Protein 6OJM (pdb70)

Secondary structure (DSSP, 8-state):
----EEEE--SSEEEEEETTEEEEEE--GGGTT-B-HHHHHHHHHHHHHHHH-TT--EEEEEE----TTT---EEE--B-TT-----HHHHHHHHHHSSSEEEEEESSEEETHHHHHHHHSSEEEEETTT-EEE--GGGTT----STTTTTTHHHH-HHHHHHHHHH--EEEHHHHHHHTS-SEEE-GGGHHHHHHHHHHHHHTS-HHHHHHHHHHHHHHHHHHHHHHHHHHHHHHHHHTSHHHHHHHHHHHTTS-----SS----/----EEEE--SSEEEEEETTEEEEEE--GGGTT-B-HHHHHHHHHHHHHHHH-TT--EEEEEE----TTT---EEE--B-GGGEETTEEE-TTS-EE-THHHHHHHHHHSSSEEEEEESSEEETHHHHHHHHSSEEEEETTT-EEE--GGGTT----STTTTTTHHHH-HHHHHHHHHH--EEEHHHHHHHTS-SEEE-GGGHHHHHHHHHHHHHTS-HHHHHHHHHHHHHHHHHHHHHHHHHHHHHHHHHTSHHHHHHHHHHHHTS-----SS----/----EEEEE-SSEEEEEETTEEEEEE--GGGTT-B-HHHHHHHHHHHHHHHH-TT--EEEEEE----TTT---EEE--B-TT-----HHHHHHHHHHSSSEEEEEESSEEETHHHHHHHHSSEEEEETTT-EEE--GGGTT----STTTHHHHHHH-HHHHHHHHHH--EEEHHHHHHHTS-SEEE-GGGHHHHHHHHHHHHHTS-HHHHHHHHHHHHHHHHHHHHHHHHHHHHHHHHHTSHHHHHHHHHHHTTS-----SS----/----EE----SSEEEEEETTEEEEEE--GGGTTPBPHHHHHHHHHHHHHHHH-TT--EEEEEE----TTT---EEE--B-TT--HHHHHHHHHHSSSEEEEEESSEEETHHHHHHHHSSEEEEETTT-EEE--GGGTT----STTTTTTHHHH-HHHHHHHHHH---EEHHHHHHHTS-SEEE-GGGHHHHHHHHHHHHHTS-HHHHHHHHHHHHHHHHHHHHHHHHHHHHHHHHHTSHHHHHHHHHHHTTS-----SS----/----EE----SSEEEEEETTEEEEEE--GGGTT-B-HHHHHHHHHHHHHHHH-TT--EEEEEE----TTT---EEE--B-------HHHHHHHHHHSSSEEEEEESSEEETHHHHHHHHSSEEEEETTT-EEE--GGGTT----STTTTTTHHHH-HHHHHHHHHH--EEEHHHHHHHTS-SEEE-GGGHHHHHHHHHHHHHTS-HHHHHHHHHHHHHHHHHHHHHHHHHHHHHHHHHTSHHHHHHHHHHHTTS-----SS----/----EE----SSEEEEEETTEEEEEE--GGGTT-B-HHHHHHHHHHHHHHHH-TT--EEEEEE----TTT---EEE--B-GGGEETTEEE-TTS-EE-THHHHHHHHHHSSSEEEEEESSEEETHHHHHHHHSSEEEEETTT-EEE--GGGTT----STTTTTTHHHH-HHHHHHHHHH--EEEHHHHHHHTS-SEEE-GGGHHHHHHHHHHHHHTS-HHHHHHHHHHHHHHHHHHHHHHHHHHHHHHHHHTSHHHHHHHHHHHTTS-----SS----

InterPro domains:
  IPR001753 Enoyl-CoA hydratase/isomerase-like domain [PF00378] (19-273)
  IPR010198 1,4-Dihydroxy-2-naphthoyl-CoA synthase, MenB [MF_01934] (4-277)
  IPR010198 1,4-Dihydroxy-2-naphthoyl-CoA synthase, MenB [TIGR01929] (10-272)
  IPR014748 Enoyl-CoA hydratase, C-terminal [G3DSA:1.10.12.10] (216-266)
  IPR029045 ClpP/crotonase-like domain superfamily [SSF52096] (4-272)

Foldseek 3Di:
DFPWAFDDDADQWTWTDGQQEIEIAGEPQLVQREDELSRLQVLVVRLVVLLPDVSHAEYEYAYDDHHPPPRAHHRYAYHPVVHVRRDVVVSLVSQQQRLHQYEYQTEAEQEAVSLLSLQSGNAYEYAQVHYKYWYCQVVVVHDDPPSSQPVSCVFQNNVVSCVRHPVGDIDGLVRCVVSGSHVYHDHSVCRVVVVVVVRVVVVPDDSLVSSLVSLVVVPVPVPPVSVVSNVVSVVVVVCPDPLVVQVVVCVVVVHDGDSDPPPPDD/DFPWDFDDDADFWTWTDGQQEIEIEGEPQLVQSEDALSNLLVLVVRLVVLLPDVSHAEYEYAYDDHRPPPRAHHRYAYHDVVQADPPGGQDPVGDVRHDVVVSLVSQLQRLHAYEYQTLAEQEANSQLSLQSGPAYEYAQVHYKYWYCQVVVVHDDPPSSQPVSCVFQNNVVSCVRHPVRDIDGLVRCVVSGSHVYHDHSVCRVVVVVVVRVVVVVDDSLVSSLVSLVVVPVPVPPVSVVSNVVSVVVVVCPDVLVVQVVVCVVVVHDGDSDPPPPDD/DFPWAFDDDADQWTWTDGQQEIEIAGEPQQVQREDELSNQQVLVVRLVVLLPDVSHAEYEQAYDDHHPPPRAHHRYAYHPVVHVRHDVVSSLVSQQQRLHAYEYQTLAEQEARSLLSLQSGNAYEYAQVHHKYWYCQVVVVHDDPPSSQPVSCVFQNNVVSCVRHPPGDIDGLVRCVVSGSHVYHDHSVCRVVVVVVVRVVVVPDDSLVSSLVSLVVVPVPVPPVSVCSNVVSVVVVVCPDVLVVQVVVCVVVVHDGDNDPPPPDD/DFPWDFPDDADQWTWTDGQQEIEIEGRPQQVQSEDEPSNLVVLQVRLVVLLPDVSHAEYEYAYDDHRPPPRAHHRYAYHDVVHNVVVSLVSQQQRLHAYEYQTLAEQEANSQLSLQSGPAYEYAQPHYKYWYCQVVVVHDDPPSSQVVSCVFQNNVVSCVRHVVRDIDGLVRCVVSGSHVYHDHSVCRVVVVVVVSVVVVPDDSLVSSLVSLVVVPVPVDPVSVVSNVVSVVVVVCPDVLVVQVVVCVVVVHDGDSDPPPPDD/DFPWDFPDDADQWGWTDGQQEIEIAGEPQLVQREDELSRLLVLVVRLVVLLPDVSHAEYEYAYDDHHPPPRAHHRYAYHPVVVRRDVVSSLVSQQQRLHQYEYQTLAEQEARSLLSLQSGNAYEYAQVHHKYWYCQVVVVHDDPPSSQPVSCVFQNNVVSCVRHPVGDIDGLVRCVVSGSHVYHDHNVCRVVVVVVVSVVVVPDDSLVSSLVSLVVVPVPVPPVSVVSNVVSVVVVVCPDVLVVQVVVCVVVVHDGDNDPPPPDD/DFPWDFPDDADQWTWTDGQQEIEIEGRPQQVQSEDALSNLVVLLVRLVVLLPDVSHAEYEYAYDDHRPPPGAHHRYAYHDVVQADPPGGQDPVGDVGRDVVSSLVSQQQRLHAYEYQTLAEQEANSQLSLQSGPAYEYAQPHYKYWYCQVVVVHDDPPSSQVVSCVFQNNVVSCVRHVVRDIDGLVRCVVSGSHVYHDHSVCRVVVVVVVSVVVVPDDSLVSSLVSLVVVPVPVPVVSVVSNVVSVVVVVCPDPQVVQVVVCVVVVHDGDNDPPPPDD

Radius of gyration: 46.88 Å; Cα contacts (8 Å, |Δi|>4): 3625; chains: 6; bounding box: 115×105×143 Å

CATH classification: 3.90.226.10 (+1 more: 1.10.12.10)

Structure (mmCIF, N/CA/C/O backbone):
data_6OJM
#
_entry.id   6OJM
#
_cell.length_a   138.490
_cell.length_b   138.490
_cell.length_c   141.430
_cell.angle_alpha   90.000
_cell.angle_beta   90.000
_cell.angle_gamma   120.000
#
_symmetry.space_group_name_H-M   'P 3 2 1'
#
loop_
_entity.id
_entity.type
_entity.pdbx_description
1 polymer '1,4-dihydroxy-2-naphthoyl-CoA synthase'
2 water water
#
loop_
_atom_site.group_PDB
_atom_site.id
_atom_site.type_symbol
_atom_site.label_atom_id
_atom_site.label_alt_id
_atom_site.label_comp_id
_atom_site.label_asym_id
_atom_site.label_entity_id
_atom_site.label_seq_id
_atom_site.pdbx_PDB_ins_code
_atom_site.Cartn_x
_atom_site.Cartn_y
_atom_site.Cartn_z
_atom_site.occupancy
_atom_site.B_iso_or_equiv
_atom_site.auth_seq_id
_atom_site.auth_comp_id
_atom_site.auth_asym_id
_atom_site.auth_atom_id
_atom_site.pdbx_PDB_model_num
ATOM 1 N N . MET A 1 9 ? -36.985 27.376 31.351 1.00 49.95 1 MET A N 1
ATOM 2 C CA . MET A 1 9 ? -37.068 28.562 30.507 1.00 48.76 1 MET A CA 1
ATOM 3 C C . MET A 1 9 ? -37.082 28.189 29.031 1.00 44.40 1 MET A C 1
ATOM 4 O O . MET A 1 9 ? -36.596 27.128 28.632 1.00 45.22 1 MET A O 1
ATOM 6 N N . ILE A 1 10 ? -37.651 29.076 28.218 1.00 38.59 2 ILE A N 1
ATOM 7 C CA . ILE A 1 10 ? -37.716 28.846 26.781 1.00 31.40 2 ILE A CA 1
ATOM 8 C C . ILE A 1 10 ? -36.331 29.050 26.184 1.00 27.89 2 ILE A C 1
ATOM 9 O O . ILE A 1 10 ? -35.702 30.097 26.378 1.00 29.16 2 ILE A O 1
ATOM 14 N N . GLU A 1 11 ? -35.854 28.056 25.437 1.00 25.52 3 GLU A N 1
ATOM 15 C CA . GLU A 1 11 ? -34.494 28.087 24.900 1.00 26.15 3 GLU A CA 1
ATOM 16 C C . GLU A 1 11 ? -34.488 28.745 23.521 1.00 26.61 3 GLU A C 1
ATOM 17 O O . GLU A 1 11 ? -34.305 28.105 22.487 1.00 26.31 3 GLU A O 1
ATOM 23 N N . TRP A 1 12 ? -34.690 30.062 23.521 1.00 20.99 4 TRP A N 1
ATOM 24 C CA . TRP A 1 12 ? -34.689 30.808 22.268 1.00 20.54 4 TRP A CA 1
ATOM 25 C C . TRP A 1 12 ? -33.295 30.843 21.645 1.00 18.60 4 TRP A C 1
ATOM 26 O O . TRP A 1 12 ? -32.284 30.980 22.341 1.00 21.85 4 TRP A O 1
ATOM 37 N N . LYS A 1 13 ? -33.260 30.749 20.318 1.00 18.85 5 LYS A N 1
ATOM 38 C CA . LYS A 1 13 ? -32.044 30.897 19.523 1.00 19.42 5 LYS A CA 1
ATOM 39 C C . LYS A 1 13 ? -32.209 32.103 18.607 1.00 18.67 5 LYS A C 1
ATOM 40 O O . LYS A 1 13 ? -33.160 32.161 17.816 1.00 21.09 5 LYS A O 1
ATOM 46 N N . THR A 1 14 ? -31.275 33.051 18.684 1.00 20.20 6 THR A N 1
ATOM 47 C CA . THR A 1 14 ? -31.362 34.214 17.810 1.00 21.04 6 THR A CA 1
ATOM 48 C C . THR A 1 14 ? -31.252 33.787 16.349 1.00 21.90 6 THR A C 1
ATOM 49 O O . THR A 1 14 ? -30.326 33.064 15.972 1.00 23.82 6 THR A O 1
ATOM 53 N N . ALA A 1 15 ? -32.216 34.220 15.533 1.00 19.89 7 ALA A N 1
ATOM 54 C CA . ALA A 1 15 ? -32.233 33.843 14.121 1.00 20.04 7 ALA A CA 1
ATOM 55 C C . ALA A 1 15 ? -31.480 34.833 13.241 1.00 20.85 7 ALA A C 1
ATOM 56 O O . ALA A 1 15 ? -30.748 34.425 12.326 1.00 22.56 7 ALA A O 1
ATOM 58 N N . LYS A 1 16 ? -31.648 36.128 13.496 1.00 18.74 8 LYS A N 1
ATOM 59 C CA A LYS A 1 16 ? -30.934 37.164 12.767 0.50 21.73 8 LYS A CA 1
ATOM 60 C CA B LYS A 1 16 ? -30.926 37.161 12.769 0.50 21.75 8 LYS A CA 1
ATOM 61 C C . LYS A 1 16 ? -30.851 38.383 13.667 1.00 20.78 8 LYS A C 1
ATOM 62 O O . LYS A 1 16 ? -31.730 38.601 14.501 1.00 21.41 8 LYS A O 1
ATOM 73 N N . GLU A 1 17 ? -29.776 39.160 13.502 1.00 20.26 9 GLU A N 1
ATOM 74 C CA . GLU A 1 17 ? -29.588 40.397 14.245 1.00 23.86 9 GLU A CA 1
ATOM 75 C C . GLU A 1 17 ? -30.175 41.558 13.459 1.00 24.87 9 GLU A C 1
ATOM 76 O O . GLU A 1 17 ? -29.951 41.685 12.250 1.00 25.83 9 GLU A O 1
ATOM 82 N N . TYR A 1 18 ? -30.896 42.423 14.162 1.00 20.65 10 TYR A N 1
ATOM 83 C CA . TYR A 1 18 ? -31.534 43.589 13.567 1.00 21.17 10 TYR A CA 1
ATOM 84 C C . TYR A 1 18 ? -31.296 44.812 14.441 1.00 23.60 10 TYR A C 1
ATOM 85 O O . TYR A 1 18 ? -30.896 44.705 15.605 1.00 22.45 10 TYR A O 1
ATOM 94 N N . GLU A 1 19 ? -31.545 45.991 13.867 1.00 19.49 11 GLU A N 1
ATOM 95 C CA A GLU A 1 19 ? -31.349 47.232 14.610 0.43 19.40 11 GLU A CA 1
ATOM 96 C CA B GLU A 1 19 ? -31.341 47.213 14.635 0.57 19.39 11 GLU A CA 1
ATOM 97 C C . GLU A 1 19 ? -32.543 47.546 15.507 1.00 19.98 11 GLU A C 1
ATOM 98 O O . GLU A 1 19 ? -32.372 47.916 16.679 1.00 22.10 11 GLU A O 1
ATOM 109 N N . ASP A 1 20 ? -33.764 47.414 14.970 1.00 17.38 12 ASP A N 1
ATOM 110 C CA . ASP A 1 20 ? -34.961 47.892 15.651 1.00 16.98 12 ASP A CA 1
ATOM 111 C C . ASP A 1 20 ? -35.846 46.798 16.221 1.00 17.74 12 ASP A C 1
ATOM 112 O O . ASP A 1 20 ? -36.837 47.119 16.892 1.00 19.23 12 ASP A O 1
ATOM 117 N N . ILE A 1 21 ? -35.567 45.534 15.921 1.00 17.46 13 ILE A N 1
ATOM 118 C CA . ILE A 1 21 ? -36.385 44.416 16.365 1.00 14.60 13 ILE A CA 1
ATOM 119 C C . ILE A 1 21 ? -35.463 43.291 16.807 1.00 16.56 13 ILE A C 1
ATOM 120 O O . ILE A 1 21 ? -34.252 43.321 16.589 1.00 16.91 13 ILE A O 1
ATOM 125 N N . THR A 1 22 ? -36.067 42.283 17.435 1.00 17.30 14 THR A N 1
ATOM 126 C CA . THR A 1 22 ? -35.402 41.025 17.743 1.00 14.31 14 THR A CA 1
ATOM 127 C C . THR A 1 22 ? -36.131 39.906 17.020 1.00 13.11 14 THR A C 1
ATOM 128 O O . THR A 1 22 ? -37.336 39.997 16.763 1.00 14.78 14 THR A O 1
ATOM 132 N N . TYR A 1 23 ? -35.394 38.831 16.735 1.00 18.58 15 TYR A N 1
ATOM 133 C CA . TYR A 1 23 ? -35.939 37.711 15.969 1.00 17.15 15 TYR A CA 1
ATOM 134 C C . TYR A 1 23 ? -35.275 36.434 16.467 1.00 17.25 15 TYR A C 1
ATOM 135 O O . TYR A 1 23 ? -34.058 36.273 16.323 1.00 16.59 15 TYR A O 1
ATOM 144 N N . LYS A 1 24 ? -36.065 35.540 17.066 1.00 15.16 16 LYS A N 1
ATOM 145 C CA . LYS A 1 24 ? -35.557 34.326 17.699 1.00 17.21 16 LYS A CA 1
ATOM 146 C C . LYS A 1 24 ? -36.478 33.170 17.357 1.00 15.72 16 LYS A C 1
ATOM 147 O O . LYS A 1 24 ? -37.627 33.374 16.974 1.00 14.50 16 LYS A O 1
ATOM 153 N N . LYS A 1 25 ? -35.963 31.942 17.503 1.00 16.25 17 LYS A N 1
ATOM 154 C CA . LYS A 1 25 ? -36.748 30.745 17.200 1.00 14.36 17 LYS A CA 1
ATOM 155 C C . LYS A 1 25 ? -36.557 29.701 18.290 1.00 16.60 17 LYS A C 1
ATOM 156 O O . LYS A 1 25 ? -35.485 29.597 18.892 1.00 17.27 17 LYS A O 1
ATOM 162 N N . CYS A 1 26 ? -37.602 28.905 18.526 1.00 16.34 18 CYS A N 1
ATOM 163 C CA . CYS A 1 26 ? -37.508 27.795 19.473 1.00 15.93 18 CYS A CA 1
ATOM 164 C C . CYS A 1 26 ? -38.615 26.802 19.164 1.00 17.12 18 CYS A C 1
ATOM 165 O O . CYS A 1 26 ? -39.790 27.154 19.267 1.00 17.09 18 CYS A O 1
ATOM 168 N N . ASN A 1 27 ? -38.239 25.577 18.808 1.00 17.33 19 ASN A N 1
ATOM 169 C CA . ASN A 1 27 ? -39.168 24.452 18.759 1.00 17.07 19 ASN A CA 1
ATOM 170 C C . ASN A 1 27 ? -40.432 24.783 17.974 1.00 16.44 19 ASN A C 1
ATOM 171 O O . ASN A 1 27 ? -41.551 24.557 18.438 1.00 17.85 19 ASN A O 1
ATOM 176 N N . GLY A 1 28 ? -40.248 25.321 16.767 1.00 15.25 20 GLY A N 1
ATOM 177 C CA . GLY A 1 28 ? -41.363 25.573 15.865 1.00 14.50 20 GLY A CA 1
ATOM 178 C C . GLY A 1 28 ? -41.976 26.944 15.978 1.00 13.47 20 GLY A C 1
ATOM 179 O O . GLY A 1 28 ? -42.855 27.285 15.171 1.00 12.97 20 GLY A O 1
ATOM 180 N N . VAL A 1 29 ? -41.555 27.735 16.959 1.00 13.80 21 VAL A N 1
ATOM 181 C CA . VAL A 1 29 ? -42.094 29.063 17.227 1.00 12.92 21 VAL A CA 1
ATOM 182 C C . VAL A 1 29 ? -41.043 30.086 16.833 1.00 15.32 21 VAL A C 1
ATOM 183 O O . VAL A 1 29 ? -39.883 29.964 17.230 1.00 14.78 21 VAL A O 1
ATOM 187 N N . ALA A 1 30 ? -41.440 31.089 16.048 1.00 11.59 22 ALA A N 1
ATOM 188 C CA . ALA A 1 30 ? -40.600 32.255 15.812 1.00 14.61 22 ALA A CA 1
ATOM 189 C C . ALA A 1 30 ? -41.164 33.411 16.617 1.00 12.36 22 ALA A C 1
ATOM 190 O O . ALA A 1 30 ? -42.381 33.547 16.747 1.00 16.21 22 ALA A O 1
ATOM 192 N N . ARG A 1 31 ? -40.284 34.221 17.197 1.00 12.15 23 ARG A N 1
ATOM 193 C CA . ARG A 1 31 ? -40.729 35.420 17.896 1.00 13.81 23 ARG A CA 1
ATOM 194 C C . ARG A 1 31 ? -40.061 36.630 17.266 1.00 13.94 23 ARG A C 1
ATOM 195 O O . ARG A 1 31 ? -38.830 36.683 17.168 1.00 15.30 23 ARG A O 1
ATOM 203 N N . ILE A 1 32 ? -40.884 37.583 16.824 1.00 13.18 24 ILE A N 1
ATOM 204 C CA . ILE A 1 32 ? -40.438 38.866 16.282 1.00 12.73 24 ILE A CA 1
ATOM 205 C C . ILE A 1 32 ? -40.908 39.922 17.255 1.00 14.18 24 ILE A C 1
ATOM 206 O O . ILE A 1 32 ? -42.104 39.973 17.559 1.00 15.52 24 ILE A O 1
ATOM 211 N N . ALA A 1 33 ? -39.998 40.764 17.741 1.00 12.93 25 ALA A N 1
ATOM 212 C CA . ALA A 1 33 ? -40.439 41.744 18.731 1.00 14.42 25 ALA A CA 1
ATOM 213 C C . ALA A 1 33 ? -39.865 43.130 18.459 1.00 14.92 25 ALA A C 1
ATOM 214 O O . ALA A 1 33 ? -38.677 43.275 18.161 1.00 15.55 25 ALA A O 1
ATOM 216 N N . PHE A 1 34 ? -40.714 44.150 18.581 1.00 14.27 26 PHE A N 1
ATOM 217 C CA . PHE A 1 34 ? -40.215 45.522 18.542 1.00 15.24 26 PHE A CA 1
ATOM 218 C C . PHE A 1 34 ? -39.221 45.744 19.667 1.00 17.65 26 PHE A C 1
ATOM 219 O O . PHE A 1 34 ? -39.434 45.300 20.796 1.00 15.91 26 PHE A O 1
ATOM 227 N N . ASN A 1 35 ? -38.111 46.421 19.357 1.00 16.26 27 ASN A N 1
ATOM 228 C CA . ASN A 1 35 ? -37.023 46.580 20.317 1.00 18.16 27 ASN A CA 1
ATOM 229 C C . ASN A 1 35 ? -36.532 48.015 20.330 1.00 20.14 27 ASN A C 1
ATOM 230 O O . ASN A 1 35 ? -35.332 48.304 20.273 1.00 20.58 27 ASN A O 1
ATOM 235 N N . ARG A 1 36 ? -37.479 48.942 20.412 1.00 19.61 28 ARG A N 1
ATOM 236 C CA . ARG A 1 36 ? -37.190 50.358 20.650 1.00 23.41 28 ARG A CA 1
ATOM 237 C C . ARG A 1 36 ? -38.025 50.844 21.830 1.00 23.05 28 ARG A C 1
ATOM 238 O O . ARG A 1 36 ? -38.789 51.808 21.707 1.00 20.32 28 ARG A O 1
ATOM 246 N N . PRO A 1 37 ? -37.911 50.192 22.993 1.00 23.00 29 PRO A N 1
ATOM 247 C CA . PRO A 1 37 ? -38.811 50.533 24.108 1.00 21.10 29 PRO A CA 1
ATOM 248 C C . PRO A 1 37 ? -38.621 51.939 24.632 1.00 22.12 29 PRO A C 1
ATOM 249 O O . PRO A 1 37 ? -39.564 52.499 25.210 1.00 26.58 29 PRO A O 1
ATOM 253 N N . GLU A 1 38 ? -37.440 52.537 24.433 1.00 22.49 30 GLU A N 1
ATOM 254 C CA . GLU A 1 38 ? -37.227 53.914 24.853 1.00 26.02 30 GLU A CA 1
ATOM 255 C C . GLU A 1 38 ? -38.199 54.882 24.181 1.00 26.84 30 GLU A C 1
ATOM 256 O O . GLU A 1 38 ? -38.478 55.943 24.745 1.00 31.16 30 GLU A O 1
ATOM 262 N N . ILE A 1 39 ? -38.720 54.549 23.001 1.00 24.34 31 ILE A N 1
ATOM 263 C CA . ILE A 1 39 ? -39.756 55.360 22.367 1.00 28.06 31 ILE A CA 1
ATOM 264 C C . ILE A 1 39 ? -41.014 54.525 22.161 1.00 21.73 31 ILE A C 1
ATOM 265 O O . ILE A 1 39 ? -41.710 54.656 21.142 1.00 25.02 31 ILE A O 1
ATOM 270 N N . ARG A 1 40 ? -41.309 53.655 23.126 1.00 21.40 32 ARG A N 1
ATOM 271 C CA . ARG A 1 40 ? -42.557 52.887 23.151 1.00 20.98 32 ARG A CA 1
ATOM 272 C C . ARG A 1 40 ? -42.783 52.104 21.858 1.00 20.37 32 ARG A C 1
ATOM 273 O O . ARG A 1 40 ? -43.922 51.935 21.400 1.00 20.14 32 ARG A O 1
ATOM 281 N N . ASN A 1 41 ? -41.688 51.614 21.276 1.00 18.79 33 ASN A N 1
ATOM 282 C CA . ASN A 1 41 ? -41.720 50.658 20.175 1.00 16.40 33 ASN A CA 1
ATOM 283 C C . ASN A 1 41 ? -42.490 51.189 18.967 1.00 18.83 33 ASN A C 1
ATOM 284 O O . ASN A 1 41 ? -43.213 50.448 18.302 1.00 20.83 33 ASN A O 1
ATOM 289 N N . ALA A 1 42 ? -42.320 52.474 18.676 1.00 20.74 34 ALA A N 1
ATOM 290 C CA . ALA A 1 42 ? -42.802 53.029 17.416 1.00 20.75 34 ALA A CA 1
ATOM 291 C C . ALA A 1 42 ? -41.969 52.471 16.269 1.00 26.29 34 ALA A C 1
ATOM 292 O O . ALA A 1 42 ? -40.791 52.149 16.443 1.00 23.38 34 ALA A O 1
ATOM 294 N N . PHE A 1 43 ? -42.572 52.347 15.086 1.00 22.93 35 PHE A N 1
ATOM 295 C CA . PHE A 1 43 ? -41.796 51.892 13.941 1.00 22.71 35 PHE A CA 1
ATOM 296 C C . PHE A 1 43 ? -41.442 53.058 13.030 1.00 24.77 35 PHE A C 1
ATOM 297 O O . PHE A 1 43 ? -42.241 53.976 12.821 1.00 27.46 35 PHE A O 1
ATOM 305 N N . ARG A 1 44 ? -40.208 53.056 12.565 1.00 19.59 36 ARG A N 1
ATOM 306 C CA . ARG A 1 44 ? -39.748 53.911 11.488 1.00 20.49 36 ARG A CA 1
ATOM 307 C C . ARG A 1 44 ? -39.555 53.033 10.259 1.00 22.13 36 ARG A C 1
ATOM 308 O O . ARG A 1 44 ? -39.673 51.806 10.342 1.00 20.24 36 ARG A O 1
ATOM 316 N N . PRO A 1 45 ? -39.272 53.626 9.089 1.00 21.21 37 PRO A N 1
ATOM 317 C CA . PRO A 1 45 ? -39.133 52.789 7.880 1.00 22.23 37 PRO A CA 1
ATOM 318 C C . PRO A 1 45 ? -38.135 51.650 8.023 1.00 23.82 37 PRO A C 1
ATOM 319 O O . PRO A 1 45 ? -38.391 50.536 7.538 1.00 20.96 37 PRO A O 1
ATOM 323 N N . LYS A 1 46 ? -37.002 51.893 8.690 1.00 22.10 38 LYS A N 1
ATOM 324 C CA . LYS A 1 46 ? -36.066 50.807 8.957 1.00 20.34 38 LYS A CA 1
ATOM 325 C C . LYS A 1 46 ? -36.737 49.675 9.720 1.00 21.27 38 LYS A C 1
ATOM 326 O O . LYS A 1 46 ? -36.508 48.498 9.424 1.00 19.91 38 LYS A O 1
ATOM 332 N N . THR A 1 47 ? -37.585 50.012 10.698 1.00 17.68 39 THR A N 1
ATOM 333 C CA . THR A 1 47 ? -38.252 48.977 11.478 1.00 16.29 39 THR A CA 1
ATOM 334 C C . THR A 1 47 ? -39.151 48.132 10.588 1.00 16.73 39 THR A C 1
ATOM 335 O O . THR A 1 47 ? -39.173 46.907 10.695 1.00 17.11 39 THR A O 1
ATOM 339 N N . THR A 1 48 ? -39.934 48.787 9.740 1.00 16.62 40 THR A N 1
ATOM 340 C CA . THR A 1 48 ? -40.851 48.072 8.862 1.00 16.57 40 THR A CA 1
ATOM 341 C C . THR A 1 48 ? -40.097 47.162 7.904 1.00 19.70 40 THR A C 1
ATOM 342 O O . THR A 1 48 ? -40.522 46.025 7.650 1.00 18.80 40 THR A O 1
ATOM 346 N N . SER A 1 49 ? -38.968 47.632 7.375 1.00 18.18 41 SER A N 1
ATOM 347 C CA . SER A 1 49 ? -38.165 46.779 6.508 1.00 18.02 41 SER A CA 1
ATOM 348 C C . SER A 1 49 ? -37.686 45.543 7.256 1.00 18.61 41 SER A C 1
ATOM 349 O O . SER A 1 49 ? -37.661 44.438 6.699 1.00 17.19 41 SER A O 1
ATOM 352 N N . GLU A 1 50 ? -37.293 45.709 8.525 1.00 17.72 42 GLU A N 1
ATOM 353 C CA . GLU A 1 50 ? -36.794 44.569 9.277 1.00 15.24 42 GLU A CA 1
ATOM 354 C C . GLU A 1 50 ? -37.921 43.611 9.620 1.00 14.25 42 GLU A C 1
ATOM 355 O O . GLU A 1 50 ? -37.741 42.391 9.556 1.00 16.49 42 GLU A O 1
ATOM 361 N N . LEU A 1 51 ? -39.083 44.150 10.002 1.00 16.68 43 LEU A N 1
ATOM 362 C CA . LEU A 1 51 ? -40.273 43.329 10.207 1.00 15.71 43 LEU A CA 1
ATOM 363 C C . LEU A 1 51 ? -40.568 42.475 8.985 1.00 16.06 43 LEU A C 1
ATOM 364 O O . LEU A 1 51 ? -40.853 41.279 9.097 1.00 15.20 43 LEU A O 1
ATOM 369 N N . TYR A 1 52 ? -40.569 43.096 7.809 1.00 15.49 44 TYR A N 1
ATOM 370 C CA . TYR A 1 52 ? -40.834 42.329 6.597 1.00 15.30 44 TYR A CA 1
ATOM 371 C C . TYR A 1 52 ? -39.800 41.230 6.438 1.00 17.10 44 TYR A C 1
ATOM 372 O O . TYR A 1 52 ? -40.135 40.085 6.133 1.00 16.71 44 TYR A O 1
ATOM 381 N N . ASP A 1 53 ? -38.527 41.571 6.635 1.00 16.38 45 ASP A N 1
ATOM 382 C CA . ASP A 1 53 ? -37.465 40.586 6.456 1.00 16.56 45 ASP A CA 1
ATOM 383 C C . ASP A 1 53 ? -37.642 39.393 7.394 1.00 15.41 45 ASP A C 1
ATOM 384 O O . ASP A 1 53 ? -37.502 38.233 6.979 1.00 16.15 45 ASP A O 1
ATOM 389 N N . ALA A 1 54 ? -37.923 39.662 8.670 1.00 16.12 46 ALA A N 1
ATOM 390 C CA . ALA A 1 54 ? -38.070 38.584 9.645 1.00 13.57 46 ALA A CA 1
ATOM 391 C C . ALA A 1 54 ? -39.330 37.759 9.381 1.00 15.52 46 ALA A C 1
ATOM 392 O O . ALA A 1 54 ? -39.293 36.521 9.453 1.00 16.92 46 ALA A O 1
ATOM 394 N N . PHE A 1 55 ? -40.454 38.419 9.092 1.00 14.37 47 PHE A N 1
ATOM 395 C CA . PHE A 1 55 ? -41.664 37.664 8.767 1.00 14.28 47 PHE A CA 1
ATOM 396 C C . PHE A 1 55 ? -41.470 36.823 7.518 1.00 14.13 47 PHE A C 1
ATOM 397 O O . PHE A 1 55 ? -41.984 35.701 7.440 1.00 15.12 47 PHE A O 1
ATOM 405 N N . TYR A 1 56 ? -40.757 37.351 6.517 1.00 13.43 48 TYR A N 1
ATOM 406 C CA . TYR A 1 56 ? -40.565 36.568 5.298 1.00 15.42 48 TYR A CA 1
ATOM 407 C C . TYR A 1 56 ? -39.701 35.341 5.573 1.00 16.55 48 TYR A C 1
ATOM 408 O O . TYR A 1 56 ? -39.948 34.260 5.018 1.00 15.70 48 TYR A O 1
ATOM 417 N N . ASP A 1 57 ? -38.680 35.493 6.417 1.00 15.11 49 ASP A N 1
ATOM 418 C CA . ASP A 1 57 ? -37.879 34.345 6.827 1.00 15.74 49 ASP A CA 1
ATOM 419 C C . ASP A 1 57 ? -38.750 33.298 7.509 1.00 14.26 49 ASP A C 1
ATOM 420 O O . ASP A 1 57 ? -38.673 32.104 7.188 1.00 17.33 49 ASP A O 1
ATOM 425 N N . ALA A 1 58 ? -39.619 33.732 8.431 1.00 16.13 50 ALA A N 1
ATOM 426 C CA . ALA A 1 58 ? -40.498 32.787 9.115 1.00 14.75 50 ALA A CA 1
ATOM 427 C C . ALA A 1 58 ? -41.437 32.111 8.126 1.00 15.03 50 ALA A C 1
ATOM 428 O O . ALA A 1 58 ? -41.702 30.907 8.225 1.00 16.50 50 ALA A O 1
ATOM 430 N N . TYR A 1 59 ? -41.944 32.881 7.165 1.00 15.27 51 TYR A N 1
ATOM 431 C CA . TYR A 1 59 ? -42.795 32.339 6.112 1.00 15.64 51 TYR A CA 1
ATOM 432 C C . TYR A 1 59 ? -42.101 31.212 5.349 1.00 18.85 51 TYR A C 1
ATOM 433 O O . TYR A 1 59 ? -42.713 30.172 5.074 1.00 19.26 51 TYR A O 1
ATOM 442 N N . GLU A 1 60 ? -40.814 31.391 5.024 1.00 15.79 52 GLU A N 1
ATOM 443 C CA . GLU A 1 60 ? -40.076 30.421 4.218 1.00 15.74 52 GLU A CA 1
ATOM 444 C C . GLU A 1 60 ? -39.504 29.258 5.015 1.00 19.47 52 GLU A C 1
ATOM 445 O O . GLU A 1 60 ? -39.035 28.298 4.394 1.00 22.43 52 GLU A O 1
ATOM 451 N N . ASP A 1 61 ? -39.538 29.304 6.348 1.00 17.18 53 ASP A N 1
ATOM 452 C CA . ASP A 1 61 ? -38.885 28.292 7.178 1.00 16.36 53 ASP A CA 1
ATOM 453 C C . ASP A 1 61 ? -39.894 27.199 7.508 1.00 17.07 53 ASP A C 1
ATOM 454 O O . ASP A 1 61 ? -40.810 27.443 8.306 1.00 15.69 53 ASP A O 1
ATOM 459 N N . PRO A 1 62 ? -39.760 25.989 6.957 1.00 16.94 54 PRO A N 1
ATOM 460 C CA . PRO A 1 62 ? -40.786 24.960 7.186 1.00 16.51 54 PRO A CA 1
ATOM 461 C C . PRO A 1 62 ? -40.792 24.421 8.589 1.00 16.61 54 PRO A C 1
ATOM 462 O O . PRO A 1 62 ? -41.702 23.656 8.931 1.00 16.26 54 PRO A O 1
ATOM 466 N N . SER A 1 63 ? -39.789 24.745 9.397 1.00 15.89 55 SER A N 1
ATOM 467 C CA A SER A 1 63 ? -39.835 24.325 10.791 0.51 18.19 55 SER A CA 1
ATOM 468 C CA B SER A 1 63 ? -39.801 24.354 10.802 0.49 18.42 55 SER A CA 1
ATOM 469 C C . SER A 1 63 ? -40.741 25.203 11.637 1.00 18.21 55 SER A C 1
ATOM 470 O O . SER A 1 63 ? -41.112 24.793 12.742 1.00 17.48 55 SER A O 1
ATOM 475 N N . ILE A 1 64 ? -41.113 26.381 11.140 1.00 15.14 56 ILE A N 1
ATOM 476 C CA . ILE A 1 64 ? -41.852 27.371 11.912 1.00 13.68 56 ILE A CA 1
ATOM 477 C C . ILE A 1 64 ? -43.327 27.280 11.564 1.00 14.24 56 ILE A C 1
ATOM 478 O O . ILE A 1 64 ? -43.719 27.506 10.413 1.00 15.41 56 ILE A O 1
ATOM 483 N N . GLY A 1 65 ? -44.154 26.995 12.561 1.00 12.94 57 GLY A N 1
ATOM 484 C CA . GLY A 1 65 ? -45.584 26.985 12.329 1.00 12.97 57 GLY A CA 1
ATOM 485 C C . GLY A 1 65 ? -46.359 28.113 12.991 1.00 13.51 57 GLY A C 1
ATOM 486 O O . GLY A 1 65 ? -47.530 28.341 12.647 1.00 13.07 57 GLY A O 1
ATOM 487 N N . VAL A 1 66 ? -45.753 28.789 13.969 1.00 11.95 58 VAL A N 1
ATOM 488 C CA . VAL A 1 66 ? -46.393 29.864 14.728 1.00 11.55 58 VAL A CA 1
ATOM 489 C C . VAL A 1 66 ? -45.387 30.997 14.875 1.00 12.51 58 VAL A C 1
ATOM 490 O O . VAL A 1 66 ? -44.215 30.755 15.198 1.00 13.34 58 VAL A O 1
ATOM 494 N N . VAL A 1 67 ? -45.824 32.223 14.599 1.00 11.48 59 VAL A N 1
ATOM 495 C CA . VAL A 1 67 ? -45.005 33.414 14.793 1.00 10.96 59 VAL A CA 1
ATOM 496 C C . VAL A 1 67 ? -45.654 34.238 15.895 1.00 12.28 59 VAL A C 1
ATOM 497 O O . VAL A 1 67 ? -46.841 34.566 15.809 1.00 13.02 59 VAL A O 1
ATOM 501 N N . LEU A 1 68 ? -44.876 34.575 16.913 1.00 13.41 60 LEU A N 1
ATOM 502 C CA . LEU A 1 68 ? -45.297 35.527 17.936 1.00 11.81 60 LEU A CA 1
ATOM 503 C C . LEU A 1 68 ? -44.776 36.906 17.547 1.00 12.29 60 LEU A C 1
ATOM 504 O O . LEU A 1 68 ? -43.592 37.057 17.242 1.00 14.70 60 LEU A O 1
ATOM 509 N N . LEU A 1 69 ? -45.658 37.901 17.533 1.00 11.29 61 LEU A N 1
ATOM 510 C CA . LEU A 1 69 ? -45.270 39.289 17.315 1.00 11.50 61 LEU A CA 1
ATOM 511 C C . LEU A 1 69 ? -45.471 40.018 18.634 1.00 13.00 61 LEU A C 1
ATOM 512 O O . LEU A 1 69 ? -46.603 40.114 19.113 1.00 13.74 61 LEU A O 1
ATOM 517 N N . SER A 1 70 ? -44.375 40.500 19.235 1.00 13.99 62 SER A N 1
ATOM 518 C CA . SER A 1 70 ? -44.440 41.033 20.586 1.00 12.60 62 SER A CA 1
ATOM 519 C C . SER A 1 70 ? -43.666 42.347 20.652 1.00 14.49 62 SER A C 1
ATOM 520 O O . SER A 1 70 ? -43.236 42.887 19.633 1.00 14.57 62 SER A O 1
ATOM 523 N N . GLY A 1 71 ? -43.520 42.864 21.867 1.00 15.17 63 GLY A N 1
ATOM 524 C CA . GLY A 1 71 ? -42.673 44.024 22.111 1.00 15.09 63 GLY A CA 1
ATOM 525 C C . GLY A 1 71 ? -41.744 43.777 23.281 1.00 16.78 63 GLY A C 1
ATOM 526 O O . GLY A 1 71 ? -42.142 43.201 24.290 1.00 15.76 63 GLY A O 1
ATOM 527 N N . GLU A 1 72 ? -40.494 44.230 23.134 1.00 16.81 64 GLU A N 1
ATOM 528 C CA . GLU A 1 72 ? -39.551 44.180 24.244 1.00 17.74 64 GLU A CA 1
ATOM 529 C C . GLU A 1 72 ? -39.752 45.379 25.167 1.00 16.76 64 GLU A C 1
ATOM 530 O O . GLU A 1 72 ? -40.276 46.426 24.773 1.00 18.44 64 GLU A O 1
ATOM 536 N N . GLY A 1 73 ? -39.287 45.238 26.402 1.00 17.93 65 GLY A N 1
ATOM 537 C CA . GLY A 1 73 ? -39.438 46.289 27.380 1.00 21.70 65 GLY A CA 1
ATOM 538 C C . GLY A 1 73 ? -38.835 45.887 28.708 1.00 25.22 65 GLY A C 1
ATOM 539 O O . GLY A 1 73 ? -38.205 44.834 28.833 1.00 24.33 65 GLY A O 1
ATOM 540 N N . PRO A 1 74 ? -39.030 46.715 29.738 1.00 23.63 66 PRO A N 1
ATOM 541 C CA . PRO A 1 74 ? -39.786 47.968 29.672 1.00 22.94 66 PRO A CA 1
ATOM 542 C C . PRO A 1 74 ? -38.941 49.127 29.183 1.00 26.09 66 PRO A C 1
ATOM 543 O O . PRO A 1 74 ? -37.746 48.976 28.941 1.00 28.30 66 PRO A O 1
ATOM 547 N N . SER A 1 75 ? -39.558 50.285 29.055 1.00 23.04 67 SER A N 1
ATOM 548 C CA . SER A 1 75 ? -38.795 51.487 28.748 1.00 25.54 67 SER A CA 1
ATOM 549 C C . SER A 1 75 ? -37.780 51.773 29.848 1.00 33.23 67 SER A C 1
ATOM 550 O O . SER A 1 75 ? -38.142 51.795 31.030 1.00 29.62 67 SER A O 1
ATOM 553 N N . PRO A 1 76 ? -36.515 52.025 29.507 1.00 34.36 68 PRO A N 1
ATOM 554 C CA . PRO A 1 76 ? -35.560 52.498 30.522 1.00 37.26 68 PRO A CA 1
ATOM 555 C C . PRO A 1 76 ? -35.866 53.896 31.042 1.00 39.22 68 PRO A C 1
ATOM 556 O O . PRO A 1 76 ? -35.290 54.297 32.061 1.00 39.06 68 PRO A O 1
ATOM 560 N N . LYS A 1 77 ? -36.756 54.647 30.392 1.00 36.70 69 LYS A N 1
ATOM 561 C CA . LYS A 1 77 ? -37.051 56.002 30.849 1.00 37.61 69 LYS A CA 1
ATOM 562 C C . LYS A 1 77 ? -38.028 55.994 32.023 1.00 39.85 69 LYS A C 1
ATOM 563 O O . LYS A 1 77 ? -37.744 56.563 33.082 1.00 42.54 69 LYS A O 1
ATOM 565 N N . ASP A 1 78 ? -39.188 55.343 31.860 1.00 37.06 70 ASP A N 1
ATOM 566 C CA . ASP A 1 78 ? -40.225 55.398 32.883 1.00 36.10 70 ASP A CA 1
ATOM 567 C C . ASP A 1 78 ? -40.742 54.030 33.306 1.00 35.20 70 ASP A C 1
ATOM 568 O O . ASP A 1 78 ? -41.730 53.962 34.047 1.00 35.73 70 ASP A O 1
ATOM 573 N N . GLY A 1 79 ? -40.118 52.945 32.854 1.00 29.32 71 GLY A N 1
ATOM 574 C CA . GLY A 1 79 ? -40.565 51.639 33.271 1.00 29.07 71 GLY A CA 1
ATOM 575 C C . GLY A 1 79 ? -41.833 51.179 32.604 1.00 28.84 71 GLY A C 1
ATOM 576 O O . GLY A 1 79 ? -42.352 50.118 32.962 1.00 34.22 71 GLY A O 1
ATOM 577 N N . GLY A 1 80 ? -42.338 51.940 31.631 1.00 26.33 72 GLY A N 1
ATOM 578 C CA . GLY A 1 80 ? -43.558 51.555 30.948 1.00 25.99 72 GLY A CA 1
ATOM 579 C C . GLY A 1 80 ? -43.339 50.491 29.894 1.00 26.74 72 GLY A C 1
ATOM 580 O O . GLY A 1 80 ? -42.235 50.253 29.405 1.00 27.43 72 GLY A O 1
ATOM 581 N N . TRP A 1 81 ? -44.438 49.842 29.521 1.00 22.15 73 TRP A N 1
ATOM 582 C CA . TRP A 1 81 ? -44.416 48.743 28.572 1.00 20.48 73 TRP A CA 1
ATOM 583 C C . TRP A 1 81 ? -45.129 49.118 27.278 1.00 21.11 73 TRP A C 1
ATOM 584 O O . TRP A 1 81 ? -46.146 49.818 27.298 1.00 20.75 73 TRP A O 1
ATOM 595 N N . ALA A 1 82 ? -44.604 48.632 26.159 1.00 17.36 74 ALA A N 1
ATOM 596 C CA . ALA A 1 82 ? -45.261 48.851 24.872 1.00 16.24 74 ALA A CA 1
ATOM 597 C C . ALA A 1 82 ? -45.183 47.618 23.987 1.00 15.60 74 ALA A C 1
ATOM 598 O O . ALA A 1 82 ? -44.149 46.948 23.915 1.00 16.43 74 ALA A O 1
ATOM 600 N N . PHE A 1 83 ? -46.291 47.344 23.288 1.00 13.93 75 PHE A N 1
ATOM 601 C CA . PHE A 1 83 ? -46.266 46.466 22.123 1.00 14.98 75 PHE A CA 1
ATOM 602 C C . PHE A 1 83 ? -45.708 47.215 20.923 1.00 16.52 75 PHE A C 1
ATOM 603 O O . PHE A 1 83 ? -44.631 46.887 20.415 1.00 16.01 75 PHE A O 1
ATOM 611 N N . CYS A 1 84 ? -46.418 48.259 20.495 1.00 14.26 76 CYS A N 1
ATOM 612 C CA . CYS A 1 84 ? -46.047 49.041 19.327 1.00 15.16 76 CYS A CA 1
ATOM 613 C C . CYS A 1 84 ? -46.906 50.296 19.327 1.00 17.05 76 CYS A C 1
ATOM 614 O O . CYS A 1 84 ? -48.138 50.202 19.343 1.00 14.78 76 CYS A O 1
ATOM 617 N N . SER A 1 85 ? -46.284 51.467 19.322 1.00 18.30 77 SER A N 1
ATOM 618 C CA A SER A 1 85 ? -47.045 52.709 19.301 0.44 19.47 77 SER A CA 1
ATOM 619 C CA B SER A 1 85 ? -47.004 52.733 19.294 0.56 19.60 77 SER A CA 1
ATOM 620 C C . SER A 1 85 ? -47.285 53.232 17.887 1.00 19.27 77 SER A C 1
ATOM 621 O O . SER A 1 85 ? -47.705 54.383 17.723 1.00 26.52 77 SER A O 1
ATOM 626 N N . GLY A 1 86 ? -47.052 52.422 16.872 1.00 20.35 78 GLY A N 1
ATOM 627 C CA . GLY A 1 86 ? -47.366 52.830 15.524 1.00 20.37 78 GLY A CA 1
ATOM 628 C C . GLY A 1 86 ? -46.267 53.651 14.882 1.00 22.43 78 GLY A C 1
ATOM 629 O O . GLY A 1 86 ? -45.108 53.658 15.311 1.00 22.81 78 GLY A O 1
ATOM 630 N N . GLY A 1 87 ? -46.650 54.344 13.808 1.00 24.03 79 GLY A N 1
ATOM 631 C CA . GLY A 1 87 ? -45.717 55.055 12.976 1.00 29.40 79 GLY A CA 1
ATOM 632 C C . GLY A 1 87 ? -44.993 56.141 13.728 1.00 31.28 79 GLY A C 1
ATOM 633 O O . GLY A 1 87 ? -45.602 56.930 14.456 1.00 31.81 79 GLY A O 1
ATOM 634 N N . ASP A 1 88 ? -43.672 56.156 13.565 1.00 32.88 80 ASP A N 1
ATOM 635 C CA . ASP A 1 88 ? -42.788 57.160 14.125 1.00 43.57 80 ASP A CA 1
ATOM 636 C C . ASP A 1 88 ? -43.014 58.467 13.380 1.00 45.44 80 ASP A C 1
ATOM 637 O O . ASP A 1 88 ? -42.367 58.714 12.355 1.00 44.62 80 ASP A O 1
ATOM 642 N N . GLN A 1 89 ? -43.921 59.309 13.892 1.00 36.74 81 GLN A N 1
ATOM 643 C CA . GLN A 1 89 ? -44.384 60.481 13.152 1.00 39.95 81 GLN A CA 1
ATOM 644 C C . GLN A 1 89 ? -43.246 61.428 12.788 1.00 46.70 81 GLN A C 1
ATOM 645 O O . GLN A 1 89 ? -43.435 62.314 11.944 1.00 48.20 81 GLN A O 1
ATOM 651 N N . LYS A 1 90 ? -42.078 61.268 13.418 0.82 46.33 82 LYS A N 1
ATOM 652 C CA . LYS A 1 90 ? -40.876 61.957 12.967 0.83 51.60 82 LYS A CA 1
ATOM 653 C C . LYS A 1 90 ? -40.641 61.701 11.483 0.78 61.10 82 LYS A C 1
ATOM 654 O O . LYS A 1 90 ? -40.556 62.635 10.678 0.85 66.26 82 LYS A O 1
ATOM 656 N N . ALA A 1 91 ? -40.563 60.429 11.102 1.00 65.09 83 ALA A N 1
ATOM 657 C CA . ALA A 1 91 ? -40.395 60.052 9.703 1.00 67.35 83 ALA A CA 1
ATOM 658 C C . ALA A 1 91 ? -41.648 60.386 8.895 1.00 70.68 83 ALA A C 1
ATOM 659 O O . ALA A 1 91 ? -41.707 60.144 7.688 1.00 73.18 83 ALA A O 1
ATOM 661 N N . HIS A 1 104 ? -38.588 52.448 -3.469 1.00 64.61 96 HIS A N 1
ATOM 662 C CA . HIS A 1 104 ? -39.590 51.801 -2.628 1.00 62.65 96 HIS A CA 1
ATOM 663 C C . HIS A 1 104 ? -39.043 51.489 -1.249 1.00 65.71 96 HIS A C 1
ATOM 664 O O . HIS A 1 104 ? -38.003 50.844 -1.108 1.00 68.08 96 HIS A O 1
ATOM 671 N N . ARG A 1 105 ? -39.756 51.963 -0.234 1.00 61.89 97 ARG A N 1
ATOM 672 C CA . ARG A 1 105 ? -39.527 51.560 1.142 1.00 58.41 97 ARG A CA 1
ATOM 673 C C . ARG A 1 105 ? -40.655 50.614 1.529 1.00 58.81 97 ARG A C 1
ATOM 674 O O . ARG A 1 105 ? -41.832 50.968 1.395 1.00 61.36 97 ARG A O 1
ATOM 676 N N . LEU A 1 106 ? -40.297 49.405 1.962 1.00 53.95 98 LEU A N 1
ATOM 677 C CA . LEU A 1 106 ? -41.299 48.452 2.425 1.00 46.75 98 LEU A CA 1
ATOM 678 C C . LEU A 1 106 ? -42.180 49.108 3.472 1.00 43.95 98 LEU A C 1
ATOM 679 O O . LEU A 1 106 ? -41.685 49.697 4.435 1.00 46.48 98 LEU A O 1
ATOM 684 N N . ASN A 1 107 ? -43.489 49.037 3.266 1.00 40.38 99 ASN A N 1
ATOM 685 C CA . ASN A 1 107 ? -44.402 49.685 4.187 1.00 37.10 99 ASN A CA 1
ATOM 686 C C . ASN A 1 107 ? -45.238 48.650 4.923 1.00 35.58 99 ASN A C 1
ATOM 687 O O . ASN A 1 107 ? -45.230 47.450 4.631 1.00 29.09 99 ASN A O 1
ATOM 692 N N . ILE A 1 108 ? -45.966 49.151 5.911 1.00 17.97 100 ILE A N 1
ATOM 693 C CA . ILE A 1 108 ? -46.629 48.262 6.841 1.00 12.65 100 ILE A CA 1
ATOM 694 C C . ILE A 1 108 ? -47.746 47.471 6.164 1.00 16.47 100 ILE A C 1
ATOM 695 O O . ILE A 1 108 ? -48.105 46.398 6.649 1.00 14.64 100 ILE A O 1
ATOM 700 N N . LEU A 1 109 ? -48.286 47.947 5.037 1.00 17.02 101 LEU A N 1
ATOM 701 C CA . LEU A 1 109 ? -49.343 47.178 4.379 1.00 12.71 101 LEU A CA 1
ATOM 702 C C . LEU A 1 109 ? -48.797 45.885 3.788 1.00 12.50 101 LEU A C 1
ATOM 703 O O . LEU A 1 109 ? -49.515 44.873 3.751 1.00 13.04 101 LEU A O 1
ATOM 708 N N . GLU A 1 110 ? -47.560 45.908 3.264 1.00 15.22 102 GLU A N 1
ATOM 709 C CA A GLU A 1 110 ? -46.949 44.670 2.781 0.51 13.54 102 GLU A CA 1
ATOM 710 C CA B GLU A 1 110 ? -46.956 44.671 2.782 0.49 13.64 102 GLU A CA 1
ATOM 711 C C . GLU A 1 110 ? -46.694 43.711 3.930 1.00 13.82 102 GLU A C 1
ATOM 712 O O . GLU A 1 110 ? -46.810 42.493 3.753 1.00 15.65 102 GLU A O 1
ATOM 723 N N . VAL A 1 111 ? -46.364 44.243 5.115 1.00 12.79 103 VAL A N 1
ATOM 724 C CA . VAL A 1 111 ? -46.209 43.387 6.293 1.00 11.66 103 VAL A CA 1
ATOM 725 C C . VAL A 1 111 ? -47.554 42.799 6.695 1.00 15.25 103 VAL A C 1
ATOM 726 O O . VAL A 1 111 ? -47.654 41.599 6.991 1.00 12.17 103 VAL A O 1
ATOM 730 N N . GLN A 1 112 ? -48.612 43.625 6.713 1.00 12.19 104 GLN A N 1
ATOM 731 C CA . GLN A 1 112 ? -49.949 43.096 7.000 1.00 10.15 104 GLN A CA 1
ATOM 732 C C . GLN A 1 112 ? -50.308 41.948 6.057 1.00 12.02 104 GLN A C 1
ATOM 733 O O . GLN A 1 112 ? -50.837 40.917 6.492 1.00 12.49 104 GLN A O 1
ATOM 739 N N . ARG A 1 113 ? -50.019 42.097 4.757 1.00 13.26 105 ARG A N 1
ATOM 740 C CA . ARG A 1 113 ? -50.413 41.040 3.833 1.00 13.80 105 ARG A CA 1
ATOM 741 C C . ARG A 1 113 ? -49.600 39.777 4.048 1.00 14.10 105 ARG A C 1
ATOM 742 O O . ARG A 1 113 ? -50.133 38.678 3.893 1.00 12.58 105 ARG A O 1
ATOM 750 N N . LEU A 1 114 ? -48.327 39.918 4.411 1.00 12.74 106 LEU A N 1
ATOM 751 C CA . LEU A 1 114 ? -47.496 38.752 4.711 1.00 13.03 106 LEU A CA 1
ATOM 752 C C . LEU A 1 114 ? -48.035 37.981 5.918 1.00 13.14 106 LEU A C 1
ATOM 753 O O . LEU A 1 114 ? -48.128 36.743 5.892 1.00 13.37 106 LEU A O 1
ATOM 758 N N . ILE A 1 115 ? -48.399 38.701 6.991 1.00 11.78 107 ILE A N 1
ATOM 759 C CA . ILE A 1 115 ? -49.057 38.081 8.148 1.00 10.88 107 ILE A CA 1
ATOM 760 C C . ILE A 1 115 ? -50.326 37.363 7.704 1.00 11.00 107 ILE A C 1
ATOM 761 O O . ILE A 1 115 ? -50.587 36.214 8.085 1.00 12.82 107 ILE A O 1
ATOM 766 N N . ARG A 1 116 ? -51.126 38.042 6.879 1.00 10.99 108 ARG A N 1
ATOM 7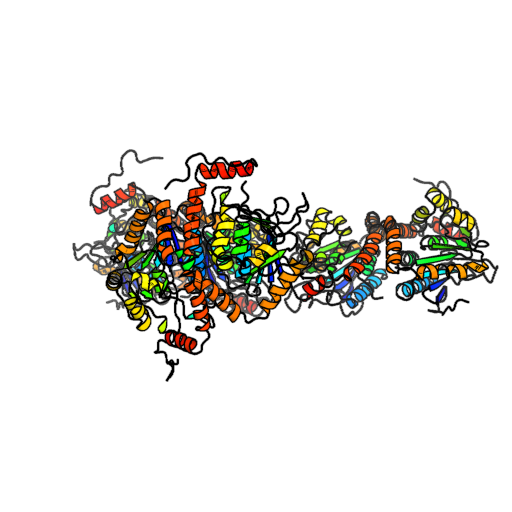67 C CA . ARG A 1 116 ? -52.439 37.539 6.490 1.00 11.76 108 ARG A CA 1
ATOM 768 C C . ARG A 1 116 ? -52.335 36.263 5.673 1.00 10.60 108 ARG A C 1
ATOM 769 O O . ARG A 1 116 ? -53.089 35.315 5.905 1.00 12.27 108 ARG A O 1
ATOM 777 N N . PHE A 1 117 ? -51.423 36.218 4.696 1.00 10.99 109 PHE A N 1
ATOM 778 C CA . PHE A 1 117 ? -51.397 35.116 3.747 1.00 10.02 109 PHE A CA 1
ATOM 779 C C . PHE A 1 117 ? -50.462 33.985 4.138 1.00 10.39 109 PHE A C 1
ATOM 780 O O . PHE A 1 117 ? -50.524 32.923 3.511 1.00 13.91 109 PHE A O 1
ATOM 788 N N . MET A 1 118 ? -49.586 34.162 5.118 1.00 12.97 110 MET A N 1
ATOM 789 C CA . MET A 1 118 ? -48.623 33.094 5.357 1.00 13.22 110 MET A CA 1
ATOM 790 C C . MET A 1 118 ? -49.314 31.892 5.993 1.00 12.03 110 MET A C 1
ATOM 791 O O . MET A 1 118 ? -50.231 32.043 6.805 1.00 13.30 110 MET A O 1
ATOM 796 N N . PRO A 1 119 ? -48.917 30.683 5.612 1.00 12.19 111 PRO A N 1
ATOM 797 C CA . PRO A 1 119 ? -49.502 29.451 6.155 1.00 14.27 111 PRO A CA 1
ATOM 798 C C . PRO A 1 119 ? -48.906 29.113 7.523 1.00 15.41 111 PRO A C 1
ATOM 799 O O . PRO A 1 119 ? -48.395 28.019 7.748 1.00 14.93 111 PRO A O 1
ATOM 803 N N . LYS A 1 120 ? -48.939 30.086 8.422 1.00 13.08 112 LYS A N 1
ATOM 804 C CA . LYS A 1 120 ? -48.510 29.942 9.806 1.00 14.65 112 LYS A CA 1
ATOM 805 C C . LYS A 1 120 ? -49.460 30.795 10.626 1.00 12.96 112 LYS A C 1
ATOM 806 O O . LYS A 1 120 ? -49.998 31.780 10.115 1.00 12.21 112 LYS A O 1
ATOM 812 N N . VAL A 1 121 ? -49.663 30.435 11.893 1.00 11.12 113 VAL A N 1
ATOM 813 C CA . VAL A 1 121 ? -50.520 31.234 12.767 1.00 9.61 113 VAL A CA 1
ATOM 814 C C . VAL A 1 121 ? -49.678 32.347 13.375 1.00 11.05 113 VAL A C 1
ATOM 815 O O . VAL A 1 121 ? -48.602 32.092 13.933 1.00 12.66 113 VAL A O 1
ATOM 819 N N . VAL A 1 122 ? -50.168 33.588 13.282 1.00 11.75 114 VAL A N 1
ATOM 820 C CA . VAL A 1 122 ? -49.450 34.730 13.825 1.00 11.00 114 VAL A CA 1
ATOM 821 C C . VAL A 1 122 ? -50.220 35.243 15.039 1.00 10.64 114 VAL A C 1
ATOM 822 O O . VAL A 1 122 ? -51.414 35.550 14.947 1.00 11.83 114 VAL A O 1
ATOM 826 N N . ILE A 1 123 ? -49.545 35.295 16.185 1.00 9.78 115 ILE A N 1
ATOM 827 C CA . ILE A 1 123 ? -50.146 35.697 17.459 1.00 9.91 115 ILE A CA 1
ATOM 828 C C . ILE A 1 123 ? -49.542 37.018 17.884 1.00 10.47 115 ILE A C 1
ATOM 829 O O . ILE A 1 123 ? -48.334 37.101 18.126 1.00 11.90 115 ILE A O 1
ATOM 834 N N . ALA A 1 124 ? -50.385 38.036 18.028 1.00 11.44 116 ALA A N 1
ATOM 835 C CA . ALA A 1 124 ? -49.957 39.280 18.631 1.00 10.09 116 ALA A CA 1
ATOM 836 C C . ALA A 1 124 ? -49.876 39.067 20.130 1.00 12.25 116 ALA A C 1
ATOM 837 O O . ALA A 1 124 ? -50.830 38.600 20.752 1.00 12.81 116 ALA A O 1
ATOM 839 N N . VAL A 1 125 ? -48.728 39.398 20.702 1.00 12.25 117 VAL A N 1
ATOM 840 C CA . VAL A 1 125 ? -48.481 39.324 22.137 1.00 11.73 117 VAL A CA 1
ATOM 841 C C . VAL A 1 125 ? -48.303 40.755 22.617 1.00 12.23 117 VAL A C 1
ATOM 842 O O . VAL A 1 125 ? -47.291 41.393 22.311 1.00 14.39 117 VAL A O 1
ATOM 846 N N . VAL A 1 126 ? -49.285 41.280 23.352 1.00 13.78 118 VAL A N 1
ATOM 847 C CA . VAL A 1 126 ? -49.352 42.718 23.608 1.00 11.64 118 VAL A CA 1
ATOM 848 C C . VAL A 1 126 ? -49.016 42.985 25.073 1.00 12.10 118 VAL A C 1
ATOM 849 O O . VAL A 1 126 ? -49.871 42.790 25.941 1.00 13.72 118 VAL A O 1
ATOM 853 N N . PRO A 1 127 ? -47.802 43.431 25.399 1.00 12.71 119 PRO A N 1
ATOM 854 C CA . PRO A 1 127 ? -47.449 43.683 26.803 1.00 13.43 119 PRO A CA 1
ATOM 855 C C . PRO A 1 127 ? -47.724 45.096 27.265 1.00 14.97 119 PRO A C 1
ATOM 856 O O . PRO A 1 127 ? -47.525 45.383 28.456 1.00 16.41 119 PRO A O 1
ATOM 860 N N . GLY A 1 128 ? -48.149 45.978 26.365 1.00 15.04 120 GLY A N 1
ATOM 861 C CA . GLY A 1 128 ? -48.261 47.378 26.717 1.00 15.20 120 GLY A CA 1
ATOM 862 C C . GLY A 1 128 ? -49.039 48.147 25.669 1.00 14.17 120 GLY A C 1
ATOM 863 O O . GLY A 1 128 ? -49.957 47.596 25.060 1.00 14.81 120 GLY A O 1
ATOM 864 N N . TRP A 1 129 ? -48.689 49.417 25.458 1.00 16.02 121 TRP A N 1
ATOM 865 C CA . TRP A 1 129 ? -49.360 50.238 24.451 1.00 16.30 121 TRP A CA 1
ATOM 866 C C . TRP A 1 129 ? -49.414 49.545 23.098 1.00 15.18 121 TRP A C 1
ATOM 867 O O . TRP A 1 129 ? -48.385 49.133 22.562 1.00 15.04 121 TRP A O 1
ATOM 878 N N . ALA A 1 130 ? -50.615 49.479 22.521 1.00 12.42 122 ALA A N 1
ATOM 879 C CA . ALA A 1 130 ? -50.820 49.061 21.130 1.00 13.11 122 ALA A CA 1
ATOM 880 C C . ALA A 1 130 ? -51.608 50.194 20.471 1.00 11.49 122 ALA A C 1
ATOM 881 O O . ALA A 1 130 ? -52.827 50.285 20.652 1.00 12.97 122 ALA A O 1
ATOM 883 N N . VAL A 1 131 ? -50.908 51.081 19.754 1.00 13.35 123 VAL A N 1
ATOM 884 C CA . VAL A 1 131 ? -51.457 52.382 19.378 1.00 15.26 123 VAL A CA 1
ATOM 885 C C . VAL A 1 131 ? -51.328 52.593 17.883 1.00 14.61 123 VAL A C 1
ATOM 886 O O . VAL A 1 131 ? -50.266 52.337 17.309 1.00 14.15 123 VAL A O 1
ATOM 890 N N . GLY A 1 132 ? -52.396 53.096 17.258 1.00 13.14 124 GLY A N 1
ATOM 891 C CA . GLY A 1 132 ? -52.292 53.500 15.861 1.00 12.97 124 GLY A CA 1
ATOM 892 C C . GLY A 1 132 ? -51.955 52.325 14.967 1.00 12.38 124 GLY A C 1
ATOM 893 O O . GLY A 1 132 ? -52.622 51.295 14.994 1.00 13.45 124 GLY A O 1
ATOM 894 N N . GLY A 1 133 ? -50.902 52.472 14.154 1.00 13.07 125 GLY A N 1
ATOM 895 C CA . GLY A 1 133 ? -50.487 51.347 13.324 1.00 12.28 125 GLY A CA 1
ATOM 896 C C . GLY A 1 133 ? -50.108 50.123 14.136 1.00 12.58 125 GLY A C 1
ATOM 897 O O . GLY A 1 133 ? -50.212 48.989 13.650 1.00 14.17 125 GLY A O 1
ATOM 898 N N . GLY A 1 134 ? -49.656 50.327 15.375 1.00 13.62 126 GLY A N 1
ATOM 899 C CA . GLY A 1 134 ? -49.412 49.196 16.254 1.00 15.01 126 GLY A CA 1
ATOM 900 C C . GLY A 1 134 ? -50.698 48.488 16.618 1.00 13.90 126 GLY A C 1
ATOM 901 O O . GLY A 1 134 ? -50.738 47.253 16.703 1.00 14.58 126 GLY A O 1
ATOM 902 N N . HIS A 1 135 ? -51.775 49.257 16.822 1.00 11.36 127 HIS A N 1
ATOM 903 C CA . HIS A 1 135 ? -53.083 48.644 17.030 1.00 11.10 127 HIS A CA 1
ATOM 904 C C . HIS A 1 135 ? -53.507 47.841 15.808 1.00 12.61 127 HIS A C 1
ATOM 905 O O . HIS A 1 135 ? -53.956 46.699 15.930 1.00 11.97 127 HIS A O 1
ATOM 912 N N . SER A 1 136 ? -53.355 48.417 14.613 1.00 11.32 128 SER A N 1
ATOM 913 C CA . SER A 1 136 ? -53.787 47.701 13.418 1.00 9.89 128 SER A CA 1
ATOM 914 C C . SER A 1 136 ? -52.955 46.445 13.167 1.00 13.73 128 SER A C 1
ATOM 915 O O . SER A 1 136 ? -53.493 45.453 12.659 1.00 12.92 128 SER A O 1
ATOM 918 N N . LEU A 1 137 ? -51.664 46.444 13.537 1.00 12.97 129 LEU A N 1
ATOM 919 C CA . LEU A 1 137 ? -50.885 45.201 13.470 1.00 11.43 129 LEU A CA 1
ATOM 920 C C . LEU A 1 137 ? -51.451 44.132 14.398 1.00 13.73 129 LEU A C 1
ATOM 921 O O . LEU A 1 137 ? -51.506 42.963 14.020 1.00 12.77 129 LEU A O 1
ATOM 926 N N . HIS A 1 138 ? -51.883 44.500 15.613 1.00 11.02 130 HIS A N 1
ATOM 927 C CA . HIS A 1 138 ? -52.480 43.484 16.481 1.00 11.72 130 HIS A CA 1
ATOM 928 C C . HIS A 1 138 ? -53.743 42.930 15.847 1.00 9.77 130 HIS A C 1
ATOM 929 O O . HIS A 1 138 ? -53.958 41.717 15.847 1.00 10.83 130 HIS A O 1
ATOM 936 N N . VAL A 1 139 ? -54.541 43.801 15.210 1.00 9.86 131 VAL A N 1
ATOM 937 C CA . VAL A 1 139 ? -55.826 43.376 14.655 1.00 10.63 131 VAL A CA 1
ATOM 938 C C . VAL A 1 139 ? -55.641 42.323 13.567 1.00 10.31 131 VAL A C 1
ATOM 939 O O . VAL A 1 139 ? -56.419 41.366 13.488 1.00 12.33 131 VAL A O 1
ATOM 943 N N . VAL A 1 140 ? -54.656 42.504 12.675 1.00 9.91 132 VAL A N 1
ATOM 944 C CA . VAL A 1 140 ? -54.526 41.584 11.533 1.00 9.96 132 VAL A CA 1
ATOM 945 C C . VAL A 1 140 ? -53.911 40.249 11.926 1.00 11.01 132 VAL A C 1
ATOM 946 O O . VAL A 1 140 ? -54.045 39.263 11.186 1.00 12.22 132 VAL A O 1
ATOM 950 N N . CYS A 1 141 ? -53.253 40.177 13.073 1.00 12.04 133 CYS A N 1
ATOM 951 C CA . CYS A 1 141 ? -52.753 38.894 13.539 1.00 11.09 133 CYS A CA 1
ATOM 952 C C . CYS A 1 141 ? -53.910 37.934 13.784 1.00 9.76 133 CYS A C 1
ATOM 953 O O . CYS A 1 141 ? -55.045 38.338 14.055 1.00 11.84 133 CYS A O 1
ATOM 956 N N . ASP A 1 142 ? -53.622 36.633 13.665 1.00 10.17 134 ASP A N 1
ATOM 957 C CA . ASP A 1 142 ? -54.685 35.643 13.780 1.00 9.76 134 ASP A CA 1
ATOM 958 C C . ASP A 1 142 ? -55.282 35.593 15.183 1.00 12.90 134 ASP A C 1
ATOM 959 O O . ASP A 1 142 ? -56.488 35.382 15.329 1.00 11.67 134 ASP A O 1
ATOM 964 N N . LEU A 1 143 ? -54.459 35.785 16.217 1.00 12.34 135 LEU A N 1
ATOM 965 C CA . LEU A 1 143 ? -54.871 35.734 17.617 1.00 11.12 135 LEU A CA 1
ATOM 966 C C . LEU A 1 143 ? -54.171 36.868 18.348 1.00 12.33 135 LEU A C 1
ATOM 967 O O . LEU A 1 143 ? -53.146 37.360 17.885 1.00 12.75 135 LEU A O 1
ATOM 972 N N . THR A 1 144 ? -54.721 37.286 19.499 1.00 10.87 136 THR A N 1
ATOM 973 C CA . THR A 1 144 ? -54.058 38.289 20.338 1.00 9.83 136 THR A CA 1
ATOM 974 C C . THR A 1 144 ? -54.129 37.866 21.794 1.00 12.33 136 THR A C 1
ATOM 975 O O . THR A 1 144 ? -55.207 37.567 22.309 1.00 11.89 136 THR A O 1
ATOM 979 N N . LEU A 1 145 ? -52.984 37.872 22.457 1.00 11.92 137 LEU A N 1
ATOM 980 C CA . LEU A 1 145 ? -52.898 37.673 23.898 1.00 12.67 137 LEU A CA 1
ATOM 981 C C . LEU A 1 145 ? -52.418 38.978 24.507 1.00 11.89 137 LEU A C 1
ATOM 982 O O . LEU A 1 145 ? -51.516 39.613 23.963 1.00 14.37 137 LEU A O 1
ATOM 987 N N . ALA A 1 146 ? -53.009 39.388 25.629 1.00 11.41 138 ALA A N 1
ATOM 988 C CA . ALA A 1 146 ? -52.697 40.723 26.135 1.00 11.67 138 ALA A CA 1
ATOM 989 C C . ALA A 1 146 ? -52.445 40.756 27.636 1.00 13.76 138 ALA A C 1
ATOM 990 O O . ALA A 1 146 ? -53.111 40.065 28.419 1.00 13.60 138 ALA A O 1
ATOM 992 N N . SER A 1 147 ? -51.499 41.614 28.020 1.00 13.47 139 SER A N 1
ATOM 993 C CA . SER A 1 147 ? -51.126 41.813 29.418 1.00 13.04 139 SER A CA 1
ATOM 994 C C . SER A 1 147 ? -52.275 42.397 30.229 1.00 14.45 139 SER A C 1
ATOM 995 O O . SER A 1 147 ? -52.742 43.511 29.951 1.00 14.25 139 SER A O 1
ATOM 998 N N . LYS A 1 148 ? -52.699 41.661 31.262 1.00 13.71 140 LYS A N 1
ATOM 999 C CA A LYS A 1 148 ? -53.796 42.133 32.104 0.47 13.34 140 LYS A CA 1
ATOM 1000 C CA B LYS A 1 148 ? -53.786 42.123 32.117 0.53 13.49 140 LYS A CA 1
ATOM 1001 C C . LYS A 1 148 ? -53.495 43.511 32.675 1.00 15.36 140 LYS A C 1
ATOM 1002 O O . LYS A 1 148 ? -54.349 44.409 32.648 1.00 17.53 140 LYS A O 1
ATOM 1013 N N . GLU A 1 149 ? -52.282 43.699 33.189 1.00 15.80 141 GLU A N 1
ATOM 1014 C CA . GLU A 1 149 ? -51.965 44.924 33.914 1.00 16.12 141 GLU A CA 1
ATOM 1015 C C . GLU A 1 149 ? -51.564 46.075 33.001 1.00 16.70 141 GLU A C 1
ATOM 1016 O O . GLU A 1 149 ? -51.747 47.242 33.379 1.00 18.61 141 GLU A O 1
ATOM 1022 N N . HIS A 1 150 ? -50.989 45.790 31.827 1.00 14.37 142 HIS A N 1
ATOM 1023 C CA . HIS A 1 150 ? -50.299 46.843 31.100 1.00 14.04 142 HIS A CA 1
ATOM 1024 C C . HIS A 1 150 ? -50.710 47.036 29.652 1.00 15.97 142 HIS A C 1
ATOM 1025 O O . HIS A 1 150 ? -50.386 48.093 29.093 1.00 15.50 142 HIS A O 1
ATOM 1032 N N . ALA A 1 151 ? -51.425 46.098 29.033 1.00 14.28 143 ALA A N 1
ATOM 1033 C CA . ALA A 1 151 ? -51.851 46.334 27.660 1.00 12.92 143 ALA A CA 1
ATOM 1034 C C . ALA A 1 151 ? -52.825 47.506 27.622 1.00 14.99 143 ALA A C 1
ATOM 1035 O O . ALA A 1 151 ? -53.714 47.608 28.465 1.00 15.21 143 ALA A O 1
ATOM 1037 N N . ILE A 1 152 ? -52.632 48.416 26.663 1.00 13.47 144 ILE A N 1
ATOM 1038 C CA . ILE A 1 152 ? -53.581 49.502 26.419 1.00 13.27 144 ILE A CA 1
ATOM 1039 C C . ILE A 1 152 ? -53.771 49.592 24.914 1.00 13.40 144 ILE A C 1
ATOM 1040 O O . ILE A 1 152 ? -52.803 49.815 24.182 1.00 14.46 144 ILE A O 1
ATOM 1045 N N . PHE A 1 153 ? -55.011 49.460 24.463 1.00 12.28 145 PHE A N 1
ATOM 1046 C CA . PHE A 1 153 ? -55.366 49.517 23.051 1.00 12.51 145 PHE A CA 1
ATOM 1047 C C . PHE A 1 153 ? -55.918 50.905 22.750 1.00 14.36 145 PHE A C 1
ATOM 1048 O O . PHE A 1 153 ? -56.832 51.365 23.436 1.00 12.74 145 PHE A O 1
ATOM 1056 N N . LYS A 1 154 ? -55.361 51.574 21.734 1.00 13.42 146 LYS A N 1
ATOM 1057 C CA . LYS A 1 154 ? -55.761 52.955 21.456 1.00 11.55 146 LYS A CA 1
ATOM 1058 C C . LYS A 1 154 ? -55.552 53.250 19.979 1.00 13.12 146 LYS A C 1
ATOM 1059 O O . LYS A 1 154 ? -54.478 52.972 19.442 1.00 16.42 146 LYS A O 1
ATOM 1065 N N . GLN A 1 155 ? -56.538 53.866 19.341 1.00 12.10 147 GLN A N 1
ATOM 1066 C CA . GLN A 1 155 ? -56.427 54.217 17.926 1.00 12.00 147 GLN A CA 1
ATOM 1067 C C . GLN A 1 155 ? -56.277 55.721 17.783 1.00 21.71 147 GLN A C 1
ATOM 1068 O O . GLN A 1 155 ? -57.244 56.457 17.988 1.00 25.48 147 GLN A O 1
ATOM 1074 N N . THR A 1 156 ? -55.098 56.166 17.356 1.00 12.83 148 THR A N 1
ATOM 1075 C CA . THR A 1 156 ? -54.806 57.582 17.163 1.00 14.38 148 THR A CA 1
ATOM 1076 C C . THR A 1 156 ? -54.876 58.046 15.713 1.00 12.48 148 THR A C 1
ATOM 1077 O O . THR A 1 156 ? -54.553 59.206 15.449 1.00 13.03 148 THR A O 1
ATOM 1081 N N . ASP A 1 157 ? -55.273 57.180 14.772 1.00 12.28 149 ASP A N 1
ATOM 1082 C CA . ASP A 1 157 ? -55.260 57.565 13.361 1.00 11.71 149 ASP A CA 1
ATOM 1083 C C . ASP A 1 157 ? -55.990 58.885 13.136 1.00 14.67 149 ASP A C 1
ATOM 1084 O O . ASP A 1 157 ? -55.493 59.778 12.434 1.00 15.27 149 ASP A O 1
ATOM 1089 N N . ALA A 1 158 ? -57.180 59.031 13.733 1.00 12.82 150 ALA A N 1
ATOM 1090 C CA . ALA A 1 158 ? -57.962 60.237 13.478 1.00 14.09 150 ALA A CA 1
ATOM 1091 C C . ALA A 1 158 ? -57.375 61.473 14.138 1.00 16.09 150 ALA A C 1
ATOM 1092 O O . ALA A 1 158 ? -57.803 62.584 13.818 1.00 15.04 150 ALA A O 1
ATOM 1094 N N . ASP A 1 159 ? -56.385 61.319 15.015 1.00 14.50 151 ASP A N 1
ATOM 1095 C CA . ASP A 1 159 ? -55.730 62.484 15.600 1.00 16.30 151 ASP A CA 1
ATOM 1096 C C . ASP A 1 159 ? -54.749 63.144 14.644 1.00 19.57 151 ASP A C 1
ATOM 1097 O O . ASP A 1 159 ? -54.449 64.339 14.809 1.00 18.78 151 ASP A O 1
ATOM 1102 N N . VAL A 1 160 ? -54.217 62.393 13.675 1.00 19.06 152 VAL A N 1
ATOM 1103 C CA . VAL A 1 160 ? -53.120 62.864 12.838 1.00 17.64 152 VAL A CA 1
ATOM 1104 C C . VAL A 1 160 ? -53.481 62.842 11.353 1.00 18.43 152 VAL A C 1
ATOM 1105 O O . VAL A 1 160 ? -52.586 62.896 10.504 1.00 22.64 152 VAL A O 1
ATOM 1109 N N . THR A 1 161 ? -54.777 62.768 11.021 1.00 15.14 153 THR A N 1
ATOM 1110 C CA . THR A 1 161 ? -55.248 62.801 9.629 1.00 17.12 153 THR A CA 1
ATOM 1111 C C . THR A 1 161 ? -54.765 61.573 8.870 1.00 20.47 153 THR A C 1
ATOM 1112 O O . THR A 1 161 ? -54.417 61.633 7.683 1.00 20.27 153 THR A O 1
ATOM 1116 N N . SER A 1 162 ? -54.729 60.449 9.562 1.00 17.05 154 SER A N 1
ATOM 1117 C CA A SER A 1 162 ? -54.428 59.189 8.907 0.80 15.73 154 SER A CA 1
ATOM 1118 C CA B SER A 1 162 ? -54.402 59.162 8.976 0.20 17.41 154 SER A CA 1
ATOM 1119 C C . SER A 1 162 ? -55.612 58.247 9.079 1.00 18.51 154 SER A C 1
ATOM 1120 O O . SER A 1 162 ? -56.623 58.578 9.700 1.00 16.78 154 SER A O 1
ATOM 1125 N N . PHE A 1 163 ? -55.486 57.076 8.480 1.00 14.84 155 PHE A N 1
ATOM 1126 C CA . PHE A 1 163 ? -56.522 56.074 8.650 1.00 12.76 155 PHE A CA 1
ATOM 1127 C C . PHE A 1 163 ? -55.997 54.790 8.067 1.00 16.09 155 PHE A C 1
ATOM 1128 O O . PHE A 1 163 ? -55.389 54.805 6.997 1.00 18.99 155 PHE A O 1
ATOM 1136 N N . ASP A 1 164 ? -56.220 53.693 8.782 1.00 12.10 156 ASP A N 1
ATOM 1137 C CA . ASP A 1 164 ? -56.076 52.360 8.216 1.00 11.70 156 ASP A CA 1
ATOM 1138 C C . ASP A 1 164 ? -57.486 51.961 7.831 1.00 12.81 156 ASP A C 1
ATOM 1139 O O . ASP A 1 164 ? -58.297 51.595 8.685 1.00 14.00 156 ASP A O 1
ATOM 1144 N N . GLY A 1 165 ? -57.786 52.103 6.545 1.00 12.35 157 GLY A N 1
ATOM 1145 C CA . GLY A 1 165 ? -59.100 51.791 6.044 1.00 13.02 157 GLY A CA 1
ATOM 1146 C C . GLY A 1 165 ? -59.287 50.356 5.604 1.00 13.46 157 GLY A C 1
ATOM 1147 O O . GLY A 1 165 ? -60.277 50.061 4.925 1.00 13.29 157 GLY A O 1
ATOM 1148 N N . GLY A 1 166 ? -58.357 49.469 5.945 1.00 11.99 158 GLY A N 1
ATOM 1149 C CA . GLY A 1 166 ? -58.457 48.068 5.566 1.00 13.53 158 GLY A CA 1
ATOM 1150 C C . GLY A 1 166 ? -58.460 47.162 6.782 1.00 11.29 158 GLY A C 1
ATOM 1151 O O . GLY A 1 166 ? -59.445 47.122 7.509 1.00 11.52 158 GLY A O 1
ATOM 1152 N N . TYR A 1 167 ? -57.368 46.425 7.007 1.00 11.07 159 TYR A N 1
ATOM 1153 C CA . TYR A 1 167 ? -57.351 45.467 8.107 1.00 12.36 159 TYR A CA 1
ATOM 1154 C C . TYR A 1 167 ? -57.463 46.147 9.460 1.00 12.26 159 TYR A C 1
ATOM 1155 O O . TYR A 1 167 ? -57.937 45.517 10.413 1.00 15.35 159 TYR A O 1
ATOM 1164 N N . GLY A 1 168 ? -57.088 47.425 9.571 1.00 10.46 160 GLY A N 1
ATOM 1165 C CA . GLY A 1 168 ? -57.167 48.077 10.870 1.00 12.11 160 GLY A CA 1
ATOM 1166 C C . GLY A 1 168 ? -58.564 48.441 11.328 1.00 14.30 160 GLY A C 1
ATOM 1167 O O . GLY A 1 168 ? -58.785 48.575 12.542 1.00 11.25 160 GLY A O 1
ATOM 1168 N N . SER A 1 169 ? -59.510 48.616 10.400 1.00 10.38 161 SER A N 1
ATOM 1169 C CA . SER A 1 169 ? -60.816 49.169 10.736 1.00 10.02 161 SER A CA 1
ATOM 1170 C C . SER A 1 169 ? -61.926 48.253 10.256 1.00 12.91 161 SER A C 1
ATOM 1171 O O . SER A 1 169 ? -62.710 47.738 11.058 1.00 12.51 161 SER A O 1
ATOM 1174 N N . ALA A 1 170 ? -61.998 48.046 8.942 1.00 12.64 162 ALA A N 1
ATOM 1175 C CA . ALA A 1 170 ? -63.044 47.180 8.422 1.00 12.08 162 ALA A CA 1
ATOM 1176 C C . ALA A 1 170 ? -62.884 45.765 8.956 1.00 11.33 162 ALA A C 1
ATOM 1177 O O . ALA A 1 170 ? -63.877 45.109 9.298 1.00 13.53 162 ALA A O 1
ATOM 1179 N N . TYR A 1 171 ? -61.639 45.276 9.064 1.00 11.41 163 TYR A N 1
ATOM 1180 C CA . TYR A 1 171 ? -61.437 43.940 9.612 1.00 12.48 163 TYR A CA 1
ATOM 1181 C C . TYR A 1 171 ? -61.604 43.933 11.126 1.00 10.93 163 TYR A C 1
ATOM 1182 O O . TYR A 1 171 ? -62.067 42.934 11.699 1.00 12.60 163 TYR A O 1
ATOM 1191 N N . LEU A 1 172 ? -61.274 45.038 11.794 1.00 9.38 164 LEU A N 1
ATOM 1192 C CA . LEU A 1 172 ? -61.582 45.133 13.220 1.00 10.11 164 LEU A CA 1
ATOM 1193 C C . LEU A 1 172 ? -63.071 44.903 13.467 1.00 10.84 164 LEU A C 1
ATOM 1194 O O . LEU A 1 172 ? -63.454 44.255 14.448 1.00 10.47 164 LEU A O 1
ATOM 1199 N N . ALA A 1 173 ? -63.928 45.378 12.555 1.00 10.33 165 ALA A N 1
ATOM 1200 C CA . ALA A 1 173 ? -65.362 45.167 12.730 1.00 8.36 165 ALA A CA 1
ATOM 1201 C C . ALA A 1 173 ? -65.741 43.702 12.643 1.00 10.32 165 ALA A C 1
ATOM 1202 O O . ALA A 1 173 ? -66.800 43.334 13.155 1.00 11.05 165 ALA A O 1
ATOM 1204 N N . LYS A 1 174 ? -64.893 42.868 12.022 1.00 9.99 166 LYS A N 1
ATOM 1205 C CA . LYS A 1 174 ? -65.166 41.437 11.930 1.00 9.07 166 LYS A CA 1
ATOM 1206 C C . LYS A 1 174 ? -64.803 40.694 13.203 1.00 10.73 166 LYS A C 1
ATOM 1207 O O . LYS A 1 174 ? -65.075 39.490 13.283 1.00 11.07 166 LYS A O 1
ATOM 1213 N N . MET A 1 175 ? -64.244 41.379 14.211 1.00 9.98 167 MET A N 1
ATOM 1214 C CA . MET A 1 175 ? -64.010 40.747 15.499 1.00 9.91 167 MET A CA 1
ATOM 1215 C C . MET A 1 175 ? -64.674 41.461 16.678 1.00 11.20 167 MET A C 1
ATOM 1216 O O . MET A 1 175 ? -64.992 40.795 17.665 1.00 11.47 167 MET A O 1
ATOM 1221 N N . VAL A 1 176 ? -64.949 42.768 16.602 1.00 10.50 168 VAL A N 1
ATOM 1222 C CA . VAL A 1 176 ? -65.626 43.477 17.690 1.00 9.17 168 VAL A CA 1
ATOM 1223 C C . VAL A 1 176 ? -66.991 44.001 17.279 1.00 8.80 168 VAL A C 1
ATOM 1224 O O . VAL A 1 176 ? -67.703 44.573 18.116 1.00 10.53 168 VAL A O 1
ATOM 1228 N N . GLY A 1 177 ? -67.373 43.840 16.018 1.00 9.23 169 GLY A N 1
ATOM 1229 C CA . GLY A 1 177 ? -68.633 44.376 15.535 1.00 9.54 169 GLY A CA 1
ATOM 1230 C C . GLY A 1 177 ? -68.489 45.820 15.083 1.00 9.76 169 GLY A C 1
ATOM 1231 O O . GLY A 1 177 ? -67.539 46.524 15.421 1.00 11.55 169 GLY A O 1
ATOM 1232 N N . GLN A 1 178 ? -69.477 46.258 14.304 1.00 8.59 170 GLN A N 1
ATOM 1233 C CA . GLN A 1 178 ? -69.377 47.550 13.634 1.00 9.66 170 GLN A CA 1
ATOM 1234 C C . GLN A 1 178 ? -69.535 48.724 14.590 1.00 13.79 170 GLN A C 1
ATOM 1235 O O . GLN A 1 178 ? -68.910 49.767 14.371 1.00 12.77 170 GLN A O 1
ATOM 1241 N N . LYS A 1 179 ? -70.365 48.606 15.630 1.00 12.31 171 LYS A N 1
ATOM 1242 C CA . LYS A 1 179 ? -70.469 49.718 16.579 1.00 11.13 171 LYS A CA 1
ATOM 1243 C C . LYS A 1 179 ? -69.143 49.962 17.297 1.00 11.38 171 LYS A C 1
ATOM 1244 O O . LYS A 1 179 ? -68.701 51.116 17.434 1.00 11.35 171 LYS A O 1
ATOM 1250 N N . LYS A 1 180 ? -68.536 48.895 17.830 1.00 10.80 172 LYS A N 1
ATOM 1251 C CA . LYS A 1 180 ? -67.321 49.085 18.617 1.00 11.15 172 LYS A CA 1
ATOM 1252 C C . LYS A 1 180 ? -66.137 49.490 17.751 1.00 12.38 172 LYS A C 1
ATOM 1253 O O . LYS A 1 180 ? -65.273 50.252 18.202 1.00 12.58 172 LYS A O 1
ATOM 1259 N N . ALA A 1 181 ? -66.050 48.972 16.522 1.00 10.59 173 ALA A N 1
ATOM 1260 C CA . ALA A 1 181 ? -64.961 49.397 15.650 1.00 9.20 173 ALA A CA 1
ATOM 1261 C C . ALA A 1 181 ? -65.046 50.891 15.372 1.00 10.90 173 ALA A C 1
ATOM 1262 O O . ALA A 1 181 ? -64.028 51.599 15.364 1.00 10.74 173 ALA A O 1
ATOM 1264 N N . ARG A 1 182 ? -66.261 51.391 15.151 1.00 9.67 174 ARG A N 1
ATOM 1265 C CA . ARG A 1 182 ? -66.435 52.819 14.902 1.00 9.53 174 ARG A CA 1
ATOM 1266 C C . ARG A 1 182 ? -66.053 53.625 16.134 1.00 9.79 174 ARG A C 1
ATOM 1267 O O . ARG A 1 182 ? -65.379 54.653 16.017 1.00 12.66 174 ARG A O 1
ATOM 1275 N N . GLU A 1 183 ? -66.421 53.146 17.325 1.00 10.88 175 GLU A N 1
ATOM 1276 C CA . GLU A 1 183 ? -66.073 53.882 18.542 1.00 11.50 175 GLU A CA 1
ATOM 1277 C C . GLU A 1 183 ? -64.565 53.990 18.692 1.00 10.65 175 GLU A C 1
ATOM 1278 O O . GLU A 1 183 ? -64.030 55.053 19.034 1.00 13.14 175 GLU A O 1
ATOM 1284 N N . ILE A 1 184 ? -63.867 52.877 18.464 1.00 11.84 176 ILE A N 1
ATOM 1285 C CA . ILE A 1 184 ? -62.417 52.838 18.651 1.00 10.28 176 ILE A CA 1
ATOM 1286 C C . ILE A 1 184 ? -61.749 53.911 17.803 1.00 11.50 176 ILE A C 1
ATOM 1287 O O . ILE A 1 184 ? -60.923 54.693 18.294 1.00 11.69 176 ILE A O 1
ATOM 1292 N N . PHE A 1 185 ? -62.154 54.017 16.546 1.00 10.43 177 PHE A N 1
ATOM 1293 C CA . PHE A 1 185 ? -61.533 54.986 15.643 1.00 11.65 177 PHE A CA 1
ATOM 1294 C C . PHE A 1 185 ? -62.051 56.409 15.825 1.00 14.81 177 PHE A C 1
ATOM 1295 O O . PHE A 1 185 ? -61.282 57.369 15.676 1.00 14.01 177 PHE A O 1
ATOM 1303 N N . PHE A 1 186 ? -63.343 56.584 16.103 1.00 11.73 178 PHE A N 1
ATOM 1304 C CA . PHE A 1 186 ? -63.881 57.940 16.109 1.00 10.96 178 PHE A CA 1
ATOM 1305 C C . PHE A 1 186 ? -63.514 58.705 17.372 1.00 10.90 178 PHE A C 1
ATOM 1306 O O . PHE A 1 186 ? -63.399 59.942 17.330 1.00 12.22 178 PHE A O 1
ATOM 1314 N N . LEU A 1 187 ? -63.364 58.014 18.513 1.00 13.42 179 LEU A N 1
ATOM 1315 C CA . LEU A 1 187 ? -63.027 58.715 19.753 1.00 12.82 179 LEU A CA 1
ATOM 1316 C C . LEU A 1 187 ? -61.575 58.549 20.163 1.00 11.70 179 LEU A C 1
ATOM 1317 O O . LEU A 1 187 ? -61.044 59.423 20.860 1.00 14.45 179 LEU A O 1
ATOM 1322 N N . GLY A 1 188 ? -60.914 57.477 19.736 1.00 11.87 180 GLY A N 1
ATOM 1323 C CA . GLY A 1 188 ? -59.501 57.315 20.070 1.00 13.29 180 GLY A CA 1
ATOM 1324 C C . GLY A 1 188 ? -59.214 57.166 21.545 1.00 15.93 180 GLY A C 1
ATOM 1325 O O . GLY A 1 188 ? -58.177 57.639 22.023 1.00 14.27 180 GLY A O 1
ATOM 1326 N N . ARG A 1 189 ? -60.118 56.538 22.286 1.00 13.06 181 ARG A N 1
ATOM 1327 C CA . ARG A 1 189 ? -59.941 56.313 23.713 1.00 14.05 181 ARG A CA 1
ATOM 1328 C C . ARG A 1 189 ? -59.046 55.102 23.956 1.00 12.26 181 ARG A C 1
ATOM 1329 O O . ARG A 1 189 ? -58.758 54.306 23.052 1.00 13.02 181 ARG A O 1
ATOM 1337 N N . ASN A 1 190 ? -58.656 54.937 25.218 1.00 14.06 182 ASN A N 1
ATOM 1338 C CA . ASN A 1 190 ? -57.876 53.785 25.668 1.00 11.95 182 ASN A CA 1
ATOM 1339 C C . ASN A 1 190 ? -58.778 52.649 26.133 1.00 13.48 182 ASN A C 1
ATOM 1340 O O . ASN A 1 190 ? -59.808 52.887 26.771 1.00 15.32 182 ASN A O 1
ATOM 1345 N N . TYR A 1 191 ? -58.348 51.409 25.873 1.00 12.24 183 TYR A N 1
ATOM 1346 C CA . TYR A 1 191 ? -59.044 50.213 26.322 1.00 14.17 183 TYR A CA 1
ATOM 1347 C C . TYR A 1 191 ? -58.057 49.245 26.955 1.00 13.09 183 TYR A C 1
ATOM 1348 O O . TYR A 1 191 ? -56.953 49.046 26.437 1.00 14.82 183 TYR A O 1
ATOM 1357 N N . SER A 1 192 ? -58.465 48.646 28.077 1.00 14.51 184 SER A N 1
ATOM 1358 C CA . SER A 1 192 ? -57.644 47.683 28.790 1.00 13.93 184 SER A CA 1
ATOM 1359 C C . SER A 1 192 ? -57.700 46.328 28.092 1.00 11.03 184 SER A C 1
ATOM 1360 O O . SER A 1 192 ? -58.512 46.093 27.205 1.00 14.39 184 SER A O 1
ATOM 1363 N N . ALA A 1 193 ? -56.820 45.419 28.525 1.00 13.24 185 ALA A N 1
ATOM 1364 C CA . ALA A 1 193 ? -56.902 44.044 28.044 1.00 13.63 185 ALA A CA 1
ATOM 1365 C C . ALA A 1 193 ? -58.291 43.454 28.283 1.00 14.13 185 ALA A C 1
ATOM 1366 O O . ALA A 1 193 ? -58.859 42.793 27.397 1.00 13.82 185 ALA A O 1
ATOM 1368 N N . GLN A 1 194 ? -58.844 43.665 29.486 1.00 15.43 186 GLN A N 1
ATOM 1369 C CA . GLN A 1 194 ? -60.142 43.080 29.807 1.00 14.69 186 GLN A CA 1
ATOM 1370 C C . GLN A 1 194 ? -61.235 43.695 28.951 1.00 13.81 186 GLN A C 1
ATOM 1371 O O . GLN A 1 194 ? -62.121 42.980 28.467 1.00 13.93 186 GLN A O 1
ATOM 1377 N N . GLU A 1 195 ? -61.180 45.014 28.726 1.00 13.22 187 GLU A N 1
ATOM 1378 C CA . GLU A 1 195 ? -62.187 45.622 27.857 1.00 13.44 187 GLU A CA 1
ATOM 1379 C C . GLU A 1 195 ? -62.088 45.085 26.439 1.00 14.05 187 GLU A C 1
ATOM 1380 O O . GLU A 1 195 ? -63.116 44.836 25.785 1.00 13.70 187 GLU A O 1
ATOM 1386 N N . ALA A 1 196 ? -60.856 44.898 25.949 1.00 12.76 188 ALA A N 1
ATOM 1387 C CA . ALA A 1 196 ? -60.623 44.378 24.610 1.00 12.65 188 ALA A CA 1
ATOM 1388 C C . ALA A 1 196 ? -61.038 42.914 24.492 1.00 13.41 188 ALA A C 1
ATOM 1389 O O . ALA A 1 196 ? -61.495 42.486 23.432 1.00 12.25 188 ALA A O 1
ATOM 1391 N N . PHE A 1 197 ? -60.876 42.138 25.561 1.00 13.02 189 PHE A N 1
ATOM 1392 C CA . PHE A 1 197 ? -61.379 40.767 25.583 1.00 14.32 189 PHE A CA 1
ATOM 1393 C C . PHE A 1 197 ? -62.898 40.758 25.490 1.00 12.96 189 PHE A C 1
ATOM 1394 O O . PHE A 1 197 ? -63.488 39.996 24.703 1.00 14.22 189 PHE A O 1
ATOM 1402 N N . GLU A 1 198 ? -63.551 41.627 26.262 1.00 13.16 190 GLU A N 1
ATOM 1403 C CA . GLU A 1 198 ? -65.008 41.640 26.280 1.00 12.50 190 GLU A CA 1
ATOM 1404 C C . GLU A 1 198 ? -65.569 42.085 24.932 1.00 15.38 190 GLU A C 1
ATOM 1405 O O . GLU A 1 198 ? -66.662 41.654 24.552 1.00 17.82 190 GLU A O 1
ATOM 1411 N N . MET A 1 199 ? -64.830 42.906 24.166 1.00 13.14 191 MET A N 1
ATOM 1412 C CA A MET A 1 199 ? -65.250 43.359 22.836 0.46 11.68 191 MET A CA 1
ATOM 1413 C CA B MET A 1 199 ? -65.396 43.289 22.886 0.54 9.67 191 MET A CA 1
ATOM 1414 C C . MET A 1 199 ? -65.109 42.281 21.781 1.00 11.85 191 MET A C 1
ATOM 1415 O O . MET A 1 199 ? -65.823 42.299 20.766 1.00 13.63 191 MET A O 1
ATOM 1424 N N . GLY A 1 200 ? -64.126 41.408 21.955 1.00 13.47 192 GLY A N 1
ATOM 1425 C CA . GLY A 1 200 ? -63.863 40.344 21.007 1.00 12.07 192 GLY A CA 1
ATOM 1426 C C . GLY A 1 200 ? -62.538 40.413 20.295 1.00 11.41 192 GLY A C 1
ATOM 1427 O O . GLY A 1 200 ? -62.289 39.539 19.448 1.00 12.76 192 GLY A O 1
ATOM 1428 N N . MET A 1 201 ? -61.657 41.397 20.556 1.00 10.04 193 MET A N 1
ATOM 1429 C CA . MET A 1 201 ? -60.414 41.466 19.778 1.00 8.94 193 MET A CA 1
ATOM 1430 C C . MET A 1 201 ? -59.201 40.919 20.511 1.00 12.58 193 MET A C 1
ATOM 1431 O O . MET A 1 201 ? -58.139 40.820 19.900 1.00 12.40 193 MET A O 1
ATOM 1436 N N . VAL A 1 202 ? -59.342 40.551 21.783 1.00 11.69 194 VAL A N 1
ATOM 1437 C CA . VAL A 1 202 ? -58.295 39.868 22.540 1.00 11.69 194 VAL A CA 1
ATOM 1438 C C . VAL A 1 202 ? -58.816 38.490 22.886 1.00 11.97 194 VAL A C 1
ATOM 1439 O O . VAL A 1 202 ? -59.936 38.344 23.391 1.00 13.12 194 VAL A O 1
ATOM 1443 N N . ASN A 1 203 ? -58.007 37.475 22.609 1.00 12.55 195 ASN A N 1
ATOM 1444 C CA . ASN A 1 203 ? -58.416 36.102 22.880 1.00 11.72 195 ASN A CA 1
ATOM 1445 C C . ASN A 1 203 ? -58.292 35.714 24.340 1.00 14.25 195 ASN A C 1
ATOM 1446 O O . ASN A 1 203 ? -59.050 34.858 24.808 1.00 13.66 195 ASN A O 1
ATOM 1451 N N . LYS A 1 204 ? -57.304 36.254 25.042 1.00 11.87 196 LYS A N 1
ATOM 1452 C CA A LYS A 1 204 ? -57.082 35.880 26.429 0.63 12.77 196 LYS A CA 1
ATOM 1453 C CA B LYS A 1 204 ? -57.079 35.880 26.427 0.37 13.29 196 LYS A CA 1
ATOM 1454 C C . LYS A 1 204 ? -56.333 37.009 27.114 1.00 14.66 196 LYS A C 1
ATOM 1455 O O . LYS A 1 204 ? -55.373 37.549 26.555 1.00 14.06 196 LYS A O 1
ATOM 1466 N N . VAL A 1 205 ? -56.786 37.344 28.320 1.00 13.29 197 VAL A N 1
ATOM 1467 C CA . VAL A 1 205 ? -56.111 38.277 29.210 1.00 13.56 197 VAL A CA 1
ATOM 1468 C C . VAL A 1 205 ? -55.188 37.459 30.100 1.00 11.93 197 VAL A C 1
ATOM 1469 O O . VAL A 1 205 ? -55.633 36.498 30.751 1.00 15.44 197 VAL A O 1
ATOM 1473 N N . VAL A 1 206 ? -53.908 37.820 30.111 1.00 14.59 198 VAL A N 1
ATOM 1474 C CA . VAL A 1 206 ? -52.879 37.025 30.782 1.00 12.43 198 VAL A CA 1
ATOM 1475 C C . VAL A 1 206 ? -52.128 37.921 31.756 1.00 14.17 198 VAL A C 1
ATOM 1476 O O . VAL A 1 206 ? -51.743 39.039 31.390 1.00 16.69 198 VAL A O 1
ATOM 1480 N N . PRO A 1 207 ? -51.912 37.491 32.997 1.00 15.54 199 PRO A N 1
ATOM 1481 C CA . PRO A 1 207 ? -51.060 38.268 33.902 1.00 19.38 199 PRO A CA 1
ATOM 1482 C C . PRO A 1 207 ? -49.727 38.581 33.238 1.00 17.85 199 PRO A C 1
ATOM 1483 O O . PRO A 1 207 ? -49.131 37.733 32.572 1.00 16.76 199 PRO A O 1
ATOM 1487 N N . HIS A 1 208 ? -49.286 39.829 33.392 1.00 17.00 200 HIS A N 1
ATOM 1488 C CA . HIS A 1 208 ? -48.098 40.304 32.688 1.00 14.49 200 HIS A CA 1
ATOM 1489 C C . HIS A 1 208 ? -46.919 39.345 32.834 1.00 17.40 200 HIS A C 1
ATOM 1490 O O . HIS A 1 208 ? -46.204 39.069 31.862 1.00 18.22 200 HIS A O 1
ATOM 1497 N N . ALA A 1 209 ? -46.680 38.855 34.059 1.00 17.02 201 ALA A N 1
ATOM 1498 C CA . ALA A 1 209 ? -45.523 38.001 34.300 1.00 19.43 201 ALA A CA 1
ATOM 1499 C C . ALA A 1 209 ? -45.593 36.686 33.538 1.00 19.87 201 ALA A C 1
ATOM 1500 O O . ALA A 1 209 ? -44.559 36.041 33.354 1.00 20.52 201 ALA A O 1
ATOM 1502 N N . GLU A 1 210 ? -46.779 36.275 33.096 1.00 17.35 202 GLU A N 1
ATOM 1503 C CA . GLU A 1 210 ? -46.976 35.006 32.414 1.00 17.48 202 GLU A CA 1
ATOM 1504 C C . GLU A 1 210 ? -47.211 35.175 30.925 1.00 16.02 202 GLU A C 1
ATOM 1505 O O . GLU A 1 210 ? -47.397 34.179 30.230 1.00 17.79 202 GLU A O 1
ATOM 1511 N N . LEU A 1 211 ? -47.248 36.412 30.429 1.00 14.99 203 LEU A N 1
ATOM 1512 C CA . LEU A 1 211 ? -47.720 36.661 29.068 1.00 14.51 203 LEU A CA 1
ATOM 1513 C C . LEU A 1 211 ? -46.868 35.939 28.029 1.00 16.82 203 LEU A C 1
ATOM 1514 O O . LEU A 1 211 ? -47.399 35.210 27.178 1.00 15.75 203 LEU A O 1
ATOM 1519 N N . GLU A 1 212 ? -45.550 36.144 28.069 1.00 17.35 204 GLU A N 1
ATOM 1520 C CA . GLU A 1 212 ? -44.675 35.538 27.063 1.00 15.11 204 GLU A CA 1
ATOM 1521 C C . GLU A 1 212 ? -44.672 34.013 27.163 1.00 16.13 204 GLU A C 1
ATOM 1522 O O . GLU A 1 212 ? -44.701 33.319 26.133 1.00 16.18 204 GLU A O 1
ATOM 1528 N N . ASP A 1 213 ? -44.649 33.474 28.388 1.00 16.02 205 ASP A N 1
ATOM 1529 C CA . ASP A 1 213 ? -44.691 32.024 28.558 1.00 16.41 205 ASP A CA 1
ATOM 1530 C C . ASP A 1 213 ? -45.999 31.450 28.035 1.00 17.49 205 ASP A C 1
ATOM 1531 O O . ASP A 1 213 ? -46.014 30.388 27.394 1.00 18.20 205 ASP A O 1
ATOM 1536 N N . THR A 1 214 ? -47.113 32.138 28.304 1.00 16.93 206 THR A N 1
ATOM 1537 C CA . THR A 1 214 ? -48.418 31.663 27.863 1.00 14.09 206 THR A CA 1
ATOM 1538 C C . THR A 1 214 ? -48.537 31.729 26.349 1.00 12.98 206 THR A C 1
ATOM 1539 O O . THR A 1 214 ? -49.122 30.834 25.730 1.00 14.69 206 THR A O 1
ATOM 1543 N N . ALA A 1 215 ? -47.957 32.762 25.735 1.00 13.90 207 ALA A N 1
ATOM 1544 C CA . ALA A 1 215 ? -47.953 32.832 24.277 1.00 14.75 207 ALA A CA 1
ATOM 1545 C C . ALA A 1 215 ? -47.229 31.636 23.673 1.00 14.08 207 ALA A C 1
ATOM 1546 O O . ALA A 1 215 ? -47.695 31.051 22.686 1.00 14.72 207 ALA A O 1
ATOM 1548 N N . TYR A 1 216 ? -46.088 31.265 24.246 1.00 14.35 208 TYR A N 1
ATOM 1549 C CA . TYR A 1 216 ? -45.365 30.094 23.761 1.00 14.32 208 TYR A CA 1
ATOM 1550 C C . TYR A 1 216 ? -46.171 28.813 23.986 1.00 16.38 208 TYR A C 1
ATOM 1551 O O . TYR A 1 216 ? -46.173 27.915 23.135 1.00 14.83 208 TYR A O 1
ATOM 1560 N N . GLU A 1 217 ? -46.854 28.709 25.129 1.00 15.19 209 GLU A N 1
ATOM 1561 C CA A GLU A 1 217 ? -47.698 27.543 25.374 0.55 16.06 209 GLU A CA 1
ATOM 1562 C CA B GLU A 1 217 ? -47.722 27.562 25.400 0.45 16.34 209 GLU A CA 1
ATOM 1563 C C . GLU A 1 217 ? -48.824 27.445 24.349 1.00 15.16 209 GLU A C 1
ATOM 1564 O O . GLU A 1 217 ? -49.097 26.355 23.828 1.00 15.42 209 GLU A O 1
ATOM 1575 N N . TRP A 1 218 ? -49.479 28.569 24.037 1.00 13.19 210 TRP A N 1
ATOM 1576 C CA . TRP A 1 218 ? -50.486 28.576 22.976 1.00 12.75 210 TRP A CA 1
ATOM 1577 C C . TRP A 1 218 ? -49.877 28.109 21.665 1.00 13.32 210 TRP A C 1
ATOM 1578 O O . TRP A 1 218 ? -50.463 27.293 20.942 1.00 13.18 210 TRP A O 1
ATOM 1589 N N . ALA A 1 219 ? -48.684 28.622 21.344 1.00 12.43 211 ALA A N 1
ATOM 1590 C CA . ALA A 1 219 ? -48.039 28.237 20.100 1.00 12.20 211 ALA A CA 1
ATOM 1591 C C . ALA A 1 219 ? -47.810 26.730 20.049 1.00 14.21 211 ALA A C 1
ATOM 1592 O O . ALA A 1 219 ? -48.056 26.104 19.013 1.00 14.67 211 ALA A O 1
ATOM 1594 N N . GLN A 1 220 ? -47.326 26.136 21.152 1.00 13.14 212 GLN A N 1
ATOM 1595 C CA . GLN A 1 220 ? -47.083 24.699 21.154 1.00 13.01 212 GLN A CA 1
ATOM 1596 C C . GLN A 1 220 ? -48.378 23.896 21.031 1.00 14.12 212 GLN A C 1
ATOM 1597 O O . GLN A 1 220 ? -48.356 22.806 20.442 1.00 16.69 212 GLN A O 1
ATOM 1603 N N . GLU A 1 221 ? -49.512 24.403 21.542 1.00 12.57 213 GLU A N 1
ATOM 1604 C CA . GLU A 1 221 ? -50.765 23.683 21.312 1.00 13.17 213 GLU A CA 1
ATOM 1605 C C . GLU A 1 221 ? -51.105 23.644 19.822 1.00 12.02 213 GLU A C 1
ATOM 1606 O O . GLU A 1 221 ? -51.569 22.614 19.306 1.00 14.93 213 GLU A O 1
ATOM 1612 N N . ILE A 1 222 ? -50.890 24.764 19.123 1.00 13.46 214 ILE A N 1
ATOM 1613 C CA . ILE A 1 222 ? -51.125 24.818 17.676 1.00 11.01 214 ILE A CA 1
ATOM 1614 C C . ILE A 1 222 ? -50.175 23.874 16.948 1.00 12.79 214 ILE A C 1
ATOM 1615 O O . ILE A 1 222 ? -50.567 23.169 16.004 1.00 13.15 214 ILE A O 1
ATOM 1620 N N . LEU A 1 223 ? -48.911 23.846 17.369 1.00 11.85 215 LEU A N 1
ATOM 1621 C CA . LEU A 1 223 ? -47.908 23.074 16.648 1.00 11.31 215 LEU A CA 1
ATOM 1622 C C . LEU A 1 223 ? -48.135 21.576 16.769 1.00 13.14 215 LEU A C 1
ATOM 1623 O O . LEU A 1 223 ? -47.530 20.812 16.002 1.00 15.90 215 LEU A O 1
ATOM 1628 N N . ALA A 1 224 ? -48.979 21.144 17.707 1.00 13.48 216 ALA A N 1
ATOM 1629 C CA . ALA A 1 224 ? -49.337 19.740 17.846 1.00 13.64 216 ALA A CA 1
ATOM 1630 C C . ALA A 1 224 ? -50.476 19.316 16.923 1.00 15.54 216 ALA A C 1
ATOM 1631 O O . ALA A 1 224 ? -50.776 18.110 16.859 1.00 16.91 216 ALA A O 1
ATOM 1633 N N . LYS A 1 225 ? -51.102 20.258 16.217 1.00 14.61 217 LYS A N 1
ATOM 1634 C CA . LYS A 1 225 ? -52.209 19.982 15.310 1.00 13.95 217 LYS A CA 1
ATOM 1635 C C . LYS A 1 225 ? -51.707 19.550 13.939 1.00 14.80 217 LYS A C 1
ATOM 1636 O O . LYS A 1 225 ? -50.524 19.639 13.618 1.00 14.03 217 LYS A O 1
ATOM 1642 N N . SER A 1 226 ? -52.654 19.142 13.104 1.00 15.05 218 SER A N 1
ATOM 1643 C CA . SER A 1 226 ? -52.366 18.823 11.712 1.00 14.06 218 SER A CA 1
ATOM 1644 C C . SER A 1 226 ? -51.978 20.086 10.957 1.00 12.56 218 SER A C 1
ATOM 1645 O O . SER A 1 226 ? -52.770 21.030 10.924 1.00 12.62 218 SER A O 1
ATOM 1648 N N . PRO A 1 227 ? -50.788 20.158 10.349 1.00 11.66 219 PRO A N 1
ATOM 1649 C CA . PRO A 1 227 ? -50.436 21.396 9.636 1.00 12.09 219 PRO A CA 1
ATOM 1650 C C . PRO A 1 227 ? -51.341 21.653 8.461 1.00 15.42 219 PRO A C 1
ATOM 1651 O O . PRO A 1 227 ? -51.645 22.814 8.168 1.00 15.40 219 PRO A O 1
ATOM 1655 N N . THR A 1 228 ? -51.797 20.599 7.787 1.00 14.13 220 THR A N 1
ATOM 1656 C CA . THR A 1 228 ? -52.772 20.794 6.717 1.00 14.09 220 THR A CA 1
ATOM 1657 C C . THR A 1 228 ? -54.064 21.406 7.250 1.00 17.42 220 THR A C 1
ATOM 1658 O O . THR A 1 228 ? -54.614 22.330 6.644 1.00 14.27 220 THR A O 1
ATOM 1662 N N . SER A 1 229 ? -54.573 20.910 8.375 1.00 12.91 221 SER A N 1
ATOM 1663 C CA . SER A 1 229 ? -55.784 21.500 8.945 1.00 12.18 221 SER A CA 1
ATOM 1664 C C . SER A 1 229 ? -55.579 22.964 9.292 1.00 13.53 221 SER A C 1
ATOM 1665 O O . SER A 1 229 ? -56.440 23.802 9.008 1.00 13.28 221 SER A O 1
ATOM 1668 N N . ILE A 1 230 ? -54.459 23.281 9.953 1.00 11.17 222 ILE A N 1
ATOM 1669 C CA . ILE A 1 230 ? -54.210 24.654 10.375 1.00 11.10 222 ILE A CA 1
ATOM 1670 C C . ILE A 1 230 ? -54.167 25.585 9.167 1.00 10.82 222 ILE A C 1
ATOM 1671 O O . ILE A 1 230 ? -54.825 26.631 9.145 1.00 11.64 222 ILE A O 1
ATOM 1676 N N . ARG A 1 231 ? -53.394 25.217 8.132 1.00 12.80 223 ARG A N 1
ATOM 1677 C CA . ARG A 1 231 ? -53.355 26.029 6.912 1.00 13.11 223 ARG A CA 1
ATOM 1678 C C . ARG A 1 231 ? -54.748 26.208 6.319 1.00 12.94 223 ARG A C 1
ATOM 1679 O O . ARG A 1 231 ? -55.169 27.332 5.995 1.00 13.32 223 ARG A O 1
ATOM 1687 N N . MET A 1 232 ? -55.460 25.099 6.117 1.00 12.97 224 MET A N 1
ATOM 1688 C CA . MET A 1 232 ? -56.750 25.188 5.448 1.00 12.45 224 MET A CA 1
ATOM 1689 C C . MET A 1 232 ? -57.740 25.980 6.280 1.00 12.80 224 MET A C 1
ATOM 1690 O O . MET A 1 232 ? -58.573 26.699 5.725 1.00 11.60 224 MET A O 1
ATOM 1695 N N . LEU A 1 233 ? -57.672 25.856 7.613 1.00 10.87 225 LEU A N 1
ATOM 1696 C CA . LEU A 1 233 ? -58.604 26.595 8.473 1.00 12.53 225 LEU A CA 1
ATOM 1697 C C . LEU A 1 233 ? -58.281 28.084 8.506 1.00 11.08 225 LEU A C 1
ATOM 1698 O O . LEU A 1 233 ? -59.197 28.921 8.443 1.00 11.04 225 LEU A O 1
ATOM 1703 N N . LYS A 1 234 ? -56.997 28.446 8.588 1.00 11.00 226 LYS A N 1
ATOM 1704 C CA . LYS A 1 234 ? -56.653 29.864 8.489 1.00 8.44 226 LYS A CA 1
ATOM 1705 C C . LYS A 1 234 ? -57.156 30.436 7.183 1.00 9.74 226 LYS A C 1
ATOM 1706 O O . LYS A 1 234 ? -57.774 31.513 7.148 1.00 11.09 226 LYS A O 1
ATOM 1712 N N . PHE A 1 235 ? -56.928 29.706 6.092 1.00 10.94 227 PHE A N 1
ATOM 1713 C CA . PHE A 1 235 ? -57.293 30.253 4.797 1.00 10.87 227 PHE A CA 1
ATOM 1714 C C . PHE A 1 235 ? -58.804 30.225 4.584 1.00 11.61 227 PHE A C 1
ATOM 1715 O O . PHE A 1 235 ? -59.340 31.088 3.879 1.00 11.10 227 PHE A O 1
ATOM 1723 N N . ALA A 1 236 ? -59.521 29.277 5.205 1.00 10.66 228 ALA A N 1
ATOM 1724 C CA . ALA A 1 236 ? -60.985 29.332 5.128 1.00 9.42 228 ALA A CA 1
ATOM 1725 C C . ALA A 1 236 ? -61.531 30.537 5.867 1.00 10.20 228 ALA A C 1
ATOM 1726 O O . ALA A 1 236 ? -62.473 31.197 5.395 1.00 10.86 228 ALA A O 1
ATOM 1728 N N . MET A 1 237 ? -60.969 30.835 7.036 1.00 11.31 229 MET A N 1
ATOM 1729 C CA . MET A 1 237 ? -61.498 31.963 7.776 1.00 8.74 229 MET A CA 1
ATOM 1730 C C . MET A 1 237 ? -61.080 33.277 7.122 1.00 10.73 229 MET A C 1
ATOM 1731 O O . MET A 1 237 ? -61.812 34.257 7.219 1.00 10.35 229 MET A O 1
ATOM 1736 N N . ASN A 1 238 ? -59.931 33.304 6.418 1.00 10.14 230 ASN A N 1
ATOM 1737 C CA . ASN A 1 238 ? -59.602 34.485 5.615 1.00 8.42 230 ASN A CA 1
ATOM 1738 C C . ASN A 1 238 ? -60.565 34.637 4.444 1.00 11.37 230 ASN A C 1
ATOM 1739 O O . ASN A 1 238 ? -60.929 35.760 4.063 1.00 11.29 230 ASN A O 1
ATOM 1744 N N . LEU A 1 239 ? -60.937 33.507 3.829 1.00 9.78 231 LEU A N 1
ATOM 1745 C CA . LEU A 1 239 ? -61.645 33.519 2.555 1.00 8.19 231 LEU A CA 1
ATOM 1746 C C . LEU A 1 239 ? -62.939 34.311 2.643 1.00 9.43 231 LEU A C 1
ATOM 1747 O O . LEU A 1 239 ? -63.305 35.023 1.699 1.00 10.67 231 LEU A O 1
ATOM 1752 N N . THR A 1 240 ? -63.645 34.208 3.771 1.00 10.71 232 THR A N 1
ATOM 1753 C CA . THR A 1 240 ? -64.960 34.835 3.813 1.00 11.17 232 THR A CA 1
ATOM 1754 C C . THR A 1 240 ? -64.860 36.351 3.656 1.00 11.04 232 THR A C 1
ATOM 1755 O O . THR A 1 240 ? -65.778 36.974 3.095 1.00 12.95 232 THR A O 1
ATOM 1759 N N . ASP A 1 241 ? -63.742 36.950 4.079 1.00 10.40 233 ASP A N 1
ATOM 1760 C CA . ASP A 1 241 ? -63.570 38.398 3.970 1.00 8.77 233 ASP A CA 1
ATOM 1761 C C . ASP A 1 241 ? -62.633 38.820 2.841 1.00 10.40 233 ASP A C 1
ATOM 1762 O O . ASP A 1 241 ? -62.754 39.952 2.359 1.00 12.05 233 ASP A O 1
ATOM 1767 N N . ASP A 1 242 ? -61.741 37.943 2.366 1.00 9.64 234 ASP A N 1
ATOM 1768 C CA . ASP A 1 242 ? -60.681 38.393 1.461 1.00 8.42 234 ASP A CA 1
ATOM 1769 C C . ASP A 1 242 ? -61.027 38.255 -0.030 1.00 10.14 234 ASP A C 1
ATOM 1770 O O . ASP A 1 242 ? -60.119 38.406 -0.872 1.00 10.66 234 ASP A O 1
ATOM 1775 N N . GLY A 1 243 ? -62.278 37.950 -0.376 1.00 9.73 235 GLY A N 1
ATOM 1776 C CA . GLY A 1 243 ? -62.702 37.957 -1.782 1.00 11.05 235 GLY A CA 1
ATOM 1777 C C . GLY A 1 243 ? -61.852 37.068 -2.660 1.00 11.88 235 GLY A C 1
ATOM 1778 O O . GLY A 1 243 ? -61.460 35.960 -2.265 1.00 12.97 235 GLY A O 1
ATOM 1779 N N . MET A 1 244 ? -61.562 37.563 -3.874 1.00 9.40 236 MET A N 1
ATOM 1780 C CA . MET A 1 244 ? -60.853 36.776 -4.875 1.00 9.26 236 MET A CA 1
ATOM 1781 C C . MET A 1 244 ? -59.436 36.437 -4.425 1.00 12.53 236 MET A C 1
ATOM 1782 O O . MET A 1 244 ? -58.922 35.373 -4.772 1.00 10.05 236 MET A O 1
ATOM 1787 N N . VAL A 1 245 ? -58.795 37.318 -3.646 1.00 12.82 237 VAL A N 1
ATOM 1788 C CA . VAL A 1 245 ? -57.477 36.983 -3.107 1.00 11.23 237 VAL A CA 1
ATOM 1789 C C . VAL A 1 245 ? -57.581 35.818 -2.131 1.00 11.28 237 VAL A C 1
ATOM 1790 O O . VAL A 1 245 ? -56.787 34.862 -2.188 1.00 11.58 237 VAL A O 1
ATOM 1794 N N . GLY A 1 246 ? -58.577 35.864 -1.246 1.00 11.35 238 GLY A N 1
ATOM 1795 C CA . GLY A 1 246 ? -58.779 34.756 -0.325 1.00 10.33 238 GLY A CA 1
ATOM 1796 C C . GLY A 1 246 ? -59.097 33.481 -1.071 1.00 11.81 238 GLY A C 1
ATOM 1797 O O . GLY A 1 246 ? -58.643 32.396 -0.691 1.00 11.21 238 GLY A O 1
ATOM 1798 N N . GLN A 1 247 ? -59.859 33.598 -2.159 1.00 10.13 239 GLN A N 1
ATOM 1799 C CA . GLN A 1 247 ? -60.130 32.422 -2.965 1.00 9.35 239 GLN A CA 1
ATOM 1800 C C . GLN A 1 247 ? -58.848 31.895 -3.595 1.00 11.96 239 GLN A C 1
ATOM 1801 O O . GLN A 1 247 ? -58.585 30.685 -3.564 1.00 12.43 239 GLN A O 1
ATOM 1807 N N . GLN A 1 248 ? -58.023 32.793 -4.146 1.00 9.66 240 GLN A N 1
ATOM 1808 C CA . GLN A 1 248 ? -56.762 32.355 -4.734 1.00 10.47 240 GLN A CA 1
ATOM 1809 C C . GLN A 1 248 ? -55.918 31.574 -3.729 1.00 11.01 240 GLN A C 1
ATOM 1810 O O . GLN A 1 248 ? -55.367 30.514 -4.061 1.00 12.64 240 GLN A O 1
ATOM 1816 N N . VAL A 1 249 ? -55.839 32.073 -2.490 1.00 11.44 241 VAL A N 1
ATOM 1817 C CA . VAL A 1 249 ? -54.981 31.451 -1.488 1.00 10.03 241 VAL A CA 1
ATOM 1818 C C . VAL A 1 249 ? -55.563 30.121 -1.027 1.00 10.63 241 VAL A C 1
ATOM 1819 O O . VAL A 1 249 ? -54.839 29.116 -0.900 1.00 12.89 241 VAL A O 1
ATOM 1823 N N . PHE A 1 250 ? -56.871 30.084 -0.761 1.00 12.86 242 PHE A N 1
ATOM 1824 C CA . PHE A 1 250 ? -57.497 28.846 -0.303 1.00 11.83 242 PHE A CA 1
ATOM 1825 C C . PHE A 1 250 ? -57.488 27.790 -1.393 1.00 12.67 242 PHE A C 1
ATOM 1826 O O . PHE A 1 250 ? -57.124 26.633 -1.140 1.00 13.30 242 PHE A O 1
ATOM 1834 N N . ALA A 1 251 ? -57.852 28.178 -2.615 1.00 11.69 243 ALA A N 1
ATOM 1835 C CA . ALA A 1 251 ? -57.828 27.234 -3.723 1.00 12.59 243 ALA A CA 1
ATOM 1836 C C . ALA A 1 251 ? -56.412 26.743 -4.007 1.00 12.31 243 ALA A C 1
ATOM 1837 O O . ALA A 1 251 ? -56.227 25.583 -4.387 1.00 14.99 243 ALA A O 1
ATOM 1839 N N . GLY A 1 252 ? -55.405 27.602 -3.825 1.00 15.28 244 GLY A N 1
ATOM 1840 C CA . GLY A 1 252 ? -54.036 27.170 -4.065 1.00 14.33 244 GLY A CA 1
ATOM 1841 C C . GLY A 1 252 ? -53.621 26.043 -3.142 1.00 12.96 244 GLY A C 1
ATOM 1842 O O . GLY A 1 252 ? -52.924 25.105 -3.555 1.00 16.29 244 GLY A O 1
ATOM 1843 N N . GLU A 1 253 ? -54.050 26.113 -1.886 1.00 13.84 245 GLU A N 1
ATOM 1844 C CA . GLU A 1 253 ? -53.755 25.017 -0.969 1.00 16.98 245 GLU A CA 1
ATOM 1845 C C . GLU A 1 253 ? -54.527 23.758 -1.334 1.00 19.57 245 GLU A C 1
ATOM 1846 O O . GLU A 1 253 ? -54.017 22.644 -1.169 1.00 19.14 245 GLU A O 1
ATOM 1852 N N . ALA A 1 254 ? -55.754 23.905 -1.835 1.00 15.03 246 ALA A N 1
ATOM 1853 C CA . ALA A 1 254 ? -56.495 22.751 -2.329 1.00 14.97 246 ALA A CA 1
ATOM 1854 C C . ALA A 1 254 ? -55.817 22.125 -3.546 1.00 18.39 246 ALA A C 1
ATOM 1855 O O . ALA A 1 254 ? -55.832 20.897 -3.707 1.00 22.61 246 ALA A O 1
ATOM 1857 N N . THR A 1 255 ? -55.234 22.948 -4.424 1.00 17.57 247 THR A N 1
ATOM 1858 C CA . THR A 1 255 ? -54.498 22.402 -5.567 1.00 17.45 247 THR A CA 1
ATOM 1859 C C . THR A 1 255 ? -53.358 21.530 -5.076 1.00 24.42 247 THR A C 1
ATOM 1860 O O . THR A 1 255 ? -53.094 20.457 -5.631 1.00 21.72 247 THR A O 1
ATOM 1864 N N . ARG A 1 256 ? -52.687 21.972 -4.014 1.00 21.24 248 ARG A N 1
ATOM 1865 C CA . ARG A 1 256 ? -51.616 21.189 -3.400 1.00 22.04 248 ARG A CA 1
ATOM 1866 C C . ARG A 1 256 ? -52.109 19.811 -2.963 1.00 22.96 248 ARG A C 1
ATOM 1867 O O . ARG A 1 256 ? -51.454 18.796 -3.235 1.00 25.52 248 ARG A O 1
ATOM 1875 N N . LEU A 1 257 ? -53.279 19.748 -2.308 1.00 20.84 249 LEU A N 1
ATOM 1876 C CA . LEU A 1 257 ? -53.843 18.457 -1.908 1.00 18.66 249 LEU A CA 1
ATOM 1877 C C . LEU A 1 257 ? -54.162 17.579 -3.117 1.00 23.56 249 LEU A C 1
ATOM 1878 O O . LEU A 1 257 ? -53.966 16.360 -3.076 1.00 23.33 249 LEU A O 1
ATOM 1883 N N . ALA A 1 258 ? -54.678 18.168 -4.197 1.00 21.51 250 ALA A N 1
ATOM 1884 C CA . ALA A 1 258 ? -54.994 17.361 -5.370 1.00 19.32 250 ALA A CA 1
ATOM 1885 C C . ALA A 1 258 ? -53.733 16.765 -5.978 1.00 20.69 250 ALA A C 1
ATOM 1886 O O . ALA A 1 258 ? -53.737 15.619 -6.455 1.00 22.61 250 ALA A O 1
ATOM 1888 N N . TYR A 1 259 ? -52.638 17.526 -5.938 1.00 22.92 251 TYR A N 1
ATOM 1889 C CA A TYR A 1 259 ? -51.397 17.078 -6.557 0.60 22.54 251 TYR A CA 1
ATOM 1890 C CA B TYR A 1 259 ? -51.380 17.092 -6.539 0.40 22.72 251 TYR A CA 1
ATOM 1891 C C . TYR A 1 259 ? -50.886 15.788 -5.929 1.00 22.53 251 TYR A C 1
ATOM 1892 O O . TYR A 1 259 ? -50.211 15.002 -6.602 1.00 26.53 251 TYR A O 1
ATOM 1909 N N . MET A 1 260 ? -51.218 15.539 -4.666 1.00 23.95 252 MET A N 1
ATOM 1910 C CA . MET A 1 260 ? -50.745 14.357 -3.955 1.00 25.55 252 MET A CA 1
ATOM 1911 C C . MET A 1 260 ? -51.467 13.077 -4.355 1.00 27.01 252 MET A C 1
ATOM 1912 O O . MET A 1 260 ? -51.035 11.992 -3.949 1.00 30.41 252 MET A O 1
ATOM 1917 N N . THR A 1 261 ? -52.539 13.165 -5.133 1.00 27.37 253 THR A N 1
ATOM 1918 C CA . THR A 1 261 ? -53.359 11.994 -5.384 1.00 26.88 253 THR A CA 1
ATOM 1919 C C . THR A 1 261 ? -52.770 11.129 -6.485 1.00 25.78 253 THR A C 1
ATOM 1920 O O . THR A 1 261 ? -52.000 11.584 -7.332 1.00 26.52 253 THR A O 1
ATOM 1924 N N . ASP A 1 262 ? -53.172 9.857 -6.472 1.00 26.96 254 ASP A N 1
ATOM 1925 C CA . ASP A 1 262 ? -52.825 8.972 -7.573 1.00 26.27 254 ASP A CA 1
ATOM 1926 C C . ASP A 1 262 ? -53.436 9.455 -8.873 1.00 24.00 254 ASP A C 1
ATOM 1927 O O . ASP A 1 262 ? -52.860 9.237 -9.947 1.00 27.80 254 ASP A O 1
ATOM 1932 N N . GLU A 1 263 ? -54.606 10.103 -8.794 1.00 22.29 255 GLU A N 1
ATOM 1933 C CA . GLU A 1 263 ? -55.226 10.697 -9.971 1.00 21.00 255 GLU A CA 1
ATOM 1934 C C . GLU A 1 263 ? -54.310 11.736 -10.601 1.00 24.25 255 GLU A C 1
ATOM 1935 O O . GLU A 1 263 ? -54.178 11.796 -11.828 1.00 22.63 255 GLU A O 1
ATOM 1941 N N . ALA A 1 264 ? -53.646 12.546 -9.771 1.00 21.15 256 ALA A N 1
ATOM 1942 C CA . ALA A 1 264 ? -52.726 13.549 -10.294 1.00 21.44 256 ALA A CA 1
ATOM 1943 C C . ALA A 1 264 ? -51.473 12.906 -10.874 1.00 23.13 256 ALA A C 1
ATOM 1944 O O . ALA A 1 264 ? -50.916 13.400 -11.863 1.00 26.40 256 ALA A O 1
ATOM 1946 N N . LYS A 1 265 ? -51.000 11.813 -10.268 1.00 24.43 257 LYS A N 1
ATOM 1947 C CA . LYS A 1 265 ? -49.860 11.120 -10.850 1.00 26.36 257 LYS A CA 1
ATOM 1948 C C . LYS A 1 265 ? -50.184 10.677 -12.269 1.00 26.07 257 LYS A C 1
ATOM 1949 O O . LYS A 1 265 ? -49.363 10.831 -13.180 1.00 27.06 257 LYS A O 1
ATOM 1955 N N . GLU A 1 266 ? -51.396 10.162 -12.478 1.00 25.28 258 GLU A N 1
ATOM 1956 C CA . GLU A 1 266 ? -51.805 9.705 -13.804 1.00 26.45 258 GLU A CA 1
ATOM 1957 C C . GLU A 1 266 ? -51.967 10.878 -14.764 1.00 26.36 258 GLU A C 1
ATOM 1958 O O . GLU A 1 266 ? -51.585 10.786 -15.939 1.00 26.90 258 GLU A O 1
ATOM 1964 N N . GLY A 1 267 ? -52.535 11.984 -14.283 1.00 22.81 259 GLY A N 1
ATOM 1965 C CA . GLY A 1 267 ? -52.653 13.167 -15.126 1.00 22.73 259 GLY A CA 1
ATOM 1966 C C . GLY A 1 267 ? -51.310 13.658 -15.637 1.00 28.62 259 GLY A C 1
ATOM 1967 O O . GLY A 1 267 ? -51.152 13.942 -16.828 1.00 25.33 259 GLY A O 1
ATOM 1968 N N . ARG A 1 268 ? -50.328 13.771 -14.739 1.00 23.92 260 ARG A N 1
ATOM 1969 C CA . ARG A 1 268 ? -48.986 14.191 -15.139 1.00 25.51 260 ARG A CA 1
ATOM 1970 C C . ARG A 1 268 ? -48.336 13.166 -16.051 1.00 29.69 260 ARG A C 1
ATOM 1971 O O . ARG A 1 268 ? -47.723 13.519 -17.067 1.00 28.27 260 ARG A O 1
ATOM 1979 N N . ASN A 1 269 ? -48.413 11.890 -15.672 1.00 29.42 261 ASN A N 1
ATOM 1980 C CA . ASN A 1 269 ? -47.699 10.863 -16.421 1.00 33.63 261 ASN A CA 1
ATOM 1981 C C . ASN A 1 269 ? -48.253 10.740 -17.830 1.00 30.09 261 ASN A C 1
ATOM 1982 O O . ASN A 1 269 ? -47.493 10.596 -18.795 1.00 31.92 261 ASN A O 1
ATOM 1987 N N . ALA A 1 270 ? -49.576 10.821 -17.975 1.00 28.37 262 ALA A N 1
ATOM 1988 C CA . ALA A 1 270 ? -50.160 10.727 -19.308 1.00 28.75 262 ALA A CA 1
ATOM 1989 C C . ALA A 1 270 ? -49.715 11.889 -20.188 1.00 34.86 262 ALA A C 1
ATOM 1990 O O . ALA A 1 270 ? -49.439 11.702 -21.381 1.00 33.73 262 ALA A O 1
ATOM 1992 N N . PHE A 1 271 ? -49.651 13.097 -19.618 1.00 28.48 263 PHE A N 1
ATOM 1993 C CA . PHE A 1 271 ? -49.146 14.251 -20.357 1.00 29.73 263 PHE A CA 1
ATOM 1994 C C . PHE A 1 271 ? -47.713 14.021 -20.821 1.00 31.16 263 PHE A C 1
ATOM 1995 O O . PHE A 1 271 ? -47.375 14.274 -21.984 1.00 34.32 263 PHE A O 1
ATOM 2003 N N . LEU A 1 272 ? -46.850 13.554 -19.913 1.00 31.12 264 LEU A N 1
ATOM 2004 C CA . LEU A 1 272 ? -45.439 13.373 -20.239 1.00 33.69 264 LEU A CA 1
ATOM 2005 C C . LEU A 1 272 ? -45.244 12.251 -21.251 1.00 35.70 264 LEU A C 1
ATOM 2006 O O . LEU A 1 272 ? -44.352 12.328 -22.105 1.00 37.91 264 LEU A O 1
ATOM 2011 N N . GLU A 1 273 ? -46.065 11.206 -21.172 1.00 35.31 265 GLU A N 1
ATOM 2012 C CA . GLU A 1 273 ? -46.009 10.090 -22.109 1.00 37.53 265 GLU A CA 1
ATOM 2013 C C . GLU A 1 273 ? -46.849 10.319 -23.358 1.00 37.42 265 GLU A C 1
ATOM 2014 O O . GLU A 1 273 ? -46.939 9.417 -24.199 1.00 45.18 265 GLU A O 1
ATOM 2020 N N . LYS A 1 274 ? -47.459 11.496 -23.505 1.00 38.33 266 LYS A N 1
ATOM 2021 C CA . LYS A 1 274 ? -48.201 11.858 -24.714 1.00 40.38 266 LYS A CA 1
ATOM 2022 C C . LYS A 1 274 ? -49.303 10.838 -25.024 1.00 39.11 266 LYS A C 1
ATOM 2023 O O . LYS A 1 274 ? -49.446 10.359 -26.153 1.00 38.39 266 LYS A O 1
ATOM 2025 N N . ARG A 1 275 ? -50.098 10.518 -24.000 1.00 37.36 267 ARG A N 1
ATOM 2026 C CA . ARG A 1 275 ? -51.186 9.558 -24.116 1.00 34.61 267 ARG A CA 1
ATOM 2027 C C . ARG A 1 275 ? -52.401 10.083 -23.362 1.00 36.00 267 ARG A C 1
ATOM 2028 O O . ARG A 1 275 ? -52.302 10.994 -22.534 1.00 33.71 267 ARG A O 1
ATOM 2036 N N . LYS A 1 276 ? -53.551 9.494 -23.652 1.00 34.77 268 LYS A N 1
ATOM 2037 C CA . LYS A 1 276 ? -54.772 9.907 -22.976 1.00 30.86 268 LYS A CA 1
ATOM 2038 C C . LYS A 1 276 ? -54.757 9.397 -21.539 1.00 29.07 268 LYS A C 1
ATOM 2039 O O . LYS A 1 276 ? -54.469 8.216 -21.311 1.00 32.79 268 LYS A O 1
ATOM 2041 N N . PRO A 1 277 ? -55.065 10.234 -20.557 1.00 26.82 269 PRO A N 1
ATOM 2042 C CA . PRO A 1 277 ? -55.140 9.740 -19.183 1.00 27.74 269 PRO A CA 1
ATOM 2043 C C . PRO A 1 277 ? -56.302 8.782 -19.017 1.00 28.74 269 PRO A C 1
ATOM 2044 O O . PRO A 1 277 ? -57.329 8.889 -19.689 1.00 31.30 269 PRO A O 1
ATOM 2048 N N . ASP A 1 278 ? -56.111 7.815 -18.136 1.00 29.70 270 ASP A N 1
ATOM 2049 C CA . ASP A 1 278 ? -57.168 6.903 -17.722 1.00 27.24 270 ASP A CA 1
ATOM 2050 C C . ASP A 1 278 ? -57.412 7.186 -16.247 1.00 27.29 270 ASP A C 1
ATOM 2051 O O . ASP A 1 278 ? -56.652 6.742 -15.382 1.00 30.56 270 ASP A O 1
ATOM 2056 N N . PHE A 1 279 ? -58.463 7.947 -15.966 1.00 24.10 271 PHE A N 1
ATOM 2057 C CA . PHE A 1 279 ? -58.785 8.300 -14.595 1.00 24.90 271 PHE A CA 1
ATOM 2058 C C . PHE A 1 279 ? -59.687 7.278 -13.912 1.00 30.09 271 PHE A C 1
ATOM 2059 O O . PHE A 1 279 ? -60.078 7.491 -12.758 1.00 33.18 271 PHE A O 1
ATOM 2067 N N . GLY A 1 280 ? -60.003 6.168 -14.580 1.00 28.37 272 GLY A N 1
ATOM 2068 C CA . GLY A 1 280 ? -60.781 5.121 -13.951 1.00 31.67 272 GLY A CA 1
ATOM 2069 C C . GLY A 1 280 ? -62.262 5.225 -14.242 1.00 31.45 272 GLY A C 1
ATOM 2070 O O . GLY A 1 280 ? -62.727 6.054 -15.027 1.00 32.67 272 GLY A O 1
ATOM 2071 N N . GLU A 1 281 ? -63.015 4.344 -13.583 1.00 29.12 273 GLU A N 1
ATOM 2072 C CA . GLU A 1 281 ? -64.448 4.189 -13.788 1.00 33.39 273 GLU A CA 1
ATOM 2073 C C . GLU A 1 281 ? -65.214 4.609 -12.540 1.00 31.85 273 GLU A C 1
ATOM 2074 O O . GLU A 1 281 ? -64.702 4.527 -11.420 1.00 31.00 273 GLU A O 1
ATOM 2080 N N . ASP A 1 282 ? -66.456 5.053 -12.747 1.00 28.18 274 ASP A N 1
ATOM 2081 C CA . ASP A 1 282 ? -67.359 5.407 -11.651 1.00 27.70 274 ASP A CA 1
ATOM 2082 C C . ASP A 1 282 ? -66.715 6.404 -10.690 1.00 27.58 274 ASP A C 1
ATOM 2083 O O . ASP A 1 282 ? -66.860 6.316 -9.467 1.00 25.18 274 ASP A O 1
ATOM 2088 N N . GLN A 1 283 ? -66.014 7.388 -11.254 1.00 23.94 275 GLN A N 1
ATOM 2089 C CA . GLN A 1 283 ? -65.300 8.381 -10.456 1.00 23.46 275 GLN A CA 1
ATOM 2090 C C . GLN A 1 283 ? -66.130 9.612 -10.121 1.00 23.90 275 GLN A C 1
ATOM 2091 O O . GLN A 1 283 ? -65.643 10.483 -9.395 1.00 20.61 275 GLN A O 1
ATOM 2097 N N . TRP A 1 284 ? -67.359 9.716 -10.613 1.00 22.46 276 TRP A N 1
ATOM 2098 C CA . TRP A 1 284 ? -68.136 10.946 -10.442 1.00 22.26 276 TRP A CA 1
ATOM 2099 C C . TRP A 1 284 ? -68.960 10.873 -9.155 1.00 22.75 276 TRP A C 1
ATOM 2100 O O . TRP A 1 284 ? -70.187 10.882 -9.143 1.00 24.11 276 TRP A O 1
ATOM 2111 N N . ILE A 1 285 ? -68.229 10.806 -8.041 1.00 21.91 277 ILE A N 1
ATOM 2112 C CA . ILE A 1 285 ? -68.832 10.513 -6.748 1.00 25.41 277 ILE A CA 1
ATOM 2113 C C . ILE A 1 285 ? -69.479 11.762 -6.171 1.00 23.77 277 ILE A C 1
ATOM 2114 O O . ILE A 1 285 ? -69.231 12.888 -6.622 1.00 23.55 277 ILE A O 1
ATOM 2119 N N . SER A 1 286 ? -70.307 11.572 -5.156 1.00 30.87 278 SER A N 1
ATOM 2120 C CA . SER A 1 286 ? -70.911 12.699 -4.477 1.00 32.40 278 SER A CA 1
ATOM 2121 C C . SER A 1 286 ? -70.906 12.440 -2.976 1.00 38.77 278 SER A C 1
ATOM 2122 O O . SER A 1 286 ? -71.183 13.324 -2.164 1.00 40.02 278 SER A O 1
ATOM 2126 N N . MET B 1 9 ? -37.033 51.764 -33.769 1.00 54.22 1 MET B N 1
ATOM 2127 C CA . MET B 1 9 ? -36.590 50.686 -32.892 1.00 48.70 1 MET B CA 1
ATOM 2128 C C . MET B 1 9 ? -36.627 51.129 -31.432 1.00 42.11 1 MET B C 1
ATOM 2129 O O . MET B 1 9 ? -36.269 52.258 -31.106 1.00 44.00 1 MET B O 1
ATOM 2131 N N . ILE B 1 10 ? -37.076 50.242 -30.553 1.00 36.61 2 ILE B N 1
ATOM 2132 C CA . ILE B 1 10 ? -37.142 50.552 -29.130 1.00 32.53 2 ILE B CA 1
ATOM 2133 C C . ILE B 1 10 ? -35.759 50.355 -28.522 1.00 34.26 2 ILE B C 1
ATOM 2134 O O . ILE B 1 10 ? -35.126 49.313 -28.724 1.00 31.29 2 ILE B O 1
ATOM 2139 N N . GLU B 1 11 ? -35.288 51.351 -27.771 1.00 34.33 3 GLU B N 1
ATOM 2140 C CA . GLU B 1 11 ? -33.934 51.319 -27.207 1.00 37.71 3 GLU B CA 1
ATOM 2141 C C . GLU B 1 11 ? -33.915 50.599 -25.853 1.00 32.92 3 GLU B C 1
ATOM 2142 O O . GLU B 1 11 ? -33.586 51.169 -24.814 1.00 32.56 3 GLU B O 1
ATOM 2144 N N . TRP B 1 12 ? -34.253 49.310 -25.889 1.00 29.66 4 TRP B N 1
ATOM 2145 C CA . TRP B 1 12 ? -34.250 48.500 -24.677 1.00 24.21 4 TRP B CA 1
ATOM 2146 C C . TRP B 1 12 ? -32.850 48.390 -24.089 1.00 25.03 4 TRP B C 1
ATOM 2147 O O . TRP B 1 12 ? -31.863 48.216 -24.809 1.00 28.40 4 TRP B O 1
ATOM 2158 N N . LYS B 1 13 ? -32.770 48.452 -22.765 1.00 25.03 5 LYS B N 1
ATOM 2159 C CA . LYS B 1 13 ? -31.530 48.185 -22.052 1.00 22.99 5 LYS B CA 1
ATOM 2160 C C . LYS B 1 13 ? -31.795 47.028 -21.100 1.00 22.76 5 LYS B C 1
ATOM 2161 O O . LYS B 1 13 ? -32.758 47.063 -20.330 1.00 24.19 5 LYS B O 1
ATOM 2163 N N . THR B 1 14 ? -30.966 45.992 -21.175 1.00 26.55 6 THR B N 1
ATOM 2164 C CA . THR B 1 14 ? -31.131 44.868 -20.265 1.00 23.12 6 THR B CA 1
ATOM 2165 C C . THR B 1 14 ? -30.994 45.346 -18.821 1.00 23.54 6 THR B C 1
ATOM 2166 O O . THR B 1 14 ? -30.037 46.046 -18.471 1.00 27.20 6 THR B O 1
ATOM 2170 N N . ALA B 1 15 ? -31.974 44.997 -17.990 1.00 22.90 7 ALA B N 1
ATOM 2171 C CA . ALA B 1 15 ? -31.954 45.398 -16.590 1.00 23.47 7 ALA B CA 1
ATOM 2172 C C . ALA B 1 15 ? -31.243 44.377 -15.708 1.00 24.67 7 ALA B C 1
ATOM 2173 O O . ALA B 1 15 ? -30.484 44.758 -14.809 1.00 25.91 7 ALA B O 1
ATOM 2175 N N . LYS B 1 16 ? -31.479 43.086 -15.943 1.00 25.35 8 LYS B N 1
ATOM 2176 C CA A LYS B 1 16 ? -30.808 42.027 -15.207 0.54 24.55 8 LYS B CA 1
ATOM 2177 C CA B LYS B 1 16 ? -30.844 42.011 -15.188 0.46 24.74 8 LYS B CA 1
ATOM 2178 C C . LYS B 1 16 ? -30.766 40.791 -16.088 1.00 25.59 8 LYS B C 1
ATOM 2179 O O . LYS B 1 16 ? -31.621 40.601 -16.955 1.00 22.60 8 LYS B O 1
ATOM 2190 N N . GLU B 1 17 ? -29.750 39.960 -15.870 1.00 27.96 9 GLU B N 1
ATOM 2191 C CA . GLU B 1 17 ? -29.585 38.718 -16.613 1.00 25.80 9 GLU B CA 1
ATOM 2192 C C . GLU B 1 17 ? -30.183 37.559 -15.828 1.00 21.42 9 GLU B C 1
ATOM 2193 O O . GLU B 1 17 ? -29.976 37.447 -14.615 1.00 27.71 9 GLU B O 1
ATOM 2199 N N . TYR B 1 18 ? -30.918 36.692 -16.526 1.00 20.93 10 TYR B N 1
ATOM 2200 C CA . TYR B 1 18 ? -31.596 35.555 -15.913 1.00 19.79 10 TYR B CA 1
ATOM 2201 C C . TYR B 1 18 ? -31.389 34.318 -16.773 1.00 23.78 10 TYR B C 1
ATOM 2202 O O . TYR B 1 18 ? -30.996 34.408 -17.939 1.00 25.77 10 TYR B O 1
ATOM 2211 N N . GLU B 1 19 ? -31.658 33.149 -16.184 1.00 20.74 11 GLU B N 1
ATOM 2212 C CA . GLU B 1 19 ? -31.520 31.896 -16.921 1.00 22.29 11 GLU B CA 1
ATOM 2213 C C . GLU B 1 19 ? -32.716 31.632 -17.834 1.00 21.94 11 GLU B C 1
ATOM 2214 O O . GLU B 1 19 ? -32.538 31.201 -18.980 1.00 24.25 11 GLU B O 1
ATOM 2220 N N . ASP B 1 20 ? -33.938 31.880 -17.353 1.00 19.25 12 ASP B N 1
ATOM 2221 C CA . ASP B 1 20 ? -35.145 31.413 -18.020 1.00 18.31 12 ASP B CA 1
ATOM 2222 C C . ASP B 1 20 ? -36.005 32.525 -18.593 1.00 18.62 12 ASP B C 1
ATOM 2223 O O . ASP B 1 20 ? -36.994 32.226 -19.278 1.00 20.82 12 ASP B O 1
ATOM 2228 N N . ILE B 1 21 ? -35.691 33.784 -18.295 1.00 18.61 13 ILE B N 1
ATOM 2229 C CA . ILE B 1 21 ? -36.467 34.922 -18.765 1.00 16.56 13 ILE B CA 1
ATOM 2230 C C . ILE B 1 21 ? -35.504 36.001 -19.235 1.00 20.82 13 ILE B C 1
ATOM 2231 O O . ILE B 1 21 ? -34.291 35.922 -19.018 1.00 19.23 13 ILE B O 1
ATOM 2236 N N . THR B 1 22 ? -36.066 37.019 -19.896 1.00 19.63 14 THR B N 1
ATOM 2237 C CA . THR B 1 22 ? -35.357 38.257 -20.205 1.00 19.38 14 THR B CA 1
ATOM 2238 C C . THR B 1 22 ? -36.051 39.405 -19.483 1.00 18.54 14 THR B C 1
ATOM 2239 O O . THR B 1 22 ? -37.254 39.355 -19.224 1.00 17.56 14 THR B O 1
ATOM 2243 N N . TYR B 1 23 ? -35.277 40.441 -19.163 1.00 19.03 15 TYR B N 1
ATOM 2244 C CA . TYR B 1 23 ? -35.800 41.588 -18.422 1.00 18.32 15 TYR B CA 1
ATOM 2245 C C . TYR B 1 23 ? -35.094 42.846 -18.923 1.00 19.03 15 TYR B C 1
ATOM 2246 O O . TYR B 1 23 ? -33.879 42.990 -18.754 1.00 20.32 15 TYR B O 1
ATOM 2255 N N . LYS B 1 24 ? -35.851 43.746 -19.549 1.00 18.00 16 LYS B N 1
ATOM 2256 C CA . LYS B 1 24 ? -35.309 44.943 -20.181 1.00 21.09 16 LYS B CA 1
ATOM 2257 C C . LYS B 1 24 ? -36.201 46.125 -19.834 1.00 20.33 16 LYS B C 1
ATOM 2258 O O . LYS B 1 24 ? -37.366 45.956 -19.463 1.00 20.18 16 LYS B O 1
ATOM 2264 N N . LYS B 1 25 ? -35.656 47.334 -19.982 1.00 20.95 17 LYS B N 1
ATOM 2265 C CA . LYS B 1 25 ? -36.422 48.543 -19.689 1.00 20.58 17 LYS B CA 1
ATOM 2266 C C . LYS B 1 25 ? -36.154 49.609 -20.739 1.00 21.71 17 LYS B C 1
ATOM 2267 O O . LYS B 1 25 ? -35.056 49.694 -21.297 1.00 21.68 17 LYS B O 1
ATOM 2273 N N . CYS B 1 26 ? -37.173 50.433 -20.998 1.00 18.89 18 CYS B N 1
ATOM 2274 C CA . CYS B 1 26 ? -37.013 51.573 -21.900 1.00 20.14 18 CYS B CA 1
ATOM 2275 C C . CYS B 1 26 ? -38.115 52.582 -21.632 1.00 20.03 18 CYS B C 1
ATOM 2276 O O . CYS B 1 26 ? -39.295 52.250 -21.781 1.00 19.32 18 CYS B O 1
ATOM 2279 N N . ASN B 1 27 ? -37.734 53.804 -21.261 1.00 23.39 19 ASN B N 1
ATOM 2280 C CA . ASN B 1 27 ? -38.640 54.952 -21.234 1.00 22.57 19 ASN B CA 1
ATOM 2281 C C . ASN B 1 27 ? -39.933 54.633 -20.488 1.00 25.10 19 ASN B C 1
ATOM 2282 O O . ASN B 1 27 ? -41.032 54.848 -20.992 1.00 21.73 19 ASN B O 1
ATOM 2287 N N . GLY B 1 28 ? -39.797 54.088 -19.285 1.00 20.56 20 GLY B N 1
ATOM 2288 C CA . GLY B 1 28 ? -40.948 53.874 -18.431 1.00 21.94 20 GLY B CA 1
ATOM 2289 C C . GLY B 1 28 ? -41.624 52.531 -18.575 1.00 18.95 20 GLY B C 1
ATOM 2290 O O . GLY B 1 28 ? -42.547 52.239 -17.805 1.00 17.60 20 GLY B O 1
ATOM 2291 N N . VAL B 1 29 ? -41.198 51.709 -19.529 1.00 17.66 21 VAL B N 1
ATOM 2292 C CA . VAL B 1 29 ? -41.746 50.375 -19.748 1.00 16.42 21 VAL B CA 1
ATOM 2293 C C . VAL B 1 29 ? -40.701 49.352 -19.337 1.00 18.18 21 VAL B C 1
ATOM 2294 O O . VAL B 1 29 ? -39.538 49.456 -19.731 1.00 19.60 21 VAL B O 1
ATOM 2298 N N . ALA B 1 30 ? -41.120 48.347 -18.581 1.00 17.50 22 ALA B N 1
ATOM 2299 C CA . ALA B 1 30 ? -40.317 47.153 -18.375 1.00 18.84 22 ALA B CA 1
ATOM 2300 C C . ALA B 1 30 ? -40.918 46.008 -19.181 1.00 17.15 22 ALA B C 1
ATOM 2301 O O . ALA B 1 30 ? -42.144 45.892 -19.283 1.00 19.79 22 ALA B O 1
ATOM 2303 N N . ARG B 1 31 ? -40.065 45.171 -19.769 1.00 15.73 23 ARG B N 1
ATOM 2304 C CA . ARG B 1 31 ? -40.526 43.977 -20.463 1.00 16.49 23 ARG B CA 1
ATOM 2305 C C . ARG B 1 31 ? -39.906 42.751 -19.817 1.00 14.84 23 ARG B C 1
ATOM 2306 O O . ARG B 1 31 ? -38.676 42.651 -19.705 1.00 17.90 23 ARG B O 1
ATOM 2314 N N . ILE B 1 32 ? -40.764 41.838 -19.368 1.00 14.46 24 ILE B N 1
ATOM 2315 C CA . ILE B 1 32 ? -40.366 40.554 -18.796 1.00 16.27 24 ILE B CA 1
ATOM 2316 C C . ILE B 1 32 ? -40.871 39.509 -19.773 1.00 18.10 24 ILE B C 1
ATOM 2317 O O . ILE B 1 32 ? -42.062 39.502 -20.100 1.00 16.16 24 ILE B O 1
ATOM 2322 N N . ALA B 1 33 ? -39.991 38.638 -20.256 1.00 16.86 25 ALA B N 1
ATOM 2323 C CA . ALA B 1 33 ? -40.441 37.650 -21.226 1.00 16.23 25 ALA B CA 1
ATOM 2324 C C . ALA B 1 33 ? -39.903 36.264 -20.908 1.00 17.52 25 ALA B C 1
ATOM 2325 O O . ALA B 1 33 ? -38.730 36.095 -20.556 1.00 20.01 25 ALA B O 1
ATOM 2327 N N . PHE B 1 34 ? -40.767 35.267 -21.053 1.00 16.20 26 PHE B N 1
ATOM 2328 C CA . PHE B 1 34 ? -40.299 33.887 -20.993 1.00 14.85 26 PHE B CA 1
ATOM 2329 C C . PHE B 1 34 ? -39.275 33.632 -22.091 1.00 17.01 26 PHE B C 1
ATOM 2330 O O . PHE B 1 34 ? -39.451 34.043 -23.243 1.00 18.36 26 PHE B O 1
ATOM 2338 N N . ASN B 1 35 ? -38.193 32.940 -21.734 1.00 16.85 27 ASN B N 1
ATOM 2339 C CA . ASN B 1 35 ? -37.108 32.712 -22.675 1.00 17.38 27 ASN B CA 1
ATOM 2340 C C . ASN B 1 35 ? -36.640 31.266 -22.617 1.00 18.79 27 ASN B C 1
ATOM 2341 O O . ASN B 1 35 ? -35.445 30.968 -22.559 1.00 21.91 27 ASN B O 1
ATOM 2346 N N . ARG B 1 36 ? -37.599 30.340 -22.654 1.00 18.27 28 ARG B N 1
ATOM 2347 C CA A ARG B 1 36 ? -37.334 28.918 -22.879 0.43 20.81 28 ARG B CA 1
ATOM 2348 C CA B ARG B 1 36 ? -37.317 28.921 -22.892 0.57 20.37 28 ARG B CA 1
ATOM 2349 C C . ARG B 1 36 ? -38.200 28.431 -24.034 1.00 24.60 28 ARG B C 1
ATOM 2350 O O . ARG B 1 36 ? -39.031 27.530 -23.867 1.00 20.43 28 ARG B O 1
ATOM 2365 N N . PRO B 1 37 ? -38.043 29.017 -25.229 1.00 20.43 29 PRO B N 1
ATOM 2366 C CA . PRO B 1 37 ? -38.965 28.688 -26.328 1.00 21.99 29 PRO B CA 1
ATOM 2367 C C . PRO B 1 37 ? -38.833 27.269 -26.834 1.00 22.91 29 PRO B C 1
ATOM 2368 O O . PRO B 1 37 ? -39.779 26.761 -27.457 1.00 24.38 29 PRO B O 1
ATOM 2372 N N . GLU B 1 38 ? -37.691 26.616 -26.609 1.00 24.01 30 GLU B N 1
ATOM 2373 C CA . GLU B 1 38 ? -37.544 25.236 -27.041 1.00 27.69 30 GLU B CA 1
ATOM 2374 C C . GLU B 1 38 ? -38.479 24.296 -26.291 1.00 25.29 30 GLU B C 1
ATOM 2375 O O . GLU B 1 38 ? -38.775 23.206 -26.794 1.00 29.00 30 GLU B O 1
ATOM 2381 N N . ILE B 1 39 ? -38.982 24.700 -25.123 1.00 26.38 31 ILE B N 1
ATOM 2382 C CA . ILE B 1 39 ? -40.001 23.926 -24.424 1.00 25.81 31 ILE B CA 1
ATOM 2383 C C . ILE B 1 39 ? -41.252 24.778 -24.256 1.00 25.55 31 ILE B C 1
ATOM 2384 O O . ILE B 1 39 ? -41.928 24.721 -23.217 1.00 27.30 31 ILE B O 1
ATOM 2389 N N . ARG B 1 40 ? -41.546 25.595 -25.271 1.00 22.02 32 ARG B N 1
ATOM 2390 C CA . ARG B 1 40 ? -42.780 26.389 -25.338 1.00 23.03 32 ARG B CA 1
ATOM 2391 C C . ARG B 1 40 ? -42.966 27.256 -24.094 1.00 23.27 32 ARG B C 1
ATOM 2392 O O . ARG B 1 40 ? -44.084 27.480 -23.626 1.00 21.06 32 ARG B O 1
ATOM 2400 N N . ASN B 1 41 ? -41.852 27.756 -23.557 1.00 18.68 33 ASN B N 1
ATOM 2401 C CA . ASN B 1 41 ? -41.874 28.761 -22.501 1.00 19.17 33 ASN B CA 1
ATOM 2402 C C . ASN B 1 41 ? -42.629 28.284 -21.264 1.00 19.86 33 ASN B C 1
ATOM 2403 O O . ASN B 1 41 ? -43.281 29.071 -20.580 1.00 20.73 33 ASN B O 1
ATOM 2408 N N . ALA B 1 42 ? -42.512 26.996 -20.950 1.00 23.03 34 ALA B N 1
ATOM 2409 C CA . ALA B 1 42 ? -43.025 26.512 -19.673 1.00 23.60 34 ALA B CA 1
ATOM 2410 C C . ALA B 1 42 ? -42.209 27.112 -18.533 1.00 24.96 34 ALA B C 1
ATOM 2411 O O . ALA B 1 42 ? -41.049 27.496 -18.710 1.00 25.12 34 ALA B O 1
ATOM 2413 N N . PHE B 1 43 ? -42.819 27.225 -17.352 1.00 23.50 35 PHE B N 1
ATOM 2414 C CA . PHE B 1 43 ? -42.062 27.670 -16.186 1.00 19.31 35 PHE B CA 1
ATOM 2415 C C . PHE B 1 43 ? -41.755 26.494 -15.265 1.00 23.69 35 PHE B C 1
ATOM 2416 O O . PHE B 1 43 ? -42.641 25.710 -14.912 1.00 27.67 35 PHE B O 1
ATOM 2424 N N . ARG B 1 44 ? -40.492 26.364 -14.909 1.00 18.89 36 ARG B N 1
ATOM 2425 C CA . ARG B 1 44 ? -40.038 25.520 -13.819 1.00 20.78 36 ARG B CA 1
ATOM 2426 C C . ARG B 1 44 ? -39.866 26.384 -12.579 1.00 19.03 36 ARG B C 1
ATOM 2427 O O . ARG B 1 44 ? -39.970 27.609 -12.656 1.00 18.01 36 ARG B O 1
ATOM 2435 N N . PRO B 1 45 ? -39.609 25.788 -11.403 1.00 21.10 37 PRO B N 1
ATOM 2436 C CA . PRO B 1 45 ? -39.445 26.631 -10.201 1.00 20.42 37 PRO B CA 1
ATOM 2437 C C . PRO B 1 45 ? -38.444 27.767 -10.367 1.00 20.46 37 PRO B C 1
ATOM 2438 O O . PRO B 1 45 ? -38.695 28.889 -9.901 1.00 18.57 37 PRO B O 1
ATOM 2442 N N . LYS B 1 46 ? -37.327 27.522 -11.049 1.00 20.15 38 LYS B N 1
ATOM 2443 C CA . LYS B 1 46 ? -36.366 28.593 -11.282 1.00 21.71 38 LYS B CA 1
ATOM 2444 C C . LYS B 1 46 ? -36.991 29.741 -12.062 1.00 18.03 38 LYS B C 1
ATOM 2445 O O . LYS B 1 46 ? -36.734 30.912 -11.758 1.00 18.20 38 LYS B O 1
ATOM 2451 N N . THR B 1 47 ? -37.810 29.424 -13.074 1.00 17.82 39 THR B N 1
ATOM 2452 C CA . THR B 1 47 ? -38.484 30.455 -13.859 1.00 16.91 39 THR B CA 1
ATOM 2453 C C . THR B 1 47 ? -39.362 31.321 -12.973 1.00 16.48 39 THR B C 1
ATOM 2454 O O . THR B 1 47 ? -39.386 32.550 -13.099 1.00 17.82 39 THR B O 1
ATOM 2458 N N . THR B 1 48 ? -40.134 30.673 -12.107 1.00 17.22 40 THR B N 1
ATOM 2459 C CA . THR B 1 48 ? -41.050 31.381 -11.222 1.00 15.95 40 THR B CA 1
ATOM 2460 C C . THR B 1 48 ? -40.299 32.283 -10.255 1.00 17.20 40 THR B C 1
ATOM 2461 O O . THR B 1 48 ? -40.728 33.413 -9.988 1.00 18.60 40 THR B O 1
ATOM 2465 N N . SER B 1 49 ? -39.164 31.806 -9.728 1.00 16.91 41 SER B N 1
ATOM 2466 C CA . SER B 1 49 ? -38.348 32.662 -8.879 1.00 17.40 41 SER B CA 1
ATOM 2467 C C . SER B 1 49 ? -37.847 33.870 -9.649 1.00 22.04 41 SER B C 1
ATOM 2468 O O . SER B 1 49 ? -37.811 34.987 -9.115 1.00 18.97 41 SER B O 1
ATOM 2471 N N . GLU B 1 50 ? -37.437 33.666 -10.905 1.00 16.59 42 GLU B N 1
ATOM 2472 C CA . GLU B 1 50 ? -36.910 34.776 -11.682 1.00 16.70 42 GLU B CA 1
ATOM 2473 C C . GLU B 1 50 ? -38.016 35.751 -12.062 1.00 15.95 42 GLU B C 1
ATOM 2474 O O . GLU B 1 50 ? -37.807 36.971 -12.027 1.00 18.34 42 GLU B O 1
ATOM 2480 N N . LEU B 1 51 ? -39.202 35.234 -12.411 1.00 17.02 43 LEU B N 1
ATOM 2481 C CA . LEU B 1 51 ? -40.362 36.103 -12.641 1.00 15.48 43 LEU B CA 1
ATOM 2482 C C . LEU B 1 51 ? -40.634 36.989 -11.439 1.00 16.17 43 LEU B C 1
ATOM 2483 O O . LEU B 1 51 ? -40.875 38.196 -11.582 1.00 17.14 43 LEU B O 1
ATOM 2488 N N . TYR B 1 52 ? -40.645 36.399 -10.247 1.00 15.99 44 TYR B N 1
ATOM 2489 C CA . TYR B 1 52 ? -40.899 37.179 -9.041 1.00 16.97 44 TYR B CA 1
ATOM 2490 C C . TYR B 1 52 ? -39.844 38.260 -8.885 1.00 18.99 44 TYR B C 1
ATOM 2491 O O . TYR B 1 52 ? -40.160 39.427 -8.609 1.00 18.63 44 TYR B O 1
ATOM 2500 N N . ASP B 1 53 ? -38.580 37.885 -9.084 1.00 15.83 45 ASP B N 1
ATOM 2501 C CA . ASP B 1 53 ? -37.477 38.819 -8.913 1.00 16.51 45 ASP B CA 1
ATOM 2502 C C . ASP B 1 53 ? -37.603 40.003 -9.866 1.00 16.57 45 ASP B C 1
ATOM 2503 O O . ASP B 1 53 ? -37.422 41.157 -9.450 1.00 19.66 45 ASP B O 1
ATOM 2508 N N . ALA B 1 54 ? -37.919 39.740 -11.144 1.00 17.09 46 ALA B N 1
ATOM 2509 C CA . ALA B 1 54 ? -38.039 40.817 -12.128 1.00 15.78 46 ALA B CA 1
ATOM 2510 C C . ALA B 1 54 ? -39.266 41.676 -11.861 1.00 15.05 46 ALA B C 1
ATOM 2511 O O . ALA B 1 54 ? -39.188 42.911 -11.924 1.00 16.69 46 ALA B O 1
ATOM 2513 N N . PHE B 1 55 ? -40.412 41.045 -11.574 1.00 14.03 47 PHE B N 1
ATOM 2514 C CA . PHE B 1 55 ? -41.608 41.834 -11.287 1.00 15.80 47 PHE B CA 1
ATOM 2515 C C . PHE B 1 55 ? -41.409 42.704 -10.048 1.00 17.35 47 PHE B C 1
ATOM 2516 O O . PHE B 1 55 ? -41.886 43.851 -10.005 1.00 16.96 47 PHE B O 1
ATOM 2524 N N . TYR B 1 56 ? -40.710 42.185 -9.025 1.00 16.81 48 TYR B N 1
ATOM 2525 C CA . TYR B 1 56 ? -40.511 42.981 -7.817 1.00 17.49 48 TYR B CA 1
ATOM 2526 C C . TYR B 1 56 ? -39.574 44.154 -8.092 1.00 18.37 48 TYR B C 1
ATOM 2527 O O . TYR B 1 56 ? -39.771 45.246 -7.555 1.00 17.58 48 TYR B O 1
ATOM 2536 N N . ASP B 1 57 ? -38.563 43.955 -8.941 1.00 16.42 49 ASP B N 1
ATOM 2537 C CA . ASP B 1 57 ? -37.715 45.068 -9.353 1.00 18.73 49 ASP B CA 1
ATOM 2538 C C . ASP B 1 57 ? -38.537 46.139 -10.070 1.00 20.21 49 ASP B C 1
ATOM 2539 O O . ASP B 1 57 ? -38.416 47.336 -9.775 1.00 20.41 49 ASP B O 1
ATOM 2544 N N . ALA B 1 58 ? -39.392 45.720 -11.012 1.00 16.34 50 ALA B N 1
ATOM 2545 C CA . ALA B 1 58 ? -40.265 46.668 -11.703 1.00 17.21 50 ALA B CA 1
ATOM 2546 C C . ALA B 1 58 ? -41.177 47.390 -10.721 1.00 19.36 50 ALA B C 1
ATOM 2547 O O . ALA B 1 58 ? -41.390 48.604 -10.827 1.00 19.05 50 ALA B O 1
ATOM 2549 N N . TYR B 1 59 ? -41.718 46.649 -9.752 1.00 15.46 51 TYR B N 1
ATOM 2550 C CA . TYR B 1 59 ? -42.555 47.234 -8.712 1.00 15.93 51 TYR B CA 1
ATOM 2551 C C . TYR B 1 59 ? -41.830 48.344 -7.956 1.00 21.62 51 TYR B C 1
ATOM 2552 O O . TYR B 1 59 ? -42.427 49.384 -7.639 1.00 20.23 51 TYR B O 1
ATOM 2561 N N . GLU B 1 60 ? -40.540 48.147 -7.669 1.00 19.04 52 GLU B N 1
ATOM 2562 C CA . GLU B 1 60 ? -39.766 49.093 -6.877 1.00 20.95 52 GLU B CA 1
ATOM 2563 C C . GLU B 1 60 ? -39.147 50.216 -7.694 1.00 21.83 52 GLU B C 1
ATOM 2564 O O . GLU B 1 60 ? -38.616 51.159 -7.104 1.00 22.80 52 GLU B O 1
ATOM 2570 N N . ASP B 1 61 ? -39.179 50.135 -9.024 1.00 18.47 53 ASP B N 1
ATOM 2571 C CA . ASP B 1 61 ? -38.551 51.142 -9.868 1.00 21.35 53 ASP B CA 1
ATOM 2572 C C . ASP B 1 61 ? -39.554 52.256 -10.152 1.00 19.04 53 ASP B C 1
ATOM 2573 O O . ASP B 1 61 ? -40.500 52.037 -10.919 1.00 18.15 53 ASP B O 1
ATOM 2578 N N . PRO B 1 62 ? -39.387 53.456 -9.589 1.00 20.19 54 PRO B N 1
ATOM 2579 C CA . PRO B 1 62 ? -40.400 54.506 -9.797 1.00 20.38 54 PRO B CA 1
ATOM 2580 C C . PRO B 1 62 ? -40.403 55.087 -11.199 1.00 22.14 54 PRO B C 1
ATOM 2581 O O . PRO B 1 62 ? -41.287 55.897 -11.504 1.00 20.46 54 PRO B O 1
ATOM 2585 N N . SER B 1 63 ? -39.454 54.715 -12.060 1.00 20.33 55 SER B N 1
ATOM 2586 C CA . SER B 1 63 ? -39.541 55.149 -13.451 1.00 20.21 55 SER B CA 1
ATOM 2587 C C . SER B 1 63 ? -40.451 54.259 -14.271 1.00 21.50 55 SER B C 1
ATOM 2588 O O . SER B 1 63 ? -40.842 54.648 -15.376 1.00 20.51 55 SER B O 1
ATOM 2591 N N . ILE B 1 64 ? -40.822 53.094 -13.753 1.00 17.97 56 ILE B N 1
ATOM 2592 C CA . ILE B 1 64 ? -41.556 52.093 -14.517 1.00 16.93 56 ILE B CA 1
ATOM 2593 C C . ILE B 1 64 ? -43.030 52.201 -14.170 1.00 20.04 56 ILE B C 1
ATOM 2594 O O . ILE B 1 64 ? -43.420 51.989 -13.016 1.00 17.73 56 ILE B O 1
ATOM 2599 N N . GLY B 1 65 ? -43.848 52.510 -15.169 1.00 16.52 57 GLY B N 1
ATOM 2600 C CA . GLY B 1 65 ? -45.282 52.547 -14.972 1.00 16.36 57 GLY B CA 1
ATOM 2601 C C . GLY B 1 65 ? -46.043 51.409 -15.615 1.00 16.61 57 GLY B C 1
ATOM 2602 O O . GLY B 1 65 ? -47.192 51.156 -15.260 1.00 16.31 57 GLY B O 1
ATOM 2603 N N . VAL B 1 66 ? -45.435 50.732 -16.579 1.00 15.24 58 VAL B N 1
ATOM 2604 C CA . VAL B 1 66 ? -46.096 49.654 -17.301 1.00 14.86 58 VAL B CA 1
ATOM 2605 C C . VAL B 1 66 ? -45.122 48.497 -17.417 1.00 14.23 58 VAL B C 1
ATOM 2606 O O . VAL B 1 66 ? -43.948 48.702 -17.738 1.00 14.68 58 VAL B O 1
ATOM 2610 N N . VAL B 1 67 ? -45.598 47.286 -17.156 1.00 13.68 59 VAL B N 1
ATOM 2611 C CA . VAL B 1 67 ? -44.790 46.087 -17.350 1.00 13.35 59 VAL B CA 1
ATOM 2612 C C . VAL B 1 67 ? -45.446 45.256 -18.438 1.00 13.22 59 VAL B C 1
ATOM 2613 O O . VAL B 1 67 ? -46.636 44.926 -18.339 1.00 15.55 59 VAL B O 1
ATOM 2617 N N . LEU B 1 68 ? -44.673 44.921 -19.464 1.00 13.90 60 LEU B N 1
ATOM 2618 C CA . LEU B 1 68 ? -45.101 43.980 -20.485 1.00 14.00 60 LEU B CA 1
ATOM 2619 C C . LEU B 1 68 ? -44.641 42.587 -20.076 1.00 16.87 60 LEU B C 1
ATOM 2620 O O . LEU B 1 68 ? -43.473 42.402 -19.738 1.00 19.94 60 LEU B O 1
ATOM 2625 N N . LEU B 1 69 ? -45.550 41.616 -20.101 1.00 14.28 61 LEU B N 1
ATOM 2626 C CA . LEU B 1 69 ? -45.209 40.219 -19.849 1.00 12.87 61 LEU B CA 1
ATOM 2627 C C . LEU B 1 69 ? -45.397 39.471 -21.161 1.00 14.88 61 LEU B C 1
ATOM 2628 O O . LEU B 1 69 ? -46.524 39.347 -21.647 1.00 14.95 61 LEU B O 1
ATOM 2633 N N . SER B 1 70 ? -44.295 38.991 -21.752 1.00 14.87 62 SER B N 1
ATOM 2634 C CA . SER B 1 70 ? -44.372 38.423 -23.096 1.00 14.37 62 SER B CA 1
ATOM 2635 C C . SER B 1 70 ? -43.640 37.089 -23.158 1.00 16.03 62 SER B C 1
ATOM 2636 O O . SER B 1 70 ? -43.242 36.537 -22.129 1.00 15.36 62 SER B O 1
ATOM 2639 N N . GLY B 1 71 ? -43.487 36.567 -24.358 1.00 16.35 63 GLY B N 1
ATOM 2640 C CA . GLY B 1 71 ? -42.706 35.356 -24.577 1.00 16.05 63 GLY B CA 1
ATOM 2641 C C . GLY B 1 71 ? -41.753 35.556 -25.736 1.00 17.08 63 GLY B C 1
ATOM 2642 O O . GLY B 1 71 ? -42.121 36.126 -26.769 1.00 17.64 63 GLY B O 1
ATOM 2643 N N . GLU B 1 72 ? -40.523 35.089 -25.556 1.00 17.12 64 GLU B N 1
ATOM 2644 C CA . GLU B 1 72 ? -39.579 35.094 -26.660 1.00 18.94 64 GLU B CA 1
ATOM 2645 C C . GLU B 1 72 ? -39.819 33.877 -27.544 1.00 18.59 64 GLU B C 1
ATOM 2646 O O . GLU B 1 72 ? -40.394 32.872 -27.126 1.00 18.60 64 GLU B O 1
ATOM 2652 N N . GLY B 1 73 ? -39.337 33.959 -28.772 1.00 19.67 65 GLY B N 1
ATOM 2653 C CA . GLY B 1 73 ? -39.431 32.825 -29.658 1.00 23.42 65 GLY B CA 1
ATOM 2654 C C . GLY B 1 73 ? -39.036 33.201 -31.061 1.00 24.80 65 GLY B C 1
ATOM 2655 O O . GLY B 1 73 ? -38.465 34.269 -31.290 1.00 23.30 65 GLY B O 1
ATOM 2656 N N . PRO B 1 74 ? -39.341 32.331 -32.039 1.00 24.37 66 PRO B N 1
ATOM 2657 C CA . PRO B 1 74 ? -40.042 31.053 -31.855 1.00 23.82 66 PRO B CA 1
ATOM 2658 C C . PRO B 1 74 ? -39.135 29.943 -31.347 1.00 26.06 66 PRO B C 1
ATOM 2659 O O . PRO B 1 74 ? -37.934 30.154 -31.172 1.00 24.45 66 PRO B O 1
ATOM 2663 N N . SER B 1 75 ? -39.700 28.765 -31.131 1.00 24.08 67 SER B N 1
ATOM 2664 C CA . SER B 1 75 ? -38.866 27.597 -30.868 1.00 27.08 67 SER B CA 1
ATOM 2665 C C . SER B 1 75 ? -37.853 27.414 -31.991 1.00 31.57 67 SER B C 1
ATOM 2666 O O . SER B 1 75 ? -38.235 27.426 -33.169 1.00 29.57 67 SER B O 1
ATOM 2669 N N . PRO B 1 76 ? -36.564 27.236 -31.682 1.00 31.92 68 PRO B N 1
ATOM 2670 C CA . PRO B 1 76 ? -35.623 26.817 -32.726 1.00 34.62 68 PRO B CA 1
ATOM 2671 C C . PRO B 1 76 ? -35.833 25.376 -33.150 1.00 37.36 68 PRO B C 1
ATOM 2672 O O . PRO B 1 76 ? -35.363 24.983 -34.225 1.00 41.45 68 PRO B O 1
ATOM 2676 N N . LYS B 1 77 ? -36.540 24.587 -32.340 1.00 38.20 69 LYS B N 1
ATOM 2677 C CA . LYS B 1 77 ? -36.737 23.173 -32.628 1.00 45.24 69 LYS B CA 1
ATOM 2678 C C . LYS B 1 77 ? -37.785 22.968 -33.712 1.00 47.22 69 LYS B C 1
ATOM 2679 O O . LYS B 1 77 ? -37.530 22.290 -34.710 1.00 54.90 69 LYS B O 1
ATOM 2681 N N . ASP B 1 78 ? -38.978 23.533 -33.528 1.00 42.97 70 ASP B N 1
ATOM 2682 C CA . ASP B 1 78 ? -40.080 23.283 -34.448 1.00 44.60 70 ASP B CA 1
ATOM 2683 C C . ASP B 1 78 ? -40.753 24.559 -34.950 1.00 44.51 70 ASP B C 1
ATOM 2684 O O . ASP B 1 78 ? -41.771 24.471 -35.648 1.00 42.53 70 ASP B O 1
ATOM 2689 N N . GLY B 1 79 ? -40.215 25.735 -34.627 1.00 40.66 71 GLY B N 1
ATOM 2690 C CA . GLY B 1 79 ? -40.720 26.974 -35.179 1.00 33.94 71 GLY B CA 1
ATOM 2691 C C . GLY B 1 79 ? -41.995 27.480 -34.549 1.00 35.69 71 GLY B C 1
ATOM 2692 O O . GLY B 1 79 ? -42.551 28.477 -35.027 1.00 36.30 71 GLY B O 1
ATOM 2693 N N . GLY B 1 80 ? -42.468 26.839 -33.481 1.00 34.52 72 GLY B N 1
ATOM 2694 C CA . GLY B 1 80 ? -43.706 27.249 -32.869 1.00 29.31 72 GLY B CA 1
ATOM 2695 C C . GLY B 1 80 ? -43.516 28.402 -31.901 1.00 26.49 72 GLY B C 1
ATOM 2696 O O . GLY B 1 80 ? -42.476 28.561 -31.262 1.00 26.66 72 GLY B O 1
ATOM 2697 N N . TRP B 1 81 ? -44.555 29.211 -31.782 1.00 22.68 73 TRP B N 1
ATOM 2698 C CA . TRP B 1 81 ? -44.536 30.377 -30.909 1.00 20.44 73 TRP B CA 1
ATOM 2699 C C . TRP B 1 81 ? -45.292 30.079 -29.622 1.00 19.33 73 TRP B C 1
ATOM 2700 O O . TRP B 1 81 ? -46.344 29.431 -29.645 1.00 20.92 73 TRP B O 1
ATOM 2711 N N . ALA B 1 82 ? -44.754 30.557 -28.504 1.00 18.37 74 ALA B N 1
ATOM 2712 C CA . ALA B 1 82 ? -45.421 30.394 -27.216 1.00 18.32 74 ALA B CA 1
ATOM 2713 C C . ALA B 1 82 ? -45.347 31.670 -26.398 1.00 18.44 74 ALA B C 1
ATOM 2714 O O . ALA B 1 82 ? -44.304 32.328 -26.350 1.00 19.21 74 ALA B O 1
ATOM 2716 N N . PHE B 1 83 ? -46.462 32.001 -25.737 1.00 17.54 75 PHE B N 1
ATOM 2717 C CA . PHE B 1 83 ? -46.426 32.915 -24.605 1.00 17.68 75 PHE B CA 1
ATOM 2718 C C . PHE B 1 83 ? -45.867 32.189 -23.388 1.00 19.07 75 PHE B C 1
ATOM 2719 O O . PHE B 1 83 ? -44.786 32.517 -22.883 1.00 16.66 75 PHE B O 1
ATOM 2727 N N . CYS B 1 84 ? -46.573 31.151 -22.953 1.00 16.14 76 CYS B N 1
ATOM 2728 C CA . CYS B 1 84 ? -46.199 30.375 -21.778 1.00 18.07 76 CYS B CA 1
ATOM 2729 C C . CYS B 1 84 ? -47.097 29.150 -21.755 1.00 16.43 76 CYS B C 1
ATOM 2730 O O . CYS B 1 84 ? -48.324 29.282 -21.817 1.00 15.64 76 CYS B O 1
ATOM 2733 N N . SER B 1 85 ? -46.516 27.961 -21.669 1.00 20.06 77 SER B N 1
ATOM 2734 C CA A SER B 1 85 ? -47.293 26.730 -21.664 0.71 20.45 77 SER B CA 1
ATOM 2735 C CA B SER B 1 85 ? -47.292 26.729 -21.663 0.29 20.67 77 SER B CA 1
ATOM 2736 C C . SER B 1 85 ? -47.571 26.211 -20.258 1.00 19.32 77 SER B C 1
ATOM 2737 O O . SER B 1 85 ? -48.000 25.063 -20.106 1.00 26.08 77 SER B O 1
ATOM 2742 N N . GLY B 1 86 ? -47.353 27.024 -19.240 1.00 20.94 78 GLY B N 1
ATOM 2743 C CA . GLY B 1 86 ? -47.682 26.632 -17.888 1.00 22.43 78 GLY B CA 1
ATOM 2744 C C . GLY B 1 86 ? -46.543 25.911 -17.198 1.00 22.14 78 GLY B C 1
ATOM 2745 O O . GLY B 1 86 ? -45.389 25.921 -17.630 1.00 22.18 78 GLY B O 1
ATOM 2746 N N . GLY B 1 87 ? -46.894 25.265 -16.095 1.00 20.20 79 GLY B N 1
ATOM 2747 C CA . GLY B 1 87 ? -45.899 24.606 -15.275 1.00 19.91 79 GLY B CA 1
ATOM 2748 C C . GLY B 1 87 ? -45.218 23.473 -16.002 1.00 24.51 79 GLY B C 1
ATOM 2749 O O . GLY B 1 87 ? -45.861 22.667 -16.680 1.00 25.81 79 GLY B O 1
ATOM 2750 N N . ASP B 1 88 ? -43.899 23.411 -15.868 1.00 25.44 80 ASP B N 1
ATOM 2751 C CA . ASP B 1 88 ? -43.117 22.350 -16.481 1.00 28.09 80 ASP B CA 1
ATOM 2752 C C . ASP B 1 88 ? -43.441 21.046 -15.760 1.00 31.37 80 ASP B C 1
ATOM 2753 O O . ASP B 1 88 ? -43.075 20.872 -14.593 1.00 33.79 80 ASP B O 1
ATOM 2758 N N . GLN B 1 89 ? -44.140 20.131 -16.442 1.00 28.69 81 GLN B N 1
ATOM 2759 C CA . GLN B 1 89 ? -44.605 18.916 -15.779 1.00 32.52 81 GLN B CA 1
ATOM 2760 C C . GLN B 1 89 ? -43.461 17.986 -15.384 1.00 37.53 81 GLN B C 1
ATOM 2761 O O . GLN B 1 89 ? -43.648 17.134 -14.507 1.00 38.66 81 GLN B O 1
ATOM 2767 N N A LYS B 1 90 ? -42.286 18.121 -16.007 0.60 33.38 82 LYS B N 1
ATOM 2768 C CA A LYS B 1 90 ? -41.131 17.345 -15.571 0.60 31.59 82 LYS B CA 1
ATOM 2769 C C A LYS B 1 90 ? -40.683 17.709 -14.161 0.60 28.05 82 LYS B C 1
ATOM 2770 O O A LYS B 1 90 ? -40.009 16.901 -13.516 0.60 32.29 82 LYS B O 1
ATOM 2772 N N A ALA B 1 91 ? -41.032 18.898 -13.670 0.60 26.33 83 ALA B N 1
ATOM 2773 C CA A ALA B 1 91 ? -40.711 19.298 -12.306 0.60 29.80 83 ALA B CA 1
ATOM 2774 C C A ALA B 1 91 ? -41.850 19.059 -11.327 0.60 33.87 83 ALA B C 1
ATOM 2775 O O A ALA B 1 91 ? -41.658 19.254 -10.120 0.60 34.35 83 ALA B O 1
ATOM 2777 N N A ARG B 1 92 ? -43.024 18.660 -11.811 0.60 34.90 84 ARG B N 1
ATOM 2778 C CA A ARG B 1 92 ? -44.185 18.485 -10.949 0.60 28.95 84 ARG B CA 1
ATOM 2779 C C A ARG B 1 92 ? -44.070 17.188 -10.158 0.60 37.15 84 ARG B C 1
ATOM 2780 O O A ARG B 1 92 ? -43.649 16.153 -10.684 0.60 38.21 84 ARG B O 1
ATOM 2788 N N A GLY B 1 93 ? -44.436 17.249 -8.888 0.60 39.55 85 GLY B N 1
ATOM 2789 C CA A GLY B 1 93 ? -44.419 16.085 -8.020 0.60 41.17 85 GLY B CA 1
ATOM 2790 C C A GLY B 1 93 ? -45.499 16.179 -6.965 0.60 39.97 85 GLY B C 1
ATOM 2791 O O A GLY B 1 93 ? -46.536 16.817 -7.175 0.60 39.12 85 GLY B O 1
ATOM 2792 N N A HIS B 1 94 ? -45.260 15.511 -5.837 0.60 39.02 86 HIS B N 1
ATOM 2793 C CA A HIS B 1 94 ? -46.134 15.623 -4.679 0.60 39.49 86 HIS B CA 1
ATOM 2794 C C A HIS B 1 94 ? -46.175 17.070 -4.201 0.60 36.41 86 HIS B C 1
ATOM 2795 O O A HIS B 1 94 ? -45.152 17.756 -4.174 0.60 38.15 86 HIS B O 1
ATOM 2802 N N A GLN B 1 95 ? -47.369 17.544 -3.857 0.60 43.69 87 GLN B N 1
ATOM 2803 C CA A GLN B 1 95 ? -47.541 18.849 -3.218 0.60 34.86 87 GLN B CA 1
ATOM 2804 C C A GLN B 1 95 ? -47.129 20.051 -4.071 0.60 32.67 87 GLN B C 1
ATOM 2805 O O A GLN B 1 95 ? -47.224 21.186 -3.598 0.60 30.18 87 GLN B O 1
ATOM 2807 N N A GLY B 1 96 ? -46.668 19.847 -5.299 0.60 32.37 88 GLY B N 1
ATOM 2808 C CA A GLY B 1 96 ? -46.388 20.973 -6.171 0.60 29.34 88 GLY B CA 1
ATOM 2809 C C A GLY B 1 96 ? -45.164 20.725 -7.036 0.60 31.84 88 GLY B C 1
ATOM 2810 O O A GLY B 1 96 ? -44.785 19.586 -7.290 0.60 40.23 88 GLY B O 1
ATOM 2811 N N A TYR B 1 97 ? -44.560 21.828 -7.488 0.60 31.79 89 TYR B N 1
ATOM 2812 C CA A TYR B 1 97 ? -43.377 21.784 -8.343 0.60 28.34 89 TYR B CA 1
ATOM 2813 C C A TYR B 1 97 ? -42.120 21.732 -7.481 0.60 27.71 89 TYR B C 1
ATOM 2814 O O A TYR B 1 97 ? -41.980 22.502 -6.525 0.60 26.43 89 TYR B O 1
ATOM 2816 N N A VAL B 1 98 ? -41.203 20.835 -7.826 0.60 25.85 90 VAL B N 1
ATOM 2817 C CA A VAL B 1 98 ? -40.038 20.566 -6.989 0.60 32.35 90 VAL B CA 1
ATOM 2818 C C A VAL B 1 98 ? -38.873 21.415 -7.476 0.60 35.85 90 VAL B C 1
ATOM 2819 O O A VAL B 1 98 ? -38.411 21.256 -8.613 0.60 34.75 90 VAL B O 1
ATOM 2823 N N A GLY B 1 99 ? -38.385 22.313 -6.607 0.60 34.26 91 GLY B N 1
ATOM 2824 C CA A GLY B 1 99 ? -37.261 23.158 -6.947 0.60 35.02 91 GLY B CA 1
ATOM 2825 C C A GLY B 1 99 ? -35.918 22.506 -6.657 0.60 38.90 91 GLY B C 1
ATOM 2826 O O A GLY B 1 99 ? -35.828 21.418 -6.087 0.60 37.70 91 GLY B O 1
ATOM 2827 N N A GLU B 1 100 ? -34.854 23.203 -7.062 0.60 38.86 92 GLU B N 1
ATOM 2828 C CA A GLU B 1 100 ? -33.503 22.705 -6.822 0.60 37.44 92 GLU B CA 1
ATOM 2829 C C A GLU B 1 100 ? -33.188 22.580 -5.337 0.60 38.47 92 GLU B C 1
ATOM 2830 O O A GLU B 1 100 ? -32.300 21.803 -4.965 0.60 39.09 92 GLU B O 1
ATOM 2832 N N A ASP B 1 101 ? -33.889 23.320 -4.481 0.60 40.63 93 ASP B N 1
ATOM 2833 C CA A ASP B 1 101 ? -33.716 23.205 -3.039 0.60 42.77 93 ASP B CA 1
ATOM 2834 C C A ASP B 1 101 ? -34.586 22.114 -2.423 0.60 44.41 93 ASP B C 1
ATOM 2835 O O A ASP B 1 101 ? -34.594 21.965 -1.196 0.60 44.41 93 ASP B O 1
ATOM 2840 N N A GLY B 1 102 ? -35.322 21.358 -3.239 0.60 40.90 94 GLY B N 1
ATOM 2841 C CA A GLY B 1 102 ? -36.144 20.273 -2.754 0.60 40.86 94 GLY B CA 1
ATOM 2842 C C A GLY B 1 102 ? -37.554 20.654 -2.357 0.60 36.60 94 GLY B C 1
ATOM 2843 O O A GLY B 1 102 ? -38.382 19.758 -2.146 0.60 31.80 94 GLY B O 1
ATOM 2844 N N A ARG B 1 103 ? -37.855 21.944 -2.250 0.60 36.78 95 ARG B N 1
ATOM 2845 C CA A ARG B 1 103 ? -39.181 22.374 -1.826 0.60 33.55 95 ARG B CA 1
ATOM 2846 C C A ARG B 1 103 ? -40.217 22.124 -2.918 0.60 33.09 95 ARG B C 1
ATOM 2847 O O A ARG B 1 103 ? -39.936 22.272 -4.111 0.60 36.15 95 ARG B O 1
ATOM 2855 N N A HIS B 1 104 ? -41.426 21.744 -2.501 0.60 29.43 96 HIS B N 1
ATOM 2856 N N B HIS B 1 104 ? -38.719 27.586 1.178 0.40 37.21 96 HIS B N 1
ATOM 2857 C CA A HIS B 1 104 ? -42.574 21.583 -3.396 0.60 27.41 96 HIS B CA 1
ATOM 2858 C CA B HIS B 1 104 ? -39.802 27.887 0.246 0.40 37.35 96 HIS B CA 1
ATOM 2859 C C A HIS B 1 104 ? -43.451 22.818 -3.225 0.60 29.45 96 HIS B C 1
ATOM 2860 C C B HIS B 1 104 ? -39.295 28.367 -1.107 0.40 36.21 96 HIS B C 1
ATOM 2861 O O A HIS B 1 104 ? -44.139 22.967 -2.212 0.60 34.34 96 HIS B O 1
ATOM 2862 O O B HIS B 1 104 ? -38.575 29.361 -1.197 0.40 37.90 96 HIS B O 1
ATOM 2875 N N A ARG B 1 105 ? -43.431 23.705 -4.215 0.60 28.41 97 ARG B N 1
ATOM 2876 N N B ARG B 1 105 ? -39.672 27.645 -2.157 0.40 32.29 97 ARG B N 1
ATOM 2877 C CA A ARG B 1 105 ? -44.028 25.022 -4.069 0.60 30.76 97 ARG B CA 1
ATOM 2878 C CA B ARG B 1 105 ? -39.452 28.093 -3.522 0.40 28.80 97 ARG B CA 1
ATOM 2879 C C A ARG B 1 105 ? -45.008 25.294 -5.201 0.60 28.83 97 ARG B C 1
ATOM 2880 C C B ARG B 1 105 ? -40.645 28.935 -3.942 0.40 30.20 97 ARG B C 1
ATOM 2881 O O A ARG B 1 105 ? -44.885 24.754 -6.303 0.60 25.05 97 ARG B O 1
ATOM 2882 O O B ARG B 1 105 ? -41.795 28.545 -3.711 0.40 37.31 97 ARG B O 1
ATOM 2885 N N A LEU B 1 106 ? -45.990 26.139 -4.907 0.60 25.45 98 LEU B N 1
ATOM 2886 N N B LEU B 1 106 ? -40.370 30.092 -4.536 0.40 25.46 98 LEU B N 1
ATOM 2887 C CA A LEU B 1 106 ? -46.914 26.627 -5.921 0.60 28.48 98 LEU B CA 1
ATOM 2888 C CA B LEU B 1 106 ? -41.440 30.993 -4.933 0.40 27.85 98 LEU B CA 1
ATOM 2889 C C A LEU B 1 106 ? -46.827 28.143 -6.020 0.60 31.73 98 LEU B C 1
ATOM 2890 C C B LEU B 1 106 ? -42.404 30.293 -5.876 0.40 28.45 98 LEU B C 1
ATOM 2891 O O A LEU B 1 106 ? -47.860 28.817 -6.067 0.60 31.89 98 LEU B O 1
ATOM 2892 O O B LEU B 1 106 ? -41.995 29.585 -6.802 0.40 29.70 98 LEU B O 1
ATOM 2901 N N A ASN B 1 107 ? -45.612 28.696 -6.066 0.60 29.04 99 ASN B N 1
ATOM 2902 N N B ASN B 1 107 ? -43.692 30.486 -5.626 0.40 27.26 99 ASN B N 1
ATOM 2903 C CA A ASN B 1 107 ? -45.459 30.138 -5.890 0.60 26.88 99 ASN B CA 1
ATOM 2904 C CA B ASN B 1 107 ? -44.735 29.831 -6.392 0.40 26.27 99 ASN B CA 1
ATOM 2905 C C A ASN B 1 107 ? -45.646 30.954 -7.174 0.60 20.47 99 ASN B C 1
ATOM 2906 C C B ASN B 1 107 ? -45.493 30.864 -7.215 0.40 20.81 99 ASN B C 1
ATOM 2907 O O A ASN B 1 107 ? -45.375 32.161 -7.155 0.60 17.56 99 ASN B O 1
ATOM 2908 O O B ASN B 1 107 ? -45.495 32.060 -6.913 0.40 20.63 99 ASN B O 1
ATOM 2917 N N . ILE B 1 108 ? -46.140 30.375 -8.272 1.00 18.47 100 ILE B N 1
ATOM 2918 C CA . ILE B 1 108 ? -46.739 31.250 -9.276 1.00 14.04 100 ILE B CA 1
ATOM 2919 C C . ILE B 1 108 ? -47.869 32.075 -8.659 1.00 13.98 100 ILE B C 1
ATOM 2920 O O . ILE B 1 108 ? -48.158 33.170 -9.142 1.00 16.30 100 ILE B O 1
ATOM 2925 N N . LEU B 1 109 ? -48.473 31.607 -7.558 1.00 15.40 101 LEU B N 1
ATOM 2926 C CA . LEU B 1 109 ? -49.521 32.406 -6.917 1.00 13.09 101 LEU B CA 1
ATOM 2927 C C . LEU B 1 109 ? -48.962 33.685 -6.314 1.00 13.82 101 LEU B C 1
ATOM 2928 O O . LEU B 1 109 ? -49.650 34.714 -6.301 1.00 13.81 101 LEU B O 1
ATOM 2933 N N . GLU B 1 110 ? -47.732 33.648 -5.823 1.00 14.51 102 GLU B N 1
ATOM 2934 C CA A GLU B 1 110 ? -47.111 34.864 -5.310 0.49 14.88 102 GLU B CA 1
ATOM 2935 C CA B GLU B 1 110 ? -47.108 34.860 -5.310 0.51 14.92 102 GLU B CA 1
ATOM 2936 C C . GLU B 1 110 ? -46.813 35.833 -6.444 1.00 14.71 102 GLU B C 1
ATOM 2937 O O . GLU B 1 110 ? -46.926 37.050 -6.275 1.00 15.31 102 GLU B O 1
ATOM 2948 N N . VAL B 1 111 ? -46.437 35.307 -7.612 1.00 12.32 103 VAL B N 1
ATOM 2949 C CA . VAL B 1 111 ? -46.271 36.146 -8.795 1.00 13.64 103 VAL B CA 1
ATOM 2950 C C . VAL B 1 111 ? -47.609 36.764 -9.200 1.00 14.10 103 VAL B C 1
ATOM 2951 O O . VAL B 1 111 ? -47.694 37.962 -9.527 1.00 13.64 103 VAL B O 1
ATOM 2955 N N . GLN B 1 112 ? -48.672 35.949 -9.215 1.00 13.65 104 GLN B N 1
ATOM 2956 C CA . GLN B 1 112 ? -50.000 36.470 -9.525 1.00 11.26 104 GLN B CA 1
ATOM 2957 C C . GLN B 1 112 ? -50.359 37.647 -8.627 1.00 13.07 104 GLN B C 1
ATOM 2958 O O . GLN B 1 112 ? -50.876 38.664 -9.102 1.00 13.30 104 GLN B O 1
ATOM 2964 N N . ARG B 1 113 ? -50.075 37.533 -7.327 1.00 11.45 105 ARG B N 1
ATOM 2965 C CA . ARG B 1 113 ? -50.448 38.621 -6.424 1.00 11.30 105 ARG B CA 1
ATOM 2966 C C . ARG B 1 113 ? -49.590 39.851 -6.651 1.00 13.26 105 ARG B C 1
ATOM 2967 O O . ARG B 1 113 ? -50.075 40.975 -6.492 1.00 13.85 105 ARG B O 1
ATOM 2975 N N . LEU B 1 114 ? -48.310 39.665 -6.982 1.00 11.77 106 LEU B N 1
ATOM 2976 C CA . LEU B 1 114 ? -47.448 40.801 -7.275 1.00 13.41 106 LEU B CA 1
ATOM 2977 C C . LEU B 1 114 ? -47.978 41.581 -8.476 1.00 15.74 106 LEU B C 1
ATOM 2978 O O . LEU B 1 114 ? -48.050 42.819 -8.441 1.00 14.24 106 LEU B O 1
ATOM 2983 N N . ILE B 1 115 ? -48.368 40.862 -9.541 1.00 12.96 107 ILE B N 1
ATOM 2984 C CA . ILE B 1 115 ? -49.006 41.476 -10.706 1.00 13.08 107 ILE B CA 1
ATOM 2985 C C . ILE B 1 115 ? -50.257 42.224 -10.288 1.00 12.84 107 ILE B C 1
ATOM 2986 O O . ILE B 1 115 ? -50.477 43.379 -10.673 1.00 14.62 107 ILE B O 1
ATOM 2991 N N . ARG B 1 116 ? -51.080 41.573 -9.471 1.00 11.24 108 ARG B N 1
ATOM 2992 C CA . ARG B 1 116 ? -52.375 42.119 -9.095 1.00 11.13 108 ARG B CA 1
ATOM 2993 C C . ARG B 1 116 ? -52.238 43.387 -8.261 1.00 13.83 108 ARG B C 1
ATOM 2994 O O . ARG B 1 116 ? -52.982 44.353 -8.463 1.00 13.36 108 ARG B O 1
ATOM 3002 N N . PHE B 1 117 ? -51.314 43.402 -7.305 1.00 11.45 109 PHE B N 1
ATOM 3003 C CA . PHE B 1 117 ? -51.279 44.497 -6.344 1.00 11.73 109 PHE B CA 1
ATOM 3004 C C . PHE B 1 117 ? -50.352 45.632 -6.737 1.00 11.72 109 PHE B C 1
ATOM 3005 O O . PHE B 1 117 ? -50.400 46.694 -6.101 1.00 12.91 109 PHE B O 1
ATOM 3013 N N . MET B 1 118 ? -49.476 45.446 -7.718 1.00 12.38 110 MET B N 1
ATOM 3014 C CA . MET B 1 118 ? -48.485 46.488 -7.947 1.00 13.56 110 MET B CA 1
ATOM 3015 C C . MET B 1 118 ? -49.137 47.706 -8.599 1.00 15.67 110 MET B C 1
ATOM 3016 O O . MET B 1 118 ? -50.036 47.563 -9.437 1.00 14.12 110 MET B O 1
ATOM 3021 N N . PRO B 1 119 ? -48.744 48.916 -8.185 1.00 15.40 111 PRO B N 1
ATOM 3022 C CA . PRO B 1 119 ? -49.303 50.161 -8.730 1.00 14.74 111 PRO B CA 1
ATOM 3023 C C . PRO B 1 119 ? -48.711 50.499 -10.097 1.00 14.14 111 PRO B C 1
ATOM 3024 O O . PRO B 1 119 ? -48.173 51.586 -10.305 1.00 18.80 111 PRO B O 1
ATOM 3028 N N . LYS B 1 120 ? -48.767 49.529 -11.012 1.00 12.82 112 LYS B N 1
ATOM 3029 C CA . LYS B 1 120 ? -48.298 49.633 -12.388 1.00 14.93 112 LYS B CA 1
ATOM 3030 C C . LYS B 1 120 ? -49.232 48.770 -13.214 1.00 11.44 112 LYS B C 1
ATOM 3031 O O . LYS B 1 120 ? -49.768 47.782 -12.716 1.00 13.33 112 LYS B O 1
ATOM 3037 N N . VAL B 1 121 ? -49.423 49.128 -14.479 1.00 11.60 113 VAL B N 1
ATOM 3038 C CA . VAL B 1 121 ? -50.296 48.343 -15.349 1.00 12.81 113 VAL B CA 1
ATOM 3039 C C . VAL B 1 121 ? -49.467 47.221 -15.955 1.00 14.81 113 VAL B C 1
ATOM 3040 O O . VAL B 1 121 ? -48.390 47.479 -16.4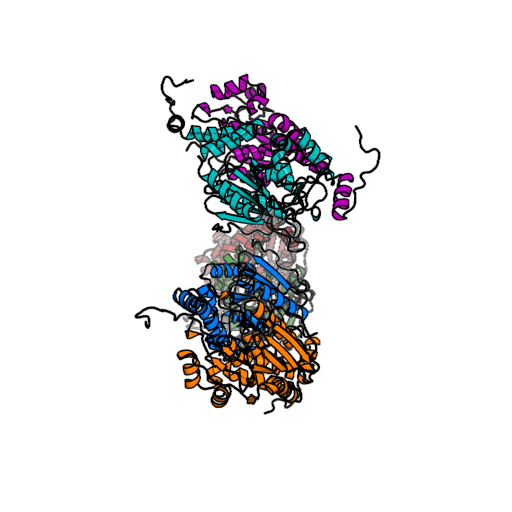93 1.00 16.11 113 VAL B O 1
ATOM 3044 N N . VAL B 1 122 ? -49.954 45.983 -15.855 1.00 12.56 114 VAL B N 1
ATOM 3045 C CA . VAL B 1 122 ? -49.260 44.822 -16.409 1.00 12.58 114 VAL B CA 1
ATOM 3046 C C . VAL B 1 122 ? -50.033 44.334 -17.628 1.00 12.89 114 VAL B C 1
ATOM 3047 O O . VAL B 1 122 ? -51.227 44.038 -17.544 1.00 12.57 114 VAL B O 1
ATOM 3051 N N . ILE B 1 123 ? -49.366 44.311 -18.780 1.00 11.86 115 ILE B N 1
ATOM 3052 C CA . ILE B 1 123 ? -49.982 43.904 -20.039 1.00 12.18 115 ILE B CA 1
ATOM 3053 C C . ILE B 1 123 ? -49.406 42.549 -20.444 1.00 13.98 115 ILE B C 1
ATOM 3054 O O . ILE B 1 123 ? -48.201 42.434 -20.686 1.00 13.21 115 ILE B O 1
ATOM 3059 N N . ALA B 1 124 ? -50.266 41.534 -20.557 1.00 12.36 116 ALA B N 1
ATOM 3060 C CA . ALA B 1 124 ? -49.861 40.275 -21.173 1.00 13.93 116 ALA B CA 1
ATOM 3061 C C . ALA B 1 124 ? -49.780 40.462 -22.677 1.00 13.97 116 ALA B C 1
ATOM 3062 O O . ALA B 1 124 ? -50.724 40.962 -23.300 1.00 15.95 116 ALA B O 1
ATOM 3064 N N . VAL B 1 125 ? -48.635 40.088 -23.241 1.00 12.44 117 VAL B N 1
ATOM 3065 C CA . VAL B 1 125 ? -48.355 40.184 -24.665 1.00 12.04 117 VAL B CA 1
ATOM 3066 C C . VAL B 1 125 ? -48.200 38.756 -25.143 1.00 16.03 117 VAL B C 1
ATOM 3067 O O . VAL B 1 125 ? -47.220 38.094 -24.794 1.00 14.43 117 VAL B O 1
ATOM 3071 N N . VAL B 1 126 ? -49.165 38.269 -25.923 1.00 15.03 118 VAL B N 1
ATOM 3072 C CA . VAL B 1 126 ? -49.264 36.836 -26.175 1.00 13.92 118 VAL B CA 1
ATOM 3073 C C . VAL B 1 126 ? -48.926 36.548 -27.636 1.00 15.99 118 VAL B C 1
ATOM 3074 O O . VAL B 1 126 ? -49.781 36.734 -28.516 1.00 16.58 118 VAL B O 1
ATOM 3078 N N . PRO B 1 127 ? -47.712 36.089 -27.944 1.00 14.01 119 PRO B N 1
ATOM 3079 C CA . PRO B 1 127 ? -47.336 35.826 -29.340 1.00 16.27 119 PRO B CA 1
ATOM 3080 C C . PRO B 1 127 ? -47.627 34.409 -29.811 1.00 19.64 119 PRO B C 1
ATOM 3081 O O . PRO B 1 127 ? -47.375 34.093 -30.979 1.00 18.10 119 PRO B O 1
ATOM 3085 N N . GLY B 1 128 ? -48.156 33.550 -28.945 1.00 19.52 120 GLY B N 1
ATOM 3086 C CA . GLY B 1 128 ? -48.292 32.152 -29.286 1.00 14.92 120 GLY B CA 1
ATOM 3087 C C . GLY B 1 128 ? -49.139 31.416 -28.279 1.00 14.41 120 GLY B C 1
ATOM 3088 O O . GLY B 1 128 ? -50.036 32.012 -27.693 1.00 15.74 120 GLY B O 1
ATOM 3089 N N . TRP B 1 129 ? -48.864 30.129 -28.072 1.00 15.75 121 TRP B N 1
ATOM 3090 C CA . TRP B 1 129 ? -49.637 29.324 -27.123 1.00 15.92 121 TRP B CA 1
ATOM 3091 C C . TRP B 1 129 ? -49.616 29.948 -25.739 1.00 16.11 121 TRP B C 1
ATOM 3092 O O . TRP B 1 129 ? -48.552 30.315 -25.230 1.00 17.81 121 TRP B O 1
ATOM 3103 N N . ALA B 1 130 ? -50.797 30.044 -25.132 1.00 11.96 122 ALA B N 1
ATOM 3104 C CA . ALA B 1 130 ? -50.976 30.465 -23.742 1.00 13.31 122 ALA B CA 1
ATOM 3105 C C . ALA B 1 130 ? -51.801 29.356 -23.099 1.00 14.70 122 ALA B C 1
ATOM 3106 O O . ALA B 1 130 ? -53.023 29.306 -23.269 1.00 16.97 122 ALA B O 1
ATOM 3108 N N . VAL B 1 131 ? -51.130 28.463 -22.373 1.00 15.29 123 VAL B N 1
ATOM 3109 C CA . VAL B 1 131 ? -51.722 27.194 -21.976 1.00 15.93 123 VAL B CA 1
ATOM 3110 C C . VAL B 1 131 ? -51.598 27.015 -20.475 1.00 13.90 123 VAL B C 1
ATOM 3111 O O . VAL B 1 131 ? -50.533 27.264 -19.909 1.00 17.47 123 VAL B O 1
ATOM 3115 N N . GLY B 1 132 ? -52.678 26.549 -19.847 1.00 15.03 124 GLY B N 1
ATOM 3116 C CA . GLY B 1 132 ? -52.588 26.116 -18.454 1.00 15.63 124 GLY B CA 1
ATOM 3117 C C . GLY B 1 132 ? -52.231 27.285 -17.569 1.00 13.34 124 GLY B C 1
ATOM 3118 O O . GLY B 1 132 ? -52.862 28.338 -17.616 1.00 14.70 124 GLY B O 1
ATOM 3119 N N . GLY B 1 133 ? -51.198 27.102 -16.749 1.00 12.62 125 GLY B N 1
ATOM 3120 C CA . GLY B 1 133 ? -50.754 28.185 -15.893 1.00 15.37 125 GLY B CA 1
ATOM 3121 C C . GLY B 1 133 ? -50.332 29.413 -16.669 1.00 15.30 125 GLY B C 1
ATOM 3122 O O . GLY B 1 133 ? -50.403 30.530 -16.148 1.00 14.14 125 GLY B O 1
ATOM 3123 N N . GLY B 1 134 ? -49.900 29.224 -17.923 1.00 14.49 126 GLY B N 1
ATOM 3124 C CA . GLY B 1 134 ? -49.610 30.360 -18.775 1.00 15.35 126 GLY B CA 1
ATOM 3125 C C . GLY B 1 134 ? -50.862 31.108 -19.174 1.00 14.89 126 GLY B C 1
ATOM 3126 O O . GLY B 1 134 ? -50.857 32.342 -19.268 1.00 15.39 126 GLY B O 1
ATOM 3127 N N . HIS B 1 135 ? -51.952 30.374 -19.406 1.00 11.90 127 HIS B N 1
ATOM 3128 C CA . HIS B 1 135 ? -53.242 31.016 -19.625 1.00 12.01 127 HIS B CA 1
ATOM 3129 C C . HIS B 1 135 ? -53.644 31.836 -18.408 1.00 14.57 127 HIS B C 1
ATOM 3130 O O . HIS B 1 135 ? -54.023 33.008 -18.536 1.00 13.19 127 HIS B O 1
ATOM 3137 N N . SER B 1 136 ? -53.534 31.243 -17.208 1.00 13.43 128 SER B N 1
ATOM 3138 C CA . SER B 1 136 ? -53.940 31.957 -15.999 1.00 12.23 128 SER B CA 1
ATOM 3139 C C . SER B 1 136 ? -53.080 33.194 -15.746 1.00 13.35 128 SER B C 1
ATOM 3140 O O . SER B 1 136 ? -53.589 34.200 -15.234 1.00 12.68 128 SER B O 1
ATOM 3143 N N . LEU B 1 137 ? -51.804 33.171 -16.145 1.00 14.46 129 LEU B N 1
ATOM 3144 C CA . LEU B 1 137 ? -50.988 34.379 -16.030 1.00 12.81 129 LEU B CA 1
ATOM 3145 C C . LEU B 1 137 ? -51.510 35.470 -16.946 1.00 12.97 129 LEU B C 1
ATOM 3146 O O . LEU B 1 137 ? -51.533 36.641 -16.569 1.00 14.65 129 LEU B O 1
ATOM 3151 N N . HIS B 1 138 ? -51.912 35.116 -18.171 1.00 12.23 130 HIS B N 1
ATOM 3152 C CA . HIS B 1 138 ? -52.503 36.137 -19.036 1.00 12.13 130 HIS B CA 1
ATOM 3153 C C . HIS B 1 138 ? -53.765 36.720 -18.399 1.00 14.39 130 HIS B C 1
ATOM 3154 O O . HIS B 1 138 ? -53.954 37.940 -18.385 1.00 13.46 130 HIS B O 1
ATOM 3161 N N . VAL B 1 139 ? -54.595 35.869 -17.796 1.00 10.73 131 VAL B N 1
ATOM 3162 C CA . VAL B 1 139 ? -55.879 36.317 -17.248 1.00 10.80 131 VAL B CA 1
ATOM 3163 C C . VAL B 1 139 ? -55.669 37.363 -16.151 1.00 13.09 131 VAL B C 1
ATOM 3164 O O . VAL B 1 139 ? -56.384 38.375 -16.093 1.00 12.89 131 VAL B O 1
ATOM 3168 N N . VAL B 1 140 ? -54.677 37.159 -15.277 1.00 9.96 132 VAL B N 1
ATOM 3169 C CA . VAL B 1 140 ? -54.525 38.052 -14.126 1.00 11.29 132 VAL B CA 1
ATOM 3170 C C . VAL B 1 140 ? -53.877 39.378 -14.523 1.00 12.91 132 VAL B C 1
ATOM 3171 O O . VAL B 1 140 ? -53.991 40.361 -13.781 1.00 13.34 132 VAL B O 1
ATOM 3175 N N . CYS B 1 141 ? -53.191 39.439 -15.663 1.00 11.65 133 CYS B N 1
ATOM 3176 C CA . CYS B 1 141 ? -52.691 40.723 -16.132 1.00 12.26 133 CYS B CA 1
ATOM 3177 C C . CYS B 1 141 ? -53.830 41.707 -16.384 1.00 12.53 133 CYS B C 1
ATOM 3178 O O . CYS B 1 141 ? -54.977 41.332 -16.642 1.00 12.36 133 CYS B O 1
ATOM 3181 N N . ASP B 1 142 ? -53.502 42.996 -16.291 1.00 10.81 134 ASP B N 1
ATOM 3182 C CA . ASP B 1 142 ? -54.540 44.019 -16.408 1.00 12.99 134 ASP B CA 1
ATOM 3183 C C . ASP B 1 142 ? -55.130 44.075 -17.812 1.00 12.76 134 ASP B C 1
ATOM 3184 O O . ASP B 1 142 ? -56.329 44.359 -17.974 1.00 13.45 134 ASP B O 1
ATOM 3189 N N . LEU B 1 143 ? -54.286 43.874 -18.827 1.00 11.09 135 LEU B N 1
ATOM 3190 C CA . LEU B 1 143 ? -54.649 43.931 -20.239 1.00 10.00 135 LEU B CA 1
ATOM 3191 C C . LEU B 1 143 ? -53.979 42.757 -20.937 1.00 12.05 135 LEU B C 1
ATOM 3192 O O . LEU B 1 143 ? -52.975 42.243 -20.456 1.00 13.58 135 LEU B O 1
ATOM 3197 N N . THR B 1 144 ? -54.541 42.333 -22.073 1.00 12.75 136 THR B N 1
ATOM 3198 C CA . THR B 1 144 ? -53.897 41.335 -22.923 1.00 12.29 136 THR B CA 1
ATOM 3199 C C . THR B 1 144 ? -53.957 41.782 -24.383 1.00 13.32 136 THR B C 1
ATOM 3200 O O . THR B 1 144 ? -55.037 42.092 -24.902 1.00 12.68 136 THR B O 1
ATOM 3204 N N . LEU B 1 145 ? -52.800 41.775 -25.050 1.00 13.98 137 LEU B N 1
ATOM 3205 C CA . LEU B 1 145 ? -52.696 41.936 -26.495 1.00 15.90 137 LEU B CA 1
ATOM 3206 C C . LEU B 1 145 ? -52.258 40.606 -27.085 1.00 15.22 137 LEU B C 1
ATOM 3207 O O . LEU B 1 145 ? -51.387 39.940 -26.520 1.00 13.88 137 LEU B O 1
ATOM 3212 N N . ALA B 1 146 ? -52.851 40.206 -28.220 1.00 14.02 138 ALA B N 1
ATOM 3213 C CA . ALA B 1 146 ? -52.589 38.867 -28.746 1.00 14.93 138 ALA B CA 1
ATOM 3214 C C . ALA B 1 146 ? -52.259 38.868 -30.233 1.00 16.74 138 ALA B C 1
ATOM 3215 O O . ALA B 1 146 ? -52.880 39.581 -31.020 1.00 16.38 138 ALA B O 1
ATOM 3217 N N . SER B 1 147 ? -51.316 38.004 -30.606 1.00 15.42 139 SER B N 1
ATOM 3218 C CA . SER B 1 147 ? -50.944 37.790 -32.002 1.00 15.35 139 SER B CA 1
ATOM 3219 C C . SER B 1 147 ? -52.106 37.213 -32.809 1.00 14.35 139 SER B C 1
ATOM 3220 O O . SER B 1 147 ? -52.587 36.107 -32.525 1.00 16.60 139 SER B O 1
ATOM 3223 N N . LYS B 1 148 ? -52.512 37.935 -33.863 1.00 15.52 140 LYS B N 1
ATOM 3224 C CA . LYS B 1 148 ? -53.618 37.461 -34.690 1.00 17.36 140 LYS B CA 1
ATOM 3225 C C . LYS B 1 148 ? -53.329 36.078 -35.250 1.00 18.25 140 LYS B C 1
ATOM 3226 O O . LYS B 1 148 ? -54.160 35.162 -35.149 1.00 20.13 140 LYS B O 1
ATOM 3232 N N . GLU B 1 149 ? -52.140 35.911 -35.826 1.00 16.29 141 GLU B N 1
ATOM 3233 C CA . GLU B 1 149 ? -51.815 34.682 -36.534 1.00 16.91 141 GLU B CA 1
ATOM 3234 C C . GLU B 1 149 ? -51.595 33.516 -35.583 1.00 22.63 141 GLU B C 1
ATOM 3235 O O . GLU B 1 149 ? -51.977 32.383 -35.897 1.00 24.02 141 GLU B O 1
ATOM 3241 N N . HIS B 1 150 ? -50.957 33.753 -34.427 1.00 17.83 142 HIS B N 1
ATOM 3242 C CA . HIS B 1 150 ? -50.357 32.646 -33.700 1.00 20.66 142 HIS B CA 1
ATOM 3243 C C . HIS B 1 150 ? -50.756 32.495 -32.243 1.00 17.44 142 HIS B C 1
ATOM 3244 O O . HIS B 1 150 ? -50.456 31.445 -31.668 1.00 19.12 142 HIS B O 1
ATOM 3251 N N . ALA B 1 151 ? -51.393 33.485 -31.622 1.00 14.04 143 ALA B N 1
ATOM 3252 C CA . ALA B 1 151 ? -51.849 33.310 -30.253 1.00 13.23 143 ALA B CA 1
ATOM 3253 C C . ALA B 1 151 ? -52.934 32.245 -30.202 1.00 18.13 143 ALA B C 1
ATOM 3254 O O . ALA B 1 151 ? -53.885 32.269 -30.990 1.00 21.48 143 ALA B O 1
ATOM 3256 N N . ILE B 1 152 ? -52.792 31.300 -29.281 1.00 15.62 144 ILE B N 1
ATOM 3257 C CA . ILE B 1 152 ? -53.812 30.282 -29.073 1.00 16.77 144 ILE B CA 1
ATOM 3258 C C . ILE B 1 152 ? -53.967 30.126 -27.577 1.00 14.34 144 ILE B C 1
ATOM 3259 O O . ILE B 1 152 ? -52.985 29.886 -26.872 1.00 16.26 144 ILE B O 1
ATOM 3264 N N . PHE B 1 153 ? -55.193 30.231 -27.106 1.00 12.21 145 PHE B N 1
ATOM 3265 C CA . PHE B 1 153 ? -55.502 30.148 -25.684 1.00 11.37 145 PHE B CA 1
ATOM 3266 C C . PHE B 1 153 ? -56.118 28.786 -25.396 1.00 14.21 145 PHE B C 1
ATOM 3267 O O . PHE B 1 153 ? -57.038 28.364 -26.095 1.00 14.87 145 PHE B O 1
ATOM 3275 N N . LYS B 1 154 ? -55.620 28.100 -24.361 1.00 14.88 146 LYS B N 1
ATOM 3276 C CA . LYS B 1 154 ? -56.052 26.735 -24.079 1.00 12.64 146 LYS B CA 1
ATOM 3277 C C . LYS B 1 154 ? -55.844 26.437 -22.603 1.00 15.05 146 LYS B C 1
ATOM 3278 O O . LYS B 1 154 ? -54.751 26.648 -22.079 1.00 18.46 146 LYS B O 1
ATOM 3284 N N . GLN B 1 155 ? -56.862 25.892 -21.953 1.00 11.87 147 GLN B N 1
ATOM 3285 C CA . GLN B 1 155 ? -56.753 25.510 -20.551 1.00 12.40 147 GLN B CA 1
ATOM 3286 C C . GLN B 1 155 ? -56.646 24.003 -20.443 1.00 18.34 147 GLN B C 1
ATOM 3287 O O . GLN B 1 155 ? -57.628 23.297 -20.674 1.00 25.41 147 GLN B O 1
ATOM 3293 N N . THR B 1 156 ? -55.478 23.513 -20.034 1.00 14.58 148 THR B N 1
ATOM 3294 C CA . THR B 1 156 ? -55.236 22.091 -19.858 1.00 16.63 148 THR B CA 1
ATOM 3295 C C . THR B 1 156 ? -55.341 21.636 -18.408 1.00 16.88 148 THR B C 1
ATOM 3296 O O . THR B 1 156 ? -55.060 20.471 -18.137 1.00 19.47 148 THR B O 1
ATOM 3300 N N . ASP B 1 157 ? -55.708 22.516 -17.470 1.00 15.54 149 ASP B N 1
ATOM 3301 C CA . ASP B 1 157 ? -55.708 22.112 -16.057 1.00 18.84 149 ASP B CA 1
ATOM 3302 C C . ASP B 1 157 ? -56.463 20.804 -15.843 1.00 18.46 149 ASP B C 1
ATOM 3303 O O . ASP B 1 157 ? -55.965 19.891 -15.179 1.00 17.56 149 ASP B O 1
ATOM 3308 N N . ALA B 1 158 ? -57.673 20.689 -16.402 1.00 14.12 150 ALA B N 1
ATOM 3309 C CA . ALA B 1 158 ? -58.466 19.493 -16.144 1.00 15.07 150 ALA B CA 1
ATOM 3310 C C . ALA B 1 158 ? -57.898 18.237 -16.799 1.00 18.42 150 ALA B C 1
ATOM 3311 O O . ALA B 1 158 ? -58.349 17.136 -16.465 1.00 19.08 150 ALA B O 1
ATOM 3313 N N . ASP B 1 159 ? -56.930 18.361 -17.716 1.00 16.03 151 ASP B N 1
ATOM 3314 C CA . ASP B 1 159 ? -56.290 17.184 -18.302 1.00 17.18 151 ASP B CA 1
ATOM 3315 C C . ASP B 1 159 ? -55.288 16.524 -17.370 1.00 19.33 151 ASP B C 1
ATOM 3316 O O . ASP B 1 159 ? -54.985 15.333 -17.549 1.00 22.66 151 ASP B O 1
ATOM 3321 N N . VAL B 1 160 ? -54.743 17.265 -16.407 1.00 20.08 152 VAL B N 1
ATOM 3322 C CA . VAL B 1 160 ? -53.608 16.798 -15.625 1.00 23.08 152 VAL B CA 1
ATOM 3323 C C . VAL B 1 160 ? -53.915 16.808 -14.130 1.00 25.65 152 VAL B C 1
ATOM 3324 O O . VAL B 1 160 ? -53.002 16.782 -13.319 1.00 24.88 152 VAL B O 1
ATOM 3328 N N . THR B 1 161 ? -55.201 16.866 -13.763 1.00 21.19 153 THR B N 1
ATOM 3329 C CA . THR B 1 161 ? -55.631 16.864 -12.366 1.00 20.76 153 THR B CA 1
ATOM 3330 C C . THR B 1 161 ? -55.103 18.090 -11.628 1.00 25.07 153 THR B C 1
ATOM 3331 O O . THR B 1 161 ? -54.722 18.029 -10.458 1.00 27.37 153 THR B O 1
ATOM 3335 N N . SER B 1 162 ? -55.076 19.215 -12.323 1.00 19.27 154 SER B N 1
ATOM 3336 C CA . SER B 1 162 ? -54.750 20.480 -11.690 1.00 17.54 154 SER B CA 1
ATOM 3337 C C . SER B 1 162 ? -55.943 21.414 -11.797 1.00 20.20 154 SER B C 1
ATOM 3338 O O . SER B 1 162 ? -56.968 21.102 -12.418 1.00 16.77 154 SER B O 1
ATOM 3341 N N . PHE B 1 163 ? -55.800 22.567 -11.159 1.00 17.19 155 PHE B N 1
ATOM 3342 C CA . PHE B 1 163 ? -56.804 23.603 -11.306 1.00 15.69 155 PHE B CA 1
ATOM 3343 C C . PHE B 1 163 ? -56.243 24.879 -10.721 1.00 13.25 155 PHE B C 1
ATOM 3344 O O . PHE B 1 163 ? -55.610 24.860 -9.666 1.00 16.03 155 PHE B O 1
ATOM 3352 N N . ASP B 1 164 ? -56.464 25.970 -11.427 1.00 14.01 156 ASP B N 1
ATOM 3353 C CA . ASP B 1 164 ? -56.312 27.301 -10.861 1.00 11.60 156 ASP B CA 1
ATOM 3354 C C . ASP B 1 164 ? -57.718 27.726 -10.463 1.00 12.03 156 ASP B C 1
ATOM 3355 O O . ASP B 1 164 ? -58.523 28.150 -11.309 1.00 13.51 156 ASP B O 1
ATOM 3360 N N . GLY B 1 165 ? -58.022 27.573 -9.171 1.00 11.75 157 GLY B N 1
ATOM 3361 C CA . GLY B 1 165 ? -59.348 27.912 -8.691 1.00 14.48 157 GLY B CA 1
ATOM 3362 C C . GLY B 1 165 ? -59.478 29.339 -8.197 1.00 14.83 157 GLY B C 1
ATOM 3363 O O . GLY B 1 165 ? -60.445 29.657 -7.501 1.00 14.60 157 GLY B O 1
ATOM 3364 N N . GLY B 1 166 ? -58.555 30.215 -8.593 1.00 12.73 158 GLY B N 1
ATOM 3365 C CA . GLY B 1 166 ? -58.610 31.612 -8.182 1.00 15.05 158 GLY B CA 1
ATOM 3366 C C . GLY B 1 166 ? -58.613 32.546 -9.377 1.00 13.32 158 GLY B C 1
ATOM 3367 O O . GLY B 1 166 ? -59.614 32.642 -10.095 1.00 13.89 158 GLY B O 1
ATOM 3368 N N . TYR B 1 167 ? -57.502 33.244 -9.605 1.00 10.92 159 TYR B N 1
ATOM 3369 C CA . TYR B 1 167 ? -57.483 34.208 -10.694 1.00 11.41 159 TYR B CA 1
ATOM 3370 C C . TYR B 1 167 ? -57.589 33.541 -12.053 1.00 16.84 159 TYR B C 1
ATOM 3371 O O . TYR B 1 167 ? -57.970 34.199 -13.024 1.00 15.78 159 TYR B O 1
ATOM 3380 N N . GLY B 1 168 ? -57.297 32.246 -12.147 1.00 11.20 160 GLY B N 1
ATOM 3381 C CA . GLY B 1 168 ? -57.327 31.617 -13.455 1.00 11.09 160 GLY B CA 1
ATOM 3382 C C . GLY B 1 168 ? -5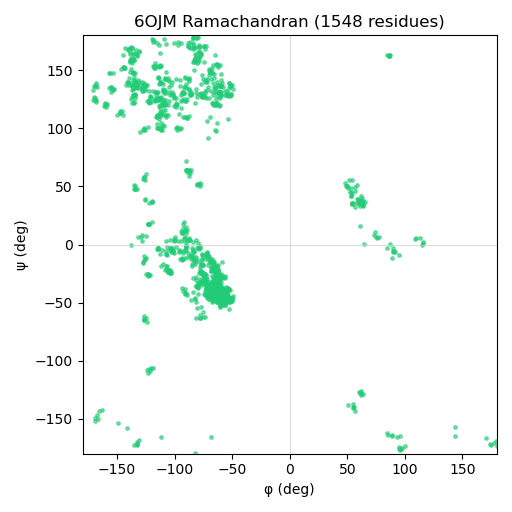8.715 31.280 -13.940 1.00 13.08 160 GLY B C 1
ATOM 3383 O O . GLY B 1 168 ? -58.925 31.173 -15.157 1.00 12.50 160 GLY B O 1
ATOM 3384 N N . SER B 1 169 ? -59.672 31.103 -13.010 1.00 12.98 161 SER B N 1
ATOM 3385 C CA . SER B 1 169 ? -61.003 30.600 -13.342 1.00 11.50 161 SER B CA 1
ATOM 3386 C C . SER B 1 169 ? -62.093 31.538 -12.862 1.00 11.55 161 SER B C 1
ATOM 3387 O O . SER B 1 169 ? -62.839 32.092 -13.671 1.00 12.33 161 SER B O 1
ATOM 3390 N N . ALA B 1 170 ? -62.199 31.723 -11.542 1.00 13.04 162 ALA B N 1
ATOM 3391 C CA . ALA B 1 170 ? -63.208 32.647 -11.031 1.00 11.68 162 ALA B CA 1
ATOM 3392 C C . ALA B 1 170 ? -62.994 34.053 -11.577 1.00 10.90 162 ALA B C 1
ATOM 3393 O O . ALA B 1 170 ? -63.960 34.737 -11.947 1.00 12.54 162 ALA B O 1
ATOM 3395 N N . TYR B 1 171 ? -61.738 34.501 -11.671 1.00 12.72 163 TYR B N 1
ATOM 3396 C CA . TYR B 1 171 ? -61.514 35.836 -12.222 1.00 12.88 163 TYR B CA 1
ATOM 3397 C C . TYR B 1 171 ? -61.712 35.856 -13.736 1.00 11.82 163 TYR B C 1
ATOM 3398 O O . TYR B 1 171 ? -62.173 36.862 -14.292 1.00 13.20 163 TYR B O 1
ATOM 3407 N N . LEU B 1 172 ? -61.370 34.765 -14.416 1.00 11.10 164 LEU B N 1
ATOM 3408 C CA . LEU B 1 172 ? -61.690 34.670 -15.839 1.00 10.68 164 LEU B CA 1
ATOM 3409 C C . LEU B 1 172 ? -63.176 34.945 -16.086 1.00 10.17 164 LEU B C 1
ATOM 3410 O O . LEU B 1 172 ? -63.535 35.610 -17.071 1.00 11.15 164 LEU B O 1
ATOM 3415 N N . ALA B 1 173 ? -64.049 34.468 -15.196 1.00 10.48 165 ALA B N 1
ATOM 3416 C CA . ALA B 1 173 ? -65.484 34.713 -15.378 1.00 10.66 165 ALA B CA 1
ATOM 3417 C C . ALA B 1 173 ? -65.836 36.186 -15.271 1.00 11.44 165 ALA B C 1
ATOM 3418 O O . ALA B 1 173 ? -66.884 36.601 -15.785 1.00 12.71 165 ALA B O 1
ATOM 3420 N N . LYS B 1 174 ? -64.979 36.987 -14.632 1.00 10.49 166 LYS B N 1
ATOM 3421 C CA . LYS B 1 174 ? -65.196 38.425 -14.547 1.00 10.09 166 LYS B CA 1
ATOM 3422 C C . LYS B 1 174 ? -64.802 39.158 -15.817 1.00 12.53 166 LYS B C 1
ATOM 3423 O O . LYS B 1 174 ? -65.052 40.370 -15.901 1.00 12.19 166 LYS B O 1
ATOM 3429 N N . MET B 1 175 ? -64.237 38.463 -16.825 1.00 10.44 167 MET B N 1
ATOM 3430 C CA . MET B 1 175 ? -64.010 39.108 -18.115 1.00 9.42 167 MET B CA 1
ATOM 3431 C C . MET B 1 175 ? -64.714 38.423 -19.287 1.00 11.13 167 MET B C 1
ATOM 3432 O O . MET B 1 175 ? -65.024 39.106 -20.273 1.00 12.64 167 MET B O 1
ATOM 3437 N N . VAL B 1 176 ? -65.000 37.117 -19.214 1.00 10.07 168 VAL B N 1
ATOM 3438 C CA . VAL B 1 176 ? -65.704 36.422 -20.292 1.00 10.92 168 VAL B CA 1
ATOM 3439 C C . VAL B 1 176 ? -67.074 35.921 -19.872 1.00 11.93 168 VAL B C 1
ATOM 3440 O O . VAL B 1 176 ? -67.802 35.387 -20.711 1.00 13.01 168 VAL B O 1
ATOM 3444 N N . GLY B 1 177 ? -67.446 36.075 -18.606 1.00 11.58 169 GLY B N 1
ATOM 3445 C CA . GLY B 1 177 ? -68.723 35.580 -18.131 1.00 12.12 169 GLY B CA 1
ATOM 3446 C C . GLY B 1 177 ? -68.630 34.130 -17.683 1.00 11.62 169 GLY B C 1
ATOM 3447 O O . GLY B 1 177 ? -67.711 33.395 -18.031 1.00 12.25 169 GLY B O 1
ATOM 3448 N N . GLN B 1 178 ? -69.642 33.704 -16.921 1.00 10.30 170 GLN B N 1
ATOM 3449 C CA . GLN B 1 178 ? -69.554 32.404 -16.258 1.00 9.90 170 GLN B CA 1
ATOM 3450 C C . GLN B 1 178 ? -69.716 31.228 -17.219 1.00 12.60 170 GLN B C 1
ATOM 3451 O O . GLN B 1 178 ? -69.095 30.182 -16.999 1.00 13.95 170 GLN B O 1
ATOM 3457 N N . LYS B 1 179 ? -70.545 31.354 -18.274 1.00 11.16 171 LYS B N 1
ATOM 3458 C CA . LYS B 1 179 ? -70.689 30.229 -19.201 1.00 11.42 171 LYS B CA 1
ATOM 3459 C C . LYS B 1 179 ? -69.386 29.981 -19.936 1.00 11.77 171 LYS B C 1
ATOM 3460 O O . LYS B 1 179 ? -68.937 28.836 -20.061 1.00 12.37 171 LYS B O 1
ATOM 3466 N N . LYS B 1 180 ? -68.764 31.048 -20.442 1.00 12.16 172 LYS B N 1
ATOM 3467 C CA . LYS B 1 180 ? -67.556 30.854 -21.233 1.00 12.67 172 LYS B CA 1
ATOM 3468 C C . LYS B 1 180 ? -66.388 30.395 -20.367 1.00 12.93 172 LYS B C 1
ATOM 3469 O O . LYS B 1 180 ? -65.561 29.593 -20.819 1.00 12.17 172 LYS B O 1
ATOM 3475 N N . ALA B 1 181 ? -66.280 30.906 -19.131 1.00 12.03 173 ALA B N 1
ATOM 3476 C CA . ALA B 1 181 ? -65.192 30.465 -18.256 1.00 11.80 173 ALA B CA 1
ATOM 3477 C C . ALA B 1 181 ? -65.308 28.980 -17.981 1.00 10.86 173 ALA B C 1
ATOM 3478 O O . ALA B 1 181 ? -64.313 28.244 -18.031 1.00 13.19 173 ALA B O 1
ATOM 3480 N N . ARG B 1 182 ? -66.543 28.510 -17.753 1.00 10.14 174 ARG B N 1
ATOM 3481 C CA . ARG B 1 182 ? -66.765 27.084 -17.539 1.00 9.97 174 ARG B CA 1
ATOM 3482 C C . ARG B 1 182 ? -66.378 26.277 -18.777 1.00 12.20 174 ARG B C 1
ATOM 3483 O O . ARG B 1 182 ? -65.714 25.242 -18.668 1.00 12.94 174 ARG B O 1
ATOM 3491 N N . GLU B 1 183 ? -66.745 26.760 -19.966 1.00 13.23 175 GLU B N 1
ATOM 3492 C CA . GLU B 1 183 ? -66.390 26.057 -21.198 1.00 12.99 175 GLU B CA 1
ATOM 3493 C C . GLU B 1 183 ? -64.878 25.912 -21.346 1.00 11.87 175 GLU B C 1
ATOM 3494 O O . GLU B 1 183 ? -64.371 24.841 -21.711 1.00 11.65 175 GLU B O 1
ATOM 3500 N N . ILE B 1 184 ? -64.147 27.008 -21.118 1.00 12.65 176 ILE B N 1
ATOM 3501 C CA . ILE B 1 184 ? -62.696 27.007 -21.293 1.00 12.49 176 ILE B CA 1
ATOM 3502 C C . ILE B 1 184 ? -62.052 25.920 -20.437 1.00 12.62 176 ILE B C 1
ATOM 3503 O O . ILE B 1 184 ? -61.262 25.106 -20.932 1.00 13.97 176 ILE B O 1
ATOM 3508 N N . PHE B 1 185 ? -62.455 25.824 -19.166 1.00 12.47 177 PHE B N 1
ATOM 3509 C CA . PHE B 1 185 ? -61.860 24.807 -18.298 1.00 11.12 177 PHE B CA 1
ATOM 3510 C C . PHE B 1 185 ? -62.424 23.400 -18.493 1.00 13.60 177 PHE B C 1
ATOM 3511 O O . PHE B 1 185 ? -61.680 22.421 -18.366 1.00 16.71 177 PHE B O 1
ATOM 3519 N N . PHE B 1 186 ? -63.730 23.242 -18.737 1.00 11.21 178 PHE B N 1
ATOM 3520 C CA . PHE B 1 186 ? -64.287 21.890 -18.755 1.00 12.49 178 PHE B CA 1
ATOM 3521 C C . PHE B 1 186 ? -63.931 21.135 -20.030 1.00 14.60 178 PHE B C 1
ATOM 3522 O O . PHE B 1 186 ? -63.818 19.900 -20.000 1.00 15.97 178 PHE B O 1
ATOM 3530 N N . LEU B 1 187 ? -63.769 21.834 -21.162 1.00 15.22 179 LEU B N 1
ATOM 3531 C CA . LEU B 1 187 ? -63.450 21.146 -22.408 1.00 14.48 179 LEU B CA 1
ATOM 3532 C C . LEU B 1 187 ? -61.997 21.294 -22.825 1.00 13.86 179 LEU B C 1
ATOM 3533 O O . LEU B 1 187 ? -61.496 20.425 -23.545 1.00 16.30 179 LEU B O 1
ATOM 3538 N N . GLY B 1 188 ? -61.312 22.345 -22.374 1.00 15.44 180 GLY B N 1
ATOM 3539 C CA . GLY B 1 188 ? -59.897 22.492 -22.705 1.00 16.37 180 GLY B CA 1
ATOM 3540 C C . GLY B 1 188 ? -59.622 22.616 -24.189 1.00 14.57 180 GLY B C 1
ATOM 3541 O O . GLY B 1 188 ? -58.600 22.108 -24.678 1.00 15.12 180 GLY B O 1
ATOM 3542 N N . ARG B 1 189 ? -60.512 23.286 -24.919 1.00 14.02 181 ARG B N 1
ATOM 3543 C CA . ARG B 1 189 ? -60.335 23.505 -26.344 1.00 15.94 181 ARG B CA 1
ATOM 3544 C C . ARG B 1 189 ? -59.437 24.709 -26.610 1.00 14.23 181 ARG B C 1
ATOM 3545 O O . ARG B 1 189 ? -59.127 25.499 -25.716 1.00 15.48 181 ARG B O 1
ATOM 3553 N N . ASN B 1 190 ? -59.052 24.854 -27.886 1.00 15.54 182 ASN B N 1
ATOM 3554 C CA . ASN B 1 190 ? -58.247 25.974 -28.345 1.00 15.96 182 ASN B CA 1
ATOM 3555 C C . ASN B 1 190 ? -59.131 27.146 -28.728 1.00 15.14 182 ASN B C 1
ATOM 3556 O O . ASN B 1 190 ? -60.192 26.959 -29.329 1.00 17.72 182 ASN B O 1
ATOM 3561 N N . TYR B 1 191 ? -58.657 28.358 -28.435 1.00 14.20 183 TYR B N 1
ATOM 3562 C CA . TYR B 1 191 ? -59.303 29.577 -28.897 1.00 16.16 183 TYR B CA 1
ATOM 3563 C C . TYR B 1 191 ? -58.280 30.470 -29.582 1.00 14.08 183 TYR B C 1
ATOM 3564 O O . TYR B 1 191 ? -57.175 30.669 -29.073 1.00 15.39 183 TYR B O 1
ATOM 3573 N N . SER B 1 192 ? -58.648 31.007 -30.738 1.00 14.28 184 SER B N 1
ATOM 3574 C CA . SER B 1 192 ? -57.791 31.958 -31.426 1.00 15.47 184 SER B CA 1
ATOM 3575 C C . SER B 1 192 ? -57.810 33.319 -30.727 1.00 15.33 184 SER B C 1
ATOM 3576 O O . SER B 1 192 ? -58.627 33.591 -29.836 1.00 15.89 184 SER B O 1
ATOM 3579 N N . ALA B 1 193 ? -56.909 34.201 -31.182 1.00 15.38 185 ALA B N 1
ATOM 3580 C CA . ALA B 1 193 ? -56.900 35.568 -30.673 1.00 12.50 185 ALA B CA 1
ATOM 3581 C C . ALA B 1 193 ? -58.245 36.240 -30.908 1.00 14.79 185 ALA B C 1
ATOM 3582 O O . ALA B 1 193 ? -58.773 36.920 -30.023 1.00 15.68 185 ALA B O 1
ATOM 3584 N N . GLN B 1 194 ? -58.814 36.059 -32.102 1.00 16.54 186 GLN B N 1
ATOM 3585 C CA . GLN B 1 194 ? -60.092 36.700 -32.391 1.00 15.04 186 GLN B CA 1
ATOM 3586 C C . GLN B 1 194 ? -61.208 36.154 -31.509 1.00 16.43 186 GLN B C 1
ATOM 3587 O O . GLN B 1 194 ? -62.051 36.920 -31.032 1.00 15.91 186 GLN B O 1
ATOM 3593 N N . GLU B 1 195 ? -61.261 34.835 -31.305 1.00 15.73 187 GLU B N 1
ATOM 3594 C CA . GLU B 1 195 ? -62.259 34.287 -30.385 1.00 13.81 187 GLU B CA 1
ATOM 3595 C C . GLU B 1 195 ? -62.079 34.839 -28.986 1.00 16.51 187 GLU B C 1
ATOM 3596 O O . GLU B 1 195 ? -63.059 35.146 -28.296 1.00 16.47 187 GLU B O 1
ATOM 3602 N N . ALA B 1 196 ? -60.831 34.955 -28.546 1.00 15.28 188 ALA B N 1
ATOM 3603 C CA . ALA B 1 196 ? -60.551 35.455 -27.204 1.00 14.22 188 ALA B CA 1
ATOM 3604 C C . ALA B 1 196 ? -60.944 36.924 -27.070 1.00 15.16 188 ALA B C 1
ATOM 3605 O O . ALA B 1 196 ? -61.402 37.356 -26.004 1.00 14.67 188 ALA B O 1
ATOM 3607 N N . PHE B 1 197 ? -60.744 37.711 -28.133 1.00 15.65 189 PHE B N 1
ATOM 3608 C CA . PHE B 1 197 ? -61.219 39.091 -28.158 1.00 13.55 189 PHE B CA 1
ATOM 3609 C C . PHE B 1 197 ? -62.744 39.142 -28.086 1.00 16.17 189 PHE B C 1
ATOM 3610 O O . PHE B 1 197 ? -63.321 39.924 -27.311 1.00 16.53 189 PHE B O 1
ATOM 3618 N N . GLU B 1 198 ? -63.416 38.310 -28.887 1.00 15.71 190 GLU B N 1
ATOM 3619 C CA . GLU B 1 198 ? -64.877 38.346 -28.909 1.00 15.22 190 GLU B CA 1
ATOM 3620 C C . GLU B 1 198 ? -65.475 37.946 -27.566 1.00 16.34 190 GLU B C 1
ATOM 3621 O O . GLU B 1 198 ? -66.518 38.484 -27.178 1.00 19.73 190 GLU B O 1
ATOM 3627 N N . MET B 1 199 ? -64.823 37.045 -26.824 1.00 13.60 191 MET B N 1
ATOM 3628 C CA . MET B 1 199 ? -65.384 36.660 -25.530 1.00 13.25 191 MET B CA 1
ATOM 3629 C C . MET B 1 199 ? -65.057 37.636 -24.408 1.00 15.12 191 MET B C 1
ATOM 3630 O O . MET B 1 199 ? -65.696 37.556 -23.347 1.00 13.72 191 MET B O 1
ATOM 3635 N N . GLY B 1 200 ? -64.069 38.507 -24.598 1.00 13.48 192 GLY B N 1
ATOM 3636 C CA . GLY B 1 200 ? -63.746 39.561 -23.655 1.00 15.23 192 GLY B CA 1
ATOM 3637 C C . GLY B 1 200 ? -62.456 39.427 -22.872 1.00 13.56 192 GLY B C 1
ATOM 3638 O O . GLY B 1 200 ? -62.219 40.257 -21.986 1.00 14.01 192 GLY B O 1
ATOM 3639 N N . MET B 1 201 ? -61.601 38.423 -23.148 1.00 11.84 193 MET B N 1
ATOM 3640 C CA . MET B 1 201 ? -60.369 38.287 -22.369 1.00 10.87 193 MET B CA 1
ATOM 3641 C C . MET B 1 201 ? -59.133 38.816 -23.093 1.00 10.76 193 MET B C 1
ATOM 3642 O O . MET B 1 201 ? -58.057 38.883 -22.490 1.00 12.65 193 MET B O 1
ATOM 3647 N N . VAL B 1 202 ? -59.269 39.202 -24.354 1.00 10.33 194 VAL B N 1
ATOM 3648 C CA . VAL B 1 202 ? -58.199 39.843 -25.109 1.00 13.98 194 VAL B CA 1
ATOM 3649 C C . VAL B 1 202 ? -58.655 41.247 -25.490 1.00 14.02 194 VAL B C 1
ATOM 3650 O O . VAL B 1 202 ? -59.752 41.429 -26.038 1.00 14.14 194 VAL B O 1
ATOM 3654 N N . ASN B 1 203 ? -57.790 42.232 -25.233 1.00 13.04 195 ASN B N 1
ATOM 3655 C CA . ASN B 1 203 ? -58.128 43.626 -25.506 1.00 13.93 195 ASN B CA 1
ATOM 3656 C C . ASN B 1 203 ? -57.985 43.997 -26.973 1.00 17.23 195 ASN B C 1
ATOM 3657 O O . ASN B 1 203 ? -58.756 44.836 -27.468 1.00 18.64 195 ASN B O 1
ATOM 3662 N N . LYS B 1 204 ? -57.012 43.411 -27.676 1.00 13.36 196 LYS B N 1
ATOM 3663 C CA . LYS B 1 204 ? -56.774 43.786 -29.065 1.00 14.59 196 LYS B CA 1
ATOM 3664 C C . LYS B 1 204 ? -56.065 42.640 -29.761 1.00 16.42 196 LYS B C 1
ATOM 3665 O O . LYS B 1 204 ? -55.140 42.045 -29.198 1.00 16.08 196 LYS B O 1
ATOM 3671 N N . VAL B 1 205 ? -56.547 42.319 -30.955 1.00 15.19 197 VAL B N 1
ATOM 3672 C CA . VAL B 1 205 ? -55.909 41.363 -31.855 1.00 16.06 197 VAL B CA 1
ATOM 3673 C C . VAL B 1 205 ? -54.957 42.152 -32.744 1.00 16.43 197 VAL B C 1
ATOM 3674 O O . VAL B 1 205 ? -55.377 43.102 -33.413 1.00 17.73 197 VAL B O 1
ATOM 3678 N N . VAL B 1 206 ? -53.674 41.779 -32.738 1.00 16.75 198 VAL B N 1
ATOM 3679 C CA . VAL B 1 206 ? -52.624 42.544 -33.413 1.00 16.43 198 VAL B CA 1
ATOM 3680 C C . VAL B 1 206 ? -51.889 41.637 -34.397 1.00 17.38 198 VAL B C 1
ATOM 3681 O O . VAL B 1 206 ? -51.580 40.491 -34.041 1.00 18.83 198 VAL B O 1
ATOM 3685 N N . PRO B 1 207 ? -51.572 42.088 -35.616 1.00 18.54 199 PRO B N 1
ATOM 3686 C CA . PRO B 1 207 ? -50.671 41.309 -36.473 1.00 17.49 199 PRO B CA 1
ATOM 3687 C C . PRO B 1 207 ? -49.397 40.931 -35.733 1.00 19.25 199 PRO B C 1
ATOM 3688 O O . PRO B 1 207 ? -48.816 41.737 -35.000 1.00 20.20 199 PRO B O 1
ATOM 3692 N N . HIS B 1 208 ? -48.981 39.680 -35.924 1.00 18.22 200 HIS B N 1
ATOM 3693 C CA . HIS B 1 208 ? -47.856 39.125 -35.179 1.00 16.48 200 HIS B CA 1
ATOM 3694 C C . HIS B 1 208 ? -46.612 40.011 -35.279 1.00 20.60 200 HIS B C 1
ATOM 3695 O O . HIS B 1 208 ? -45.957 40.304 -34.269 1.00 19.48 200 HIS B O 1
ATOM 3702 N N . ALA B 1 209 ? -46.276 40.464 -36.489 1.00 19.12 201 ALA B N 1
ATOM 3703 C CA . ALA B 1 209 ? -45.069 41.271 -36.647 1.00 18.69 201 ALA B CA 1
ATOM 3704 C C . ALA B 1 209 ? -45.164 42.616 -35.945 1.00 22.51 201 ALA B C 1
ATOM 3705 O O . ALA B 1 209 ? -44.128 43.243 -35.697 1.00 23.95 201 ALA B O 1
ATOM 3707 N N . GLU B 1 210 ? -46.369 43.064 -35.590 1.00 18.31 202 GLU B N 1
ATOM 3708 C CA . GLU B 1 210 ? -46.562 44.346 -34.918 1.00 19.43 202 GLU B CA 1
ATOM 3709 C C . GLU B 1 210 ? -46.842 44.216 -33.428 1.00 18.48 202 GLU B C 1
ATOM 3710 O O . GLU B 1 210 ? -46.958 45.242 -32.746 1.00 19.37 202 GLU B O 1
ATOM 3716 N N . LEU B 1 211 ? -46.948 42.988 -32.910 1.00 18.46 203 LEU B N 1
ATOM 3717 C CA . LEU B 1 211 ? -47.423 42.776 -31.548 1.00 16.09 203 LEU B CA 1
ATOM 3718 C C . LEU B 1 211 ? -46.546 43.476 -30.515 1.00 14.93 203 LEU B C 1
ATOM 3719 O O . LEU B 1 211 ? -47.054 44.226 -29.674 1.00 15.10 203 LEU B O 1
ATOM 3724 N N . GLU B 1 212 ? -45.230 43.255 -30.557 1.00 16.31 204 GLU B N 1
ATOM 3725 C CA . GLU B 1 212 ? -44.383 43.853 -29.521 1.00 17.45 204 GLU B CA 1
ATOM 3726 C C . GLU B 1 212 ? -44.358 45.374 -29.625 1.00 16.79 204 GLU B C 1
ATOM 3727 O O . GLU B 1 212 ? -44.381 46.069 -28.598 1.00 17.60 204 GLU 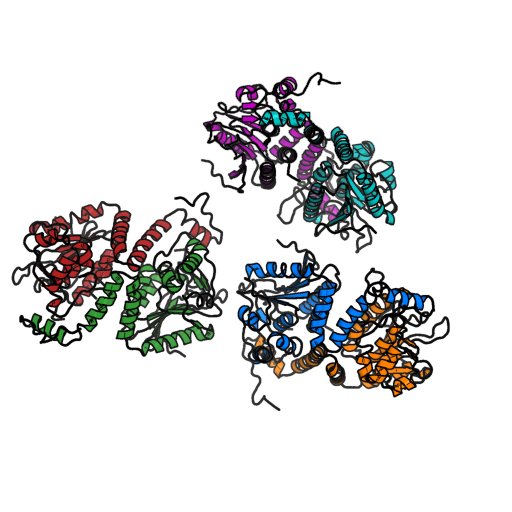B O 1
ATOM 3733 N N . ASP B 1 213 ? -44.303 45.911 -30.849 1.00 18.17 205 ASP B N 1
ATOM 3734 C CA . ASP B 1 213 ? -44.297 47.363 -31.011 1.00 18.74 205 ASP B CA 1
ATOM 3735 C C . ASP B 1 213 ? -45.604 47.966 -30.532 1.00 19.57 205 ASP B C 1
ATOM 3736 O O . ASP B 1 213 ? -45.613 49.043 -29.927 1.00 19.61 205 ASP B O 1
ATOM 3741 N N . THR B 1 214 ? -46.720 47.290 -30.809 1.00 17.53 206 THR B N 1
ATOM 3742 C CA . THR B 1 214 ? -48.020 47.805 -30.391 1.00 16.09 206 THR B CA 1
ATOM 3743 C C . THR B 1 214 ? -48.161 47.754 -28.876 1.00 18.00 206 THR B C 1
ATOM 3744 O O . THR B 1 214 ? -48.716 48.679 -28.272 1.00 17.02 206 THR B O 1
ATOM 3748 N N . ALA B 1 215 ? -47.611 46.715 -28.233 1.00 15.48 207 ALA B N 1
ATOM 3749 C CA . ALA B 1 215 ? -47.641 46.683 -26.778 1.00 16.63 207 ALA B CA 1
ATOM 3750 C C . ALA B 1 215 ? -46.873 47.859 -26.192 1.00 19.59 207 ALA B C 1
ATOM 3751 O O . ALA B 1 215 ? -47.321 48.480 -25.221 1.00 16.20 207 ALA B O 1
ATOM 3753 N N . TYR B 1 216 ? -45.727 48.199 -26.787 1.00 17.61 208 TYR B N 1
ATOM 3754 C CA . TYR B 1 216 ? -44.975 49.358 -26.316 1.00 15.61 208 TYR B CA 1
ATOM 3755 C C . TYR B 1 216 ? -45.771 50.640 -26.513 1.00 18.33 208 TYR B C 1
ATOM 3756 O O . TYR B 1 216 ? -45.771 51.518 -25.644 1.00 16.40 208 TYR B O 1
ATOM 3765 N N . GLU B 1 217 ? -46.467 50.766 -27.649 1.00 18.13 209 GLU B N 1
ATOM 3766 C CA A GLU B 1 217 ? -47.252 51.975 -27.875 0.58 17.73 209 GLU B CA 1
ATOM 3767 C CA B GLU B 1 217 ? -47.274 51.958 -27.899 0.42 18.00 209 GLU B CA 1
ATOM 3768 C C . GLU B 1 217 ? -48.410 52.084 -26.890 1.00 17.01 209 GLU B C 1
ATOM 3769 O O . GLU B 1 217 ? -48.725 53.185 -26.429 1.00 18.11 209 GLU B O 1
ATOM 3780 N N . TRP B 1 218 ? -49.071 50.963 -26.579 1.00 15.37 210 TRP B N 1
ATOM 3781 C CA . TRP B 1 218 ? -50.090 50.969 -25.534 1.00 15.43 210 TRP B CA 1
ATOM 3782 C C . TRP B 1 218 ? -49.492 51.433 -24.216 1.00 15.41 210 TRP B C 1
ATOM 3783 O O . TRP B 1 218 ? -50.076 52.261 -23.504 1.00 17.05 210 TRP B O 1
ATOM 3794 N N . ALA B 1 219 ? -48.308 50.919 -23.886 1.00 14.61 211 ALA B N 1
ATOM 3795 C CA . ALA B 1 219 ? -47.679 51.309 -22.636 1.00 15.44 211 ALA B CA 1
ATOM 3796 C C . ALA B 1 219 ? -47.423 52.814 -22.605 1.00 16.76 211 ALA B C 1
ATOM 3797 O O . ALA B 1 219 ? -47.695 53.477 -21.597 1.00 16.77 211 ALA B O 1
ATOM 3799 N N . GLN B 1 220 ? -46.933 53.379 -23.714 1.00 16.43 212 GLN B N 1
ATOM 3800 C CA . GLN B 1 220 ? -46.670 54.813 -23.735 1.00 14.85 212 GLN B CA 1
ATOM 3801 C C . GLN B 1 220 ? -47.953 55.632 -23.611 1.00 17.43 212 GLN B C 1
ATOM 3802 O O . GLN B 1 220 ? -47.932 56.728 -23.032 1.00 17.99 212 GLN B O 1
ATOM 3808 N N . GLU B 1 221 ? -49.091 55.118 -24.099 1.00 19.80 213 GLU B N 1
ATOM 3809 C CA . GLU B 1 221 ? -50.337 55.859 -23.896 1.00 16.48 213 GLU B CA 1
ATOM 3810 C C . GLU B 1 221 ? -50.699 55.915 -22.416 1.00 16.93 213 GLU B C 1
ATOM 3811 O O . GLU B 1 221 ? -51.115 56.964 -21.919 1.00 16.67 213 GLU B O 1
ATOM 3817 N N . ILE B 1 222 ? -50.518 54.805 -21.695 1.00 13.76 214 ILE B N 1
ATOM 3818 C CA . ILE B 1 222 ? -50.770 54.789 -20.250 1.00 11.32 214 ILE B CA 1
ATOM 3819 C C . ILE B 1 222 ? -49.794 55.707 -19.524 1.00 14.32 214 ILE B C 1
ATOM 3820 O O . ILE B 1 222 ? -50.168 56.409 -18.581 1.00 14.75 214 ILE B O 1
ATOM 3825 N N . LEU B 1 223 ? -48.526 55.703 -19.940 1.00 14.04 215 LEU B N 1
ATOM 3826 C CA . LEU B 1 223 ? -47.505 56.488 -19.258 1.00 13.50 215 LEU B CA 1
ATOM 3827 C C . LEU B 1 223 ? -47.727 57.985 -19.411 1.00 16.78 215 LEU B C 1
ATOM 3828 O O . LEU B 1 223 ? -47.118 58.766 -18.670 1.00 18.50 215 LEU B O 1
ATOM 3833 N N . ALA B 1 224 ? -48.570 58.403 -20.351 1.00 15.37 216 ALA B N 1
ATOM 3834 C CA . ALA B 1 224 ? -48.909 59.814 -20.499 1.00 16.75 216 ALA B CA 1
ATOM 3835 C C . ALA B 1 224 ? -50.045 60.253 -19.584 1.00 19.19 216 ALA B C 1
ATOM 3836 O O . ALA B 1 224 ? -50.389 61.448 -19.574 1.00 18.87 216 ALA B O 1
ATOM 3838 N N . LYS B 1 225 ? -50.630 59.330 -18.833 1.00 14.53 217 LYS B N 1
ATOM 3839 C CA . LYS B 1 225 ? -51.742 59.616 -17.942 1.00 12.60 217 LYS B CA 1
ATOM 3840 C C . LYS B 1 225 ? -51.243 60.035 -16.563 1.00 13.13 217 LYS B C 1
ATOM 3841 O O . LYS B 1 225 ? -50.061 59.920 -16.229 1.00 16.03 217 LYS B O 1
ATOM 3847 N N . SER B 1 226 ? -52.187 60.505 -15.749 1.00 15.12 218 SER B N 1
ATOM 3848 C CA . SER B 1 226 ? -51.908 60.818 -14.357 1.00 16.04 218 SER B CA 1
ATOM 3849 C C . SER B 1 226 ? -51.552 59.551 -13.604 1.00 16.76 218 SER B C 1
ATOM 3850 O O . SER B 1 226 ? -52.375 58.638 -13.554 1.00 14.79 218 SER B O 1
ATOM 3853 N N . PRO B 1 227 ? -50.363 59.438 -13.004 1.00 16.60 219 PRO B N 1
ATOM 3854 C CA . PRO B 1 227 ? -50.076 58.199 -12.263 1.00 15.65 219 PRO B CA 1
ATOM 3855 C C . PRO B 1 227 ? -51.013 57.969 -11.093 1.00 17.38 219 PRO B C 1
ATOM 3856 O O . PRO B 1 227 ? -51.374 56.822 -10.824 1.00 16.21 219 PRO B O 1
ATOM 3860 N N . THR B 1 228 ? -51.437 59.020 -10.388 1.00 15.49 220 THR B N 1
ATOM 3861 C CA . THR B 1 228 ? -52.413 58.812 -9.328 1.00 13.99 220 THR B CA 1
ATOM 3862 C C . THR B 1 228 ? -53.708 58.231 -9.880 1.00 13.99 220 THR B C 1
ATOM 3863 O O . THR B 1 228 ? -54.275 57.302 -9.289 1.00 13.35 220 THR B O 1
ATOM 3867 N N . SER B 1 229 ? -54.192 58.753 -11.015 1.00 13.58 221 SER B N 1
ATOM 3868 C CA . SER B 1 229 ? -55.411 58.198 -11.597 1.00 12.88 221 SER B CA 1
ATOM 3869 C C . SER B 1 229 ? -55.232 56.727 -11.938 1.00 14.53 221 SER B C 1
ATOM 3870 O O . SER B 1 229 ? -56.102 55.898 -11.645 1.00 13.75 221 SER B O 1
ATOM 3873 N N . ILE B 1 230 ? -54.110 56.382 -12.565 1.00 13.08 222 ILE B N 1
ATOM 3874 C CA . ILE B 1 230 ? -53.908 55.001 -13.003 1.00 11.92 222 ILE B CA 1
ATOM 3875 C C . ILE B 1 230 ? -53.873 54.057 -11.807 1.00 13.72 222 ILE B C 1
ATOM 3876 O O . ILE B 1 230 ? -54.552 53.016 -11.796 1.00 13.38 222 ILE B O 1
ATOM 3881 N N . ARG B 1 231 ? -53.122 54.431 -10.755 1.00 15.93 223 ARG B N 1
ATOM 3882 C CA . ARG B 1 231 ? -53.097 53.629 -9.532 1.00 15.04 223 ARG B CA 1
ATOM 3883 C C . ARG B 1 231 ? -54.485 53.475 -8.944 1.00 13.08 223 ARG B C 1
ATOM 3884 O O . ARG B 1 231 ? -54.907 52.366 -8.604 1.00 12.88 223 ARG B O 1
ATOM 3892 N N . MET B 1 232 ? -55.189 54.591 -8.761 1.00 12.28 224 MET B N 1
ATOM 3893 C CA . MET B 1 232 ? -56.476 54.518 -8.078 1.00 13.04 224 MET B CA 1
ATOM 3894 C C . MET B 1 232 ? -57.485 53.754 -8.908 1.00 11.25 224 MET B C 1
ATOM 3895 O O . MET B 1 232 ? -58.327 53.040 -8.351 1.00 12.20 224 MET B O 1
ATOM 3900 N N . LEU B 1 233 ? -57.400 53.858 -10.236 1.00 12.51 225 LEU B N 1
ATOM 3901 C CA . LEU B 1 233 ? -58.350 53.146 -11.082 1.00 11.77 225 LEU B CA 1
ATOM 3902 C C . LEU B 1 233 ? -58.061 51.652 -11.109 1.00 12.15 225 LEU B C 1
ATOM 3903 O O . LEU B 1 233 ? -58.994 50.838 -11.055 1.00 11.92 225 LEU B O 1
ATOM 3908 N N . LYS B 1 234 ? -56.781 51.260 -11.226 1.00 12.49 226 LYS B N 1
ATOM 3909 C CA . LYS B 1 234 ? -56.460 49.831 -11.118 1.00 9.98 226 LYS B CA 1
ATOM 3910 C C . LYS B 1 234 ? -56.973 49.272 -9.801 1.00 11.56 226 LYS B C 1
ATOM 3911 O O . LYS B 1 234 ? -57.656 48.234 -9.766 1.00 11.49 226 LYS B O 1
ATOM 3917 N N . PHE B 1 235 ? -56.709 49.986 -8.704 1.00 12.37 227 PHE B N 1
ATOM 3918 C CA . PHE B 1 235 ? -57.107 49.458 -7.402 1.00 9.69 227 PHE B CA 1
ATOM 3919 C C . PHE B 1 235 ? -58.619 49.511 -7.195 1.00 10.62 227 PHE B C 1
ATOM 3920 O O . PHE B 1 235 ? -59.165 48.644 -6.499 1.00 11.05 227 PHE B O 1
ATOM 3928 N N . ALA B 1 236 ? -59.321 50.483 -7.811 1.00 10.76 228 ALA B N 1
ATOM 3929 C CA . ALA B 1 236 ? -60.786 50.470 -7.752 1.00 12.90 228 ALA B CA 1
ATOM 3930 C C . ALA B 1 236 ? -61.358 49.277 -8.516 1.00 9.84 228 ALA B C 1
ATOM 3931 O O . ALA B 1 236 ? -62.318 48.633 -8.061 1.00 11.99 228 ALA B O 1
ATOM 3933 N N . MET B 1 237 ? -60.786 48.960 -9.680 1.00 11.00 229 MET B N 1
ATOM 3934 C CA . MET B 1 237 ? -61.327 47.825 -10.406 1.00 10.63 229 MET B CA 1
ATOM 3935 C C . MET B 1 237 ? -60.908 46.500 -9.768 1.00 11.73 229 MET B C 1
ATOM 3936 O O . MET B 1 237 ? -61.669 45.530 -9.850 1.00 11.99 229 MET B O 1
ATOM 3941 N N . ASN B 1 238 ? -59.768 46.459 -9.058 1.00 10.78 230 ASN B N 1
ATOM 3942 C CA . ASN B 1 238 ? -59.459 45.287 -8.223 1.00 10.72 230 ASN B CA 1
ATOM 3943 C C . ASN B 1 238 ? -60.433 45.154 -7.059 1.00 13.95 230 ASN B C 1
ATOM 3944 O O . ASN B 1 238 ? -60.821 44.039 -6.689 1.00 10.46 230 ASN B O 1
ATOM 3949 N N . LEU B 1 239 ? -60.783 46.285 -6.437 1.00 10.32 231 LEU B N 1
ATOM 3950 C CA . LEU B 1 239 ? -61.521 46.282 -5.174 1.00 11.33 231 LEU B CA 1
ATOM 3951 C C . LEU B 1 239 ? -62.838 45.521 -5.280 1.00 12.16 231 LEU B C 1
ATOM 3952 O O . LEU B 1 239 ? -63.234 44.812 -4.345 1.00 11.30 231 LEU B O 1
ATOM 3957 N N . THR B 1 240 ? -63.552 45.668 -6.394 1.00 9.38 232 THR B N 1
ATOM 3958 C CA . THR B 1 240 ? -64.871 45.051 -6.450 1.00 10.40 232 THR B CA 1
ATOM 3959 C C . THR B 1 240 ? -64.785 43.530 -6.335 1.00 13.78 232 THR B C 1
ATOM 3960 O O . THR B 1 240 ? -65.716 42.897 -5.806 1.00 15.94 232 THR B O 1
ATOM 3964 N N . ASP B 1 241 ? -63.657 42.929 -6.743 1.00 11.57 233 ASP B N 1
ATOM 3965 C CA . ASP B 1 241 ? -63.509 41.481 -6.612 1.00 10.43 233 ASP B CA 1
ATOM 3966 C C . ASP B 1 241 ? -62.602 41.036 -5.472 1.00 10.89 233 ASP B C 1
ATOM 3967 O O . ASP B 1 241 ? -62.736 39.890 -5.029 1.00 12.67 233 ASP B O 1
ATOM 3972 N N . ASP B 1 242 ? -61.686 41.886 -4.993 1.00 9.83 234 ASP B N 1
ATOM 3973 C CA . ASP B 1 242 ? -60.640 41.412 -4.088 1.00 9.99 234 ASP B CA 1
ATOM 3974 C C . ASP B 1 242 ? -60.998 41.556 -2.601 1.00 12.26 234 ASP B C 1
ATOM 3975 O O . ASP B 1 242 ? -60.114 41.394 -1.756 1.00 11.69 234 ASP B O 1
ATOM 3980 N N . GLY B 1 243 ? -62.248 41.866 -2.272 1.00 9.84 235 GLY B N 1
ATOM 3981 C CA . GLY B 1 243 ? -62.689 41.855 -0.880 1.00 10.72 235 GLY B CA 1
ATOM 3982 C C . GLY B 1 243 ? -61.833 42.729 0.017 1.00 12.34 235 GLY B C 1
ATOM 3983 O O . GLY B 1 243 ? -61.392 43.817 -0.366 1.00 12.40 235 GLY B O 1
ATOM 3984 N N . MET B 1 244 ? -61.523 42.200 1.210 1.00 10.01 236 MET B N 1
ATOM 3985 C CA A MET B 1 244 ? -60.801 43.005 2.185 0.22 10.57 236 MET B CA 1
ATOM 3986 C CA B MET B 1 244 ? -60.795 42.985 2.204 0.78 10.56 236 MET B CA 1
ATOM 3987 C C . MET B 1 244 ? -59.375 43.314 1.739 1.00 10.16 236 MET B C 1
ATOM 3988 O O . MET B 1 244 ? -58.823 44.347 2.129 1.00 10.38 236 MET B O 1
ATOM 3997 N N . VAL B 1 245 ? -58.755 42.430 0.959 1.00 9.92 237 VAL B N 1
ATOM 3998 C CA . VAL B 1 245 ? -57.417 42.737 0.457 1.00 10.38 237 VAL B CA 1
ATOM 3999 C C . VAL B 1 245 ? -57.491 43.914 -0.499 1.00 12.22 237 VAL B C 1
ATOM 4000 O O . VAL B 1 245 ? -56.701 44.865 -0.416 1.00 13.13 237 VAL B O 1
ATOM 4004 N N . GLY B 1 246 ? -58.456 43.868 -1.422 1.00 11.18 238 GLY B N 1
ATOM 4005 C CA . GLY B 1 246 ? -58.661 44.992 -2.325 1.00 10.23 238 GLY B CA 1
ATOM 4006 C C . GLY B 1 246 ? -58.956 46.274 -1.575 1.00 11.56 238 GLY B C 1
ATOM 4007 O O . GLY B 1 246 ? -58.497 47.354 -1.960 1.00 11.64 238 GLY B O 1
ATOM 4008 N N . GLN B 1 247 ? -59.699 46.166 -0.471 1.00 10.22 239 GLN B N 1
ATOM 4009 C CA . GLN B 1 247 ? -59.975 47.350 0.336 1.00 9.77 239 GLN B CA 1
ATOM 4010 C C . GLN B 1 247 ? -58.696 47.868 0.982 1.00 12.00 239 GLN B C 1
ATOM 4011 O O . GLN B 1 247 ? -58.435 49.079 0.987 1.00 12.01 239 GLN B O 1
ATOM 4017 N N . GLN B 1 248 ? -57.874 46.961 1.517 1.00 10.86 240 GLN B N 1
ATOM 4018 C CA . GLN B 1 248 ? -56.599 47.373 2.106 1.00 10.08 240 GLN B CA 1
ATOM 4019 C C . GLN B 1 248 ? -55.738 48.137 1.096 1.00 11.01 240 GLN B C 1
ATOM 4020 O O . GLN B 1 248 ? -55.132 49.166 1.431 1.00 12.63 240 GLN B O 1
ATOM 4026 N N . VAL B 1 249 ? -55.655 47.629 -0.133 1.00 11.36 241 VAL B N 1
ATOM 4027 C CA . VAL B 1 249 ? -54.788 48.242 -1.143 1.00 10.49 241 VAL B CA 1
ATOM 4028 C C . VAL B 1 249 ? -55.345 49.597 -1.580 1.00 12.22 241 VAL B C 1
ATOM 4029 O O . VAL B 1 249 ? -54.619 50.600 -1.636 1.00 13.37 241 VAL B O 1
ATOM 4033 N N . PHE B 1 250 ? -56.644 49.655 -1.875 1.00 12.04 242 PHE B N 1
ATOM 4034 C CA . PHE B 1 250 ? -57.240 50.905 -2.329 1.00 11.22 242 PHE B CA 1
ATOM 4035 C C . PHE B 1 250 ? -57.226 51.950 -1.219 1.00 13.15 242 PHE B C 1
ATOM 4036 O O . PHE B 1 250 ? -56.844 53.103 -1.438 1.00 13.61 242 PHE B O 1
ATOM 4044 N N . ALA B 1 251 ? -57.642 51.564 -0.016 1.00 12.17 243 ALA B N 1
ATOM 4045 C CA . ALA B 1 251 ? -57.601 52.516 1.085 1.00 11.75 243 ALA B CA 1
ATOM 4046 C C . ALA B 1 251 ? -56.182 52.964 1.380 1.00 14.87 243 ALA B C 1
ATOM 4047 O O . ALA B 1 251 ? -55.977 54.110 1.779 1.00 14.07 243 ALA B O 1
ATOM 4049 N N . GLY B 1 252 ? -55.191 52.088 1.189 1.00 13.87 244 GLY B N 1
ATOM 4050 C CA . GLY B 1 252 ? -53.820 52.480 1.481 1.00 14.25 244 GLY B CA 1
ATOM 4051 C C . GLY B 1 252 ? -53.350 53.591 0.567 1.00 13.70 244 GLY B C 1
ATOM 4052 O O . GLY B 1 252 ? -52.643 54.506 1.001 1.00 16.31 244 GLY B O 1
ATOM 4053 N N . GLU B 1 253 ? -53.742 53.523 -0.708 1.00 12.72 245 GLU B N 1
ATOM 4054 C CA . GLU B 1 253 ? -53.419 54.607 -1.633 1.00 16.21 245 GLU B CA 1
ATOM 4055 C C . GLU B 1 253 ? -54.169 55.881 -1.268 1.00 19.60 245 GLU B C 1
ATOM 4056 O O . GLU B 1 253 ? -53.616 56.981 -1.380 1.00 21.46 245 GLU B O 1
ATOM 4062 N N . ALA B 1 254 ? -55.410 55.756 -0.790 1.00 15.84 246 ALA B N 1
ATOM 4063 C CA . ALA B 1 254 ? -56.126 56.933 -0.297 1.00 21.52 246 ALA B CA 1
ATOM 4064 C C . ALA B 1 254 ? -55.424 57.557 0.906 1.00 21.39 246 ALA B C 1
ATOM 4065 O O . ALA B 1 254 ? -55.388 58.789 1.042 1.00 21.22 246 ALA B O 1
ATOM 4067 N N . THR B 1 255 ? -54.892 56.728 1.817 1.00 16.98 247 THR B N 1
ATOM 4068 C CA . THR B 1 255 ? -54.168 57.270 2.968 1.00 17.33 247 THR B CA 1
ATOM 4069 C C . THR B 1 255 ? -52.970 58.080 2.497 1.00 20.80 247 THR B C 1
ATOM 4070 O O . THR B 1 255 ? -52.638 59.126 3.076 1.00 23.05 247 THR B O 1
ATOM 4074 N N . ARG B 1 256 ? -52.318 57.612 1.431 1.00 21.04 248 ARG B N 1
ATOM 4075 C CA . ARG B 1 256 ? -51.186 58.338 0.865 1.00 24.04 248 ARG B CA 1
ATOM 4076 C C . ARG B 1 256 ? -51.607 59.725 0.386 1.00 21.23 248 ARG B C 1
ATOM 4077 O O . ARG B 1 256 ? -50.892 60.708 0.613 1.00 27.44 248 ARG B O 1
ATOM 4085 N N . LEU B 1 257 ? -52.788 59.831 -0.230 1.00 22.53 249 LEU B N 1
ATOM 4086 C CA . LEU B 1 257 ? -53.303 61.133 -0.653 1.00 19.21 249 LEU B CA 1
ATOM 4087 C C . LEU B 1 257 ? -53.620 62.037 0.538 1.00 24.66 249 LEU B C 1
ATOM 4088 O O . LEU B 1 257 ? -53.332 63.239 0.506 1.00 23.03 249 LEU B O 1
ATOM 4093 N N . ALA B 1 258 ? -54.219 61.486 1.596 1.00 19.67 250 ALA B N 1
ATOM 4094 C CA . ALA B 1 258 ? -54.482 62.306 2.781 1.00 17.68 250 ALA B CA 1
ATOM 4095 C C . ALA B 1 258 ? -53.198 62.858 3.389 1.00 19.42 250 ALA B C 1
ATOM 4096 O O . ALA B 1 258 ? -53.177 63.985 3.904 1.00 22.94 250 ALA B O 1
ATOM 4098 N N . TYR B 1 259 ? -52.117 62.073 3.349 1.00 22.15 251 TYR B N 1
ATOM 4099 C CA . TYR B 1 259 ? -50.868 62.468 3.996 1.00 23.54 251 TYR B CA 1
ATOM 4100 C C . TYR B 1 259 ? -50.338 63.775 3.425 1.00 23.47 251 TYR B C 1
ATOM 4101 O O . TYR B 1 259 ? -49.675 64.541 4.133 1.00 24.89 251 TYR B O 1
ATOM 4110 N N . MET B 1 260 ? -50.650 64.046 2.156 1.00 27.84 252 MET B N 1
ATOM 4111 C CA . MET B 1 260 ? -50.125 65.209 1.451 1.00 31.35 252 MET B CA 1
ATOM 4112 C C . MET B 1 260 ? -50.825 66.512 1.828 1.00 30.02 252 MET B C 1
ATOM 4113 O O . MET B 1 260 ? -50.283 67.592 1.550 1.00 34.47 252 MET B O 1
ATOM 4118 N N . THR B 1 261 ? -51.992 66.447 2.464 1.00 25.79 253 THR B N 1
ATOM 4119 C CA . THR B 1 261 ? -52.796 67.635 2.717 1.00 24.78 253 THR B CA 1
ATOM 4120 C C . THR B 1 261 ? -52.206 68.499 3.835 1.00 29.70 253 THR B C 1
ATOM 4121 O O . THR B 1 261 ? -51.451 68.037 4.697 1.00 24.14 253 THR B O 1
ATOM 4125 N N . ASP B 1 262 ? -52.572 69.784 3.814 1.00 26.23 254 ASP B N 1
ATOM 4126 C CA . ASP B 1 262 ? -52.178 70.659 4.914 1.00 25.65 254 ASP B CA 1
ATOM 4127 C C . ASP B 1 262 ? -52.822 70.218 6.220 1.00 23.47 254 ASP B C 1
ATOM 4128 O O . ASP B 1 262 ? -52.256 70.436 7.300 1.00 25.28 254 ASP B O 1
ATOM 4133 N N . GLU B 1 263 ? -53.998 69.590 6.132 1.00 21.06 255 GLU B N 1
ATOM 4134 C CA . GLU B 1 263 ? -54.661 69.032 7.304 1.00 19.95 255 GLU B CA 1
ATOM 4135 C C . GLU B 1 263 ? -53.786 67.984 7.987 1.00 19.36 255 GLU B C 1
ATOM 4136 O O . GLU B 1 263 ? -53.679 67.961 9.220 1.00 21.98 255 GLU B O 1
ATOM 4142 N N . ALA B 1 264 ? -53.140 67.117 7.199 1.00 19.45 256 ALA B N 1
ATOM 4143 C CA . ALA B 1 264 ? -52.272 66.101 7.779 1.00 19.73 256 ALA B CA 1
ATOM 4144 C C . ALA B 1 264 ? -50.978 66.698 8.310 1.00 21.41 256 ALA B C 1
ATOM 4145 O O . ALA B 1 264 ? -50.448 66.220 9.320 1.00 22.57 256 ALA B O 1
ATOM 4147 N N . LYS B 1 265 ? -50.458 67.744 7.658 1.00 22.50 257 LYS B N 1
ATOM 4148 C CA . LYS B 1 265 ? -49.299 68.418 8.223 1.00 24.29 257 LYS B CA 1
ATOM 4149 C C . LYS B 1 265 ? -49.613 68.929 9.620 1.00 23.47 257 LYS B C 1
ATOM 4150 O O . LYS B 1 265 ? -48.780 68.825 10.532 1.00 24.39 257 LYS B O 1
ATOM 4156 N N . GLU B 1 266 ? -50.820 69.475 9.807 1.00 22.29 258 GLU B N 1
ATOM 4157 C CA . GLU B 1 266 ? -51.223 69.969 11.125 1.00 22.08 258 GLU B CA 1
ATOM 4158 C C . GLU B 1 266 ? -51.395 68.826 12.115 1.00 20.98 258 GLU B C 1
ATOM 4159 O O . GLU B 1 266 ? -50.968 68.933 13.272 1.00 23.24 258 GLU B O 1
ATOM 4165 N N . GLY B 1 267 ? -52.029 67.732 11.685 1.00 19.32 259 GLY B N 1
ATOM 4166 C CA . GLY B 1 267 ? -52.170 66.580 12.564 1.00 18.75 259 GLY B CA 1
ATOM 4167 C C . GLY B 1 267 ? -50.832 66.067 13.064 1.00 21.93 259 GLY B C 1
ATOM 4168 O O . GLY B 1 267 ? -50.647 65.833 14.263 1.00 22.99 259 GLY B O 1
ATOM 4169 N N . ARG B 1 268 ? -49.882 65.866 12.146 1.00 21.27 260 ARG B N 1
ATOM 4170 C CA . ARG B 1 268 ? -48.568 65.377 12.551 1.00 23.07 260 ARG B CA 1
ATOM 4171 C C . ARG B 1 268 ? -47.833 66.398 13.400 1.00 25.40 260 ARG B C 1
ATOM 4172 O O . ARG B 1 268 ? -47.204 66.031 14.398 1.00 26.88 260 ARG B O 1
ATOM 4180 N N . ASN B 1 269 ? -47.896 67.683 13.020 1.00 24.35 261 ASN B N 1
ATOM 4181 C CA . ASN B 1 269 ? -47.181 68.711 13.779 1.00 29.45 261 ASN B CA 1
ATOM 4182 C C . ASN B 1 269 ? -47.735 68.834 15.190 1.00 28.25 261 ASN B C 1
ATOM 4183 O O . ASN B 1 269 ? -46.973 68.959 16.153 1.00 28.41 261 ASN B O 1
ATOM 4188 N N . ALA B 1 270 ? -49.062 68.813 15.336 1.00 24.32 262 ALA B N 1
ATOM 4189 C CA . ALA B 1 270 ? -49.637 68.892 16.674 1.00 26.87 262 ALA B CA 1
ATOM 4190 C C . ALA B 1 270 ? -49.198 67.713 17.527 1.00 27.89 262 ALA B C 1
ATOM 4191 O O . ALA B 1 270 ? -48.904 67.874 18.718 1.00 26.33 262 ALA B O 1
ATOM 4193 N N . PHE B 1 271 ? -49.150 66.518 16.935 1.00 26.37 263 PHE B N 1
ATOM 4194 C CA . PHE B 1 271 ? -48.725 65.335 17.677 1.00 29.81 263 PHE B CA 1
ATOM 4195 C C . PHE B 1 271 ? -47.291 65.477 18.162 1.00 32.07 263 PHE B C 1
ATOM 4196 O O . PHE B 1 271 ? -46.986 65.192 19.327 1.00 35.53 263 PHE B O 1
ATOM 4204 N N . LEU B 1 272 ? -46.389 65.897 17.269 1.00 29.20 264 LEU B N 1
ATOM 4205 C CA . LEU B 1 272 ? -44.982 66.004 17.637 1.00 32.89 264 LEU B CA 1
ATOM 4206 C C . LEU B 1 272 ? -44.758 67.101 18.666 1.00 36.54 264 LEU B C 1
ATOM 4207 O O . LEU B 1 272 ? -43.804 67.030 19.455 1.00 41.20 264 LEU B O 1
ATOM 4212 N N . GLU B 1 273 ? -45.622 68.114 18.681 1.00 28.15 265 GLU B N 1
ATOM 4213 C CA . GLU B 1 273 ? -45.472 69.251 19.576 1.00 32.52 265 GLU B CA 1
ATOM 4214 C C . GLU B 1 273 ? -46.310 69.135 20.841 1.00 33.91 265 GLU B C 1
ATOM 4215 O O . GLU B 1 273 ? -46.304 70.065 21.654 1.00 39.22 265 GLU B O 1
ATOM 4221 N N . LYS B 1 274 ? -47.024 68.022 21.023 1.00 33.38 266 LYS B N 1
ATOM 4222 C CA . LYS B 1 274 ? -47.784 67.742 22.246 1.00 36.47 266 LYS B CA 1
ATOM 4223 C C . LYS B 1 274 ? -48.874 68.783 22.482 1.00 31.06 266 LYS B C 1
ATOM 4224 O O . LYS B 1 274 ? -49.087 69.243 23.606 1.00 37.62 266 LYS B O 1
ATOM 4230 N N . ARG B 1 275 ? -49.564 69.168 21.413 1.00 30.40 267 ARG B N 1
ATOM 4231 C CA . ARG B 1 275 ? -50.650 70.129 21.491 1.00 29.66 267 ARG B CA 1
ATOM 4232 C C . ARG B 1 275 ? -51.847 69.587 20.720 1.00 30.10 267 ARG B C 1
ATOM 4233 O O . ARG B 1 275 ? -51.723 68.679 19.895 1.00 29.56 267 ARG B O 1
ATOM 4241 N N . LYS B 1 276 ? -52.998 70.172 20.995 1.00 31.11 268 LYS B N 1
ATOM 4242 C CA . LYS B 1 276 ? -54.229 69.788 20.319 1.00 28.11 268 LYS B CA 1
ATOM 4243 C C . LYS B 1 276 ? -54.212 70.316 18.888 1.00 22.41 268 LYS B C 1
ATOM 4244 O O . LYS B 1 276 ? -53.929 71.503 18.675 1.00 27.83 268 LYS B O 1
ATOM 4250 N N . PRO B 1 277 ? -54.507 69.492 17.889 1.00 19.92 269 PRO B N 1
ATOM 4251 C CA . PRO B 1 277 ? -54.526 70.001 16.515 1.00 23.77 269 PRO B CA 1
ATOM 4252 C C . PRO B 1 277 ? -55.699 70.941 16.308 1.00 24.57 269 PRO B C 1
ATOM 4253 O O . PRO B 1 277 ? -56.744 70.806 16.947 1.00 26.57 269 PRO B O 1
ATOM 4257 N N . ASP B 1 278 ? -55.502 71.924 15.424 1.00 23.56 270 ASP B N 1
ATOM 4258 C CA . ASP B 1 278 ? -56.566 72.839 15.004 1.00 25.60 270 ASP B CA 1
ATOM 4259 C C . ASP B 1 278 ? -56.821 72.585 13.523 1.00 21.03 270 ASP B C 1
ATOM 4260 O O . ASP B 1 278 ? -56.084 73.082 12.666 1.00 24.93 270 ASP B O 1
ATOM 4265 N N . PHE B 1 279 ? -57.871 71.830 13.228 1.00 19.37 271 PHE B N 1
ATOM 4266 C CA . PHE B 1 279 ? -58.180 71.461 11.856 1.00 19.13 271 PHE B CA 1
ATOM 4267 C C . PHE B 1 279 ? -59.086 72.469 11.164 1.00 22.89 271 PHE B C 1
ATOM 4268 O O . PHE B 1 279 ? -59.475 72.241 10.014 1.00 28.74 271 PHE B O 1
ATOM 4276 N N . GLY B 1 280 ? -59.420 73.571 11.825 1.00 20.90 272 GLY B N 1
ATOM 4277 C CA . GLY B 1 280 ? -60.172 74.637 11.194 1.00 25.15 272 GLY B CA 1
ATOM 4278 C C . GLY B 1 280 ? -61.657 74.562 11.494 1.00 25.46 272 GLY B C 1
ATOM 4279 O O . GLY B 1 280 ? -62.138 73.726 12.264 1.00 26.99 272 GLY B O 1
ATOM 4280 N N . GLU B 1 281 ? -62.390 75.465 10.845 1.00 21.63 273 GLU B N 1
ATOM 4281 C CA . GLU B 1 281 ? -63.823 75.621 11.030 1.00 23.09 273 GLU B CA 1
ATOM 4282 C C . GLU B 1 281 ? -64.590 75.224 9.783 1.00 20.13 273 GLU B C 1
ATOM 4283 O O . GLU B 1 281 ? -64.085 75.336 8.665 1.00 21.96 273 GLU B O 1
ATOM 4289 N N . ASP B 1 282 ? -65.845 74.811 9.996 1.00 21.24 274 ASP B N 1
ATOM 4290 C CA . ASP B 1 282 ? -66.762 74.454 8.918 1.00 18.87 274 ASP B CA 1
ATOM 4291 C C . ASP B 1 282 ? -66.137 73.426 7.982 1.00 18.27 274 ASP B C 1
ATOM 4292 O O . ASP B 1 282 ? -66.276 73.497 6.757 1.00 20.11 274 ASP B O 1
ATOM 4297 N N . GLN B 1 283 ? -65.451 72.437 8.574 1.00 16.71 275 GLN B N 1
ATOM 4298 C CA . GLN B 1 283 ? -64.732 71.430 7.808 1.00 16.97 275 GLN B CA 1
ATOM 4299 C C . GLN B 1 283 ? -65.575 70.223 7.437 1.00 16.36 275 GLN B C 1
ATOM 4300 O O . GLN B 1 283 ? -65.096 69.380 6.678 1.00 16.47 275 GLN B O 1
ATOM 4306 N N . TRP B 1 284 ? -66.797 70.106 7.948 1.00 15.40 276 TRP B N 1
ATOM 4307 C CA . TRP B 1 284 ? -67.585 68.891 7.770 1.00 15.91 276 TRP B CA 1
ATOM 4308 C C . TRP B 1 284 ? -68.386 68.971 6.468 1.00 17.11 276 TRP B C 1
ATOM 4309 O O . TRP B 1 284 ? -69.612 68.991 6.443 1.00 19.85 276 TRP B O 1
ATOM 4320 N N . ILE B 1 285 ? -67.629 69.022 5.361 1.00 15.70 277 ILE B N 1
ATOM 4321 C CA . ILE B 1 285 ? -68.202 69.293 4.050 1.00 16.70 277 ILE B CA 1
ATOM 4322 C C . ILE B 1 285 ? -68.877 68.049 3.486 1.00 19.32 277 ILE B C 1
ATOM 4323 O O . ILE B 1 285 ? -68.653 66.917 3.921 1.00 18.18 277 ILE B O 1
ATOM 4328 N N . SER B 1 286 ? -69.721 68.282 2.493 1.00 24.19 278 SER B N 1
ATOM 4329 C CA . SER B 1 286 ? -70.387 67.210 1.787 1.00 25.82 278 SER B CA 1
ATOM 4330 C C . SER B 1 286 ? -70.560 67.635 0.341 1.00 35.38 278 SER B C 1
ATOM 4331 O O . SER B 1 286 ? -71.087 66.889 -0.486 1.00 36.56 278 SER B O 1
ATOM 4335 N N . MET C 1 9 ? -64.746 73.810 37.863 1.00 64.83 1 MET C N 1
ATOM 4336 C CA . MET C 1 9 ? -63.621 73.691 38.787 1.00 60.70 1 MET C CA 1
ATOM 4337 C C . MET C 1 9 ? -64.062 73.887 40.243 1.00 56.92 1 MET C C 1
ATOM 4338 O O . MET C 1 9 ? -64.767 74.845 40.568 1.00 63.65 1 MET C O 1
ATOM 4340 N N . ILE C 1 10 ? -63.647 72.967 41.116 1.00 41.96 2 ILE C N 1
ATOM 4341 C CA . ILE C 1 10 ? -63.992 73.061 42.531 1.00 37.58 2 ILE C CA 1
ATOM 4342 C C . ILE C 1 10 ? -63.209 74.203 43.162 1.00 37.34 2 ILE C C 1
ATOM 4343 O O . ILE C 1 10 ? -61.991 74.317 42.977 1.00 40.06 2 ILE C O 1
ATOM 4348 N N . GLU C 1 11 ? -63.898 75.048 43.924 1.00 34.74 3 GLU C N 1
ATOM 4349 C CA . GLU C 1 11 ? -63.271 76.248 44.480 1.00 31.64 3 GLU C CA 1
ATOM 4350 C C . GLU C 1 11 ? -62.646 75.955 45.844 1.00 32.48 3 GLU C C 1
ATOM 4351 O O . GLU C 1 11 ? -63.044 76.483 46.882 1.00 35.07 3 GLU C O 1
ATOM 4357 N N . TRP C 1 12 ? -61.647 75.075 45.818 1.00 31.38 4 TRP C N 1
ATOM 4358 C CA . TRP C 1 12 ? -60.942 74.708 47.037 1.00 27.96 4 TRP C CA 1
ATOM 4359 C C . TRP C 1 12 ? -60.296 75.930 47.682 1.00 28.46 4 TRP C C 1
ATOM 4360 O O . TRP C 1 12 ? -59.778 76.823 46.997 1.00 30.17 4 TRP C O 1
ATOM 4371 N N . LYS C 1 13 ? -60.348 75.968 49.012 1.00 26.45 5 LYS C N 1
ATOM 4372 C CA . LYS C 1 13 ? -59.666 76.969 49.822 1.00 30.51 5 LYS C CA 1
ATOM 4373 C C . LYS C 1 13 ? -58.646 76.255 50.699 1.00 30.31 5 LYS C C 1
ATOM 4374 O O . LYS C 1 13 ? -59.010 75.366 51.472 1.00 30.90 5 LYS C O 1
ATOM 4380 N N . THR C 1 14 ? -57.379 76.645 50.598 1.00 26.50 6 THR C N 1
ATOM 4381 C CA . THR C 1 14 ? -56.372 76.023 51.455 1.00 27.66 6 THR C CA 1
ATOM 4382 C C . THR C 1 14 ? -56.651 76.343 52.919 1.00 27.65 6 THR C C 1
ATOM 4383 O O . THR C 1 14 ? -56.741 77.514 53.304 1.00 30.12 6 THR C O 1
ATOM 4387 N N . ALA C 1 15 ? -56.755 75.298 53.738 1.00 25.20 7 ALA C N 1
ATOM 4388 C CA . ALA C 1 15 ? -57.084 75.448 55.154 1.00 24.06 7 ALA C CA 1
ATOM 4389 C C . ALA C 1 15 ? -55.845 75.627 56.009 1.00 25.46 7 ALA C C 1
ATOM 4390 O O . ALA C 1 15 ? -55.830 76.478 56.905 1.00 30.47 7 ALA C O 1
ATOM 4392 N N . LYS C 1 16 ? -54.804 74.846 55.742 1.00 25.85 8 LYS C N 1
ATOM 4393 C CA A LYS C 1 16 ? -53.540 74.981 56.447 0.53 26.28 8 LYS C CA 1
ATOM 4394 C CA B LYS C 1 16 ? -53.540 74.978 56.449 0.47 26.21 8 LYS C CA 1
ATOM 4395 C C . LYS C 1 16 ? -52.422 74.466 55.554 1.00 24.22 8 LYS C C 1
ATOM 4396 O O . LYS C 1 16 ? -52.624 73.550 54.749 1.00 28.96 8 LYS C O 1
ATOM 4407 N N . GLU C 1 17 ? -51.243 75.063 55.705 1.00 28.66 9 GLU C N 1
ATOM 4408 C CA . GLU C 1 17 ? -50.048 74.629 54.997 1.00 27.01 9 GLU C CA 1
ATOM 4409 C C . GLU C 1 17 ? -49.321 73.570 55.817 1.00 32.22 9 GLU C C 1
ATOM 4410 O O . GLU C 1 17 ? -49.129 73.733 57.028 1.00 30.57 9 GLU C O 1
ATOM 4416 N N . TYR C 1 18 ? -48.903 72.501 55.145 1.00 27.64 10 TYR C N 1
ATOM 4417 C CA . TYR C 1 18 ? -48.180 71.395 55.747 1.00 24.76 10 TYR C CA 1
ATOM 4418 C C . TYR C 1 18 ? -46.984 71.038 54.875 1.00 28.82 10 TYR C C 1
ATOM 4419 O O . TYR C 1 18 ? -46.913 71.417 53.703 1.00 27.96 10 TYR C O 1
ATOM 4428 N N . GLU C 1 19 ? -46.050 70.276 55.443 1.00 28.80 11 GLU C N 1
ATOM 4429 C CA A GLU C 1 19 ? -44.876 69.864 54.680 0.50 29.26 11 GLU C CA 1
ATOM 4430 C CA B GLU C 1 19 ? -44.881 69.869 54.670 0.50 29.25 11 GLU C CA 1
ATOM 4431 C C . GLU C 1 19 ? -45.157 68.632 53.818 1.00 30.63 11 GLU C C 1
ATOM 4432 O O . GLU C 1 19 ? -44.738 68.578 52.655 1.00 35.52 11 GLU C O 1
ATOM 4443 N N . ASP C 1 20 ? -45.866 67.630 54.360 1.00 23.30 12 ASP C N 1
ATOM 4444 C CA . ASP C 1 20 ? -46.051 66.353 53.672 1.00 22.26 12 ASP C CA 1
ATOM 4445 C C . ASP C 1 20 ? -47.440 66.106 53.093 1.00 23.04 12 ASP C C 1
ATOM 4446 O O . ASP C 1 20 ? -47.618 65.100 52.396 1.00 24.56 12 ASP C O 1
ATOM 4451 N N . ILE C 1 21 ? -48.431 66.949 53.393 1.00 22.86 13 ILE C N 1
ATOM 4452 C CA . ILE C 1 21 ? -49.811 66.748 52.963 1.00 18.68 13 ILE C CA 1
ATOM 4453 C C . ILE C 1 21 ? -50.365 68.082 52.478 1.00 19.24 13 ILE C C 1
ATOM 4454 O O . ILE C 1 21 ? -49.746 69.133 52.639 1.00 21.47 13 ILE C O 1
ATOM 4459 N N . THR C 1 22 ? -51.538 68.025 51.849 1.00 20.05 14 THR C N 1
ATOM 4460 C CA . THR C 1 22 ? -52.307 69.217 51.535 1.00 19.76 14 THR C CA 1
ATOM 4461 C C . THR C 1 22 ? -53.638 69.128 52.266 1.00 20.10 14 THR C C 1
ATOM 4462 O O . THR C 1 22 ? -54.128 68.037 52.558 1.00 19.15 14 THR C O 1
ATOM 4466 N N . TYR C 1 23 ? -54.201 70.294 52.588 1.00 24.06 15 TYR C N 1
ATOM 4467 C CA . TYR C 1 23 ? -55.420 70.355 53.393 1.00 22.06 15 TYR C CA 1
ATOM 4468 C C . TYR C 1 23 ? -56.248 71.533 52.894 1.00 23.50 15 TYR C C 1
ATOM 4469 O O . TYR C 1 23 ? -55.851 72.693 53.057 1.00 20.86 15 TYR C O 1
ATOM 4478 N N . LYS C 1 24 ? -57.393 71.229 52.279 1.00 20.24 16 LYS C N 1
ATOM 4479 C CA . LYS C 1 24 ? -58.227 72.236 51.634 1.00 21.76 16 LYS C CA 1
ATOM 4480 C C . LYS C 1 24 ? -59.684 71.985 51.988 1.00 19.91 16 LYS C C 1
ATOM 4481 O O . LYS C 1 24 ? -60.065 70.873 52.358 1.00 20.51 16 LYS C O 1
ATOM 4487 N N . LYS C 1 25 ? -60.515 73.022 51.844 1.00 21.01 17 LYS C N 1
ATOM 4488 C CA . LYS C 1 25 ? -61.940 72.870 52.137 1.00 22.31 17 LYS C CA 1
ATOM 4489 C C . LYS C 1 25 ? -62.765 73.576 51.071 1.00 20.15 17 LYS C C 1
ATOM 4490 O O . LYS C 1 25 ? -62.315 74.548 50.457 1.00 21.13 17 LYS C O 1
ATOM 4496 N N . CYS C 1 26 ? -63.973 73.063 50.838 1.00 19.84 18 CYS C N 1
ATOM 4497 C CA . CYS C 1 26 ? -64.906 73.699 49.908 1.00 21.02 18 CYS C CA 1
ATOM 4498 C C . CYS C 1 26 ? -66.311 73.182 50.190 1.00 21.44 18 CYS C C 1
ATOM 4499 O O . CYS C 1 26 ? -66.559 71.978 50.062 1.00 21.29 18 CYS C O 1
ATOM 4502 N N . ASN C 1 27 ? -67.225 74.095 50.547 1.00 21.91 19 ASN C N 1
ATOM 4503 C CA . ASN C 1 27 ? -68.668 73.828 50.626 1.00 23.90 19 ASN C CA 1
ATOM 4504 C C . ASN C 1 27 ? -68.970 72.541 51.387 1.00 21.16 19 ASN C C 1
ATOM 4505 O O . ASN C 1 27 ? -69.665 71.643 50.904 1.00 22.11 19 ASN C O 1
ATOM 4510 N N . GLY C 1 28 ? -68.427 72.445 52.590 1.00 19.94 20 GLY C N 1
ATOM 4511 C CA . GLY C 1 28 ? -68.738 71.330 53.461 1.00 18.92 20 GLY C CA 1
ATOM 4512 C C . GLY C 1 28 ? -67.839 70.120 53.316 1.00 17.61 20 GLY C C 1
ATOM 4513 O O . GLY C 1 28 ? -67.980 69.180 54.101 1.00 16.92 20 GLY C O 1
ATOM 4514 N N . VAL C 1 29 ? -66.925 70.116 52.346 1.00 17.47 21 VAL C N 1
ATOM 4515 C CA . VAL C 1 29 ? -65.994 69.014 52.103 1.00 16.45 21 VAL C CA 1
ATOM 4516 C C . VAL C 1 29 ? -64.596 69.462 52.496 1.00 20.83 21 VAL C C 1
ATOM 4517 O O . VAL C 1 29 ? -64.147 70.536 52.089 1.00 19.09 21 VAL C O 1
ATOM 4521 N N . ALA C 1 30 ? -63.899 68.637 53.262 1.00 18.20 22 ALA C N 1
ATOM 4522 C CA . ALA C 1 30 ? -62.470 68.826 53.474 1.00 17.79 22 ALA C CA 1
ATOM 4523 C C . ALA C 1 30 ? -61.718 67.767 52.679 1.00 20.68 22 ALA C C 1
ATOM 4524 O O . ALA C 1 30 ? -62.199 66.642 52.541 1.00 20.37 22 ALA C O 1
ATOM 4526 N N . ARG C 1 31 ? -60.563 68.136 52.116 1.00 19.06 23 ARG C N 1
ATOM 4527 C CA . ARG C 1 31 ? -59.708 67.184 51.411 1.00 14.84 23 ARG C CA 1
ATOM 4528 C C . ARG C 1 31 ? -58.325 67.202 52.037 1.00 17.06 23 ARG C C 1
ATOM 4529 O O . ARG C 1 31 ? -57.686 68.258 52.108 1.00 18.19 23 ARG C O 1
ATOM 4537 N N . ILE C 1 32 ? -57.872 66.031 52.476 1.00 15.86 24 ILE C N 1
ATOM 4538 C CA . ILE C 1 32 ? -56.534 65.809 53.014 1.00 17.08 24 ILE C CA 1
ATOM 4539 C C . ILE C 1 32 ? -55.828 64.895 52.026 1.00 19.24 24 ILE C C 1
ATOM 4540 O O . ILE C 1 32 ? -56.334 63.811 51.723 1.00 17.76 24 ILE C O 1
ATOM 4545 N N . ALA C 1 33 ? -54.669 65.302 51.523 1.00 20.18 25 ALA C N 1
ATOM 4546 C CA . ALA C 1 33 ? -54.014 64.463 50.526 1.00 16.38 25 ALA C CA 1
ATOM 4547 C C . ALA C 1 33 ? -52.531 64.303 50.821 1.00 17.96 25 ALA C C 1
ATOM 4548 O O . ALA C 1 33 ? -51.847 65.274 51.137 1.00 21.42 25 ALA C O 1
ATOM 4550 N N . PHE C 1 34 ? -52.033 63.074 50.700 1.00 19.86 26 PHE C N 1
ATOM 4551 C CA . PHE C 1 34 ? -50.590 62.882 50.744 1.00 18.73 26 PHE C CA 1
ATOM 4552 C C . PHE C 1 34 ? -49.938 63.659 49.611 1.00 24.22 26 PHE C C 1
ATOM 4553 O O . PHE C 1 34 ? -50.429 63.675 48.477 1.00 21.41 26 PHE C O 1
ATOM 4561 N N . ASN C 1 35 ? -48.834 64.326 49.926 1.00 22.47 27 ASN C N 1
ATOM 4562 C CA . ASN C 1 35 ? -48.163 65.200 48.977 1.00 22.73 27 ASN C CA 1
ATOM 4563 C C . ASN C 1 35 ? -46.666 64.930 48.968 1.00 25.51 27 ASN C C 1
ATOM 4564 O O . ASN C 1 35 ? -45.840 65.844 49.031 1.00 28.37 27 ASN C O 1
ATOM 4569 N N . ARG C 1 36 ? -46.296 63.653 48.886 1.00 26.98 28 ARG C N 1
ATOM 4570 C CA . ARG C 1 36 ? -44.915 63.246 48.618 1.00 28.34 28 ARG C CA 1
ATOM 4571 C C . ARG C 1 36 ? -44.896 62.296 47.424 1.00 26.60 28 ARG C C 1
ATOM 4572 O O . ARG C 1 36 ? -44.451 61.149 47.536 1.00 25.14 28 ARG C O 1
ATOM 4580 N N . PRO C 1 37 ? -45.393 62.736 46.257 1.00 27.48 29 PRO C N 1
ATOM 4581 C CA . PRO C 1 37 ? -45.534 61.795 45.133 1.00 25.55 29 PRO C CA 1
ATOM 4582 C C . PRO C 1 37 ? -44.209 61.266 44.618 1.00 27.51 29 PRO C C 1
ATOM 4583 O O . PRO C 1 37 ? -44.200 60.217 43.959 1.00 29.36 29 PRO C O 1
ATOM 4587 N N . GLU C 1 38 ? -43.091 61.953 44.892 1.00 32.78 30 GLU C N 1
ATOM 4588 C CA . GLU C 1 38 ? -41.787 61.461 44.465 1.00 34.29 30 GLU C CA 1
ATOM 4589 C C . GLU C 1 38 ? -41.401 60.152 45.150 1.00 33.68 30 GLU C C 1
ATOM 4590 O O . GLU C 1 38 ? -40.588 59.396 44.601 1.00 38.06 30 GLU C O 1
ATOM 4596 N N . ILE C 1 39 ? -41.952 59.860 46.326 1.00 29.83 31 ILE C N 1
ATOM 4597 C CA . ILE C 1 39 ? -41.718 58.563 46.954 1.00 34.03 31 ILE C CA 1
ATOM 4598 C C . ILE C 1 39 ? -43.042 57.837 47.128 1.00 29.21 31 ILE C C 1
ATOM 4599 O O . ILE C 1 39 ? -43.249 57.125 48.118 1.00 29.31 31 ILE C O 1
ATOM 4604 N N . ARG C 1 40 ? -43.937 58.002 46.153 1.00 27.24 32 ARG C N 1
ATOM 4605 C CA . ARG C 1 40 ? -45.221 57.295 46.121 1.00 23.96 32 ARG C CA 1
ATOM 4606 C C . ARG C 1 40 ? -46.014 57.489 47.408 1.00 25.72 32 ARG C C 1
ATOM 4607 O O . ARG C 1 40 ? -46.726 56.596 47.869 1.00 24.98 32 ARG C O 1
ATOM 4615 N N . ASN C 1 41 ? -45.897 58.682 47.989 1.00 24.03 33 ASN C N 1
ATOM 4616 C CA . ASN C 1 41 ? -46.769 59.114 49.079 1.00 21.32 33 ASN C CA 1
ATOM 4617 C C . ASN C 1 41 ? -46.664 58.206 50.303 1.00 24.94 33 ASN C C 1
ATOM 4618 O O . ASN C 1 41 ? -47.652 57.948 50.993 1.00 23.87 33 ASN C O 1
ATOM 4623 N N . ALA C 1 42 ? -45.455 57.733 50.590 1.00 24.98 34 ALA C N 1
ATOM 4624 C CA . ALA C 1 42 ? -45.213 57.056 51.855 1.00 25.33 34 ALA C CA 1
ATOM 4625 C C . ALA C 1 42 ? -45.324 58.055 53.003 1.00 28.95 34 ALA C C 1
ATOM 4626 O O . ALA C 1 42 ? -45.078 59.254 52.831 1.00 24.79 34 ALA C O 1
ATOM 4628 N N . PHE C 1 43 ? -45.697 57.572 54.186 1.00 27.22 35 PHE C N 1
ATOM 4629 C CA . PHE C 1 43 ? -45.763 58.449 55.351 1.00 22.44 35 PHE C CA 1
ATOM 4630 C C . PHE C 1 43 ? -44.616 58.159 56.315 1.00 31.48 35 PHE C C 1
ATOM 4631 O O . PHE C 1 43 ? -44.335 57.003 56.643 1.00 36.88 35 PHE C O 1
ATOM 4639 N N . ARG C 1 44 ? -43.929 59.214 56.708 1.00 24.90 36 ARG C N 1
ATOM 4640 C CA . ARG C 1 44 ? -42.979 59.236 57.808 1.00 25.67 36 ARG C CA 1
ATOM 4641 C C . ARG C 1 44 ? -43.664 59.847 59.028 1.00 25.47 36 ARG C C 1
ATOM 4642 O O . ARG C 1 44 ? -44.809 60.301 58.938 1.00 25.72 36 ARG C O 1
ATOM 4650 N N . PRO C 1 45 ? -43.017 59.837 60.206 1.00 27.22 37 PRO C N 1
ATOM 4651 C CA . PRO C 1 45 ? -43.700 60.355 61.410 1.00 28.10 37 PRO C CA 1
ATOM 4652 C C . PRO C 1 45 ? -44.231 61.776 61.281 1.00 29.20 37 PRO C C 1
ATOM 4653 O O . PRO C 1 45 ? -45.333 62.055 61.770 1.00 26.93 37 PRO C O 1
ATOM 4657 N N . LYS C 1 46 ? -43.498 62.677 60.626 1.00 27.41 38 LYS C N 1
ATOM 4658 C CA . LYS C 1 46 ? -44.042 64.006 60.361 1.00 26.37 38 LYS C CA 1
ATOM 4659 C C . LYS C 1 46 ? -45.366 63.926 59.608 1.00 24.10 38 LYS C C 1
ATOM 4660 O O . LYS C 1 46 ? -46.322 64.634 59.946 1.00 25.93 38 LYS C O 1
ATOM 4666 N N . THR C 1 47 ? -45.445 63.060 58.592 1.00 23.18 39 THR C N 1
ATOM 4667 C CA . THR C 1 47 ? -46.675 62.925 57.820 1.00 21.30 39 THR C CA 1
ATOM 4668 C C . THR C 1 47 ? -47.831 62.526 58.717 1.00 20.44 39 THR C C 1
ATOM 4669 O O . THR C 1 47 ? -48.932 63.078 58.620 1.00 23.03 39 THR C O 1
ATOM 4673 N N . THR C 1 48 ? -47.592 61.557 59.596 1.00 23.41 40 THR C N 1
ATOM 4674 C CA . THR C 1 48 ? -48.649 61.075 60.477 1.00 21.49 40 THR C CA 1
ATOM 4675 C C . THR C 1 48 ? -49.126 62.169 61.422 1.00 25.02 40 THR C C 1
ATOM 4676 O O . THR C 1 48 ? -50.332 62.310 61.662 1.00 22.10 40 THR C O 1
ATOM 4680 N N . SER C 1 49 ? -48.197 62.966 61.955 1.00 23.97 41 SER C N 1
ATOM 4681 C CA . SER C 1 49 ? -48.581 64.086 62.811 1.00 24.95 41 SER C CA 1
ATOM 4682 C C . SER C 1 49 ? -49.433 65.096 62.054 1.00 25.60 41 SER C C 1
ATOM 4683 O O . SER C 1 49 ? -50.407 65.632 62.599 1.00 22.94 41 SER C O 1
ATOM 4686 N N . GLU C 1 50 ? -49.071 65.384 60.801 1.00 25.15 42 GLU C N 1
ATOM 4687 C CA . GLU C 1 50 ? -49.842 66.340 60.014 1.00 20.28 42 GLU C CA 1
ATOM 4688 C C . GLU C 1 50 ? -51.213 65.776 59.669 1.00 18.67 42 GLU C C 1
ATOM 4689 O O . GLU C 1 50 ? -52.214 66.500 59.727 1.00 20.01 42 GLU C O 1
ATOM 4695 N N . LEU C 1 51 ? -51.281 64.483 59.325 1.00 18.24 43 LEU C N 1
ATOM 4696 C CA . LEU C 1 51 ? -52.575 63.835 59.117 1.00 17.58 43 LEU C CA 1
ATOM 4697 C C . LEU C 1 51 ? -53.471 63.995 60.331 1.00 18.74 43 LEU C C 1
ATOM 4698 O O . LEU C 1 51 ? -54.652 64.337 60.207 1.00 20.38 43 LEU C O 1
ATOM 4703 N N . TYR C 1 52 ? -52.934 63.693 61.515 1.00 18.24 44 TYR C N 1
ATOM 4704 C CA . TYR C 1 52 ? -53.723 63.833 62.734 1.00 19.98 44 TYR C CA 1
ATOM 4705 C C . TYR C 1 52 ? -54.182 65.272 62.913 1.00 20.64 44 TYR C C 1
ATOM 4706 O O . TYR C 1 52 ? -55.350 65.525 63.227 1.00 21.11 44 TYR C O 1
A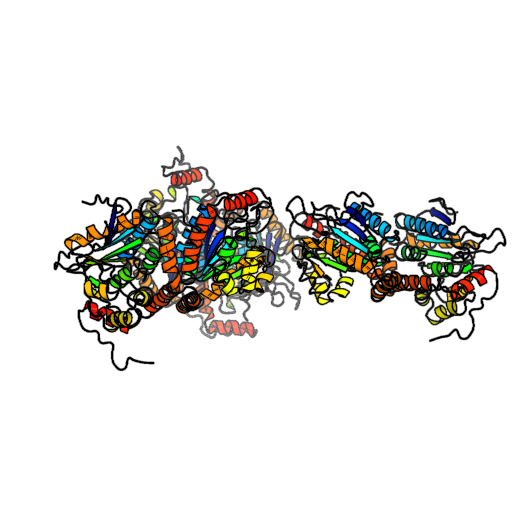TOM 4715 N N . ASP C 1 53 ? -53.263 66.230 62.729 1.00 19.40 45 ASP C N 1
ATOM 4716 C CA . ASP C 1 53 ? -53.608 67.643 62.866 1.00 20.70 45 ASP C CA 1
ATOM 4717 C C . ASP C 1 53 ? -54.747 68.026 61.926 1.00 19.89 45 ASP C C 1
ATOM 4718 O O . ASP C 1 53 ? -55.713 68.688 62.335 1.00 21.66 45 ASP C O 1
ATOM 4723 N N . ALA C 1 54 ? -54.657 67.606 60.659 1.00 22.38 46 ALA C N 1
ATOM 4724 C CA . ALA C 1 54 ? -55.655 68.012 59.677 1.00 20.20 46 ALA C CA 1
ATOM 4725 C C . ALA C 1 54 ? -56.983 67.308 59.925 1.00 17.87 46 ALA C C 1
ATOM 4726 O O . ALA C 1 54 ? -58.043 67.938 59.859 1.00 20.24 46 ALA C O 1
ATOM 4728 N N . PHE C 1 55 ? -56.947 66.006 60.225 1.00 15.79 47 PHE C N 1
ATOM 4729 C CA . PHE C 1 55 ? -58.179 65.293 60.552 1.00 18.19 47 PHE C CA 1
ATOM 4730 C C . PHE C 1 55 ? -58.840 65.857 61.797 1.00 20.77 47 PHE C C 1
ATOM 4731 O O . PHE C 1 55 ? -60.074 65.919 61.874 1.00 20.67 47 PHE C O 1
ATOM 4739 N N . TYR C 1 56 ? -58.044 66.247 62.799 1.00 19.85 48 TYR C N 1
ATOM 4740 C CA . TYR C 1 56 ? -58.651 66.784 64.009 1.00 18.10 48 TYR C CA 1
ATOM 4741 C C . TYR C 1 56 ? -59.289 68.136 63.737 1.00 19.01 48 TYR C C 1
ATOM 4742 O O . TYR C 1 56 ? -60.334 68.456 64.310 1.00 20.42 48 TYR C O 1
ATOM 4751 N N . ASP C 1 57 ? -58.670 68.948 62.874 1.00 20.20 49 ASP C N 1
ATOM 4752 C CA . ASP C 1 57 ? -59.296 70.204 62.470 1.00 18.25 49 ASP C CA 1
ATOM 4753 C C . ASP C 1 57 ? -60.630 69.954 61.775 1.00 21.45 49 ASP C C 1
ATOM 4754 O O . ASP C 1 57 ? -61.631 70.614 62.080 1.00 21.93 49 ASP C O 1
ATOM 4759 N N . ALA C 1 58 ? -60.659 69.005 60.826 1.00 22.75 50 ALA C N 1
ATOM 4760 C CA . ALA C 1 58 ? -61.915 68.659 60.161 1.00 18.43 50 ALA C CA 1
ATOM 4761 C C . ALA C 1 58 ? -62.942 68.161 61.164 1.00 20.79 50 ALA C C 1
ATOM 4762 O O . ALA C 1 58 ? -64.126 68.511 61.085 1.00 21.79 50 ALA C O 1
ATOM 4764 N N . TYR C 1 59 ? -62.497 67.346 62.121 1.00 17.31 51 TYR C N 1
ATOM 4765 C CA . TYR C 1 59 ? -63.376 66.847 63.169 1.00 19.27 51 TYR C CA 1
ATOM 4766 C C . TYR C 1 59 ? -64.046 67.991 63.923 1.00 20.83 51 TYR C C 1
ATOM 4767 O O . TYR C 1 59 ? -65.242 67.919 64.244 1.00 24.75 51 TYR C O 1
ATOM 4776 N N . GLU C 1 60 ? -63.296 69.055 64.221 1.00 20.79 52 GLU C N 1
ATOM 4777 C CA . GLU C 1 60 ? -63.822 70.135 65.040 1.00 20.56 52 GLU C CA 1
ATOM 4778 C C . GLU C 1 60 ? -64.590 71.188 64.252 1.00 23.52 52 GLU C C 1
ATOM 4779 O O . GLU C 1 60 ? -65.265 72.019 64.871 1.00 27.08 52 GLU C O 1
ATOM 4785 N N . ASP C 1 61 ? -64.501 71.183 62.921 1.00 21.05 53 ASP C N 1
ATOM 4786 C CA . ASP C 1 61 ? -65.103 72.233 62.103 1.00 19.23 53 ASP C CA 1
ATOM 4787 C C . ASP C 1 61 ? -66.550 71.856 61.795 1.00 20.13 53 ASP C C 1
ATOM 4788 O O . ASP C 1 61 ? -66.776 70.919 61.016 1.00 20.66 53 ASP C O 1
ATOM 4793 N N . PRO C 1 62 ? -67.547 72.553 62.352 1.00 20.34 54 PRO C N 1
ATOM 4794 C CA . PRO C 1 62 ? -68.946 72.158 62.123 1.00 20.53 54 PRO C CA 1
ATOM 4795 C C . PRO C 1 62 ? -69.435 72.440 60.714 1.00 21.53 54 PRO C C 1
ATOM 4796 O O . PRO C 1 62 ? -70.545 72.017 60.368 1.00 20.62 54 PRO C O 1
ATOM 4800 N N . SER C 1 63 ? -68.653 73.126 59.883 1.00 20.88 55 SER C N 1
ATOM 4801 C CA A SER C 1 63 ? -69.047 73.264 58.488 0.63 21.79 55 SER C CA 1
ATOM 4802 C CA B SER C 1 63 ? -69.016 73.275 58.478 0.37 22.02 55 SER C CA 1
ATOM 4803 C C . SER C 1 63 ? -68.687 72.040 57.654 1.00 23.08 55 SER C C 1
ATOM 4804 O O . SER C 1 63 ? -69.222 71.883 56.553 1.00 21.79 55 SER C O 1
ATOM 4809 N N . ILE C 1 64 ? -67.821 71.159 58.153 1.00 19.15 56 ILE C N 1
ATOM 4810 C CA . ILE C 1 64 ? -67.320 70.027 57.379 1.00 18.00 56 ILE C CA 1
ATOM 4811 C C . ILE C 1 64 ? -68.119 68.782 57.736 1.00 16.97 56 ILE C C 1
ATOM 4812 O O . ILE C 1 64 ? -68.118 68.349 58.894 1.00 17.63 56 ILE C O 1
ATOM 4817 N N . GLY C 1 65 ? -68.768 68.190 56.738 1.00 16.69 57 GLY C N 1
ATOM 4818 C CA . GLY C 1 65 ? -69.489 66.944 56.927 1.00 16.67 57 GLY C CA 1
ATOM 4819 C C . GLY C 1 65 ? -68.822 65.748 56.287 1.00 16.83 57 GLY C C 1
ATOM 4820 O O . GLY C 1 65 ? -69.090 64.606 56.680 1.00 17.67 57 GLY C O 1
ATOM 4821 N N . VAL C 1 66 ? -67.970 65.974 55.292 1.00 15.65 58 VAL C N 1
ATOM 4822 C CA . VAL C 1 66 ? -67.319 64.891 54.563 1.00 14.84 58 VAL C CA 1
ATOM 4823 C C . VAL C 1 66 ? -65.847 65.223 54.435 1.00 17.27 58 VAL C C 1
ATOM 4824 O O . VAL C 1 66 ? -65.490 66.377 54.163 1.00 16.80 58 VAL C O 1
ATOM 4828 N N . VAL C 1 67 ? -64.988 64.233 54.684 1.00 13.69 59 VAL C N 1
ATOM 4829 C CA . VAL C 1 67 ? -63.547 64.385 54.496 1.00 13.31 59 VAL C CA 1
ATOM 4830 C C . VAL C 1 67 ? -63.103 63.436 53.393 1.00 15.16 59 VAL C C 1
ATOM 4831 O O . VAL C 1 67 ? -63.346 62.229 53.484 1.00 16.93 59 VAL C O 1
ATOM 4835 N N . LEU C 1 68 ? -62.436 63.972 52.370 1.00 15.20 60 LEU C N 1
ATOM 4836 C CA . LEU C 1 68 ? -61.789 63.142 51.356 1.00 15.05 60 LEU C CA 1
ATOM 4837 C C . LEU C 1 68 ? -60.339 62.932 51.758 1.00 17.49 60 LEU C C 1
ATOM 4838 O O . LEU C 1 68 ? -59.639 63.892 52.069 1.00 19.42 60 LEU C O 1
ATOM 4843 N N . LEU C 1 69 ? -59.888 61.688 51.740 1.00 14.50 61 LEU C N 1
ATOM 4844 C CA . LEU C 1 69 ? -58.484 61.371 51.983 1.00 16.62 61 LEU C CA 1
ATOM 4845 C C . LEU C 1 69 ? -57.930 60.853 50.665 1.00 16.88 61 LEU C C 1
ATOM 4846 O O . LEU C 1 69 ? -58.358 59.798 50.187 1.00 15.33 61 LEU C O 1
ATOM 4851 N N . SER C 1 70 ? -57.002 61.608 50.065 1.00 14.22 62 SER C N 1
ATOM 4852 C CA . SER C 1 70 ? -56.537 61.304 48.721 1.00 15.59 62 SER C CA 1
ATOM 4853 C C . SER C 1 70 ? -55.021 61.348 48.641 1.00 19.48 62 SER C C 1
ATOM 4854 O O . SER C 1 70 ? -54.340 61.449 49.667 1.00 17.25 62 SER C O 1
ATOM 4857 N N . GLY C 1 71 ? -54.492 61.265 47.433 1.00 18.00 63 GLY C N 1
ATOM 4858 C CA . GLY C 1 71 ? -53.068 61.458 47.211 1.00 18.25 63 GLY C CA 1
ATOM 4859 C C . GLY C 1 71 ? -52.836 62.358 46.018 1.00 18.84 63 GLY C C 1
ATOM 4860 O O . GLY C 1 71 ? -53.540 62.269 45.010 1.00 21.17 63 GLY C O 1
ATOM 4861 N N . GLU C 1 72 ? -51.853 63.249 46.154 1.00 18.96 64 GLU C N 1
ATOM 4862 C CA . GLU C 1 72 ? -51.452 64.106 45.049 1.00 20.37 64 GLU C CA 1
ATOM 4863 C C . GLU C 1 72 ? -50.524 63.348 44.104 1.00 22.60 64 GLU C C 1
ATOM 4864 O O . GLU C 1 72 ? -49.889 62.350 44.464 1.00 22.60 64 GLU C O 1
ATOM 4870 N N . GLY C 1 73 ? -50.441 63.835 42.879 1.00 23.90 65 GLY C N 1
ATOM 4871 C CA . GLY C 1 73 ? -49.528 63.259 41.931 1.00 27.37 65 GLY C CA 1
ATOM 4872 C C . GLY C 1 73 ? -49.629 63.956 40.600 1.00 28.48 65 GLY C C 1
ATOM 4873 O O . GLY C 1 73 ? -50.282 64.996 40.472 1.00 30.00 65 GLY C O 1
ATOM 4874 N N . PRO C 1 74 ? -49.000 63.383 39.567 1.00 27.59 66 PRO C N 1
ATOM 4875 C CA . PRO C 1 74 ? -48.260 62.119 39.603 1.00 26.61 66 PRO C CA 1
ATOM 4876 C C . PRO C 1 74 ? -46.825 62.271 40.089 1.00 30.84 66 PRO C C 1
ATOM 4877 O O . PRO C 1 74 ? -46.372 63.390 40.336 1.00 31.73 66 PRO C O 1
ATOM 4881 N N . SER C 1 75 ? -46.116 61.152 40.183 1.00 28.45 67 SER C N 1
ATOM 4882 C CA . SER C 1 75 ? -44.697 61.191 40.507 1.00 29.49 67 SER C CA 1
ATOM 4883 C C . SER C 1 75 ? -43.930 61.971 39.444 1.00 34.11 67 SER C C 1
ATOM 4884 O O . SER C 1 75 ? -44.090 61.702 38.243 1.00 35.92 67 SER C O 1
ATOM 4887 N N . PRO C 1 76 ? -43.089 62.933 39.836 1.00 38.83 68 PRO C N 1
ATOM 4888 C CA . PRO C 1 76 ? -42.195 63.576 38.861 1.00 41.54 68 PRO C CA 1
ATOM 4889 C C . PRO C 1 76 ? -41.135 62.639 38.294 1.00 43.00 68 PRO C C 1
ATOM 4890 O O . PRO C 1 76 ? -40.515 62.977 37.277 1.00 46.50 68 PRO C O 1
ATOM 4894 N N . LYS C 1 77 ? -40.923 61.473 38.904 1.00 45.83 69 LYS C N 1
ATOM 4895 C CA . LYS C 1 77 ? -39.840 60.588 38.491 1.00 46.90 69 LYS C CA 1
ATOM 4896 C C . LYS C 1 77 ? -40.261 59.670 37.347 1.00 47.15 69 LYS C C 1
ATOM 4897 O O . LYS C 1 77 ? -39.536 59.534 36.353 1.00 48.46 69 LYS C O 1
ATOM 4899 N N . ASP C 1 78 ? -41.424 59.022 37.468 1.00 41.69 70 ASP C N 1
ATOM 4900 C CA . ASP C 1 78 ? -41.878 58.082 36.448 1.00 42.52 70 ASP C CA 1
ATOM 4901 C C . ASP C 1 78 ? -43.321 58.314 36.017 1.00 39.39 70 ASP C C 1
ATOM 4902 O O . ASP C 1 78 ? -43.858 57.508 35.250 1.00 40.12 70 ASP C O 1
ATOM 4907 N N . GLY C 1 79 ? -43.963 59.379 36.487 1.00 33.96 71 GLY C N 1
ATOM 4908 C CA . GLY C 1 79 ? -45.323 59.628 36.072 1.00 33.25 71 GLY C CA 1
ATOM 4909 C C . GLY C 1 79 ? -46.345 58.714 36.696 1.00 34.50 71 GLY C C 1
ATOM 4910 O O . GLY C 1 79 ? -47.500 58.721 36.263 1.00 33.39 71 GLY C O 1
ATOM 4911 N N . GLY C 1 80 ? -45.957 57.929 37.702 1.00 30.65 72 GLY C N 1
ATOM 4912 C CA . GLY C 1 80 ? -46.895 57.038 38.347 1.00 28.23 72 GLY C CA 1
ATOM 4913 C C . GLY C 1 80 ? -47.742 57.741 39.389 1.00 28.67 72 GLY C C 1
ATOM 4914 O O . GLY C 1 80 ? -47.431 58.839 39.844 1.00 31.38 72 GLY C O 1
ATOM 4915 N N . TRP C 1 81 ? -48.839 57.088 39.769 1.00 24.98 73 TRP C N 1
ATOM 4916 C CA . TRP C 1 81 ? -49.796 57.645 40.708 1.00 23.27 73 TRP C CA 1
ATOM 4917 C C . TRP C 1 81 ? -49.811 56.829 41.991 1.00 21.97 73 TRP C C 1
ATOM 4918 O O . TRP C 1 81 ? -49.696 55.600 41.950 1.00 22.66 73 TRP C O 1
ATOM 4929 N N . ALA C 1 82 ? -49.973 57.511 43.125 1.00 20.78 74 ALA C N 1
ATOM 4930 C CA . ALA C 1 82 ? -50.055 56.827 44.414 1.00 19.76 74 ALA C CA 1
ATOM 4931 C C . ALA C 1 82 ? -51.100 57.478 45.298 1.00 21.06 74 ALA C C 1
ATOM 4932 O O . ALA C 1 82 ? -51.226 58.703 45.336 1.00 21.22 74 ALA C O 1
ATOM 4934 N N . PHE C 1 83 ? -51.862 56.640 46.004 1.00 17.65 75 PHE C N 1
ATOM 4935 C CA . PHE C 1 83 ? -52.621 57.101 47.153 1.00 18.06 75 PHE C CA 1
ATOM 4936 C C . PHE C 1 83 ? -51.686 57.250 48.350 1.00 19.46 75 PHE C C 1
ATOM 4937 O O . PHE C 1 83 ? -51.434 58.361 48.834 1.00 19.39 75 PHE C O 1
ATOM 4945 N N . CYS C 1 84 ? -51.107 56.137 48.783 1.00 17.61 76 CYS C N 1
ATOM 4946 C CA . CYS C 1 84 ? -50.228 56.103 49.940 1.00 21.40 76 CYS C CA 1
ATOM 4947 C C . CYS C 1 84 ? -49.553 54.747 49.963 1.00 19.27 76 CYS C C 1
ATOM 4948 O O . CYS C 1 84 ? -50.235 53.714 49.970 1.00 18.08 76 CYS C O 1
ATOM 4951 N N . SER C 1 85 ? -48.225 54.726 49.988 1.00 20.77 77 SER C N 1
ATOM 4952 C CA A SER C 1 85 ? -47.486 53.473 49.962 0.37 22.98 77 SER C CA 1
ATOM 4953 C CA B SER C 1 85 ? -47.482 53.475 49.961 0.63 22.50 77 SER C CA 1
ATOM 4954 C C . SER C 1 85 ? -47.116 52.986 51.352 1.00 22.98 77 SER C C 1
ATOM 4955 O O . SER C 1 85 ? -46.278 52.085 51.477 1.00 27.55 77 SER C O 1
ATOM 4960 N N . GLY C 1 86 ? -47.729 53.548 52.385 1.00 26.10 78 GLY C N 1
ATOM 4961 C CA . GLY C 1 86 ? -47.531 53.076 53.734 1.00 27.55 78 GLY C CA 1
ATOM 4962 C C . GLY C 1 86 ? -46.313 53.693 54.384 1.00 29.04 78 GLY C C 1
ATOM 4963 O O . GLY C 1 86 ? -45.745 54.685 53.919 1.00 25.59 78 GLY C O 1
ATOM 4964 N N . GLY C 1 87 ? -45.899 53.061 55.479 1.00 25.58 79 GLY C N 1
ATOM 4965 C CA . GLY C 1 87 ? -44.838 53.576 56.314 1.00 32.53 79 GLY C CA 1
ATOM 4966 C C . GLY C 1 87 ? -43.513 53.677 55.598 1.00 36.18 79 GLY C C 1
ATOM 4967 O O . GLY C 1 87 ? -43.076 52.735 54.930 1.00 32.61 79 GLY C O 1
ATOM 4968 N N . ASP C 1 88 ? -42.882 54.843 55.728 1.00 38.63 80 ASP C N 1
ATOM 4969 C CA . ASP C 1 88 ? -41.548 55.109 55.221 1.00 42.96 80 ASP C CA 1
ATOM 4970 C C . ASP C 1 88 ? -40.559 54.228 55.976 1.00 44.06 80 ASP C C 1
ATOM 4971 O O . ASP C 1 88 ? -40.167 54.559 57.099 1.00 44.14 80 ASP C O 1
ATOM 4976 N N . GLN C 1 89 ? -40.159 53.100 55.377 1.00 41.64 81 GLN C N 1
ATOM 4977 C CA . GLN C 1 89 ? -39.394 52.095 56.109 1.00 44.49 81 GLN C CA 1
ATOM 4978 C C . GLN C 1 89 ? -38.054 52.623 56.599 1.00 52.29 81 GLN C C 1
ATOM 4979 O O . GLN C 1 89 ? -37.454 52.015 57.492 1.00 55.92 81 GLN C O 1
ATOM 4985 N N . LYS C 1 90 ? -37.570 53.732 56.031 1.00 51.42 82 LYS C N 1
ATOM 4986 C CA . LYS C 1 90 ? -36.343 54.350 56.518 1.00 56.85 82 LYS C CA 1
ATOM 4987 C C . LYS C 1 90 ? -36.516 54.956 57.906 1.00 60.38 82 LYS C C 1
ATOM 4988 O O . LYS C 1 90 ? -35.523 55.129 58.619 1.00 65.18 82 LYS C O 1
ATOM 4990 N N . ALA C 1 91 ? -37.745 55.279 58.302 1.00 62.19 83 ALA C N 1
ATOM 4991 C CA . ALA C 1 91 ? -38.020 55.803 59.641 1.00 62.05 83 ALA C CA 1
ATOM 4992 C C . ALA C 1 91 ? -38.812 54.793 60.468 1.00 64.00 83 ALA C C 1
ATOM 4993 O O . ALA C 1 91 ? -38.778 54.821 61.699 1.00 65.65 83 ALA C O 1
ATOM 4995 N N . HIS C 1 104 ? -44.564 61.782 72.989 1.00 72.84 96 HIS C N 1
ATOM 4996 C CA . HIS C 1 104 ? -44.727 60.756 71.963 1.00 67.62 96 HIS C CA 1
ATOM 4997 C C . HIS C 1 104 ? -44.878 61.388 70.585 1.00 68.21 96 HIS C C 1
ATOM 4998 O O . HIS C 1 104 ? -45.135 62.585 70.464 1.00 68.41 96 HIS C O 1
ATOM 5005 N N . ARG C 1 105 ? -44.693 60.579 69.546 1.00 68.72 97 ARG C N 1
ATOM 5006 C CA . ARG C 1 105 ? -44.969 60.980 68.173 1.00 66.15 97 ARG C CA 1
ATOM 5007 C C . ARG C 1 105 ? -46.234 60.261 67.728 1.00 67.40 97 ARG C C 1
ATOM 5008 O O . ARG C 1 105 ? -46.285 59.025 67.756 1.00 68.51 97 ARG C O 1
ATOM 5010 N N . LEU C 1 106 ? -47.252 61.037 67.345 1.00 64.18 98 LEU C N 1
ATOM 5011 C CA . LEU C 1 106 ? -48.537 60.475 66.940 1.00 57.05 98 LEU C CA 1
ATOM 5012 C C . LEU C 1 106 ? -48.340 59.362 65.925 1.00 52.29 98 LEU C C 1
ATOM 5013 O O . LEU C 1 106 ? -47.563 59.498 64.979 1.00 52.96 98 LEU C O 1
ATOM 5018 N N . ASN C 1 107 ? -49.035 58.252 66.128 1.00 47.18 99 ASN C N 1
ATOM 5019 C CA A ASN C 1 107 ? -48.911 57.110 65.242 0.48 42.27 99 ASN C CA 1
ATOM 5020 C CA B ASN C 1 107 ? -48.913 57.110 65.239 0.52 42.32 99 ASN C CA 1
ATOM 5021 C C . ASN C 1 107 ? -50.200 56.909 64.451 1.00 33.12 99 ASN C C 1
ATOM 5022 O O . ASN C 1 107 ? -51.257 57.493 64.742 1.00 26.05 99 ASN C O 1
ATOM 5031 N N . ILE C 1 108 ? -50.093 56.075 63.423 1.00 22.80 100 ILE C N 1
ATOM 5032 C CA . ILE C 1 108 ? -51.189 55.917 62.493 1.00 17.86 100 ILE C CA 1
ATOM 5033 C C . ILE C 1 108 ? -52.421 55.314 63.163 1.00 18.28 100 ILE C C 1
ATOM 5034 O O . ILE C 1 108 ? -53.530 55.478 62.651 1.00 17.76 100 ILE C O 1
ATOM 5039 N N . LEU C 1 109 ? -52.273 54.635 64.306 1.00 18.98 101 LEU C N 1
ATOM 5040 C CA . LEU C 1 109 ? -53.461 54.048 64.937 1.00 16.37 101 LEU C CA 1
ATOM 5041 C C . LEU C 1 109 ? -54.334 55.126 65.569 1.00 18.39 101 LEU C C 1
ATOM 5042 O O . LEU C 1 109 ? -55.561 54.981 65.612 1.00 17.36 101 LEU C O 1
ATOM 5047 N N . GLU C 1 110 ? -53.721 56.211 66.053 1.00 19.05 102 GLU C N 1
ATOM 5048 C CA . GLU C 1 110 ? -54.502 57.342 66.540 1.00 15.90 102 GLU C CA 1
ATOM 5049 C C . GLU C 1 110 ? -55.231 58.024 65.390 1.00 19.42 102 GLU C C 1
ATOM 5050 O O . GLU C 1 110 ? -56.364 58.491 65.557 1.00 17.71 102 GLU C O 1
ATOM 5056 N N . VAL C 1 111 ? -54.598 58.083 64.210 1.00 16.64 103 VAL C N 1
ATOM 5057 C CA . VAL C 1 111 ? -55.287 58.601 63.027 1.00 15.29 103 VAL C CA 1
ATOM 5058 C C . VAL C 1 111 ? -56.448 57.694 62.641 1.00 17.29 103 VAL C C 1
ATOM 5059 O O . VAL C 1 111 ? -57.548 58.170 62.328 1.00 16.33 103 VAL C O 1
ATOM 5063 N N . GLN C 1 112 ? -56.219 56.373 62.620 1.00 14.24 104 GLN C N 1
ATOM 5064 C CA . GLN C 1 112 ? -57.314 55.445 62.337 1.00 11.75 104 GLN C CA 1
ATOM 5065 C C . GLN C 1 112 ? -58.501 55.658 63.276 1.00 15.16 104 GLN C C 1
ATOM 5066 O O . GLN C 1 112 ? -59.650 55.646 62.830 1.00 14.71 104 GLN C O 1
ATOM 5072 N N . ARG C 1 113 ? -58.240 55.862 64.581 1.00 14.61 105 ARG C N 1
ATOM 5073 C CA . ARG C 1 113 ? -59.364 56.032 65.503 1.00 16.23 105 ARG C CA 1
ATOM 5074 C C . ARG C 1 113 ? -60.080 57.356 65.279 1.00 14.48 105 ARG C C 1
ATOM 5075 O O . ARG C 1 113 ? -61.307 57.424 65.432 1.00 15.23 105 ARG C O 1
ATOM 5083 N N . LEU C 1 114 ? -59.347 58.401 64.899 1.00 14.31 106 LEU C N 1
ATOM 5084 C CA . LEU C 1 114 ? -59.979 59.685 64.617 1.00 16.63 106 LEU C CA 1
ATOM 5085 C C . LEU C 1 114 ? -60.912 59.566 63.418 1.00 14.41 106 LEU C C 1
ATOM 5086 O O . LEU C 1 114 ? -62.052 60.050 63.446 1.00 15.58 106 LEU C O 1
ATOM 5091 N N . ILE C 1 115 ? -60.441 58.913 62.345 1.00 13.57 107 ILE C N 1
ATOM 5092 C CA . ILE C 1 115 ? -61.299 58.640 61.192 1.00 14.73 107 ILE C CA 1
ATOM 5093 C C . ILE C 1 115 ? -62.541 57.863 61.623 1.00 12.62 107 ILE C C 1
ATOM 5094 O O . ILE C 1 115 ? -63.673 58.173 61.228 1.00 16.08 107 ILE C O 1
ATOM 5099 N N . ARG C 1 116 ? -62.341 56.845 62.448 1.00 11.23 108 ARG C N 1
ATOM 5100 C CA . ARG C 1 116 ? -63.422 55.938 62.811 1.00 11.81 108 ARG C CA 1
ATOM 5101 C C . ARG C 1 116 ? -64.493 56.624 63.650 1.00 12.24 108 ARG C C 1
ATOM 5102 O O . ARG C 1 116 ? -65.688 56.373 63.459 1.00 14.61 108 ARG C O 1
ATOM 5110 N N . PHE C 1 117 ? -64.090 57.456 64.622 1.00 12.98 109 PHE C N 1
ATOM 5111 C CA . PHE C 1 117 ? -65.046 57.998 65.583 1.00 13.02 109 PHE C CA 1
ATOM 5112 C C . PHE C 1 117 ? -65.617 59.351 65.186 1.00 13.39 109 PHE C C 1
ATOM 5113 O O . PHE C 1 117 ? -66.576 59.809 65.821 1.00 15.22 109 PHE C O 1
ATOM 5121 N N . MET C 1 118 ? -65.055 60.027 64.188 1.00 14.69 110 MET C N 1
ATOM 5122 C CA . MET C 1 118 ? -65.530 61.379 63.949 1.00 17.64 110 MET C CA 1
ATOM 5123 C C . MET C 1 118 ? -66.919 61.331 63.317 1.00 14.28 110 MET C C 1
ATOM 5124 O O . MET C 1 118 ? -67.210 60.441 62.506 1.00 14.25 110 MET C O 1
ATOM 5129 N N . PRO C 1 119 ? -67.802 62.229 63.714 1.00 15.18 111 PRO C N 1
ATOM 5130 C CA . PRO C 1 119 ? -69.158 62.320 63.159 1.00 15.64 111 PRO C CA 1
ATOM 5131 C C . PRO C 1 119 ? -69.167 63.013 61.799 1.00 16.80 111 PRO C C 1
ATOM 5132 O O . PRO C 1 119 ? -69.877 63.999 61.587 1.00 17.45 111 PRO C O 1
ATOM 5136 N N . LYS C 1 120 ? -68.325 62.517 60.895 1.00 14.39 112 LYS C N 1
ATOM 5137 C CA . LYS C 1 120 ? -68.219 62.965 59.516 1.00 16.12 112 LYS C CA 1
ATOM 5138 C C . LYS C 1 120 ? -67.919 61.719 58.705 1.00 14.13 112 LYS C C 1
ATOM 5139 O O . LYS C 1 120 ? -67.316 60.773 59.214 1.00 15.32 112 LYS C O 1
ATOM 5145 N N . VAL C 1 121 ? -68.322 61.712 57.442 1.00 13.95 113 VAL C N 1
ATOM 5146 C CA . VAL C 1 121 ? -68.035 60.580 56.573 1.00 13.81 113 VAL C CA 1
ATOM 5147 C C . VAL C 1 121 ? -66.660 60.798 55.956 1.00 14.48 113 VAL C C 1
ATOM 5148 O O . VAL C 1 121 ? -66.396 61.860 55.384 1.00 14.16 113 VAL C O 1
ATOM 5152 N N . VAL C 1 122 ? -65.792 59.790 56.043 1.00 14.64 114 VAL C N 1
ATOM 5153 C CA . VAL C 1 122 ? -64.448 59.871 55.474 1.00 13.56 114 VAL C CA 1
ATOM 5154 C C . VAL C 1 122 ? -64.383 58.953 54.257 1.00 14.08 114 VAL C C 1
ATOM 5155 O O . VAL C 1 122 ? -64.679 57.755 54.345 1.00 13.49 114 VAL C O 1
ATOM 5159 N N . ILE C 1 123 ? -64.008 59.518 53.114 1.00 13.39 115 ILE C N 1
ATOM 5160 C CA . ILE C 1 123 ? -63.952 58.803 51.844 1.00 12.05 115 ILE C CA 1
ATOM 5161 C C . ILE C 1 123 ? -62.494 58.705 51.425 1.00 13.50 115 ILE C C 1
ATOM 5162 O O . ILE C 1 123 ? -61.848 59.730 51.181 1.00 14.55 115 ILE C O 1
ATOM 5167 N N . ALA C 1 124 ? -61.989 57.479 51.319 1.00 13.79 116 ALA C N 1
ATOM 5168 C CA . ALA C 1 124 ? -60.700 57.260 50.675 1.00 14.03 116 ALA C CA 1
ATOM 5169 C C . ALA C 1 124 ? -60.855 57.441 49.179 1.00 15.63 116 ALA C C 1
ATOM 5170 O O . ALA C 1 124 ? -61.729 56.826 48.560 1.00 14.70 116 ALA C O 1
ATOM 5172 N N . VAL C 1 125 ? -60.020 58.302 48.608 1.00 13.09 117 VAL C N 1
ATOM 5173 C CA . VAL C 1 125 ? -59.981 58.548 47.172 1.00 15.07 117 VAL C CA 1
ATOM 5174 C C . VAL C 1 125 ? -58.639 58.016 46.707 1.00 14.83 117 VAL C C 1
ATOM 5175 O O . VAL C 1 125 ? -57.604 58.600 47.042 1.00 17.17 117 VAL C O 1
ATOM 5179 N N . VAL C 1 126 ? -58.643 56.922 45.937 1.00 15.73 118 VAL C N 1
ATOM 5180 C CA . VAL C 1 126 ? -57.412 56.164 45.684 1.00 14.74 118 VAL C CA 1
ATOM 5181 C C . VAL C 1 126 ? -56.992 56.327 44.227 1.00 14.43 118 VAL C C 1
ATOM 5182 O O . VAL C 1 126 ? -57.533 55.637 43.353 1.00 17.20 118 VAL C O 1
ATOM 5186 N N . PRO C 1 127 ? -56.049 57.225 43.917 1.00 15.33 119 PRO C N 1
ATOM 5187 C CA . PRO C 1 127 ? -55.638 57.428 42.520 1.00 16.75 119 PRO C CA 1
ATOM 5188 C C . PRO C 1 127 ? -54.576 56.458 42.046 1.00 17.80 119 PRO C C 1
ATOM 5189 O O . PRO C 1 127 ? -54.273 56.441 40.845 1.00 20.64 119 PRO C O 1
ATOM 5193 N N . GLY C 1 128 ? -53.972 55.691 42.944 1.00 16.81 120 GLY C N 1
ATOM 5194 C CA . GLY C 1 128 ? -52.837 54.873 42.582 1.00 15.08 120 GLY C CA 1
ATOM 5195 C C . GLY C 1 128 ? -52.521 53.846 43.639 1.00 17.09 120 GLY C C 1
ATOM 5196 O O . GLY C 1 128 ? -53.428 53.306 44.267 1.00 17.81 120 GLY C O 1
ATOM 5197 N N . TRP C 1 129 ? -51.232 53.593 43.851 1.00 19.74 121 TRP C N 1
ATOM 5198 C CA . TRP C 1 129 ? -50.793 52.626 44.842 1.00 18.13 121 TRP C CA 1
ATOM 5199 C C . TRP C 1 129 ? -51.424 52.910 46.193 1.00 18.68 121 TRP C C 1
ATOM 5200 O O . TRP C 1 129 ? -51.347 54.031 46.692 1.00 18.23 121 TRP C O 1
ATOM 5211 N N . ALA C 1 130 ? -52.018 51.880 46.788 1.00 17.18 122 ALA C N 1
ATOM 5212 C CA . ALA C 1 130 ? -52.483 51.898 48.179 1.00 15.05 122 ALA C CA 1
ATOM 5213 C C . ALA C 1 130 ? -51.860 50.661 48.811 1.00 14.59 122 ALA C C 1
ATOM 5214 O O . ALA C 1 130 ? -52.371 49.549 48.630 1.00 14.78 122 ALA C O 1
ATOM 5216 N N . VAL C 1 131 ? -50.747 50.849 49.528 1.00 15.77 123 VAL C N 1
ATOM 5217 C CA . VAL C 1 131 ? -49.878 49.745 49.919 1.00 14.62 123 VAL C CA 1
ATOM 5218 C C . VAL C 1 131 ? -49.657 49.758 51.425 1.00 16.46 123 VAL C C 1
ATOM 5219 O O . VAL C 1 131 ? -49.406 50.817 52.009 1.00 17.45 123 VAL C O 1
ATOM 5223 N N . GLY C 1 132 ? -49.729 48.573 52.046 1.00 16.43 124 GLY C N 1
ATOM 5224 C CA . GLY C 1 132 ? -49.328 48.439 53.446 1.00 15.28 124 GLY C CA 1
ATOM 5225 C C . GLY C 1 132 ? -50.202 49.296 54.350 1.00 13.33 124 GLY C C 1
ATOM 5226 O O . GLY C 1 132 ? -51.431 49.225 54.309 1.00 16.57 124 GLY C O 1
ATOM 5227 N N . GLY C 1 133 ?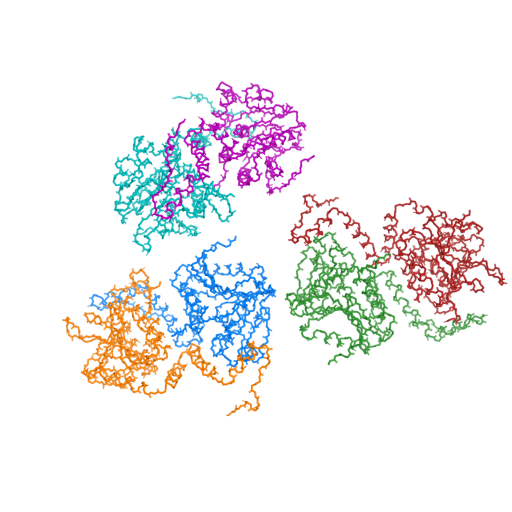 -49.554 50.150 55.156 1.00 17.39 125 GLY C N 1
ATOM 5228 C CA . GLY C 1 133 ? -50.310 51.068 55.996 1.00 16.05 125 GLY C CA 1
ATOM 5229 C C . GLY C 1 133 ? -51.212 51.998 55.208 1.00 14.33 125 GLY C C 1
ATOM 5230 O O . GLY C 1 133 ? -52.263 52.421 55.705 1.00 15.59 125 GLY C O 1
ATOM 5231 N N . GLY C 1 134 ? -50.834 52.312 53.965 1.00 16.25 126 GLY C N 1
ATOM 5232 C CA . GLY C 1 134 ? -51.734 53.066 53.108 1.00 14.67 126 GLY C CA 1
ATOM 5233 C C . GLY C 1 134 ? -52.960 52.260 52.723 1.00 16.16 126 GLY C C 1
ATOM 5234 O O . GLY C 1 134 ? -54.066 52.806 52.602 1.00 16.13 126 GLY C O 1
ATOM 5235 N N . HIS C 1 135 ? -52.785 50.949 52.526 1.00 14.35 127 HIS C N 1
ATOM 5236 C CA . HIS C 1 135 ? -53.939 50.096 52.283 1.00 16.80 127 HIS C CA 1
ATOM 5237 C C . HIS C 1 135 ? -54.854 50.091 53.497 1.00 14.48 127 HIS C C 1
ATOM 5238 O O . HIS C 1 135 ? -56.075 50.220 53.364 1.00 14.21 127 HIS C O 1
ATOM 5245 N N . SER C 1 136 ? -54.279 49.937 54.698 1.00 12.45 128 SER C N 1
ATOM 5246 C CA . SER C 1 136 ? -55.111 49.893 55.895 1.00 12.87 128 SER C CA 1
ATOM 5247 C C . SER C 1 136 ? -55.827 51.219 56.125 1.00 13.37 128 SER C C 1
ATOM 5248 O O . SER C 1 136 ? -56.947 51.234 56.651 1.00 15.00 128 SER C O 1
ATOM 5251 N N . LEU C 1 137 ? -55.210 52.336 55.733 1.00 14.20 129 LEU C N 1
ATOM 5252 C CA . LEU C 1 137 ? -55.916 53.609 55.830 1.00 14.24 129 LEU C CA 1
ATOM 5253 C C . LEU C 1 137 ? -57.127 53.629 54.916 1.00 16.39 129 LEU C C 1
ATOM 5254 O O . LEU C 1 137 ? -58.195 54.121 55.305 1.00 15.86 129 LEU C O 1
ATOM 5259 N N . HIS C 1 138 ? -57.003 53.076 53.703 1.00 13.63 130 HIS C N 1
ATOM 5260 C CA . HIS C 1 138 ? -58.181 53.027 52.843 1.00 12.53 130 HIS C CA 1
ATOM 5261 C C . HIS C 1 138 ? -59.261 52.163 53.468 1.00 12.15 130 HIS C C 1
ATOM 5262 O O . HIS C 1 138 ? -60.439 52.542 53.468 1.00 13.16 130 HIS C O 1
ATOM 5269 N N . VAL C 1 139 ? -58.869 51.060 54.105 1.00 12.07 131 VAL C N 1
ATOM 5270 C CA . VAL C 1 139 ? -59.859 50.135 54.663 1.00 11.26 131 VAL C CA 1
ATOM 5271 C C . VAL C 1 139 ? -60.697 50.811 55.747 1.00 13.05 131 VAL C C 1
ATOM 5272 O O . VAL C 1 139 ? -61.922 50.638 55.790 1.00 13.45 131 VAL C O 1
ATOM 5276 N N . VAL C 1 140 ? -60.067 51.599 56.626 1.00 13.23 132 VAL C N 1
ATOM 5277 C CA . VAL C 1 140 ? -60.790 52.154 57.771 1.00 13.39 132 VAL C CA 1
ATOM 5278 C C . VAL C 1 140 ? -61.684 53.321 57.372 1.00 13.37 132 VAL C C 1
ATOM 5279 O O . VAL C 1 140 ? -62.607 53.669 58.120 1.00 14.48 132 VAL C O 1
ATOM 5283 N N . CYS C 1 141 ? -61.466 53.910 56.202 1.00 12.85 133 CYS C N 1
ATOM 5284 C CA . CYS C 1 141 ? -62.360 54.963 55.745 1.00 12.85 133 CYS C CA 1
ATOM 5285 C C . CYS C 1 141 ? -63.765 54.413 55.538 1.00 13.85 133 CYS C C 1
ATOM 5286 O O . CYS C 1 141 ? -63.960 53.227 55.250 1.00 12.57 133 CYS C O 1
ATOM 5289 N N . ASP C 1 142 ? -64.759 55.303 55.635 1.00 12.26 134 ASP C N 1
ATOM 5290 C CA . ASP C 1 142 ? -66.145 54.840 55.514 1.00 12.11 134 ASP C CA 1
ATOM 5291 C C . ASP C 1 142 ? -66.455 54.358 54.106 1.00 12.91 134 ASP C C 1
ATOM 5292 O O . ASP C 1 142 ? -67.220 53.400 53.931 1.00 14.19 134 ASP C O 1
ATOM 5297 N N . LEU C 1 143 ? -65.907 55.032 53.094 1.00 12.96 135 LEU C N 1
ATOM 5298 C CA . LEU C 1 143 ? -66.130 54.688 51.695 1.00 12.94 135 LEU C CA 1
ATOM 5299 C C . LEU C 1 143 ? -64.787 54.736 50.984 1.00 12.60 135 LEU C C 1
ATOM 5300 O O . LEU C 1 143 ? -63.851 55.384 51.456 1.00 13.96 135 LEU C O 1
ATOM 5305 N N . THR C 1 144 ? -64.693 54.043 49.848 1.00 14.28 136 THR C N 1
ATOM 5306 C CA . THR C 1 144 ? -63.521 54.152 48.982 1.00 14.66 136 THR C CA 1
ATOM 5307 C C . THR C 1 144 ? -63.959 54.298 47.534 1.00 16.11 136 THR C C 1
ATOM 5308 O O . THR C 1 144 ? -64.738 53.480 47.042 1.00 14.48 136 THR C O 1
ATOM 5312 N N . LEU C 1 145 ? -63.424 55.310 46.846 1.00 14.40 137 LEU C N 1
ATOM 5313 C CA . LEU C 1 145 ? -63.519 55.437 45.397 1.00 14.38 137 LEU C CA 1
ATOM 5314 C C . LEU C 1 145 ? -62.123 55.250 44.815 1.00 14.19 137 LEU C C 1
ATOM 5315 O O . LEU C 1 145 ? -61.147 55.751 45.376 1.00 16.84 137 LEU C O 1
ATOM 5320 N N . ALA C 1 146 ? -62.014 54.524 43.694 1.00 14.35 138 ALA C N 1
ATOM 5321 C CA . ALA C 1 146 ? -60.705 54.117 43.199 1.00 13.90 138 ALA C CA 1
ATOM 5322 C C . ALA C 1 146 ? -60.572 54.355 41.700 1.00 15.23 138 ALA C C 1
ATOM 5323 O O . ALA C 1 146 ? -61.505 54.116 40.927 1.00 16.03 138 ALA C O 1
ATOM 5325 N N . SER C 1 147 ? -59.382 54.802 41.304 1.00 13.59 139 SER C N 1
ATOM 5326 C CA . SER C 1 147 ? -59.058 55.025 39.899 1.00 14.08 139 SER C CA 1
ATOM 5327 C C . SER C 1 147 ? -59.070 53.732 39.088 1.00 17.15 139 SER C C 1
ATOM 5328 O O . SER C 1 147 ? -58.301 52.803 39.366 1.00 17.37 139 SER C O 1
ATOM 5331 N N . LYS C 1 148 ? -59.913 53.707 38.047 1.00 15.96 140 LYS C N 1
ATOM 5332 C CA A LYS C 1 148 ? -60.015 52.526 37.193 0.43 16.83 140 LYS C CA 1
ATOM 5333 C CA B LYS C 1 148 ? -60.017 52.536 37.183 0.57 16.61 140 LYS C CA 1
ATOM 5334 C C . LYS C 1 148 ? -58.659 52.138 36.629 1.00 21.66 140 LYS C C 1
ATOM 5335 O O . LYS C 1 148 ? -58.256 50.965 36.692 1.00 19.40 140 LYS C O 1
ATOM 5346 N N . GLU C 1 149 ? -57.943 53.115 36.078 1.00 19.09 141 GLU C N 1
ATOM 5347 C CA . GLU C 1 149 ? -56.707 52.832 35.358 1.00 18.75 141 GLU C CA 1
ATOM 5348 C C . GLU C 1 149 ? -55.506 52.642 36.274 1.00 19.00 141 GLU C C 1
ATOM 5349 O O . GLU C 1 149 ? -54.589 51.887 35.918 1.00 21.18 141 GLU C O 1
ATOM 5355 N N . HIS C 1 150 ? -55.466 53.304 37.439 1.00 17.65 142 HIS C N 1
ATOM 5356 C CA . HIS C 1 150 ? -54.218 53.359 38.187 1.00 18.71 142 HIS C CA 1
ATOM 5357 C C . HIS C 1 150 ? -54.265 52.894 39.637 1.00 15.67 142 HIS C C 1
ATOM 5358 O O . HIS C 1 150 ? -53.194 52.714 40.213 1.00 18.05 142 HIS C O 1
ATOM 5365 N N . ALA C 1 151 ? -55.431 52.698 40.253 1.00 17.21 143 ALA C N 1
ATOM 5366 C CA . ALA C 1 151 ? -55.422 52.230 41.631 1.00 17.24 143 ALA C CA 1
ATOM 5367 C C . ALA C 1 151 ? -54.851 50.819 41.680 1.00 18.27 143 ALA C C 1
ATOM 5368 O O . ALA C 1 151 ? -55.168 49.971 40.841 1.00 18.12 143 ALA C O 1
ATOM 5370 N N . ILE C 1 152 ? -53.968 50.582 42.643 1.00 17.13 144 ILE C N 1
ATOM 5371 C CA . ILE C 1 152 ? -53.432 49.249 42.899 1.00 16.54 144 ILE C CA 1
ATOM 5372 C C . ILE C 1 152 ? -53.449 49.040 44.402 1.00 15.88 144 ILE C C 1
ATOM 5373 O O . ILE C 1 152 ? -52.816 49.801 45.140 1.00 19.10 144 ILE C O 1
ATOM 5378 N N . PHE C 1 153 ? -54.144 48.001 44.849 1.00 14.11 145 PHE C N 1
ATOM 5379 C CA . PHE C 1 153 ? -54.246 47.666 46.260 1.00 13.03 145 PHE C CA 1
ATOM 5380 C C . PHE C 1 153 ? -53.302 46.515 46.558 1.00 15.49 145 PHE C C 1
ATOM 5381 O O . PHE C 1 153 ? -53.332 45.495 45.865 1.00 14.85 145 PHE C O 1
ATOM 5389 N N . LYS C 1 154 ? -52.457 46.682 47.581 1.00 14.22 146 LYS C N 1
ATOM 5390 C CA . LYS C 1 154 ? -51.428 45.687 47.873 1.00 14.77 146 LYS C CA 1
ATOM 5391 C C . LYS C 1 154 ? -51.084 45.742 49.349 1.00 16.53 146 LYS C C 1
ATOM 5392 O O . LYS C 1 154 ? -50.826 46.822 49.881 1.00 19.25 146 LYS C O 1
ATOM 5398 N N . GLN C 1 155 ? -51.022 44.582 49.987 1.00 13.46 147 GLN C N 1
ATOM 5399 C CA . GLN C 1 155 ? -50.645 44.494 51.398 1.00 13.02 147 GLN C CA 1
ATOM 5400 C C . GLN C 1 155 ? -49.249 43.906 51.522 1.00 19.92 147 GLN C C 1
ATOM 5401 O O . GLN C 1 155 ? -49.060 42.708 51.306 1.00 28.68 147 GLN C O 1
ATOM 5407 N N . THR C 1 156 ? -48.294 44.731 51.946 1.00 15.88 148 THR C N 1
ATOM 5408 C CA . THR C 1 156 ? -46.906 44.327 52.126 1.00 14.75 148 THR C CA 1
ATOM 5409 C C . THR C 1 156 ? -46.530 44.050 53.573 1.00 14.68 148 THR C C 1
ATOM 5410 O O . THR C 1 156 ? -45.363 43.762 53.829 1.00 17.64 148 THR C O 1
ATOM 5414 N N . ASP C 1 157 ? -47.475 44.129 54.517 1.00 16.05 149 ASP C N 1
ATOM 5415 C CA . ASP C 1 157 ? -47.129 43.960 55.926 1.00 14.52 149 ASP C CA 1
ATOM 5416 C C . ASP C 1 157 ? -46.301 42.699 56.150 1.00 15.25 149 ASP C C 1
ATOM 5417 O O . ASP C 1 157 ? -45.268 42.730 56.836 1.00 16.42 149 ASP C O 1
ATOM 5422 N N . ALA C 1 158 ? -46.729 41.579 55.555 1.00 16.88 150 ALA C N 1
ATOM 5423 C CA . ALA C 1 158 ? -46.054 40.313 55.836 1.00 16.71 150 ALA C CA 1
ATOM 5424 C C . ALA C 1 158 ? -44.683 40.209 55.176 1.00 19.40 150 ALA C C 1
ATOM 5425 O O . ALA C 1 158 ? -43.911 39.316 55.542 1.00 19.82 150 ALA C O 1
ATOM 5427 N N . ASP C 1 159 ? -44.345 41.111 54.248 1.00 19.26 151 ASP C N 1
ATOM 5428 C CA . ASP C 1 159 ? -42.996 41.139 53.689 1.00 18.21 151 ASP C CA 1
ATOM 5429 C C . ASP C 1 159 ? -41.973 41.698 54.669 1.00 20.76 151 ASP C C 1
ATOM 5430 O O . ASP C 1 159 ? -40.786 41.355 54.578 1.00 21.06 151 ASP C O 1
ATOM 5435 N N . VAL C 1 160 ? -42.398 42.551 55.605 1.00 21.36 152 VAL C N 1
ATOM 5436 C CA . VAL C 1 160 ? -41.459 43.274 56.461 1.00 23.55 152 VAL C CA 1
ATOM 5437 C C . VAL C 1 160 ? -41.660 42.966 57.947 1.00 24.90 152 VAL C C 1
ATOM 5438 O O . VAL C 1 160 ? -41.191 43.724 58.803 1.00 28.72 152 VAL C O 1
ATOM 5442 N N . THR C 1 161 ? -42.326 41.857 58.278 1.00 19.79 153 THR C N 1
ATOM 5443 C CA . THR C 1 161 ? -42.496 41.445 59.672 1.00 19.38 153 THR C CA 1
ATOM 5444 C C . THR C 1 161 ? -43.319 42.481 60.428 1.00 23.04 153 THR C C 1
ATOM 5445 O O . THR C 1 161 ? -43.077 42.776 61.605 1.00 23.15 153 THR C O 1
ATOM 5449 N N . SER C 1 162 ? -44.303 43.042 59.735 1.00 21.02 154 SER C N 1
ATOM 5450 C CA . SER C 1 162 ? -45.281 43.914 60.358 1.00 15.69 154 SER C CA 1
ATOM 5451 C C . SER C 1 162 ? -46.666 43.299 60.208 1.00 19.06 154 SER C C 1
ATOM 5452 O O . SER C 1 162 ? -46.855 42.255 59.571 1.00 17.78 154 SER C O 1
ATOM 5455 N N . PHE C 1 163 ? -47.640 43.938 60.844 1.00 18.99 155 PHE C N 1
ATOM 5456 C CA . PHE C 1 163 ? -49.020 43.512 60.661 1.00 16.63 155 PHE C CA 1
ATOM 5457 C C . PHE C 1 163 ? -49.914 44.585 61.246 1.00 16.10 155 PHE C C 1
ATOM 5458 O O . PHE C 1 163 ? -49.623 45.129 62.315 1.00 19.53 155 PHE C O 1
ATOM 5466 N N . ASP C 1 164 ? -50.957 44.921 60.510 1.00 14.59 156 ASP C N 1
ATOM 5467 C CA . ASP C 1 164 ? -52.074 45.679 61.055 1.00 14.48 156 ASP C CA 1
ATOM 5468 C C . ASP C 1 164 ? -53.094 44.631 61.457 1.00 13.43 156 ASP C C 1
ATOM 5469 O O . ASP C 1 164 ? -53.814 44.086 60.613 1.00 17.70 156 ASP C O 1
ATOM 5474 N N . GLY C 1 165 ? -53.126 44.314 62.751 1.00 14.16 157 GLY C N 1
ATOM 5475 C CA . GLY C 1 165 ? -54.009 43.306 63.284 1.00 15.30 157 GLY C CA 1
ATOM 5476 C C . GLY C 1 165 ? -55.364 43.810 63.724 1.00 13.77 157 GLY C C 1
ATOM 5477 O O . GLY C 1 165 ? -56.100 43.055 64.364 1.00 16.94 157 GLY C O 1
ATOM 5478 N N . GLY C 1 166 ? -55.710 45.060 63.412 1.00 14.46 158 GLY C N 1
ATOM 5479 C CA . GLY C 1 166 ? -57.007 45.603 63.778 1.00 15.96 158 GLY C CA 1
ATOM 5480 C C . GLY C 1 166 ? -57.810 46.015 62.563 1.00 14.03 158 GLY C C 1
ATOM 5481 O O . GLY C 1 166 ? -58.304 45.150 61.831 1.00 13.76 158 GLY C O 1
ATOM 5482 N N . TYR C 1 167 ? -57.924 47.325 62.320 1.00 13.47 159 TYR C N 1
ATOM 5483 C CA . TYR C 1 167 ? -58.756 47.803 61.217 1.00 13.08 159 TYR C CA 1
ATOM 5484 C C . TYR C 1 167 ? -58.215 47.388 59.858 1.00 14.94 159 TYR C C 1
ATOM 5485 O O . TYR C 1 167 ? -58.985 47.299 58.894 1.00 15.57 159 TYR C O 1
ATOM 5494 N N . GLY C 1 168 ? -56.925 47.089 59.757 1.00 11.77 160 GLY C N 1
ATOM 5495 C CA . GLY C 1 168 ? -56.392 46.739 58.444 1.00 12.80 160 GLY C CA 1
ATOM 5496 C C . GLY C 1 168 ? -56.722 45.340 57.965 1.00 14.40 160 GLY C C 1
ATOM 5497 O O . GLY C 1 168 ? -56.693 45.092 56.753 1.00 13.19 160 GLY C O 1
ATOM 5498 N N . SER C 1 169 ? -57.021 44.425 58.878 1.00 13.02 161 SER C N 1
ATOM 5499 C CA . SER C 1 169 ? -57.161 43.009 58.546 1.00 12.37 161 SER C CA 1
ATOM 5500 C C . SER C 1 169 ? -58.488 42.460 59.025 1.00 13.55 161 SER C C 1
ATOM 5501 O O . SER C 1 169 ? -59.318 42.040 58.225 1.00 12.94 161 SER C O 1
ATOM 5504 N N . ALA C 1 170 ? -58.685 42.439 60.339 1.00 13.94 162 ALA C N 1
ATOM 5505 C CA . ALA C 1 170 ? -59.957 41.973 60.866 1.00 12.67 162 ALA C CA 1
ATOM 5506 C C . ALA C 1 170 ? -61.123 42.806 60.336 1.00 13.16 162 ALA C C 1
ATOM 5507 O O . ALA C 1 170 ? -62.183 42.265 60.015 1.00 14.10 162 ALA C O 1
ATOM 5509 N N . TYR C 1 171 ? -60.955 44.126 60.251 1.00 12.87 163 TYR C N 1
ATOM 5510 C CA . TYR C 1 171 ? -62.043 44.941 59.708 1.00 12.67 163 TYR C CA 1
ATOM 5511 C C . TYR C 1 171 ? -62.135 44.797 58.194 1.00 14.59 163 TYR C C 1
ATOM 5512 O O . TYR C 1 171 ? -63.230 44.867 57.617 1.00 13.53 163 TYR C O 1
ATOM 5521 N N . LEU C 1 172 ? -61.005 44.577 57.529 1.00 11.73 164 LEU C N 1
ATOM 5522 C CA . LEU C 1 172 ? -61.059 44.258 56.105 1.00 11.11 164 LEU C CA 1
ATOM 5523 C C . LEU C 1 172 ? -61.983 43.072 55.847 1.00 11.27 164 LEU C C 1
ATOM 5524 O O . LEU C 1 172 ? -62.735 43.055 54.861 1.00 11.83 164 LEU C O 1
ATOM 5529 N N . ALA C 1 173 ? -61.969 42.091 56.750 1.00 11.52 165 ALA C N 1
ATOM 5530 C CA . ALA C 1 173 ? -62.817 40.915 56.591 1.00 10.54 165 ALA C CA 1
ATOM 5531 C C . ALA C 1 173 ? -64.293 41.276 56.674 1.00 12.03 165 ALA C C 1
ATOM 5532 O O . ALA C 1 173 ? -65.125 40.551 56.118 1.00 12.35 165 ALA C O 1
ATOM 5534 N N . LYS C 1 174 ? -64.623 42.392 57.334 1.00 10.43 166 LYS C N 1
ATOM 5535 C CA . LYS C 1 174 ? -66.012 42.832 57.410 1.00 10.54 166 LYS C CA 1
ATOM 5536 C C . LYS C 1 174 ? -66.496 43.502 56.129 1.00 14.36 166 LYS C C 1
ATOM 5537 O O . LYS C 1 174 ? -67.678 43.873 56.062 1.00 14.61 166 LYS C O 1
ATOM 5543 N N . MET C 1 175 ? -65.632 43.673 55.116 1.00 11.91 167 MET C N 1
ATOM 5544 C CA . MET C 1 175 ? -66.084 44.200 53.833 1.00 9.47 167 MET C CA 1
ATOM 5545 C C . MET C 1 175 ? -65.777 43.294 52.649 1.00 13.70 167 MET C C 1
ATOM 5546 O O . MET C 1 175 ? -66.515 43.351 51.665 1.00 15.29 167 MET C O 1
ATOM 5551 N N . VAL C 1 176 ? -64.749 42.435 52.716 1.00 11.67 168 VAL C N 1
ATOM 5552 C CA . VAL C 1 176 ? -64.459 41.500 51.623 1.00 9.93 168 VAL C CA 1
ATOM 5553 C C . VAL C 1 176 ? -64.655 40.048 52.033 1.00 11.88 168 VAL C C 1
ATOM 5554 O O . VAL C 1 176 ? -64.534 39.147 51.177 1.00 12.73 168 VAL C O 1
ATOM 5558 N N . GLY C 1 177 ? -64.989 39.787 53.299 1.00 12.10 169 GLY C N 1
ATOM 5559 C CA . GLY C 1 177 ? -65.089 38.432 53.805 1.00 11.25 169 GLY C CA 1
ATOM 5560 C C . GLY C 1 177 ? -63.753 37.867 54.261 1.00 11.73 169 GLY C C 1
ATOM 5561 O O . GLY C 1 177 ? -62.682 38.340 53.905 1.00 12.52 169 GLY C O 1
ATOM 5562 N N . GLN C 1 178 ? -63.834 36.794 55.040 1.00 11.34 170 GLN C N 1
ATOM 5563 C CA . GLN C 1 178 ? -62.645 36.270 55.700 1.00 10.76 170 GLN C CA 1
ATOM 5564 C C . GLN C 1 178 ? -61.674 35.620 54.716 1.00 11.44 170 GLN C C 1
ATOM 5565 O O . GLN C 1 178 ? -60.452 35.710 54.903 1.00 14.15 170 GLN C O 1
ATOM 5571 N N . LYS C 1 179 ? -62.176 34.935 53.684 1.00 12.97 171 LYS C N 1
ATOM 5572 C CA . LYS C 1 179 ? -61.267 34.293 52.733 1.00 12.62 171 LYS C CA 1
ATOM 5573 C C . LYS C 1 179 ? -60.407 35.332 52.026 1.00 12.81 171 LYS C C 1
ATOM 5574 O O . LYS C 1 179 ? -59.178 35.192 51.927 1.00 13.19 171 LYS C O 1
ATOM 5580 N N . LYS C 1 180 ? -61.045 36.378 51.506 1.00 13.07 172 LYS C N 1
ATOM 5581 C CA . LYS C 1 180 ? -60.305 37.348 50.713 1.00 13.85 172 LYS C CA 1
ATOM 5582 C C . LYS C 1 180 ? -59.403 38.210 51.578 1.00 13.68 172 LYS C C 1
ATOM 5583 O O . LYS C 1 180 ? -58.304 38.589 51.145 1.00 14.65 172 LYS C O 1
ATOM 5589 N N . ALA C 1 181 ? -59.825 38.520 52.807 1.00 10.83 173 ALA C N 1
ATOM 5590 C CA . ALA C 1 181 ? -58.948 39.269 53.696 1.00 11.05 173 ALA C CA 1
ATOM 5591 C C . ALA C 1 181 ? -57.664 38.499 53.957 1.00 13.33 173 ALA C C 1
ATOM 5592 O O . ALA C 1 181 ? -56.570 39.080 53.949 1.00 14.12 173 ALA C O 1
ATOM 5594 N N . ARG C 1 182 ? -57.781 37.185 54.194 1.00 10.56 174 ARG C N 1
ATOM 5595 C CA . ARG C 1 182 ? -56.604 36.348 54.422 1.00 10.01 174 ARG C CA 1
ATOM 5596 C C . ARG C 1 182 ? -55.708 36.306 53.190 1.00 13.34 174 ARG C C 1
ATOM 5597 O O . ARG C 1 182 ? -54.472 36.391 53.297 1.00 13.02 174 ARG C O 1
ATOM 5605 N N . GLU C 1 183 ? -56.313 36.196 52.010 1.00 12.29 175 GLU C N 1
ATOM 5606 C CA . GLU C 1 183 ? -55.524 36.176 50.783 1.00 11.66 175 GLU C CA 1
ATOM 5607 C C . GLU C 1 183 ? -54.710 37.452 50.638 1.00 13.16 175 GLU C C 1
ATOM 5608 O O . GLU C 1 183 ? -53.513 37.416 50.311 1.00 14.60 175 GLU C O 1
ATOM 5614 N N . ILE C 1 184 ? -55.363 38.599 50.827 1.00 13.15 176 ILE C N 1
ATOM 5615 C CA . ILE C 1 184 ? -54.691 39.885 50.655 1.00 12.82 176 ILE C CA 1
ATOM 5616 C C . ILE C 1 184 ? -53.427 39.950 51.506 1.00 13.02 176 ILE C C 1
ATOM 5617 O O . ILE C 1 184 ? -52.356 40.353 51.029 1.00 13.42 176 ILE C O 1
ATOM 5622 N N . PHE C 1 185 ? -53.520 39.532 52.775 1.00 13.80 177 PHE C N 1
ATOM 5623 C CA . PHE C 1 185 ? -52.362 39.629 53.666 1.00 13.43 177 PHE C CA 1
ATOM 5624 C C . PHE C 1 185 ? -51.364 38.496 53.479 1.00 17.98 177 PHE C C 1
ATOM 5625 O O . PHE C 1 185 ? -50.151 38.720 53.607 1.00 16.12 177 PHE C O 1
ATOM 5633 N N . PHE C 1 186 ? -51.827 37.274 53.212 1.00 14.27 178 PHE C N 1
ATOM 5634 C CA . PHE C 1 186 ? -50.887 36.157 53.190 1.00 14.93 178 PHE C CA 1
ATOM 5635 C C . PHE C 1 186 ? -50.025 36.136 51.925 1.00 13.44 178 PHE C C 1
ATOM 5636 O O . PHE C 1 186 ? -48.880 35.674 51.969 1.00 15.43 178 PHE C O 1
ATOM 5644 N N . LEU C 1 187 ? -50.544 36.605 50.790 1.00 15.29 179 LEU C N 1
ATOM 5645 C CA . LEU C 1 187 ? -49.767 36.585 49.556 1.00 15.59 179 LEU C CA 1
ATOM 5646 C C . LEU C 1 187 ? -49.236 37.952 49.163 1.00 14.37 179 LEU C C 1
ATOM 5647 O O . LEU C 1 187 ? -48.231 38.022 48.444 1.00 16.96 179 LEU C O 1
ATOM 5652 N N . GLY C 1 188 ? -49.865 39.029 49.620 1.00 14.73 180 GLY C N 1
ATOM 5653 C CA . GLY C 1 188 ? -49.376 40.357 49.254 1.00 17.73 180 GLY C CA 1
ATOM 5654 C C . GLY C 1 188 ? -49.371 40.643 47.767 1.00 17.02 180 GLY C C 1
ATOM 5655 O O . GLY C 1 188 ? -48.446 41.292 47.267 1.00 18.24 180 GLY C O 1
ATOM 5656 N N . ARG C 1 189 ? -50.379 40.163 47.045 1.00 15.50 181 ARG C N 1
ATOM 5657 C CA . ARG C 1 189 ? -50.477 40.420 45.618 1.00 14.54 181 ARG C CA 1
ATOM 5658 C C . ARG C 1 189 ? -51.139 41.769 45.359 1.00 14.30 181 ARG C C 1
ATOM 5659 O O . ARG C 1 189 ? -51.714 42.399 46.252 1.00 14.27 181 ARG C O 1
ATOM 5667 N N . ASN C 1 190 ? -51.060 42.201 44.096 1.00 16.77 182 ASN C N 1
ATOM 5668 C CA . ASN C 1 190 ? -51.695 43.424 43.625 1.00 14.83 182 ASN C CA 1
ATOM 5669 C C . ASN C 1 190 ? -53.125 43.163 43.182 1.00 17.34 182 ASN C C 1
ATOM 5670 O O . ASN C 1 190 ? -53.406 42.161 42.504 1.00 17.18 182 ASN C O 1
ATOM 5675 N N . TYR C 1 191 ? -54.011 44.110 43.494 1.00 17.08 183 TYR C N 1
ATOM 5676 C CA . TYR C 1 191 ? -55.385 44.071 43.012 1.00 18.24 183 TYR C CA 1
ATOM 5677 C C . TYR C 1 191 ? -55.743 45.400 42.370 1.00 17.01 183 TYR C C 1
ATOM 5678 O O . TYR C 1 191 ? -55.375 46.464 42.872 1.00 15.55 183 TYR C O 1
ATOM 5687 N N . SER C 1 192 ? -56.465 45.326 41.258 1.00 15.74 184 SER C N 1
ATOM 5688 C CA . SER C 1 192 ? -56.934 46.506 40.548 1.00 17.70 184 SER C CA 1
ATOM 5689 C C . SER C 1 192 ? -58.166 47.098 41.228 1.00 14.33 184 SER C C 1
ATOM 5690 O O . SER C 1 192 ? -58.761 46.513 42.124 1.00 15.25 184 SER C O 1
ATOM 5693 N N . ALA C 1 193 ? -58.564 48.280 40.760 1.00 16.90 185 ALA C N 1
ATOM 5694 C CA . ALA C 1 193 ? -59.798 48.874 41.260 1.00 15.00 185 ALA C CA 1
ATOM 5695 C C . ALA C 1 193 ? -60.987 47.950 41.033 1.00 16.17 185 ALA C C 1
ATOM 5696 O O . ALA C 1 193 ? -61.825 47.764 41.925 1.00 17.40 185 ALA C O 1
ATOM 5698 N N . GLN C 1 194 ? -61.079 47.371 39.836 1.00 16.56 186 GLN C N 1
ATOM 5699 C CA . GLN C 1 194 ? -62.221 46.520 39.525 1.00 16.22 186 GLN C CA 1
ATOM 5700 C C . GLN C 1 194 ? -62.214 45.261 40.379 1.00 17.10 186 GLN C C 1
ATOM 5701 O O . GLN C 1 194 ? -63.268 44.836 40.866 1.00 17.68 186 GLN C O 1
ATOM 5707 N N . GLU C 1 195 ? -61.041 44.644 40.571 1.00 17.02 187 GLU C N 1
ATOM 5708 C CA . GLU C 1 195 ? -60.971 43.485 41.457 1.00 15.97 187 GLU C CA 1
ATOM 5709 C C . GLU C 1 195 ? -61.376 43.851 42.878 1.00 17.56 187 GLU C C 1
ATOM 5710 O O . GLU C 1 195 ? -62.108 43.101 43.533 1.00 16.85 187 GLU C O 1
ATOM 5716 N N . ALA C 1 196 ? -60.904 45.002 43.370 1.00 13.75 188 ALA C N 1
ATOM 5717 C CA . ALA C 1 196 ? -61.265 45.465 44.706 1.00 15.64 188 ALA C CA 1
ATOM 5718 C C . ALA C 1 196 ? -62.757 45.774 44.819 1.00 14.32 188 ALA C C 1
ATOM 5719 O O . ALA C 1 196 ? -63.365 45.548 45.871 1.00 15.23 188 ALA C O 1
ATOM 5721 N N . PHE C 1 197 ? -63.365 46.297 43.755 1.00 14.83 189 PHE C N 1
ATOM 5722 C CA . PHE C 1 197 ? -64.812 46.509 43.746 1.00 15.47 189 PHE C CA 1
ATOM 5723 C C . PHE C 1 197 ? -65.556 45.181 43.847 1.00 15.06 189 PHE C C 1
ATOM 5724 O O . PHE C 1 197 ? -66.499 45.029 44.647 1.00 15.01 189 PHE C O 1
ATOM 5732 N N . GLU C 1 198 ? -65.129 44.197 43.052 1.00 16.27 190 GLU C N 1
ATOM 5733 C CA A GLU C 1 198 ? -65.812 42.908 43.037 0.56 14.72 190 GLU C CA 1
ATOM 5734 C CA B GLU C 1 198 ? -65.811 42.910 43.033 0.44 15.13 190 GLU C CA 1
ATOM 5735 C C . GLU C 1 198 ? -65.688 42.194 44.372 1.00 18.07 190 GLU C C 1
ATOM 5736 O O . GLU C 1 198 ? -66.586 41.428 44.740 1.00 19.84 190 GLU C O 1
ATOM 5747 N N . MET C 1 199 ? -64.604 42.454 45.123 1.00 15.85 191 MET C N 1
ATOM 5748 C CA A MET C 1 199 ? -64.503 41.790 46.407 0.61 13.19 191 MET C CA 1
ATOM 5749 C CA B MET C 1 199 ? -64.368 41.893 46.455 0.39 12.75 191 MET C CA 1
ATOM 5750 C C . MET C 1 199 ? -65.256 42.516 47.516 1.00 14.42 191 MET C C 1
ATOM 5751 O O . MET C 1 199 ? -65.561 41.881 48.533 1.00 14.95 191 MET C O 1
ATOM 5760 N N . GLY C 1 200 ? -65.582 43.793 47.341 1.00 16.39 192 GLY C N 1
ATOM 5761 C CA . GLY C 1 200 ? -66.372 44.525 48.311 1.00 14.96 192 GLY C CA 1
ATOM 5762 C C . GLY C 1 200 ? -65.682 45.670 49.018 1.00 14.39 192 GLY C C 1
ATOM 5763 O O . GLY C 1 200 ? -66.331 46.309 49.860 1.00 14.10 192 GLY C O 1
ATOM 5764 N N . MET C 1 201 ? -64.404 45.988 48.773 1.00 12.45 193 MET C N 1
ATOM 5765 C CA . MET C 1 201 ? -63.746 47.055 49.531 1.00 11.03 193 MET C CA 1
ATOM 5766 C C . MET C 1 201 ? -63.650 48.375 48.778 1.00 13.76 193 MET C C 1
ATOM 5767 O O . MET C 1 201 ? -63.241 49.372 49.375 1.00 14.54 193 MET C O 1
ATOM 5772 N N . VAL C 1 202 ? -64.058 48.413 47.511 1.00 11.95 194 VAL C N 1
ATOM 5773 C CA . VAL C 1 202 ? -64.167 49.649 46.739 1.00 13.78 194 VAL C CA 1
ATOM 5774 C C . VAL C 1 202 ? -65.635 49.863 46.385 1.00 12.93 194 VAL C C 1
ATOM 5775 O O . VAL C 1 202 ? -66.300 48.952 45.873 1.00 16.04 194 VAL C O 1
ATOM 5779 N N . ASN C 1 203 ? -66.146 51.064 46.687 1.00 13.93 195 ASN C N 1
ATOM 5780 C CA . ASN C 1 203 ? -67.552 51.361 46.441 1.00 15.04 195 ASN C CA 1
ATOM 5781 C C . ASN C 1 203 ? -67.836 51.646 44.977 1.00 16.46 195 ASN C C 1
ATOM 5782 O O . ASN C 1 203 ? -68.931 51.333 44.500 1.00 18.07 195 ASN C O 1
ATOM 5787 N N . LYS C 1 204 ? -66.894 52.273 44.273 1.00 16.31 196 LYS C N 1
ATOM 5788 C CA . LYS C 1 204 ? -67.094 52.652 42.877 1.00 16.73 196 LYS C CA 1
ATOM 5789 C C . LYS C 1 204 ? -65.742 52.740 42.189 1.00 16.41 196 LYS C C 1
ATOM 5790 O O . LYS C 1 204 ? -64.806 53.329 42.737 1.00 16.83 196 LYS C O 1
ATOM 5796 N N . VAL C 1 205 ? -65.663 52.154 40.993 1.00 14.47 197 VAL C N 1
ATOM 5797 C CA . VAL C 1 205 ? -64.522 52.294 40.100 1.00 15.44 197 VAL C CA 1
ATOM 5798 C C . VAL C 1 205 ? -64.795 53.506 39.231 1.00 17.64 197 VAL C C 1
ATOM 5799 O O . VAL C 1 205 ? -65.851 53.587 38.591 1.00 18.99 197 VAL C O 1
ATOM 5803 N N . VAL C 1 206 ? -63.859 54.452 39.218 1.00 16.17 198 VAL C N 1
ATOM 5804 C CA . VAL C 1 206 ? -64.067 55.729 38.536 1.00 17.12 198 VAL C CA 1
ATOM 5805 C C . VAL C 1 206 ? -62.939 55.975 37.542 1.00 17.31 198 VAL C C 1
ATOM 5806 O O . VAL C 1 206 ? -61.767 55.805 37.906 1.00 18.21 198 VAL C O 1
ATOM 5810 N N . PRO C 1 207 ? -63.228 56.393 36.303 1.00 16.56 199 PRO C N 1
ATOM 5811 C CA . PRO C 1 207 ? -62.144 56.772 35.386 1.00 21.53 199 PRO C CA 1
ATOM 5812 C C . PRO C 1 207 ? -61.224 57.795 36.043 1.00 21.13 199 PRO C C 1
ATOM 5813 O O . PRO C 1 207 ? -61.682 58.713 36.731 1.00 19.10 199 PRO C O 1
ATOM 5817 N N . HIS C 1 208 ? -59.913 57.620 35.830 1.00 19.96 200 HIS C N 1
ATOM 5818 C CA . HIS C 1 208 ? -58.922 58.427 36.544 1.00 19.17 200 HIS C CA 1
ATOM 5819 C C . HIS C 1 208 ? -59.223 59.922 36.451 1.00 21.59 200 HIS C C 1
ATOM 5820 O O . HIS C 1 208 ? -59.163 60.655 37.452 1.00 20.93 200 HIS C O 1
ATOM 5827 N N . ALA C 1 209 ? -59.538 60.390 35.246 1.00 21.53 201 ALA C N 1
ATOM 5828 C CA . ALA C 1 209 ? -59.734 61.815 35.027 1.00 19.81 201 ALA C CA 1
ATOM 5829 C C . ALA C 1 209 ? -60.961 62.359 35.742 1.00 23.60 201 ALA C C 1
ATOM 5830 O O . ALA C 1 209 ? -61.071 63.579 35.909 1.00 25.12 201 ALA C O 1
ATOM 5832 N N . GLU C 1 210 ? -61.886 61.493 36.145 1.00 22.99 202 GLU C N 1
ATOM 5833 C CA . GLU C 1 210 ? -63.093 61.893 36.855 1.00 24.09 202 GLU C CA 1
ATOM 5834 C C . GLU C 1 210 ? -63.031 61.628 38.354 1.00 22.35 202 GLU C C 1
ATOM 5835 O O . GLU C 1 210 ? -63.972 61.986 39.066 1.00 22.30 202 GLU C O 1
ATOM 5841 N N . LEU C 1 211 ? -61.950 61.022 38.851 1.00 18.92 203 LEU C N 1
ATOM 5842 C CA . LEU C 1 211 ? -61.941 60.497 40.216 1.00 18.11 203 LEU C CA 1
ATOM 5843 C C . LEU C 1 211 ? -62.166 61.591 41.262 1.00 17.49 203 LEU C C 1
ATOM 5844 O O . LEU C 1 211 ? -63.036 61.455 42.134 1.00 18.11 203 LEU C O 1
ATOM 5849 N N . GLU C 1 212 ? -61.368 62.667 41.215 1.00 19.45 204 GLU C N 1
ATOM 5850 C CA . GLU C 1 212 ? -61.488 63.686 42.255 1.00 19.70 204 GLU C CA 1
ATOM 5851 C C . GLU C 1 212 ? -62.818 64.419 42.151 1.00 20.64 204 GLU C C 1
ATOM 5852 O O . GLU C 1 212 ? -63.426 64.760 43.174 1.00 19.25 204 GLU C O 1
ATOM 5858 N N . ASP C 1 213 ? -63.288 64.668 40.925 1.00 20.73 205 ASP C N 1
ATOM 5859 C CA . ASP C 1 213 ? -64.577 65.340 40.763 1.00 18.21 205 ASP C CA 1
ATOM 5860 C C . ASP C 1 213 ? -65.718 64.462 41.263 1.00 19.99 205 ASP C C 1
ATOM 5861 O O . ASP C 1 213 ? -66.697 64.961 41.825 1.00 20.61 205 ASP C O 1
ATOM 5866 N N . THR C 1 214 ? -65.630 63.158 41.024 1.00 18.00 206 THR C N 1
ATOM 5867 C CA . THR C 1 214 ? -66.684 62.262 41.458 1.00 17.02 206 THR C CA 1
ATOM 5868 C C . THR C 1 214 ? -66.693 62.139 42.971 1.00 19.66 206 THR C C 1
ATOM 5869 O O . THR C 1 214 ? -67.765 62.119 43.587 1.00 19.06 206 THR C O 1
ATOM 5873 N N . ALA C 1 215 ? -65.509 62.091 43.595 1.00 17.68 207 ALA C N 1
ATOM 5874 C CA . ALA C 1 215 ? -65.454 62.081 45.053 1.00 17.09 207 ALA C CA 1
ATOM 5875 C C . ALA C 1 215 ? -66.141 63.308 45.633 1.00 17.91 207 ALA C C 1
ATOM 5876 O O . ALA C 1 215 ? -66.913 63.202 46.593 1.00 18.59 207 ALA C O 1
ATOM 5878 N N . TYR C 1 216 ? -65.905 64.479 45.032 1.00 19.05 208 TYR C N 1
ATOM 5879 C CA . TYR C 1 216 ? -66.573 65.683 45.510 1.00 18.33 208 TYR C CA 1
ATOM 5880 C C . TYR C 1 216 ? -68.086 65.585 45.317 1.00 21.12 208 TYR C C 1
ATOM 5881 O O . TYR C 1 216 ? -68.859 65.993 46.196 1.00 18.69 208 TYR C O 1
ATOM 5890 N N . GLU C 1 217 ? -68.529 65.026 44.179 1.00 20.19 209 GLU C N 1
ATOM 5891 C CA . GLU C 1 217 ? -69.963 64.839 43.948 1.00 19.30 209 GLU C CA 1
ATOM 5892 C C . GLU C 1 217 ? -70.582 63.889 44.968 1.00 16.91 209 GLU C C 1
ATOM 5893 O O . GLU C 1 217 ? -71.685 64.147 45.474 1.00 18.01 209 GLU C O 1
ATOM 5899 N N . TRP C 1 218 ? -69.902 62.776 45.271 1.00 14.92 210 TRP C N 1
ATOM 5900 C CA . TRP C 1 218 ? -70.374 61.888 46.334 1.00 16.02 210 TRP C CA 1
ATOM 5901 C C . TRP C 1 218 ? -70.502 62.643 47.649 1.00 14.39 210 TRP C C 1
ATOM 5902 O O . TRP C 1 218 ? -71.513 62.519 48.352 1.00 16.07 210 TRP C O 1
ATOM 5913 N N . ALA C 1 219 ? -69.504 63.473 47.969 1.00 15.99 211 ALA C N 1
ATOM 5914 C CA . ALA C 1 219 ? -69.537 64.227 49.217 1.00 15.58 211 ALA C CA 1
ATOM 5915 C C . ALA C 1 219 ? -70.749 65.151 49.273 1.00 18.05 211 ALA C C 1
ATOM 5916 O O . ALA C 1 219 ? -71.411 65.249 50.312 1.00 15.65 211 ALA C O 1
ATOM 5918 N N . GLN C 1 220 ? -71.051 65.841 48.170 1.00 18.38 212 GLN C N 1
ATOM 5919 C CA . GLN C 1 220 ? -72.199 66.737 48.170 1.00 17.21 212 GLN C CA 1
ATOM 5920 C C . GLN C 1 220 ? -73.516 65.976 48.303 1.00 20.22 212 GLN C C 1
ATOM 5921 O O . GLN C 1 220 ? -74.469 66.510 48.882 1.00 17.90 212 GLN C O 1
ATOM 5927 N N . GLU C 1 221 ? -73.597 64.739 47.790 1.00 16.62 213 GLU C N 1
ATOM 5928 C CA . GLU C 1 221 ? -74.808 63.954 48.013 1.00 18.88 213 GLU C CA 1
ATOM 5929 C C . GLU C 1 221 ? -75.000 63.667 49.497 1.00 16.87 213 GLU C C 1
ATOM 5930 O O . GLU C 1 221 ? -76.123 63.759 50.012 1.00 17.18 213 GLU C O 1
ATOM 5936 N N . ILE C 1 222 ? -73.910 63.343 50.199 1.00 15.17 214 ILE C N 1
ATOM 5937 C CA . ILE C 1 222 ? -73.989 63.110 51.642 1.00 13.43 214 ILE C CA 1
ATOM 5938 C C . ILE C 1 222 ? -74.360 64.396 52.363 1.00 14.88 214 ILE C C 1
ATOM 5939 O O . ILE C 1 222 ? -75.161 64.386 53.312 1.00 15.27 214 ILE C O 1
ATOM 5944 N N . LEU C 1 223 ? -73.801 65.527 51.917 1.00 16.23 215 LEU C N 1
ATOM 5945 C CA . LEU C 1 223 ? -73.992 66.779 52.640 1.00 16.85 215 LEU C CA 1
ATOM 5946 C C . LEU C 1 223 ? -75.415 67.295 52.535 1.00 18.78 215 LEU C C 1
ATOM 5947 O O . LEU C 1 223 ? -75.794 68.188 53.310 1.00 20.86 215 LEU C O 1
ATOM 5952 N N . ALA C 1 224 ? -76.206 66.761 51.593 1.00 15.84 216 ALA C N 1
ATOM 5953 C CA . ALA C 1 224 ? -77.613 67.099 51.461 1.00 17.56 216 ALA C CA 1
ATOM 5954 C C . ALA C 1 224 ? -78.518 66.294 52.382 1.00 18.61 216 ALA C C 1
ATOM 5955 O O . ALA C 1 224 ? -79.720 66.581 52.445 1.00 21.66 216 ALA C O 1
ATOM 5957 N N . LYS C 1 225 ? -77.969 65.328 53.107 1.00 16.08 217 LYS C N 1
ATOM 5958 C CA . LYS C 1 225 ? -78.733 64.466 53.999 1.00 15.95 217 LYS C CA 1
ATOM 5959 C C . LYS C 1 225 ? -78.849 65.098 55.375 1.00 16.68 217 LYS C C 1
ATOM 5960 O O . LYS C 1 225 ? -78.194 66.093 55.688 1.00 18.68 217 LYS C O 1
ATOM 5966 N N . SER C 1 226 ? -79.696 64.499 56.199 1.00 16.02 218 SER C N 1
ATOM 5967 C CA . SER C 1 226 ? -79.862 64.937 57.588 1.00 15.39 218 SER C CA 1
ATOM 5968 C C . SER C 1 226 ? -78.571 64.661 58.336 1.00 17.24 218 SER C C 1
ATOM 5969 O O . SER C 1 226 ? -78.128 63.507 58.373 1.00 15.28 218 SER C O 1
ATOM 5972 N N . PRO C 1 227 ? -77.924 65.666 58.930 1.00 15.34 219 PRO C N 1
ATOM 5973 C CA . PRO C 1 227 ? -76.676 65.373 59.658 1.00 15.38 219 PRO C CA 1
ATOM 5974 C C . PRO C 1 227 ? -76.878 64.444 60.839 1.00 17.75 219 PRO C C 1
ATOM 5975 O O . PRO C 1 227 ? -76.003 63.623 61.126 1.00 16.65 219 PRO C O 1
ATOM 5979 N N . THR C 1 228 ? -78.008 64.557 61.539 1.00 17.20 220 THR C N 1
ATOM 5980 C CA . THR C 1 228 ? -78.284 63.603 62.613 1.00 17.39 220 THR C CA 1
ATOM 5981 C C . THR C 1 228 ? -78.354 62.172 62.082 1.00 17.74 220 THR C C 1
ATOM 5982 O O . THR C 1 228 ? -77.774 61.254 62.669 1.00 17.67 220 THR C O 1
ATOM 5986 N N . SER C 1 229 ? -79.057 61.956 60.965 1.00 15.79 221 SER C N 1
ATOM 5987 C CA . SER C 1 229 ? -79.107 60.614 60.383 1.00 13.39 221 SER C CA 1
ATOM 5988 C C . SER C 1 229 ? -77.717 60.108 60.028 1.00 14.18 221 SER C C 1
ATOM 5989 O O . SER C 1 229 ? -77.390 58.935 60.257 1.00 17.41 221 SER C O 1
ATOM 5992 N N . ILE C 1 230 ? -76.913 60.949 59.375 1.00 13.11 222 ILE C N 1
ATOM 5993 C CA . ILE C 1 230 ? -75.600 60.484 58.930 1.00 15.13 222 ILE C CA 1
ATOM 5994 C C . ILE C 1 230 ? -74.746 60.071 60.126 1.00 14.20 222 ILE C C 1
ATOM 5995 O O . ILE C 1 230 ? -74.121 59.000 60.116 1.00 15.04 222 ILE C O 1
ATOM 6000 N N . ARG C 1 231 ? -74.719 60.908 61.180 1.00 15.45 223 ARG C N 1
ATOM 6001 C CA . ARG C 1 231 ? -73.975 60.575 62.398 1.00 14.82 223 ARG C CA 1
ATOM 6002 C C . ARG C 1 231 ? -74.463 59.270 63.001 1.00 12.79 223 ARG C C 1
ATOM 6003 O O . ARG C 1 231 ? -73.666 58.383 63.329 1.00 14.72 223 ARG C O 1
ATOM 6011 N N . MET C 1 232 ? -75.771 59.159 63.206 1.00 13.44 224 MET C N 1
ATOM 6012 C CA . MET C 1 232 ? -76.302 57.978 63.878 1.00 13.61 224 MET C CA 1
ATOM 6013 C C . MET C 1 232 ? -76.106 56.729 63.036 1.00 15.24 224 MET C C 1
ATOM 6014 O O . MET C 1 232 ? -75.908 55.640 63.587 1.00 15.09 224 MET C O 1
ATOM 6019 N N . LEU C 1 233 ? -76.164 56.854 61.705 1.00 13.39 225 LEU C N 1
ATOM 6020 C CA . LEU C 1 233 ? -75.969 55.682 60.860 1.00 14.15 225 LEU C CA 1
ATOM 6021 C C . LEU C 1 233 ? -74.508 55.252 60.824 1.00 14.11 225 LEU C C 1
ATOM 6022 O O . LEU C 1 233 ? -74.214 54.053 60.895 1.00 13.20 225 LEU C O 1
ATOM 6027 N N . LYS C 1 234 ? -73.577 56.209 60.717 1.00 13.63 226 LYS C N 1
ATOM 6028 C CA . LYS C 1 234 ? -72.165 55.844 60.818 1.00 11.71 226 LYS C CA 1
ATOM 6029 C C . LYS C 1 234 ? -71.897 55.141 62.137 1.00 11.22 226 LYS C C 1
ATOM 6030 O O . LYS C 1 234 ? -71.272 54.075 62.178 1.00 12.91 226 LYS C O 1
ATOM 6036 N N . PHE C 1 235 ? -72.407 55.704 63.234 1.00 12.85 227 PHE C N 1
ATOM 6037 C CA . PHE C 1 235 ? -72.101 55.105 64.527 1.00 13.19 227 PHE C CA 1
ATOM 6038 C C . PHE C 1 235 ? -72.849 53.793 64.738 1.00 14.30 227 PHE C C 1
ATOM 6039 O O . PHE C 1 235 ? -72.374 52.931 65.479 1.00 12.61 227 PHE C O 1
ATOM 6047 N N . ALA C 1 236 ? -74.006 53.610 64.096 1.00 12.88 228 ALA C N 1
ATOM 6048 C CA . ALA C 1 236 ? -74.670 52.315 64.203 1.00 11.66 228 ALA C CA 1
ATOM 6049 C C . ALA C 1 236 ? -73.890 51.251 63.453 1.00 12.90 228 ALA C C 1
ATOM 6050 O O . ALA C 1 236 ? -73.769 50.108 63.918 1.00 12.35 228 ALA C O 1
ATOM 6052 N N . MET C 1 237 ? -73.380 51.598 62.276 1.00 11.85 229 MET C N 1
ATOM 6053 C CA . MET C 1 237 ? -72.618 50.605 61.542 1.00 11.63 229 MET C CA 1
ATOM 6054 C C . MET C 1 237 ? -71.260 50.358 62.188 1.00 11.90 229 MET C C 1
ATOM 6055 O O . MET C 1 237 ? -70.736 49.241 62.089 1.00 11.94 229 MET C O 1
ATOM 6060 N N . ASN C 1 238 ? -70.690 51.354 62.891 1.00 12.13 230 ASN C N 1
ATOM 6061 C CA . ASN C 1 238 ? -69.497 51.084 63.699 1.00 11.53 230 ASN C CA 1
ATOM 6062 C C . ASN C 1 238 ? -69.822 50.146 64.858 1.00 11.78 230 ASN C C 1
ATOM 6063 O O . ASN C 1 238 ? -68.999 49.307 65.242 1.00 12.35 230 ASN C O 1
ATOM 6068 N N . LEU C 1 239 ? -70.990 50.341 65.475 1.00 11.48 231 LEU C N 1
ATOM 6069 C CA . LEU C 1 239 ? -71.305 49.718 66.759 1.00 13.71 231 LEU C CA 1
ATOM 6070 C C . LEU C 1 239 ? -71.223 48.197 66.686 1.00 13.40 231 LEU C C 1
ATOM 6071 O O . LEU C 1 239 ? -70.774 47.534 67.638 1.00 12.38 231 LEU C O 1
ATOM 6076 N N . THR C 1 240 ? -71.660 47.622 65.568 1.00 11.98 232 THR C N 1
ATOM 6077 C CA . THR C 1 240 ? -71.727 46.171 65.504 1.00 12.71 232 THR C CA 1
ATOM 6078 C C . THR C 1 240 ? -70.339 45.538 65.635 1.00 13.95 232 THR C C 1
ATOM 6079 O O . THR C 1 240 ? -70.213 44.428 66.180 1.00 15.49 232 THR C O 1
ATOM 6083 N N . ASP C 1 241 ? -69.284 46.245 65.213 1.00 13.06 233 ASP C N 1
ATOM 6084 C CA . ASP C 1 241 ? -67.922 45.729 65.327 1.00 11.71 233 ASP C CA 1
ATOM 6085 C C . ASP C 1 241 ? -67.115 46.330 66.467 1.00 12.82 233 ASP C C 1
ATOM 6086 O O . ASP C 1 241 ? -66.208 45.654 66.959 1.00 12.84 233 ASP C O 1
ATOM 6091 N N . ASP C 1 242 ? -67.436 47.544 66.931 1.00 11.61 234 ASP C N 1
ATOM 6092 C CA . ASP C 1 242 ? -66.571 48.283 67.851 1.00 12.10 234 ASP C CA 1
ATOM 6093 C C . ASP C 1 242 ? -66.871 48.038 69.336 1.00 13.27 234 ASP C C 1
ATOM 6094 O O . ASP C 1 242 ? -66.340 48.768 70.183 1.00 12.47 234 ASP C O 1
ATOM 6099 N N . GLY C 1 243 ? -67.690 47.048 69.675 1.00 11.92 235 GLY C N 1
ATOM 6100 C CA . GLY C 1 243 ? -67.859 46.674 71.081 1.00 13.40 235 GLY C CA 1
ATOM 6101 C C . GLY C 1 243 ? -68.263 47.826 71.982 1.00 14.59 235 GLY C C 1
ATOM 6102 O O . GLY C 1 243 ? -69.089 48.668 71.628 1.00 13.64 235 GLY C O 1
ATOM 6103 N N . MET C 1 244 ? -67.671 47.859 73.181 1.00 10.51 236 MET C N 1
ATOM 6104 C CA . MET C 1 244 ? -68.038 48.871 74.172 1.00 11.20 236 MET C CA 1
ATOM 6105 C C . MET C 1 244 ? -67.671 50.283 73.715 1.00 13.02 236 MET C C 1
ATOM 6106 O O . MET C 1 244 ? -68.327 51.252 74.120 1.00 13.91 236 MET C O 1
ATOM 6111 N N . VAL C 1 245 ? -66.606 50.428 72.917 1.00 12.66 237 VAL C N 1
ATOM 6112 C CA . VAL C 1 245 ? -66.252 51.750 72.392 1.00 13.01 237 VAL C CA 1
ATOM 6113 C C . VAL C 1 245 ? -67.322 52.217 71.420 1.00 13.56 237 VAL C C 1
ATOM 6114 O O . VAL C 1 245 ? -67.773 53.369 71.460 1.00 14.24 237 VAL C O 1
ATOM 6118 N N . GLY C 1 246 ? -67.755 51.318 70.536 1.00 12.36 238 GLY C N 1
ATOM 6119 C CA . GLY C 1 246 ? -68.830 51.675 69.624 1.00 14.15 238 GLY C CA 1
ATOM 6120 C C . GLY C 1 246 ? -70.107 51.991 70.371 1.00 14.98 238 GLY C C 1
ATOM 6121 O O . GLY C 1 246 ? -70.859 52.889 69.989 1.00 13.99 238 GLY C O 1
ATOM 6122 N N . GLN C 1 247 ? -70.347 51.283 71.470 1.00 11.24 239 GLN C N 1
ATOM 6123 C CA . GLN C 1 247 ? -71.519 51.593 72.269 1.00 12.12 239 GLN C CA 1
ATOM 6124 C C . GLN C 1 247 ? -71.382 52.968 72.900 1.00 14.47 239 GLN C C 1
ATOM 6125 O O . GLN C 1 247 ? -72.330 53.762 72.887 1.00 15.81 239 GLN C O 1
ATOM 6131 N N . GLN C 1 248 ? -70.196 53.279 73.420 1.00 12.84 240 GLN C N 1
ATOM 6132 C CA . GLN C 1 248 ? -69.977 54.594 74.013 1.00 15.04 240 GLN C CA 1
ATOM 6133 C C . GLN C 1 248 ? -70.262 55.700 73.004 1.00 12.21 240 GLN C C 1
ATOM 6134 O O . GLN C 1 248 ? -70.919 56.700 73.335 1.00 15.08 240 GLN C O 1
ATOM 6140 N N . VAL C 1 249 ? -69.782 55.527 71.770 1.00 12.95 241 VAL C N 1
ATOM 6141 C CA . VAL C 1 249 ? -69.918 56.579 70.763 1.00 13.64 241 VAL C CA 1
ATOM 6142 C C . VAL C 1 249 ? -71.374 56.714 70.324 1.00 12.58 241 VAL C C 1
ATOM 6143 O O . VAL C 1 249 ? -71.910 57.829 70.206 1.00 15.50 241 VAL C O 1
ATOM 6147 N N . PHE C 1 250 ? -72.038 55.583 70.061 1.00 13.56 242 PHE C N 1
ATOM 6148 C CA . PHE C 1 250 ? -73.428 55.637 69.613 1.00 14.97 242 PHE C CA 1
ATOM 6149 C C . PHE C 1 250 ? -74.341 56.153 70.715 1.00 17.79 242 PHE C C 1
ATOM 6150 O O . PHE C 1 250 ? -75.172 57.043 70.486 1.00 16.62 242 PHE C O 1
ATOM 6158 N N . ALA C 1 251 ? -74.217 55.586 71.918 1.00 13.82 243 ALA C N 1
ATOM 6159 C CA . ALA C 1 251 ? -75.019 56.073 73.025 1.00 13.31 243 ALA C CA 1
ATOM 6160 C C . ALA C 1 251 ? -74.747 57.538 73.304 1.00 13.79 243 ALA C C 1
ATOM 6161 O O . ALA C 1 251 ? -75.665 58.272 73.681 1.00 16.17 243 ALA C O 1
ATOM 6163 N N . GLY C 1 252 ? -73.513 58.001 73.092 1.00 16.00 244 GLY C N 1
ATOM 6164 C CA . GLY C 1 252 ? -73.228 59.407 73.353 1.00 16.52 244 GLY C CA 1
ATOM 6165 C C . GLY C 1 252 ? -74.024 60.327 72.448 1.00 16.07 244 GLY C C 1
ATOM 6166 O O . GLY C 1 252 ? -74.540 61.353 72.890 1.00 20.16 244 GLY C O 1
ATOM 6167 N N . GLU C 1 253 ? -74.162 59.953 71.176 1.00 16.52 245 GLU C N 1
ATOM 6168 C CA . GLU C 1 253 ? -75.008 60.745 70.286 1.00 18.46 245 GLU C CA 1
ATOM 6169 C C . GLU C 1 253 ? -76.480 60.640 70.659 1.00 21.10 245 GLU C C 1
ATOM 6170 O O . GLU C 1 253 ? -77.223 61.620 70.520 1.00 22.16 245 GLU C O 1
ATOM 6176 N N . ALA C 1 254 ? -76.932 59.480 71.146 1.00 18.70 246 ALA C N 1
ATOM 6177 C CA . ALA C 1 254 ? -78.306 59.397 71.641 1.00 21.21 246 ALA C CA 1
ATOM 6178 C C . ALA C 1 254 ? -78.525 60.308 72.849 1.00 23.18 246 ALA C C 1
ATOM 6179 O O . ALA C 1 254 ? -79.596 60.910 72.993 1.00 26.10 246 ALA C O 1
ATOM 6181 N N . THR C 1 255 ? -77.537 60.405 73.747 1.00 23.98 247 THR C N 1
ATOM 6182 C CA . THR C 1 255 ? -77.671 61.340 74.868 1.00 22.00 247 THR C CA 1
ATOM 6183 C C . THR C 1 255 ? -77.895 62.759 74.361 1.00 25.63 247 THR C C 1
ATOM 6184 O O . THR C 1 255 ? -78.715 63.510 74.911 1.00 26.15 247 THR C O 1
ATOM 6188 N N . ARG C 1 256 ? -77.189 63.133 73.296 1.00 23.62 248 ARG C N 1
ATOM 6189 C CA . ARG C 1 256 ? -77.373 64.445 72.682 1.00 25.66 248 ARG C CA 1
ATOM 6190 C C . ARG C 1 256 ? -78.822 64.660 72.243 1.00 26.61 248 ARG C C 1
ATOM 6191 O O . ARG C 1 256 ? -79.416 65.710 72.522 1.00 27.88 248 ARG C O 1
ATOM 6199 N N . LEU C 1 257 ? -79.424 63.662 71.582 1.00 24.63 249 LEU C N 1
ATOM 6200 C CA . LEU C 1 257 ? -80.826 63.782 71.179 1.00 22.21 249 LEU C CA 1
ATOM 6201 C C . LEU C 1 257 ? -81.751 63.893 72.388 1.00 27.48 249 LEU C C 1
ATOM 6202 O O . LEU C 1 257 ? -82.768 64.594 72.344 1.00 26.23 249 LEU C O 1
ATOM 6207 N N . ALA C 1 258 ? -81.432 63.187 73.473 1.00 21.97 250 ALA C N 1
ATOM 6208 C CA . ALA C 1 258 ? -82.269 63.287 74.664 1.00 25.44 250 ALA C CA 1
ATOM 6209 C C . ALA C 1 258 ? -82.186 64.674 75.282 1.00 26.80 250 ALA C C 1
ATOM 6210 O O . ALA C 1 258 ? -83.183 65.188 75.803 1.00 25.99 250 ALA C O 1
ATOM 6212 N N . TYR C 1 259 ? -81.007 65.300 75.226 1.00 24.94 251 TYR C N 1
ATOM 6213 C CA A TYR C 1 259 ? -80.851 66.615 75.836 0.51 27.94 251 TYR C CA 1
ATOM 6214 C CA B TYR C 1 259 ? -80.819 66.623 75.816 0.49 27.88 251 TYR C CA 1
ATOM 6215 C C . TYR C 1 259 ? -81.729 67.665 75.172 1.00 28.25 251 TYR C C 1
ATOM 6216 O O . TYR C 1 259 ? -82.079 68.662 75.815 1.00 28.69 251 TYR C O 1
ATOM 6233 N N . MET C 1 260 ? -82.119 67.452 73.912 1.00 30.63 252 MET C N 1
ATOM 6234 C CA . MET C 1 260 ? -82.940 68.407 73.177 1.00 33.66 252 MET C CA 1
ATOM 6235 C C . MET C 1 260 ? -84.412 68.401 73.584 1.00 32.84 252 MET C C 1
ATOM 6236 O O . MET C 1 260 ? -85.144 69.323 73.203 1.00 33.62 252 MET C O 1
ATOM 6241 N N . THR C 1 261 ? -84.864 67.409 74.347 1.00 32.45 253 THR C N 1
ATOM 6242 C CA . THR C 1 261 ? -86.283 67.263 74.638 1.00 30.38 253 THR C CA 1
ATOM 6243 C C . THR C 1 261 ? -86.731 68.201 75.758 1.00 31.74 253 THR C C 1
ATOM 6244 O O . THR C 1 261 ? -85.940 68.646 76.599 1.00 30.56 253 THR C O 1
ATOM 6248 N N . ASP C 1 262 ? -88.037 68.498 75.763 1.00 27.46 254 ASP C N 1
ATOM 6249 C CA . ASP C 1 262 ? -88.614 69.237 76.878 1.00 30.03 254 ASP C CA 1
ATOM 6250 C C . ASP C 1 262 ? -88.463 68.465 78.178 1.00 31.82 254 ASP C C 1
ATOM 6251 O O . ASP C 1 262 ? -88.365 69.071 79.250 1.00 31.08 254 ASP C O 1
ATOM 6256 N N . GLU C 1 263 ? -88.456 67.130 78.095 1.00 29.76 255 GLU C N 1
ATOM 6257 C CA . GLU C 1 263 ? -88.263 66.296 79.278 1.00 27.96 255 GLU C CA 1
ATOM 6258 C C . GLU C 1 263 ? -86.910 66.577 79.922 1.00 26.03 255 GLU C C 1
ATOM 6259 O O . GLU C 1 263 ? -86.789 66.620 81.151 1.00 30.06 255 GLU C O 1
ATOM 6265 N N . ALA C 1 264 ? -85.883 66.801 79.098 1.00 25.11 256 ALA C N 1
ATOM 6266 C CA . ALA C 1 264 ? -84.554 67.107 79.617 1.00 28.52 256 ALA C CA 1
ATOM 6267 C C . ALA C 1 264 ? -84.496 68.515 80.195 1.00 32.57 256 ALA C C 1
ATOM 6268 O O . ALA C 1 264 ? -83.813 68.748 81.199 1.00 32.00 256 ALA C O 1
ATOM 6270 N N . LYS C 1 265 ? -85.191 69.471 79.569 1.00 33.61 257 LYS C N 1
ATOM 6271 C CA . LYS C 1 265 ? -85.284 70.806 80.155 1.00 33.18 257 LYS C CA 1
ATOM 6272 C C . LYS C 1 265 ? -85.897 70.746 81.552 1.00 31.76 257 LYS C C 1
ATOM 6273 O O . LYS C 1 265 ? -85.419 71.412 82.478 1.00 32.34 257 LYS C O 1
ATOM 6275 N N . GLU C 1 266 ? -86.946 69.939 81.729 1.00 32.00 258 GLU C N 1
ATOM 6276 C CA . GLU C 1 266 ? -87.532 69.781 83.056 1.00 30.18 258 GLU C CA 1
ATOM 6277 C C . GLU C 1 266 ? -86.567 69.093 84.014 1.00 32.62 258 GLU C C 1
ATOM 6278 O O . GLU C 1 266 ? -86.467 69.476 85.185 1.00 35.39 258 GLU C O 1
ATOM 6284 N N . GLY C 1 267 ? -85.867 68.060 83.544 1.00 31.09 259 GLY C N 1
ATOM 6285 C CA . GLY C 1 267 ? -84.889 67.405 84.400 1.00 31.41 259 GLY C CA 1
ATOM 6286 C C . GLY C 1 267 ? -83.832 68.366 84.910 1.00 33.57 259 GLY C C 1
ATOM 6287 O O . GLY C 1 267 ? -83.544 68.413 86.111 1.00 38.07 259 GLY C O 1
ATOM 6288 N N . ARG C 1 268 ? -83.251 69.159 84.002 1.00 32.03 260 ARG C N 1
ATOM 6289 C CA . ARG C 1 268 ? -82.210 70.105 84.393 1.00 31.97 260 ARG C CA 1
ATOM 6290 C C . ARG C 1 268 ? -82.771 71.215 85.272 1.00 34.63 260 ARG C C 1
ATOM 6291 O O . ARG C 1 268 ? -82.171 71.571 86.293 1.00 40.34 260 ARG C O 1
ATOM 6299 N N . ASN C 1 269 ? -83.916 71.785 84.884 1.00 31.92 261 ASN C N 1
ATOM 6300 C CA . ASN C 1 269 ? -84.484 72.885 85.659 1.00 35.43 261 ASN C CA 1
ATOM 6301 C C . ASN C 1 269 ? -84.862 72.439 87.065 1.00 38.90 261 ASN C C 1
ATOM 6302 O O . ASN C 1 269 ? -84.635 73.170 88.037 1.00 35.92 261 ASN C O 1
ATOM 6307 N N . ALA C 1 270 ? -85.445 71.244 87.197 1.00 37.07 262 ALA C N 1
ATOM 6308 C CA . ALA C 1 270 ? -85.806 70.757 88.523 1.00 35.67 262 ALA C CA 1
ATOM 6309 C C . ALA C 1 270 ? -84.570 70.577 89.395 1.00 36.32 262 ALA C C 1
ATOM 6310 O O . ALA C 1 270 ? -84.606 70.854 90.600 1.00 40.34 262 ALA C O 1
ATOM 6312 N N . PHE C 1 271 ? -83.461 70.123 88.804 1.00 33.11 263 PHE C N 1
ATOM 6313 C CA . PHE C 1 271 ? -82.214 70.036 89.558 1.00 34.66 263 PHE C CA 1
ATOM 6314 C C . PHE C 1 271 ? -81.741 71.420 89.992 1.00 41.45 263 PHE C C 1
ATOM 6315 O O . PHE C 1 271 ? -81.364 71.627 91.154 1.00 45.80 263 PHE C O 1
ATOM 6323 N N . LEU C 1 272 ? -81.758 72.385 89.068 1.00 37.54 264 LEU C N 1
ATOM 6324 C CA . LEU C 1 272 ? -81.299 73.731 89.398 1.00 41.97 264 LEU C CA 1
ATOM 6325 C C . LEU C 1 272 ? -82.203 74.407 90.425 1.00 46.83 264 LEU C C 1
ATOM 6326 O O . LEU C 1 272 ? -81.719 75.207 91.233 1.00 52.35 264 LEU C O 1
ATOM 6331 N N . GLU C 1 273 ? -83.501 74.097 90.423 1.00 44.34 265 GLU C N 1
ATOM 6332 C CA . GLU C 1 273 ? -84.446 74.710 91.355 1.00 43.04 265 GLU C CA 1
ATOM 6333 C C . GLU C 1 273 ? -84.594 73.936 92.660 1.00 44.16 265 GLU C C 1
ATOM 6334 O O . GLU C 1 273 ? -85.384 74.343 93.518 1.00 47.83 265 GLU C O 1
ATOM 6340 N N . LYS C 1 274 ? -83.859 72.837 92.825 1.00 45.09 266 LYS C N 1
ATOM 6341 C CA . LYS C 1 274 ? -83.904 72.007 94.030 1.00 45.57 266 LYS C CA 1
ATOM 6342 C C . LYS C 1 274 ? -85.327 71.521 94.324 1.00 46.45 266 LYS C C 1
ATOM 6343 O O . LYS C 1 274 ? -85.807 71.573 95.458 1.00 48.22 266 LYS C O 1
ATOM 6345 N N . ARG C 1 275 ? -86.001 71.029 93.283 1.00 45.36 267 ARG C N 1
ATOM 6346 C CA . ARG C 1 275 ? -87.348 70.483 93.389 1.00 42.68 267 ARG C CA 1
ATOM 6347 C C . ARG C 1 275 ? -87.419 69.143 92.667 1.00 45.12 267 ARG C C 1
ATOM 6348 O O . ARG C 1 275 ? -86.560 68.808 91.847 1.00 42.11 267 ARG C O 1
ATOM 6356 N N . LYS C 1 276 ? -88.458 68.372 92.978 1.00 44.90 268 LYS C N 1
ATOM 6357 C CA . LYS C 1 276 ? -88.668 67.116 92.271 1.00 36.23 268 LYS C CA 1
ATOM 6358 C C . LYS C 1 276 ? -89.110 67.397 90.837 1.00 35.46 268 LYS C C 1
ATOM 6359 O O . LYS C 1 276 ? -89.967 68.257 90.606 1.00 38.60 268 LYS C O 1
ATOM 6361 N N . PRO C 1 277 ? -88.545 66.699 89.856 1.00 33.89 269 PRO C N 1
ATOM 6362 C CA . PRO C 1 277 ? -89.016 66.863 88.478 1.00 36.81 269 PRO C CA 1
ATOM 6363 C C . PRO C 1 277 ? -90.402 66.270 88.292 1.00 37.74 269 PRO C C 1
ATOM 6364 O O . PRO C 1 277 ? -90.776 65.280 88.927 1.00 39.04 269 PRO C O 1
ATOM 6368 N N . ASP C 1 278 ? -91.179 66.921 87.431 1.00 37.67 270 ASP C N 1
ATOM 6369 C CA . ASP C 1 278 ? -92.479 66.426 86.991 1.00 37.86 270 ASP C CA 1
ATOM 6370 C C . ASP C 1 278 ? -92.333 66.060 85.523 1.00 37.65 270 ASP C C 1
ATOM 6371 O O . ASP C 1 278 ? -92.292 66.936 84.657 1.00 39.19 270 ASP C O 1
ATOM 6376 N N . PHE C 1 279 ? -92.259 64.768 85.242 1.00 34.37 271 PHE C N 1
ATOM 6377 C CA . PHE C 1 279 ? -92.074 64.320 83.871 1.00 35.68 271 PHE C CA 1
ATOM 6378 C C . PHE C 1 279 ? -93.386 63.994 83.164 1.00 36.90 271 PHE C C 1
ATOM 6379 O O . PHE C 1 279 ? -93.357 63.559 82.007 1.00 41.71 271 PHE C O 1
ATOM 6387 N N . GLY C 1 280 ? -94.522 64.197 83.816 1.00 38.74 272 GLY C N 1
ATOM 6388 C CA . GLY C 1 280 ? -95.809 64.027 83.171 1.00 38.04 272 GLY C CA 1
ATOM 6389 C C . GLY C 1 280 ? -96.457 62.699 83.501 1.00 39.23 272 GLY C C 1
ATOM 6390 O O . GLY C 1 280 ? -95.984 61.916 84.329 1.00 40.31 272 GLY C O 1
ATOM 6391 N N . GLU C 1 281 ? -97.567 62.448 82.816 1.00 38.08 273 GLU C N 1
ATOM 6392 C CA . GLU C 1 281 ? -98.368 61.254 83.022 1.00 40.80 273 GLU C CA 1
ATOM 6393 C C . GLU C 1 281 ? -98.368 60.407 81.760 1.00 38.49 273 GLU C C 1
ATOM 6394 O O . GLU C 1 281 ? -98.192 60.921 80.653 1.00 38.67 273 GLU C O 1
ATOM 6400 N N . ASP C 1 282 ? -98.569 59.100 81.945 1.00 42.04 274 ASP C N 1
ATOM 6401 C CA . ASP C 1 282 ? -98.689 58.148 80.838 1.00 38.09 274 ASP C CA 1
ATOM 6402 C C . ASP C 1 282 ? -97.503 58.256 79.889 1.00 36.73 274 ASP C C 1
ATOM 6403 O O . ASP C 1 282 ? -97.648 58.265 78.665 1.00 35.27 274 ASP C O 1
ATOM 6408 N N . GLN C 1 283 ? -96.310 58.330 80.476 1.00 33.40 275 GLN C N 1
ATOM 6409 C CA . GLN C 1 283 ? -95.074 58.513 79.728 1.00 28.61 275 GLN C CA 1
ATOM 6410 C C . GLN C 1 283 ? -94.386 57.206 79.366 1.00 27.07 275 GLN C C 1
ATOM 6411 O O . GLN C 1 283 ? -93.393 57.227 78.638 1.00 25.90 275 GLN C O 1
ATOM 6417 N N . TRP C 1 284 ? -94.871 56.080 79.876 1.00 27.44 276 TRP C N 1
ATOM 6418 C CA . TRP C 1 284 ? -94.173 54.809 79.712 1.00 26.46 276 TRP C CA 1
ATOM 6419 C C . TRP C 1 284 ? -94.627 54.126 78.423 1.00 28.36 276 TRP C C 1
ATOM 6420 O O . TRP C 1 284 ? -95.190 53.035 78.406 1.00 27.87 276 TRP C O 1
ATOM 6431 N N . ILE C 1 285 ? -94.360 54.816 77.320 1.00 32.01 277 ILE C N 1
ATOM 6432 C CA . ILE C 1 285 ? -94.866 54.407 76.017 1.00 34.44 277 ILE C CA 1
ATOM 6433 C C . ILE C 1 285 ? -94.057 53.239 75.472 1.00 33.02 277 ILE C C 1
ATOM 6434 O O . ILE C 1 285 ? -92.947 52.948 75.937 1.00 29.42 277 ILE C O 1
ATOM 6439 N N . SER C 1 286 ? -94.604 52.574 74.465 1.00 38.16 278 SER C N 1
ATOM 6440 C CA . SER C 1 286 ? -93.897 51.499 73.795 1.00 45.20 278 SER C CA 1
ATOM 6441 C C . SER C 1 286 ? -94.144 51.565 72.294 1.00 54.80 278 SER C C 1
ATOM 6442 O O . SER C 1 286 ? -94.925 52.405 71.844 1.00 57.63 278 SER C O 1
ATOM 6446 N N . MET D 1 9 ? -43.475 62.507 103.074 1.00 59.64 1 MET D N 1
ATOM 6447 C CA . MET D 1 9 ? -44.129 63.520 102.249 1.00 55.80 1 MET D CA 1
ATOM 6448 C C . MET D 1 9 ? -43.805 63.309 100.767 1.00 47.62 1 MET D C 1
ATOM 6449 O O . MET D 1 9 ? -42.641 63.148 100.400 1.00 51.08 1 MET D O 1
ATOM 6451 N N . ILE D 1 10 ? -44.836 63.307 99.923 1.00 39.64 2 ILE D N 1
ATOM 6452 C CA . ILE D 1 10 ? -44.656 63.077 98.491 1.00 35.55 2 ILE D CA 1
ATOM 6453 C C . ILE D 1 10 ? -44.162 64.360 97.839 1.00 34.66 2 ILE D C 1
ATOM 6454 O O . ILE D 1 10 ? -44.752 65.431 98.020 1.00 36.47 2 ILE D O 1
ATOM 6459 N N . GLU D 1 11 ? -43.089 64.248 97.059 1.00 37.16 3 GLU D N 1
ATOM 6460 C CA . GLU D 1 11 ? -42.419 65.408 96.471 1.00 37.34 3 GLU D CA 1
ATOM 6461 C C . GLU D 1 11 ? -43.049 65.780 95.125 1.00 34.38 3 GLU D C 1
ATOM 6462 O O . GLU D 1 11 ? -42.393 65.798 94.082 1.00 32.59 3 GLU D O 1
ATOM 6464 N N . TRP D 1 12 ? -44.348 66.079 95.164 1.00 32.25 4 TRP D N 1
ATOM 6465 C CA . TRP D 1 12 ? -45.044 66.511 93.958 1.00 28.76 4 TRP D CA 1
ATOM 6466 C C . TRP D 1 12 ? -44.409 67.779 93.401 1.00 30.68 4 TRP D C 1
ATOM 6467 O O . TRP D 1 12 ? -43.936 68.640 94.141 1.00 35.24 4 TRP D O 1
ATOM 6478 N N . LYS D 1 13 ? -44.421 67.899 92.077 1.00 26.55 5 LYS D N 1
ATOM 6479 C CA . LYS D 1 13 ? -44.117 69.161 91.414 1.00 27.93 5 LYS D CA 1
ATOM 6480 C C . LYS D 1 13 ? -45.249 69.460 90.443 1.00 26.00 5 LYS D C 1
ATOM 6481 O O . LYS D 1 13 ? -45.677 68.574 89.694 1.00 28.29 5 LYS D O 1
ATOM 6483 N N . THR D 1 14 ? -45.750 70.694 90.482 1.00 30.54 6 THR D N 1
ATOM 6484 C CA . THR D 1 14 ? -46.800 71.101 89.554 1.00 30.71 6 THR D CA 1
ATOM 6485 C C . THR D 1 14 ? -46.301 70.961 88.125 1.00 28.94 6 THR D C 1
ATOM 6486 O O . THR D 1 14 ? -45.227 71.465 87.782 1.00 35.01 6 THR D O 1
ATOM 6490 N N . ALA D 1 15 ? -47.075 70.270 87.293 1.00 28.66 7 ALA D N 1
ATOM 6491 C CA . ALA D 1 15 ? -46.681 70.062 85.905 1.00 29.79 7 ALA D CA 1
ATOM 6492 C C . ALA D 1 15 ? -47.223 71.151 84.991 1.00 29.51 7 ALA D C 1
ATOM 6493 O O . ALA D 1 15 ? -46.521 71.601 84.074 1.00 30.66 7 ALA D O 1
ATOM 6495 N N . LYS D 1 16 ? -48.453 71.592 85.240 1.00 25.98 8 LYS D N 1
ATOM 6496 C CA . LYS D 1 16 ? -49.038 72.717 84.536 1.00 28.84 8 LYS D CA 1
ATOM 6497 C C . LYS D 1 16 ? -50.087 73.356 85.433 1.00 27.49 8 LYS D C 1
ATOM 6498 O O . LYS D 1 16 ? -50.742 72.678 86.227 1.00 30.30 8 LYS D O 1
ATOM 6504 N N . GLU D 1 17 ? -50.232 74.674 85.304 1.00 29.25 9 GLU D N 1
ATOM 6505 C CA . GLU D 1 17 ? -51.267 75.411 86.017 1.00 27.72 9 GLU D CA 1
ATOM 6506 C C . GLU D 1 17 ? -52.549 75.401 85.202 1.00 29.92 9 GLU D C 1
ATOM 6507 O O . GLU D 1 17 ? -52.523 75.651 83.992 1.00 33.97 9 GLU D O 1
ATOM 6513 N N . TYR D 1 18 ? -53.666 75.105 85.866 1.00 25.87 10 TYR D N 1
ATOM 6514 C CA . TYR D 1 18 ? -54.986 75.071 85.254 1.00 26.16 10 TYR D CA 1
ATOM 6515 C C . TYR D 1 18 ? -55.968 75.874 86.098 1.00 27.64 10 TYR D C 1
ATOM 6516 O O . TYR D 1 18 ? -55.701 76.216 87.256 1.00 30.66 10 TYR D O 1
ATOM 6525 N N . GLU D 1 19 ? -57.128 76.164 85.506 1.00 28.05 11 GLU D N 1
ATOM 6526 C CA . GLU D 1 19 ? -58.154 76.929 86.208 1.00 30.10 11 GLU D CA 1
ATOM 6527 C C . GLU D 1 19 ? -58.989 76.042 87.121 1.00 26.86 11 GLU D C 1
ATOM 6528 O O . GLU D 1 19 ? -59.242 76.389 88.279 1.00 29.29 11 GLU D O 1
ATOM 6534 N N . ASP D 1 20 ? -59.436 74.897 86.608 1.00 22.85 12 ASP D N 1
ATOM 6535 C CA . ASP D 1 20 ? -60.433 74.065 87.261 1.00 22.12 12 ASP D CA 1
ATOM 6536 C C . ASP D 1 20 ? -59.870 72.784 87.851 1.00 24.55 12 ASP D C 1
ATOM 6537 O O . ASP D 1 20 ? -60.607 72.062 88.531 1.00 24.55 12 ASP D O 1
ATOM 6542 N N . ILE D 1 21 ? -58.605 72.462 87.584 1.00 23.33 13 ILE D N 1
ATOM 6543 C CA . ILE D 1 21 ? -58.000 71.214 88.029 1.00 21.06 13 ILE D CA 1
ATOM 6544 C C . ILE D 1 21 ? -56.588 71.517 88.513 1.00 23.58 13 ILE D C 1
ATOM 6545 O O . ILE D 1 21 ? -56.046 72.599 88.281 1.00 23.21 13 ILE D O 1
ATOM 6550 N N . THR D 1 22 ? -56.001 70.554 89.214 1.00 21.84 14 THR D N 1
ATOM 6551 C CA . THR D 1 22 ? -54.573 70.564 89.507 1.00 21.41 14 THR D CA 1
ATOM 6552 C C . THR D 1 22 ? -53.918 69.392 88.782 1.00 19.94 14 THR D C 1
ATOM 6553 O O . THR D 1 22 ? -54.571 68.391 88.476 1.00 21.46 14 THR D O 1
ATOM 6557 N N . TYR D 1 23 ? -52.624 69.551 88.483 1.00 23.29 15 TYR D N 1
ATOM 6558 C CA . TYR D 1 23 ? -51.868 68.565 87.711 1.00 21.61 15 TYR D CA 1
ATOM 6559 C C . TYR D 1 23 ? -50.433 68.583 88.222 1.00 23.80 15 TYR D C 1
ATOM 6560 O O . TYR D 1 23 ? -49.733 69.585 88.057 1.00 24.62 15 TYR D O 1
ATOM 6569 N N . LYS D 1 24 ? -50.003 67.486 88.849 1.00 21.87 16 LYS D N 1
ATOM 6570 C CA . LYS D 1 24 ? -48.704 67.390 89.505 1.00 23.73 16 LYS D CA 1
ATOM 6571 C C . LYS D 1 24 ? -48.055 66.066 89.137 1.00 21.44 16 LYS D C 1
ATOM 6572 O O . LYS D 1 24 ? -48.735 65.117 88.754 1.00 22.28 16 LYS D O 1
ATOM 6578 N N . LYS D 1 25 ? -46.729 65.991 89.276 1.00 24.11 17 LYS D N 1
ATOM 6579 C CA . LYS D 1 25 ? -46.008 64.758 88.974 1.00 23.62 17 LYS D CA 1
ATOM 6580 C C . LYS D 1 25 ? -44.980 64.465 90.056 1.00 27.50 17 LYS D C 1
ATOM 6581 O O . LYS D 1 25 ? -44.395 65.380 90.636 1.00 28.58 17 LYS D O 1
ATOM 6587 N N . CYS D 1 26 ? -44.750 63.174 90.308 1.00 24.75 18 CYS D N 1
ATOM 6588 C CA . CYS D 1 26 ? -43.653 62.763 91.189 1.00 25.69 18 CYS D CA 1
ATOM 6589 C C . CYS D 1 26 ? -43.319 61.302 90.926 1.00 24.48 18 CYS D C 1
ATOM 6590 O O . CYS D 1 26 ? -44.186 60.431 91.071 1.00 24.87 18 CYS D O 1
ATOM 6593 N N . ASN D 1 27 ? -42.066 61.042 90.555 1.00 27.50 19 ASN D N 1
ATOM 6594 C CA . ASN D 1 27 ? -41.495 59.695 90.536 1.00 25.92 19 ASN D CA 1
ATOM 6595 C C . ASN D 1 27 ? -42.375 58.694 89.780 1.00 24.81 19 ASN D C 1
ATOM 6596 O O . ASN D 1 27 ? -42.669 57.601 90.267 1.00 23.19 19 ASN D O 1
ATOM 6601 N N . GLY D 1 28 ? -42.802 59.075 88.569 1.00 23.34 20 GLY D N 1
ATOM 6602 C CA . GLY D 1 28 ? -43.558 58.192 87.699 1.00 23.55 20 GLY D CA 1
ATOM 6603 C C . GLY D 1 28 ? -45.065 58.243 87.867 1.00 20.10 20 GLY D C 1
ATOM 6604 O O . GLY D 1 28 ? -45.790 57.549 87.127 1.00 17.48 20 GLY D O 1
ATOM 6605 N N . VAL D 1 29 ? -45.560 59.026 88.821 1.00 22.19 21 VAL D N 1
ATOM 6606 C CA . VAL D 1 29 ? -46.985 59.182 89.074 1.00 22.45 21 VAL D CA 1
ATOM 6607 C C . VAL D 1 29 ? -47.390 60.589 88.660 1.00 18.95 21 VAL D C 1
ATOM 6608 O O . VAL D 1 29 ? -46.717 61.561 89.010 1.00 22.48 21 VAL D O 1
ATOM 6612 N N . ALA D 1 30 ? -48.486 60.697 87.917 1.00 19.43 22 ALA D N 1
ATOM 6613 C CA . ALA D 1 30 ? -49.133 61.978 87.687 1.00 20.93 22 ALA D CA 1
ATOM 6614 C C . ALA D 1 30 ? -50.432 61.996 88.479 1.00 21.90 22 ALA D C 1
ATOM 6615 O O . ALA D 1 30 ? -51.082 60.958 88.637 1.00 23.25 22 ALA D O 1
ATOM 6617 N N . ARG D 1 31 ? -50.777 63.154 89.034 1.00 19.44 23 ARG D N 1
ATOM 6618 C CA . ARG D 1 31 ? -52.039 63.317 89.746 1.00 17.76 23 ARG D CA 1
ATOM 6619 C C . ARG D 1 31 ? -52.817 64.444 89.099 1.00 22.56 23 ARG D C 1
ATOM 6620 O O . ARG D 1 31 ? -52.335 65.582 89.040 1.00 22.99 23 ARG D O 1
ATOM 6628 N N . ILE D 1 32 ? -54.024 64.119 88.647 1.00 18.95 24 ILE D N 1
ATOM 6629 C CA . ILE D 1 32 ? -54.978 65.060 88.074 1.00 17.90 24 ILE D CA 1
ATOM 6630 C C . ILE D 1 32 ? -56.138 65.139 89.050 1.00 19.13 24 ILE D C 1
ATOM 6631 O O . ILE D 1 32 ? -56.716 64.108 89.409 1.00 20.72 24 ILE D O 1
ATOM 6636 N N . ALA D 1 33 ? -56.481 66.340 89.498 1.00 18.40 25 ALA D N 1
ATOM 6637 C CA . ALA D 1 33 ? -57.560 66.437 90.468 1.00 18.44 25 ALA D CA 1
ATOM 6638 C C . ALA D 1 33 ? -58.500 67.585 90.141 1.00 22.15 25 ALA D C 1
ATOM 6639 O O . ALA D 1 33 ? -58.060 68.691 89.814 1.00 21.45 25 ALA D O 1
ATOM 6641 N N . PHE D 1 34 ? -59.798 67.314 90.251 1.00 20.71 26 PHE D N 1
ATOM 6642 C CA . PHE D 1 34 ? -60.791 68.379 90.191 1.00 23.08 26 PHE D CA 1
ATOM 6643 C C . PHE D 1 34 ? -60.539 69.389 91.303 1.00 22.19 26 PHE D C 1
ATOM 6644 O O . PHE D 1 34 ? -60.262 69.027 92.452 1.00 22.21 26 PHE D O 1
ATOM 6652 N N . ASN D 1 35 ? -60.633 70.668 90.954 1.00 22.04 27 ASN D N 1
ATOM 6653 C CA . ASN D 1 35 ? -60.356 71.743 91.891 1.00 22.89 27 ASN D CA 1
ATOM 6654 C C . ASN D 1 35 ? -61.435 72.816 91.792 1.00 30.30 27 ASN D C 1
ATOM 6655 O O . ASN D 1 35 ? -61.155 74.002 91.620 1.00 29.23 27 ASN D O 1
ATOM 6660 N N . ARG D 1 36 ? -62.695 72.396 91.868 1.00 25.14 28 ARG D N 1
ATOM 6661 C CA . ARG D 1 36 ? -63.826 73.295 92.076 1.00 24.84 28 ARG D CA 1
ATOM 6662 C C . ARG D 1 36 ? -64.620 72.790 93.277 1.00 27.91 28 ARG D C 1
ATOM 6663 O O . ARG D 1 36 ? -65.808 72.465 93.152 1.00 26.07 28 ARG D O 1
ATOM 6671 N N . PRO D 1 37 ? -63.986 72.680 94.453 1.00 27.81 29 PRO D N 1
ATOM 6672 C CA . PRO D 1 37 ? -64.668 72.034 95.588 1.00 27.15 29 PRO D CA 1
ATOM 6673 C C . PRO D 1 37 ? -65.867 72.802 96.103 1.00 29.06 29 PRO D C 1
ATOM 6674 O O . PRO D 1 37 ? -66.725 72.196 96.759 1.00 29.82 29 PRO D O 1
ATOM 6678 N N . GLU D 1 38 ? -65.957 74.112 95.846 1.00 30.09 30 GLU D N 1
ATOM 6679 C CA . GLU D 1 38 ? -67.123 74.881 96.260 1.00 42.22 30 GLU D CA 1
ATOM 6680 C C . GLU D 1 38 ? -68.385 74.506 95.490 1.00 31.41 30 GLU D C 1
ATOM 6681 O O . GLU D 1 38 ? -69.482 74.867 95.931 1.00 39.38 30 GLU D O 1
ATOM 6687 N N . ILE D 1 39 ? -68.275 73.778 94.379 1.00 32.22 31 ILE D N 1
ATOM 6688 C CA . ILE D 1 39 ? -69.467 73.237 93.731 1.00 37.79 31 ILE D CA 1
ATOM 6689 C C . ILE D 1 39 ? -69.311 71.732 93.555 1.00 35.93 31 ILE D C 1
ATOM 6690 O O . ILE D 1 39 ? -69.728 71.163 92.539 1.00 28.70 31 ILE D O 1
ATOM 6695 N N . ARG D 1 40 ? -68.709 71.085 94.555 1.00 27.49 32 ARG D N 1
ATOM 6696 C CA . ARG D 1 40 ? -68.553 69.633 94.596 1.00 26.43 32 ARG D CA 1
ATOM 6697 C C . ARG D 1 40 ? -67.885 69.097 93.338 1.00 29.34 32 ARG D C 1
ATOM 6698 O O . ARG D 1 40 ? -68.220 68.012 92.852 1.00 26.10 32 ARG D O 1
ATOM 6706 N N . ASN D 1 41 ? -66.943 69.874 92.797 1.00 23.71 33 ASN D N 1
ATOM 6707 C CA . ASN D 1 41 ? -66.035 69.423 91.744 1.00 25.61 33 ASN D CA 1
ATOM 6708 C C . ASN D 1 41 ? -66.774 69.003 90.475 1.00 26.69 33 ASN D C 1
ATOM 6709 O O . ASN D 1 41 ? -66.330 68.106 89.763 1.00 27.23 33 ASN D O 1
ATOM 6714 N N . ALA D 1 42 ? -67.891 69.667 90.181 1.00 24.80 34 ALA D N 1
ATOM 6715 C CA . ALA D 1 42 ? -68.593 69.476 88.918 1.00 21.81 34 ALA D CA 1
ATOM 6716 C C . ALA D 1 42 ? -67.738 69.973 87.755 1.00 25.68 34 ALA D C 1
ATOM 6717 O O . ALA D 1 42 ? -66.971 70.927 87.892 1.00 26.58 34 ALA D O 1
ATOM 6719 N N . PHE D 1 43 ? -67.847 69.317 86.597 1.00 21.53 35 PHE D N 1
ATOM 6720 C CA . PHE D 1 43 ? -67.063 69.767 85.455 1.00 21.25 35 PHE D CA 1
ATOM 6721 C C . PHE D 1 43 ? -67.926 70.599 84.517 1.00 25.98 35 PHE D C 1
ATOM 6722 O O . PHE D 1 43 ? -69.013 70.173 84.111 1.00 26.24 35 PHE D O 1
ATOM 6730 N N . ARG D 1 44 ? -67.454 71.804 84.228 1.00 24.58 36 ARG D N 1
ATOM 6731 C CA . ARG D 1 44 ? -67.961 72.625 83.136 1.00 25.79 36 ARG D CA 1
ATOM 6732 C C . ARG D 1 44 ? -67.095 72.383 81.910 1.00 24.73 36 ARG D C 1
ATOM 6733 O O . ARG D 1 44 ? -66.101 71.659 81.980 1.00 21.53 36 ARG D O 1
ATOM 6741 N N . PRO D 1 45 ? -67.451 72.938 80.749 1.00 24.29 37 PRO D N 1
ATOM 6742 C CA . PRO D 1 45 ? -66.624 72.675 79.557 1.00 23.01 37 PRO D CA 1
ATOM 6743 C C . PRO D 1 45 ? -65.151 73.013 79.726 1.00 23.97 37 PRO D C 1
ATOM 6744 O O . PRO D 1 45 ? -64.299 72.259 79.235 1.00 26.63 37 PRO D O 1
ATOM 6748 N N . LYS D 1 46 ? -64.818 74.110 80.418 1.00 24.15 38 LYS D N 1
ATOM 6749 C CA . LYS D 1 46 ? -63.410 74.412 80.666 1.00 23.15 38 LYS D CA 1
ATOM 6750 C C . LYS D 1 46 ? -62.731 73.271 81.418 1.00 22.69 38 LYS D C 1
ATOM 6751 O O . LYS D 1 46 ? -61.597 72.893 81.099 1.00 25.30 38 LYS D O 1
ATOM 6757 N N . THR D 1 47 ? -63.418 72.708 82.417 1.00 22.01 39 THR D N 1
ATOM 6758 C CA . THR D 1 47 ? -62.867 71.589 83.179 1.00 19.72 39 THR D CA 1
ATOM 6759 C C . THR D 1 47 ? -62.571 70.408 82.274 1.00 21.33 39 THR D C 1
ATOM 6760 O O . THR D 1 47 ? -61.508 69.786 82.364 1.00 22.61 39 THR D O 1
ATOM 6764 N N . THR D 1 48 ? -63.530 70.066 81.416 1.00 20.76 40 THR D N 1
ATOM 6765 C CA . THR D 1 48 ? -63.347 68.943 80.510 1.00 20.33 40 THR D CA 1
ATOM 6766 C C . THR D 1 48 ? -62.158 69.167 79.581 1.00 20.85 40 THR D C 1
ATOM 6767 O O . THR D 1 48 ? -61.338 68.259 79.390 1.00 20.61 40 THR D O 1
ATOM 6771 N N . SER D 1 49 ? -62.030 70.375 79.018 1.00 20.81 41 SER D N 1
ATOM 6772 C CA . SER D 1 49 ? -60.886 70.663 78.157 1.00 23.63 41 SER D CA 1
ATOM 6773 C C . SER D 1 49 ? -59.578 70.535 78.922 1.00 20.53 41 SER D C 1
ATOM 6774 O O . SER D 1 49 ? -58.564 70.096 78.366 1.00 23.22 41 SER D O 1
ATOM 6777 N N . GLU D 1 50 ? -59.567 70.957 80.189 1.00 20.61 42 GLU D N 1
ATOM 6778 C CA . GLU D 1 50 ? -58.337 70.876 80.965 1.00 19.50 42 GLU D CA 1
ATOM 6779 C C . GLU D 1 50 ? -58.026 69.434 81.347 1.00 22.10 42 GLU D C 1
ATOM 6780 O O . GLU D 1 50 ? -56.859 69.026 81.326 1.00 21.13 42 GLU D O 1
ATOM 6786 N N . LEU D 1 51 ? -59.054 68.648 81.685 1.00 21.90 43 LEU D N 1
ATOM 6787 C CA . LEU D 1 51 ? -58.846 67.224 81.935 1.00 20.40 43 LEU D CA 1
ATOM 6788 C C . LEU D 1 51 ? -58.200 66.558 80.734 1.00 20.61 43 LEU D C 1
ATOM 6789 O O . LEU D 1 51 ? -57.265 65.759 80.876 1.00 19.99 43 LEU D O 1
ATOM 6794 N N . TYR D 1 52 ? -58.719 66.847 79.537 1.00 20.28 44 TYR D N 1
ATOM 6795 C CA . TYR D 1 52 ? -58.174 66.220 78.338 1.00 21.61 44 TYR D CA 1
ATOM 6796 C C . TYR D 1 52 ? -56.726 66.631 78.149 1.00 23.32 44 TYR D C 1
ATOM 6797 O O . TYR D 1 52 ? -55.872 65.797 77.822 1.00 23.46 44 TYR D O 1
ATOM 6806 N N . ASP D 1 53 ? -56.432 67.913 78.388 1.00 22.23 45 ASP D N 1
ATOM 6807 C CA . ASP D 1 53 ? -55.083 68.424 78.204 1.00 22.42 45 ASP D CA 1
ATOM 6808 C C . ASP D 1 53 ? -54.105 67.737 79.145 1.00 22.03 45 ASP D C 1
ATOM 6809 O O . ASP D 1 53 ? -52.994 67.361 78.740 1.00 23.56 45 ASP D O 1
ATOM 6814 N N . ALA D 1 54 ? -54.493 67.589 80.419 1.00 19.57 46 ALA D N 1
ATOM 6815 C CA . ALA D 1 54 ? -53.610 66.975 81.401 1.00 17.52 46 ALA D CA 1
ATOM 6816 C C . ALA D 1 54 ? -53.448 65.489 81.139 1.00 24.20 46 ALA D C 1
ATOM 6817 O O . ALA D 1 54 ? -52.333 64.961 81.220 1.00 23.83 46 ALA D O 1
ATOM 6819 N N . PHE D 1 55 ? -54.551 64.793 80.845 1.00 19.63 47 PHE D N 1
ATOM 6820 C CA . PHE D 1 55 ? -54.447 63.364 80.563 1.00 19.24 47 PHE D CA 1
ATOM 6821 C C . PHE D 1 55 ? -53.605 63.112 79.322 1.00 19.57 47 PHE D C 1
ATOM 6822 O O . PHE D 1 55 ? -52.843 62.135 79.271 1.00 20.21 47 PHE D O 1
ATOM 6830 N N . TYR D 1 56 ? -53.715 63.986 78.313 1.00 19.36 48 TYR D N 1
ATOM 6831 C CA . TYR D 1 56 ? -52.918 63.794 77.105 1.00 22.32 48 TYR D CA 1
ATOM 6832 C C . TYR D 1 56 ? -51.434 64.024 77.381 1.00 22.77 48 TYR D C 1
ATOM 6833 O O . TYR D 1 56 ? -50.581 63.304 76.851 1.00 22.50 48 TYR D O 1
ATOM 6842 N N . ASP D 1 57 ? -51.106 65.037 78.185 1.00 24.43 49 ASP D N 1
ATOM 6843 C CA . ASP D 1 57 ? -49.722 65.228 78.604 1.00 22.48 49 ASP D CA 1
ATOM 6844 C C . ASP D 1 57 ? -49.187 63.986 79.311 1.00 23.04 49 ASP D C 1
ATOM 6845 O O . ASP D 1 57 ? -48.059 63.550 79.045 1.00 26.72 49 ASP D O 1
ATOM 6850 N N . ALA D 1 58 ? -49.987 63.402 80.214 1.00 22.01 50 ALA D N 1
ATOM 6851 C CA . ALA D 1 58 ? -49.528 62.227 80.950 1.00 21.00 50 ALA D CA 1
ATOM 6852 C C . ALA D 1 58 ? -49.334 61.045 80.015 1.00 22.84 50 ALA D C 1
ATOM 6853 O O . ALA D 1 58 ? -48.359 60.293 80.140 1.00 22.20 50 ALA D O 1
ATOM 6855 N N . TYR D 1 59 ? -50.260 60.884 79.068 1.00 20.37 51 TYR D N 1
ATOM 6856 C CA . TYR D 1 59 ? -50.138 59.888 78.009 1.00 20.43 51 TYR D CA 1
ATOM 6857 C C . TYR D 1 59 ? -48.825 60.023 77.233 1.00 23.91 51 TYR D C 1
ATOM 6858 O O . TYR D 1 59 ? -48.173 59.019 76.926 1.00 26.96 51 TYR D O 1
ATOM 6867 N N . GLU D 1 60 ? -48.423 61.254 76.900 1.00 23.36 52 GLU D N 1
ATOM 6868 C CA . GLU D 1 60 ? -47.209 61.495 76.125 1.00 27.55 52 GLU D CA 1
ATOM 6869 C C . GLU D 1 60 ? -45.924 61.481 76.941 1.00 24.63 52 GLU D C 1
ATOM 6870 O O . GLU D 1 60 ? -44.843 61.503 76.345 1.00 28.99 52 GLU D O 1
ATOM 6876 N N . ASP D 1 61 ? -46.005 61.468 78.269 1.00 24.12 53 ASP D N 1
ATOM 6877 C CA . ASP D 1 61 ? -44.821 61.558 79.117 1.00 26.55 53 ASP D CA 1
ATOM 6878 C C . ASP D 1 61 ? -44.321 60.149 79.421 1.00 25.16 53 ASP D C 1
ATOM 6879 O O . ASP D 1 61 ? -44.984 59.420 80.178 1.00 22.91 53 ASP D O 1
ATOM 6884 N N . PRO D 1 62 ? -43.176 59.725 78.877 1.00 25.53 54 PRO D N 1
ATOM 6885 C CA . PRO D 1 62 ? -42.731 58.337 79.083 1.00 25.05 54 PRO D CA 1
ATOM 6886 C C . PRO D 1 62 ? -42.228 58.054 80.479 1.00 26.65 54 PRO D C 1
ATOM 6887 O O . PRO D 1 62 ? -41.950 56.885 80.788 1.00 23.39 54 PRO D O 1
ATOM 6891 N N . SER D 1 63 ? -42.081 59.076 81.321 1.00 22.06 55 SER D N 1
ATOM 6892 C CA . SER D 1 63 ? -41.748 58.827 82.716 1.00 27.87 55 SER D CA 1
ATOM 6893 C C . SER D 1 63 ? -42.966 58.469 83.556 1.00 26.13 55 SER D C 1
ATOM 6894 O O . SER D 1 63 ? -42.800 57.951 84.664 1.00 28.79 55 SER D O 1
ATOM 6897 N N . ILE D 1 64 ? -44.178 58.705 83.057 1.00 23.00 56 ILE D N 1
ATOM 6898 C CA . ILE D 1 64 ? -45.402 58.508 83.832 1.00 21.82 56 ILE D CA 1
ATOM 6899 C C . ILE D 1 64 ? -46.002 57.161 83.466 1.00 22.46 56 ILE D C 1
ATOM 6900 O O . ILE D 1 64 ? -46.328 56.915 82.300 1.00 21.99 56 ILE D O 1
ATOM 6905 N N . GLY D 1 65 ? -46.165 56.291 84.460 1.00 18.25 57 GLY D N 1
ATOM 6906 C CA . GLY D 1 65 ? -46.800 55.009 84.218 1.00 17.35 57 GLY D CA 1
ATOM 6907 C C . GLY D 1 65 ? -48.151 54.872 84.887 1.00 18.08 57 GLY D C 1
ATOM 6908 O O . GLY D 1 65 ? -48.941 53.996 84.522 1.00 19.60 57 GLY D O 1
ATOM 6909 N N . VAL D 1 66 ? -48.420 55.714 85.890 1.00 17.89 58 VAL D N 1
ATOM 6910 C CA . VAL D 1 66 ? -49.682 55.671 86.620 1.00 18.05 58 VAL D CA 1
ATOM 6911 C C . VAL D 1 66 ? -50.222 57.087 86.738 1.00 19.16 58 VAL D C 1
ATOM 6912 O O . VAL D 1 66 ? -49.474 58.021 87.046 1.00 20.51 58 VAL D O 1
ATOM 6916 N N . VAL D 1 67 ? -51.514 57.247 86.471 1.00 16.64 59 VAL D N 1
ATOM 6917 C CA . VAL D 1 67 ? -52.203 58.522 86.636 1.00 17.50 59 VAL D CA 1
ATOM 6918 C C . VAL D 1 67 ? -53.259 58.347 87.716 1.00 16.87 59 VAL D C 1
ATOM 6919 O O . VAL D 1 67 ? -54.124 57.465 87.616 1.00 18.16 59 VAL D O 1
ATOM 6923 N N . LEU D 1 68 ? -53.186 59.188 88.744 1.00 16.57 60 LEU D N 1
ATOM 6924 C CA . LEU D 1 68 ? -54.221 59.278 89.764 1.00 15.61 60 LEU D CA 1
ATOM 6925 C C . LEU D 1 68 ? -55.201 60.373 89.375 1.00 18.27 60 LEU D C 1
ATOM 6926 O O . LEU D 1 68 ? -54.786 61.480 89.023 1.00 19.53 60 LEU D O 1
ATOM 6931 N N . LEU D 1 69 ? -56.488 60.061 89.409 1.00 17.77 61 LEU D N 1
ATOM 6932 C CA . LEU D 1 69 ? -57.541 61.035 89.133 1.00 17.53 61 LEU D CA 1
ATOM 6933 C C . LEU D 1 69 ? -58.290 61.218 90.438 1.00 17.36 61 LEU D C 1
ATOM 6934 O O . LEU D 1 69 ? -58.925 60.282 90.915 1.00 16.18 61 LEU D O 1
ATOM 6939 N N . SER D 1 70 ? -58.179 62.405 91.034 1.00 17.41 62 SER D N 1
ATOM 6940 C CA . SER D 1 70 ? -58.729 62.616 92.368 1.00 17.97 62 SER D CA 1
ATOM 6941 C C . SER D 1 70 ? -59.545 63.901 92.425 1.00 17.69 62 SER D C 1
ATOM 6942 O O . SER D 1 70 ? -59.862 64.497 91.387 1.00 17.68 62 SER D O 1
ATOM 6945 N N . GLY D 1 71 ? -59.918 64.295 93.627 1.00 18.71 63 GLY D N 1
ATOM 6946 C CA . GLY D 1 71 ? -60.606 65.559 93.841 1.00 19.93 63 GLY D CA 1
ATOM 6947 C C . GLY D 1 71 ? -59.979 66.299 95.000 1.00 20.92 63 GLY D C 1
ATOM 6948 O O . GLY D 1 71 ? -59.660 65.707 96.030 1.00 21.71 63 GLY D O 1
ATOM 6949 N N . GLU D 1 72 ? -59.785 67.605 94.813 1.00 22.12 64 GLU D N 1
ATOM 6950 C CA . GLU D 1 72 ? -59.374 68.457 95.914 1.00 22.38 64 GLU D CA 1
ATOM 6951 C C . GLU D 1 72 ? -60.571 68.806 96.791 1.00 23.44 64 GLU D C 1
ATOM 6952 O O . GLU D 1 72 ? -61.727 68.771 96.365 1.00 23.78 64 GLU D O 1
ATOM 6958 N N . GLY D 1 73 ? -60.282 69.147 98.039 1.00 23.06 65 GLY D N 1
ATOM 6959 C CA . GLY D 1 73 ? -61.334 69.526 98.948 1.00 23.68 65 GLY D CA 1
ATOM 6960 C C . GLY D 1 73 ? -60.804 69.810 100.332 1.00 28.42 65 GLY D C 1
ATOM 6961 O O . GLY D 1 73 ? -59.591 69.877 100.553 1.00 30.48 65 GLY D O 1
ATOM 6962 N N . PRO D 1 74 ? -61.710 69.985 101.302 1.00 31.30 66 PRO D N 1
ATOM 6963 C CA . PRO D 1 74 ? -63.168 69.958 101.138 1.00 25.91 66 PRO D CA 1
ATOM 6964 C C . PRO D 1 74 ? -63.705 71.284 100.608 1.00 30.51 66 PRO D C 1
ATOM 6965 O O . PRO D 1 74 ? -62.931 72.226 100.421 1.00 31.21 66 PRO D O 1
ATOM 6969 N N . SER D 1 75 ? -65.010 71.349 100.375 1.00 28.25 67 SER D N 1
ATOM 6970 C CA . SER D 1 75 ? -65.653 72.621 100.092 1.00 29.85 67 SER D CA 1
ATOM 6971 C C . SER D 1 75 ? -65.332 73.613 101.200 1.00 34.82 67 SER D C 1
ATOM 6972 O O . SER D 1 75 ? -65.537 73.303 102.384 1.00 32.70 67 SER D O 1
ATOM 6975 N N . PRO D 1 76 ? -64.844 74.807 100.869 1.00 36.40 68 PRO D N 1
ATOM 6976 C CA . PRO D 1 76 ? -64.721 75.842 101.898 1.00 37.00 68 PRO D CA 1
ATOM 6977 C C . PRO D 1 76 ? -66.068 76.304 102.423 1.00 40.26 68 PRO D C 1
ATOM 6978 O O . PRO D 1 76 ? -66.123 76.872 103.520 1.00 44.25 68 PRO D O 1
ATOM 6982 N N . LYS D 1 77 ? -67.155 76.056 101.686 1.00 41.02 69 LYS D N 1
ATOM 6983 C CA . LYS D 1 77 ? -68.465 76.572 102.069 1.00 48.87 69 LYS D CA 1
ATOM 6984 C C . LYS D 1 77 ? -69.132 75.698 103.123 1.00 49.85 69 LYS D C 1
ATOM 6985 O O . LYS D 1 77 ? -69.620 76.205 104.135 1.00 61.82 69 LYS D O 1
ATOM 6987 N N . ASP D 1 78 ? -69.180 74.391 102.904 1.00 46.10 70 ASP D N 1
ATOM 6988 C CA . ASP D 1 78 ? -69.861 73.509 103.837 1.00 52.98 70 ASP D CA 1
ATOM 6989 C C . ASP D 1 78 ? -69.012 72.328 104.290 1.00 51.87 70 ASP D C 1
ATOM 6990 O O . ASP D 1 78 ? -69.505 71.492 105.058 1.00 52.08 70 ASP D O 1
ATOM 6995 N N . GLY D 1 79 ? -67.752 72.244 103.864 1.00 48.15 71 GLY D N 1
ATOM 6996 C CA . GLY D 1 79 ? -66.891 71.181 104.332 1.00 48.92 71 GLY D CA 1
ATOM 6997 C C . GLY D 1 79 ? -67.168 69.829 103.725 1.00 51.71 71 GLY D C 1
ATOM 6998 O O . GLY D 1 79 ? -66.574 68.838 104.162 1.00 51.91 71 GLY D O 1
ATOM 6999 N N . GLY D 1 80 ? -68.058 69.758 102.735 1.00 46.22 72 GLY D N 1
ATOM 7000 C CA . GLY D 1 80 ? -68.334 68.498 102.077 1.00 35.28 72 GLY D CA 1
ATOM 7001 C C . GLY D 1 80 ? -67.205 68.120 101.130 1.00 30.66 72 GLY D C 1
ATOM 7002 O O . GLY D 1 80 ? -66.604 68.969 100.470 1.00 28.16 72 GLY D O 1
ATOM 7003 N N . TRP D 1 81 ? -66.913 66.824 101.084 1.00 25.87 73 TRP D N 1
ATOM 7004 C CA . TRP D 1 81 ? -65.872 66.275 100.228 1.00 22.78 73 TRP D CA 1
ATOM 7005 C C . TRP D 1 81 ? -66.469 65.774 98.919 1.00 22.74 73 TRP D C 1
ATOM 7006 O O . TRP D 1 81 ? -67.564 65.209 98.907 1.00 23.33 73 TRP D O 1
ATOM 7017 N N . ALA D 1 82 ? -65.743 65.979 97.818 1.00 23.59 74 ALA D N 1
ATOM 7018 C CA . ALA D 1 82 ? -66.206 65.486 96.526 1.00 23.15 74 ALA D CA 1
ATOM 7019 C C . ALA D 1 82 ? -65.056 64.976 95.677 1.00 22.15 74 ALA D C 1
ATOM 7020 O O . ALA D 1 82 ? -63.991 65.594 95.603 1.00 23.36 74 ALA D O 1
ATOM 7022 N N . PHE D 1 83 ? -65.294 63.834 95.036 1.00 18.58 75 PHE D N 1
ATOM 7023 C CA . PHE D 1 83 ? -64.505 63.443 93.874 1.00 19.43 75 PHE D CA 1
ATOM 7024 C C . PHE D 1 83 ? -64.903 64.283 92.671 1.00 19.55 75 PHE D C 1
ATOM 7025 O O . PHE D 1 83 ? -64.111 65.080 92.156 1.00 21.39 75 PHE D O 1
ATOM 7033 N N . CYS D 1 84 ? -66.160 64.164 92.254 1.00 19.81 76 CYS D N 1
ATOM 7034 C CA . CYS D 1 84 ? -66.684 64.824 91.068 1.00 21.55 76 CYS D CA 1
ATOM 7035 C C . CYS D 1 84 ? -68.188 64.627 91.068 1.00 20.56 76 CYS D C 1
ATOM 7036 O O . CYS D 1 84 ? -68.647 63.483 91.142 1.00 18.59 76 CYS D O 1
ATOM 7039 N N . SER D 1 85 ? -68.968 65.705 91.012 1.00 23.40 77 SER D N 1
ATOM 7040 C CA A SER D 1 85 ? -70.420 65.588 91.031 0.58 24.22 77 SER D CA 1
ATOM 7041 C CA B SER D 1 85 ? -70.422 65.599 91.025 0.42 24.12 77 SER D CA 1
ATOM 7042 C C . SER D 1 85 ? -71.032 65.571 89.634 1.00 23.64 77 SER D C 1
ATOM 7043 O O . SER D 1 85 ? -72.253 65.693 89.507 1.00 29.21 77 SER D O 1
ATOM 7048 N N . GLY D 1 86 ? -70.221 65.413 88.595 1.00 24.71 78 GLY D N 1
ATOM 7049 C CA . GLY D 1 86 ? -70.739 65.303 87.253 1.00 24.23 78 GLY D CA 1
ATOM 7050 C C . GLY D 1 86 ? -70.740 66.620 86.511 1.00 25.33 78 GLY D C 1
ATOM 7051 O O . GLY D 1 86 ? -70.096 67.600 86.894 1.00 24.81 78 GLY D O 1
ATOM 7052 N N . GLY D 1 87 ? -71.486 66.624 85.408 1.00 26.32 79 GLY D N 1
ATOM 7053 C CA . GLY D 1 87 ? -71.582 67.779 84.540 1.00 26.48 79 GLY D CA 1
ATOM 7054 C C . GLY D 1 87 ? -72.229 68.947 85.249 1.00 33.70 79 GLY D C 1
ATOM 7055 O O . GLY D 1 87 ? -73.276 68.796 85.886 1.00 32.42 79 GLY D O 1
ATOM 7056 N N . ASP D 1 88 ? -71.594 70.116 85.154 1.00 33.21 80 ASP D N 1
ATOM 7057 C CA . ASP D 1 88 ? -72.097 71.353 85.735 1.00 31.57 80 ASP D CA 1
ATOM 7058 C C . ASP D 1 88 ? -73.422 71.721 85.066 1.00 39.06 80 ASP D C 1
ATOM 7059 O O . ASP D 1 88 ? -73.434 72.187 83.923 1.00 39.56 80 ASP D O 1
ATOM 7064 N N . GLN D 1 89 ? -74.546 71.505 85.758 1.00 39.10 81 GLN D N 1
ATOM 7065 C CA . GLN D 1 89 ? -75.849 71.715 85.131 1.00 43.58 81 GLN D CA 1
ATOM 7066 C C . GLN D 1 89 ? -76.095 73.174 84.775 1.00 51.94 81 GLN D C 1
ATOM 7067 O O . GLN D 1 89 ? -76.968 73.454 83.944 1.00 54.87 81 GLN D O 1
ATOM 7073 N N . LYS D 1 90 ? -75.352 74.106 85.381 1.00 53.52 82 LYS D N 1
ATOM 7074 C CA . LYS D 1 90 ? -75.469 75.507 84.990 1.00 55.88 82 LYS D CA 1
ATOM 7075 C C . LYS D 1 90 ? -75.027 75.720 83.548 1.00 61.52 82 LYS D C 1
ATOM 7076 O O . LYS D 1 90 ? -75.575 76.582 82.851 1.00 65.82 82 LYS D O 1
ATOM 7078 N N . ALA D 1 91 ? -74.053 74.944 83.082 1.00 59.60 83 ALA D N 1
ATOM 7079 C CA . ALA D 1 91 ? -73.647 74.982 81.684 1.00 57.60 83 ALA D CA 1
ATOM 7080 C C . ALA D 1 91 ? -74.629 74.181 80.837 1.00 57.71 83 ALA D C 1
ATOM 7081 O O . ALA D 1 91 ? -74.446 74.039 79.629 1.00 59.84 83 ALA D O 1
ATOM 7083 N N A ASN D 1 107 ? -67.840 66.460 75.605 0.50 38.42 99 ASN D N 1
ATOM 7084 N N B ASN D 1 107 ? -65.619 66.404 74.343 0.50 38.40 99 ASN D N 1
ATOM 7085 C CA A ASN D 1 107 ? -66.594 65.793 75.244 0.50 37.46 99 ASN D CA 1
ATOM 7086 C CA B ASN D 1 107 ? -66.408 66.332 75.566 0.50 36.88 99 ASN D CA 1
ATOM 7087 C C A ASN D 1 107 ? -65.921 65.087 76.429 0.50 33.03 99 ASN D C 1
ATOM 7088 C C B ASN D 1 107 ? -65.865 65.254 76.510 0.50 33.16 99 ASN D C 1
ATOM 7089 O O A ASN D 1 107 ? -64.761 64.682 76.337 0.50 28.98 99 ASN D O 1
ATOM 7090 O O B ASN D 1 107 ? -64.770 64.729 76.307 0.50 31.64 99 ASN D O 1
ATOM 7099 N N . ILE D 1 108 ? -66.641 64.916 77.541 1.00 21.00 100 ILE D N 1
ATOM 7100 C CA . ILE D 1 108 ? -66.155 63.993 78.556 1.00 17.01 100 ILE D CA 1
ATOM 7101 C C . ILE D 1 108 ? -66.003 62.590 77.971 1.00 18.41 100 ILE D C 1
ATOM 7102 O O . ILE D 1 108 ? -65.222 61.786 78.488 1.00 18.74 100 ILE D O 1
ATOM 7107 N N . LEU D 1 109 ? -66.712 62.286 76.886 1.00 17.55 101 LEU D N 1
ATOM 7108 C CA . LEU D 1 109 ? -66.519 60.992 76.226 1.00 17.05 101 LEU D CA 1
ATOM 7109 C C . LEU D 1 109 ? -65.121 60.860 75.641 1.00 15.70 101 LEU D C 1
ATOM 7110 O O . LEU D 1 109 ? -64.549 59.757 75.622 1.00 15.67 101 LEU D O 1
ATOM 7115 N N . GLU D 1 110 ? -64.551 61.962 75.154 1.00 17.46 102 GLU D N 1
ATOM 7116 C CA A GLU D 1 110 ? -63.190 61.887 74.642 0.44 18.07 102 GLU D CA 1
ATOM 7117 C CA B GLU D 1 110 ? -63.185 61.928 74.644 0.56 18.11 102 GLU D CA 1
ATOM 7118 C C . GLU D 1 110 ? -62.189 61.690 75.770 1.00 17.39 102 GLU D C 1
ATOM 7119 O O . GLU D 1 110 ? -61.155 61.037 75.575 1.00 18.59 102 GLU D O 1
ATOM 7130 N N . VAL D 1 111 ? -62.478 62.238 76.950 1.00 16.37 103 VAL D N 1
ATOM 7131 C CA . VAL D 1 111 ? -61.637 61.994 78.111 1.00 17.89 103 VAL D CA 1
ATOM 7132 C C . VAL D 1 111 ? -61.743 60.538 78.542 1.00 15.59 103 VAL D C 1
ATOM 7133 O O . VAL D 1 111 ? -60.736 59.902 78.854 1.00 16.77 103 VAL D O 1
ATOM 7137 N N . GLN D 1 112 ? -62.966 59.990 78.567 1.00 14.84 104 GLN D N 1
ATOM 7138 C CA . GLN D 1 112 ? -63.140 58.573 78.876 1.00 12.97 104 GLN D CA 1
ATOM 7139 C C . GLN D 1 112 ? -62.290 57.692 77.967 1.00 15.55 104 GLN D C 1
ATOM 7140 O O . GLN D 1 112 ? -61.635 56.759 78.440 1.00 15.34 104 GLN D O 1
ATOM 7146 N N . ARG D 1 113 ? -62.282 57.974 76.657 1.00 14.66 105 ARG D N 1
ATOM 7147 C CA . ARG D 1 113 ? -61.504 57.152 75.729 1.00 15.29 105 ARG D CA 1
ATOM 7148 C C . ARG D 1 113 ? -60.013 57.329 75.939 1.00 15.68 105 ARG D C 1
ATOM 7149 O O . ARG D 1 113 ? -59.244 56.380 75.775 1.00 15.42 105 ARG D O 1
ATOM 7157 N N . LEU D 1 114 ? -59.578 58.538 76.280 1.00 15.53 106 LEU D N 1
ATOM 7158 C CA . LEU D 1 114 ? -58.167 58.742 76.584 1.00 18.78 106 LEU D CA 1
ATOM 7159 C C . LEU D 1 114 ? -57.742 57.928 77.804 1.00 18.47 106 LEU D C 1
ATOM 7160 O O . LEU D 1 114 ? -56.687 57.276 77.788 1.00 17.22 106 LEU D O 1
ATOM 7165 N N . ILE D 1 115 ? -58.553 57.938 78.868 1.00 16.47 107 ILE D N 1
ATOM 7166 C CA . ILE D 1 115 ? -58.279 57.072 80.011 1.00 16.14 107 ILE D CA 1
ATOM 7167 C C . ILE D 1 115 ? -58.222 55.624 79.562 1.00 15.22 107 ILE D C 1
ATOM 7168 O O . ILE D 1 115 ? -57.331 54.866 79.962 1.00 15.82 107 ILE D O 1
ATOM 7173 N N . ARG D 1 116 ? -59.173 55.222 78.717 1.00 13.94 108 ARG D N 1
ATOM 7174 C CA . ARG D 1 116 ? -59.322 53.817 78.364 1.00 14.18 108 ARG D CA 1
ATOM 7175 C C . ARG D 1 116 ? -58.150 53.309 77.537 1.00 16.53 108 ARG D C 1
ATOM 7176 O O . ARG D 1 116 ? -57.636 52.204 77.786 1.00 14.02 108 ARG D O 1
ATOM 7184 N N . PHE D 1 117 ? -57.718 54.083 76.543 1.00 13.48 109 PHE D N 1
ATOM 7185 C CA . PHE D 1 117 ? -56.720 53.590 75.610 1.00 12.07 109 PHE D CA 1
ATOM 7186 C C . PHE D 1 117 ? -55.282 53.887 76.025 1.00 15.28 109 PHE D C 1
ATOM 7187 O O . PHE D 1 117 ? -54.369 53.335 75.416 1.00 16.77 109 PHE D O 1
ATOM 7195 N N . MET D 1 118 ? -55.027 54.737 77.024 1.00 16.00 110 MET D N 1
ATOM 7196 C CA . MET D 1 118 ? -53.634 55.104 77.250 1.00 15.73 110 MET D CA 1
ATOM 7197 C C . MET D 1 118 ? -52.877 53.940 77.891 1.00 15.90 110 MET D C 1
ATOM 7198 O O . MET D 1 118 ? -53.429 53.212 78.733 1.00 16.47 110 MET D O 1
ATOM 7203 N N . PRO D 1 119 ? -51.636 53.722 77.507 1.00 18.27 111 PRO D N 1
ATOM 7204 C CA . PRO D 1 119 ? -50.836 52.618 78.053 1.00 15.84 111 PRO D CA 1
ATOM 7205 C C . PRO D 1 119 ? -50.247 52.967 79.410 1.00 19.05 111 PRO D C 1
ATOM 7206 O O . PRO D 1 119 ? -49.039 52.861 79.629 1.00 20.71 111 PRO D O 1
ATOM 7210 N N . LYS D 1 120 ? -51.109 53.430 80.308 1.00 16.50 112 LYS D N 1
ATOM 7211 C CA . LYS D 1 120 ? -50.773 53.785 81.677 1.00 17.67 112 LYS D CA 1
ATOM 7212 C C . LYS D 1 120 ? -51.966 53.359 82.502 1.00 15.29 112 LYS D C 1
ATOM 7213 O O . LYS D 1 120 ? -53.078 53.311 81.981 1.00 16.05 112 LYS D O 1
ATOM 7219 N N . VAL D 1 121 ? -51.746 53.035 83.764 1.00 14.78 113 VAL D N 1
ATOM 7220 C CA . VAL D 1 121 ? -52.847 52.654 84.648 1.00 14.45 113 VAL D CA 1
ATOM 7221 C C . VAL D 1 121 ? -53.433 53.918 85.262 1.00 15.01 113 VAL D C 1
ATOM 7222 O O . VAL D 1 121 ? -52.698 54.749 85.808 1.00 16.62 113 VAL D O 1
ATOM 7226 N N . VAL D 1 122 ? -54.753 54.076 85.168 1.00 12.41 114 VAL D N 1
ATOM 7227 C CA . VAL D 1 122 ? -55.436 55.240 85.722 1.00 14.20 114 VAL D CA 1
ATOM 7228 C C . VAL D 1 122 ? -56.235 54.773 86.932 1.00 15.10 114 VAL D C 1
ATOM 7229 O O . VAL D 1 122 ? -57.082 53.878 86.824 1.00 14.83 114 VAL D O 1
ATOM 7233 N N . ILE D 1 123 ? -55.944 55.357 88.089 1.00 14.34 115 ILE D N 1
ATOM 7234 C CA . ILE D 1 123 ? -56.607 55.017 89.342 1.00 14.03 115 ILE D CA 1
ATOM 7235 C C . ILE D 1 123 ? -57.507 56.179 89.737 1.00 16.16 115 ILE D C 1
ATOM 7236 O O . ILE D 1 123 ? -57.025 57.300 89.944 1.00 16.47 115 ILE D O 1
ATOM 7241 N N . ALA D 1 124 ? -58.812 55.914 89.864 1.00 12.55 116 ALA D N 1
ATOM 7242 C CA . ALA D 1 124 ? -59.718 56.883 90.466 1.00 17.05 116 ALA D CA 1
ATOM 7243 C C . ALA D 1 124 ? -59.508 56.884 91.974 1.00 16.38 116 ALA D C 1
ATOM 7244 O O . ALA D 1 124 ? -59.521 55.829 92.607 1.00 18.18 116 ALA D O 1
ATOM 7246 N N . VAL D 1 125 ? -59.300 58.065 92.540 1.00 15.74 117 VAL D N 1
ATOM 7247 C CA . VAL D 1 125 ? -59.094 58.247 93.971 1.00 16.18 117 VAL D CA 1
ATOM 7248 C C . VAL D 1 125 ? -60.280 59.067 94.453 1.00 20.60 117 VAL D C 1
ATOM 7249 O O . VAL D 1 125 ? -60.408 60.243 94.098 1.00 18.37 117 VAL D O 1
ATOM 7253 N N . VAL D 1 126 ? -61.159 58.456 95.243 1.00 16.95 118 VAL D N 1
ATOM 7254 C CA . VAL D 1 126 ? -62.480 59.031 95.484 1.00 16.17 118 VAL D CA 1
ATOM 7255 C C . VAL D 1 126 ? -62.582 59.481 96.941 1.00 17.54 118 VAL D C 1
ATOM 7256 O O . VAL D 1 126 ? -62.819 58.648 97.831 1.00 19.03 118 VAL D O 1
ATOM 7260 N N . PRO D 1 127 ? -62.394 60.767 97.243 1.00 16.53 119 PRO D N 1
ATOM 7261 C CA . PRO D 1 127 ? -62.463 61.223 98.638 1.00 19.12 119 PRO D CA 1
ATOM 7262 C C . PRO D 1 127 ? -63.839 61.661 99.105 1.00 19.78 119 PRO D C 1
ATOM 7263 O O . PRO D 1 127 ? -63.973 62.048 100.269 1.00 21.31 119 PRO D O 1
ATOM 7267 N N . GLY D 1 128 ? -64.844 61.651 98.237 1.00 18.35 120 GLY D N 1
ATOM 7268 C CA . GLY D 1 128 ? -66.136 62.202 98.587 1.00 16.13 120 GLY D CA 1
ATOM 7269 C C . GLY D 1 128 ? -67.178 61.771 97.580 1.00 17.58 120 GLY D C 1
ATOM 7270 O O . GLY D 1 128 ? -67.053 60.700 96.973 1.00 19.28 120 GLY D O 1
ATOM 7271 N N . TRP D 1 129 ? -68.191 62.606 97.377 1.00 19.76 121 TRP D N 1
ATOM 7272 C CA . TRP D 1 129 ? -69.245 62.315 96.411 1.00 18.61 121 TRP D CA 1
ATOM 7273 C C . TRP D 1 129 ? -68.690 62.031 95.017 1.00 17.91 121 TRP D C 1
ATOM 7274 O O . TRP D 1 129 ? -67.909 62.817 94.469 1.00 19.94 121 TRP D O 1
ATOM 7285 N N . ALA D 1 130 ? -69.116 60.916 94.439 1.00 15.39 122 ALA D N 1
ATOM 7286 C CA . ALA D 1 130 ? -68.821 60.574 93.045 1.00 14.41 122 ALA D CA 1
ATOM 7287 C C . ALA D 1 130 ? -70.187 60.367 92.402 1.00 16.52 122 ALA D C 1
ATOM 7288 O O . ALA D 1 130 ? -70.817 59.322 92.602 1.00 18.55 122 ALA D O 1
ATOM 7290 N N . VAL D 1 131 ? -70.664 61.373 91.660 1.00 18.51 123 VAL D N 1
ATOM 7291 C CA . VAL D 1 131 ? -72.069 61.470 91.271 1.00 16.84 123 VAL D CA 1
ATOM 7292 C C . VAL D 1 131 ? -72.179 61.666 89.770 1.00 17.44 123 VAL D C 1
ATOM 7293 O O . VAL D 1 131 ? -71.435 62.460 89.187 1.00 18.07 123 VAL D O 1
ATOM 7297 N N . GLY D 1 132 ? -73.132 60.961 89.155 1.00 16.86 124 GLY D N 1
ATOM 7298 C CA . GLY D 1 132 ? -73.471 61.234 87.760 1.00 15.57 124 GLY D CA 1
ATOM 7299 C C . GLY D 1 132 ? -72.281 61.016 86.848 1.00 15.54 124 GLY D C 1
ATOM 7300 O O . GLY D 1 132 ? -71.637 59.966 86.878 1.00 15.48 124 GLY D O 1
ATOM 7301 N N . GLY D 1 133 ? -71.970 62.019 86.022 1.00 16.65 125 GLY D N 1
ATOM 7302 C CA . GLY D 1 133 ? -70.773 61.910 85.189 1.00 18.18 125 GLY D CA 1
ATOM 7303 C C . GLY D 1 133 ? -69.501 61.669 85.988 1.00 18.28 125 GLY D C 1
ATOM 7304 O O . GLY D 1 133 ? -68.541 61.067 85.483 1.00 17.18 125 GLY D O 1
ATOM 7305 N N . GLY D 1 134 ? -69.472 62.123 87.247 1.00 16.82 126 GLY D N 1
ATOM 7306 C CA . GLY D 1 134 ? -68.325 61.828 88.090 1.00 17.62 126 GLY D CA 1
ATOM 7307 C C . GLY D 1 134 ? -68.272 60.367 88.477 1.00 17.16 126 GLY D C 1
ATOM 7308 O O . GLY D 1 134 ? -67.194 59.765 88.554 1.00 17.15 126 GLY D O 1
ATOM 7309 N N . HIS D 1 135 ? -69.440 59.770 88.704 1.00 14.98 127 HIS D N 1
ATOM 7310 C CA . HIS D 1 135 ? -69.483 58.333 88.924 1.00 15.52 127 HIS D CA 1
ATOM 7311 C C . HIS D 1 135 ? -68.967 57.591 87.704 1.00 17.13 127 HIS D C 1
ATOM 7312 O O . HIS D 1 135 ? -68.173 56.653 87.828 1.00 16.58 127 HIS D O 1
ATOM 7319 N N . SER D 1 136 ? -69.411 57.997 86.511 1.00 14.16 128 SER D N 1
ATOM 7320 C CA . SER D 1 136 ? -68.991 57.286 85.311 1.00 14.45 128 SER D CA 1
ATOM 7321 C C . SER D 1 136 ? -67.495 57.434 85.057 1.00 16.22 128 SER D C 1
ATOM 7322 O O . SER D 1 136 ? -66.870 56.503 84.532 1.00 15.61 128 SER D O 1
ATOM 7325 N N . LEU D 1 137 ? -66.900 58.576 85.429 1.00 15.30 129 LEU D N 1
ATOM 7326 C CA . LEU D 1 137 ? -65.448 58.705 85.320 1.00 15.31 129 LEU D CA 1
ATOM 7327 C C . LEU D 1 137 ? -64.741 57.710 86.230 1.00 14.68 129 LEU D C 1
ATOM 7328 O O . LEU D 1 137 ? -63.737 57.114 85.837 1.00 15.27 129 LEU D O 1
ATOM 7333 N N . HIS D 1 138 ? -65.243 57.527 87.459 1.00 15.57 130 HIS D N 1
ATOM 7334 C CA . HIS D 1 138 ? -64.637 56.527 88.337 1.00 14.37 130 HIS D CA 1
ATOM 7335 C C . HIS D 1 138 ? -64.732 55.135 87.715 1.00 16.30 130 HIS D C 1
ATOM 7336 O O . HIS D 1 138 ? -63.754 54.383 87.710 1.00 15.40 130 HIS D O 1
ATOM 7343 N N . VAL D 1 139 ? -65.872 54.816 87.098 1.00 13.84 131 VAL D N 1
ATOM 7344 C CA . VAL D 1 139 ? -66.082 53.481 86.543 1.00 13.71 131 VAL D CA 1
ATOM 7345 C C . VAL D 1 139 ? -65.051 53.167 85.455 1.00 14.29 131 VAL D C 1
ATOM 7346 O O . VAL D 1 139 ? -64.506 52.060 85.409 1.00 13.86 131 VAL D O 1
ATOM 7350 N N . VAL D 1 140 ? -64.768 54.120 84.561 1.00 13.52 132 VAL D N 1
ATOM 7351 C CA . VAL D 1 140 ? -63.894 53.814 83.423 1.00 13.98 132 VAL D CA 1
ATOM 7352 C C . VAL D 1 140 ? -62.417 53.764 83.816 1.00 14.90 132 VAL D C 1
ATOM 7353 O O . VAL D 1 140 ? -61.604 53.196 83.083 1.00 15.41 132 VAL D O 1
ATOM 7357 N N . CYS D 1 141 ? -62.045 54.327 84.957 1.00 14.94 133 CYS D N 1
ATOM 7358 C CA . CYS D 1 141 ? -60.678 54.170 85.428 1.00 14.90 133 CYS D CA 1
ATOM 7359 C C . CYS D 1 141 ? -60.360 52.699 85.689 1.00 14.97 133 CYS D C 1
ATOM 7360 O O . CYS D 1 141 ? -61.238 51.881 85.957 1.00 13.65 133 CYS D O 1
ATOM 7363 N N . ASP D 1 142 ? -59.077 52.362 85.612 1.00 13.77 134 ASP D N 1
ATOM 7364 C CA . ASP D 1 142 ? -58.683 50.957 85.727 1.00 14.70 134 ASP D CA 1
ATOM 7365 C C . ASP D 1 142 ? -58.898 50.426 87.137 1.00 16.76 134 ASP D C 1
ATOM 7366 O O . ASP D 1 142 ? -59.232 49.249 87.317 1.00 15.84 134 ASP D O 1
ATOM 7371 N N . LEU D 1 143 ? -58.677 51.275 88.143 1.00 14.25 135 LEU D N 1
ATOM 7372 C CA . LEU D 1 143 ? -58.822 50.910 89.541 1.00 15.03 135 LEU D CA 1
ATOM 7373 C C . LEU D 1 143 ? -59.525 52.057 90.244 1.00 13.85 135 LEU D C 1
ATOM 7374 O O . LEU D 1 143 ? -59.483 53.197 89.777 1.00 15.97 135 LEU D O 1
ATOM 7379 N N . THR D 1 144 ? -60.155 51.759 91.394 1.00 12.83 136 THR D N 1
ATOM 7380 C CA . THR D 1 144 ? -60.721 52.806 92.243 1.00 14.35 136 THR D CA 1
ATOM 7381 C C . THR D 1 144 ? -60.380 52.556 93.703 1.00 16.13 136 THR D C 1
ATOM 7382 O O . THR D 1 144 ? -60.589 51.453 94.210 1.00 14.35 136 THR D O 1
ATOM 7386 N N . LEU D 1 145 ? -59.842 53.585 94.363 1.00 14.12 137 LEU D N 1
ATOM 7387 C CA . LEU D 1 145 ? -59.643 53.602 95.811 1.00 13.65 137 LEU D CA 1
ATOM 7388 C C . LEU D 1 145 ? -60.579 54.651 96.398 1.00 14.71 137 LEU D C 1
ATOM 7389 O O . LEU D 1 145 ? -60.759 55.719 95.807 1.00 16.56 137 LEU D O 1
ATOM 7394 N N . ALA D 1 146 ? -61.188 54.347 97.558 1.00 17.29 138 ALA D N 1
ATOM 7395 C CA . ALA D 1 146 ? -62.265 55.183 98.075 1.00 18.26 138 ALA D CA 1
ATOM 7396 C C . ALA D 1 146 ? -62.102 55.464 99.564 1.00 18.32 138 ALA D C 1
ATOM 7397 O O . ALA D 1 146 ? -61.721 54.585 100.346 1.00 20.25 138 ALA D O 1
ATOM 7399 N N . SER D 1 147 ? -62.407 56.701 99.941 1.00 16.79 139 SER D N 1
ATOM 7400 C CA . SER D 1 147 ? -62.411 57.125 101.341 1.00 16.22 139 SER D CA 1
ATOM 7401 C C . SER D 1 147 ? -63.457 56.359 102.142 1.00 20.83 139 SER D C 1
ATOM 7402 O O . SER D 1 147 ? -64.653 56.431 101.843 1.00 18.60 139 SER D O 1
ATOM 7405 N N . LYS D 1 148 ? -63.015 55.640 103.179 1.00 18.28 140 LYS D N 1
ATOM 7406 C CA . LYS D 1 148 ? -63.972 54.919 104.012 1.00 19.52 140 LYS D CA 1
ATOM 7407 C C . LYS D 1 148 ? -65.044 55.852 104.553 1.00 19.56 140 LYS D C 1
ATOM 7408 O O . LYS D 1 148 ? -66.240 55.549 104.493 1.00 21.50 140 LYS D O 1
ATOM 7414 N N . GLU D 1 149 ? -64.623 56.985 105.115 1.00 18.24 141 GLU D N 1
ATOM 7415 C CA . GLU D 1 149 ? -65.553 57.833 105.840 1.00 22.48 141 GLU D CA 1
ATOM 7416 C C . GLU D 1 149 ? -66.490 58.571 104.903 1.00 23.04 141 GLU D C 1
ATOM 7417 O O . GLU D 1 149 ? -67.682 58.706 105.201 1.00 23.23 141 GLU D O 1
ATOM 7423 N N . HIS D 1 150 ? -65.981 59.060 103.769 1.00 21.26 142 HIS D N 1
ATOM 7424 C CA . HIS D 1 150 ? -66.694 60.103 103.045 1.00 20.23 142 HIS D CA 1
ATOM 7425 C C . HIS D 1 150 ? -67.005 59.810 101.591 1.00 17.81 142 HIS D C 1
ATOM 7426 O O . HIS D 1 150 ? -67.779 60.569 101.004 1.00 21.35 142 HIS D O 1
ATOM 7433 N N . ALA D 1 151 ? -66.439 58.768 100.984 1.00 17.27 143 ALA D N 1
ATOM 7434 C CA . ALA D 1 151 ? -66.799 58.462 99.605 1.00 18.47 143 ALA D CA 1
ATOM 7435 C C . ALA D 1 151 ? -68.252 58.017 99.525 1.00 21.46 143 ALA D C 1
ATOM 7436 O O . ALA D 1 151 ? -68.686 57.118 100.255 1.00 23.86 143 ALA D O 1
ATOM 7438 N N . ILE D 1 152 ? -69.016 58.636 98.627 1.00 18.32 144 ILE D N 1
ATOM 7439 C CA . ILE D 1 152 ? -70.395 58.230 98.394 1.00 18.14 144 ILE D CA 1
ATOM 7440 C C . ILE D 1 152 ? -70.617 58.155 96.895 1.00 16.24 144 ILE D C 1
ATOM 7441 O O . ILE D 1 152 ? -70.372 59.132 96.180 1.00 19.09 144 ILE D O 1
ATOM 7446 N N . PHE D 1 153 ? -71.100 57.006 96.428 1.00 15.78 145 PHE D N 1
ATOM 7447 C CA . PHE D 1 153 ? -71.325 56.750 95.010 1.00 15.64 145 PHE D CA 1
ATOM 7448 C C . PHE D 1 153 ? -72.816 56.871 94.705 1.00 18.50 145 PHE D C 1
ATOM 7449 O O . PHE D 1 153 ? -73.641 56.283 95.406 1.00 18.48 145 PHE D O 1
ATOM 7457 N N . LYS D 1 154 ? -73.164 57.650 93.677 1.00 15.27 146 LYS D N 1
ATOM 7458 C CA . LYS D 1 154 ? -74.567 57.918 93.387 1.00 15.41 146 LYS D CA 1
ATOM 7459 C C . LYS D 1 154 ? -74.737 58.228 91.910 1.00 15.89 146 LYS D C 1
ATOM 7460 O O . LYS D 1 154 ? -74.000 59.048 91.366 1.00 19.18 146 LYS D O 1
ATOM 7466 N N . GLN D 1 155 ? -75.731 57.618 91.274 1.00 14.11 147 GLN D N 1
ATOM 7467 C CA . GLN D 1 155 ? -76.004 57.876 89.861 1.00 12.92 147 GLN D CA 1
ATOM 7468 C C . GLN D 1 155 ? -77.278 58.693 89.723 1.00 25.01 147 GLN D C 1
ATOM 7469 O O . GLN D 1 155 ? -78.377 58.168 89.923 1.00 30.35 147 GLN D O 1
ATOM 7475 N N . THR D 1 156 ? -77.139 59.956 89.329 1.00 17.62 148 THR D N 1
ATOM 7476 C CA . THR D 1 156 ? -78.277 60.842 89.170 1.00 19.37 148 THR D CA 1
ATOM 7477 C C . THR D 1 156 ? -78.732 60.980 87.724 1.00 15.23 148 THR D C 1
ATOM 7478 O O . THR D 1 156 ? -79.593 61.824 87.449 1.00 19.27 148 THR D O 1
ATOM 7482 N N . ASP D 1 157 ? -78.152 60.210 86.796 1.00 15.79 149 ASP D N 1
ATOM 7483 C CA . ASP D 1 157 ? -78.476 60.390 85.382 1.00 18.57 149 ASP D CA 1
ATOM 7484 C C . ASP D 1 157 ? -79.983 60.374 85.163 1.00 19.97 149 ASP D C 1
ATOM 7485 O O . ASP D 1 157 ? -80.542 61.271 84.519 1.00 20.35 149 ASP D O 1
ATOM 7490 N N . ALA D 1 158 ? -80.671 59.383 85.734 1.00 16.56 150 ALA D N 1
ATOM 7491 C CA . ALA D 1 158 ? -82.099 59.272 85.457 1.00 17.09 150 ALA D CA 1
ATOM 7492 C C . ALA D 1 158 ? -82.932 60.345 86.144 1.00 20.39 150 ALA D C 1
ATOM 7493 O O . ALA D 1 158 ? -84.127 60.462 85.842 1.00 22.83 150 ALA D O 1
ATOM 7495 N N . ASP D 1 159 ? -82.340 61.133 87.050 1.00 21.95 151 ASP D N 1
ATOM 7496 C CA . ASP D 1 159 ? -83.063 62.250 87.661 1.00 22.19 151 ASP D CA 1
ATOM 7497 C C . ASP D 1 159 ? -83.156 63.458 86.741 1.00 24.61 151 ASP D C 1
ATOM 7498 O O . ASP D 1 159 ? -84.055 64.292 86.916 1.00 23.61 151 ASP D O 1
ATOM 7503 N N . VAL D 1 160 ? -82.241 63.581 85.780 1.00 24.59 152 VAL D N 1
ATOM 7504 C CA . VAL D 1 160 ? -82.077 64.798 84.998 1.00 25.20 152 VAL D CA 1
ATOM 7505 C C . VAL D 1 160 ? -82.232 64.532 83.500 1.00 23.64 152 VAL D C 1
ATOM 7506 O O . VAL D 1 160 ? -81.814 65.339 82.683 1.00 26.44 152 VAL D O 1
ATOM 7510 N N . THR D 1 161 ? -82.835 63.392 83.137 1.00 24.29 153 THR D N 1
ATOM 7511 C CA . THR D 1 161 ? -83.043 63.001 81.743 1.00 21.99 153 THR D CA 1
ATOM 7512 C C . THR D 1 161 ? -81.712 62.891 81.005 1.00 22.12 153 THR D C 1
ATOM 7513 O O . THR D 1 161 ? -81.585 63.281 79.844 1.00 24.98 153 THR D O 1
ATOM 7517 N N . SER D 1 162 ? -80.705 62.362 81.685 1.00 20.56 154 SER D N 1
ATOM 7518 C CA . SER D 1 162 ? -79.448 62.047 81.032 1.00 20.04 154 SER D CA 1
ATOM 7519 C C . SER D 1 162 ? -79.205 60.547 81.141 1.00 20.55 154 SER D C 1
ATOM 7520 O O . SER D 1 162 ? -79.980 59.807 81.757 1.00 19.14 154 SER D O 1
ATOM 7523 N N . PHE D 1 163 ? -78.124 60.097 80.508 1.00 19.92 155 PHE D N 1
ATOM 7524 C CA . PHE D 1 163 ? -77.689 58.719 80.638 1.00 17.85 155 PHE D CA 1
ATOM 7525 C C . PHE D 1 163 ? -76.304 58.608 80.033 1.00 17.46 155 PHE D C 1
ATOM 7526 O O . PHE D 1 163 ? -76.034 59.188 78.979 1.00 20.23 155 PHE D O 1
ATOM 7534 N N . ASP D 1 164 ? -75.426 57.899 80.731 1.00 15.46 156 ASP D N 1
ATOM 7535 C CA . ASP D 1 164 ? -74.184 57.414 80.155 1.00 13.87 156 ASP D CA 1
ATOM 7536 C C . ASP D 1 164 ? -74.475 55.975 79.766 1.00 15.42 156 ASP D C 1
ATOM 7537 O O . ASP D 1 164 ? -74.535 55.089 80.627 1.00 16.54 156 ASP D O 1
ATOM 7542 N N . GLY D 1 165 ? -74.719 55.759 78.477 1.00 15.42 157 GLY D N 1
ATOM 7543 C CA . GLY D 1 165 ? -75.097 54.462 77.966 1.00 15.27 157 GLY D CA 1
ATOM 7544 C C . GLY D 1 165 ? -73.915 53.631 77.526 1.00 16.50 157 GLY D C 1
ATOM 7545 O O . GLY D 1 165 ? -74.100 52.617 76.844 1.00 17.98 157 GLY D O 1
ATOM 7546 N N . GLY D 1 166 ? -72.698 54.047 77.873 1.00 13.77 158 GLY D N 1
ATOM 7547 C CA . GLY D 1 166 ? -71.512 53.294 77.506 1.00 15.53 158 GLY D CA 1
ATOM 7548 C C . GLY D 1 166 ? -70.700 52.834 78.704 1.00 13.97 158 GLY D C 1
ATOM 7549 O O . GLY D 1 166 ? -71.115 51.927 79.435 1.00 14.86 158 GLY D O 1
ATOM 7550 N N . TYR D 1 167 ? -69.551 53.470 78.933 1.00 12.95 159 TYR D N 1
ATOM 7551 C CA . TYR D 1 167 ? -68.683 53.064 80.032 1.00 14.15 159 TYR D CA 1
ATOM 7552 C C . TYR D 1 167 ? -69.325 53.289 81.390 1.00 15.34 159 TYR D C 1
ATOM 7553 O O . TYR D 1 167 ? -68.938 52.627 82.349 1.00 17.00 159 TYR D O 1
ATOM 7562 N N . GLY D 1 168 ? -70.308 54.187 81.497 1.00 13.02 160 GLY D N 1
ATOM 7563 C CA . GLY D 1 168 ? -70.898 54.435 82.802 1.00 13.62 160 GLY D CA 1
ATOM 7564 C C . GLY D 1 168 ? -71.847 53.352 83.270 1.00 14.46 160 GLY D C 1
ATOM 7565 O O . GLY D 1 168 ? -72.051 53.187 84.485 1.00 14.88 160 GLY D O 1
ATOM 7566 N N . SER D 1 169 ? -72.449 52.613 82.339 1.00 16.36 161 SER D N 1
ATOM 7567 C CA . SER D 1 169 ? -73.551 51.703 82.657 1.00 12.95 161 SER D CA 1
ATOM 7568 C C . SER D 1 169 ? -73.247 50.281 82.195 1.00 14.67 161 SER D C 1
ATOM 7569 O O . SER D 1 169 ? -73.128 49.363 83.019 1.00 13.68 161 SER D O 1
ATOM 7572 N N . ALA D 1 170 ? -73.163 50.081 80.876 1.00 15.87 162 ALA D N 1
ATOM 7573 C CA . ALA D 1 170 ? -72.800 48.771 80.351 1.00 15.13 162 ALA D CA 1
ATOM 7574 C C . ALA D 1 170 ? -71.467 48.299 80.913 1.00 14.55 162 ALA D C 1
ATOM 7575 O O . ALA D 1 170 ? -71.315 47.118 81.259 1.00 16.25 162 ALA D O 1
ATOM 7577 N N . TYR D 1 171 ? -70.482 49.199 81.020 1.00 14.82 163 TYR D N 1
ATOM 7578 C CA . TYR D 1 171 ? -69.194 48.765 81.550 1.00 16.18 163 TYR D CA 1
ATOM 7579 C C . TYR D 1 171 ? -69.251 48.585 83.065 1.00 13.48 163 TYR D C 1
ATOM 7580 O O . TYR D 1 171 ? -68.565 47.711 83.615 1.00 15.22 163 TYR D O 1
ATOM 7589 N N . LEU D 1 172 ? -70.065 49.389 83.753 1.00 12.58 164 LEU D N 1
ATOM 7590 C CA . LEU D 1 172 ? -70.294 49.136 85.174 1.00 11.78 164 LEU D CA 1
ATOM 7591 C C . LEU D 1 172 ? -70.778 47.703 85.411 1.00 13.46 164 LEU D C 1
ATOM 7592 O O . LEU D 1 172 ? -70.403 47.063 86.404 1.00 11.80 164 LEU D O 1
ATOM 7597 N N . ALA D 1 173 ? -71.611 47.173 84.511 1.00 11.78 165 ALA D N 1
ATOM 7598 C CA . ALA D 1 173 ? -72.073 45.799 84.673 1.00 11.72 165 ALA D CA 1
ATOM 7599 C C . ALA D 1 173 ? -70.940 44.792 84.587 1.00 14.09 165 ALA D C 1
ATOM 7600 O O . ALA D 1 173 ? -71.087 43.667 85.089 1.00 12.72 165 ALA D O 1
ATOM 7602 N N . LYS D 1 174 ? -69.829 45.163 83.951 1.00 12.29 166 LYS D N 1
ATOM 7603 C CA . LYS D 1 174 ? -68.670 44.287 83.850 1.00 13.45 166 LYS D CA 1
ATOM 7604 C C . LYS D 1 174 ? -67.848 44.261 85.126 1.00 13.50 166 LYS D C 1
ATOM 7605 O O . LYS D 1 174 ? -66.871 43.516 85.183 1.00 14.01 166 LYS D O 1
ATOM 7611 N N . MET D 1 175 ? -68.207 45.056 86.143 1.00 12.80 167 MET D N 1
ATOM 7612 C CA . MET D 1 175 ? -67.523 44.981 87.427 1.00 12.09 167 MET D CA 1
ATOM 7613 C C . MET D 1 175 ? -68.451 44.696 88.595 1.00 14.08 167 MET D C 1
ATOM 7614 O O . MET D 1 175 ? -67.987 44.102 89.567 1.00 15.72 167 MET D O 1
ATOM 7619 N N . VAL D 1 176 ? -69.739 45.067 88.524 1.00 11.97 168 VAL D N 1
ATOM 7620 C CA . VAL D 1 176 ? -70.681 44.788 89.609 1.00 11.00 168 VAL D CA 1
ATOM 7621 C C . VAL D 1 176 ? -71.770 43.822 89.195 1.00 11.06 168 VAL D C 1
ATOM 7622 O O . VAL D 1 176 ? -72.599 43.438 90.042 1.00 13.93 168 VAL D O 1
ATOM 7626 N N . GLY D 1 177 ? -71.799 43.416 87.932 1.00 13.56 169 GLY D N 1
ATOM 7627 C CA . GLY D 1 177 ? -72.853 42.551 87.444 1.00 13.18 169 GLY D CA 1
ATOM 7628 C C . GLY D 1 177 ? -74.080 43.332 87.000 1.00 12.21 169 GLY D C 1
ATOM 7629 O O . GLY D 1 177 ? -74.300 44.484 87.372 1.00 13.35 169 GLY D O 1
ATOM 7630 N N . GLN D 1 178 ? -74.922 42.649 86.227 1.00 11.08 170 GLN D N 1
ATOM 7631 C CA . GLN D 1 178 ? -76.039 43.319 85.577 1.00 11.04 170 GLN D CA 1
ATOM 7632 C C . GLN D 1 178 ? -77.132 43.731 86.560 1.00 13.56 170 GLN D C 1
ATOM 7633 O O . GLN D 1 178 ? -77.749 44.788 86.369 1.00 14.56 170 GLN D O 1
ATOM 7639 N N . LYS D 1 179 ? -77.403 42.936 87.609 1.00 12.53 171 LYS D N 1
ATOM 7640 C CA . LYS D 1 179 ? -78.459 43.335 88.543 1.00 13.22 171 LYS D CA 1
ATOM 7641 C C . LYS D 1 179 ? -78.091 44.617 89.264 1.00 13.98 171 LYS D C 1
ATOM 7642 O O . LYS D 1 179 ? -78.919 45.525 89.390 1.00 14.79 171 LYS D O 1
ATOM 7648 N N . LYS D 1 180 ? -76.847 44.702 89.757 1.00 14.07 172 LYS D N 1
ATOM 7649 C CA . LYS D 1 180 ? -76.438 45.854 90.557 1.00 14.92 172 LYS D CA 1
ATOM 7650 C C . LYS D 1 180 ? -76.263 47.099 89.698 1.00 13.35 172 LYS D C 1
ATOM 7651 O O . LYS D 1 180 ? -76.579 48.213 90.140 1.00 13.69 172 LYS D O 1
ATOM 7657 N N . ALA D 1 181 ? -75.781 46.938 88.461 1.00 12.86 173 ALA D N 1
ATOM 7658 C CA . ALA D 1 181 ? -75.643 48.102 87.594 1.00 12.45 173 ALA D CA 1
ATOM 7659 C C . ALA D 1 181 ? -77.009 48.715 87.312 1.00 14.73 173 ALA D C 1
ATOM 7660 O O . ALA D 1 181 ? -77.176 49.942 87.356 1.00 14.35 173 ALA D O 1
ATOM 7662 N N . ARG D 1 182 ? -78.012 47.861 87.098 1.00 12.56 174 ARG D N 1
ATOM 7663 C CA . ARG D 1 182 ? -79.375 48.343 86.875 1.00 12.43 174 ARG D CA 1
ATOM 7664 C C . ARG D 1 182 ? -79.923 49.040 88.114 1.00 15.10 174 ARG D C 1
ATOM 7665 O O . ARG D 1 182 ? -80.572 50.083 88.003 1.00 16.36 174 ARG D O 1
ATOM 7673 N N . GLU D 1 183 ? -79.645 48.498 89.302 1.00 11.99 175 GLU D N 1
ATOM 7674 C CA . GLU D 1 183 ? -80.121 49.132 90.533 1.00 13.95 175 GLU D CA 1
ATOM 7675 C C . GLU D 1 183 ? -79.525 50.528 90.683 1.00 14.00 175 GLU D C 1
ATOM 7676 O O . GLU D 1 183 ? -80.223 51.497 91.024 1.00 14.08 175 GLU D O 1
ATOM 7682 N N . ILE D 1 184 ? -78.219 50.635 90.448 1.00 15.43 176 ILE D N 1
ATOM 7683 C CA . ILE D 1 184 ? -77.510 51.901 90.630 1.00 14.56 176 ILE D CA 1
ATOM 7684 C C . ILE D 1 184 ? -78.144 52.999 89.784 1.00 14.54 176 ILE D C 1
ATOM 7685 O O . ILE D 1 184 ? -78.417 54.107 90.267 1.00 16.43 176 ILE D O 1
ATOM 7690 N N . PHE D 1 185 ? -78.439 52.691 88.519 1.00 14.97 177 PHE D N 1
ATOM 7691 C CA . PHE D 1 185 ? -79.012 53.704 87.634 1.00 14.32 177 PHE D CA 1
ATOM 7692 C C . PHE D 1 185 ? -80.519 53.890 87.802 1.00 15.92 177 PHE D C 1
ATOM 7693 O O . PHE D 1 185 ? -81.024 55.012 87.643 1.00 16.46 177 PHE D O 1
ATOM 7701 N N . PHE D 1 186 ? -81.268 52.815 88.069 1.00 15.33 178 PHE D N 1
ATOM 7702 C CA . PHE D 1 186 ? -82.723 52.941 88.099 1.00 16.73 178 PHE D CA 1
ATOM 7703 C C . PHE D 1 186 ? -83.226 53.633 89.364 1.00 17.43 178 PHE D C 1
ATOM 7704 O O . PHE D 1 186 ? -84.240 54.340 89.313 1.00 17.44 178 PHE D O 1
ATOM 7712 N N . LEU D 1 187 ? -82.555 53.446 90.504 1.00 15.80 179 LEU D N 1
ATOM 7713 C CA . LEU D 1 187 ? -83.013 54.082 91.733 1.00 14.09 179 LEU D CA 1
ATOM 7714 C C . LEU D 1 187 ? -82.186 55.294 92.130 1.00 15.96 179 LEU D C 1
ATOM 7715 O O . LEU D 1 187 ? -82.707 56.171 92.832 1.00 18.03 179 LEU D O 1
ATOM 7720 N N . GLY D 1 188 ? -80.935 55.385 91.685 1.00 16.21 180 GLY D N 1
ATOM 7721 C CA . GLY D 1 188 ? -80.147 56.564 92.024 1.00 15.04 180 GLY D CA 1
ATOM 7722 C C . GLY D 1 188 ? -79.889 56.735 93.508 1.00 18.63 180 GLY D C 1
ATOM 7723 O O . GLY D 1 188 ? -79.845 57.869 93.991 1.00 19.89 180 GLY D O 1
ATOM 7724 N N . ARG D 1 189 ? -79.728 55.634 94.242 1.00 14.87 181 ARG D N 1
ATOM 7725 C CA . ARG D 1 189 ? -79.476 55.663 95.668 1.00 15.79 181 ARG D CA 1
ATOM 7726 C C . ARG D 1 189 ? -77.998 55.872 95.964 1.00 16.32 181 ARG D C 1
ATOM 7727 O O . ARG D 1 189 ? -77.140 55.769 95.088 1.00 17.14 181 ARG D O 1
ATOM 7735 N N . ASN D 1 190 ? -77.706 56.140 97.243 1.00 18.46 182 ASN D N 1
ATOM 7736 C CA . ASN D 1 190 ? -76.334 56.328 97.699 1.00 16.12 182 ASN D CA 1
ATOM 7737 C C . ASN D 1 190 ? -75.699 54.997 98.075 1.00 18.03 182 ASN D C 1
ATOM 7738 O O . ASN D 1 190 ? -76.344 54.149 98.700 1.00 17.33 182 ASN D O 1
ATOM 7743 N N . TYR D 1 191 ? -74.407 54.852 97.762 1.00 17.60 183 TYR D N 1
ATOM 7744 C CA . TYR D 1 191 ? -73.631 53.698 98.198 1.00 16.58 183 TYR D CA 1
ATOM 7745 C C . TYR D 1 191 ? -72.355 54.146 98.898 1.00 18.62 183 TYR D C 1
ATOM 7746 O O . TYR D 1 191 ? -71.618 54.997 98.390 1.00 16.72 183 TYR D O 1
ATOM 7755 N N . SER D 1 192 ? -72.085 53.555 100.058 1.00 16.70 184 SER D N 1
ATOM 7756 C CA . SER D 1 192 ? -70.844 53.847 100.761 1.00 16.47 184 SER D CA 1
ATOM 7757 C C . SER D 1 192 ? -69.646 53.209 100.048 1.00 15.94 184 SER D C 1
ATOM 7758 O O . SER D 1 192 ? -69.789 52.402 99.129 1.00 17.14 184 SER D O 1
ATOM 7761 N N . ALA D 1 193 ? -68.438 53.576 100.503 1.00 17.08 185 ALA D N 1
ATOM 7762 C CA . ALA D 1 193 ? -67.229 52.946 99.988 1.00 14.88 185 ALA D CA 1
ATOM 7763 C C . ALA D 1 193 ? -67.257 51.444 100.217 1.00 16.96 185 ALA D C 1
ATOM 7764 O O . ALA D 1 193 ? -66.873 50.667 99.329 1.00 15.10 185 ALA D O 1
ATOM 7766 N N . GLN D 1 194 ? -67.688 51.025 101.409 1.00 17.16 186 GLN D N 1
ATOM 7767 C CA . GLN D 1 194 ? -67.736 49.600 101.711 1.00 17.76 186 GLN D CA 1
ATOM 7768 C C . GLN D 1 194 ? -68.760 48.884 100.838 1.00 15.12 186 GLN D C 1
ATOM 7769 O O . GLN D 1 194 ? -68.491 47.782 100.349 1.00 15.52 186 GLN D O 1
ATOM 7775 N N . GLU D 1 195 ? -69.932 49.487 100.619 1.00 16.49 187 GLU D N 1
ATOM 7776 C CA . GLU D 1 195 ? -70.905 48.875 99.707 1.00 17.52 187 GLU D CA 1
ATOM 7777 C C . GLU D 1 195 ? -70.340 48.766 98.301 1.00 18.93 187 GLU D C 1
ATOM 7778 O O . GLU D 1 195 ? -70.551 47.760 97.608 1.00 15.04 187 GLU D O 1
ATOM 7784 N N . ALA D 1 196 ? -69.627 49.805 97.863 1.00 14.96 188 ALA D N 1
ATOM 7785 C CA . ALA D 1 196 ? -69.038 49.806 96.528 1.00 14.83 188 ALA D CA 1
ATOM 7786 C C . ALA D 1 196 ? -67.952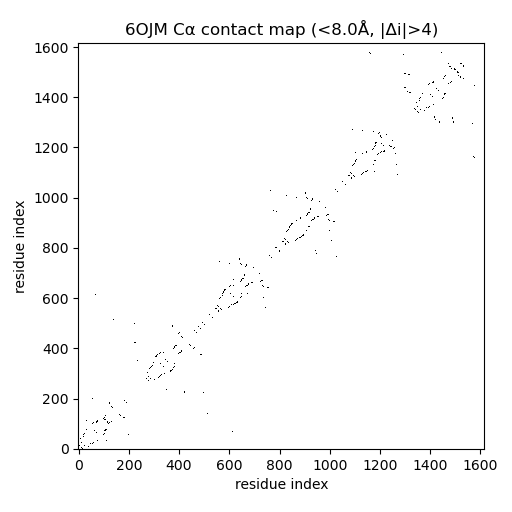 48.745 96.402 1.00 17.58 188 ALA D C 1
ATOM 7787 O O . ALA D 1 196 ? -67.785 48.132 95.340 1.00 16.18 188 ALA D O 1
ATOM 7789 N N . PHE D 1 197 ? -67.186 48.544 97.465 1.00 17.71 189 PHE D N 1
ATOM 7790 C CA . PHE D 1 197 ? -66.186 47.486 97.476 1.00 15.52 189 PHE D CA 1
ATOM 7791 C C . PHE D 1 197 ? -66.844 46.116 97.393 1.00 17.95 189 PHE D C 1
ATOM 7792 O O . PHE D 1 197 ? -66.408 45.252 96.615 1.00 19.15 189 PHE D O 1
ATOM 7800 N N . GLU D 1 198 ? -67.905 45.898 98.184 1.00 15.26 190 GLU D N 1
ATOM 7801 C CA . GLU D 1 198 ? -68.533 44.583 98.216 1.00 16.74 190 GLU D CA 1
ATOM 7802 C C . GLU D 1 198 ? -69.184 44.242 96.883 1.00 18.79 190 GLU D C 1
ATOM 7803 O O . GLU D 1 198 ? -69.221 43.067 96.510 1.00 19.77 190 GLU D O 1
ATOM 7809 N N . MET D 1 199 ? -69.667 45.240 96.136 1.00 13.85 191 MET D N 1
ATOM 7810 C CA . MET D 1 199 ? -70.305 44.928 94.862 1.00 15.07 191 MET D CA 1
ATOM 7811 C C . MET D 1 199 ? -69.305 44.789 93.724 1.00 17.97 191 MET D C 1
ATOM 7812 O O . MET D 1 199 ? -69.655 44.229 92.684 1.00 16.70 191 MET D O 1
ATOM 7817 N N . GLY D 1 200 ? -68.076 45.273 93.898 1.00 12.97 192 GLY D N 1
ATOM 7818 C CA . GLY D 1 200 ? -67.006 45.021 92.950 1.00 17.23 192 GLY D CA 1
ATOM 7819 C C . GLY D 1 200 ? -66.489 46.222 92.189 1.00 14.54 192 GLY D C 1
ATOM 7820 O O . GLY D 1 200 ? -65.634 46.042 91.303 1.00 14.98 192 GLY D O 1
ATOM 7821 N N . MET D 1 201 ? -66.947 47.447 92.486 1.00 14.49 193 MET D N 1
ATOM 7822 C CA . MET D 1 201 ? -66.486 48.580 91.687 1.00 13.94 193 MET D CA 1
ATOM 7823 C C . MET D 1 201 ? -65.443 49.423 92.404 1.00 15.76 193 MET D C 1
ATOM 7824 O O . MET D 1 201 ? -64.905 50.343 91.793 1.00 14.98 193 MET D O 1
ATOM 7829 N N . VAL D 1 202 ? -65.134 49.116 93.667 1.00 14.21 194 VAL D N 1
ATOM 7830 C CA . VAL D 1 202 ? -64.045 49.760 94.403 1.00 14.72 194 VAL D CA 1
ATOM 7831 C C . VAL D 1 202 ? -63.037 48.685 94.795 1.00 15.44 194 VAL D C 1
ATOM 7832 O O . VAL D 1 202 ? -63.414 47.635 95.324 1.00 16.64 194 VAL D O 1
ATOM 7836 N N . ASN D 1 203 ? -61.761 48.955 94.545 1.00 14.20 195 ASN D N 1
ATOM 7837 C CA . ASN D 1 203 ? -60.712 47.989 94.833 1.00 15.05 195 ASN D CA 1
ATOM 7838 C C . ASN D 1 203 ? -60.311 47.960 96.295 1.00 16.64 195 ASN D C 1
ATOM 7839 O O . ASN D 1 203 ? -59.919 46.903 96.793 1.00 18.08 195 ASN D O 1
ATOM 7844 N N . LYS D 1 204 ? -60.362 49.092 96.984 1.00 14.92 196 LYS D N 1
ATOM 7845 C CA A LYS D 1 204 ? -59.946 49.121 98.380 0.51 14.93 196 LYS D CA 1
ATOM 7846 C CA B LYS D 1 204 ? -59.945 49.121 98.380 0.49 15.06 196 LYS D CA 1
ATOM 7847 C C . LYS D 1 204 ? -60.623 50.293 99.072 1.00 16.30 196 LYS D C 1
ATOM 7848 O O . LYS D 1 204 ? -60.710 51.393 98.509 1.00 16.63 196 LYS D O 1
ATOM 7859 N N . VAL D 1 205 ? -61.098 50.038 100.291 1.00 17.22 197 VAL D N 1
ATOM 7860 C CA . VAL D 1 205 ? -61.650 51.059 101.174 1.00 17.59 197 VAL D CA 1
ATOM 7861 C C . VAL D 1 205 ? -60.518 51.532 102.075 1.00 19.15 197 VAL D C 1
ATOM 7862 O O . VAL D 1 205 ? -59.892 50.723 102.766 1.00 20.60 197 VAL D O 1
ATOM 7866 N N . VAL D 1 206 ? -60.254 52.836 102.076 1.00 16.85 198 VAL D N 1
ATOM 7867 C CA . VAL D 1 206 ? -59.068 53.368 102.748 1.00 17.44 198 VAL D CA 1
ATOM 7868 C C . VAL D 1 206 ? -59.494 54.467 103.713 1.00 19.75 198 VAL D C 1
ATOM 7869 O O . VAL D 1 206 ? -60.323 55.309 103.339 1.00 20.53 198 VAL D O 1
ATOM 7873 N N . PRO D 1 207 ? -58.951 54.523 104.932 1.00 22.91 199 PRO D N 1
ATOM 7874 C CA . PRO D 1 207 ? -59.207 55.682 105.797 1.00 19.15 199 PRO D CA 1
ATOM 7875 C C . PRO D 1 207 ? -58.950 56.988 105.055 1.00 22.79 199 PRO D C 1
ATOM 7876 O O . PRO D 1 207 ? -57.961 57.135 104.334 1.00 21.40 199 PRO D O 1
ATOM 7880 N N . HIS D 1 208 ? -59.851 57.945 105.260 1.00 21.05 200 HIS D N 1
ATOM 7881 C CA . HIS D 1 208 ? -59.807 59.200 104.515 1.00 21.29 200 HIS D CA 1
ATOM 7882 C C . HIS D 1 208 ? -58.431 59.866 104.584 1.00 20.44 200 HIS D C 1
ATOM 7883 O O . HIS D 1 208 ? -57.884 60.306 103.560 1.00 24.14 200 HIS D O 1
ATOM 7890 N N . ALA D 1 209 ? -57.853 59.943 105.786 1.00 21.46 201 ALA D N 1
ATOM 7891 C CA . ALA D 1 209 ? -56.568 60.611 105.966 1.00 23.70 201 ALA D CA 1
ATOM 7892 C C . ALA D 1 209 ? -55.429 59.894 105.255 1.00 24.71 201 ALA D C 1
ATOM 7893 O O . ALA D 1 209 ? -54.375 60.503 105.029 1.00 25.43 201 ALA D O 1
ATOM 7895 N N . GLU D 1 210 ? -55.613 58.625 104.902 1.00 21.09 202 GLU D N 1
ATOM 7896 C CA . GLU D 1 210 ? -54.580 57.834 104.245 1.00 22.58 202 GLU D CA 1
ATOM 7897 C C . GLU D 1 210 ? -54.808 57.667 102.754 1.00 22.32 202 GLU D C 1
ATOM 7898 O O . GLU D 1 210 ? -53.961 57.081 102.084 1.00 20.07 202 GLU D O 1
ATOM 7904 N N . LEU D 1 211 ? -55.935 58.148 102.231 1.00 21.14 203 LEU D N 1
ATOM 7905 C CA . LEU D 1 211 ? -56.347 57.808 100.869 1.00 19.57 203 LEU D CA 1
ATOM 7906 C C . LEU D 1 211 ? -55.322 58.246 99.821 1.00 19.06 203 LEU D C 1
ATOM 7907 O O . LEU D 1 211 ? -54.942 57.454 98.947 1.00 18.20 203 LEU D O 1
ATOM 7912 N N . GLU D 1 212 ? -54.886 59.510 99.865 1.00 21.06 204 GLU D N 1
ATOM 7913 C CA . GLU D 1 212 ? -53.968 59.991 98.830 1.00 20.42 204 GLU D CA 1
ATOM 7914 C C . GLU D 1 212 ? -52.617 59.295 98.924 1.00 19.67 204 GLU D C 1
ATOM 7915 O O . GLU D 1 212 ? -52.034 58.911 97.898 1.00 19.62 204 GLU D O 1
ATOM 7921 N N . ASP D 1 213 ? -52.112 59.111 100.142 1.00 21.16 205 ASP D N 1
ATOM 7922 C CA . ASP D 1 213 ? -50.842 58.414 100.320 1.00 21.99 205 ASP D CA 1
ATOM 7923 C C . ASP D 1 213 ? -50.947 56.970 99.852 1.00 20.05 205 ASP D C 1
ATOM 7924 O O . ASP D 1 213 ? -50.028 56.444 99.214 1.00 21.80 205 ASP D O 1
ATOM 7929 N N . THR D 1 214 ? -52.067 56.315 100.152 1.00 17.54 206 THR D N 1
ATOM 7930 C CA . THR D 1 214 ? -52.244 54.931 99.725 1.00 17.24 206 THR D CA 1
ATOM 7931 C C . THR D 1 214 ? -52.324 54.824 98.210 1.00 18.14 206 THR D C 1
ATOM 7932 O O . THR D 1 214 ? -51.766 53.894 97.624 1.00 20.20 206 THR D O 1
ATOM 7936 N N . ALA D 1 215 ? -52.993 55.777 97.553 1.00 18.79 207 ALA D N 1
ATOM 7937 C CA . ALA D 1 215 ? -53.040 55.750 96.094 1.00 20.66 207 ALA D CA 1
ATOM 7938 C C . ALA D 1 215 ? -51.643 55.871 95.495 1.00 20.35 207 ALA D C 1
ATOM 7939 O O . ALA D 1 215 ? -51.305 55.151 94.552 1.00 18.15 207 ALA D O 1
ATOM 7941 N N . TYR D 1 216 ? -50.806 56.751 96.048 1.00 19.05 208 TYR D N 1
ATOM 7942 C CA . TYR D 1 216 ? -49.433 56.862 95.566 1.00 22.09 208 TYR D CA 1
ATOM 7943 C C . TYR D 1 216 ? -48.652 55.566 95.796 1.00 23.30 208 TYR D C 1
ATOM 7944 O O . TYR D 1 216 ? -47.818 55.183 94.965 1.00 21.65 208 TYR D O 1
ATOM 7953 N N . GLU D 1 217 ? -48.906 54.880 96.919 1.00 20.69 209 GLU D N 1
ATOM 7954 C CA A GLU D 1 217 ? -48.227 53.613 97.182 0.51 19.11 209 GLU D CA 1
ATOM 7955 C CA B GLU D 1 217 ? -48.240 53.608 97.193 0.49 19.13 209 GLU D CA 1
ATOM 7956 C C . GLU D 1 217 ? -48.668 52.533 96.198 1.00 19.34 209 GLU D C 1
ATOM 7957 O O . GLU D 1 217 ? -47.838 51.759 95.710 1.00 19.04 209 GLU D O 1
ATOM 7968 N N . TRP D 1 218 ? -49.966 52.468 95.887 1.00 18.63 210 TRP D N 1
ATOM 7969 C CA . TRP D 1 218 ? -50.427 51.556 94.847 1.00 18.95 210 TRP D CA 1
ATOM 7970 C C . TRP D 1 218 ? -49.744 51.869 93.527 1.00 16.51 210 TRP D C 1
ATOM 7971 O O . TRP D 1 218 ? -49.283 50.965 92.817 1.00 17.83 210 TRP D O 1
ATOM 7982 N N . ALA D 1 219 ? -49.669 53.154 93.183 1.00 18.02 211 ALA D N 1
ATOM 7983 C CA . ALA D 1 219 ? -49.012 53.547 91.942 1.00 16.09 211 ALA D CA 1
ATOM 7984 C C . ALA D 1 219 ? -47.565 53.068 91.917 1.00 18.98 211 ALA D C 1
ATOM 7985 O O . ALA D 1 219 ? -47.107 52.516 90.914 1.00 20.10 211 ALA D O 1
ATOM 7987 N N . GLN D 1 220 ? -46.841 53.230 93.025 1.00 19.74 212 GLN D N 1
ATOM 7988 C CA . GLN D 1 220 ? -45.452 52.775 93.050 1.00 21.40 212 GLN D CA 1
ATOM 7989 C C . GLN D 1 220 ? -45.337 51.258 92.941 1.00 20.70 212 GLN D C 1
ATOM 7990 O O . GLN D 1 220 ? -44.352 50.762 92.379 1.00 21.62 212 GLN D O 1
ATOM 7996 N N . GLU D 1 221 ? -46.325 50.504 93.448 1.00 20.68 213 GLU D N 1
ATOM 7997 C CA . GLU D 1 221 ? -46.305 49.058 93.248 1.00 17.02 213 GLU D CA 1
ATOM 7998 C C . GLU D 1 221 ? -46.415 48.709 91.768 1.00 18.04 213 GLU D C 1
ATOM 7999 O O . GLU D 1 221 ? -45.712 47.817 91.275 1.00 19.13 213 GLU D O 1
ATOM 8005 N N . ILE D 1 222 ? -47.277 49.415 91.039 1.00 16.67 214 ILE D N 1
ATOM 8006 C CA . ILE D 1 222 ? -47.411 49.177 89.604 1.00 15.13 214 ILE D CA 1
ATOM 8007 C C . ILE D 1 222 ? -46.145 49.589 88.870 1.00 17.92 214 ILE D C 1
ATOM 8008 O O . ILE D 1 222 ? -45.713 48.919 87.921 1.00 18.39 214 ILE D O 1
ATOM 8013 N N . LEU D 1 223 ? -45.542 50.706 89.285 1.00 19.50 215 LEU D N 1
ATOM 8014 C CA . LEU D 1 223 ? -44.371 51.229 88.597 1.00 17.69 215 LEU D CA 1
ATOM 8015 C C . LEU D 1 223 ? -43.170 50.304 88.721 1.00 18.15 215 LEU D C 1
ATOM 8016 O O . LEU D 1 223 ? -42.227 50.439 87.933 1.00 21.54 215 LEU D O 1
ATOM 8021 N N . ALA D 1 224 ? -43.191 49.364 89.673 1.00 17.65 216 ALA D N 1
ATOM 8022 C CA . ALA D 1 224 ? -42.127 48.378 89.829 1.00 18.96 216 ALA D CA 1
ATOM 8023 C C . ALA D 1 224 ? -42.278 47.178 88.906 1.00 18.79 216 ALA D C 1
ATOM 8024 O O . ALA D 1 224 ? -41.380 46.321 88.884 1.00 19.08 216 ALA D O 1
ATOM 8026 N N . LYS D 1 225 ? -43.384 47.086 88.168 1.00 16.97 217 LYS D N 1
ATOM 8027 C CA . LYS D 1 225 ? -43.638 45.951 87.292 1.00 15.50 217 LYS D CA 1
ATOM 8028 C C . LYS D 1 225 ? -43.037 46.181 85.915 1.00 16.41 217 LYS D C 1
ATOM 8029 O O . LYS D 1 225 ? -42.546 47.266 85.580 1.00 19.39 217 LYS D O 1
ATOM 8035 N N . SER D 1 226 ? -43.109 45.140 85.101 1.00 16.60 218 SER D N 1
ATOM 8036 C CA . SER D 1 226 ? -42.690 45.243 83.707 1.00 18.57 218 SER D CA 1
ATOM 8037 C C . SER D 1 226 ? -43.631 46.167 82.943 1.00 18.17 218 SER D C 1
ATOM 8038 O O . SER D 1 226 ? -44.838 45.896 82.889 1.00 15.03 218 SER D O 1
ATOM 8041 N N . PRO D 1 227 ? -43.146 47.264 82.357 1.00 19.05 219 PRO D N 1
ATOM 8042 C CA . PRO D 1 227 ? -44.067 48.129 81.602 1.00 19.76 219 PRO D CA 1
ATOM 8043 C C . PRO D 1 227 ? -44.714 47.430 80.418 1.00 17.54 219 PRO D C 1
ATOM 8044 O O . PRO D 1 227 ? -45.883 47.685 80.137 1.00 18.91 219 PRO D O 1
ATOM 8048 N N . THR D 1 228 ? -43.999 46.531 79.739 1.00 18.63 220 THR D N 1
ATOM 8049 C CA . THR D 1 228 ? -44.618 45.779 78.656 1.00 18.09 220 THR D CA 1
ATOM 8050 C C . THR D 1 228 ? -45.759 44.917 79.182 1.00 20.48 220 THR D C 1
ATOM 8051 O O . THR D 1 228 ? -46.842 44.879 78.588 1.00 17.90 220 THR D O 1
ATOM 8055 N N . SER D 1 229 ? -45.544 44.244 80.314 1.00 18.75 221 SER D N 1
ATOM 8056 C CA . SER D 1 229 ? -46.609 43.445 80.913 1.00 17.29 221 SER D CA 1
ATOM 8057 C C . SER D 1 229 ? -47.816 44.305 81.263 1.00 16.83 221 SER D C 1
ATOM 8058 O O . SER D 1 229 ? -48.957 43.926 80.982 1.00 16.13 221 SER D O 1
ATOM 8061 N N . ILE D 1 230 ? -47.584 45.452 81.910 1.00 16.12 222 ILE D N 1
ATOM 8062 C CA . ILE D 1 230 ? -48.705 46.294 82.337 1.00 15.68 222 ILE D CA 1
ATOM 8063 C C . ILE D 1 230 ? -49.511 46.756 81.128 1.00 17.35 222 ILE D C 1
ATOM 8064 O O . ILE D 1 230 ? -50.750 46.684 81.117 1.00 15.52 222 ILE D O 1
ATOM 8069 N N . ARG D 1 231 ? -48.822 47.211 80.072 1.00 16.32 223 ARG D N 1
ATOM 8070 C CA . ARG D 1 231 ? -49.518 47.663 78.869 1.00 14.84 223 ARG D CA 1
ATOM 8071 C C . ARG D 1 231 ? -50.345 46.540 78.256 1.00 15.38 223 ARG D C 1
ATOM 8072 O O . ARG D 1 231 ? -51.529 46.717 77.939 1.00 16.03 223 ARG D O 1
ATOM 8080 N N . MET D 1 232 ? -49.714 45.387 78.031 1.00 15.36 224 MET D N 1
ATOM 8081 C CA . MET D 1 232 ? -50.404 44.288 77.368 1.00 14.12 224 MET D CA 1
ATOM 8082 C C . MET D 1 232 ? -51.551 43.777 78.219 1.00 14.14 224 MET D C 1
ATOM 8083 O O . MET D 1 232 ? -52.591 43.373 77.690 1.00 15.40 224 MET D O 1
ATOM 8088 N N . LEU D 1 233 ? -51.388 43.781 79.544 1.00 13.31 225 LEU D N 1
ATOM 8089 C CA . LEU D 1 233 ? -52.450 43.256 80.401 1.00 14.72 225 LEU D CA 1
ATOM 8090 C C . LEU D 1 233 ? -53.640 44.204 80.434 1.00 15.78 225 LEU D C 1
ATOM 8091 O O . LEU D 1 233 ? -54.797 43.756 80.400 1.00 13.33 225 LEU D O 1
ATOM 8096 N N . LYS D 1 234 ? -53.383 45.512 80.540 1.00 14.15 226 LYS D N 1
ATOM 8097 C CA . LYS D 1 234 ? -54.479 46.465 80.452 1.00 12.91 226 LYS D CA 1
ATOM 8098 C C . LYS D 1 234 ? -55.220 46.294 79.133 1.00 12.60 226 LYS D C 1
ATOM 8099 O O . LYS D 1 234 ? -56.456 46.262 79.096 1.00 13.44 226 LYS D O 1
ATOM 8105 N N . PHE D 1 235 ? -54.472 46.170 78.037 1.00 11.60 227 PHE D N 1
ATOM 8106 C CA . PHE D 1 235 ? -55.126 46.112 76.734 1.00 12.47 227 PHE D CA 1
ATOM 8107 C C . PHE D 1 235 ? -55.810 44.767 76.510 1.00 13.03 227 PHE D C 1
ATOM 8108 O O . PHE D 1 235 ? -56.819 44.700 75.801 1.00 12.37 227 PHE D O 1
ATOM 8116 N N . ALA D 1 236 ? -55.299 43.694 77.118 1.00 12.84 228 ALA D N 1
ATOM 8117 C CA . ALA D 1 236 ? -56.003 42.421 77.061 1.00 14.02 228 ALA D CA 1
ATOM 8118 C C . ALA D 1 236 ? -57.315 42.487 77.827 1.00 12.96 228 ALA D C 1
ATOM 8119 O O . ALA D 1 236 ? -58.337 41.958 77.369 1.00 12.88 228 ALA D O 1
ATOM 8121 N N . MET D 1 237 ? -57.316 43.124 79.000 1.00 11.98 229 MET D N 1
ATOM 8122 C CA . MET D 1 237 ? -58.576 43.184 79.724 1.00 12.35 229 MET D CA 1
ATOM 8123 C C . MET D 1 237 ? -59.543 44.178 79.077 1.00 14.10 229 MET D C 1
ATOM 8124 O O . MET D 1 237 ? -60.759 43.987 79.177 1.00 13.96 229 MET D O 1
ATOM 8129 N N . ASN D 1 238 ? -59.033 45.194 78.356 1.00 12.88 230 ASN D N 1
ATOM 8130 C CA . ASN D 1 238 ? -59.897 46.041 77.531 1.00 11.61 230 ASN D CA 1
ATOM 8131 C C . ASN D 1 238 ? -60.483 45.255 76.368 1.00 14.25 230 ASN D C 1
ATOM 8132 O O . ASN D 1 238 ? -61.640 45.462 75.984 1.00 12.99 230 ASN D O 1
ATOM 8137 N N . LEU D 1 239 ? -59.666 44.386 75.769 1.00 12.86 231 LEU D N 1
ATOM 8138 C CA . LEU D 1 239 ? -60.006 43.746 74.501 1.00 12.38 231 LEU D CA 1
ATOM 8139 C C . LEU D 1 239 ? -61.304 42.960 74.595 1.00 14.66 231 LEU D C 1
ATOM 8140 O O . LEU D 1 239 ? -62.106 42.959 73.652 1.00 13.77 231 LEU D O 1
ATOM 8145 N N . THR D 1 240 ? -61.548 42.293 75.729 1.00 12.62 232 THR D N 1
ATOM 8146 C CA . THR D 1 240 ? -62.706 41.417 75.775 1.00 12.06 232 THR D CA 1
ATOM 8147 C C . THR D 1 240 ? -64.007 42.208 75.639 1.00 14.56 232 THR D C 1
ATOM 8148 O O . THR D 1 240 ? -64.998 41.693 75.090 1.00 15.41 232 THR D O 1
ATOM 8152 N N . ASP D 1 241 ? -64.004 43.477 76.045 1.00 12.80 233 ASP D N 1
ATOM 8153 C CA . ASP D 1 241 ? -65.201 44.305 75.946 1.00 12.66 233 ASP D CA 1
ATOM 8154 C C . ASP D 1 241 ? -65.166 45.324 74.812 1.00 12.06 233 ASP D C 1
ATOM 8155 O O . ASP D 1 241 ? -66.236 45.760 74.377 1.00 14.05 233 ASP D O 1
ATOM 8160 N N . ASP D 1 242 ? -63.987 45.712 74.313 1.00 12.13 234 ASP D N 1
ATOM 8161 C CA . ASP D 1 242 ? -63.885 46.862 73.415 1.00 10.44 234 ASP D CA 1
ATOM 8162 C C . ASP D 1 242 ? -63.912 46.493 71.935 1.00 13.25 234 ASP D C 1
ATOM 8163 O O . ASP D 1 242 ? -63.629 47.354 71.093 1.00 12.73 234 ASP D O 1
ATOM 8168 N N . GLY D 1 243 ? -64.261 45.256 71.592 1.00 12.98 235 GLY D N 1
ATOM 8169 C CA . GLY D 1 243 ? -64.494 44.927 70.188 1.00 14.23 235 GLY D CA 1
ATOM 8170 C C . GLY D 1 243 ? -63.306 45.230 69.298 1.00 13.41 235 GLY D C 1
ATOM 8171 O O . GLY D 1 243 ? -62.145 45.081 69.695 1.00 13.37 235 GLY D O 1
ATOM 8172 N N . MET D 1 244 ? -63.605 45.695 68.081 1.00 10.69 236 MET D N 1
ATOM 8173 C CA . MET D 1 244 ? -62.556 45.963 67.096 1.00 11.78 236 MET D CA 1
ATOM 8174 C C . MET D 1 244 ? -61.608 47.062 67.545 1.00 13.39 236 MET D C 1
ATOM 8175 O O . MET D 1 244 ? -60.434 47.055 67.170 1.00 12.90 236 MET D O 1
ATOM 8180 N N . VAL D 1 245 ? -62.091 48.041 68.308 1.00 12.80 237 VAL D N 1
ATOM 8181 C CA . VAL D 1 245 ? -61.173 49.050 68.824 1.00 12.06 237 VAL D CA 1
ATOM 8182 C C . VAL D 1 245 ? -60.184 48.418 69.794 1.00 12.71 237 VAL D C 1
ATOM 8183 O O . VAL D 1 245 ? -58.980 48.701 69.754 1.00 14.14 237 VAL D O 1
ATOM 8187 N N . GLY D 1 246 ? -60.685 47.587 70.714 1.00 12.74 238 GLY D N 1
ATOM 8188 C CA . GLY D 1 246 ? -59.788 46.893 71.629 1.00 12.86 238 GLY D CA 1
ATOM 8189 C C . GLY D 1 246 ? -58.796 46.023 70.888 1.00 13.80 238 GLY D C 1
ATOM 8190 O O . GLY D 1 246 ? -57.622 45.947 71.264 1.00 13.88 238 GLY D O 1
ATOM 8191 N N . GLN D 1 247 ? -59.251 45.391 69.796 1.00 11.50 239 GLN D N 1
ATOM 8192 C CA . GLN D 1 247 ? -58.351 44.595 68.974 1.00 12.41 239 GLN D CA 1
ATOM 8193 C C . GLN D 1 247 ? -57.302 45.484 68.315 1.00 12.65 239 GLN D C 1
ATOM 8194 O O . GLN D 1 247 ? -56.111 45.151 68.294 1.00 13.96 239 GLN D O 1
ATOM 8200 N N . GLN D 1 248 ? -57.718 46.633 67.797 1.00 11.93 240 GLN D N 1
ATOM 8201 C CA . GLN D 1 248 ? -56.747 47.562 67.221 1.00 13.77 240 GLN D CA 1
ATOM 8202 C C . GLN D 1 248 ? -55.680 47.955 68.238 1.00 11.91 240 GLN D C 1
ATOM 8203 O O . GLN D 1 248 ? -54.490 48.003 67.905 1.00 15.50 240 GLN D O 1
ATOM 8209 N N . VAL D 1 249 ? -56.087 48.265 69.470 1.00 13.02 241 VAL D N 1
ATOM 8210 C CA . VAL D 1 249 ? -55.126 48.743 70.465 1.00 14.18 241 VAL D CA 1
ATOM 8211 C C . VAL D 1 249 ? -54.186 47.618 70.892 1.00 13.75 241 VAL D C 1
ATOM 8212 O O . VAL D 1 249 ? -52.963 47.795 70.926 1.00 14.82 241 VAL D O 1
ATOM 8216 N N . PHE D 1 250 ? -54.737 46.437 71.186 1.00 13.88 242 PHE D N 1
ATOM 8217 C CA . PHE D 1 250 ? -53.905 45.314 71.624 1.00 12.29 242 PHE D CA 1
ATOM 8218 C C . PHE D 1 250 ? -52.978 44.849 70.513 1.00 15.34 242 PHE D C 1
ATOM 8219 O O . PHE D 1 250 ? -51.776 44.650 70.733 1.00 16.00 242 PHE D O 1
ATOM 8227 N N . ALA D 1 251 ? -53.516 44.657 69.306 1.00 12.51 243 ALA D N 1
ATOM 8228 C CA . ALA D 1 251 ? -52.647 44.242 68.212 1.00 13.86 243 ALA D CA 1
ATOM 8229 C C . ALA D 1 251 ? -51.583 45.291 67.926 1.00 16.52 243 ALA D C 1
ATOM 8230 O O . ALA D 1 251 ? -50.453 44.944 67.562 1.00 16.75 243 ALA D O 1
ATOM 8232 N N . GLY D 1 252 ? -51.920 46.577 68.085 1.00 16.53 244 GLY D N 1
ATOM 8233 C CA . GLY D 1 252 ? -50.929 47.615 67.851 1.00 17.39 244 GLY D CA 1
ATOM 8234 C C . GLY D 1 252 ? -49.715 47.466 68.751 1.00 16.27 244 GLY D C 1
ATOM 8235 O O . GLY D 1 252 ? -48.580 47.675 68.321 1.00 18.38 244 GLY D O 1
ATOM 8236 N N . GLU D 1 253 ? -49.937 47.092 70.009 1.00 19.07 245 GLU D N 1
ATOM 8237 C CA . GLU D 1 253 ? -48.801 46.899 70.900 1.00 20.99 245 GLU D CA 1
ATOM 8238 C C . GLU D 1 253 ? -48.048 45.629 70.554 1.00 21.13 245 GLU D C 1
ATOM 8239 O O . GLU D 1 253 ? -46.824 45.572 70.713 1.00 23.72 245 GLU D O 1
ATOM 8245 N N . ALA D 1 254 ? -48.755 44.608 70.069 1.00 19.66 246 ALA D N 1
ATOM 8246 C CA . ALA D 1 254 ? -48.071 43.422 69.564 1.00 18.76 246 ALA D CA 1
ATOM 8247 C C . ALA D 1 254 ? -47.187 43.759 68.364 1.00 23.78 246 ALA D C 1
ATOM 8248 O O . ALA D 1 254 ? -46.070 43.236 68.241 1.00 25.79 246 ALA D O 1
ATOM 8250 N N . THR D 1 255 ? -47.677 44.606 67.443 1.00 22.55 247 THR D N 1
ATOM 8251 C CA . THR D 1 255 ? -46.848 44.987 66.296 1.00 22.09 247 THR D CA 1
ATOM 8252 C C . THR D 1 255 ? -45.576 45.677 66.759 1.00 25.73 247 THR D C 1
ATOM 8253 O O . THR D 1 255 ? -44.505 45.506 66.157 1.00 27.04 247 THR D O 1
ATOM 8257 N N . ARG D 1 256 ? -45.680 46.474 67.826 1.00 26.31 248 ARG D N 1
ATOM 8258 C CA . ARG D 1 256 ? -44.501 47.108 68.412 1.00 26.89 248 ARG D CA 1
ATOM 8259 C C . ARG D 1 256 ? -43.496 46.067 68.888 1.00 26.20 248 ARG D C 1
ATOM 8260 O O . ARG D 1 256 ? -42.288 46.220 68.676 1.00 30.09 248 ARG D O 1
ATOM 8268 N N . LEU D 1 257 ? -43.976 44.989 69.506 1.00 25.53 249 LEU D N 1
ATOM 8269 C CA . LEU D 1 257 ? -43.067 43.936 69.951 1.00 25.76 249 LEU D CA 1
ATOM 8270 C C . LEU D 1 257 ? -42.405 43.229 68.773 1.00 26.83 249 LEU D C 1
ATOM 8271 O O . LEU D 1 257 ? -41.210 42.925 68.819 1.00 29.56 249 LEU D O 1
ATOM 8276 N N . ALA D 1 258 ? -43.164 42.950 67.711 1.00 21.73 250 ALA D N 1
ATOM 8277 C CA . ALA D 1 258 ? -42.579 42.287 66.550 1.00 21.19 250 ALA D CA 1
ATOM 8278 C C . ALA D 1 258 ? -41.495 43.140 65.903 1.00 24.86 250 ALA D C 1
ATOM 8279 O O . ALA D 1 258 ? -40.503 42.606 65.387 1.00 27.24 250 ALA D O 1
ATOM 8281 N N . TYR D 1 259 ? -41.669 44.464 65.928 1.00 25.12 251 TYR D N 1
ATOM 8282 C CA . TYR D 1 259 ? -40.725 45.368 65.278 1.00 22.83 251 TYR D CA 1
ATOM 8283 C C . TYR D 1 259 ? -39.326 45.231 65.866 1.00 26.63 251 TYR D C 1
ATOM 8284 O O . TYR D 1 259 ? -38.327 45.434 65.160 1.00 31.16 251 TYR D O 1
ATOM 8293 N N . MET D 1 260 ? -39.243 44.863 67.144 1.00 28.78 252 MET D N 1
ATOM 8294 C CA . MET D 1 260 ? -37.987 44.777 67.872 1.00 30.06 252 MET D CA 1
ATOM 8295 C C . MET D 1 260 ? -37.174 43.540 67.519 1.00 30.12 252 MET D C 1
ATOM 8296 O O . MET D 1 260 ? -35.992 43.476 67.877 1.00 36.49 252 MET D O 1
ATOM 8301 N N . THR D 1 261 ? -37.759 42.572 66.820 1.00 30.17 253 THR D N 1
ATOM 8302 C CA . THR D 1 261 ? -37.085 41.303 66.600 1.00 29.66 253 THR D CA 1
ATOM 8303 C C . THR D 1 261 ? -36.044 41.423 65.487 1.00 32.48 253 THR D C 1
ATOM 8304 O O . THR D 1 261 ? -36.083 42.334 64.651 1.00 27.87 253 THR D O 1
ATOM 8308 N N . ASP D 1 262 ? -35.088 40.488 65.500 1.00 28.37 254 ASP D N 1
ATOM 8309 C CA . ASP D 1 262 ? -34.154 40.377 64.383 1.00 28.28 254 ASP D CA 1
ATOM 8310 C C . ASP D 1 262 ? -34.878 40.046 63.089 1.00 26.53 254 ASP D C 1
ATOM 8311 O O . ASP D 1 262 ? -34.433 40.459 62.010 1.00 27.04 254 ASP D O 1
ATOM 8316 N N . GLU D 1 263 ? -35.979 39.284 63.175 1.00 24.65 255 GLU D N 1
ATOM 8317 C CA . GLU D 1 263 ? -36.776 38.973 61.995 1.00 23.43 255 GLU D CA 1
ATOM 8318 C C . GLU D 1 263 ? -37.276 40.247 61.332 1.00 23.37 255 GLU D C 1
ATOM 8319 O O . GLU D 1 263 ? -37.251 40.369 60.100 1.00 24.00 255 GLU D O 1
ATOM 8325 N N . ALA D 1 264 ? -37.705 41.221 62.136 1.00 23.68 256 ALA D N 1
ATOM 8326 C CA . ALA D 1 264 ? -38.175 42.481 61.573 1.00 23.91 256 ALA D CA 1
ATOM 8327 C C . ALA D 1 264 ? -37.020 43.300 61.005 1.00 24.96 256 ALA D C 1
ATOM 8328 O O . ALA D 1 264 ? -37.174 43.965 59.973 1.00 25.04 256 ALA D O 1
ATOM 8330 N N . LYS D 1 265 ? -35.859 43.273 61.666 1.00 26.31 257 LYS D N 1
ATOM 8331 C CA A LYS D 1 265 ? -34.684 43.926 61.100 0.33 27.68 257 LYS D CA 1
ATOM 8332 C CA B LYS D 1 265 ? -34.689 43.932 61.097 0.67 27.68 257 LYS D CA 1
ATOM 8333 C C . LYS D 1 265 ? -34.400 43.398 59.702 1.00 26.89 257 LYS D C 1
ATOM 8334 O O . LYS D 1 265 ? -34.100 44.168 58.785 1.00 27.49 257 LYS D O 1
ATOM 8345 N N . GLU D 1 266 ? -34.518 42.082 59.516 1.00 25.83 258 GLU D N 1
ATOM 8346 C CA . GLU D 1 266 ? -34.274 41.493 58.201 1.00 26.61 258 GLU D CA 1
ATOM 8347 C C . GLU D 1 266 ? -35.353 41.891 57.200 1.00 25.94 258 GLU D C 1
ATOM 8348 O O . GLU D 1 266 ? -35.048 42.184 56.038 1.00 25.62 258 GLU D O 1
ATOM 8354 N N . GLY D 1 267 ? -36.620 41.896 57.621 1.00 25.66 259 GLY D N 1
ATOM 8355 C CA . GLY D 1 267 ? -37.687 42.306 56.717 1.00 23.54 259 GLY D CA 1
ATOM 8356 C C . GLY D 1 267 ? -37.522 43.736 56.238 1.00 27.52 259 GLY D C 1
ATOM 8357 O O . GLY D 1 267 ? -37.623 44.022 55.043 1.00 26.55 259 GLY D O 1
ATOM 8358 N N . ARG D 1 268 ? -37.236 44.650 57.165 1.00 26.37 260 ARG D N 1
ATOM 8359 C CA . ARG D 1 268 ? -37.016 46.043 56.786 1.00 29.99 260 ARG D CA 1
ATOM 8360 C C . ARG D 1 268 ? -35.773 46.200 55.925 1.00 27.46 260 ARG D C 1
ATOM 8361 O O . ARG D 1 268 ? -35.811 46.902 54.910 1.00 27.98 260 ARG D O 1
ATOM 8369 N N . ASN D 1 269 ? -34.662 45.566 56.320 1.00 27.53 261 ASN D N 1
ATOM 8370 C CA . ASN D 1 269 ? -33.428 45.668 55.538 1.00 32.75 261 ASN D CA 1
ATOM 8371 C C . ASN D 1 269 ? -33.629 45.146 54.124 1.00 28.75 261 ASN D C 1
ATOM 8372 O O . ASN D 1 269 ? -33.167 45.759 53.153 1.00 30.10 261 ASN D O 1
ATOM 8377 N N . ALA D 1 270 ? -34.299 44.000 53.986 1.00 28.20 262 ALA D N 1
ATOM 8378 C CA . ALA D 1 270 ? -34.501 43.439 52.655 1.00 29.12 262 ALA D CA 1
ATOM 8379 C C . ALA D 1 270 ? -35.373 44.352 51.798 1.00 28.19 262 ALA D C 1
ATOM 8380 O O . ALA D 1 270 ? -35.137 44.492 50.592 1.00 29.75 262 ALA D O 1
ATOM 8382 N N . PHE D 1 271 ? -36.388 44.974 52.397 1.00 27.79 263 PHE D N 1
ATOM 8383 C CA . PHE D 1 271 ? -37.193 45.937 51.654 1.00 29.51 263 PHE D CA 1
ATOM 8384 C C . PHE D 1 271 ? -36.336 47.102 51.173 1.00 33.41 263 PHE D C 1
ATOM 8385 O O . PHE D 1 271 ? -36.386 47.481 49.998 1.00 34.40 263 PHE D O 1
ATOM 8393 N N . LEU D 1 272 ? -35.540 47.683 52.074 1.00 30.94 264 LEU D N 1
ATOM 8394 C CA . LEU D 1 272 ? -34.712 48.828 51.706 1.00 37.92 264 LEU D CA 1
ATOM 8395 C C . LEU D 1 272 ? -33.670 48.452 50.656 1.00 39.58 264 LEU D C 1
ATOM 8396 O O . LEU D 1 272 ? -33.393 49.235 49.738 1.00 44.38 264 LEU D O 1
ATOM 8401 N N . GLU D 1 273 ? -33.084 47.258 50.768 1.00 35.75 265 GLU D N 1
ATOM 8402 C CA . GLU D 1 273 ? -32.057 46.821 49.830 1.00 38.33 265 GLU D CA 1
ATOM 8403 C C . GLU D 1 273 ? -32.630 46.200 48.564 1.00 41.68 265 GLU D C 1
ATOM 8404 O O . GLU D 1 273 ? -31.853 45.750 47.710 1.00 43.55 265 GLU D O 1
ATOM 8410 N N . LYS D 1 274 ? -33.958 46.167 48.425 1.00 38.49 266 LYS D N 1
ATOM 8411 C CA . LYS D 1 274 ? -34.618 45.674 47.217 1.00 36.97 266 LYS D CA 1
ATOM 8412 C C . LYS D 1 274 ? -34.214 44.231 46.920 1.00 37.20 266 LYS D C 1
ATOM 8413 O O . LYS D 1 274 ? -33.801 43.888 45.810 1.00 41.19 266 LYS D O 1
ATOM 8415 N N . ARG D 1 275 ? -34.332 43.377 47.934 1.00 33.77 267 ARG D N 1
ATOM 8416 C CA . ARG D 1 275 ? -33.971 41.971 47.814 1.00 32.61 267 ARG D CA 1
ATOM 8417 C C . ARG D 1 275 ? -34.996 41.138 48.568 1.00 31.66 267 ARG D C 1
ATOM 8418 O O . ARG D 1 275 ? -35.806 41.657 49.345 1.00 32.40 267 ARG D O 1
ATOM 8426 N N . LYS D 1 276 ? -34.955 39.837 48.329 1.00 33.87 268 LYS D N 1
ATOM 8427 C CA . LYS D 1 276 ? -35.864 38.931 49.016 1.00 29.07 268 LYS D CA 1
ATOM 8428 C C . LYS D 1 276 ? -35.371 38.708 50.437 1.00 28.18 268 LYS D C 1
ATOM 8429 O O . LYS D 1 276 ? -34.189 38.423 50.639 1.00 30.46 268 LYS D O 1
ATOM 8431 N N . PRO D 1 277 ? -36.229 38.846 51.441 1.00 26.58 269 PRO D N 1
ATOM 8432 C CA . PRO D 1 277 ? -35.789 38.586 52.811 1.00 25.08 269 PRO D CA 1
ATOM 8433 C C . PRO D 1 277 ? -35.543 37.109 53.030 1.00 24.87 269 PRO D C 1
ATOM 8434 O O . PRO D 1 277 ? -36.150 36.246 52.387 1.00 28.41 269 PRO D O 1
ATOM 8438 N N . ASP D 1 278 ? -34.601 36.828 53.917 1.00 25.29 270 ASP D N 1
ATOM 8439 C CA . ASP D 1 278 ? -34.276 35.465 54.324 1.00 25.78 270 ASP D CA 1
ATOM 8440 C C . ASP D 1 278 ? -34.634 35.367 55.799 1.00 25.09 270 ASP D C 1
ATOM 8441 O O . ASP D 1 278 ? -33.881 35.836 56.657 1.00 27.16 270 ASP D O 1
ATOM 8446 N N . PHE D 1 279 ? -35.789 34.778 56.093 1.00 23.07 271 PHE D N 1
ATOM 8447 C CA . PHE D 1 279 ? -36.269 34.682 57.462 1.00 25.08 271 PHE D CA 1
ATOM 8448 C C . PHE D 1 279 ? -35.812 33.409 58.149 1.00 27.70 271 PHE D C 1
ATOM 8449 O O . PHE D 1 279 ? -36.222 33.148 59.285 1.00 31.52 271 PHE D O 1
ATOM 8457 N N . GLY D 1 280 ? -34.954 32.626 57.502 1.00 25.07 272 GLY D N 1
ATOM 8458 C CA . GLY D 1 280 ? -34.355 31.472 58.141 1.00 28.14 272 GLY D CA 1
ATOM 8459 C C . GLY D 1 280 ? -35.107 30.190 57.848 1.00 24.64 272 GLY D C 1
ATOM 8460 O O . GLY D 1 280 ? -36.086 30.152 57.092 1.00 26.95 272 GLY D O 1
ATOM 8461 N N . GLU D 1 281 ? -34.627 29.123 58.491 1.00 25.58 273 GLU D N 1
ATOM 8462 C CA . GLU D 1 281 ? -35.131 27.769 58.305 1.00 28.31 273 GLU D CA 1
ATOM 8463 C C . GLU D 1 281 ? -35.928 27.300 59.516 1.00 24.94 273 GLU D C 1
ATOM 8464 O O . GLU D 1 281 ? -35.636 27.674 60.657 1.00 25.02 273 GLU D O 1
ATOM 8470 N N . ASP D 1 282 ? -36.925 26.454 59.252 1.00 24.64 274 ASP D N 1
ATOM 8471 C CA . ASP D 1 282 ? -37.715 25.804 60.301 1.00 26.89 274 ASP D CA 1
ATOM 8472 C C . ASP D 1 282 ? -38.282 26.826 61.285 1.00 22.96 274 ASP D C 1
ATOM 8473 O O . ASP D 1 282 ? -38.208 26.668 62.509 1.00 25.39 274 ASP D O 1
ATOM 8478 N N . GLN D 1 283 ? -38.897 27.870 60.724 1.00 21.97 275 GLN D N 1
ATOM 8479 C CA . GLN D 1 283 ? -39.403 28.992 61.502 1.00 21.16 275 GLN D CA 1
ATOM 8480 C C . GLN D 1 283 ? -40.874 28.876 61.846 1.00 20.71 275 GLN D C 1
ATOM 8481 O O . GLN D 1 283 ? -41.379 29.724 62.583 1.00 20.44 275 GLN D O 1
ATOM 8487 N N . TRP D 1 284 ? -41.570 27.867 61.326 1.00 21.01 276 TRP D N 1
ATOM 8488 C CA . TRP D 1 284 ? -43.018 27.737 61.514 1.00 21.05 276 TRP D CA 1
ATOM 8489 C C . TRP D 1 284 ? -43.318 26.974 62.807 1.00 21.60 276 TRP D C 1
ATOM 8490 O O . TRP D 1 284 ? -43.903 25.891 62.826 1.00 22.32 276 TRP D O 1
ATOM 8501 N N . ILE D 1 285 ? -42.901 27.598 63.906 1.00 21.55 277 ILE D N 1
ATOM 8502 C CA . ILE D 1 285 ? -42.904 26.960 65.215 1.00 22.39 277 ILE D CA 1
ATOM 8503 C C . ILE D 1 285 ? -44.317 26.939 65.789 1.00 22.95 277 ILE D C 1
ATOM 8504 O O . ILE D 1 285 ? -45.219 27.659 65.355 1.00 22.77 277 ILE D O 1
ATOM 8509 N N . SER D 1 286 ? -44.500 26.110 66.806 1.00 24.00 278 SER D N 1
ATOM 8510 C CA . SER D 1 286 ? -45.791 25.975 67.450 1.00 25.05 278 SER D CA 1
ATOM 8511 C C . SER D 1 286 ? -45.588 25.554 68.885 1.00 31.47 278 SER D C 1
ATOM 8512 O O . SER D 1 286 ? -46.539 25.502 69.666 1.00 31.27 278 SER D O 1
ATOM 8516 N N . MET E 1 9 ? -21.103 27.255 67.111 1.00 59.74 1 MET E N 1
ATOM 8517 C CA . MET E 1 9 ? -22.004 26.442 66.298 1.00 54.24 1 MET E CA 1
ATOM 8518 C C . MET E 1 9 ? -21.850 26.761 64.808 1.00 46.71 1 MET E C 1
ATOM 8519 O O . MET E 1 9 ? -21.660 27.914 64.423 1.00 49.45 1 MET E O 1
ATOM 8521 N N . ILE E 1 10 ? -21.925 25.731 63.974 1.00 39.09 2 ILE E N 1
ATOM 8522 C CA . ILE E 1 10 ? -21.725 25.899 62.537 1.00 32.96 2 ILE E CA 1
ATOM 8523 C C . ILE E 1 10 ? -23.011 26.421 61.910 1.00 35.55 2 ILE E C 1
ATOM 8524 O O . ILE E 1 10 ? -24.083 25.827 62.079 1.00 35.90 2 ILE E O 1
ATOM 8529 N N . GLU E 1 11 ? -22.903 27.518 61.161 1.00 33.30 3 GLU E N 1
ATOM 8530 C CA . GLU E 1 11 ? -24.073 28.162 60.560 1.00 35.11 3 GLU E CA 1
ATOM 8531 C C . GLU E 1 11 ? -24.424 27.523 59.214 1.00 29.75 3 GLU E C 1
ATOM 8532 O O . GLU E 1 11 ? -24.367 28.151 58.156 1.00 31.31 3 GLU E O 1
ATOM 8538 N N . TRP E 1 12 ? -24.799 26.245 59.272 1.00 25.99 4 TRP E N 1
ATOM 8539 C CA . TRP E 1 12 ? -25.224 25.541 58.070 1.00 25.76 4 TRP E CA 1
ATOM 8540 C C . TRP E 1 12 ? -26.480 26.168 57.486 1.00 21.01 4 TRP E C 1
ATOM 8541 O O . TRP E 1 12 ? -27.425 26.495 58.214 1.00 23.27 4 TRP E O 1
ATOM 8552 N N . LYS E 1 13 ? -26.506 26.303 56.161 1.00 25.67 5 LYS E N 1
ATOM 8553 C CA . LYS E 1 13 ? -27.705 26.709 55.435 1.00 24.05 5 LYS E CA 1
ATOM 8554 C C . LYS E 1 13 ? -28.064 25.617 54.443 1.00 23.19 5 LYS E C 1
ATOM 8555 O O . LYS E 1 13 ? -27.217 25.178 53.651 1.00 22.92 5 LYS E O 1
ATOM 8557 N N . THR E 1 14 ? -29.306 25.158 54.509 1.00 25.07 6 THR E N 1
ATOM 8558 C CA . THR E 1 14 ? -29.745 24.098 53.616 1.00 23.74 6 THR E CA 1
ATOM 8559 C C . THR E 1 14 ? -29.649 24.572 52.174 1.00 22.57 6 THR E C 1
ATOM 8560 O O . THR E 1 14 ? -30.118 25.665 51.835 1.00 25.52 6 THR E O 1
ATOM 8564 N N . ALA E 1 15 ? -29.026 23.752 51.328 1.00 20.05 7 ALA E N 1
ATOM 8565 C CA . ALA E 1 15 ? -28.858 24.109 49.926 1.00 20.66 7 ALA E CA 1
ATOM 8566 C C . ALA E 1 15 ? -29.979 23.552 49.063 1.00 22.86 7 ALA E C 1
ATOM 8567 O O . ALA E 1 15 ? -30.415 24.208 48.115 1.00 24.13 7 ALA E O 1
ATOM 8569 N N . LYS E 1 16 ? -30.445 22.346 49.365 1.00 20.96 8 LYS E N 1
ATOM 8570 C CA . LYS E 1 16 ? -31.584 21.774 48.666 1.00 20.85 8 LYS E CA 1
ATOM 8571 C C . LYS E 1 16 ? -32.221 20.739 49.578 1.00 20.65 8 LYS E C 1
ATOM 8572 O O . LYS E 1 16 ? -31.534 20.096 50.372 1.00 21.36 8 LYS E O 1
ATOM 8578 N N . GLU E 1 17 ? -33.539 20.605 49.475 1.00 23.85 9 GLU E N 1
ATOM 8579 C CA . GLU E 1 17 ? -34.259 19.583 50.220 1.00 23.47 9 GLU E CA 1
ATOM 8580 C C . GLU E 1 17 ? -34.336 18.300 49.401 1.00 22.53 9 GLU E C 1
ATOM 8581 O O . GLU E 1 17 ? -34.579 18.334 48.191 1.00 23.96 9 GLU E O 1
ATOM 8587 N N . TYR E 1 18 ? -34.129 17.170 50.072 1.00 21.65 10 TYR E N 1
ATOM 8588 C CA . TYR E 1 18 ? -34.189 15.848 49.470 1.00 19.23 10 TYR E CA 1
ATOM 8589 C C . TYR E 1 18 ? -35.011 14.919 50.355 1.00 21.70 10 TYR E C 1
ATOM 8590 O O . TYR E 1 18 ? -35.294 15.219 51.524 1.00 22.90 10 TYR E O 1
ATOM 8599 N N . GLU E 1 19 ? -35.369 13.757 49.797 1.00 22.05 11 GLU E N 1
ATOM 8600 C CA . GLU E 1 19 ? -36.143 12.785 50.565 1.00 21.13 11 GLU E CA 1
ATOM 8601 C C . GLU E 1 19 ? -35.265 11.929 51.478 1.00 24.53 11 GLU E C 1
ATOM 8602 O O . GLU E 1 19 ? -35.600 11.717 52.650 1.00 24.90 11 GLU E O 1
ATOM 8608 N N . ASP E 1 20 ? -34.150 11.407 50.953 1.00 19.42 12 ASP E N 1
ATOM 8609 C CA . ASP E 1 20 ? -33.353 10.407 51.647 1.00 18.01 12 ASP E CA 1
ATOM 8610 C C . ASP E 1 20 ? -32.033 10.932 52.184 1.00 17.61 12 ASP E C 1
ATOM 8611 O O . ASP E 1 20 ? -31.313 10.179 52.852 1.00 18.82 12 ASP E O 1
ATOM 8616 N N . ILE E 1 21 ? -31.674 12.177 51.883 1.00 20.54 13 ILE E N 1
ATOM 8617 C CA . ILE E 1 21 ? -30.412 12.756 52.325 1.00 18.84 13 ILE E CA 1
ATOM 8618 C C . ILE E 1 21 ? -30.674 14.191 52.755 1.00 21.27 13 ILE E C 1
ATOM 8619 O O . ILE E 1 21 ? -31.754 14.745 52.530 1.00 21.33 13 ILE E O 1
ATOM 8624 N N . THR E 1 22 ? -29.671 14.785 53.393 1.00 18.94 14 THR E N 1
ATOM 8625 C CA . THR E 1 22 ? -29.647 16.215 53.667 1.00 18.57 14 THR E CA 1
ATOM 8626 C C . THR E 1 22 ? -28.458 16.831 52.936 1.00 16.89 14 THR E C 1
ATOM 8627 O O . THR E 1 22 ? -27.471 16.161 52.645 1.00 16.51 14 THR E O 1
ATOM 8631 N N . TYR E 1 23 ? -28.560 18.135 52.675 1.00 18.26 15 TYR E N 1
ATOM 8632 C CA . TYR E 1 23 ? -27.546 18.841 51.894 1.00 15.37 15 TYR E CA 1
ATOM 8633 C C . TYR E 1 23 ? -27.476 20.293 52.357 1.00 19.19 15 TYR E C 1
ATOM 8634 O O . TYR E 1 23 ? -28.428 21.060 52.145 1.00 18.94 15 TYR E O 1
ATOM 8643 N N . LYS E 1 24 ? -26.361 20.658 52.999 1.00 16.91 16 LYS E N 1
ATOM 8644 C CA . LYS E 1 24 ? -26.186 21.969 53.618 1.00 17.61 16 LYS E CA 1
ATOM 8645 C C . LYS E 1 24 ? -24.798 22.498 53.277 1.00 18.73 16 LYS E C 1
ATOM 8646 O O . LYS E 1 24 ? -23.892 21.734 52.933 1.00 19.60 16 LYS E O 1
ATOM 8652 N N . LYS E 1 25 ? -24.633 23.819 53.398 1.00 18.34 17 LYS E N 1
ATOM 8653 C CA . LYS E 1 25 ? -23.362 24.472 53.092 1.00 18.15 17 LYS E CA 1
ATOM 8654 C C . LYS E 1 25 ? -23.017 25.493 54.167 1.00 18.99 17 LYS E C 1
ATOM 8655 O O . LYS E 1 25 ? -23.902 26.133 54.739 1.00 21.76 17 LYS E O 1
ATOM 8661 N N . CYS E 1 26 ? -21.717 25.667 54.421 1.00 17.90 18 CYS E N 1
ATOM 8662 C CA . CYS E 1 26 ? -21.268 26.741 55.304 1.00 19.21 18 CYS E CA 1
ATOM 8663 C C . CYS E 1 26 ? -19.794 27.027 55.061 1.00 20.29 18 CYS E C 1
ATOM 8664 O O . CYS E 1 26 ? -18.962 26.132 55.223 1.00 20.55 18 CYS E O 1
ATOM 8667 N N . ASN E 1 27 ? -19.482 28.267 54.680 1.00 23.60 19 ASN E N 1
ATOM 8668 C CA A ASN E 1 27 ? -18.110 28.772 54.635 0.58 21.74 19 ASN E CA 1
ATOM 8669 C CA B ASN E 1 27 ? -18.108 28.768 54.638 0.42 21.89 19 ASN E CA 1
ATOM 8670 C C . ASN E 1 27 ? -17.173 27.826 53.883 1.00 21.35 19 ASN E C 1
ATOM 8671 O O . ASN E 1 27 ? -16.112 27.436 54.379 1.00 20.28 19 ASN E O 1
ATOM 8680 N N . GLY E 1 28 ? -17.574 27.451 52.667 1.00 18.08 20 GLY E N 1
ATOM 8681 C CA . GLY E 1 28 ? -16.722 26.638 51.817 1.00 17.63 20 GLY E CA 1
ATOM 8682 C C . GLY E 1 28 ? -16.873 25.140 51.961 1.00 15.65 20 GLY E C 1
ATOM 8683 O O . GLY E 1 28 ? -16.259 24.399 51.185 1.00 15.15 20 GLY E O 1
ATOM 8684 N N . VAL E 1 29 ? -17.657 24.670 52.927 1.00 15.74 21 VAL E N 1
ATOM 8685 C CA . VAL E 1 29 ? -17.884 23.254 53.192 1.00 14.64 21 VAL E CA 1
ATOM 8686 C C . VAL E 1 29 ? -19.310 22.916 52.794 1.00 16.23 21 VAL E C 1
ATOM 8687 O O . VAL E 1 29 ? -20.247 23.608 53.199 1.00 18.14 21 VAL E O 1
ATOM 8691 N N . ALA E 1 30 ? -19.482 21.834 52.045 1.00 16.00 22 ALA E N 1
ATOM 8692 C CA . ALA E 1 30 ? -20.810 21.264 51.836 1.00 16.94 22 ALA E CA 1
ATOM 8693 C C . ALA E 1 30 ? -20.890 19.968 52.620 1.00 18.91 22 ALA E C 1
ATOM 8694 O O . ALA E 1 30 ? -19.897 19.244 52.721 1.00 20.32 22 ALA E O 1
ATOM 8696 N N . ARG E 1 31 ? -22.056 19.688 53.206 1.00 17.19 23 ARG E N 1
ATOM 8697 C CA . ARG E 1 31 ? -22.272 18.429 53.910 1.00 16.15 23 ARG E CA 1
ATOM 8698 C C . ARG E 1 31 ? -23.454 17.706 53.284 1.00 16.01 23 ARG E C 1
ATOM 8699 O O . ARG E 1 31 ? -24.562 18.254 53.218 1.00 16.51 23 ARG E O 1
ATOM 8707 N N . ILE E 1 32 ? -23.202 16.482 52.824 1.00 16.89 24 ILE E N 1
ATOM 8708 C CA . ILE E 1 32 ? -24.206 15.566 52.291 1.00 16.61 24 ILE E CA 1
ATOM 8709 C C . ILE E 1 32 ? -24.320 14.422 53.284 1.00 17.12 24 ILE E C 1
ATOM 8710 O O . ILE E 1 32 ? -23.308 13.811 53.639 1.00 16.85 24 ILE E O 1
ATOM 8715 N N . ALA E 1 33 ? -25.528 14.138 53.762 1.00 15.60 25 ALA E N 1
ATOM 8716 C CA . ALA E 1 33 ? -25.638 13.081 54.761 1.00 15.93 25 ALA E CA 1
ATOM 8717 C C . ALA E 1 33 ? -26.834 12.183 54.478 1.00 17.36 25 ALA E C 1
ATOM 8718 O O . ALA E 1 33 ? -27.925 12.663 54.154 1.00 19.18 25 ALA E O 1
ATOM 8720 N N . PHE E 1 34 ? -26.624 10.876 54.628 1.00 18.94 26 PHE E N 1
ATOM 8721 C CA . PHE E 1 34 ? -27.736 9.942 54.568 1.00 16.99 26 PHE E CA 1
ATOM 8722 C C . PHE E 1 34 ? -28.722 10.249 55.684 1.00 16.04 26 PHE E C 1
ATOM 8723 O O . PHE E 1 34 ? -28.332 10.501 56.825 1.00 19.31 26 PHE E O 1
ATOM 8731 N N . ASN E 1 35 ? -30.009 10.224 55.346 1.00 17.77 27 ASN E N 1
ATOM 8732 C CA . ASN E 1 35 ? -31.057 10.624 56.278 1.00 20.08 27 ASN E CA 1
ATOM 8733 C C . ASN E 1 35 ? -32.205 9.619 56.253 1.00 23.75 27 ASN E C 1
ATOM 8734 O O . ASN E 1 35 ? -33.386 9.977 56.199 1.00 26.99 27 ASN E O 1
ATOM 8739 N N . ARG E 1 36 ? -31.863 8.332 56.327 1.00 23.90 28 ARG E N 1
ATOM 8740 C CA . ARG E 1 36 ? -32.829 7.268 56.598 1.00 25.98 28 ARG E CA 1
ATOM 8741 C C . ARG E 1 36 ? -32.372 6.460 57.809 1.00 24.78 28 ARG E C 1
ATOM 8742 O O . ARG E 1 36 ? -32.144 5.247 57.711 1.00 22.54 28 ARG E O 1
ATOM 8750 N N . PRO E 1 37 ? -32.233 7.100 58.975 1.00 24.20 29 PRO E N 1
ATOM 8751 C CA . PRO E 1 37 ? -31.617 6.405 60.118 1.00 24.35 29 PRO E CA 1
ATOM 8752 C C . PRO E 1 37 ? -32.463 5.286 60.681 1.00 25.70 29 PRO E C 1
ATOM 8753 O O . PRO E 1 37 ? -31.915 4.384 61.334 1.00 27.74 29 PRO E O 1
ATOM 8757 N N . GLU E 1 38 ? -33.779 5.318 60.460 1.00 29.70 30 GLU E N 1
ATOM 8758 C CA . GLU E 1 38 ? -34.625 4.228 60.915 1.00 33.51 30 GLU E CA 1
ATOM 8759 C C . GLU E 1 38 ? -34.256 2.914 60.239 1.00 26.29 30 GLU E C 1
ATOM 8760 O O . GLU E 1 38 ? -34.537 1.848 60.794 1.00 34.60 30 GLU E O 1
ATOM 8766 N N . ILE E 1 39 ? -33.590 2.956 59.085 1.00 26.46 31 ILE E N 1
ATOM 8767 C CA . ILE E 1 39 ? -33.116 1.729 58.451 1.00 28.09 31 ILE E CA 1
ATOM 8768 C C . ILE E 1 39 ? -31.606 1.781 58.250 1.00 26.74 31 ILE E C 1
ATOM 8769 O O . ILE E 1 39 ? -31.076 1.268 57.256 1.00 26.47 31 ILE E O 1
ATOM 8774 N N . ARG E 1 40 ? -30.907 2.393 59.200 1.00 27.04 32 ARG E N 1
ATOM 8775 C CA . ARG E 1 40 ? -29.448 2.414 59.213 1.00 22.59 32 ARG E CA 1
ATOM 8776 C C . ARG E 1 40 ? -28.874 3.006 57.932 1.00 21.94 32 ARG E C 1
ATOM 8777 O O . ARG E 1 40 ? -27.785 2.626 57.491 1.00 23.09 32 ARG E O 1
ATOM 8785 N N . ASN E 1 41 ? -29.598 3.959 57.347 1.00 20.74 33 ASN E N 1
ATOM 8786 C CA . ASN E 1 41 ? -29.097 4.780 56.247 1.00 18.28 33 ASN E CA 1
ATOM 8787 C C . ASN E 1 41 ? -28.708 3.949 55.030 1.00 18.77 33 ASN E C 1
ATOM 8788 O O . ASN E 1 41 ? -27.728 4.254 54.354 1.00 20.52 33 ASN E O 1
ATOM 8793 N N . ALA E 1 42 ? -29.482 2.908 54.742 1.00 22.06 34 ALA E N 1
ATOM 8794 C CA . ALA E 1 42 ? -29.330 2.185 53.483 1.00 22.11 34 ALA E CA 1
ATOM 8795 C C . ALA E 1 42 ? -29.803 3.050 52.322 1.00 26.85 34 ALA E C 1
ATOM 8796 O O . ALA E 1 42 ? -30.674 3.911 52.482 1.00 27.30 34 ALA E O 1
ATOM 8798 N N . PHE E 1 43 ? -29.212 2.835 51.144 1.00 23.43 35 PHE E N 1
ATOM 8799 C CA . PHE E 1 43 ? -29.584 3.601 49.962 1.00 23.72 35 PHE E CA 1
ATOM 8800 C C . PHE E 1 43 ? -30.429 2.769 49.003 1.00 24.02 35 PHE E C 1
ATOM 8801 O O . PHE E 1 43 ? -30.145 1.595 48.748 1.00 30.42 35 PHE E O 1
ATOM 8809 N N . ARG E 1 44 ? -31.484 3.386 48.507 1.00 18.92 36 ARG E N 1
ATOM 8810 C CA . ARG E 1 44 ? -32.329 2.834 47.457 1.00 20.13 36 ARG E CA 1
ATOM 8811 C C . ARG E 1 44 ? -32.067 3.656 46.198 1.00 22.45 36 ARG E C 1
ATOM 8812 O O . ARG E 1 44 ? -31.283 4.614 46.250 1.00 19.45 36 ARG E O 1
ATOM 8820 N N . PRO E 1 45 ? -32.672 3.329 45.050 1.00 22.16 37 PRO E N 1
ATOM 8821 C CA . PRO E 1 45 ? -32.373 4.130 43.849 1.00 21.20 37 PRO E CA 1
ATOM 8822 C C . PRO E 1 45 ? -32.633 5.619 44.023 1.00 23.36 37 PRO E C 1
ATOM 8823 O O . PRO E 1 45 ? -31.829 6.429 43.543 1.00 22.58 37 PRO E O 1
ATOM 8827 N N . LYS E 1 46 ? -33.716 6.007 44.714 1.00 21.15 38 LYS E N 1
ATOM 8828 C CA A LYS E 1 46 ? -33.951 7.424 44.977 0.61 21.47 38 LYS E CA 1
ATOM 8829 C CA B LYS E 1 46 ? -33.950 7.424 44.973 0.39 21.51 38 LYS E CA 1
ATOM 8830 C C . LYS E 1 46 ? -32.768 8.055 45.699 1.00 18.98 38 LYS E C 1
ATOM 8831 O O . LYS E 1 46 ? -32.342 9.171 45.358 1.00 20.30 38 LYS E O 1
ATOM 8842 N N . THR E 1 47 ? -32.215 7.352 46.694 1.00 18.19 39 THR E N 1
ATOM 8843 C CA . THR E 1 47 ? -31.092 7.886 47.459 1.00 18.12 39 THR E CA 1
ATOM 8844 C C . THR E 1 47 ? -29.913 8.178 46.553 1.00 18.47 39 THR E C 1
ATOM 8845 O O . THR E 1 47 ? -29.267 9.225 46.666 1.00 17.63 39 THR E O 1
ATOM 8849 N N . THR E 1 48 ? -29.602 7.244 45.659 1.00 16.84 40 THR E N 1
ATOM 8850 C CA A THR E 1 48 ? -28.449 7.392 44.780 0.68 18.38 40 THR E CA 1
ATOM 8851 C CA B THR E 1 48 ? -28.424 7.438 44.824 0.32 18.44 40 THR E CA 1
ATOM 8852 C C . THR E 1 48 ? -28.646 8.532 43.787 1.00 15.91 40 THR E C 1
ATOM 8853 O O . THR E 1 48 ? -27.700 9.268 43.475 1.00 18.98 40 THR E O 1
ATOM 8860 N N . SER E 1 49 ? -29.870 8.684 43.271 1.00 18.68 41 SER E N 1
ATOM 8861 C CA . SER E 1 49 ? -30.161 9.832 42.417 1.00 16.82 41 SER E CA 1
ATOM 8862 C C . SER E 1 49 ? -29.932 11.131 43.171 1.00 19.43 41 SER E C 1
ATOM 8863 O O . SER E 1 49 ? -29.404 12.102 42.610 1.00 18.35 41 SER E O 1
ATOM 8866 N N . GLU E 1 50 ? -30.345 11.178 44.444 1.00 16.24 42 GLU E N 1
ATOM 8867 C CA . GLU E 1 50 ? -30.195 12.410 45.216 1.00 16.31 42 GLU E CA 1
ATOM 8868 C C . GLU E 1 50 ? -28.731 12.674 45.559 1.00 16.07 42 GLU E C 1
ATOM 8869 O O . GLU E 1 50 ? -28.279 13.824 45.490 1.00 17.12 42 GLU E O 1
ATOM 8875 N N . LEU E 1 51 ? -27.981 11.631 45.951 1.00 15.50 43 LEU E N 1
ATOM 8876 C CA . LEU E 1 51 ? -26.537 11.774 46.125 1.00 15.40 43 LEU E CA 1
ATOM 8877 C C . LEU E 1 51 ? -25.887 12.372 44.885 1.00 15.08 43 LEU E C 1
ATOM 8878 O O . LEU E 1 51 ? -25.047 13.273 44.985 1.00 16.55 43 LEU E O 1
ATOM 8883 N N . TYR E 1 52 ? -26.200 11.821 43.712 1.00 15.68 44 TYR E N 1
ATOM 8884 C CA . TYR E 1 52 ? -25.599 12.346 42.495 1.00 16.19 44 TYR E CA 1
ATOM 8885 C C . TYR E 1 52 ? -25.946 13.819 42.329 1.00 16.85 44 TYR E C 1
ATOM 8886 O O . TYR E 1 52 ? -25.068 14.652 42.073 1.00 17.31 44 TYR E O 1
ATOM 8895 N N . ASP E 1 53 ? -27.224 14.164 42.536 1.00 15.25 45 ASP E N 1
ATOM 8896 C CA . ASP E 1 53 ? -27.658 15.542 42.373 1.00 15.88 45 ASP E CA 1
ATOM 8897 C C . ASP E 1 53 ? -26.917 16.478 43.326 1.00 16.11 45 ASP E C 1
ATOM 8898 O O . ASP E 1 53 ? -26.470 17.564 42.924 1.00 17.89 45 ASP E O 1
ATOM 8903 N N . ALA E 1 54 ? -26.783 16.075 44.599 1.00 17.80 46 ALA E N 1
ATOM 8904 C CA . ALA E 1 54 ? -26.129 16.933 45.583 1.00 14.95 46 ALA E CA 1
ATOM 8905 C C . ALA E 1 54 ? -24.631 17.028 45.320 1.00 16.05 46 ALA E C 1
ATOM 8906 O O . ALA E 1 54 ? -24.053 18.122 45.395 1.00 17.92 46 ALA E O 1
ATOM 8908 N N . PHE E 1 55 ? -23.989 15.895 45.016 1.00 14.99 47 PHE E N 1
ATOM 8909 C CA . PHE E 1 55 ? -22.561 15.952 44.709 1.00 14.00 47 PHE E CA 1
ATOM 8910 C C . PHE E 1 55 ? -22.296 16.773 43.456 1.00 16.09 47 PHE E C 1
ATOM 8911 O O . PHE E 1 55 ? -21.286 17.486 43.386 1.00 15.77 47 PHE E O 1
ATOM 8919 N N . TYR E 1 56 ? -23.175 16.682 42.448 1.00 15.42 48 TYR E N 1
ATOM 8920 C CA . TYR E 1 56 ? -22.934 17.464 41.240 1.00 15.94 48 TYR E CA 1
ATOM 8921 C C . TYR E 1 56 ? -23.073 18.952 41.518 1.00 18.18 48 TYR E C 1
ATOM 8922 O O . TYR E 1 56 ? -22.330 19.766 40.959 1.00 17.69 48 TYR E O 1
ATOM 8931 N N . ASP E 1 57 ? -24.009 19.331 42.390 1.00 15.39 49 ASP E N 1
ATOM 8932 C CA . ASP E 1 57 ? -24.114 20.734 42.758 1.00 16.24 49 ASP E CA 1
ATOM 8933 C C . ASP E 1 57 ? -22.856 21.204 43.485 1.00 19.17 49 ASP E C 1
ATOM 8934 O O . ASP E 1 57 ? -22.342 22.293 43.197 1.00 18.19 49 ASP E O 1
ATOM 8939 N N . ALA E 1 58 ? -22.344 20.398 44.435 1.00 15.51 50 ALA E N 1
ATOM 8940 C CA . ALA E 1 58 ? -21.103 20.768 45.122 1.00 15.83 50 ALA E CA 1
ATOM 8941 C C . ALA E 1 58 ? -19.951 20.875 44.135 1.00 17.28 50 ALA E C 1
ATOM 8942 O O . ALA E 1 58 ? -19.104 21.779 44.237 1.00 17.23 50 ALA E O 1
ATOM 8944 N N . TYR E 1 59 ? -19.917 19.963 43.164 1.00 16.16 51 TYR E N 1
ATOM 8945 C CA . TYR E 1 59 ? -18.905 19.999 42.116 1.00 17.16 51 TYR E CA 1
ATOM 8946 C C . TYR E 1 59 ? -18.928 21.328 41.367 1.00 19.04 51 TYR E C 1
ATOM 8947 O O . TYR E 1 59 ? -17.874 21.908 41.081 1.00 19.64 51 TYR E O 1
ATOM 8956 N N . GLU E 1 60 ? -20.125 21.837 41.062 1.00 18.30 52 GLU E N 1
ATOM 8957 C CA . GLU E 1 60 ? -20.264 23.062 40.286 1.00 17.54 52 GLU E CA 1
ATOM 8958 C C . GLU E 1 60 ? -20.157 24.345 41.101 1.00 17.96 52 GLU E C 1
ATOM 8959 O O . GLU E 1 60 ? -20.061 25.423 40.498 1.00 24.11 52 GLU E O 1
ATOM 8965 N N . ASP E 1 61 ? -20.185 24.275 42.436 1.00 17.40 53 ASP E N 1
ATOM 8966 C CA . ASP E 1 61 ? -20.227 25.474 43.267 1.00 17.66 53 ASP E CA 1
ATOM 8967 C C . ASP E 1 61 ? -18.796 25.915 43.550 1.00 16.70 53 ASP E C 1
ATOM 8968 O O . ASP E 1 61 ? -18.092 25.230 44.302 1.00 15.72 53 ASP E O 1
ATOM 8973 N N . PRO E 1 62 ? -18.313 27.022 42.967 1.00 16.69 54 PRO E N 1
ATOM 8974 C CA . PRO E 1 62 ? -16.904 27.399 43.177 1.00 16.50 54 PRO E CA 1
ATOM 8975 C C . PRO E 1 62 ? -16.618 27.916 44.570 1.00 19.85 54 PRO E C 1
ATOM 8976 O O . PRO E 1 62 ? -15.445 28.123 44.904 1.00 19.29 54 PRO E O 1
ATOM 8980 N N . SER E 1 63 ? -17.637 28.122 45.397 1.00 18.80 55 SER E N 1
ATOM 8981 C CA . SER E 1 63 ? -17.361 28.452 46.783 1.00 16.89 55 SER E CA 1
ATOM 8982 C C . SER E 1 63 ? -17.022 27.232 47.624 1.00 20.61 55 SER E C 1
ATOM 8983 O O . SER E 1 63 ? -16.490 27.402 48.725 1.00 20.33 55 SER E O 1
ATOM 8986 N N . ILE E 1 64 ? -17.284 26.022 47.134 1.00 18.88 56 ILE E N 1
ATOM 8987 C CA . ILE E 1 64 ? -17.175 24.806 47.932 1.00 15.72 56 ILE E CA 1
ATOM 8988 C C . ILE E 1 64 ? -15.857 24.127 47.596 1.00 16.97 56 ILE E C 1
ATOM 8989 O O . ILE E 1 64 ? -15.638 23.728 46.449 1.00 16.26 56 ILE E O 1
ATOM 8994 N N . GLY E 1 65 ? -14.983 23.974 48.593 1.00 13.97 57 GLY E N 1
ATOM 8995 C CA . GLY E 1 65 ? -13.744 23.237 48.387 1.00 13.96 57 GLY E CA 1
ATOM 8996 C C . GLY E 1 65 ? -13.677 21.861 49.025 1.00 15.20 57 GLY E C 1
ATOM 8997 O O . GLY E 1 65 ? -12.836 21.043 48.630 1.00 14.82 57 GLY E O 1
ATOM 8998 N N . VAL E 1 66 ? -14.538 21.595 50.005 1.00 15.15 58 VAL E N 1
ATOM 8999 C CA . VAL E 1 66 ? -14.557 20.340 50.754 1.00 14.35 58 VAL E CA 1
ATOM 9000 C C . VAL E 1 66 ? -16.005 19.897 50.895 1.00 14.79 58 VAL E C 1
ATOM 9001 O O . VAL E 1 66 ? -16.869 20.707 51.242 1.00 15.31 58 VAL E O 1
ATOM 9005 N N . VAL E 1 67 ? -16.266 18.611 50.637 1.00 14.23 59 VAL E N 1
ATOM 9006 C CA . VAL E 1 67 ? -17.581 18.000 50.830 1.00 12.51 59 VAL E CA 1
ATOM 9007 C C . VAL E 1 67 ? -17.440 16.966 51.936 1.00 14.46 59 VAL E C 1
ATOM 9008 O O . VAL E 1 67 ? -16.600 16.060 51.838 1.00 15.90 59 VAL E O 1
ATOM 9012 N N . LEU E 1 68 ? -18.261 17.093 52.979 1.00 15.98 60 LEU E N 1
ATOM 9013 C CA . LEU E 1 68 ? -18.362 16.057 53.997 1.00 17.09 60 LEU E CA 1
ATOM 9014 C C . LEU E 1 68 ? -19.486 15.115 53.591 1.00 17.22 60 LEU E C 1
ATOM 9015 O O . LEU E 1 68 ? -20.563 15.574 53.219 1.00 17.81 60 LEU E O 1
ATOM 9020 N N . LEU E 1 69 ? -19.217 13.809 53.605 1.00 15.34 61 LEU E N 1
ATOM 9021 C CA . LEU E 1 69 ? -20.241 12.791 53.357 1.00 14.02 61 LEU E CA 1
ATOM 9022 C C . LEU E 1 69 ? -20.470 12.080 54.675 1.00 13.28 61 LEU E C 1
ATOM 9023 O O . LEU E 1 69 ? -19.575 11.380 55.156 1.00 14.92 61 LEU E O 1
ATOM 9028 N N . SER E 1 70 ? -21.657 12.277 55.273 1.00 13.67 62 SER E N 1
ATOM 9029 C CA . SER E 1 70 ? -21.889 11.755 56.613 1.00 14.24 62 SER E CA 1
ATOM 9030 C C . SER E 1 70 ? -23.193 10.981 56.712 1.00 17.38 62 SER E C 1
ATOM 9031 O O . SER E 1 70 ? -23.809 10.655 55.691 1.00 17.57 62 SER E O 1
ATOM 9034 N N . GLY E 1 71 ? -23.603 10.677 57.934 1.00 16.66 63 GLY E N 1
ATOM 9035 C CA . GLY E 1 71 ? -24.901 10.062 58.175 1.00 16.04 63 GLY E CA 1
ATOM 9036 C C . GLY E 1 71 ? -25.609 10.738 59.333 1.00 17.49 63 GLY E C 1
ATOM 9037 O O . GLY E 1 71 ? -24.996 11.043 60.357 1.00 21.23 63 GLY E O 1
ATOM 9038 N N . GLU E 1 72 ? -26.904 10.970 59.156 1.00 19.30 64 GLU E N 1
ATOM 9039 C CA . GLU E 1 72 ? -27.720 11.490 60.247 1.00 19.45 64 GLU E CA 1
ATOM 9040 C C . GLU E 1 72 ? -28.151 10.354 61.175 1.00 21.57 64 GLU E C 1
ATOM 9041 O O . GLU E 1 72 ? -28.150 9.173 60.813 1.00 22.43 64 GLU E O 1
ATOM 9047 N N . GLY E 1 73 ? -28.543 10.725 62.388 1.00 20.68 65 GLY E N 1
ATOM 9048 C CA . GLY E 1 73 ? -28.947 9.751 63.368 1.00 21.74 65 GLY E CA 1
ATOM 9049 C C . GLY E 1 73 ? -29.215 10.421 64.695 1.00 25.13 65 GLY E C 1
ATOM 9050 O O . GLY E 1 73 ? -29.178 11.649 64.812 1.00 30.57 65 GLY E O 1
ATOM 9051 N N . PRO E 1 74 ? -29.455 9.621 65.739 1.00 26.62 66 PRO E N 1
ATOM 9052 C CA . PRO E 1 74 ? -29.429 8.157 65.664 1.00 26.74 66 PRO E CA 1
ATOM 9053 C C . PRO E 1 74 ? -30.752 7.577 65.172 1.00 26.94 66 PRO E C 1
ATOM 9054 O O . PRO E 1 74 ? -31.707 8.329 64.936 1.00 29.34 66 PRO E O 1
ATOM 9058 N N . SER E 1 75 ? -30.811 6.258 65.039 1.00 25.40 67 SER E N 1
ATOM 9059 C CA . SER E 1 75 ? -32.078 5.609 64.742 1.00 26.48 67 SER E CA 1
ATOM 9060 C C . SER E 1 75 ? -33.069 5.878 65.872 1.00 33.16 67 SER E C 1
ATOM 9061 O O . SER E 1 75 ? -32.724 5.707 67.050 1.00 31.84 67 SER E O 1
ATOM 9064 N N . PRO E 1 76 ? -34.296 6.298 65.567 1.00 34.83 68 PRO E N 1
ATOM 9065 C CA . PRO E 1 76 ? -35.310 6.382 66.627 1.00 36.19 68 PRO E CA 1
ATOM 9066 C C . PRO E 1 76 ? -35.741 5.019 67.138 1.00 39.17 68 PRO E C 1
ATOM 9067 O O . PRO E 1 76 ? -36.358 4.942 68.209 1.00 43.58 68 PRO E O 1
ATOM 9071 N N . LYS E 1 77 ? -35.419 3.944 66.414 1.00 41.19 69 LYS E N 1
ATOM 9072 C CA . LYS E 1 77 ? -35.846 2.609 66.815 1.00 37.88 69 LYS E CA 1
ATOM 9073 C C . LYS E 1 77 ? -35.018 2.094 67.989 1.00 38.65 69 LYS E C 1
ATOM 9074 O O . LYS E 1 77 ? -35.561 1.766 69.049 1.00 41.43 69 LYS E O 1
ATOM 9076 N N . ASP E 1 78 ? -33.697 2.013 67.818 1.00 35.87 70 ASP E N 1
ATOM 9077 C CA . ASP E 1 78 ? -32.835 1.409 68.830 1.00 35.52 70 ASP E CA 1
ATOM 9078 C C . ASP E 1 78 ? -31.714 2.330 69.285 1.00 36.00 70 ASP E C 1
ATOM 9079 O O . ASP E 1 78 ? -30.820 1.884 70.018 1.00 37.10 70 ASP E O 1
ATOM 9084 N N . GLY E 1 79 ? -31.716 3.588 68.853 1.00 31.03 71 GLY E N 1
ATOM 9085 C CA . GLY E 1 79 ? -30.682 4.501 69.279 1.00 29.57 71 GLY E CA 1
ATOM 9086 C C . GLY E 1 79 ? -29.335 4.263 68.645 1.00 30.91 71 GLY E C 1
ATOM 9087 O O . GLY E 1 79 ? -28.359 4.903 69.048 1.00 30.50 71 GLY E O 1
ATOM 9088 N N . GLY E 1 80 ? -29.260 3.372 67.644 1.00 30.89 72 GLY E N 1
ATOM 9089 C CA . GLY E 1 80 ? -28.003 3.084 66.996 1.00 28.70 72 GLY E CA 1
ATOM 9090 C C . GLY E 1 80 ? -27.650 4.103 65.932 1.00 28.44 72 GLY E C 1
ATOM 9091 O O . GLY E 1 80 ? -28.481 4.887 65.468 1.00 30.99 72 GLY E O 1
ATOM 9092 N N . TRP E 1 81 ? -26.378 4.090 65.544 1.00 24.64 73 TRP E N 1
ATOM 9093 C CA . TRP E 1 81 ? -25.828 5.052 64.603 1.00 22.09 73 TRP E CA 1
ATOM 9094 C C . TRP E 1 81 ? -25.397 4.372 63.310 1.00 21.49 73 TRP E C 1
ATOM 9095 O O . TRP E 1 81 ? -24.905 3.238 63.321 1.00 22.65 73 TRP E O 1
ATOM 9106 N N . ALA E 1 82 ? -25.588 5.071 62.194 1.00 19.43 74 ALA E N 1
ATOM 9107 C CA . ALA E 1 82 ? -25.134 4.559 60.906 1.00 21.42 74 ALA E CA 1
ATOM 9108 C C . ALA E 1 82 ? -24.535 5.653 60.043 1.00 21.47 74 ALA E C 1
ATOM 9109 O O . ALA E 1 82 ? -25.014 6.789 60.022 1.00 20.44 74 ALA E O 1
ATOM 9111 N N . PHE E 1 83 ? -23.493 5.288 59.302 1.00 20.00 75 PHE E N 1
ATOM 9112 C CA . PHE E 1 83 ? -23.078 6.080 58.153 1.00 17.88 75 PHE E CA 1
ATOM 9113 C C . PHE E 1 83 ? -23.957 5.733 56.956 1.00 19.26 75 PHE E C 1
ATOM 9114 O O . PHE E 1 83 ? -24.737 6.557 56.465 1.00 17.73 75 PHE E O 1
ATOM 9122 N N . CYS E 1 84 ? -23.874 4.486 56.522 1.00 17.73 76 CYS E N 1
ATOM 9123 C CA . CYS E 1 84 ? -24.607 3.983 55.372 1.00 17.08 76 CYS E CA 1
ATOM 9124 C C . CYS E 1 84 ? -24.474 2.476 55.397 1.00 17.99 76 CYS E C 1
ATOM 9125 O O . CYS E 1 84 ? -23.353 1.961 55.408 1.00 16.01 76 CYS E O 1
ATOM 9128 N N . SER E 1 85 ? -25.589 1.764 55.390 1.00 22.42 77 SER E N 1
ATOM 9129 C CA A SER E 1 85 ? -25.548 0.308 55.442 0.54 21.94 77 SER E CA 1
ATOM 9130 C CA B SER E 1 85 ? -25.598 0.309 55.437 0.46 22.09 77 SER E CA 1
ATOM 9131 C C . SER E 1 85 ? -25.615 -0.333 54.060 1.00 22.46 77 SER E C 1
ATOM 9132 O O . SER E 1 85 ? -25.824 -1.545 53.962 1.00 29.97 77 SER E O 1
ATOM 9137 N N . GLY E 1 86 ? -25.409 0.441 53.003 1.00 25.67 78 GLY E N 1
ATOM 9138 C CA . GLY E 1 86 ? -25.352 -0.106 51.662 1.00 26.38 78 GLY E CA 1
ATOM 9139 C C . GLY E 1 86 ? -26.708 -0.170 50.986 1.00 27.69 78 GLY E C 1
ATOM 9140 O O . GLY E 1 86 ? -27.682 0.468 51.393 1.00 22.58 78 GLY E O 1
ATOM 9141 N N . GLY E 1 87 ? -26.752 -0.964 49.919 1.00 22.64 79 GLY E N 1
ATOM 9142 C CA . GLY E 1 87 ? -27.927 -1.089 49.083 1.00 24.62 79 GLY E CA 1
ATOM 9143 C C . GLY E 1 87 ? -29.123 -1.612 49.840 1.00 36.22 79 GLY E C 1
ATOM 9144 O O . GLY E 1 87 ? -29.048 -2.626 50.539 1.00 38.14 79 GLY E O 1
ATOM 9145 N N . ASP E 1 88 ? -30.230 -0.886 49.725 1.00 32.57 80 ASP E N 1
ATOM 9146 C CA . ASP E 1 88 ? -31.514 -1.285 50.271 1.00 38.61 80 ASP E CA 1
ATOM 9147 C C . ASP E 1 88 ? -31.966 -2.558 49.567 1.00 43.57 80 ASP E C 1
ATOM 9148 O O . ASP E 1 88 ? -32.507 -2.492 48.458 1.00 44.07 80 ASP E O 1
ATOM 9153 N N . GLN E 1 89 ? -31.735 -3.722 50.184 1.00 42.73 81 GLN E N 1
ATOM 9154 C CA . GLN E 1 89 ? -31.970 -4.985 49.488 1.00 45.36 81 GLN E CA 1
ATOM 9155 C C . GLN E 1 89 ? -33.437 -5.185 49.127 1.00 52.83 81 GLN E C 1
ATOM 9156 O O . GLN E 1 89 ? -33.742 -5.998 48.246 1.00 54.97 81 GLN E O 1
ATOM 9162 N N A LYS E 1 90 ? -34.347 -4.467 49.776 0.92 50.85 82 LYS E N 1
ATOM 9163 C CA A LYS E 1 90 ? -35.742 -4.459 49.362 0.92 52.36 82 LYS E CA 1
ATOM 9164 C C A LYS E 1 90 ? -35.865 -3.806 47.989 0.92 53.53 82 LYS E C 1
ATOM 9165 O O A LYS E 1 90 ? -36.735 -4.163 47.195 0.92 55.83 82 LYS E O 1
ATOM 9167 N N A HIS E 1 104 ? -33.030 5.210 33.007 0.85 63.65 96 HIS E N 1
ATOM 9168 C CA A HIS E 1 104 ? -31.757 5.144 33.713 0.85 60.57 96 HIS E CA 1
ATOM 9169 C C A HIS E 1 104 ? -31.878 5.650 35.138 0.85 65.31 96 HIS E C 1
ATOM 9170 O O A HIS E 1 104 ? -32.027 6.850 35.370 0.85 70.55 96 HIS E O 1
ATOM 9177 N N A ARG E 1 105 ? -31.822 4.726 36.092 0.92 61.35 97 ARG E N 1
ATOM 9178 C CA A ARG E 1 105 ? -31.653 5.096 37.488 0.92 59.03 97 ARG E CA 1
ATOM 9179 C C A ARG E 1 105 ? -30.170 5.323 37.727 0.92 62.36 97 ARG E C 1
ATOM 9180 O O A ARG E 1 105 ? -29.356 4.429 37.466 0.92 66.02 97 ARG E O 1
ATOM 9182 N N A LEU E 1 106 ? -29.814 6.527 38.174 0.92 57.80 98 LEU E N 1
ATOM 9183 C CA A LEU E 1 106 ? -28.428 6.804 38.520 0.92 50.83 98 LEU E CA 1
ATOM 9184 C C A LEU E 1 106 ? -27.931 5.755 39.492 0.92 46.98 98 LEU E C 1
ATOM 9185 O O A LEU E 1 106 ? -28.624 5.393 40.444 0.92 50.51 98 LEU E O 1
ATOM 9190 N N . ASN E 1 107 ? -26.742 5.244 39.233 1.00 44.96 99 ASN E N 1
ATOM 9191 C CA . ASN E 1 107 ? -26.226 4.165 40.046 1.00 39.89 99 ASN E CA 1
ATOM 9192 C C . ASN E 1 107 ? -25.022 4.646 40.846 1.00 34.53 99 ASN E C 1
ATOM 9193 O O . ASN E 1 107 ? -24.458 5.724 40.625 1.00 25.84 99 ASN E O 1
ATOM 9198 N N . ILE E 1 108 ? -24.669 3.847 41.843 1.00 18.34 100 ILE E N 1
ATOM 9199 C CA . ILE E 1 108 ? -23.680 4.303 42.800 1.00 14.73 100 ILE E CA 1
ATOM 9200 C C . ILE E 1 108 ? -22.313 4.416 42.139 1.00 16.65 100 ILE E C 1
ATOM 9201 O O . ILE E 1 108 ? -21.462 5.171 42.608 1.00 14.92 100 ILE E O 1
ATOM 9206 N N . LEU E 1 109 ? -22.096 3.735 41.014 1.00 15.53 101 LEU E N 1
ATOM 9207 C CA . LEU E 1 109 ? -20.794 3.862 40.356 1.00 13.78 101 LEU E CA 1
ATOM 9208 C C . LEU E 1 109 ? -20.600 5.250 39.761 1.00 13.61 101 LEU E C 1
ATOM 9209 O O . LEU E 1 109 ? -19.471 5.771 39.757 1.00 13.44 101 LEU E O 1
ATOM 9214 N N . GLU E 1 110 ? -21.671 5.875 39.254 1.00 13.56 102 GLU E N 1
ATOM 9215 C CA . GLU E 1 110 ? -21.565 7.257 38.789 1.00 14.06 102 GLU E CA 1
ATOM 9216 C C . GLU E 1 110 ? -21.283 8.209 39.947 1.00 12.80 102 GLU E C 1
ATOM 9217 O O . GLU E 1 110 ? -20.541 9.187 39.779 1.00 14.14 102 GLU E O 1
ATOM 9223 N N . VAL E 1 111 ? -21.891 7.952 41.118 1.00 11.98 103 VAL E N 1
ATOM 9224 C CA . VAL E 1 111 ? -21.579 8.730 42.315 1.00 11.78 103 VAL E CA 1
ATOM 9225 C C . VAL E 1 111 ? -20.116 8.555 42.710 1.00 13.69 103 VAL E C 1
ATOM 9226 O O . VAL E 1 111 ? -19.423 9.527 43.031 1.00 12.13 103 VAL E O 1
ATOM 9230 N N . GLN E 1 112 ? -19.621 7.314 42.706 1.00 10.77 104 GLN E N 1
ATOM 9231 C CA . GLN E 1 112 ? -18.205 7.094 42.999 1.00 10.23 104 GLN E CA 1
ATOM 9232 C C . GLN E 1 112 ? -17.298 7.907 42.074 1.00 11.27 104 GLN E C 1
ATOM 9233 O O . GLN E 1 112 ? -16.329 8.507 42.536 1.00 12.50 104 GLN E O 1
ATOM 9239 N N . ARG E 1 113 ? -17.597 7.941 40.762 1.00 10.56 105 ARG E N 1
ATOM 9240 C CA . ARG E 1 113 ? -16.704 8.668 39.854 1.00 12.18 105 ARG E CA 1
ATOM 9241 C C . ARG E 1 113 ? -16.787 10.171 40.070 1.00 12.24 105 ARG E C 1
ATOM 9242 O O . ARG E 1 113 ? -15.780 10.879 39.927 1.00 13.93 105 ARG E O 1
ATOM 9250 N N . LEU E 1 114 ? -17.960 10.672 40.455 1.00 12.63 106 LEU E N 1
ATOM 9251 C CA . LEU E 1 114 ? -18.100 12.096 40.732 1.00 13.84 106 LEU E CA 1
ATOM 9252 C C . LEU E 1 114 ? -17.255 12.490 41.944 1.00 10.12 106 LEU E C 1
ATOM 9253 O O . LEU E 1 114 ? -16.545 13.503 41.921 1.00 13.88 106 LEU E O 1
ATOM 9258 N N . ILE E 1 115 ? -17.314 11.688 43.008 1.00 11.27 107 ILE E N 1
ATOM 9259 C CA . ILE E 1 115 ? -16.435 11.883 44.164 1.00 9.63 107 ILE E CA 1
ATOM 9260 C C . ILE E 1 115 ? -14.973 11.855 43.737 1.00 10.83 107 ILE E C 1
ATOM 9261 O O . ILE E 1 115 ? -14.165 12.701 44.142 1.00 13.74 107 ILE E O 1
ATOM 9266 N N . ARG E 1 116 ? -14.613 10.872 42.907 1.00 10.71 108 ARG E N 1
ATOM 9267 C CA . ARG E 1 116 ? -13.220 10.655 42.536 1.00 11.10 108 ARG E CA 1
ATOM 9268 C C . ARG E 1 116 ? -12.657 11.801 41.706 1.00 12.53 108 ARG E C 1
ATOM 9269 O O . ARG E 1 116 ? -11.524 12.235 41.929 1.00 11.95 108 ARG E O 1
ATOM 9277 N N . PHE E 1 117 ? -13.422 12.297 40.735 1.00 11.95 109 PHE E N 1
ATOM 9278 C CA . PHE E 1 117 ? -12.874 13.250 39.781 1.00 9.50 109 PHE E CA 1
ATOM 9279 C C . PHE E 1 117 ? -13.102 14.701 40.171 1.00 9.43 109 PHE E C 1
ATOM 9280 O O . PHE E 1 117 ? -12.523 15.589 39.522 1.00 12.50 109 PHE E O 1
ATOM 9288 N N . MET E 1 118 ? -13.950 14.989 41.161 1.00 10.46 110 MET E N 1
ATOM 9289 C CA . MET E 1 118 ? -14.257 16.394 41.397 1.00 11.55 110 MET E CA 1
ATOM 9290 C C . MET E 1 118 ? -13.050 17.086 42.028 1.00 12.42 110 MET E C 1
ATOM 9291 O O . MET E 1 118 ? -12.348 16.496 42.852 1.00 12.00 110 MET E O 1
ATOM 9296 N N . PRO E 1 119 ? -12.777 18.311 41.638 1.00 13.88 111 PRO E N 1
ATOM 9297 C CA . PRO E 1 119 ? -11.661 19.094 42.180 1.00 12.54 111 PRO E CA 1
ATOM 9298 C C . PRO E 1 119 ? -12.000 19.701 43.540 1.00 14.10 111 PRO E C 1
ATOM 9299 O O . PRO E 1 119 ? -11.870 20.904 43.755 1.00 18.08 111 PRO E O 1
ATOM 9303 N N . LYS E 1 120 ? -12.472 18.849 44.455 1.00 13.78 112 LYS E N 1
ATOM 9304 C CA . LYS E 1 120 ? -12.762 19.191 45.843 1.00 13.72 112 LYS E CA 1
ATOM 9305 C C . LYS E 1 120 ? -12.400 17.966 46.661 1.00 12.79 112 LYS E C 1
ATOM 9306 O O . LYS E 1 120 ? -12.463 16.851 46.148 1.00 13.74 112 LYS E O 1
ATOM 9312 N N . VAL E 1 121 ? -12.036 18.163 47.933 1.00 14.33 113 VAL E N 1
ATOM 9313 C CA . VAL E 1 121 ? -11.698 17.042 48.805 1.00 12.25 113 VAL E CA 1
ATOM 9314 C C . VAL E 1 121 ? -13.000 16.531 49.396 1.00 13.19 113 VAL E C 1
ATOM 9315 O O . VAL E 1 121 ? -13.787 17.319 49.935 1.00 13.41 113 VAL E O 1
ATOM 9319 N N . VAL E 1 122 ? -13.227 15.223 49.304 1.00 12.63 114 VAL E N 1
ATOM 9320 C CA . VAL E 1 122 ? -14.420 14.597 49.878 1.00 13.11 114 VAL E CA 1
ATOM 9321 C C . VAL E 1 122 ? -13.998 13.784 51.092 1.00 12.23 114 VAL E C 1
ATOM 9322 O O . VAL E 1 122 ? -13.161 12.883 50.989 1.00 12.54 114 VAL E O 1
ATOM 9326 N N . ILE E 1 123 ? -14.613 14.067 52.235 1.00 11.95 115 ILE E N 1
ATOM 9327 C CA . ILE E 1 123 ? -14.280 13.416 53.497 1.00 11.79 115 ILE E CA 1
ATOM 9328 C C . ILE E 1 123 ? -15.473 12.576 53.920 1.00 13.52 115 ILE E C 1
ATOM 9329 O O . ILE E 1 123 ? -16.558 13.117 54.146 1.00 15.14 115 ILE E O 1
ATOM 9334 N N . ALA E 1 124 ? -15.276 11.265 54.051 1.00 12.37 116 ALA E N 1
ATOM 9335 C CA . ALA E 1 124 ? -16.290 10.414 54.654 1.00 11.80 116 ALA E CA 1
ATOM 9336 C C . ALA E 1 124 ? -16.265 10.621 56.164 1.00 13.54 116 ALA E C 1
ATOM 9337 O O . ALA E 1 124 ? -15.205 10.542 56.791 1.00 14.07 116 ALA E O 1
ATOM 9339 N N . VAL E 1 125 ? -17.422 10.911 56.735 1.00 13.64 117 VAL E N 1
ATOM 9340 C CA . VAL E 1 125 ? -17.569 11.133 58.161 1.00 13.98 117 VAL E CA 1
ATOM 9341 C C . VAL E 1 125 ? -18.459 10.003 58.646 1.00 15.58 117 VAL E C 1
ATOM 9342 O O . VAL E 1 125 ? -19.640 9.955 58.292 1.00 16.01 117 VAL E O 1
ATOM 9346 N N . VAL E 1 126 ? -17.897 9.077 59.419 1.00 15.83 118 VAL E N 1
ATOM 9347 C CA . VAL E 1 126 ? -18.529 7.775 59.639 1.00 15.03 118 VAL E CA 1
ATOM 9348 C C . VAL E 1 126 ? -18.959 7.692 61.098 1.00 16.30 118 VAL E C 1
ATOM 9349 O O . VAL E 1 126 ? -18.123 7.422 61.968 1.00 17.18 118 VAL E O 1
ATOM 9353 N N . PRO E 1 127 ? -20.234 7.940 61.414 1.00 14.88 119 PRO E N 1
ATOM 9354 C CA . PRO E 1 127 ? -20.687 7.903 62.814 1.00 17.99 119 PRO E CA 1
ATOM 9355 C C . PRO E 1 127 ? -21.131 6.538 63.286 1.00 19.19 119 PRO E C 1
ATOM 9356 O O . PRO E 1 127 ? -21.374 6.374 64.489 1.00 18.54 119 PRO E O 1
ATOM 9360 N N . GLY E 1 128 ? -21.279 5.579 62.378 1.00 19.10 120 GLY E N 1
ATOM 9361 C CA . GLY E 1 128 ? -21.797 4.283 62.758 1.00 17.51 120 GLY E CA 1
ATOM 9362 C C . GLY E 1 128 ? -21.503 3.244 61.706 1.00 15.72 120 GLY E C 1
ATOM 9363 O O . GLY E 1 128 ? -20.431 3.278 61.093 1.00 17.24 120 GLY E O 1
ATOM 9364 N N . TRP E 1 129 ? -22.459 2.341 61.487 1.00 18.86 121 TRP E N 1
ATOM 9365 C CA . TRP E 1 129 ? -22.335 1.297 60.478 1.00 18.41 121 TRP E CA 1
ATOM 9366 C C . TRP E 1 129 ? -21.943 1.874 59.132 1.00 16.32 121 TRP E C 1
ATOM 9367 O O . TRP E 1 129 ? -22.577 2.805 58.642 1.00 18.18 121 TRP E O 1
ATOM 9378 N N . ALA E 1 130 ? -20.912 1.285 58.531 1.00 14.54 122 ALA E N 1
ATOM 9379 C CA . ALA E 1 130 ? -20.490 1.560 57.155 1.00 12.24 122 ALA E CA 1
ATOM 9380 C C . ALA E 1 130 ? -20.352 0.182 56.520 1.00 14.98 122 ALA E C 1
ATOM 9381 O O . ALA E 1 130 ? -19.348 -0.505 56.720 1.00 15.95 122 ALA E O 1
ATOM 9383 N N . VAL E 1 131 ? -21.394 -0.245 55.808 1.00 15.33 123 VAL E N 1
ATOM 9384 C CA . VAL E 1 131 ? -21.558 -1.640 55.423 1.00 16.46 123 VAL E CA 1
ATOM 9385 C C . VAL E 1 131 ? -21.781 -1.732 53.926 1.00 15.26 123 VAL E C 1
ATOM 9386 O O . VAL E 1 131 ? -22.555 -0.953 53.361 1.00 16.66 123 VAL E O 1
ATOM 9390 N N . GLY E 1 132 ? -21.128 -2.715 53.294 1.00 14.50 124 GLY E N 1
ATOM 9391 C CA . GLY E 1 132 ? -21.397 -3.017 51.890 1.00 14.82 124 GLY E CA 1
ATOM 9392 C C . GLY E 1 132 ? -21.115 -1.831 50.994 1.00 12.27 124 GLY E C 1
ATOM 9393 O O . GLY E 1 132 ? -20.031 -1.257 51.032 1.00 14.36 124 GLY E O 1
ATOM 9394 N N . GLY E 1 133 ? -22.111 -1.456 50.175 1.00 14.34 125 GLY E N 1
ATOM 9395 C CA . GLY E 1 133 ? -21.958 -0.273 49.340 1.00 14.34 125 GLY E CA 1
ATOM 9396 C C . GLY E 1 133 ? -21.627 0.980 50.123 1.00 13.26 125 GLY E C 1
ATOM 9397 O O . GLY E 1 133 ? -20.965 1.881 49.604 1.00 14.99 125 GLY E O 1
ATOM 9398 N N . GLY E 1 134 ? -22.073 1.058 51.379 1.00 14.78 126 GLY E N 1
ATOM 9399 C CA . GLY E 1 134 ? -21.699 2.190 52.206 1.00 15.80 126 GLY E CA 1
ATOM 9400 C C . GLY E 1 134 ? -20.248 2.137 52.617 1.00 14.47 126 GLY E C 1
ATOM 9401 O O . GLY E 1 134 ? -19.585 3.179 52.707 1.00 14.75 126 GLY E O 1
ATOM 9402 N N . HIS E 1 135 ? -19.723 0.929 52.829 1.00 10.77 127 HIS E N 1
ATOM 9403 C CA . HIS E 1 135 ? -18.292 0.784 53.055 1.00 14.39 127 HIS E CA 1
ATOM 9404 C C . HIS E 1 135 ? -17.507 1.240 51.834 1.00 14.06 127 HIS E C 1
ATOM 9405 O O . HIS E 1 135 ? -16.535 1.993 51.952 1.00 12.65 127 HIS E O 1
ATOM 9412 N N . SER E 1 136 ? -17.922 0.803 50.640 1.00 12.32 128 SER E N 1
ATOM 9413 C CA . SER E 1 136 ? -17.194 1.196 49.435 1.00 11.31 128 SER E CA 1
ATOM 9414 C C . SER E 1 136 ? -17.277 2.702 49.187 1.00 10.88 128 SER E C 1
ATOM 9415 O O . SER E 1 136 ? -16.333 3.293 48.640 1.00 12.17 128 SER E O 1
ATOM 9418 N N . LEU E 1 137 ? -18.381 3.344 49.601 1.00 12.61 129 LEU E N 1
ATOM 9419 C CA . LEU E 1 137 ? -18.432 4.803 49.503 1.00 13.90 129 LEU E CA 1
ATOM 9420 C C . LEU E 1 137 ? -17.417 5.454 50.426 1.00 14.88 129 LEU E C 1
ATOM 9421 O O . LEU E 1 137 ? -16.768 6.430 50.041 1.00 13.32 129 LEU E O 1
ATOM 9426 N N . HIS E 1 138 ? -17.252 4.934 51.647 1.00 12.11 130 HIS E N 1
ATOM 9427 C CA . HIS E 1 138 ? -16.210 5.490 52.506 1.00 13.59 130 HIS E CA 1
ATOM 9428 C C . HIS E 1 138 ? -14.830 5.312 51.869 1.00 10.96 130 HIS E C 1
ATOM 9429 O O . HIS E 1 138 ? -14.019 6.242 51.871 1.00 12.59 130 HIS E O 1
ATOM 9436 N N . VAL E 1 139 ? -14.577 4.155 51.255 1.00 9.77 131 VAL E N 1
ATOM 9437 C CA . VAL E 1 139 ? -13.256 3.877 50.687 1.00 12.52 131 VAL E CA 1
ATOM 9438 C C . VAL E 1 139 ? -12.891 4.880 49.590 1.00 11.44 131 VAL E C 1
ATOM 9439 O O . VAL E 1 139 ? -11.746 5.345 49.526 1.00 13.08 131 VAL E O 1
ATOM 9443 N N . VAL E 1 140 ? -13.833 5.217 48.698 1.00 11.44 132 VAL E N 1
ATOM 9444 C CA . VAL E 1 140 ? -13.495 6.091 47.567 1.00 12.47 132 VAL E CA 1
ATOM 9445 C C . VAL E 1 140 ? -13.345 7.557 47.976 1.00 13.26 132 VAL E C 1
ATOM 9446 O O . VAL E 1 140 ? -12.725 8.339 47.240 1.00 12.78 132 VAL E O 1
ATOM 9450 N N . CYS E 1 141 ? -13.861 7.954 49.136 1.00 10.72 133 CYS E N 1
ATOM 9451 C CA . CYS E 1 141 ? -13.647 9.328 49.577 1.00 9.78 133 CYS E CA 1
ATOM 9452 C C . CYS E 1 141 ? -12.158 9.562 49.815 1.00 10.78 133 CYS E C 1
ATOM 9453 O O . CYS E 1 141 ? -11.393 8.631 50.068 1.00 12.33 133 CYS E O 1
ATOM 9456 N N . ASP E 1 142 ? -11.748 10.826 49.709 1.00 10.37 134 ASP E N 1
ATOM 9457 C CA . ASP E 1 142 ? -10.323 11.147 49.833 1.00 11.06 134 ASP E CA 1
ATOM 9458 C C . ASP E 1 142 ? -9.792 10.901 51.238 1.00 11.86 134 ASP E C 1
ATOM 9459 O O . ASP E 1 142 ? -8.636 10.483 51.404 1.00 13.26 134 ASP E O 1
ATOM 9464 N N . LEU E 1 143 ? -10.615 11.152 52.255 1.00 11.64 135 LEU E N 1
ATOM 9465 C CA . LEU E 1 143 ? -10.253 10.982 53.655 1.00 12.43 135 LEU E CA 1
ATOM 9466 C C . LEU E 1 143 ? -11.436 10.360 54.375 1.00 11.56 135 LEU E C 1
ATOM 9467 O O . LEU E 1 143 ? -12.572 10.460 53.914 1.00 11.40 135 LEU E O 1
ATOM 9472 N N . THR E 1 144 ? -11.163 9.726 55.522 1.00 12.21 136 THR E N 1
ATOM 9473 C CA . THR E 1 144 ? -12.238 9.200 56.371 1.00 13.15 136 THR E CA 1
ATOM 9474 C C . THR E 1 144 ? -11.948 9.535 57.827 1.00 15.56 136 THR E C 1
ATOM 9475 O O . THR E 1 144 ? -10.865 9.239 58.338 1.00 13.60 136 THR E O 1
ATOM 9479 N N . LEU E 1 145 ? -12.928 10.130 58.496 1.00 14.42 137 LEU E N 1
ATOM 9480 C CA . LEU E 1 145 ? -12.920 10.315 59.942 1.00 13.69 137 LEU E CA 1
ATOM 9481 C C . LEU E 1 145 ? -14.001 9.428 60.536 1.00 15.25 137 LEU E C 1
ATOM 9482 O O . LEU E 1 145 ? -15.096 9.339 59.981 1.00 16.45 137 LEU E O 1
ATOM 9487 N N . ALA E 1 146 ? -13.724 8.786 61.670 1.00 14.28 138 ALA E N 1
ATOM 9488 C CA . ALA E 1 146 ? -14.661 7.779 62.156 1.00 14.82 138 ALA E CA 1
ATOM 9489 C C . ALA E 1 146 ? -14.909 7.899 63.653 1.00 17.36 138 ALA E C 1
ATOM 9490 O O . ALA E 1 146 ? -13.988 8.147 64.429 1.00 16.91 138 ALA E O 1
ATOM 9492 N N . SER E 1 147 ? -16.169 7.676 64.042 1.00 14.84 139 SER E N 1
ATOM 9493 C CA . SER E 1 147 ? -16.580 7.673 65.445 1.00 16.42 139 SER E CA 1
ATOM 9494 C C . SER E 1 147 ? -15.874 6.583 66.250 1.00 20.37 139 SER E C 1
ATOM 9495 O O . SER E 1 147 ? -16.068 5.390 65.993 1.00 16.35 139 SER E O 1
ATOM 9498 N N . LYS E 1 148 ? -15.116 6.993 67.274 1.00 16.11 140 LYS E N 1
ATOM 9499 C CA . LYS E 1 148 ? -14.435 6.036 68.144 1.00 18.69 140 LYS E CA 1
ATOM 9500 C C . LYS E 1 148 ? -15.396 4.996 68.712 1.00 20.51 140 LYS E C 1
ATOM 9501 O O . LYS E 1 148 ? -15.139 3.789 68.656 1.00 20.40 140 LYS E O 1
ATOM 9507 N N . GLU E 1 149 ? -16.510 5.452 69.265 1.00 19.11 141 GLU E N 1
ATOM 9508 C CA . GLU E 1 149 ? -17.398 4.558 69.985 1.00 20.73 141 GLU E CA 1
ATOM 9509 C C . GLU E 1 149 ? -18.325 3.762 69.073 1.00 20.22 141 GLU E C 1
ATOM 9510 O O . GLU E 1 149 ? -18.750 2.663 69.455 1.00 23.96 141 GLU E O 1
ATOM 9516 N N . HIS E 1 150 ? -18.673 4.284 67.890 1.00 18.76 142 HIS E N 1
ATOM 9517 C CA . HIS E 1 150 ? -19.804 3.730 67.157 1.00 20.02 142 HIS E CA 1
ATOM 9518 C C . HIS E 1 150 ? -19.540 3.334 65.717 1.00 17.70 142 HIS E C 1
ATOM 9519 O O . HIS E 1 150 ? -20.358 2.592 65.167 1.00 18.27 142 HIS E O 1
ATOM 9526 N N . ALA E 1 151 ? -18.447 3.774 65.093 1.00 16.56 143 ALA E N 1
ATOM 9527 C CA . ALA E 1 151 ? -18.182 3.365 63.719 1.00 14.11 143 ALA E CA 1
ATOM 9528 C C . ALA E 1 151 ? -17.931 1.859 63.651 1.00 19.02 143 ALA E C 1
ATOM 9529 O O . ALA E 1 151 ? -17.187 1.301 64.462 1.00 19.74 143 ALA E O 1
ATOM 9531 N N . ILE E 1 152 ? -18.551 1.194 62.678 1.00 16.51 144 ILE E N 1
ATOM 9532 C CA . ILE E 1 152 ? -18.320 -0.226 62.437 1.00 14.22 144 ILE E CA 1
ATOM 9533 C C . ILE E 1 152 ? -18.198 -0.413 60.940 1.00 16.07 144 ILE E C 1
ATOM 9534 O O . ILE E 1 152 ? -19.139 -0.111 60.201 1.00 18.15 144 ILE E O 1
ATOM 9539 N N . PHE E 1 153 ? -17.068 -0.949 60.502 1.00 14.06 145 PHE E N 1
ATOM 9540 C CA . PHE E 1 153 ? -16.799 -1.174 59.093 1.00 13.81 145 PHE E CA 1
ATOM 9541 C C . PHE E 1 153 ? -17.018 -2.650 58.787 1.00 16.11 145 PHE E C 1
ATOM 9542 O O . PHE E 1 153 ? -16.507 -3.512 59.499 1.00 15.57 145 PHE E O 1
ATOM 9550 N N . LYS E 1 154 ? -17.794 -2.946 57.747 1.00 15.98 146 LYS E N 1
ATOM 9551 C CA . LYS E 1 154 ? -18.152 -4.335 57.475 1.00 14.59 146 LYS E CA 1
ATOM 9552 C C . LYS E 1 154 ? -18.477 -4.477 55.996 1.00 15.41 146 LYS E C 1
ATOM 9553 O O . LYS E 1 154 ? -19.224 -3.661 55.459 1.00 18.10 146 LYS E O 1
ATOM 9559 N N . GLN E 1 155 ? -17.966 -5.523 55.356 1.00 14.09 147 GLN E N 1
ATOM 9560 C CA . GLN E 1 155 ? -18.303 -5.815 53.967 1.00 15.00 147 GLN E CA 1
ATOM 9561 C C . GLN E 1 155 ? -19.254 -6.996 53.901 1.00 22.94 147 GLN E C 1
ATOM 9562 O O . GLN E 1 155 ? -18.902 -8.103 54.312 1.00 30.76 147 GLN E O 1
ATOM 9568 N N . THR E 1 156 ? -20.433 -6.774 53.336 1.00 15.75 148 THR E N 1
ATOM 9569 C CA . THR E 1 156 ? -21.424 -7.821 53.171 1.00 15.53 148 THR E CA 1
ATOM 9570 C C . THR E 1 156 ? -21.581 -8.280 51.729 1.00 15.04 148 THR E C 1
ATOM 9571 O O . THR E 1 156 ? -22.458 -9.101 51.454 1.00 17.89 148 THR E O 1
ATOM 9575 N N . ASP E 1 157 ? -20.787 -7.744 50.800 1.00 15.29 149 ASP E N 1
ATOM 9576 C CA . ASP E 1 157 ? -20.960 -8.082 49.389 1.00 15.19 149 ASP E CA 1
ATOM 9577 C C . ASP E 1 157 ? -21.017 -9.596 49.170 1.00 16.35 149 ASP E C 1
ATOM 9578 O O . ASP E 1 157 ? -21.929 -10.110 48.507 1.00 17.51 149 ASP E O 1
ATOM 9583 N N . ALA E 1 158 ? -20.070 -10.331 49.757 1.00 14.93 150 ALA E N 1
ATOM 9584 C CA . ALA E 1 158 ? -19.987 -11.766 49.497 1.00 16.78 150 ALA E CA 1
ATOM 9585 C C . ALA E 1 158 ? -21.121 -12.562 50.125 1.00 20.10 150 ALA E C 1
ATOM 9586 O O . ALA E 1 158 ? -21.287 -13.734 49.775 1.00 18.99 150 ALA E O 1
ATOM 9588 N N . ASP E 1 159 ? -21.908 -11.958 51.024 1.00 16.80 151 ASP E N 1
ATOM 9589 C CA . ASP E 1 159 ? -23.078 -12.610 51.586 1.00 19.28 151 ASP E CA 1
ATOM 9590 C C . ASP E 1 159 ? -24.246 -12.684 50.617 1.00 22.96 151 ASP E C 1
ATOM 9591 O O . ASP E 1 159 ? -25.107 -13.552 50.783 1.00 22.51 151 ASP E O 1
ATOM 9596 N N . VAL E 1 160 ? -24.319 -11.779 49.640 1.00 23.33 152 VAL E N 1
ATOM 9597 C CA . VAL E 1 160 ? -25.497 -11.625 48.798 1.00 29.16 152 VAL E CA 1
ATOM 9598 C C . VAL E 1 160 ? -25.169 -11.773 47.310 1.00 30.18 152 VAL E C 1
ATOM 9599 O O . VAL E 1 160 ? -25.966 -11.369 46.460 1.00 29.75 152 VAL E O 1
ATOM 9603 N N . THR E 1 161 ? -24.014 -12.361 46.980 1.00 20.94 153 THR E N 1
ATOM 9604 C CA . THR E 1 161 ? -23.622 -12.612 45.591 1.00 20.81 153 THR E CA 1
ATOM 9605 C C . THR E 1 161 ? -23.472 -11.287 44.852 1.00 22.16 153 THR E C 1
ATOM 9606 O O . THR E 1 161 ? -23.815 -11.154 43.673 1.00 22.78 153 THR E O 1
ATOM 9610 N N . SER E 1 162 ? -22.953 -10.297 45.569 1.00 18.84 154 SER E N 1
ATOM 9611 C CA . SER E 1 162 ? -22.574 -9.029 44.983 1.00 15.78 154 SER E CA 1
ATOM 9612 C C . SER E 1 162 ? -21.065 -8.852 45.112 1.00 17.80 154 SER E C 1
ATOM 9613 O O . SER E 1 162 ? -20.357 -9.656 45.733 1.00 17.16 154 SER E O 1
ATOM 9616 N N . PHE E 1 163 ? -20.566 -7.787 44.497 1.00 15.30 155 PHE E N 1
ATOM 9617 C CA . PHE E 1 163 ? -19.175 -7.412 44.690 1.00 15.27 155 PHE E CA 1
ATOM 9618 C C . PHE E 1 163 ? -18.985 -6.026 44.116 1.00 14.12 155 PHE E C 1
ATOM 9619 O O . PHE E 1 163 ? -19.522 -5.705 43.055 1.00 18.70 155 PHE E O 1
ATOM 9627 N N . ASP E 1 164 ? -18.222 -5.221 44.823 1.00 11.70 156 ASP E N 1
ATOM 9628 C CA . ASP E 1 164 ? -17.654 -4.003 44.266 1.00 11.25 156 ASP E CA 1
ATOM 9629 C C . ASP E 1 164 ? -16.232 -4.384 43.891 1.00 11.50 156 ASP E C 1
ATOM 9630 O O . ASP E 1 164 ? -15.341 -4.462 44.753 1.00 14.89 156 ASP E O 1
ATOM 9635 N N . GLY E 1 165 ? -16.033 -4.653 42.594 1.00 11.89 157 GLY E N 1
ATOM 9636 C CA . GLY E 1 165 ? -14.736 -5.079 42.109 1.00 15.26 157 GLY E CA 1
ATOM 9637 C C . GLY E 1 165 ? -13.855 -3.939 41.627 1.00 13.78 157 GLY E C 1
ATOM 9638 O O . GLY E 1 165 ? -12.861 -4.173 40.925 1.00 13.28 157 GLY E O 1
ATOM 9639 N N . GLY E 1 166 ? -14.188 -2.711 42.023 1.00 12.23 158 GLY E N 1
ATOM 9640 C CA . GLY E 1 166 ? -13.414 -1.545 41.629 1.00 11.16 158 GLY E CA 1
ATOM 9641 C C . GLY E 1 166 ? -12.913 -0.767 42.833 1.00 12.42 158 GLY E C 1
ATOM 9642 O O . GLY E 1 166 ? -12.048 -1.239 43.567 1.00 12.16 158 GLY E O 1
ATOM 9643 N N . TYR E 1 167 ? -13.454 0.433 43.041 1.00 11.50 159 TYR E N 1
ATOM 9644 C CA . TYR E 1 167 ? -13.005 1.262 44.148 1.00 10.66 159 TYR E CA 1
ATOM 9645 C C . TYR E 1 167 ? -13.265 0.621 45.498 1.00 13.53 159 TYR E C 1
ATOM 9646 O O . TYR E 1 167 ? -12.571 0.946 46.465 1.00 15.59 159 TYR E O 1
ATOM 9655 N N . GLY E 1 168 ? -14.217 -0.299 45.600 1.00 11.50 160 GLY E N 1
ATOM 9656 C CA . GLY E 1 168 ? -14.506 -0.848 46.917 1.00 10.62 160 GLY E CA 1
ATOM 9657 C C . GLY E 1 168 ? -13.515 -1.893 47.396 1.00 11.65 160 GLY E C 1
ATOM 9658 O O . GLY E 1 168 ? -13.421 -2.125 48.613 1.00 12.42 160 GLY E O 1
ATOM 9659 N N . SER E 1 169 ? -12.783 -2.526 46.464 1.00 11.65 161 SER E N 1
ATOM 9660 C CA . SER E 1 169 ? -11.934 -3.669 46.780 1.00 9.62 161 SER E CA 1
ATOM 9661 C C . SER E 1 169 ? -10.516 -3.443 46.285 1.00 12.70 161 SER E C 1
ATOM 9662 O O . SER E 1 169 ? -9.577 -3.376 47.081 1.00 11.25 161 SER E O 1
ATOM 9665 N N . ALA E 1 170 ? -10.339 -3.335 44.973 1.00 12.05 162 ALA E N 1
ATOM 9666 C CA . ALA E 1 170 ? -9.003 -3.082 44.456 1.00 12.65 162 ALA E CA 1
ATOM 9667 C C . ALA E 1 170 ? -8.445 -1.770 45.000 1.00 11.31 162 ALA E C 1
ATOM 9668 O O . ALA E 1 170 ? -7.263 -1.689 45.356 1.00 12.47 162 ALA E O 1
ATOM 9670 N N . TYR E 1 171 ? -9.275 -0.729 45.099 1.00 12.95 163 TYR E N 1
ATOM 9671 C CA . TYR E 1 171 ? -8.763 0.521 45.651 1.00 11.88 163 TYR E CA 1
ATOM 9672 C C . TYR E 1 171 ? -8.604 0.443 47.164 1.00 12.21 163 TYR E C 1
ATOM 9673 O O . TYR E 1 171 ? -7.699 1.068 47.726 1.00 12.26 163 TYR E O 1
ATOM 9682 N N . LEU E 1 172 ? -9.449 -0.333 47.841 1.00 9.87 164 LEU E N 1
ATOM 9683 C CA . LEU E 1 172 ? -9.230 -0.563 49.268 1.00 10.56 164 LEU E CA 1
ATOM 9684 C C . LEU E 1 172 ? -7.820 -1.082 49.520 1.00 11.13 164 LEU E C 1
ATOM 9685 O O . LEU E 1 172 ? -7.172 -0.714 50.508 1.00 11.10 164 LEU E O 1
ATOM 9690 N N . ALA E 1 173 ? -7.331 -1.952 48.632 1.00 9.78 165 ALA E N 1
ATOM 9691 C CA . ALA E 1 173 ? -5.996 -2.496 48.811 1.00 9.15 165 ALA E CA 1
ATOM 9692 C C . ALA E 1 173 ? -4.923 -1.424 48.732 1.00 8.81 165 ALA E C 1
ATOM 9693 O O . ALA E 1 173 ? -3.824 -1.637 49.249 1.00 10.79 165 ALA E O 1
ATOM 9695 N N . LYS E 1 174 ? -5.206 -0.285 48.067 1.00 9.59 166 LYS E N 1
ATOM 9696 C CA . LYS E 1 174 ? -4.244 0.803 47.987 1.00 9.25 166 LYS E CA 1
ATOM 9697 C C . LYS E 1 174 ? -4.185 1.630 49.262 1.00 10.14 166 LYS E C 1
ATOM 9698 O O . LYS E 1 174 ? -3.394 2.579 49.322 1.00 11.93 166 LYS E O 1
ATOM 9704 N N . MET E 1 175 ? -4.997 1.307 50.275 1.00 10.11 167 MET E N 1
ATOM 9705 C CA . MET E 1 175 ? -4.884 1.980 51.569 1.00 9.28 167 MET E CA 1
ATOM 9706 C C . MET E 1 175 ? -4.691 1.028 52.740 1.00 10.78 167 MET E C 1
ATOM 9707 O O . MET E 1 175 ? -4.092 1.443 53.737 1.00 12.93 167 MET E O 1
ATOM 9712 N N . VAL E 1 176 ? -5.121 -0.232 52.650 1.00 10.67 168 VAL E N 1
ATOM 9713 C CA . VAL E 1 176 ? -4.870 -1.188 53.728 1.00 11.54 168 VAL E CA 1
ATOM 9714 C C . VAL E 1 176 ? -3.948 -2.326 53.308 1.00 12.20 168 VAL E C 1
ATOM 9715 O O . VAL E 1 176 ? -3.590 -3.165 54.160 1.00 13.24 168 VAL E O 1
ATOM 9719 N N . GLY E 1 177 ? -3.533 -2.381 52.042 1.00 11.28 169 GLY E N 1
ATOM 9720 C CA . GLY E 1 177 ? -2.727 -3.487 51.555 1.00 11.00 169 GLY E CA 1
ATOM 9721 C C . GLY E 1 177 ? -3.588 -4.659 51.104 1.00 10.04 169 GLY E C 1
ATOM 9722 O O . GLY E 1 177 ? -4.757 -4.788 51.460 1.00 11.82 169 GLY E O 1
ATOM 9723 N N . GLN E 1 178 ? -2.970 -5.542 50.317 1.00 9.91 170 GLN E N 1
ATOM 9724 C CA . GLN E 1 178 ? -3.728 -6.601 49.661 1.00 10.11 170 GLN E CA 1
ATOM 9725 C C . GLN E 1 178 ? -4.220 -7.672 50.641 1.00 12.34 170 GLN E C 1
ATOM 9726 O O . GLN E 1 178 ? -5.316 -8.216 50.443 1.00 12.79 170 GLN E O 1
ATOM 9732 N N . LYS E 1 179 ? -3.443 -7.989 51.691 1.00 10.34 171 LYS E N 1
ATOM 9733 C CA . LYS E 1 179 ? -3.897 -9.009 52.638 1.00 10.16 171 LYS E CA 1
ATOM 9734 C C . LYS E 1 179 ? -5.167 -8.564 53.344 1.00 11.77 171 LYS E C 1
ATOM 9735 O O . LYS E 1 179 ? -6.141 -9.319 53.443 1.00 12.80 171 LYS E O 1
ATOM 9741 N N . LYS E 1 180 ? -5.160 -7.347 53.881 1.00 12.27 172 LYS E N 1
ATOM 9742 C CA . LYS E 1 180 ? -6.311 -6.912 54.661 1.00 11.31 172 LYS E CA 1
ATOM 9743 C C . LYS E 1 180 ? -7.530 -6.659 53.790 1.00 12.25 172 LYS E C 1
ATOM 9744 O O . LYS E 1 180 ? -8.662 -6.872 54.233 1.00 13.59 172 LYS E O 1
ATOM 9750 N N . ALA E 1 181 ? -7.335 -6.164 52.562 1.00 10.61 173 ALA E N 1
ATOM 9751 C CA . ALA E 1 181 ? -8.485 -5.962 51.691 1.00 10.13 173 ALA E CA 1
ATOM 9752 C C . ALA E 1 181 ? -9.173 -7.288 51.404 1.00 13.17 173 ALA E C 1
ATOM 9753 O O . ALA E 1 181 ? -10.405 -7.389 51.443 1.00 12.15 173 ALA E O 1
ATOM 9755 N N . ARG E 1 182 ? -8.379 -8.334 51.174 1.00 11.58 174 ARG E N 1
ATOM 9756 C CA . ARG E 1 182 ? -8.954 -9.655 50.953 1.00 10.66 174 ARG E CA 1
ATOM 9757 C C . ARG E 1 182 ? -9.710 -10.143 52.186 1.00 11.66 174 ARG E C 1
ATOM 9758 O O . ARG E 1 182 ? -10.821 -10.680 52.070 1.00 12.89 174 ARG E O 1
ATOM 9766 N N . GLU E 1 183 ? -9.134 -9.942 53.373 1.00 12.43 175 GLU E N 1
ATOM 9767 C CA . GLU E 1 183 ? -9.788 -10.364 54.614 1.00 13.72 175 GLU E CA 1
ATOM 9768 C C . GLU E 1 183 ? -11.147 -9.684 54.779 1.00 12.39 175 GLU E C 1
ATOM 9769 O O . GLU E 1 183 ? -12.144 -10.325 55.130 1.00 14.29 175 GLU E O 1
ATOM 9775 N N . ILE E 1 184 ? -11.189 -8.370 54.563 1.00 12.70 176 ILE E N 1
ATOM 9776 C CA . ILE E 1 184 ? -12.427 -7.606 54.726 1.00 12.51 176 ILE E CA 1
ATOM 9777 C C . ILE E 1 184 ? -13.539 -8.202 53.863 1.00 12.27 176 ILE E C 1
ATOM 9778 O O . ILE E 1 184 ? -14.650 -8.460 54.345 1.00 14.59 176 ILE E O 1
ATOM 9783 N N . PHE E 1 185 ? -13.241 -8.488 52.587 1.00 11.94 177 PHE E N 1
ATOM 9784 C CA . PHE E 1 185 ? -14.287 -9.020 51.714 1.00 11.96 177 PHE E CA 1
ATOM 9785 C C . PHE E 1 185 ? -14.553 -10.509 51.895 1.00 14.12 177 PHE E C 1
ATOM 9786 O O . PHE E 1 185 ? -15.701 -10.951 51.734 1.00 16.07 177 PHE E O 1
ATOM 9794 N N . PHE E 1 186 ? -13.529 -11.312 52.166 1.00 12.09 178 PHE E N 1
ATOM 9795 C CA . PHE E 1 186 ? -13.737 -12.761 52.187 1.00 12.12 178 PHE E CA 1
ATOM 9796 C C . PHE E 1 186 ? -14.450 -13.230 53.447 1.00 13.01 178 PHE E C 1
ATOM 9797 O O . PHE E 1 186 ? -15.203 -14.207 53.394 1.00 15.10 178 PHE E O 1
ATOM 9805 N N . LEU E 1 187 ? -14.240 -12.565 54.588 1.00 14.85 179 LEU E N 1
ATOM 9806 C CA . LEU E 1 187 ? -14.897 -12.996 55.813 1.00 15.12 179 LEU E CA 1
ATOM 9807 C C . LEU E 1 187 ? -16.074 -12.113 56.211 1.00 13.51 179 LEU E C 1
ATOM 9808 O O . LEU E 1 187 ? -16.986 -12.598 56.910 1.00 15.66 179 LEU E O 1
ATOM 9813 N N . GLY E 1 188 ? -16.092 -10.854 55.779 1.00 15.26 180 GLY E N 1
ATOM 9814 C CA . GLY E 1 188 ? -17.222 -9.993 56.109 1.00 16.97 180 GLY E CA 1
ATOM 9815 C C . GLY E 1 188 ? -17.383 -9.719 57.586 1.00 16.70 180 GLY E C 1
ATOM 9816 O O . GLY E 1 188 ? -18.516 -9.583 58.071 1.00 17.22 180 GLY E O 1
ATOM 9817 N N . ARG E 1 189 ? -16.277 -9.631 58.319 1.00 15.14 181 ARG E N 1
ATOM 9818 C CA . ARG E 1 189 ? -16.332 -9.358 59.744 1.00 15.96 181 ARG E CA 1
ATOM 9819 C C . ARG E 1 189 ? -16.442 -7.859 60.008 1.00 14.73 181 ARG E C 1
ATOM 9820 O O . ARG E 1 189 ? -16.295 -7.028 59.111 1.00 14.40 181 ARG E O 1
ATOM 9828 N N . ASN E 1 190 ? -16.683 -7.531 61.287 1.00 16.26 182 ASN E N 1
ATOM 9829 C CA . ASN E 1 190 ? -16.786 -6.142 61.751 1.00 14.62 182 ASN E CA 1
ATOM 9830 C C . ASN E 1 190 ? -15.435 -5.606 62.205 1.00 17.74 182 ASN E C 1
ATOM 9831 O O . ASN E 1 190 ? -14.667 -6.327 62.851 1.00 19.25 182 ASN E O 1
ATOM 9836 N N . TYR E 1 191 ? -15.177 -4.316 61.925 1.00 16.56 183 TYR E N 1
ATOM 9837 C CA . TYR E 1 191 ? -13.972 -3.631 62.382 1.00 16.06 183 TYR E CA 1
ATOM 9838 C C . TYR E 1 191 ? -14.350 -2.301 63.021 1.00 17.27 183 TYR E C 1
ATOM 9839 O O . TYR E 1 191 ? -15.180 -1.563 62.482 1.00 16.82 183 TYR E O 1
ATOM 9848 N N . SER E 1 192 ? -13.749 -2.009 64.174 1.00 16.47 184 SER E N 1
ATOM 9849 C CA . SER E 1 192 ? -13.935 -0.740 64.850 1.00 15.56 184 SER E CA 1
ATOM 9850 C C . SER E 1 192 ? -13.179 0.383 64.134 1.00 18.26 184 SER E C 1
ATOM 9851 O O . SER E 1 192 ? -12.366 0.157 63.247 1.00 18.15 184 SER E O 1
ATOM 9854 N N . ALA E 1 193 ? -13.450 1.619 64.564 1.00 16.56 185 ALA E N 1
ATOM 9855 C CA . ALA E 1 193 ? -12.688 2.759 64.063 1.00 18.07 185 ALA E CA 1
ATOM 9856 C C . ALA E 1 193 ? -11.196 2.591 64.326 1.00 15.65 185 ALA E C 1
ATOM 9857 O O . ALA E 1 193 ? -10.374 2.862 63.441 1.00 15.72 185 ALA E O 1
ATOM 9859 N N . GLN E 1 194 ? -10.826 2.167 65.539 1.00 17.63 186 GLN E N 1
ATOM 9860 C CA . GLN E 1 194 ? -9.408 2.011 65.850 1.00 16.54 186 GLN E CA 1
ATOM 9861 C C . GLN E 1 194 ? -8.771 0.924 64.993 1.00 15.17 186 GLN E C 1
ATOM 9862 O O . GLN E 1 194 ? -7.636 1.083 64.527 1.00 16.56 186 GLN E O 1
ATOM 9868 N N . GLU E 1 195 ? -9.477 -0.193 64.770 1.00 16.66 187 GLU E N 1
ATOM 9869 C CA . GLU E 1 195 ? -8.917 -1.233 63.910 1.00 16.37 187 GLU E CA 1
ATOM 9870 C C . GLU E 1 195 ? -8.759 -0.737 62.473 1.00 18.94 187 GLU E C 1
ATOM 9871 O O . GLU E 1 195 ? -7.768 -1.049 61.800 1.00 17.19 187 GLU E O 1
ATOM 9877 N N . ALA E 1 196 ? -9.721 0.053 61.995 1.00 15.28 188 ALA E N 1
ATOM 9878 C CA . ALA E 1 196 ? -9.651 0.615 60.645 1.00 12.43 188 ALA E CA 1
ATOM 9879 C C . ALA E 1 196 ? -8.553 1.657 60.524 1.00 13.96 188 ALA E C 1
ATOM 9880 O O . ALA E 1 196 ? -7.922 1.785 59.467 1.00 15.45 188 ALA E O 1
ATOM 9882 N N . PHE E 1 197 ? -8.311 2.408 61.591 1.00 14.18 189 PHE E N 1
ATOM 9883 C CA . PHE E 1 197 ? -7.183 3.332 61.617 1.00 16.50 189 PHE E CA 1
ATOM 9884 C C . PHE E 1 197 ? -5.865 2.567 61.543 1.00 14.58 189 PHE E C 1
ATOM 9885 O O . PHE E 1 197 ? -4.967 2.921 60.758 1.00 16.59 189 PHE E O 1
ATOM 9893 N N . GLU E 1 198 ? -5.747 1.496 62.327 1.00 17.72 190 GLU E N 1
ATOM 9894 C CA . GLU E 1 198 ? -4.497 0.742 62.343 1.00 14.78 190 GLU E CA 1
ATOM 9895 C C . GLU E 1 198 ? -4.220 0.087 60.994 1.00 16.94 190 GLU E C 1
ATOM 9896 O O . GLU E 1 198 ? -3.055 -0.058 60.610 1.00 17.85 190 GLU E O 1
ATOM 9902 N N . MET E 1 199 ? -5.261 -0.277 60.239 1.00 15.29 191 MET E N 1
ATOM 9903 C CA . MET E 1 199 ? -5.005 -0.916 58.953 1.00 13.69 191 MET E CA 1
ATOM 9904 C C . MET E 1 199 ? -4.762 0.083 57.828 1.00 13.99 191 MET E C 1
ATOM 9905 O O . MET E 1 199 ? -4.198 -0.302 56.797 1.00 15.46 191 MET E O 1
ATOM 9910 N N . GLY E 1 200 ? -5.156 1.346 57.999 1.00 15.02 192 GLY E N 1
ATOM 9911 C CA . GLY E 1 200 ? -4.838 2.391 57.041 1.00 17.24 192 GLY E CA 1
ATOM 9912 C C . GLY E 1 200 ? -6.015 3.028 56.328 1.00 14.39 192 GLY E C 1
ATOM 9913 O O . GLY E 1 200 ? -5.786 3.916 55.489 1.00 14.81 192 GLY E O 1
ATOM 9914 N N . MET E 1 201 ? -7.275 2.657 56.609 1.00 12.41 193 MET E N 1
ATOM 9915 C CA . MET E 1 201 ? -8.373 3.221 55.833 1.00 11.82 193 MET E CA 1
ATOM 9916 C C . MET E 1 201 ? -9.139 4.305 56.572 1.00 13.06 193 MET E C 1
ATOM 9917 O O . MET E 1 201 ? -10.017 4.929 55.968 1.00 12.86 193 MET E O 1
ATOM 9922 N N . VAL E 1 202 ? -8.838 4.535 57.848 1.00 13.22 194 VAL E N 1
ATOM 9923 C CA . VAL E 1 202 ? -9.394 5.657 58.601 1.00 13.35 194 VAL E CA 1
ATOM 9924 C C . VAL E 1 202 ? -8.257 6.605 58.958 1.00 13.95 194 VAL E C 1
ATOM 9925 O O . VAL E 1 202 ? -7.213 6.175 59.463 1.00 15.10 194 VAL E O 1
ATOM 9929 N N . ASN E 1 203 ? -8.461 7.901 58.699 1.00 13.54 195 ASN E N 1
ATOM 9930 C CA . ASN E 1 203 ? -7.410 8.888 58.928 1.00 14.30 195 ASN E CA 1
ATOM 9931 C C . ASN E 1 203 ? -7.305 9.298 60.381 1.00 15.79 195 ASN E C 1
ATOM 9932 O O . ASN E 1 203 ? -6.205 9.622 60.859 1.00 16.69 195 ASN E O 1
ATOM 9937 N N . LYS E 1 204 ? -8.441 9.378 61.069 1.00 14.12 196 LYS E N 1
ATOM 9938 C CA A LYS E 1 204 ? -8.446 9.779 62.467 0.52 14.18 196 LYS E CA 1
ATOM 9939 C CA B LYS E 1 204 ? -8.448 9.783 62.466 0.48 14.43 196 LYS E CA 1
ATOM 9940 C C . LYS E 1 204 ? -9.648 9.151 63.151 1.00 15.62 196 LYS E C 1
ATOM 9941 O O . LYS E 1 204 ? -10.749 9.144 62.597 1.00 15.29 196 LYS E O 1
ATOM 9952 N N . VAL E 1 205 ? -9.415 8.616 64.346 1.00 14.32 197 VAL E N 1
ATOM 9953 C CA . VAL E 1 205 ? -10.466 8.133 65.239 1.00 15.99 197 VAL E CA 1
ATOM 9954 C C . VAL E 1 205 ? -10.864 9.311 66.119 1.00 16.38 197 VAL E C 1
ATOM 9955 O O . VAL E 1 205 ? -10.018 9.890 66.812 1.00 19.50 197 VAL E O 1
ATOM 9959 N N . VAL E 1 206 ? -12.147 9.661 66.108 1.00 18.25 198 VAL E N 1
ATOM 9960 C CA . VAL E 1 206 ? -12.647 10.869 66.755 1.00 19.02 198 VAL E CA 1
ATOM 9961 C C . VAL E 1 206 ? -13.713 10.479 67.771 1.00 20.84 198 VAL E C 1
ATOM 9962 O O . VAL E 1 206 ? -14.607 9.700 67.440 1.00 20.41 198 VAL E O 1
ATOM 9966 N N . PRO E 1 207 ? -13.661 10.985 69.001 1.00 20.01 199 PRO E N 1
ATOM 9967 C CA . PRO E 1 207 ? -14.781 10.759 69.920 1.00 18.93 199 PRO E CA 1
ATOM 9968 C C . PRO E 1 207 ? -16.090 11.163 69.257 1.00 20.80 199 PRO E C 1
ATOM 9969 O O . PRO E 1 207 ? -16.177 12.202 68.597 1.00 20.15 199 PRO E O 1
ATOM 9973 N N . HIS E 1 208 ? -17.111 10.319 69.431 1.00 20.91 200 HIS E N 1
ATOM 9974 C CA . HIS E 1 208 ? -18.383 10.501 68.734 1.00 20.11 200 HIS E CA 1
ATOM 9975 C C . HIS E 1 208 ? -18.930 11.922 68.872 1.00 24.17 200 HIS E C 1
ATOM 9976 O O . HIS E 1 208 ? -19.376 12.524 67.890 1.00 22.86 200 HIS E O 1
ATOM 9983 N N . ALA E 1 209 ? -18.922 12.474 70.089 1.00 22.40 201 ALA E N 1
ATOM 9984 C CA . ALA E 1 209 ? -19.522 13.790 70.284 1.00 24.58 201 ALA E CA 1
ATOM 9985 C C . ALA E 1 209 ? -18.786 14.896 69.535 1.00 24.82 201 ALA E C 1
ATOM 9986 O O . ALA E 1 209 ? -19.360 15.970 69.324 1.00 27.17 201 ALA E O 1
ATOM 9988 N N . GLU E 1 210 ? -17.543 14.658 69.126 1.00 21.16 202 GLU E N 1
ATOM 9989 C CA . GLU E 1 210 ? -16.724 15.643 68.430 1.00 19.95 202 GLU E CA 1
ATOM 9990 C C . GLU E 1 210 ? -16.628 15.400 66.935 1.00 22.34 202 GLU E C 1
ATOM 9991 O O . GLU E 1 210 ? -16.004 16.203 66.242 1.00 22.69 202 GLU E O 1
ATOM 9997 N N . LEU E 1 211 ? -17.227 14.318 66.428 1.00 18.55 203 LEU E N 1
ATOM 9998 C CA . LEU E 1 211 ? -16.941 13.867 65.066 1.00 17.53 203 LEU E CA 1
ATOM 9999 C C . LEU E 1 211 ? -17.324 14.910 64.019 1.00 18.60 203 LEU E C 1
ATOM 10000 O O . LEU E 1 211 ? -16.521 15.230 63.133 1.00 18.67 203 LEU E O 1
ATOM 10005 N N . GLU E 1 212 ? -18.547 15.446 64.089 1.00 20.83 204 GLU E N 1
ATOM 10006 C CA . GLU E 1 212 ? -18.948 16.397 63.051 1.00 19.23 204 GLU E CA 1
ATOM 10007 C C . GLU E 1 212 ? -18.174 17.706 63.159 1.00 20.70 204 GLU E C 1
ATOM 10008 O O . GLU E 1 212 ? -17.760 18.267 62.139 1.00 20.94 204 GLU E O 1
ATOM 10014 N N . ASP E 1 213 ? -17.977 18.218 64.380 1.00 21.07 205 ASP E N 1
ATOM 10015 C CA . ASP E 1 213 ? -17.181 19.431 64.538 1.00 19.71 205 ASP E CA 1
ATOM 10016 C C . ASP E 1 213 ? -15.756 19.229 64.024 1.00 21.10 205 ASP E C 1
ATOM 10017 O O . ASP E 1 213 ? -15.188 20.124 63.390 1.00 19.87 205 ASP E O 1
ATOM 10022 N N . THR E 1 214 ? -15.153 18.070 64.316 1.00 19.39 206 THR E N 1
ATOM 10023 C CA . THR E 1 214 ? -13.779 17.821 63.889 1.00 17.73 206 THR E CA 1
ATOM 10024 C C . THR E 1 214 ? -13.701 17.720 62.369 1.00 18.15 206 THR E C 1
ATOM 10025 O O . THR E 1 214 ? -12.746 18.209 61.748 1.00 19.80 206 THR E O 1
ATOM 10029 N N . ALA E 1 215 ? -14.713 17.118 61.751 1.00 17.79 207 ALA E N 1
ATOM 10030 C CA . ALA E 1 215 ? -14.743 17.056 60.289 1.00 17.28 207 ALA E CA 1
ATOM 10031 C C . ALA E 1 215 ? -14.763 18.446 59.678 1.00 16.65 207 ALA E C 1
ATOM 10032 O O . ALA E 1 215 ? -14.112 18.699 58.653 1.00 17.27 207 ALA E O 1
ATOM 10034 N N . TYR E 1 216 ? -15.540 19.348 60.272 1.00 18.99 208 TYR E N 1
ATOM 10035 C CA . TYR E 1 216 ? -15.603 20.716 59.781 1.00 16.11 208 TYR E CA 1
ATOM 10036 C C . TYR E 1 216 ? -14.273 21.426 59.986 1.00 20.36 208 TYR E C 1
ATOM 10037 O O . TYR E 1 216 ? -13.821 22.169 59.106 1.00 18.37 208 TYR E O 1
ATOM 10046 N N . GLU E 1 217 ? -13.617 21.193 61.132 1.00 17.34 209 GLU E N 1
ATOM 10047 C CA . GLU E 1 217 ? -12.289 21.771 61.347 1.00 19.95 209 GLU E CA 1
ATOM 10048 C C . GLU E 1 217 ? -11.277 21.267 60.321 1.00 19.47 209 GLU E C 1
ATOM 10049 O O . GLU E 1 217 ? -10.466 22.051 59.812 1.00 20.03 209 GLU E O 1
ATOM 10055 N N . TRP E 1 218 ? -11.273 19.956 60.040 1.00 16.93 210 TRP E N 1
ATOM 10056 C CA . TRP E 1 218 ? -10.413 19.436 58.976 1.00 16.42 210 TRP E CA 1
ATOM 10057 C C . TRP E 1 218 ? -10.706 20.127 57.661 1.00 16.02 210 TRP E C 1
ATOM 10058 O O . TRP E 1 218 ? -9.785 20.514 56.930 1.00 16.41 210 TRP E O 1
ATOM 10069 N N . ALA E 1 219 ? -11.992 20.269 57.335 1.00 15.22 211 ALA E N 1
ATOM 10070 C CA . ALA E 1 219 ? -12.375 20.946 56.104 1.00 15.98 211 ALA E CA 1
ATOM 10071 C C . ALA E 1 219 ? -11.796 22.351 56.050 1.00 17.94 211 ALA E C 1
ATOM 10072 O O . ALA E 1 219 ? -11.257 22.774 55.011 1.00 15.84 211 ALA E O 1
ATOM 10074 N N . GLN E 1 220 ? -11.900 23.094 57.163 1.00 17.46 212 GLN E N 1
ATOM 10075 C CA . GLN E 1 220 ? -11.389 24.457 57.157 1.00 15.92 212 GLN E CA 1
ATOM 10076 C C . GLN E 1 220 ? -9.864 24.489 57.038 1.00 19.45 212 GLN E C 1
ATOM 10077 O O . GLN E 1 220 ? -9.321 25.434 56.453 1.00 18.51 212 GLN E O 1
ATOM 10083 N N . GLU E 1 221 ? -9.154 23.488 57.572 1.00 15.71 213 GLU E N 1
ATOM 10084 C CA . GLU E 1 221 ? -7.707 23.442 57.351 1.00 16.04 213 GLU E CA 1
ATOM 10085 C C . GLU E 1 221 ? -7.390 23.308 55.865 1.00 16.40 213 GLU E C 1
ATOM 10086 O O . GLU E 1 221 ? -6.470 23.967 55.358 1.00 17.25 213 GLU E O 1
ATOM 10092 N N . ILE E 1 222 ? -8.141 22.462 55.157 1.00 14.87 214 ILE E N 1
ATOM 10093 C CA . ILE E 1 222 ? -7.936 22.305 53.715 1.00 14.08 214 ILE E CA 1
ATOM 10094 C C . ILE E 1 222 ? -8.270 23.598 52.981 1.00 14.73 214 ILE E C 1
ATOM 10095 O O . ILE E 1 222 ? -7.555 24.006 52.054 1.00 14.72 214 ILE E O 1
ATOM 10100 N N . LEU E 1 223 ? -9.366 24.261 53.377 1.00 14.90 215 LEU E N 1
ATOM 10101 C CA . LEU E 1 223 ? -9.829 25.448 52.661 1.00 13.78 215 LEU E CA 1
ATOM 10102 C C . LEU E 1 223 ? -8.861 26.620 52.790 1.00 18.36 215 LEU E C 1
ATOM 10103 O O . LEU E 1 223 ? -8.983 27.593 52.031 1.00 18.40 215 LEU E O 1
ATOM 10108 N N . ALA E 1 224 ? -7.914 26.551 53.735 1.00 15.53 216 ALA E N 1
ATOM 10109 C CA . ALA E 1 224 ? -6.874 27.556 53.896 1.00 15.59 216 ALA E CA 1
ATOM 10110 C C . ALA E 1 224 ? -5.689 27.347 52.973 1.00 18.68 216 ALA E C 1
ATOM 10111 O O . ALA E 1 224 ? -4.796 28.202 52.940 1.00 20.93 216 ALA E O 1
ATOM 10113 N N . LYS E 1 225 ? -5.664 26.244 52.235 1.00 14.08 217 LYS E N 1
ATOM 10114 C CA . LYS E 1 225 ? -4.567 25.898 51.350 1.00 14.81 217 LYS E CA 1
ATOM 10115 C C . LYS E 1 225 ? -4.793 26.497 49.970 1.00 14.55 217 LYS E C 1
ATOM 10116 O O . LYS E 1 225 ? -5.863 27.018 49.650 1.00 17.21 217 LYS E O 1
ATOM 10122 N N . SER E 1 226 ? -3.757 26.397 49.143 1.00 14.15 218 SER E N 1
ATOM 10123 C CA . SER E 1 226 ? -3.857 26.829 47.751 1.00 12.64 218 SER E CA 1
ATOM 10124 C C . SER E 1 226 ? -4.817 25.923 46.997 1.00 14.71 218 SER E C 1
ATOM 10125 O O . SER E 1 226 ? -4.601 24.706 46.977 1.00 13.29 218 SER E O 1
ATOM 10128 N N . PRO E 1 227 ? -5.891 26.450 46.387 1.00 14.90 219 PRO E N 1
ATOM 10129 C CA . PRO E 1 227 ? -6.804 25.563 45.653 1.00 15.23 219 PRO E CA 1
ATOM 10130 C C . PRO E 1 227 ? -6.132 24.868 44.492 1.00 13.48 219 PRO E C 1
ATOM 10131 O O . PRO E 1 227 ? -6.434 23.706 44.219 1.00 13.80 219 PRO E O 1
ATOM 10135 N N . THR E 1 228 ? -5.202 25.540 43.814 1.00 16.92 220 THR E N 1
ATOM 10136 C CA . THR E 1 228 ? -4.466 24.877 42.743 1.00 13.22 220 THR E CA 1
ATOM 10137 C C . THR E 1 228 ? -3.673 23.699 43.282 1.00 14.51 220 THR E C 1
ATOM 10138 O O . THR E 1 228 ? -3.701 22.614 42.701 1.00 13.76 220 THR E O 1
ATOM 10142 N N . SER E 1 229 ? -2.988 23.881 44.412 1.00 13.31 221 SER E N 1
ATOM 10143 C CA . SER E 1 229 ? -2.236 22.770 44.992 1.00 12.91 221 SER E CA 1
ATOM 10144 C C . SER E 1 229 ? -3.153 21.621 45.358 1.00 13.20 221 SER E C 1
ATOM 10145 O O . SER E 1 229 ? -2.830 20.460 45.107 1.00 13.64 221 SER E O 1
ATOM 10148 N N . ILE E 1 230 ? -4.292 21.919 45.988 1.00 13.30 222 ILE E N 1
ATOM 10149 C CA . ILE E 1 230 ? -5.179 20.839 46.422 1.00 12.63 222 ILE E CA 1
ATOM 10150 C C . ILE E 1 230 ? -5.704 20.051 45.219 1.00 13.48 222 ILE E C 1
ATOM 10151 O O . ILE E 1 230 ? -5.688 18.812 45.214 1.00 13.19 222 ILE E O 1
ATOM 10156 N N . ARG E 1 231 ? -6.161 20.759 44.176 1.00 13.84 223 ARG E N 1
ATOM 10157 C CA . ARG E 1 231 ? -6.592 20.094 42.945 1.00 14.11 223 ARG E CA 1
ATOM 10158 C C . ARG E 1 231 ? -5.484 19.223 42.370 1.00 10.78 223 ARG E C 1
ATOM 10159 O O . ARG E 1 231 ? -5.700 18.040 42.051 1.00 12.26 223 ARG E O 1
ATOM 10167 N N . MET E 1 232 ? -4.287 19.799 42.194 1.00 10.77 224 MET E N 1
ATOM 10168 C CA . MET E 1 232 ? -3.240 19.058 41.503 1.00 12.47 224 MET E CA 1
ATOM 10169 C C . MET E 1 232 ? -2.787 17.873 42.331 1.00 13.37 224 MET E C 1
ATOM 10170 O O . MET E 1 232 ? -2.440 16.818 41.777 1.00 11.66 224 MET E O 1
ATOM 10175 N N . LEU E 1 233 ? -2.812 18.016 43.662 1.00 11.71 225 LEU E N 1
ATOM 10176 C CA . LEU E 1 233 ? -2.370 16.922 44.510 1.00 11.42 225 LEU E CA 1
ATOM 10177 C C . LEU E 1 233 ? -3.403 15.810 44.544 1.00 11.56 225 LEU E C 1
ATOM 10178 O O . LEU E 1 233 ? -3.042 14.633 44.453 1.00 10.95 225 LEU E O 1
ATOM 10183 N N . LYS E 1 234 ? -4.689 16.157 44.650 1.00 11.49 226 LYS E N 1
ATOM 10184 C CA . LYS E 1 234 ? -5.711 15.115 44.559 1.00 9.83 226 LYS E CA 1
ATOM 10185 C C . LYS E 1 234 ? -5.561 14.346 43.261 1.00 11.13 226 LYS E C 1
ATOM 10186 O O . LYS E 1 234 ? -5.547 13.105 43.241 1.00 10.96 226 LYS E O 1
ATOM 10192 N N . PHE E 1 235 ? -5.399 15.077 42.155 1.00 10.03 227 PHE E N 1
ATOM 10193 C CA . PHE E 1 235 ? -5.373 14.404 40.870 1.00 9.37 227 PHE E CA 1
ATOM 10194 C C . PHE E 1 235 ? -4.056 13.664 40.646 1.00 9.75 227 PHE E C 1
ATOM 10195 O O . PHE E 1 235 ? -4.037 12.661 39.917 1.00 10.84 227 PHE E O 1
ATOM 10203 N N . ALA E 1 236 ? -2.945 14.126 41.240 1.00 9.83 228 ALA E N 1
ATOM 10204 C CA . ALA E 1 236 ? -1.707 13.346 41.157 1.00 8.83 228 ALA E CA 1
ATOM 10205 C C . ALA E 1 236 ? -1.855 12.032 41.910 1.00 8.69 228 ALA E C 1
ATOM 10206 O O . ALA E 1 236 ? -1.385 10.979 41.448 1.00 9.90 228 ALA E O 1
ATOM 10208 N N . MET E 1 237 ? -2.496 12.068 43.074 1.00 9.68 229 MET E N 1
ATOM 10209 C CA . MET E 1 237 ? -2.619 10.834 43.827 1.00 8.18 229 MET E CA 1
ATOM 10210 C C . MET E 1 237 ? -3.644 9.906 43.195 1.00 9.52 229 MET E C 1
ATOM 10211 O O . MET E 1 237 ? -3.476 8.681 43.264 1.00 10.38 229 MET E O 1
ATOM 10216 N N . ASN E 1 238 ? -4.646 10.453 42.490 1.00 10.61 230 ASN E N 1
ATOM 10217 C CA . ASN E 1 238 ? -5.516 9.606 41.660 1.00 9.13 230 ASN E CA 1
ATOM 10218 C C . ASN E 1 238 ? -4.757 8.995 40.483 1.00 11.47 230 ASN E C 1
ATOM 10219 O O . ASN E 1 238 ? -5.002 7.846 40.097 1.00 9.87 230 ASN E O 1
ATOM 10224 N N . LEU E 1 239 ? -3.855 9.774 39.887 1.00 9.27 231 LEU E N 1
ATOM 10225 C CA . LEU E 1 239 ? -3.241 9.422 38.617 1.00 8.99 231 LEU E CA 1
ATOM 10226 C C . LEU E 1 239 ? -2.524 8.085 38.697 1.00 12.75 231 LEU E C 1
ATOM 10227 O O . LEU E 1 239 ? -2.558 7.296 37.742 1.00 10.32 231 LEU E O 1
ATOM 10232 N N . THR E 1 240 ? -1.874 7.806 39.831 1.00 9.75 232 THR E N 1
ATOM 10233 C CA . THR E 1 240 ? -1.063 6.599 39.886 1.00 9.43 232 THR E CA 1
ATOM 10234 C C . THR E 1 240 ? -1.914 5.339 39.744 1.00 10.54 232 THR E C 1
ATOM 10235 O O . THR E 1 240 ? -1.436 4.313 39.221 1.00 13.16 232 THR E O 1
ATOM 10239 N N . ASP E 1 241 ? -3.188 5.409 40.128 1.00 9.32 233 ASP E N 1
ATOM 10240 C CA . ASP E 1 241 ? -4.087 4.261 40.019 1.00 7.81 233 ASP E CA 1
ATOM 10241 C C . ASP E 1 241 ? -5.110 4.352 38.893 1.00 10.97 233 ASP E C 1
ATOM 10242 O O . ASP E 1 241 ? -5.588 3.308 38.447 1.00 12.26 233 ASP E O 1
ATOM 10247 N N . ASP E 1 242 ? -5.458 5.551 38.425 1.00 9.63 234 ASP E N 1
ATOM 10248 C CA . ASP E 1 242 ? -6.583 5.706 37.501 1.00 8.18 234 ASP E CA 1
ATOM 10249 C C . ASP E 1 242 ? -6.196 5.664 36.015 1.00 10.14 234 ASP E C 1
ATOM 10250 O O . ASP E 1 242 ? -7.037 6.017 35.166 1.00 10.26 234 ASP E O 1
ATOM 10255 N N . GLY E 1 243 ? -4.984 5.210 35.684 1.00 9.05 235 GLY E N 1
ATOM 10256 C CA . GLY E 1 243 ? -4.600 4.998 34.284 1.00 9.35 235 GLY E CA 1
ATOM 10257 C C . GLY E 1 243 ? -4.890 6.196 33.403 1.00 10.68 235 GLY E C 1
ATOM 10258 O O . GLY E 1 243 ? -4.689 7.346 33.800 1.00 10.71 235 GLY E O 1
ATOM 10259 N N . MET E 1 244 ? -5.409 5.924 32.200 1.00 9.19 236 MET E N 1
ATOM 10260 C CA . MET E 1 244 ? -5.608 6.976 31.212 1.00 7.99 236 MET E CA 1
ATOM 10261 C C . MET E 1 244 ? -6.652 7.991 31.658 1.00 9.31 236 MET E C 1
ATOM 10262 O O . MET E 1 244 ? -6.567 9.160 31.282 1.00 9.85 236 MET E O 1
ATOM 10267 N N . VAL E 1 245 ? -7.646 7.578 32.451 1.00 9.50 237 VAL E N 1
ATOM 10268 C CA . VAL E 1 245 ? -8.610 8.556 32.956 1.00 9.39 237 VAL E CA 1
ATOM 10269 C C . VAL E 1 245 ? -7.925 9.507 33.923 1.00 9.33 237 VAL E C 1
ATOM 10270 O O . VAL E 1 245 ? -8.141 10.732 33.876 1.00 9.37 237 VAL E O 1
ATOM 10274 N N . GLY E 1 246 ? -7.104 8.958 34.820 1.00 9.55 238 GLY E N 1
ATOM 10275 C CA . GLY E 1 246 ? -6.360 9.804 35.736 1.00 9.52 238 GLY E CA 1
ATOM 10276 C C . GLY E 1 246 ? -5.443 10.748 34.988 1.00 9.67 238 GLY E C 1
ATOM 10277 O O . GLY E 1 246 ? -5.268 11.901 35.380 1.00 10.98 238 GLY E O 1
ATOM 10278 N N . GLN E 1 247 ? -4.854 10.268 33.899 1.00 9.60 239 GLN E N 1
ATOM 10279 C CA . GLN E 1 247 ? -4.003 11.137 33.101 1.00 8.18 239 GLN E CA 1
ATOM 10280 C C . GLN E 1 247 ? -4.830 12.234 32.444 1.00 10.63 239 GLN E C 1
ATOM 10281 O O . GLN E 1 247 ? -4.428 13.408 32.432 1.00 10.99 239 GLN E O 1
ATOM 10287 N N . GLN E 1 248 ? -6.008 11.876 31.936 1.00 9.67 240 GLN E N 1
ATOM 10288 C CA . GLN E 1 248 ? -6.891 12.885 31.354 1.00 10.05 240 GLN E CA 1
ATOM 10289 C C . GLN E 1 248 ? -7.211 13.989 32.357 1.00 9.40 240 GLN E C 1
ATOM 10290 O O . GLN E 1 248 ? -7.189 15.187 32.006 1.00 10.93 240 GLN E O 1
ATOM 10296 N N . VAL E 1 249 ? -7.523 13.601 33.597 1.00 9.54 241 VAL E N 1
ATOM 10297 C CA . VAL E 1 249 ? -7.970 14.574 34.591 1.00 8.10 241 VAL E CA 1
ATOM 10298 C C . VAL E 1 249 ? -6.805 15.448 35.039 1.00 11.02 241 VAL E C 1
ATOM 10299 O O . VAL E 1 249 ? -6.925 16.680 35.133 1.00 12.10 241 VAL E O 1
ATOM 10303 N N . PHE E 1 250 ? -5.660 14.826 35.332 1.00 11.37 242 PHE E N 1
ATOM 10304 C CA . PHE E 1 250 ? -4.499 15.601 35.783 1.00 10.11 242 PHE E CA 1
ATOM 10305 C C . PHE E 1 250 ? -3.981 16.500 34.669 1.00 11.52 242 PHE E C 1
ATOM 10306 O O . PHE E 1 250 ? -3.703 17.688 34.881 1.00 13.03 242 PHE E O 1
ATOM 10314 N N . ALA E 1 251 ? -3.802 15.933 33.479 1.00 10.59 243 ALA E N 1
ATOM 10315 C CA . ALA E 1 251 ? -3.338 16.761 32.374 1.00 9.92 243 ALA E CA 1
ATOM 10316 C C . ALA E 1 251 ? -4.324 17.881 32.069 1.00 10.69 243 ALA E C 1
ATOM 10317 O O . ALA E 1 251 ? -3.908 18.977 31.675 1.00 12.18 243 ALA E O 1
ATOM 10319 N N . GLY E 1 252 ? -5.625 17.634 32.234 1.00 12.80 244 GLY E N 1
ATOM 10320 C CA . GLY E 1 252 ? -6.593 18.692 31.992 1.00 12.53 244 GLY E CA 1
ATOM 10321 C C . GLY E 1 252 ? -6.372 19.905 32.878 1.00 11.89 244 GLY E C 1
ATOM 10322 O O . GLY E 1 252 ? -6.523 21.048 32.436 1.00 14.80 244 GLY E O 1
ATOM 10323 N N . GLU E 1 253 ? -6.014 19.677 34.136 1.00 13.36 245 GLU E N 1
ATOM 10324 C CA . GLU E 1 253 ? -5.734 20.801 35.021 1.00 16.50 245 GLU E CA 1
ATOM 10325 C C . GLU E 1 253 ? -4.416 21.472 34.678 1.00 15.90 245 GLU E C 1
ATOM 10326 O O . GLU E 1 253 ? -4.282 22.690 34.834 1.00 18.13 245 GLU E O 1
ATOM 10332 N N . ALA E 1 254 ? -3.434 20.713 34.195 1.00 12.73 246 ALA E N 1
ATOM 10333 C CA . ALA E 1 254 ? -2.218 21.338 33.691 1.00 15.04 246 ALA E CA 1
ATOM 10334 C C . ALA E 1 254 ? -2.499 22.215 32.475 1.00 16.56 246 ALA E C 1
ATOM 10335 O O . ALA E 1 254 ? -1.877 23.272 32.313 1.00 18.55 246 ALA E O 1
ATOM 10337 N N . THR E 1 255 ? -3.394 21.776 31.578 1.00 16.01 247 THR E N 1
ATOM 10338 C CA . THR E 1 255 ? -3.764 22.614 30.440 1.00 12.89 247 THR E CA 1
ATOM 10339 C C . THR E 1 255 ? -4.314 23.940 30.934 1.00 17.38 247 THR E C 1
ATOM 10340 O O . THR E 1 255 ? -4.000 25.003 30.384 1.00 20.73 247 THR E O 1
ATOM 10344 N N . ARG E 1 256 ? -5.099 23.897 32.012 1.00 17.99 248 ARG E N 1
ATOM 10345 C CA . ARG E 1 256 ? -5.655 25.117 32.588 1.00 20.91 248 ARG E CA 1
ATOM 10346 C C . ARG E 1 256 ? -4.551 26.057 33.068 1.00 21.14 248 ARG E C 1
ATOM 10347 O O . ARG E 1 256 ? -4.600 27.264 32.809 1.00 25.45 248 ARG E O 1
ATOM 10355 N N . LEU E 1 257 ? -3.533 25.522 33.744 1.00 20.33 249 LEU E N 1
ATOM 10356 C CA . LEU E 1 257 ? -2.396 26.347 34.150 1.00 17.62 249 LEU E CA 1
ATOM 10357 C C . LEU E 1 257 ? -1.675 26.944 32.942 1.00 21.23 249 LEU E C 1
ATOM 10358 O O . LEU E 1 257 ? -1.246 28.101 32.973 1.00 22.19 249 LEU E O 1
ATOM 10363 N N . ALA E 1 258 ? -1.522 26.171 31.865 1.00 17.68 250 ALA E N 1
ATOM 10364 C CA . ALA E 1 258 ? -0.850 26.723 30.687 1.00 15.88 250 ALA E CA 1
ATOM 10365 C C . ALA E 1 258 ? -1.645 27.858 30.057 1.00 19.08 250 ALA E C 1
ATOM 10366 O O . ALA E 1 258 ? -1.065 28.824 29.539 1.00 21.10 250 ALA E O 1
ATOM 10368 N N . TYR E 1 259 ? -2.972 27.748 30.096 1.00 21.60 251 TYR E N 1
ATOM 10369 C CA A TYR E 1 259 ? -3.819 28.759 29.477 0.53 20.49 251 TYR E CA 1
ATOM 10370 C CA B TYR E 1 259 ? -3.837 28.756 29.493 0.47 20.64 251 TYR E CA 1
ATOM 10371 C C . TYR E 1 259 ? -3.603 30.134 30.098 1.00 20.05 251 TYR E C 1
ATOM 10372 O O . TYR E 1 259 ? -3.790 31.153 29.418 1.00 21.50 251 TYR E O 1
ATOM 10389 N N . MET E 1 260 ? -3.187 30.180 31.366 1.00 24.47 252 MET E N 1
ATOM 10390 C CA . MET E 1 260 ? -2.975 31.419 32.103 1.00 25.06 252 MET E CA 1
ATOM 10391 C C . MET E 1 260 ? -1.705 32.157 31.701 1.00 25.06 252 MET E C 1
ATOM 10392 O O . MET E 1 260 ? -1.525 33.312 32.117 1.00 26.80 252 MET E O 1
ATOM 10397 N N . THR E 1 261 ? -0.832 31.554 30.897 1.00 24.18 253 THR E N 1
ATOM 10398 C CA . THR E 1 261 ? 0.468 32.155 30.654 1.00 23.29 253 THR E CA 1
ATOM 10399 C C . THR E 1 261 ? 0.394 33.210 29.553 1.00 24.15 253 THR E C 1
ATOM 10400 O O . THR E 1 261 ? -0.492 33.195 28.696 1.00 22.02 253 THR E O 1
ATOM 10404 N N . ASP E 1 262 ? 1.359 34.133 29.579 1.00 26.09 254 ASP E N 1
ATOM 10405 C CA . ASP E 1 262 ? 1.514 35.053 28.457 1.00 25.32 254 ASP E CA 1
ATOM 10406 C C . ASP E 1 262 ? 1.840 34.308 27.170 1.00 20.24 254 ASP E C 1
ATOM 10407 O O . ASP E 1 262 ? 1.513 34.791 26.079 1.00 23.19 254 ASP E O 1
ATOM 10412 N N . GLU E 1 263 ? 2.525 33.162 27.275 1.00 18.74 255 GLU E N 1
ATOM 10413 C CA . GLU E 1 263 ? 2.807 32.346 26.100 1.00 17.00 255 GLU E CA 1
ATOM 10414 C C . GLU E 1 263 ? 1.511 31.892 25.446 1.00 16.75 255 GLU E C 1
ATOM 10415 O O . GLU E 1 263 ? 1.378 31.928 24.216 1.00 18.17 255 GLU E O 1
ATOM 10421 N N . ALA E 1 264 ? 0.525 31.514 26.262 1.00 17.53 256 ALA E N 1
ATOM 10422 C CA . ALA E 1 264 ? -0.772 31.102 25.733 1.00 17.91 256 ALA E CA 1
ATOM 10423 C C . ALA E 1 264 ? -1.545 32.281 25.157 1.00 20.91 256 ALA E C 1
ATOM 10424 O O . ALA E 1 264 ? -2.241 32.135 24.145 1.00 21.89 256 ALA E O 1
ATOM 10426 N N . LYS E 1 265 ? -1.441 33.462 25.777 1.00 20.21 257 LYS E N 1
ATOM 10427 C CA . LYS E 1 265 ? -2.075 34.640 25.196 1.00 21.56 257 LYS E CA 1
ATOM 10428 C C . LYS E 1 265 ? -1.549 34.908 23.789 1.00 21.72 257 LYS E C 1
ATOM 10429 O O . LYS E 1 265 ? -2.317 35.252 22.884 1.00 23.14 257 LYS E O 1
ATOM 10435 N N . GLU E 1 266 ? -0.242 34.744 23.584 1.00 19.73 258 GLU E N 1
ATOM 10436 C CA . GLU E 1 266 ? 0.332 34.960 22.259 1.00 19.60 258 GLU E CA 1
ATOM 10437 C C . GLU E 1 266 ? -0.117 33.880 21.290 1.00 18.98 258 GLU E C 1
ATOM 10438 O O . GLU E 1 266 ? -0.409 34.173 20.121 1.00 20.39 258 GLU E O 1
ATOM 10444 N N . GLY E 1 267 ? -0.171 32.629 21.760 1.00 18.89 259 GLY E N 1
ATOM 10445 C CA . GLY E 1 267 ? -0.654 31.541 20.920 1.00 17.28 259 GLY E CA 1
ATOM 10446 C C . GLY E 1 267 ? -2.062 31.776 20.410 1.00 21.54 259 GLY E C 1
ATOM 10447 O O . GLY E 1 267 ? -2.348 31.585 19.222 1.00 22.99 259 GLY E O 1
ATOM 10448 N N . ARG E 1 268 ? -2.960 32.200 21.302 1.00 20.19 260 ARG E N 1
ATOM 10449 C CA . ARG E 1 268 ? -4.337 32.472 20.899 1.00 20.90 260 ARG E CA 1
ATOM 10450 C C . ARG E 1 268 ? -4.402 33.691 19.998 1.00 21.96 260 ARG E C 1
ATOM 10451 O O . ARG E 1 268 ? -5.104 33.693 18.980 1.00 23.09 260 ARG E O 1
ATOM 10459 N N . ASN E 1 269 ? -3.707 34.755 20.390 1.00 22.13 261 ASN E N 1
ATOM 10460 C CA . ASN E 1 269 ? -3.752 35.990 19.615 1.00 23.77 261 ASN E CA 1
ATOM 10461 C C . ASN E 1 269 ? -3.230 35.780 18.203 1.00 24.70 261 ASN E C 1
ATOM 10462 O O . ASN E 1 269 ? -3.816 36.283 17.239 1.00 25.62 261 ASN E O 1
ATOM 10467 N N . ALA E 1 270 ? -2.123 35.050 18.058 1.00 23.30 262 ALA E N 1
ATOM 10468 C CA . ALA E 1 270 ? -1.571 34.853 16.723 1.00 23.24 262 ALA E CA 1
ATOM 10469 C C . ALA E 1 270 ? -2.534 34.056 15.852 1.00 26.34 262 ALA E C 1
ATOM 10470 O O . ALA E 1 270 ? -2.681 34.336 14.655 1.00 26.32 262 ALA E O 1
ATOM 10472 N N . PHE E 1 271 ? -3.214 33.070 16.441 1.00 25.34 263 PHE E N 1
ATOM 10473 C CA . PHE E 1 271 ? -4.214 32.318 15.691 1.00 26.56 263 PHE E CA 1
ATOM 10474 C C . PHE E 1 271 ? -5.333 33.231 15.219 1.00 30.73 263 PHE E C 1
ATOM 10475 O O . PHE E 1 271 ? -5.717 33.211 14.043 1.00 34.93 263 PHE E O 1
ATOM 10483 N N . LEU E 1 272 ? -5.874 34.039 16.135 1.00 29.62 264 LEU E N 1
ATOM 10484 C CA . LEU E 1 272 ? -6.984 34.916 15.786 1.00 29.05 264 LEU E CA 1
ATOM 10485 C C . LEU E 1 272 ? -6.558 35.957 14.763 1.00 33.13 264 LEU E C 1
ATOM 10486 O O . LEU E 1 272 ? -7.340 36.326 13.878 1.00 36.63 264 LEU E O 1
ATOM 10491 N N . GLU E 1 273 ? -5.326 36.440 14.872 1.00 29.39 265 GLU E N 1
ATOM 10492 C CA . GLU E 1 273 ? -4.799 37.461 13.984 1.00 31.48 265 GLU E CA 1
ATOM 10493 C C . GLU E 1 273 ? -4.165 36.880 12.726 1.00 33.50 265 GLU E C 1
ATOM 10494 O O . GLU E 1 273 ? -3.614 37.639 11.920 1.00 36.10 265 GLU E O 1
ATOM 10500 N N . LYS E 1 274 ? -4.264 35.567 12.531 1.00 34.00 266 LYS E N 1
ATOM 10501 C CA . LYS E 1 274 ? -3.785 34.877 11.335 1.00 35.41 266 LYS E CA 1
ATOM 10502 C C . LYS E 1 274 ? -2.335 35.249 11.026 1.00 38.70 266 LYS E C 1
ATOM 10503 O O . LYS E 1 274 ? -1.993 35.703 9.934 1.00 44.37 266 LYS E O 1
ATOM 10505 N N . ARG E 1 275 ? -1.479 35.036 12.022 1.00 34.72 267 ARG E N 1
ATOM 10506 C CA . ARG E 1 275 ? -0.057 35.315 11.911 1.00 33.36 267 ARG E CA 1
ATOM 10507 C C . ARG E 1 275 ? 0.717 34.238 12.661 1.00 30.41 267 ARG E C 1
ATOM 10508 O O . ARG E 1 275 ? 0.149 33.438 13.406 1.00 30.47 267 ARG E O 1
ATOM 10516 N N . LYS E 1 276 ? 2.031 34.243 12.455 1.00 32.17 268 LYS E N 1
ATOM 10517 C CA . LYS E 1 276 ? 2.936 33.303 13.117 1.00 29.91 268 LYS E CA 1
ATOM 10518 C C . LYS E 1 276 ? 3.145 33.721 14.570 1.00 26.61 268 LYS E C 1
ATOM 10519 O O . LYS E 1 276 ? 3.517 34.869 14.825 1.00 29.63 268 LYS E O 1
ATOM 10525 N N . PRO E 1 277 ? 2.936 32.833 15.540 1.00 23.90 269 PRO E N 1
ATOM 10526 C CA . PRO E 1 277 ? 3.219 33.204 16.933 1.00 21.52 269 PRO E CA 1
ATOM 10527 C C . PRO E 1 277 ? 4.704 33.433 17.156 1.00 25.01 269 PRO E C 1
ATOM 10528 O O . PRO E 1 277 ? 5.554 32.770 16.555 1.00 25.42 269 PRO E O 1
ATOM 10532 N N . ASP E 1 278 ? 5.012 34.412 18.003 1.00 23.81 270 ASP E N 1
ATOM 10533 C CA . ASP E 1 278 ? 6.379 34.672 18.445 1.00 22.16 270 ASP E CA 1
ATOM 10534 C C . ASP E 1 278 ? 6.457 34.271 19.909 1.00 26.01 270 ASP E C 1
ATOM 10535 O O . ASP E 1 278 ? 5.985 34.991 20.789 1.00 23.81 270 ASP E O 1
ATOM 10540 N N . PHE E 1 279 ? 7.037 33.112 20.171 1.00 23.03 271 PHE E N 1
ATOM 10541 C CA . PHE E 1 279 ? 7.110 32.644 21.541 1.00 21.77 271 PHE E CA 1
ATOM 10542 C C . PHE E 1 279 ? 8.399 33.059 22.249 1.00 23.13 271 PHE E C 1
ATOM 10543 O O . PHE E 1 279 ? 8.606 32.656 23.400 1.00 27.25 271 PHE E O 1
ATOM 10551 N N . GLY E 1 280 ? 9.265 33.841 21.603 1.00 23.08 272 GLY E N 1
ATOM 10552 C CA . GLY E 1 280 ? 10.457 34.361 22.250 1.00 26.94 272 GLY E CA 1
ATOM 10553 C C . GLY E 1 280 ? 11.682 33.511 21.968 1.00 23.87 272 GLY E C 1
ATOM 10554 O O . GLY E 1 280 ? 11.657 32.556 21.190 1.00 26.01 272 GLY E O 1
ATOM 10555 N N . GLU E 1 281 ? 12.787 33.900 22.600 1.00 25.37 273 GLU E N 1
ATOM 10556 C CA . GLU E 1 281 ? 14.079 33.269 22.373 1.00 29.31 273 GLU E CA 1
ATOM 10557 C C . GLU E 1 281 ? 14.525 32.516 23.619 1.00 27.69 273 GLU E C 1
ATOM 10558 O O . GLU E 1 281 ? 14.134 32.855 24.738 1.00 24.87 273 GLU E O 1
ATOM 10564 N N . ASP E 1 282 ? 15.359 31.494 23.412 1.00 24.08 274 ASP E N 1
ATOM 10565 C CA . ASP E 1 282 ? 15.955 30.726 24.512 1.00 23.63 274 ASP E CA 1
ATOM 10566 C C . ASP E 1 282 ? 14.891 30.179 25.458 1.00 21.26 274 ASP E C 1
ATOM 10567 O O . ASP E 1 282 ? 15.033 30.207 26.681 1.00 21.52 274 ASP E O 1
ATOM 10572 N N . GLN E 1 283 ? 13.816 29.656 24.880 1.00 19.43 275 GLN E N 1
ATOM 10573 C CA . GLN E 1 283 ? 12.667 29.194 25.650 1.00 18.71 275 GLN E CA 1
ATOM 10574 C C . GLN E 1 283 ? 12.722 27.717 25.997 1.00 18.05 275 GLN E C 1
ATOM 10575 O O . GLN E 1 283 ? 11.838 27.228 26.715 1.00 17.22 275 GLN E O 1
ATOM 10581 N N . TRP E 1 284 ? 13.706 26.988 25.484 1.00 17.54 276 TRP E N 1
ATOM 10582 C CA . TRP E 1 284 ? 13.746 25.540 25.655 1.00 17.21 276 TRP E CA 1
ATOM 10583 C C . TRP E 1 284 ? 14.488 25.191 26.941 1.00 17.96 276 TRP E C 1
ATOM 10584 O O . TRP E 1 284 ? 15.534 24.555 26.960 1.00 19.06 276 TRP E O 1
ATOM 10595 N N . ILE E 1 285 ? 13.882 25.620 28.044 1.00 17.73 277 ILE E N 1
ATOM 10596 C CA . ILE E 1 285 ? 14.532 25.545 29.345 1.00 20.29 277 ILE E CA 1
ATOM 10597 C C . ILE E 1 285 ? 14.452 24.139 29.919 1.00 22.15 277 ILE E C 1
ATOM 10598 O O . ILE E 1 285 ? 13.677 23.292 29.456 1.00 21.49 277 ILE E O 1
ATOM 10603 N N . SER E 1 286 ? 15.257 23.888 30.934 1.00 26.83 278 SER E N 1
ATOM 10604 C CA . SER E 1 286 ? 15.225 22.614 31.621 1.00 29.51 278 SER E CA 1
ATOM 10605 C C . SER E 1 286 ? 15.411 22.843 33.113 1.00 37.79 278 SER E C 1
ATOM 10606 O O . SER E 1 286 ? 15.310 21.915 33.913 1.00 36.46 278 SER E O 1
ATOM 10610 N N . MET F 1 9 ? -34.084 6.262 2.291 1.00 40.41 1 MET F N 1
ATOM 10611 C CA . MET F 1 9 ? -33.676 7.366 3.158 1.00 44.21 1 MET F CA 1
ATOM 10612 C C . MET F 1 9 ? -33.854 6.996 4.630 1.00 37.99 1 MET F C 1
ATOM 10613 O O . MET F 1 9 ? -34.800 6.300 4.991 1.00 43.20 1 MET F O 1
ATOM 10615 N N . ILE F 1 10 ? -32.934 7.458 5.474 1.00 33.37 2 ILE F N 1
ATOM 10616 C CA . ILE F 1 10 ? -32.985 7.162 6.904 1.00 27.57 2 ILE F CA 1
ATOM 10617 C C . ILE F 1 10 ? -34.046 8.034 7.557 1.00 28.37 2 ILE F C 1
ATOM 10618 O O . ILE F 1 10 ? -34.033 9.263 7.410 1.00 25.29 2 ILE F O 1
ATOM 10623 N N . GLU F 1 11 ? -34.949 7.407 8.307 1.00 25.39 3 GLU F N 1
ATOM 10624 C CA . GLU F 1 11 ? -36.090 8.127 8.876 1.00 22.80 3 GLU F CA 1
ATOM 10625 C C . GLU F 1 11 ? -35.734 8.768 10.223 1.00 21.71 3 GLU F C 1
ATOM 10626 O O . GLU F 1 11 ? -36.327 8.482 11.265 1.00 24.79 3 GLU F O 1
ATOM 10632 N N . TRP F 1 12 ? -34.756 9.673 10.185 1.00 18.97 4 TRP F N 1
ATOM 10633 C CA . TRP F 1 12 ? -34.373 10.404 11.385 1.00 18.25 4 TRP F CA 1
ATOM 10634 C C . TRP F 1 12 ? -35.541 11.191 11.967 1.00 17.79 4 TRP F C 1
ATOM 10635 O O . TRP F 1 12 ? -36.308 11.834 11.242 1.00 21.13 4 TRP F O 1
ATOM 10646 N N . LYS F 1 13 ? -35.653 11.165 13.295 1.00 17.59 5 LYS F N 1
ATOM 10647 C CA . LYS F 1 13 ? -36.557 12.040 14.032 1.00 18.22 5 LYS F CA 1
ATOM 10648 C C . LYS F 1 13 ? -35.734 12.862 15.017 1.00 18.24 5 LYS F C 1
ATOM 10649 O O . LYS F 1 13 ? -34.943 12.306 15.784 1.00 17.16 5 LYS F O 1
ATOM 10655 N N . THR F 1 14 ? -35.905 14.185 14.981 1.00 17.36 6 THR F N 1
ATOM 10656 C CA . THR F 1 14 ? -35.215 15.057 15.925 1.00 16.96 6 THR F CA 1
ATOM 10657 C C . THR F 1 14 ? -35.601 14.709 17.359 1.00 17.63 6 THR F C 1
ATOM 10658 O O . THR F 1 14 ? -36.785 14.570 17.689 1.00 18.49 6 THR F O 1
ATOM 10662 N N . ALA F 1 15 ? -34.588 14.554 18.214 1.00 17.32 7 ALA F N 1
ATOM 10663 C CA . ALA F 1 15 ? -34.798 14.205 19.615 1.00 15.80 7 ALA F CA 1
ATOM 10664 C C . ALA F 1 15 ? -34.891 15.439 20.498 1.00 16.48 7 ALA F C 1
ATOM 10665 O O . ALA F 1 15 ? -35.694 15.483 21.436 1.00 20.89 7 ALA F O 1
ATOM 10667 N N . LYS F 1 16 ? -34.053 16.429 20.222 1.00 16.67 8 LYS F N 1
ATOM 10668 C CA . LYS F 1 16 ? -34.077 17.692 20.933 1.00 18.67 8 LYS F CA 1
ATOM 10669 C C . LYS F 1 16 ? -33.443 18.725 20.020 1.00 14.99 8 LYS F C 1
ATOM 10670 O O . LYS F 1 16 ? -32.530 18.412 19.248 1.00 16.95 8 LYS F O 1
ATOM 10676 N N . GLU F 1 17 ? -33.936 19.949 20.127 1.00 21.11 9 GLU F N 1
ATOM 10677 C CA . GLU F 1 17 ? -33.396 21.075 19.392 1.00 16.31 9 GLU F CA 1
ATOM 10678 C C . GLU F 1 17 ? -32.334 21.795 20.215 1.00 16.35 9 GLU F C 1
ATOM 10679 O O . GLU F 1 17 ? -32.514 22.045 21.413 1.00 19.35 9 GLU F O 1
ATOM 10685 N N . TYR F 1 18 ? -31.226 22.129 19.558 1.00 16.58 10 TYR F N 1
ATOM 10686 C CA . TYR F 1 18 ? -30.104 22.820 20.157 1.00 15.72 10 TYR F CA 1
ATOM 10687 C C . TYR F 1 18 ? -29.696 23.993 19.279 1.00 18.43 10 TYR F C 1
ATOM 10688 O O . TYR F 1 18 ? -30.090 24.098 18.115 1.00 19.95 10 TYR F O 1
ATOM 10697 N N . GLU F 1 19 ? -28.867 24.871 19.843 1.00 16.98 11 GLU F N 1
ATOM 10698 C CA . GLU F 1 19 ? -28.395 26.014 19.071 1.00 17.67 11 GLU F CA 1
ATOM 10699 C C . GLU F 1 19 ? -27.193 25.671 18.200 1.00 16.25 11 GLU F C 1
ATOM 10700 O O . GLU F 1 19 ? -27.116 26.123 17.049 1.00 20.33 11 GLU F O 1
ATOM 10706 N N . ASP F 1 20 ? -26.242 24.889 18.725 1.00 15.17 12 ASP F N 1
ATOM 10707 C CA . ASP F 1 20 ? -24.964 24.714 18.047 1.00 14.18 12 ASP F CA 1
ATOM 10708 C C . ASP F 1 20 ? -24.772 23.320 17.480 1.00 15.25 12 ASP F C 1
ATOM 10709 O O . ASP F 1 20 ? -23.753 23.077 16.823 1.00 15.04 12 ASP F O 1
ATOM 10714 N N . ILE F 1 21 ? -25.698 22.399 17.736 1.00 13.29 13 ILE F N 1
ATOM 10715 C CA . ILE F 1 21 ? -25.591 21.007 17.302 1.00 11.96 13 ILE F CA 1
ATOM 10716 C C . ILE F 1 21 ? -26.974 20.545 16.860 1.00 14.22 13 ILE F C 1
ATOM 10717 O O . ILE F 1 21 ? -27.986 21.212 17.106 1.00 15.04 13 ILE F O 1
ATOM 10722 N N . THR F 1 22 ? -27.011 19.381 16.207 1.00 13.47 14 THR F N 1
ATOM 10723 C CA . THR F 1 22 ? -28.257 18.688 15.902 1.00 12.27 14 THR F CA 1
ATOM 10724 C C . THR F 1 22 ? -28.248 17.335 16.607 1.00 13.67 14 THR F C 1
ATOM 10725 O O . THR F 1 22 ? -27.187 16.777 16.894 1.00 13.80 14 THR F O 1
ATOM 10729 N N . TYR F 1 23 ? -29.449 16.817 16.902 1.00 14.98 15 TYR F N 1
ATOM 10730 C CA . TYR F 1 23 ? -29.580 15.576 17.676 1.00 13.81 15 TYR F CA 1
ATOM 10731 C C . TYR F 1 23 ? -30.816 14.827 17.191 1.00 13.84 15 TYR F C 1
ATOM 10732 O O . TYR F 1 23 ? -31.939 15.312 17.359 1.00 15.86 15 TYR F O 1
ATOM 10741 N N . LYS F 1 24 ? -30.609 13.661 16.570 1.00 13.95 16 LYS F N 1
ATOM 10742 C CA . LYS F 1 24 ? -31.691 12.911 15.932 1.00 14.42 16 LYS F CA 1
ATOM 10743 C C . LYS F 1 24 ? -31.525 11.431 16.239 1.00 14.50 16 LYS F C 1
ATOM 10744 O O . LYS F 1 24 ? -30.430 10.966 16.555 1.00 13.22 16 LYS F O 1
ATOM 10750 N N . LYS F 1 25 ? -32.624 10.680 16.123 1.00 13.47 17 LYS F N 1
ATOM 10751 C CA . LYS F 1 25 ? -32.599 9.250 16.413 1.00 14.53 17 LYS F CA 1
ATOM 10752 C C . LYS F 1 25 ? -33.326 8.474 15.324 1.00 15.14 17 LYS F C 1
ATOM 10753 O O . LYS F 1 25 ? -34.299 8.959 14.735 1.00 16.24 17 LYS F O 1
ATOM 10759 N N . CYS F 1 26 ? -32.858 7.247 15.071 1.00 13.39 18 CYS F N 1
ATOM 10760 C CA . CYS F 1 26 ? -33.597 6.347 14.181 1.00 14.46 18 CYS F CA 1
ATOM 10761 C C . CYS F 1 26 ? -33.170 4.917 14.461 1.00 16.33 18 CYS F C 1
ATOM 10762 O O . CYS F 1 26 ? -31.987 4.593 14.300 1.00 14.34 18 CYS F O 1
ATOM 10765 N N . ASN F 1 27 ? -34.128 4.068 14.843 1.00 17.87 19 ASN F N 1
ATOM 10766 C CA . ASN F 1 27 ? -33.944 2.612 14.885 1.00 16.09 19 ASN F CA 1
ATOM 10767 C C . ASN F 1 27 ? -32.653 2.214 15.602 1.00 18.47 19 ASN F C 1
ATOM 10768 O O . ASN F 1 27 ? -31.852 1.436 15.089 1.00 17.34 19 ASN F O 1
ATOM 10773 N N . GLY F 1 28 ? -32.452 2.765 16.800 1.00 15.52 20 GLY F N 1
ATOM 10774 C CA . GLY F 1 28 ? -31.352 2.363 17.648 1.00 13.08 20 GLY F CA 1
ATOM 10775 C C . GLY F 1 28 ? -30.109 3.212 17.524 1.00 13.79 20 GLY F C 1
ATOM 10776 O O . GLY F 1 28 ? -29.165 3.023 18.317 1.00 14.42 20 GLY F O 1
ATOM 10777 N N . VAL F 1 29 ? -30.065 4.109 16.545 1.00 12.63 21 VAL F N 1
ATOM 10778 C CA . VAL F 1 29 ? -28.929 4.987 16.293 1.00 12.59 21 VAL F CA 1
ATOM 10779 C C . VAL F 1 29 ? -29.306 6.401 16.694 1.00 13.28 21 VAL F C 1
ATOM 10780 O O . VAL F 1 29 ? -30.356 6.899 16.290 1.00 14.56 21 VAL F O 1
ATOM 10784 N N . ALA F 1 30 ? -28.419 7.067 17.437 1.00 11.20 22 ALA F N 1
ATOM 10785 C CA . ALA F 1 30 ? -28.526 8.504 17.665 1.00 12.32 22 ALA F CA 1
ATOM 10786 C C . ALA F 1 30 ? -27.432 9.193 16.874 1.00 14.61 22 ALA F C 1
ATOM 10787 O O . ALA F 1 30 ? -26.335 8.652 16.736 1.00 15.77 22 ALA F O 1
ATOM 10789 N N . ARG F 1 31 ? -27.740 10.361 16.310 1.00 11.92 23 ARG F N 1
ATOM 10790 C CA . ARG F 1 31 ? -26.724 11.145 15.618 1.00 13.57 23 ARG F CA 1
ATOM 10791 C C . ARG F 1 31 ? -26.653 12.513 16.261 1.00 11.33 23 ARG F C 1
ATOM 10792 O O . ARG F 1 31 ? -27.657 13.230 16.328 1.00 12.82 23 ARG F O 1
ATOM 10800 N N . ILE F 1 32 ? -25.455 12.857 16.719 1.00 10.16 24 ILE F N 1
ATOM 10801 C CA . ILE F 1 32 ? -25.135 14.162 17.289 1.00 11.47 24 ILE F CA 1
ATOM 10802 C C . ILE F 1 32 ? -24.190 14.816 16.304 1.00 13.40 24 ILE F C 1
ATOM 10803 O O . ILE F 1 32 ? -23.172 14.215 15.945 1.00 12.49 24 ILE F O 1
ATOM 10808 N N . ALA F 1 33 ? -24.495 16.029 15.871 1.00 12.23 25 ALA F N 1
ATOM 10809 C CA . ALA F 1 33 ? -23.598 16.613 14.894 1.00 10.33 25 ALA F CA 1
ATOM 10810 C C . ALA F 1 33 ? -23.372 18.085 15.171 1.00 12.24 25 ALA F C 1
ATOM 10811 O O . ALA F 1 33 ? -24.315 18.828 15.471 1.00 13.90 25 ALA F O 1
ATOM 10813 N N . PHE F 1 34 ? -22.113 18.495 15.052 1.00 11.54 26 PHE F N 1
ATOM 10814 C CA . PHE F 1 34 ? -21.795 19.917 15.106 1.00 11.85 26 PHE F CA 1
ATOM 10815 C C . PHE F 1 34 ? -22.542 20.678 14.028 1.00 13.33 26 PHE F C 1
ATOM 10816 O O . PHE F 1 34 ? -22.607 20.251 12.873 1.00 13.58 26 PHE F O 1
ATOM 10824 N N . ASN F 1 35 ? -23.106 21.832 14.404 1.00 12.75 27 ASN F N 1
ATOM 10825 C CA . ASN F 1 35 ? -23.896 22.628 13.471 1.00 13.55 27 ASN F CA 1
ATOM 10826 C C . ASN F 1 35 ? -23.525 24.099 13.548 1.00 16.35 27 ASN F C 1
ATOM 10827 O O . ASN F 1 35 ? -24.385 24.990 13.621 1.00 20.06 27 ASN F O 1
ATOM 10832 N N . ARG F 1 36 ? -22.228 24.380 13.463 1.00 13.91 28 ARG F N 1
ATOM 10833 C CA . ARG F 1 36 ? -21.727 25.740 13.255 1.00 14.92 28 ARG F CA 1
ATOM 10834 C C . ARG F 1 36 ? -20.801 25.745 12.046 1.00 15.62 28 ARG F C 1
ATOM 10835 O O . ARG F 1 36 ? -19.638 26.160 12.139 1.00 17.04 28 ARG F O 1
ATOM 10843 N N . PRO F 1 37 ? -21.276 25.291 10.885 1.00 17.79 29 PRO F N 1
ATOM 10844 C CA . PRO F 1 37 ? -20.354 25.146 9.743 1.00 18.47 29 PRO F CA 1
ATOM 10845 C C . PRO F 1 37 ? -19.743 26.452 9.274 1.00 21.12 29 PRO F C 1
ATOM 10846 O O . PRO F 1 37 ? -18.658 26.425 8.672 1.00 21.58 29 PRO F O 1
ATOM 10850 N N . GLU F 1 38 ? -20.387 27.601 9.534 1.00 19.56 30 GLU F N 1
ATOM 10851 C CA . GLU F 1 38 ? -19.800 28.876 9.156 1.00 20.79 30 GLU F CA 1
ATOM 10852 C C . GLU F 1 38 ? -18.492 29.160 9.883 1.00 21.74 30 GLU F C 1
ATOM 10853 O O . GLU F 1 38 ? -17.715 30.005 9.423 1.00 27.12 30 GLU F O 1
ATOM 10859 N N . ILE F 1 39 ? -18.218 28.486 10.993 1.00 19.38 31 ILE F N 1
ATOM 10860 C CA . ILE F 1 39 ? -16.921 28.653 11.633 1.00 24.79 31 ILE F CA 1
ATOM 10861 C C . ILE F 1 39 ? -16.291 27.279 11.804 1.00 23.76 31 ILE F C 1
ATOM 10862 O O . ILE F 1 39 ? -15.650 26.982 12.820 1.00 22.80 31 ILE F O 1
ATOM 10867 N N . ARG F 1 40 ? -16.473 26.440 10.788 1.00 18.97 32 ARG F N 1
ATOM 10868 C CA . ARG F 1 40 ? -15.844 25.124 10.715 1.00 20.54 32 ARG F CA 1
ATOM 10869 C C . ARG F 1 40 ? -16.136 24.294 11.958 1.00 18.18 32 ARG F C 1
ATOM 10870 O O . ARG F 1 40 ? -15.308 23.510 12.419 1.00 16.77 32 ARG F O 1
ATOM 10878 N N . ASN F 1 41 ? -17.344 24.445 12.493 1.00 15.23 33 ASN F N 1
ATOM 10879 C CA . ASN F 1 41 ? -17.830 23.564 13.550 1.00 13.61 33 ASN F CA 1
ATOM 10880 C C . ASN F 1 41 ? -16.934 23.591 14.789 1.00 16.67 33 ASN F C 1
ATOM 10881 O O . ASN F 1 41 ? -16.808 22.598 15.503 1.00 17.09 33 ASN F O 1
ATOM 10886 N N . ALA F 1 42 ? -16.389 24.763 15.104 1.00 15.90 34 ALA F N 1
ATOM 10887 C CA . ALA F 1 42 ? -15.681 24.935 16.368 1.00 15.48 34 ALA F CA 1
ATOM 10888 C C . ALA F 1 42 ? -16.667 24.892 17.530 1.00 19.88 34 ALA F C 1
ATOM 10889 O O . ALA F 1 42 ? -17.823 25.309 17.389 1.00 19.05 34 ALA F O 1
ATOM 10891 N N . PHE F 1 43 ? -16.227 24.379 18.690 1.00 17.23 35 PHE F N 1
ATOM 10892 C CA . PHE F 1 43 ? -17.097 24.378 19.869 1.00 16.54 35 PHE F CA 1
ATOM 10893 C C . PHE F 1 43 ? -16.770 25.541 20.798 1.00 18.99 35 PHE F C 1
ATOM 10894 O O . PHE F 1 43 ? -15.620 25.740 21.188 1.00 19.87 35 PHE F O 1
ATOM 10902 N N . ARG F 1 44 ? -17.789 26.325 21.119 1.00 16.12 36 ARG F N 1
ATOM 10903 C CA . ARG F 1 44 ? -17.756 27.301 22.198 1.00 15.14 36 ARG F CA 1
ATOM 10904 C C . ARG F 1 44 ? -18.401 26.679 23.433 1.00 15.91 36 ARG F C 1
ATOM 10905 O O . ARG F 1 44 ? -18.909 25.557 23.373 1.00 14.57 36 ARG F O 1
ATOM 10913 N N . PRO F 1 45 ? -18.380 27.361 24.590 1.00 16.40 37 PRO F N 1
ATOM 10914 C CA . PRO F 1 45 ? -18.961 26.733 25.792 1.00 16.73 37 PRO F CA 1
ATOM 10915 C C . PRO F 1 45 ? -20.395 26.267 25.612 1.00 18.11 37 PRO F C 1
ATOM 10916 O O . PRO F 1 45 ? -20.734 25.174 26.085 1.00 17.59 37 PRO F O 1
ATOM 10920 N N . LYS F 1 46 ? -21.239 27.042 24.924 1.00 15.70 38 LYS F N 1
ATOM 10921 C CA . LYS F 1 46 ? -22.586 26.571 24.635 1.00 16.68 38 LYS F CA 1
ATOM 10922 C C . LYS F 1 46 ? -22.573 25.238 23.910 1.00 15.65 38 LYS F C 1
ATOM 10923 O O . LYS F 1 46 ? -23.361 24.340 24.239 1.00 15.81 38 LYS F O 1
ATOM 10929 N N . THR F 1 47 ? -21.689 25.088 22.915 1.00 15.37 39 THR F N 1
ATOM 10930 C CA . THR F 1 47 ? -21.616 23.845 22.157 1.00 11.92 39 THR F CA 1
ATOM 10931 C C . THR F 1 47 ? -21.292 22.671 23.073 1.00 12.98 39 THR F C 1
ATOM 10932 O O . THR F 1 47 ? -21.889 21.596 22.967 1.00 15.14 39 THR F O 1
ATOM 10936 N N . THR F 1 48 ? -20.303 22.857 23.941 1.00 13.74 40 THR F N 1
ATOM 10937 C CA . THR F 1 48 ? -19.873 21.785 24.834 1.00 12.26 40 THR F CA 1
ATOM 10938 C C . THR F 1 48 ? -20.997 21.367 25.778 1.00 15.36 40 THR F C 1
ATOM 10939 O O . THR F 1 48 ? -21.223 20.168 25.988 1.00 14.92 40 THR F O 1
ATOM 10943 N N . SER F 1 49 ? -21.747 22.337 26.314 1.00 14.59 41 SER F N 1
ATOM 10944 C CA . SER F 1 49 ? -22.875 22.008 27.179 1.00 15.92 41 SER F CA 1
ATOM 10945 C C . SER F 1 49 ? -23.924 21.212 26.424 1.00 15.27 41 SER F C 1
ATOM 10946 O O . SER F 1 49 ? -24.535 20.288 26.977 1.00 16.72 41 SER F O 1
ATOM 10949 N N . GLU F 1 50 ? -24.175 21.586 25.165 1.00 14.90 42 GLU F N 1
ATOM 10950 C CA . GLU F 1 50 ? -25.183 20.895 24.379 1.00 13.29 42 GLU F CA 1
ATOM 10951 C C . GLU F 1 50 ? -24.716 19.497 24.005 1.00 13.39 42 GLU F C 1
ATOM 10952 O O . GLU F 1 50 ? -25.514 18.553 24.024 1.00 14.54 42 GLU F O 1
ATOM 10958 N N . LEU F 1 51 ? -23.427 19.341 23.660 1.00 12.58 43 LEU F N 1
ATOM 10959 C CA . LEU F 1 51 ? -22.881 18.005 23.428 1.00 13.63 43 LEU F CA 1
ATOM 10960 C C . LEU F 1 51 ? -23.073 17.123 24.647 1.00 15.29 43 LEU F C 1
ATOM 10961 O O . LEU F 1 51 ? -23.454 15.953 24.524 1.00 14.14 43 LEU F O 1
ATOM 10966 N N . TYR F 1 52 ? -22.780 17.663 25.833 1.00 14.45 44 TYR F N 1
ATOM 10967 C CA . TYR F 1 52 ? -22.942 16.864 27.043 1.00 13.99 44 TYR F CA 1
ATOM 10968 C C . TYR F 1 52 ? -24.393 16.452 27.202 1.00 15.24 44 TYR F C 1
ATOM 10969 O O . TYR F 1 52 ? -24.695 15.282 27.483 1.00 16.55 44 TYR F O 1
ATOM 10978 N N . ASP F 1 53 ? -25.310 17.407 27.000 1.00 13.21 45 ASP F N 1
ATOM 10979 C CA . ASP F 1 53 ? -26.726 17.123 27.173 1.00 12.10 45 ASP F CA 1
ATOM 10980 C C . ASP F 1 53 ? -27.194 16.026 26.222 1.00 15.10 45 ASP F C 1
ATOM 10981 O O . ASP F 1 53 ? -27.916 15.109 26.630 1.00 16.51 45 ASP F O 1
ATOM 10986 N N . ALA F 1 54 ? -26.816 16.119 24.943 1.00 13.33 46 ALA F N 1
ATOM 10987 C CA . ALA F 1 54 ? -27.263 15.132 23.958 1.00 13.11 46 ALA F CA 1
ATOM 10988 C C . ALA F 1 54 ? -26.640 13.763 24.220 1.00 14.70 46 ALA F C 1
ATOM 10989 O O . ALA F 1 54 ? -27.337 12.735 24.176 1.00 13.17 46 ALA F O 1
ATOM 10991 N N . PHE F 1 55 ? -25.336 13.727 24.504 1.00 13.16 47 PHE F N 1
ATOM 10992 C CA . PHE F 1 55 ? -24.707 12.445 24.809 1.00 12.57 47 PHE F CA 1
ATOM 10993 C C . PHE F 1 55 ? -25.313 11.823 26.056 1.00 12.99 47 PHE F C 1
ATOM 10994 O O . PHE F 1 55 ? -25.438 10.592 26.133 1.00 14.17 47 PHE F O 1
ATOM 11002 N N . TYR F 1 56 ? -25.659 12.646 27.059 1.00 12.63 48 TYR F N 1
ATOM 11003 C CA . TYR F 1 56 ? -26.217 12.069 28.276 1.00 14.03 48 TYR F CA 1
ATOM 11004 C C . TYR F 1 56 ? -27.601 11.507 28.003 1.00 14.26 48 TYR F C 1
ATOM 11005 O O . TYR F 1 56 ? -27.968 10.455 28.543 1.00 13.74 48 TYR F O 1
ATOM 11014 N N . ASP F 1 57 ? -28.371 12.171 27.138 1.00 13.93 49 ASP F N 1
ATOM 11015 C CA . ASP F 1 57 ? -29.668 11.620 26.767 1.00 13.82 49 ASP F CA 1
ATOM 11016 C C . ASP F 1 57 ? -29.498 10.283 26.051 1.00 15.32 49 ASP F C 1
ATOM 11017 O O . ASP F 1 57 ? -30.238 9.327 26.323 1.00 16.07 49 ASP F O 1
ATOM 11022 N N . ALA F 1 58 ? -28.528 10.203 25.126 1.00 14.13 50 ALA F N 1
ATOM 11023 C CA . ALA F 1 58 ? -28.274 8.952 24.419 1.00 11.68 50 ALA F CA 1
ATOM 11024 C C . ALA F 1 58 ? -27.849 7.861 25.391 1.00 15.59 50 ALA F C 1
ATOM 11025 O O . ALA F 1 58 ? -28.260 6.703 25.260 1.00 14.35 50 ALA F O 1
ATOM 11027 N N . TYR F 1 59 ? -27.001 8.215 26.350 1.00 13.79 51 TYR F N 1
ATOM 11028 C CA . TYR F 1 59 ? -26.583 7.278 27.387 1.00 12.14 51 TYR F CA 1
ATOM 11029 C C . TYR F 1 59 ? -27.775 6.687 28.124 1.00 16.80 51 TYR F C 1
ATOM 11030 O O . TYR F 1 59 ? -27.811 5.480 28.399 1.00 18.17 51 TYR F O 1
ATOM 11039 N N . GLU F 1 60 ? -28.774 7.517 28.436 1.00 16.41 52 GLU F N 1
ATOM 11040 C CA . GLU F 1 60 ? -29.910 7.092 29.234 1.00 15.10 52 GLU F CA 1
ATOM 11041 C C . GLU F 1 60 ? -31.028 6.434 28.429 1.00 15.96 52 GLU F C 1
ATOM 11042 O O . GLU F 1 60 ? -31.958 5.893 29.035 1.00 19.12 52 GLU F O 1
ATOM 11048 N N . ASP F 1 61 ? -30.971 6.483 27.102 1.00 14.92 53 ASP F N 1
ATOM 11049 C CA . ASP F 1 61 ? -32.035 5.959 26.257 1.00 16.34 53 ASP F CA 1
ATOM 11050 C C . ASP F 1 61 ? -31.745 4.494 25.951 1.00 16.39 53 ASP F C 1
ATOM 11051 O O . ASP F 1 61 ? -30.811 4.209 25.183 1.00 15.25 53 ASP F O 1
ATOM 11056 N N . PRO F 1 62 ? -32.505 3.544 26.503 1.00 16.34 54 PRO F N 1
ATOM 11057 C CA . PRO F 1 62 ? -32.184 2.125 26.284 1.00 15.74 54 PRO F CA 1
ATOM 11058 C C . PRO F 1 62 ? -32.473 1.644 24.878 1.00 18.87 54 PRO F C 1
ATOM 11059 O O . PRO F 1 62 ? -32.111 0.506 24.540 1.00 15.73 54 PRO F O 1
ATOM 11063 N N . SER F 1 63 ? -33.132 2.451 24.049 1.00 16.60 55 SER F N 1
ATOM 11064 C CA . SER F 1 63 ? -33.252 2.048 22.656 1.00 15.25 55 SER F CA 1
ATOM 11065 C C . SER F 1 63 ? -32.016 2.363 21.824 1.00 15.57 55 SER F C 1
ATOM 11066 O O . SER F 1 63 ? -31.909 1.848 20.704 1.00 17.55 55 SER F O 1
ATOM 11069 N N . ILE F 1 64 ? -31.082 3.166 22.329 1.00 13.27 56 ILE F N 1
ATOM 11070 C CA . ILE F 1 64 ? -29.942 3.636 21.544 1.00 13.24 56 ILE F CA 1
ATOM 11071 C C . ILE F 1 64 ? -28.739 2.771 21.881 1.00 14.07 56 ILE F C 1
ATOM 11072 O O . ILE F 1 64 ? -28.289 2.748 23.030 1.00 14.31 56 ILE F O 1
ATOM 11077 N N . GLY F 1 65 ? -28.188 2.089 20.875 1.00 12.50 57 GLY F N 1
ATOM 11078 C CA . GLY F 1 65 ? -26.980 1.303 21.082 1.00 11.76 57 GLY F CA 1
ATOM 11079 C C . GLY F 1 65 ? -25.747 1.919 20.456 1.00 11.09 57 GLY F C 1
ATOM 11080 O O . GLY F 1 65 ? -24.623 1.563 20.831 1.00 12.33 57 GLY F O 1
ATOM 11081 N N . VAL F 1 66 ? -25.937 2.795 19.468 1.00 10.67 58 VAL F N 1
ATOM 11082 C CA . VAL F 1 66 ? -24.828 3.415 18.741 1.00 10.74 58 VAL F CA 1
ATOM 11083 C C . VAL F 1 66 ? -25.103 4.906 18.625 1.00 11.28 58 VAL F C 1
ATOM 11084 O O . VAL F 1 66 ? -26.220 5.311 18.292 1.00 11.76 58 VAL F O 1
ATOM 11088 N N . VAL F 1 67 ? -24.079 5.718 18.872 1.00 10.66 59 VAL F N 1
ATOM 11089 C CA . VAL F 1 67 ? -24.149 7.165 18.689 1.00 9.76 59 VAL F CA 1
ATOM 11090 C C . VAL F 1 67 ? -23.154 7.545 17.606 1.00 9.15 59 VAL F C 1
ATOM 11091 O O . VAL F 1 67 ? -21.958 7.258 17.733 1.00 12.16 59 VAL F O 1
ATOM 11095 N N . LEU F 1 68 ? -23.633 8.225 16.573 1.00 9.56 60 LEU F N 1
ATOM 11096 C CA . LEU F 1 68 ? -22.765 8.827 15.573 1.00 11.23 60 LEU F CA 1
ATOM 11097 C C . LEU F 1 68 ? -22.487 10.255 15.999 1.00 11.65 60 LEU F C 1
ATOM 11098 O O . LEU F 1 68 ? -23.417 10.982 16.357 1.00 13.09 60 LEU F O 1
ATOM 11103 N N . LEU F 1 69 ? -21.220 10.656 15.974 1.00 9.53 61 LEU F N 1
ATOM 11104 C CA . LEU F 1 69 ? -20.826 12.047 16.218 1.00 11.31 61 LEU F CA 1
ATOM 11105 C C . LEU F 1 69 ? -20.277 12.580 14.900 1.00 10.04 61 LEU F C 1
ATOM 11106 O O . LEU F 1 69 ? -19.253 12.101 14.412 1.00 10.18 61 LEU F O 1
ATOM 11111 N N . SER F 1 70 ? -20.976 13.555 14.311 1.00 11.83 62 SER F N 1
ATOM 11112 C CA . SER F 1 70 ? -20.640 13.996 12.964 1.00 11.82 62 SER F CA 1
ATOM 11113 C C . SER F 1 70 ? -20.583 15.515 12.921 1.00 10.43 62 SER F C 1
ATOM 11114 O O . SER F 1 70 ? -20.654 16.177 13.960 1.00 10.29 62 SER F O 1
ATOM 11117 N N . GLY F 1 71 ? -20.435 16.052 11.728 1.00 11.39 63 GLY F N 1
ATOM 11118 C CA . GLY F 1 71 ? -20.525 17.489 11.518 1.00 11.78 63 GLY F CA 1
ATOM 11119 C C . GLY F 1 71 ? -21.442 17.784 10.352 1.00 12.73 63 GLY F C 1
ATOM 11120 O O . GLY F 1 71 ? -21.390 17.113 9.326 1.00 15.49 63 GLY F O 1
ATOM 11121 N N . GLU F 1 72 ? -22.285 18.807 10.522 1.00 13.94 64 GLU F N 1
ATOM 11122 C CA . GLU F 1 72 ? -23.087 19.302 9.406 1.00 14.77 64 GLU F CA 1
ATOM 11123 C C . GLU F 1 72 ? -22.243 20.211 8.517 1.00 18.21 64 GLU F C 1
ATOM 11124 O O . GLU F 1 72 ? -21.230 20.771 8.938 1.00 16.52 64 GLU F O 1
ATOM 11130 N N . GLY F 1 73 ? -22.691 20.397 7.285 1.00 15.85 65 GLY F N 1
ATOM 11131 C CA . GLY F 1 73 ? -21.963 21.259 6.388 1.00 16.66 65 GLY F CA 1
ATOM 11132 C C . GLY F 1 73 ? -22.539 21.230 4.996 1.00 23.10 65 GLY F C 1
ATOM 11133 O O . GLY F 1 73 ? -23.597 20.652 4.749 1.00 22.04 65 GLY F O 1
ATOM 11134 N N . PRO F 1 74 ? -21.845 21.859 4.051 1.00 20.53 66 PRO F N 1
ATOM 11135 C CA . PRO F 1 74 ? -20.593 22.590 4.237 1.00 20.91 66 PRO F CA 1
ATOM 11136 C C . PRO F 1 74 ? -20.838 24.006 4.756 1.00 23.57 66 PRO F C 1
ATOM 11137 O O . PRO F 1 74 ? -21.988 24.401 4.960 1.00 21.68 66 PRO F O 1
ATOM 11141 N N . SER F 1 75 ? -19.762 24.757 4.947 1.00 19.73 67 SER F N 1
ATOM 11142 C CA . SER F 1 75 ? -19.886 26.187 5.191 1.00 20.94 67 SER F CA 1
ATOM 11143 C C . SER F 1 75 ? -20.660 26.839 4.054 1.00 25.00 67 SER F C 1
ATOM 11144 O O . SER F 1 75 ? -20.317 26.637 2.882 1.00 24.33 67 SER F O 1
ATOM 11147 N N . PRO F 1 76 ? -21.703 27.619 4.348 1.00 27.43 68 PRO F N 1
ATOM 11148 C CA . PRO F 1 76 ? -22.352 28.402 3.292 1.00 30.53 68 PRO F CA 1
ATOM 11149 C C . PRO F 1 76 ? -21.492 29.544 2.786 1.00 34.57 68 PRO F C 1
ATOM 11150 O O . PRO F 1 76 ? -21.848 30.161 1.776 1.00 39.54 68 PRO F O 1
ATOM 11154 N N . LYS F 1 77 ? -20.375 29.833 3.455 1.00 29.16 69 LYS F N 1
ATOM 11155 C CA . LYS F 1 77 ? -19.527 30.975 3.151 1.00 34.05 69 LYS F CA 1
ATOM 11156 C C . LYS F 1 77 ? -18.435 30.641 2.149 1.00 38.55 69 LYS F C 1
ATOM 11157 O O . LYS F 1 77 ? -18.176 31.436 1.241 1.00 49.12 69 LYS F O 1
ATOM 11159 N N . ASP F 1 78 ? -17.782 29.497 2.282 1.00 29.22 70 ASP F N 1
ATOM 11160 C CA . ASP F 1 78 ? -16.676 29.182 1.384 1.00 34.44 70 ASP F CA 1
ATOM 11161 C C . ASP F 1 78 ? -16.660 27.740 0.889 1.00 28.57 70 ASP F C 1
ATOM 11162 O O . ASP F 1 78 ? -15.841 27.437 0.000 1.00 25.95 70 ASP F O 1
ATOM 11167 N N . GLY F 1 79 ? -17.627 26.920 1.325 1.00 33.08 71 GLY F N 1
ATOM 11168 C CA . GLY F 1 79 ? -17.820 25.584 0.812 1.00 31.83 71 GLY F CA 1
ATOM 11169 C C . GLY F 1 79 ? -17.004 24.523 1.501 1.00 31.69 71 GLY F C 1
ATOM 11170 O O . GLY F 1 79 ? -17.094 23.347 1.118 1.00 34.84 71 GLY F O 1
ATOM 11171 N N . GLY F 1 80 ? -16.215 24.896 2.503 1.00 32.60 72 GLY F N 1
ATOM 11172 C CA . GLY F 1 80 ? -15.407 23.931 3.196 1.00 27.33 72 GLY F CA 1
ATOM 11173 C C . GLY F 1 80 ? -16.219 23.081 4.154 1.00 23.17 72 GLY F C 1
ATOM 11174 O O . GLY F 1 80 ? -17.179 23.534 4.794 1.00 20.02 72 GLY F O 1
ATOM 11175 N N . TRP F 1 81 ? -15.794 21.829 4.268 1.00 19.27 73 TRP F N 1
ATOM 11176 C CA . TRP F 1 81 ? -16.395 20.841 5.147 1.00 16.15 73 TRP F CA 1
ATOM 11177 C C . TRP F 1 81 ? -15.589 20.721 6.426 1.00 15.47 73 TRP F C 1
ATOM 11178 O O . TRP F 1 81 ? -14.359 20.808 6.397 1.00 16.66 73 TRP F O 1
ATOM 11189 N N . ALA F 1 82 ? -16.292 20.530 7.539 1.00 14.89 74 ALA F N 1
ATOM 11190 C CA . ALA F 1 82 ? -15.632 20.351 8.828 1.00 14.29 74 ALA F CA 1
ATOM 11191 C C . ALA F 1 82 ? -16.350 19.303 9.642 1.00 14.29 74 ALA F C 1
ATOM 11192 O O . ALA F 1 82 ? -17.582 19.232 9.650 1.00 15.25 74 ALA F O 1
ATOM 11194 N N . PHE F 1 83 ? -15.559 18.478 10.325 1.00 13.60 75 PHE F N 1
ATOM 11195 C CA . PHE F 1 83 ? -16.074 17.714 11.446 1.00 12.53 75 PHE F CA 1
ATOM 11196 C C . PHE F 1 83 ? -16.172 18.617 12.667 1.00 12.12 75 PHE F C 1
ATOM 11197 O O . PHE F 1 83 ? -17.263 18.908 13.164 1.00 13.63 75 PHE F O 1
ATOM 11205 N N . CYS F 1 84 ? -15.030 19.144 13.093 1.00 12.39 76 CYS F N 1
ATOM 11206 C CA . CYS F 1 84 ? -14.944 20.001 14.263 1.00 14.37 76 CYS F CA 1
ATOM 11207 C C . CYS F 1 84 ? -13.559 20.611 14.260 1.00 14.58 76 CYS F C 1
ATOM 11208 O O . CYS F 1 84 ? -12.584 19.863 14.193 1.00 12.89 76 CYS F O 1
ATOM 11211 N N . SER F 1 85 ? -13.442 21.935 14.328 1.00 14.83 77 SER F N 1
ATOM 11212 C CA A SER F 1 85 ? -12.131 22.572 14.301 0.70 17.69 77 SER F CA 1
ATOM 11213 C CA B SER F 1 85 ? -12.139 22.587 14.309 0.30 18.27 77 SER F CA 1
ATOM 11214 C C . SER F 1 85 ? -11.594 22.862 15.700 1.00 17.77 77 SER F C 1
ATOM 11215 O O . SER F 1 85 ? -10.600 23.586 15.828 1.00 22.37 77 SER F O 1
ATOM 11220 N N . GLY F 1 86 ? -12.204 22.297 16.727 1.00 16.97 78 GLY F N 1
ATOM 11221 C CA . GLY F 1 86 ? -11.706 22.442 18.082 1.00 17.55 78 GLY F CA 1
ATOM 11222 C C . GLY F 1 86 ? -12.352 23.604 18.800 1.00 19.38 78 GLY F C 1
ATOM 11223 O O . GLY F 1 86 ? -13.373 24.144 18.377 1.00 18.33 78 GLY F O 1
ATOM 11224 N N . GLY F 1 87 ? -11.741 23.981 19.920 1.00 21.42 79 GLY F N 1
ATOM 11225 C CA . GLY F 1 87 ? -12.313 25.021 20.760 1.00 20.35 79 GLY F CA 1
ATOM 11226 C C . GLY F 1 87 ? -12.294 26.365 20.065 1.00 23.93 79 GLY F C 1
ATOM 11227 O O . GLY F 1 87 ? -11.326 26.739 19.400 1.00 23.35 79 GLY F O 1
ATOM 11228 N N . ASP F 1 88 ? -13.389 27.105 20.230 1.00 21.17 80 ASP F N 1
ATOM 11229 C CA . ASP F 1 88 ? -13.557 28.401 19.600 1.00 25.68 80 ASP F CA 1
ATOM 11230 C C . ASP F 1 88 ? -12.622 29.380 20.297 1.00 30.73 80 ASP F C 1
ATOM 11231 O O . ASP F 1 88 ? -12.855 29.747 21.452 1.00 28.77 80 ASP F O 1
ATOM 11236 N N . GLN F 1 89 ? -11.531 29.758 19.625 1.00 27.30 81 GLN F N 1
ATOM 11237 C CA . GLN F 1 89 ? -10.530 30.609 20.263 1.00 30.47 81 GLN F CA 1
ATOM 11238 C C . GLN F 1 89 ? -11.089 31.977 20.629 1.00 35.16 81 GLN F C 1
ATOM 11239 O O . GLN F 1 89 ? -10.505 32.666 21.474 1.00 36.51 81 GLN F O 1
ATOM 11245 N N A LYS F 1 90 ? -12.198 32.385 20.002 0.65 26.79 82 LYS F N 1
ATOM 11246 C CA A LYS F 1 90 ? -12.864 33.621 20.389 0.65 26.92 82 LYS F CA 1
ATOM 11247 C C A LYS F 1 90 ? -13.342 33.584 21.837 0.65 26.35 82 LYS F C 1
ATOM 11248 O O A LYS F 1 90 ? -13.484 34.637 22.471 0.65 30.04 82 LYS F O 1
ATOM 11250 N N A ALA F 1 91 ? -13.599 32.396 22.374 0.65 27.20 83 ALA F N 1
ATOM 11251 C CA A ALA F 1 91 ? -14.080 32.227 23.737 0.65 28.64 83 ALA F CA 1
ATOM 11252 C C A ALA F 1 91 ? -12.974 31.869 24.719 0.65 31.98 83 ALA F C 1
ATOM 11253 O O A ALA F 1 91 ? -13.245 31.743 25.920 0.65 31.27 83 ALA F O 1
ATOM 11255 N N A ARG F 1 92 ? -11.742 31.705 24.245 0.65 30.85 84 ARG F N 1
ATOM 11256 C CA A ARG F 1 92 ? -10.659 31.246 25.103 0.65 30.55 84 ARG F CA 1
ATOM 11257 C C A ARG F 1 92 ? -10.107 32.411 25.913 0.65 29.40 84 ARG F C 1
ATOM 11258 O O A ARG F 1 92 ? -9.872 33.497 25.378 0.65 26.88 84 ARG F O 1
ATOM 11266 N N A GLY F 1 93 ? -9.909 32.185 27.205 0.65 30.47 85 GLY F N 1
ATOM 11267 C CA A GLY F 1 93 ? -9.349 33.207 28.060 0.65 28.15 85 GLY F CA 1
ATOM 11268 C C A GLY F 1 93 ? -8.392 32.632 29.080 0.65 28.56 85 GLY F C 1
ATOM 11269 O O A GLY F 1 93 ? -7.822 31.554 28.876 0.65 29.94 85 GLY F O 1
ATOM 11270 N N A HIS F 1 94 ? -8.191 33.367 30.168 0.65 35.97 86 HIS F N 1
ATOM 11271 C CA A HIS F 1 94 ? -7.447 32.854 31.307 0.65 38.55 86 HIS F CA 1
ATOM 11272 C C A HIS F 1 94 ? -8.073 31.543 31.777 0.65 38.61 86 HIS F C 1
ATOM 11273 O O A HIS F 1 94 ? -9.289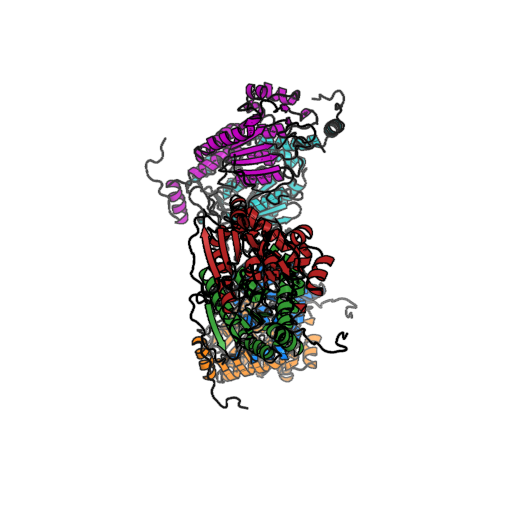 31.453 31.955 0.65 40.24 86 HIS F O 1
ATOM 11280 N N A GLN F 1 95 ? -7.253 30.513 31.929 0.65 44.14 87 GLN F N 1
ATOM 11281 C CA A GLN F 1 95 ? -7.642 29.266 32.587 0.65 38.47 87 GLN F CA 1
ATOM 11282 C C A GLN F 1 95 ? -8.798 28.527 31.907 0.65 33.80 87 GLN F C 1
ATOM 11283 O O A GLN F 1 95 ? -9.396 27.639 32.528 0.65 26.96 87 GLN F O 1
ATOM 11285 N N A GLY F 1 96 ? -9.147 28.853 30.657 0.65 23.99 88 GLY F N 1
ATOM 11286 C CA A GLY F 1 96 ? -10.055 28.011 29.905 0.65 22.59 88 GLY F CA 1
ATOM 11287 C C A GLY F 1 96 ? -10.984 28.824 29.026 0.65 23.67 88 GLY F C 1
ATOM 11288 O O A GLY F 1 96 ? -10.761 30.006 28.778 0.65 30.43 88 GLY F O 1
ATOM 11289 N N A TYR F 1 97 ? -12.045 28.164 28.546 0.65 23.58 89 TYR F N 1
ATOM 11290 C CA A TYR F 1 97 ? -13.069 28.799 27.719 0.65 21.96 89 TYR F CA 1
ATOM 11291 C C A TYR F 1 97 ? -14.126 29.459 28.600 0.65 27.21 89 TYR F C 1
ATOM 11292 O O A TYR F 1 97 ? -14.659 28.831 29.520 0.65 27.47 89 TYR F O 1
ATOM 11294 N N A VAL F 1 98 ? -14.445 30.713 28.302 0.65 29.38 90 VAL F N 1
ATOM 11295 C CA A VAL F 1 98 ? -15.291 31.536 29.158 0.65 31.38 90 VAL F CA 1
ATOM 11296 C C A VAL F 1 98 ? -16.726 31.460 28.646 0.65 31.44 90 VAL F C 1
ATOM 11297 O O A VAL F 1 98 ? -17.039 31.977 27.568 0.65 31.41 90 VAL F O 1
ATOM 11301 N N A GLY F 1 99 ? -17.606 30.836 29.434 0.65 31.88 91 GLY F N 1
ATOM 11302 C CA A GLY F 1 99 ? -19.007 30.733 29.088 0.65 26.41 91 GLY F CA 1
ATOM 11303 C C A GLY F 1 99 ? -19.789 31.988 29.427 0.65 30.30 91 GLY F C 1
ATOM 11304 O O A GLY F 1 99 ? -19.275 32.958 29.987 0.65 27.46 91 GLY F O 1
ATOM 11305 N N A GLU F 1 100 ? -21.080 31.952 29.078 0.65 29.67 92 GLU F N 1
ATOM 11306 C CA A GLU F 1 100 ? -21.952 33.092 29.342 0.65 35.21 92 GLU F CA 1
ATOM 11307 C C A GLU F 1 100 ? -22.085 33.370 30.834 0.65 35.83 92 GLU F C 1
ATOM 11308 O O A GLU F 1 100 ? -22.298 34.521 31.235 0.65 31.86 92 GLU F O 1
ATOM 11310 N N A ASP F 1 101 ? -21.961 32.339 31.669 0.65 37.76 93 ASP F N 1
ATOM 11311 C CA A ASP F 1 101 ? -22.010 32.511 33.116 0.65 38.59 93 ASP F CA 1
ATOM 11312 C C A ASP F 1 101 ? -20.684 32.980 33.708 0.65 37.83 93 ASP F C 1
ATOM 11313 O O A ASP F 1 101 ? -20.576 33.085 34.935 0.65 37.78 93 ASP F O 1
ATOM 11318 N N A GLY F 1 102 ? -19.676 33.248 32.877 0.65 38.40 94 GLY F N 1
ATOM 11319 C CA A GLY F 1 102 ? -18.398 33.742 33.346 0.65 35.89 94 GLY F CA 1
ATOM 11320 C C A GLY F 1 102 ? -17.416 32.688 33.813 0.65 34.41 94 GLY F C 1
ATOM 11321 O O A GLY F 1 102 ? -16.289 33.044 34.183 0.65 35.72 94 GLY F O 1
ATOM 11322 N N A ARG F 1 103 ? -17.796 31.412 33.815 0.65 31.29 95 ARG F N 1
ATOM 11323 C CA A ARG F 1 103 ? -16.894 30.350 34.240 0.65 28.77 95 ARG F CA 1
ATOM 11324 C C A ARG F 1 103 ? -15.877 30.044 33.145 0.65 30.84 95 ARG F C 1
ATOM 11325 O O A ARG F 1 103 ? -16.240 29.913 31.972 0.65 31.38 95 ARG F O 1
ATOM 11333 N N A HIS F 1 104 ? -14.604 29.934 33.532 0.65 28.58 96 HIS F N 1
ATOM 11334 N N B HIS F 1 104 ? -20.944 26.220 36.962 0.35 39.26 96 HIS F N 1
ATOM 11335 C CA A HIS F 1 104 ? -13.541 29.487 32.635 0.65 24.88 96 HIS F CA 1
ATOM 11336 C CA B HIS F 1 104 ? -19.835 25.525 36.314 0.35 38.32 96 HIS F CA 1
ATOM 11337 C C A HIS F 1 104 ? -13.410 27.979 32.795 0.65 31.80 96 HIS F C 1
ATOM 11338 C C B HIS F 1 104 ? -20.070 25.368 34.823 0.35 38.72 96 HIS F C 1
ATOM 11339 O O A HIS F 1 104 ? -12.956 27.500 33.838 0.65 34.45 96 HIS F O 1
ATOM 11340 O O B HIS F 1 104 ? -21.197 25.175 34.364 0.35 39.29 96 HIS F O 1
ATOM 11353 N N A ARG F 1 105 ? -13.796 27.228 31.765 0.65 29.51 97 ARG F N 1
ATOM 11354 N N B ARG F 1 105 ? -18.982 25.470 34.071 0.35 38.74 97 ARG F N 1
ATOM 11355 C CA A ARG F 1 105 ? -13.947 25.787 31.892 0.65 33.91 97 ARG F CA 1
ATOM 11356 C CA B ARG F 1 105 ? -19.013 25.323 32.626 0.35 39.35 97 ARG F CA 1
ATOM 11357 C C A ARG F 1 105 ? -13.220 25.065 30.767 0.65 32.06 97 ARG F C 1
ATOM 11358 C C B ARG F 1 105 ? -18.712 23.877 32.265 0.35 37.07 97 ARG F C 1
ATOM 11359 O O A ARG F 1 105 ? -12.936 25.630 29.706 0.65 28.55 97 ARG F O 1
ATOM 11360 O O B ARG F 1 105 ? -17.635 23.365 32.588 0.35 38.72 97 ARG F O 1
ATOM 11375 N N A LEU F 1 106 ? -12.928 23.794 31.020 0.65 28.41 98 LEU F N 1
ATOM 11376 N N B LEU F 1 106 ? -19.662 23.215 31.613 0.35 32.03 98 LEU F N 1
ATOM 11377 C CA A LEU F 1 106 ? -12.402 22.862 30.027 0.65 30.62 98 LEU F CA 1
ATOM 11378 C CA B LEU F 1 106 ? -19.399 21.866 31.145 0.35 28.82 98 LEU F CA 1
ATOM 11379 C C A LEU F 1 106 ? -13.216 21.568 30.053 0.65 30.30 98 LEU F C 1
ATOM 11380 C C B LEU F 1 106 ? -18.218 21.893 30.189 0.35 28.60 98 LEU F C 1
ATOM 11381 O O A LEU F 1 106 ? -12.680 20.459 30.108 0.65 28.12 98 LEU F O 1
ATOM 11382 O O B LEU F 1 106 ? -18.177 22.691 29.247 0.35 26.78 98 LEU F O 1
ATOM 11391 N N A ASN F 1 107 ? -14.544 21.698 30.002 0.65 22.10 99 ASN F N 1
ATOM 11392 N N B ASN F 1 107 ? -17.233 21.051 30.472 0.35 26.75 99 ASN F N 1
ATOM 11393 C CA A ASN F 1 107 ? -15.429 20.560 30.216 0.65 25.65 99 ASN F CA 1
ATOM 11394 C CA B ASN F 1 107 ? -15.951 21.068 29.794 0.35 24.22 99 ASN F CA 1
ATOM 11395 C C A ASN F 1 107 ? -15.731 19.764 28.939 0.65 17.52 99 ASN F C 1
ATOM 11396 C C B ASN F 1 107 ? -15.850 19.867 28.865 0.35 18.33 99 ASN F C 1
ATOM 11397 O O A ASN F 1 107 ? -16.586 18.870 28.967 0.65 17.78 99 ASN F O 1
ATOM 11398 O O B ASN F 1 107 ? -16.507 18.840 29.060 0.35 17.22 99 ASN F O 1
ATOM 11407 N N . ILE F 1 108 ? -15.011 20.009 27.840 1.00 16.07 100 ILE F N 1
ATOM 11408 C CA . ILE F 1 108 ? -14.958 18.981 26.805 1.00 13.69 100 ILE F CA 1
ATOM 11409 C C . ILE F 1 108 ? -14.385 17.692 27.381 1.00 12.98 100 ILE F C 1
ATOM 11410 O O . ILE F 1 108 ? -14.659 16.607 26.863 1.00 12.17 100 ILE F O 1
ATOM 11415 N N . LEU F 1 109 ? -13.633 17.781 28.481 1.00 14.31 101 LEU F N 1
ATOM 11416 C CA . LEU F 1 109 ? -13.152 16.556 29.125 1.00 13.17 101 LEU F CA 1
ATOM 11417 C C . LEU F 1 109 ? -14.296 15.738 29.715 1.00 12.92 101 LEU F C 1
ATOM 11418 O O . LEU F 1 109 ? -14.206 14.500 29.768 1.00 12.36 101 LEU F O 1
ATOM 11423 N N . GLU F 1 110 ? -15.353 16.402 30.196 1.00 13.45 102 GLU F N 1
ATOM 11424 C CA A GLU F 1 110 ? -16.515 15.677 30.703 0.55 13.34 102 GLU F CA 1
ATOM 11425 C CA B GLU F 1 110 ? -16.516 15.680 30.704 0.45 13.34 102 GLU F CA 1
ATOM 11426 C C . GLU F 1 110 ? -17.246 14.968 29.570 1.00 12.48 102 GLU F C 1
ATOM 11427 O O . GLU F 1 110 ? -17.765 13.857 29.754 1.00 13.20 102 GLU F O 1
ATOM 11438 N N . VAL F 1 111 ? -17.294 15.603 28.391 1.00 12.27 103 VAL F N 1
ATOM 11439 C CA . VAL F 1 111 ? -17.849 14.961 27.204 1.00 11.53 103 VAL F CA 1
ATOM 11440 C C . VAL F 1 111 ? -17.000 13.754 26.807 1.00 10.78 103 VAL F C 1
ATOM 11441 O O . VAL F 1 111 ? -17.529 12.686 26.484 1.00 11.84 103 VAL F O 1
ATOM 11445 N N . GLN F 1 112 ? -15.670 13.916 26.795 1.00 10.82 104 GLN F N 1
ATOM 11446 C CA . GLN F 1 112 ? -14.790 12.785 26.497 1.00 10.26 104 GLN F CA 1
ATOM 11447 C C . GLN F 1 112 ? -15.073 11.595 27.417 1.00 11.52 104 GLN F C 1
ATOM 11448 O O . GLN F 1 112 ? -15.171 10.453 26.954 1.00 10.22 104 GLN F O 1
ATOM 11454 N N . ARG F 1 113 ? -15.237 11.848 28.721 1.00 11.09 105 ARG F N 1
ATOM 11455 C CA . ARG F 1 113 ? -15.481 10.732 29.631 1.00 11.34 105 ARG F CA 1
ATOM 11456 C C . ARG F 1 113 ? -16.847 10.110 29.404 1.00 12.50 105 ARG F C 1
ATOM 11457 O O . ARG F 1 113 ? -17.004 8.899 29.568 1.00 12.29 105 ARG F O 1
ATOM 11465 N N . LEU F 1 114 ? -17.849 10.915 29.052 1.00 11.35 106 LEU F N 1
ATOM 11466 C CA . LEU F 1 114 ? -19.171 10.364 28.777 1.00 13.81 106 LEU F CA 1
ATOM 11467 C C . LEU F 1 114 ? -19.122 9.436 27.571 1.00 13.05 106 LEU F C 1
ATOM 11468 O O . LEU F 1 114 ? -19.668 8.322 27.601 1.00 13.07 106 LEU F O 1
ATOM 11473 N N . ILE F 1 115 ? -18.436 9.863 26.510 1.00 12.09 107 ILE F N 1
ATOM 11474 C CA . ILE F 1 115 ? -18.207 8.993 25.355 1.00 12.66 107 ILE F CA 1
ATOM 11475 C C . ILE F 1 115 ? -17.500 7.710 25.782 1.00 12.29 107 ILE F C 1
ATOM 11476 O O . ILE F 1 115 ? -17.888 6.607 25.390 1.00 11.88 107 ILE F O 1
ATOM 11481 N N . ARG F 1 116 ? -16.470 7.846 26.615 1.00 8.83 108 ARG F N 1
ATOM 11482 C CA . ARG F 1 116 ? -15.620 6.719 26.979 1.00 9.78 108 ARG F CA 1
ATOM 11483 C C . ARG F 1 116 ? -16.370 5.684 27.807 1.00 10.88 108 ARG F C 1
ATOM 11484 O O . ARG F 1 116 ? -16.178 4.472 27.608 1.00 9.88 108 ARG F O 1
ATOM 11492 N N . PHE F 1 117 ? -17.195 6.129 28.757 1.00 10.04 109 PHE F N 1
ATOM 11493 C CA . PHE F 1 117 ? -17.766 5.196 29.720 1.00 9.82 109 PHE F CA 1
ATOM 11494 C C . PHE F 1 117 ? -19.144 4.704 29.322 1.00 11.67 109 PHE F C 1
ATOM 11495 O O . PHE F 1 117 ? -19.636 3.754 29.933 1.00 13.34 109 PHE F O 1
ATOM 11503 N N . MET F 1 118 ? -19.795 5.316 28.342 1.00 11.42 110 MET F N 1
ATOM 11504 C CA . MET F 1 118 ? -21.170 4.913 28.093 1.00 12.48 110 MET F CA 1
ATOM 11505 C C . MET F 1 118 ? -21.212 3.523 27.452 1.00 11.72 110 MET F C 1
ATOM 11506 O O . MET F 1 118 ? -20.356 3.174 26.622 1.00 11.13 110 MET F O 1
ATOM 11511 N N . PRO F 1 119 ? -22.158 2.697 27.856 1.00 11.24 111 PRO F N 1
ATOM 11512 C CA . PRO F 1 119 ? -22.327 1.346 27.310 1.00 10.97 111 PRO F CA 1
ATOM 11513 C C . PRO F 1 119 ? -23.010 1.365 25.945 1.00 13.69 111 PRO F C 1
ATOM 11514 O O . PRO F 1 119 ? -24.029 0.702 25.728 1.00 14.80 111 PRO F O 1
ATOM 11518 N N . LYS F 1 120 ? -22.483 2.190 25.050 1.00 10.13 112 LYS F N 1
ATOM 11519 C CA . LYS F 1 120 ? -22.915 2.325 23.667 1.00 11.55 112 LYS F CA 1
ATOM 11520 C C . LYS F 1 120 ? -21.666 2.583 22.849 1.00 9.30 112 LYS F C 1
ATOM 11521 O O . LYS F 1 120 ? -20.695 3.141 23.361 1.00 12.11 112 LYS F O 1
ATOM 11527 N N . VAL F 1 121 ? -21.688 2.188 21.572 1.00 10.03 113 VAL F N 1
ATOM 11528 C CA . VAL F 1 121 ? -20.549 2.426 20.690 1.00 8.92 113 VAL F CA 1
ATOM 11529 C C . VAL F 1 121 ? -20.702 3.814 20.094 1.00 11.37 113 VAL F C 1
ATOM 11530 O O . VAL F 1 121 ? -21.765 4.148 19.561 1.00 11.27 113 VAL F O 1
ATOM 11534 N N . VAL F 1 122 ? -19.644 4.613 20.164 1.00 9.25 114 VAL F N 1
ATOM 11535 C CA . VAL F 1 122 ? -19.655 5.968 19.618 1.00 8.74 114 VAL F CA 1
ATOM 11536 C C . VAL F 1 122 ? -18.733 5.996 18.410 1.00 8.79 114 VAL F C 1
ATOM 11537 O O . VAL F 1 122 ? -17.546 5.667 18.514 1.00 9.03 114 VAL F O 1
ATOM 11541 N N . ILE F 1 123 ? -19.285 6.372 17.258 1.00 8.61 115 ILE F N 1
ATOM 11542 C CA . ILE F 1 123 ? -18.546 6.389 16.003 1.00 8.53 115 ILE F CA 1
ATOM 11543 C C . ILE F 1 123 ? -18.371 7.839 15.594 1.00 9.59 115 ILE F C 1
ATOM 11544 O O . ILE F 1 123 ? -19.366 8.551 15.376 1.00 10.79 115 ILE F O 1
ATOM 11549 N N . ALA F 1 124 ? -17.115 8.273 15.464 1.00 8.42 116 ALA F N 1
ATOM 11550 C CA . ALA F 1 124 ? -16.850 9.578 14.870 1.00 9.50 116 ALA F CA 1
ATOM 11551 C C . ALA F 1 124 ? -17.030 9.463 13.363 1.00 10.92 116 ALA F C 1
ATOM 11552 O O . ALA F 1 124 ? -16.488 8.549 12.728 1.00 10.43 116 ALA F O 1
ATOM 11554 N N . VAL F 1 125 ? -17.807 10.374 12.800 1.00 10.29 117 VAL F N 1
ATOM 11555 C CA . VAL F 1 125 ? -18.097 10.428 11.367 1.00 10.14 117 VAL F CA 1
ATOM 11556 C C . VAL F 1 125 ? -17.504 11.747 10.891 1.00 10.21 117 VAL F C 1
ATOM 11557 O O . VAL F 1 125 ? -18.001 12.813 11.257 1.00 10.78 117 VAL F O 1
ATOM 11561 N N . VAL F 1 126 ? -16.419 11.686 10.113 1.00 9.85 118 VAL F N 1
ATOM 11562 C CA . VAL F 1 126 ? -15.592 12.872 9.876 1.00 11.77 118 VAL F CA 1
ATOM 11563 C C . VAL F 1 126 ? -15.735 13.296 8.417 1.00 12.48 118 VAL F C 1
ATOM 11564 O O . VAL F 1 126 ? -15.087 12.713 7.531 1.00 11.32 118 VAL F O 1
ATOM 11568 N N . PRO F 1 127 ? -16.547 14.310 8.119 1.00 10.81 119 PRO F N 1
ATOM 11569 C CA . PRO F 1 127 ? -16.748 14.739 6.726 1.00 11.83 119 PRO F CA 1
ATOM 11570 C C . PRO F 1 127 ? -15.778 15.801 6.251 1.00 12.18 119 PRO F C 1
ATOM 11571 O O . PRO F 1 127 ? -15.837 16.186 5.083 1.00 15.71 119 PRO F O 1
ATOM 11575 N N . GLY F 1 128 ? -14.890 16.280 7.113 1.00 11.49 120 GLY F N 1
ATOM 11576 C CA . GLY F 1 128 ? -14.084 17.428 6.747 1.00 12.27 120 GLY F CA 1
ATOM 11577 C C . GLY F 1 128 ? -12.989 17.612 7.770 1.00 11.05 120 GLY F C 1
ATOM 11578 O O . GLY F 1 128 ? -12.556 16.631 8.373 1.00 13.00 120 GLY F O 1
ATOM 11579 N N . TRP F 1 129 ? -12.533 18.849 7.965 1.00 12.31 121 TRP F N 1
ATOM 11580 C CA . TRP F 1 129 ? -11.469 19.135 8.927 1.00 12.28 121 TRP F CA 1
ATOM 11581 C C . TRP F 1 129 ? -11.806 18.621 10.317 1.00 13.33 121 TRP F C 1
ATOM 11582 O O . TRP F 1 129 ? -12.889 18.892 10.841 1.00 12.64 121 TRP F O 1
ATOM 11593 N N . ALA F 1 130 ? -10.844 17.918 10.925 1.00 10.41 122 ALA F N 1
ATOM 11594 C CA . ALA F 1 130 ? -10.913 17.458 12.316 1.00 10.48 122 ALA F CA 1
ATOM 11595 C C . ALA F 1 130 ? -9.636 17.975 12.963 1.00 11.22 122 ALA F C 1
ATOM 11596 O O . ALA F 1 130 ? -8.561 17.386 12.785 1.00 12.44 122 ALA F O 1
ATOM 11598 N N . VAL F 1 131 ? -9.742 19.090 13.677 1.00 11.72 123 VAL F N 1
ATOM 11599 C CA . VAL F 1 131 ? -8.573 19.860 14.080 1.00 9.76 123 VAL F CA 1
ATOM 11600 C C . VAL F 1 131 ? -8.573 20.083 15.576 1.00 13.67 123 VAL F C 1
ATOM 11601 O O . VAL F 1 131 ? -9.612 20.404 16.151 1.00 11.58 123 VAL F O 1
ATOM 11605 N N . GLY F 1 132 ? -7.404 19.960 16.191 1.00 11.72 124 GLY F N 1
ATOM 11606 C CA . GLY F 1 132 ? -7.273 20.381 17.588 1.00 11.79 124 GLY F CA 1
ATOM 11607 C C . GLY F 1 132 ? -8.180 19.574 18.491 1.00 9.37 124 GLY F C 1
ATOM 11608 O O . GLY F 1 132 ? -8.191 18.346 18.462 1.00 11.07 124 GLY F O 1
ATOM 11609 N N . GLY F 1 133 ? -8.957 20.275 19.318 1.00 12.69 125 GLY F N 1
ATOM 11610 C CA . GLY F 1 133 ? -9.925 19.579 20.161 1.00 12.09 125 GLY F CA 1
ATOM 11611 C C . GLY F 1 133 ? -10.903 18.726 19.374 1.00 11.72 125 GLY F C 1
ATOM 11612 O O . GLY F 1 133 ? -11.411 17.723 19.881 1.00 13.09 125 GLY F O 1
ATOM 11613 N N . GLY F 1 134 ? -11.176 19.101 18.115 1.00 10.35 126 GLY F N 1
ATOM 11614 C CA . GLY F 1 134 ? -12.008 18.252 17.276 1.00 10.87 126 GLY F CA 1
ATOM 11615 C C . GLY F 1 134 ? -11.310 16.966 16.876 1.00 9.57 126 GLY F C 1
ATOM 11616 O O . GLY F 1 134 ? -11.934 15.900 16.815 1.00 11.34 126 GLY F O 1
ATOM 11617 N N . HIS F 1 135 ? -10.003 17.040 16.645 1.00 9.91 127 HIS F N 1
ATOM 11618 C CA . HIS F 1 135 ? -9.233 15.827 16.418 1.00 10.29 127 HIS F CA 1
ATOM 11619 C C . HIS F 1 135 ? -9.275 14.924 17.647 1.00 10.89 127 HIS F C 1
ATOM 11620 O O . HIS F 1 135 ? -9.513 13.720 17.532 1.00 9.31 127 HIS F O 1
ATOM 11627 N N . SER F 1 136 ? -9.078 15.498 18.847 1.00 9.36 128 SER F N 1
ATOM 11628 C CA . SER F 1 136 ? -9.087 14.677 20.045 1.00 8.23 128 SER F CA 1
ATOM 11629 C C . SER F 1 136 ? -10.458 14.058 20.300 1.00 9.70 128 SER F C 1
ATOM 11630 O O . SER F 1 136 ? -10.528 12.941 20.823 1.00 9.88 128 SER F O 1
ATOM 11633 N N . LEU F 1 137 ? -11.550 14.738 19.920 1.00 9.12 129 LEU F N 1
ATOM 11634 C CA . LEU F 1 137 ? -12.862 14.090 20.025 1.00 9.59 129 LEU F CA 1
ATOM 11635 C C . LEU F 1 137 ? -12.959 12.885 19.103 1.00 10.67 129 LEU F C 1
ATOM 11636 O O . LEU F 1 137 ? -13.528 11.855 19.476 1.00 11.67 129 LEU F O 1
ATOM 11641 N N . HIS F 1 138 ? -12.447 12.999 17.878 1.00 9.38 130 HIS F N 1
ATOM 11642 C CA . HIS F 1 138 ? -12.445 11.824 17.005 1.00 9.91 130 HIS F CA 1
ATOM 11643 C C . HIS F 1 138 ? -11.647 10.687 17.636 1.00 10.35 130 HIS F C 1
ATOM 11644 O O . HIS F 1 138 ? -12.103 9.538 17.657 1.00 9.20 130 HIS F O 1
ATOM 11651 N N . VAL F 1 139 ? -10.498 11.001 18.246 1.00 8.35 131 VAL F N 1
ATOM 11652 C CA . VAL F 1 139 ? -9.643 9.951 18.797 1.00 9.26 131 VAL F CA 1
ATOM 11653 C C . VAL F 1 139 ? -10.364 9.151 19.893 1.00 9.70 131 VAL F C 1
ATOM 11654 O O . VAL F 1 139 ? -10.239 7.922 19.966 1.00 9.96 131 VAL F O 1
ATOM 11658 N N . VAL F 1 140 ? -11.081 9.828 20.794 1.00 8.05 132 VAL F N 1
ATOM 11659 C CA . VAL F 1 140 ? -11.679 9.123 21.925 1.00 7.81 132 VAL F CA 1
ATOM 11660 C C . VAL F 1 140 ? -12.908 8.312 21.523 1.00 9.64 132 VAL F C 1
ATOM 11661 O O . VAL F 1 140 ? -13.323 7.413 22.268 1.00 10.29 132 VAL F O 1
ATOM 11665 N N . CYS F 1 141 ? -13.507 8.588 20.365 1.00 9.56 133 CYS F N 1
ATOM 11666 C CA . CYS F 1 141 ? -14.617 7.744 19.935 1.00 9.06 133 CYS F CA 1
ATOM 11667 C C . CYS F 1 141 ? -14.140 6.310 19.695 1.00 8.03 133 CYS F C 1
ATOM 11668 O O . CYS F 1 141 ? -12.971 6.044 19.395 1.00 9.74 133 CYS F O 1
ATOM 11671 N N . ASP F 1 142 ? -15.078 5.364 19.795 1.00 9.15 134 ASP F N 1
ATOM 11672 C CA . ASP F 1 142 ? -14.698 3.961 19.660 1.00 9.84 134 ASP F CA 1
ATOM 11673 C C . ASP F 1 142 ? -14.222 3.619 18.248 1.00 9.28 134 ASP F C 1
ATOM 11674 O O . ASP F 1 142 ? -13.318 2.790 18.083 1.00 9.50 134 ASP F O 1
ATOM 11679 N N . LEU F 1 143 ? -14.833 4.237 17.226 1.00 9.35 135 LEU F N 1
ATOM 11680 C CA . LEU F 1 143 ? -14.531 3.994 15.817 1.00 8.00 135 LEU F CA 1
ATOM 11681 C C . LEU F 1 143 ? -14.524 5.336 15.107 1.00 8.02 135 LEU F C 1
ATOM 11682 O O . LEU F 1 143 ? -15.138 6.291 15.581 1.00 11.41 135 LEU F O 1
ATOM 11687 N N . THR F 1 144 ? -13.823 5.403 13.963 1.00 8.06 136 THR F N 1
ATOM 11688 C CA . THR F 1 144 ? -13.873 6.596 13.119 1.00 8.63 136 THR F CA 1
ATOM 11689 C C . THR F 1 144 ? -14.056 6.211 11.660 1.00 11.28 136 THR F C 1
ATOM 11690 O O . THR F 1 144 ? -13.300 5.388 11.131 1.00 8.73 136 THR F O 1
ATOM 11694 N N . LEU F 1 145 ? -15.047 6.831 11.011 1.00 9.63 137 LEU F N 1
ATOM 11695 C CA . LEU F 1 145 ? -15.233 6.730 9.569 1.00 8.93 137 LEU F CA 1
ATOM 11696 C C . LEU F 1 145 ? -14.949 8.095 8.952 1.00 10.23 137 LEU F C 1
ATOM 11697 O O . LEU F 1 145 ? -15.339 9.116 9.512 1.00 11.20 137 LEU F O 1
ATOM 11702 N N . ALA F 1 146 ? -14.255 8.138 7.811 1.00 9.78 138 ALA F N 1
ATOM 11703 C CA . ALA F 1 146 ? -13.804 9.429 7.295 1.00 9.45 138 ALA F CA 1
ATOM 11704 C C . ALA F 1 146 ? -14.069 9.580 5.804 1.00 9.90 138 ALA F C 1
ATOM 11705 O O . ALA F 1 146 ? -13.881 8.643 5.019 1.00 11.82 138 ALA F O 1
ATOM 11707 N N . SER F 1 147 ? -14.468 10.789 5.437 1.00 10.23 139 SER F N 1
ATOM 11708 C CA . SER F 1 147 ? -14.661 11.176 4.045 1.00 10.68 139 SER F CA 1
ATOM 11709 C C . SER F 1 147 ? -13.366 11.061 3.248 1.00 10.81 139 SER F C 1
ATOM 11710 O O . SER F 1 147 ? -12.401 11.787 3.515 1.00 11.92 139 SER F O 1
ATOM 11713 N N . LYS F 1 148 ? -13.375 10.228 2.191 1.00 11.10 140 LYS F N 1
ATOM 11714 C CA . LYS F 1 148 ? -12.178 10.075 1.355 1.00 12.84 140 LYS F CA 1
ATOM 11715 C C . LYS F 1 148 ? -11.706 11.407 0.805 1.00 13.00 140 LYS F C 1
ATOM 11716 O O . LYS F 1 148 ? -10.513 11.733 0.865 1.00 14.70 140 LYS F O 1
ATOM 11722 N N . GLU F 1 149 ? -12.634 12.171 0.221 1.00 12.05 141 GLU F N 1
ATOM 11723 C CA . GLU F 1 149 ? -12.292 13.399 -0.476 1.00 14.72 141 GLU F CA 1
ATOM 11724 C C . GLU F 1 149 ? -11.888 14.501 0.488 1.00 15.56 141 GLU F C 1
ATOM 11725 O O . GLU F 1 149 ? -10.936 15.234 0.211 1.00 17.00 141 GLU F O 1
ATOM 11731 N N . HIS F 1 150 ? -12.584 14.643 1.623 1.00 14.66 142 HIS F N 1
ATOM 11732 C CA . HIS F 1 150 ? -12.520 15.912 2.340 1.00 12.03 142 HIS F CA 1
ATOM 11733 C C . HIS F 1 150 ? -12.128 15.837 3.804 1.00 11.49 142 HIS F C 1
ATOM 11734 O O . HIS F 1 150 ? -11.861 16.896 4.380 1.00 14.11 142 HIS F O 1
ATOM 11741 N N . ALA F 1 151 ? -12.056 14.656 4.418 1.00 10.84 143 ALA F N 1
ATOM 11742 C CA . ALA F 1 151 ? -11.587 14.599 5.794 1.00 10.40 143 ALA F CA 1
ATOM 11743 C C . ALA F 1 151 ? -10.108 14.952 5.843 1.00 11.98 143 ALA F C 1
ATOM 11744 O O . ALA F 1 151 ? -9.308 14.447 5.048 1.00 16.50 143 ALA F O 1
ATOM 11746 N N . ILE F 1 152 ? -9.742 15.840 6.760 1.00 10.67 144 ILE F N 1
ATOM 11747 C CA . ILE F 1 152 ? -8.345 16.196 6.956 1.00 10.15 144 ILE F CA 1
ATOM 11748 C C . ILE F 1 152 ? -8.120 16.268 8.447 1.00 11.37 144 ILE F C 1
ATOM 11749 O O . ILE F 1 152 ? -8.850 16.971 9.152 1.00 13.09 144 ILE F O 1
ATOM 11754 N N . PHE F 1 153 ? -7.129 15.521 8.930 1.00 9.94 145 PHE F N 1
ATOM 11755 C CA . PHE F 1 153 ? -6.829 15.426 10.353 1.00 9.14 145 PHE F CA 1
ATOM 11756 C C . PHE F 1 153 ? -5.611 16.292 10.664 1.00 12.50 145 PHE F C 1
ATOM 11757 O O . PHE F 1 153 ? -4.602 16.207 9.969 1.00 11.06 145 PHE F O 1
ATOM 11765 N N . LYS F 1 154 ? -5.699 17.124 11.705 1.00 10.03 146 LYS F N 1
ATOM 11766 C CA . LYS F 1 154 ? -4.625 18.075 11.976 1.00 10.06 146 LYS F CA 1
ATOM 11767 C C . LYS F 1 154 ? -4.639 18.430 13.452 1.00 11.99 146 LYS F C 1
ATOM 11768 O O . LYS F 1 154 ? -5.688 18.759 13.998 1.00 13.30 146 LYS F O 1
ATOM 11774 N N . GLN F 1 155 ? -3.465 18.459 14.070 1.00 9.92 147 GLN F N 1
ATOM 11775 C CA . GLN F 1 155 ? -3.373 18.846 15.465 1.00 10.75 147 GLN F CA 1
ATOM 11776 C C . GLN F 1 155 ? -2.728 20.207 15.559 1.00 16.88 147 GLN F C 1
ATOM 11777 O O . GLN F 1 155 ? -1.545 20.352 15.252 1.00 25.29 147 GLN F O 1
ATOM 11783 N N . THR F 1 156 ? -3.482 21.180 16.043 1.00 9.83 148 THR F N 1
ATOM 11784 C CA . THR F 1 156 ? -2.989 22.532 16.205 1.00 11.68 148 THR F CA 1
ATOM 11785 C C . THR F 1 156 ? -2.675 22.889 17.647 1.00 12.14 148 THR F C 1
ATOM 11786 O O . THR F 1 156 ? -2.354 24.051 17.908 1.00 14.26 148 THR F O 1
ATOM 11790 N N . ASP F 1 157 ? -2.800 21.942 18.587 1.00 9.97 149 ASP F N 1
ATOM 11791 C CA . ASP F 1 157 ? -2.581 22.276 20.000 1.00 11.60 149 ASP F CA 1
ATOM 11792 C C . ASP F 1 157 ? -1.262 23.008 20.218 1.00 12.52 149 ASP F C 1
ATOM 11793 O O . ASP F 1 157 ? -1.219 24.020 20.916 1.00 15.04 149 ASP F O 1
ATOM 11798 N N . ALA F 1 158 ? -0.169 22.510 19.631 1.00 10.85 150 ALA F N 1
ATOM 11799 C CA . ALA F 1 158 ? 1.124 23.133 19.904 1.00 10.95 150 ALA F CA 1
ATOM 11800 C C . ALA F 1 158 ? 1.277 24.493 19.250 1.00 13.06 150 ALA F C 1
ATOM 11801 O O . ALA F 1 158 ? 2.230 25.220 19.568 1.00 15.56 150 ALA F O 1
ATOM 11803 N N . ASP F 1 159 ? 0.370 24.867 18.353 1.00 12.24 151 ASP F N 1
ATOM 11804 C CA . ASP F 1 159 ? 0.438 26.193 17.747 1.00 14.59 151 ASP F CA 1
ATOM 11805 C C . ASP F 1 159 ? -0.073 27.271 18.686 1.00 15.83 151 ASP F C 1
ATOM 11806 O O . ASP F 1 159 ? 0.311 28.441 18.546 1.00 16.45 151 ASP F O 1
ATOM 11811 N N . VAL F 1 160 ? -0.927 26.908 19.643 1.00 16.15 152 VAL F N 1
ATOM 11812 C CA . VAL F 1 160 ? -1.663 27.886 20.430 1.00 18.67 152 VAL F CA 1
ATOM 11813 C C . VAL F 1 160 ? -1.414 27.713 21.928 1.00 17.96 152 VAL F C 1
ATOM 11814 O O . VAL F 1 160 ? -2.173 28.224 22.745 1.00 21.03 152 VAL F O 1
ATOM 11818 N N . THR F 1 161 ? -0.347 26.998 22.300 1.00 16.19 153 THR F N 1
ATOM 11819 C CA . THR F 1 161 ? 0.008 26.793 23.700 1.00 16.35 153 THR F CA 1
ATOM 11820 C C . THR F 1 161 ? -1.092 26.030 24.424 1.00 19.37 153 THR F C 1
ATOM 11821 O O . THR F 1 161 ? -1.434 26.321 25.575 1.00 19.65 153 THR F O 1
ATOM 11825 N N . SER F 1 162 ? -1.656 25.046 23.743 1.00 15.53 154 SER F N 1
ATOM 11826 C CA . SER F 1 162 ? -2.578 24.130 24.378 1.00 14.14 154 SER F CA 1
ATOM 11827 C C . SER F 1 162 ? -2.016 22.724 24.265 1.00 13.09 154 SER F C 1
ATOM 11828 O O . SER F 1 162 ? -0.944 22.503 23.692 1.00 13.97 154 SER F O 1
ATOM 11831 N N . PHE F 1 163 ? -2.732 21.783 24.864 1.00 13.14 155 PHE F N 1
ATOM 11832 C CA . PHE F 1 163 ? -2.377 20.377 24.751 1.00 13.08 155 PHE F CA 1
ATOM 11833 C C . PHE F 1 163 ? -3.509 19.573 25.353 1.00 11.33 155 PHE F C 1
ATOM 11834 O O . PHE F 1 163 ? -4.045 19.925 26.408 1.00 13.54 155 PHE F O 1
ATOM 11842 N N . ASP F 1 164 ? -3.929 18.540 24.633 1.00 10.08 156 ASP F N 1
ATOM 11843 C CA . ASP F 1 164 ? -4.727 17.466 25.209 1.00 10.43 156 ASP F CA 1
ATOM 11844 C C . ASP F 1 164 ? -3.735 16.387 25.606 1.00 11.61 156 ASP F C 1
ATOM 11845 O O . ASP F 1 164 ? -3.238 15.631 24.759 1.00 12.65 156 ASP F O 1
ATOM 11850 N N . GLY F 1 165 ? -3.408 16.358 26.898 1.00 11.53 157 GLY F N 1
ATOM 11851 C CA . GLY F 1 165 ? -2.439 15.411 27.403 1.00 10.95 157 GLY F CA 1
ATOM 11852 C C . GLY F 1 165 ? -3.049 14.110 27.849 1.00 11.25 157 GLY F C 1
ATOM 11853 O O . GLY F 1 165 ? -2.377 13.330 28.530 1.00 13.04 157 GLY F O 1
ATOM 11854 N N . GLY F 1 166 ? -4.289 13.840 27.472 1.00 10.51 158 GLY F N 1
ATOM 11855 C CA . GLY F 1 166 ? -4.916 12.580 27.861 1.00 10.65 158 GLY F CA 1
ATOM 11856 C C . GLY F 1 166 ? -5.373 11.763 26.668 1.00 10.79 158 GLY F C 1
ATOM 11857 O O . GLY F 1 166 ? -4.554 11.187 25.946 1.00 10.34 158 GLY F O 1
ATOM 11858 N N . TYR F 1 167 ? -6.689 11.705 26.443 1.00 8.24 159 TYR F N 1
ATOM 11859 C CA . TYR F 1 167 ? -7.205 10.903 25.340 1.00 9.38 159 TYR F CA 1
ATOM 11860 C C . TYR F 1 167 ? -6.768 11.432 23.980 1.00 12.67 159 TYR F C 1
ATOM 11861 O O . TYR F 1 167 ? -6.739 10.665 23.020 1.00 12.83 159 TYR F O 1
ATOM 11870 N N . GLY F 1 168 ? -6.406 12.708 23.874 1.00 8.12 160 GLY F N 1
ATOM 11871 C CA . GLY F 1 168 ? -6.027 13.224 22.565 1.00 8.77 160 GLY F CA 1
ATOM 11872 C C . GLY F 1 168 ? -4.651 12.808 22.096 1.00 11.46 160 GLY F C 1
ATOM 11873 O O . GLY F 1 168 ? -4.403 12.805 20.886 1.00 9.61 160 GLY F O 1
ATOM 11874 N N . SER F 1 169 ? -3.757 12.460 23.021 1.00 10.20 161 SER F N 1
ATOM 11875 C CA . SER F 1 169 ? -2.346 12.258 22.706 1.00 8.46 161 SER F CA 1
ATOM 11876 C C . SER F 1 169 ? -1.871 10.896 23.176 1.00 9.30 161 SER F C 1
ATOM 11877 O O . SER F 1 169 ? -1.516 10.052 22.358 1.00 8.65 161 SER F O 1
ATOM 11880 N N . ALA F 1 170 ? -1.870 10.674 24.493 1.00 10.59 162 ALA F N 1
ATOM 11881 C CA . ALA F 1 170 ? -1.475 9.371 25.013 1.00 8.74 162 ALA F CA 1
ATOM 11882 C C . ALA F 1 170 ? -2.375 8.265 24.462 1.00 10.19 162 ALA F C 1
ATOM 11883 O O . ALA F 1 170 ? -1.894 7.174 24.099 1.00 11.40 162 ALA F O 1
ATOM 11885 N N . TYR F 1 171 ? -3.685 8.526 24.339 1.00 9.03 163 TYR F N 1
ATOM 11886 C CA . TYR F 1 171 ? -4.543 7.493 23.787 1.00 9.88 163 TYR F CA 1
ATOM 11887 C C . TYR F 1 171 ? -4.407 7.399 22.278 1.00 9.81 163 TYR F C 1
ATOM 11888 O O . TYR F 1 171 ? -4.536 6.310 21.702 1.00 9.63 163 TYR F O 1
ATOM 11897 N N . LEU F 1 172 ? -4.120 8.516 21.610 1.00 8.36 164 LEU F N 1
ATOM 11898 C CA . LEU F 1 172 ? -3.799 8.422 20.190 1.00 8.24 164 LEU F CA 1
ATOM 11899 C C . LEU F 1 172 ? -2.667 7.415 19.955 1.00 9.54 164 LEU F C 1
ATOM 11900 O O . LEU F 1 172 ? -2.690 6.661 18.980 1.00 7.91 164 LEU F O 1
ATOM 11905 N N . ALA F 1 173 ? -1.661 7.393 20.839 1.00 7.88 165 ALA F N 1
ATOM 11906 C CA . ALA F 1 173 ? -0.571 6.443 20.669 1.00 7.66 165 ALA F CA 1
ATOM 11907 C C . ALA F 1 173 ? -1.028 4.992 20.747 1.00 8.04 165 ALA F C 1
ATOM 11908 O O . ALA F 1 173 ? -0.337 4.108 20.215 1.00 8.43 165 ALA F O 1
ATOM 11910 N N . LYS F 1 174 ? -2.170 4.729 21.393 1.00 7.61 166 LYS F N 1
ATOM 11911 C CA . LYS F 1 174 ? -2.686 3.378 21.492 1.00 7.83 166 LYS F CA 1
ATOM 11912 C C . LYS F 1 174 ? -3.395 2.938 20.227 1.00 8.88 166 LYS F C 1
ATOM 11913 O O . LYS F 1 174 ? -3.820 1.783 20.149 1.00 9.95 166 LYS F O 1
ATOM 11919 N N . MET F 1 175 ? -3.512 3.808 19.218 1.00 7.56 167 MET F N 1
ATOM 11920 C CA . MET F 1 175 ? -4.046 3.387 17.923 1.00 7.85 167 MET F CA 1
ATOM 11921 C C . MET F 1 175 ? -3.102 3.638 16.758 1.00 9.50 167 MET F C 1
ATOM 11922 O O . MET F 1 175 ? -3.190 2.896 15.775 1.00 11.30 167 MET F O 1
ATOM 11927 N N . VAL F 1 176 ? -2.191 4.625 16.837 1.00 8.19 168 VAL F N 1
ATOM 11928 C CA . VAL F 1 176 ? -1.239 4.870 15.747 1.00 7.80 168 VAL F CA 1
ATOM 11929 C C . VAL F 1 176 ? 0.189 4.608 16.151 1.00 9.50 168 VAL F C 1
ATOM 11930 O O . VAL F 1 176 ? 1.092 4.702 15.293 1.00 10.62 168 VAL F O 1
ATOM 11934 N N . GLY F 1 177 ? 0.435 4.255 17.413 1.00 7.88 169 GLY F N 1
ATOM 11935 C CA . GLY F 1 177 ? 1.791 4.056 17.892 1.00 8.04 169 GLY F CA 1
ATOM 11936 C C . GLY F 1 177 ? 2.427 5.357 18.355 1.00 8.00 169 GLY F C 1
ATOM 11937 O O . GLY F 1 177 ? 2.015 6.455 17.988 1.00 9.81 169 GLY F O 1
ATOM 11938 N N . GLN F 1 178 ? 3.503 5.207 19.134 1.00 8.14 170 GLN F N 1
ATOM 11939 C CA . GLN F 1 178 ? 4.107 6.369 19.790 1.00 8.17 170 GLN F CA 1
ATOM 11940 C C . GLN F 1 178 ? 4.830 7.292 18.813 1.00 10.97 170 GLN F C 1
ATOM 11941 O O . GLN F 1 178 ? 4.826 8.516 19.020 1.00 10.06 170 GLN F O 1
ATOM 11947 N N . LYS F 1 179 ? 5.466 6.753 17.768 1.00 8.96 171 LYS F N 1
ATOM 11948 C CA . LYS F 1 179 ? 6.167 7.642 16.842 1.00 8.58 171 LYS F CA 1
ATOM 11949 C C . LYS F 1 179 ? 5.185 8.526 16.103 1.00 8.75 171 LYS F C 1
ATOM 11950 O O . LYS F 1 179 ? 5.423 9.726 15.941 1.00 8.56 171 LYS F O 1
ATOM 11956 N N . LYS F 1 180 ? 4.088 7.943 15.605 1.00 9.00 172 LYS F N 1
ATOM 11957 C CA . LYS F 1 180 ? 3.163 8.735 14.807 1.00 8.56 172 LYS F CA 1
ATOM 11958 C C . LYS F 1 180 ? 2.376 9.715 15.660 1.00 8.40 172 LYS F C 1
ATOM 11959 O O . LYS F 1 180 ? 2.083 10.827 15.211 1.00 9.76 172 LYS F O 1
ATOM 11965 N N . ALA F 1 181 ? 2.042 9.332 16.904 1.00 9.40 173 ALA F N 1
ATOM 11966 C CA . ALA F 1 181 ? 1.321 10.259 17.764 1.00 8.60 173 ALA F CA 1
ATOM 11967 C C . ALA F 1 181 ? 2.175 11.481 18.047 1.00 10.17 173 ALA F C 1
ATOM 11968 O O . ALA F 1 181 ? 1.680 12.616 18.032 1.00 9.32 173 ALA F O 1
ATOM 11970 N N . ARG F 1 182 ? 3.479 11.263 18.263 1.00 9.22 174 ARG F N 1
ATOM 11971 C CA . ARG F 1 182 ? 4.401 12.372 18.483 1.00 9.57 174 ARG F CA 1
ATOM 11972 C C . ARG F 1 182 ? 4.509 13.254 17.249 1.00 9.26 174 ARG F C 1
ATOM 11973 O O . ARG F 1 182 ? 4.487 14.480 17.366 1.00 10.21 174 ARG F O 1
ATOM 11981 N N . GLU F 1 183 ? 4.541 12.656 16.054 1.00 8.59 175 GLU F N 1
ATOM 11982 C CA . GLU F 1 183 ? 4.627 13.451 14.831 1.00 8.81 175 GLU F CA 1
ATOM 11983 C C . GLU F 1 183 ? 3.402 14.350 14.690 1.00 8.78 175 GLU F C 1
ATOM 11984 O O . GLU F 1 183 ? 3.517 15.545 14.371 1.00 10.34 175 GLU F O 1
ATOM 11990 N N . ILE F 1 184 ? 2.218 13.772 14.906 1.00 9.34 176 ILE F N 1
ATOM 11991 C CA . ILE F 1 184 ? 0.967 14.504 14.714 1.00 9.43 176 ILE F CA 1
ATOM 11992 C C . ILE F 1 184 ? 0.956 15.761 15.573 1.00 8.98 176 ILE F C 1
ATOM 11993 O O . ILE F 1 184 ? 0.660 16.864 15.084 1.00 10.20 176 ILE F O 1
ATOM 11998 N N . PHE F 1 185 ? 1.368 15.637 16.836 1.00 10.36 177 PHE F N 1
ATOM 11999 C CA . PHE F 1 185 ? 1.326 16.792 17.735 1.00 9.36 177 PHE F CA 1
ATOM 12000 C C . PHE F 1 185 ? 2.513 17.736 17.559 1.00 12.32 177 PHE F C 1
ATOM 12001 O O . PHE F 1 185 ? 2.356 18.955 17.732 1.00 13.40 177 PHE F O 1
ATOM 12009 N N . PHE F 1 186 ? 3.711 17.204 17.279 1.00 10.24 178 PHE F N 1
ATOM 12010 C CA . PHE F 1 186 ? 4.892 18.061 17.274 1.00 9.44 178 PHE F CA 1
ATOM 12011 C C . PHE F 1 186 ? 5.000 18.896 16.010 1.00 11.33 178 PHE F C 1
ATOM 12012 O O . PHE F 1 186 ? 5.521 20.012 16.068 1.00 12.00 178 PHE F O 1
ATOM 12020 N N . LEU F 1 187 ? 4.490 18.405 14.873 1.00 11.63 179 LEU F N 1
ATOM 12021 C CA . LEU F 1 187 ? 4.575 19.174 13.638 1.00 10.16 179 LEU F CA 1
ATOM 12022 C C . LEU F 1 187 ? 3.253 19.796 13.212 1.00 10.09 179 LEU F C 1
ATOM 12023 O O . LEU F 1 187 ? 3.273 20.800 12.486 1.00 12.84 179 LEU F O 1
ATOM 12028 N N . GLY F 1 188 ? 2.129 19.244 13.658 1.00 10.69 180 GLY F N 1
ATOM 12029 C CA . GLY F 1 188 ? 0.833 19.821 13.325 1.00 10.75 180 GLY F CA 1
ATOM 12030 C C . GLY F 1 188 ? 0.557 19.857 11.836 1.00 13.28 180 GLY F C 1
ATOM 12031 O O . GLY F 1 188 ? -0.060 20.812 11.339 1.00 12.73 180 GLY F O 1
ATOM 12032 N N . ARG F 1 189 ? 1.030 18.848 11.103 1.00 10.35 181 ARG F N 1
ATOM 12033 C CA . ARG F 1 189 ? 0.742 18.726 9.684 1.00 10.60 181 ARG F CA 1
ATOM 12034 C C . ARG F 1 189 ? -0.660 18.156 9.432 1.00 10.05 181 ARG F C 1
ATOM 12035 O O . ARG F 1 189 ? -1.347 17.671 10.338 1.00 10.81 181 ARG F O 1
ATOM 12043 N N . ASN F 1 190 ? -1.079 18.215 8.153 1.00 11.99 182 ASN F N 1
ATOM 12044 C CA . ASN F 1 190 ? -2.354 17.656 7.696 1.00 10.27 182 ASN F CA 1
ATOM 12045 C C . ASN F 1 190 ? -2.198 16.201 7.290 1.00 10.43 182 ASN F C 1
ATOM 12046 O O . ASN F 1 190 ? -1.192 15.832 6.677 1.00 13.32 182 ASN F O 1
ATOM 12051 N N . TYR F 1 191 ? -3.218 15.395 7.589 1.00 10.11 183 TYR F N 1
ATOM 12052 C CA . TYR F 1 191 ? -3.269 14.005 7.148 1.00 10.74 183 TYR F CA 1
ATOM 12053 C C . TYR F 1 191 ? -4.590 13.735 6.460 1.00 11.69 183 TYR F C 1
ATOM 12054 O O . TYR F 1 191 ? -5.651 14.129 6.951 1.00 11.26 183 TYR F O 1
ATOM 12063 N N . SER F 1 192 ? -4.521 13.081 5.306 1.00 10.46 184 SER F N 1
ATOM 12064 C CA . SER F 1 192 ? -5.728 12.699 4.595 1.00 10.21 184 SER F CA 1
ATOM 12065 C C . SER F 1 192 ? -6.421 11.526 5.290 1.00 11.56 184 SER F C 1
ATOM 12066 O O . SER F 1 192 ? -5.865 10.880 6.171 1.00 11.39 184 SER F O 1
ATOM 12069 N N . ALA F 1 193 ? -7.662 11.246 4.862 1.00 11.00 185 ALA F N 1
ATOM 12070 C CA . ALA F 1 193 ? -8.373 10.086 5.385 1.00 10.11 185 ALA F CA 1
ATOM 12071 C C . ALA F 1 193 ? -7.575 8.818 5.140 1.00 10.16 185 ALA F C 1
ATOM 12072 O O . ALA F 1 193 ? -7.475 7.958 6.022 1.00 10.85 185 ALA F O 1
ATOM 12074 N N . GLN F 1 194 ? -7.008 8.678 3.938 1.00 10.82 186 GLN F N 1
ATOM 12075 C CA . GLN F 1 194 ? -6.249 7.471 3.652 1.00 11.55 186 GLN F CA 1
ATOM 12076 C C . GLN F 1 194 ? -5.009 7.391 4.525 1.00 11.59 186 GLN F C 1
ATOM 12077 O O . GLN F 1 194 ? -4.666 6.306 5.004 1.00 11.32 186 GLN F O 1
ATOM 12083 N N . GLU F 1 195 ? -4.312 8.520 4.745 1.00 9.85 187 GLU F N 1
ATOM 12084 C CA . GLU F 1 195 ? -3.152 8.473 5.637 1.00 10.52 187 GLU F CA 1
ATOM 12085 C C . GLU F 1 195 ? -3.560 8.082 7.046 1.00 11.47 187 GLU F C 1
ATOM 12086 O O . GLU F 1 195 ? -2.848 7.336 7.734 1.00 12.21 187 GLU F O 1
ATOM 12092 N N . ALA F 1 196 ? -4.695 8.596 7.498 1.00 9.63 188 ALA F N 1
ATOM 12093 C CA . ALA F 1 196 ? -5.166 8.295 8.845 1.00 10.88 188 ALA F CA 1
ATOM 12094 C C . ALA F 1 196 ? -5.586 6.841 8.973 1.00 10.40 188 ALA F C 1
ATOM 12095 O O . ALA F 1 196 ? -5.433 6.235 10.046 1.00 10.98 188 ALA F O 1
ATOM 12097 N N . PHE F 1 197 ? -6.129 6.275 7.897 1.00 10.41 189 PHE F N 1
ATOM 12098 C CA . PHE F 1 197 ? -6.429 4.849 7.865 1.00 11.45 189 PHE F CA 1
ATOM 12099 C C . PHE F 1 197 ? -5.154 4.021 7.935 1.00 12.34 189 PHE F C 1
ATOM 12100 O O . PHE F 1 197 ? -5.070 3.041 8.702 1.00 13.64 189 PHE F O 1
ATOM 12108 N N . GLU F 1 198 ? -4.145 4.386 7.134 1.00 11.59 190 GLU F N 1
ATOM 12109 C CA . GLU F 1 198 ? -2.906 3.609 7.141 1.00 11.63 190 GLU F CA 1
ATOM 12110 C C . GLU F 1 198 ? -2.228 3.657 8.495 1.00 12.45 190 GLU F C 1
ATOM 12111 O O . GLU F 1 198 ? -1.617 2.663 8.898 1.00 15.18 190 GLU F O 1
ATOM 12117 N N . MET F 1 199 ? -2.338 4.772 9.219 1.00 9.82 191 MET F N 1
ATOM 12118 C CA . MET F 1 199 ? -1.655 4.815 10.511 1.00 8.77 191 MET F CA 1
ATOM 12119 C C . MET F 1 199 ? -2.440 4.160 11.641 1.00 11.76 191 MET F C 1
ATOM 12120 O O . MET F 1 199 ? -1.837 3.883 12.684 1.00 10.95 191 MET F O 1
ATOM 12125 N N . GLY F 1 200 ? -3.737 3.888 11.454 1.00 8.31 192 GLY F N 1
ATOM 12126 C CA . GLY F 1 200 ? -4.538 3.130 12.405 1.00 11.22 192 GLY F CA 1
ATOM 12127 C C . GLY F 1 200 ? -5.580 3.912 13.181 1.00 9.57 192 GLY F C 1
ATOM 12128 O O . GLY F 1 200 ? -6.230 3.325 14.057 1.00 10.17 192 GLY F O 1
ATOM 12129 N N . MET F 1 201 ? -5.781 5.207 12.901 1.00 8.42 193 MET F N 1
ATOM 12130 C CA . MET F 1 201 ? -6.780 5.961 13.662 1.00 7.75 193 MET F CA 1
ATOM 12131 C C . MET F 1 201 ? -8.102 6.139 12.928 1.00 10.09 193 MET F C 1
ATOM 12132 O O . MET F 1 201 ? -9.068 6.599 13.545 1.00 10.24 193 MET F O 1
ATOM 12137 N N . VAL F 1 202 ? -8.180 5.755 11.657 1.00 8.06 194 VAL F N 1
ATOM 12138 C CA . VAL F 1 202 ? -9.432 5.749 10.907 1.00 9.25 194 VAL F CA 1
ATOM 12139 C C . VAL F 1 202 ? -9.750 4.312 10.536 1.00 9.68 194 VAL F C 1
ATOM 12140 O O . VAL F 1 202 ? -8.892 3.604 9.996 1.00 10.90 194 VAL F O 1
ATOM 12144 N N . ASN F 1 203 ? -10.997 3.905 10.793 1.00 9.48 195 ASN F N 1
ATOM 12145 C CA . ASN F 1 203 ? -11.412 2.531 10.538 1.00 8.54 195 ASN F CA 1
ATOM 12146 C C . ASN F 1 203 ? -11.746 2.270 9.087 1.00 10.59 195 ASN F C 1
ATOM 12147 O O . ASN F 1 203 ? -11.518 1.154 8.609 1.00 12.94 195 ASN F O 1
ATOM 12152 N N . LYS F 1 204 ? -12.311 3.248 8.382 1.00 12.55 196 LYS F N 1
ATOM 12153 C CA A LYS F 1 204 ? -12.650 3.055 6.981 0.42 12.65 196 LYS F CA 1
ATOM 12154 C CA B LYS F 1 204 ? -12.651 3.055 6.982 0.58 12.57 196 LYS F CA 1
ATOM 12155 C C . LYS F 1 204 ? -12.701 4.413 6.297 1.00 11.15 196 LYS F C 1
ATOM 12156 O O . LYS F 1 204 ? -13.198 5.385 6.875 1.00 11.74 196 LYS F O 1
ATOM 12167 N N . VAL F 1 205 ? -12.167 4.459 5.074 1.00 10.99 197 VAL F N 1
ATOM 12168 C CA . VAL F 1 205 ? -12.221 5.615 4.189 1.00 10.11 197 VAL F CA 1
ATOM 12169 C C . VAL F 1 205 ? -13.421 5.415 3.284 1.00 13.08 197 VAL F C 1
ATOM 12170 O O . VAL F 1 205 ? -13.507 4.397 2.587 1.00 15.10 197 VAL F O 1
ATOM 12174 N N . VAL F 1 206 ? -14.337 6.377 3.284 1.00 11.85 198 VAL F N 1
ATOM 12175 C CA . VAL F 1 206 ? -15.639 6.234 2.626 1.00 10.97 198 VAL F CA 1
ATOM 12176 C C . VAL F 1 206 ? -15.813 7.384 1.640 1.00 11.88 198 VAL F C 1
ATOM 12177 O O . VAL F 1 206 ? -15.508 8.528 1.990 1.00 13.16 198 VAL F O 1
ATOM 12181 N N . PRO F 1 207 ? -16.325 7.162 0.430 1.00 12.76 199 PRO F N 1
ATOM 12182 C CA . PRO F 1 207 ? -16.647 8.304 -0.435 1.00 13.84 199 PRO F CA 1
ATOM 12183 C C . PRO F 1 207 ? -17.541 9.292 0.292 1.00 15.03 199 PRO F C 1
ATOM 12184 O O . PRO F 1 207 ? -18.457 8.907 1.016 1.00 12.85 199 PRO F O 1
ATOM 12188 N N . HIS F 1 208 ? -17.257 10.584 0.101 1.00 13.90 200 HIS F N 1
ATOM 12189 C CA . HIS F 1 208 ? -17.948 11.629 0.854 1.00 13.99 200 HIS F CA 1
ATOM 12190 C C . HIS F 1 208 ? -19.464 11.480 0.786 1.00 13.15 200 HIS F C 1
ATOM 12191 O O . HIS F 1 208 ? -20.163 11.586 1.801 1.00 15.84 200 HIS F O 1
ATOM 12198 N N . ALA F 1 209 ? -19.994 11.246 -0.415 1.00 13.71 201 ALA F N 1
ATOM 12199 C CA . ALA F 1 209 ? -21.437 11.182 -0.571 1.00 14.67 201 ALA F CA 1
ATOM 12200 C C . ALA F 1 209 ? -22.053 9.967 0.101 1.00 17.01 201 ALA F C 1
ATOM 12201 O O . ALA F 1 209 ? -23.260 9.988 0.359 1.00 18.32 201 ALA F O 1
ATOM 12203 N N . GLU F 1 210 ? -21.262 8.925 0.394 1.00 14.96 202 GLU F N 1
ATOM 12204 C CA . GLU F 1 210 ? -21.728 7.725 1.100 1.00 15.24 202 GLU F CA 1
ATOM 12205 C C . GLU F 1 210 ? -21.461 7.730 2.599 1.00 14.70 202 GLU F C 1
ATOM 12206 O O . GLU F 1 210 ? -21.870 6.779 3.277 1.00 15.09 202 GLU F O 1
ATOM 12212 N N . LEU F 1 211 ? -20.763 8.739 3.123 1.00 12.57 203 LEU F N 1
ATOM 12213 C CA . LEU F 1 211 ? -20.236 8.665 4.490 1.00 11.86 203 LEU F CA 1
ATOM 12214 C C . LEU F 1 211 ? -21.342 8.514 5.533 1.00 12.10 203 LEU F C 1
ATOM 12215 O O . LEU F 1 211 ? -21.257 7.641 6.406 1.00 12.75 203 LEU F O 1
ATOM 12220 N N . GLU F 1 212 ? -22.379 9.368 5.477 1.00 12.38 204 GLU F N 1
ATOM 12221 C CA . GLU F 1 212 ? -23.412 9.302 6.519 1.00 11.82 204 GLU F CA 1
ATOM 12222 C C . GLU F 1 212 ? -24.200 8.006 6.424 1.00 13.48 204 GLU F C 1
ATOM 12223 O O . GLU F 1 212 ? -24.496 7.380 7.449 1.00 14.29 204 GLU F O 1
ATOM 12229 N N . ASP F 1 213 ? -24.509 7.568 5.198 1.00 14.86 205 ASP F N 1
ATOM 12230 C CA . ASP F 1 213 ? -25.246 6.319 5.022 1.00 12.57 205 ASP F CA 1
ATOM 12231 C C . ASP F 1 213 ? -24.425 5.135 5.504 1.00 13.88 205 ASP F C 1
ATOM 12232 O O . ASP F 1 213 ? -24.963 4.204 6.116 1.00 14.69 205 ASP F O 1
ATOM 12237 N N . THR F 1 214 ? -23.115 5.147 5.221 1.00 13.32 206 THR F N 1
ATOM 12238 C CA . THR F 1 214 ? -22.250 4.050 5.639 1.00 13.03 206 THR F CA 1
ATOM 12239 C C . THR F 1 214 ? -22.127 4.002 7.149 1.00 12.38 206 THR F C 1
ATOM 12240 O O . THR F 1 214 ? -22.121 2.916 7.744 1.00 12.82 206 THR F O 1
ATOM 12244 N N . ALA F 1 215 ? -22.043 5.171 7.786 1.00 10.76 207 ALA F N 1
ATOM 12245 C CA . ALA F 1 215 ? -21.990 5.202 9.247 1.00 11.50 207 ALA F CA 1
ATOM 12246 C C . ALA F 1 215 ? -23.244 4.584 9.850 1.00 12.08 207 ALA F C 1
ATOM 12247 O O . ALA F 1 215 ? -23.167 3.845 10.842 1.00 13.54 207 ALA F O 1
ATOM 12249 N N . TYR F 1 216 ? -24.404 4.871 9.262 1.00 14.22 208 TYR F N 1
ATOM 12250 C CA . TYR F 1 216 ? -25.641 4.276 9.749 1.00 12.85 208 TYR F CA 1
ATOM 12251 C C . TYR F 1 216 ? -25.645 2.766 9.526 1.00 13.30 208 TYR F C 1
ATOM 12252 O O . TYR F 1 216 ? -26.121 2.013 10.389 1.00 14.34 208 TYR F O 1
ATOM 12261 N N . GLU F 1 217 ? -25.112 2.309 8.381 1.00 13.08 209 GLU F N 1
ATOM 12262 C CA . GLU F 1 217 ? -24.995 0.874 8.124 1.00 13.10 209 GLU F CA 1
ATOM 12263 C C . GLU F 1 217 ? -24.088 0.194 9.144 1.00 12.35 209 GLU F C 1
ATOM 12264 O O . GLU F 1 217 ? -24.416 -0.893 9.640 1.00 13.26 209 GLU F O 1
ATOM 12266 N N . TRP F 1 218 ? -22.926 0.799 9.445 1.00 12.05 210 TRP F N 1
ATOM 12267 C CA . TRP F 1 218 ? -22.064 0.260 10.497 1.00 11.22 210 TRP F CA 1
ATOM 12268 C C . TRP F 1 218 ? -22.816 0.165 11.813 1.00 11.45 210 TRP F C 1
ATOM 12269 O O . TRP F 1 218 ? -22.743 -0.846 12.524 1.00 12.92 210 TRP F O 1
ATOM 12280 N N . ALA F 1 219 ? -23.561 1.217 12.147 1.00 11.55 211 ALA F N 1
ATOM 12281 C CA . ALA F 1 219 ? -24.307 1.203 13.393 1.00 12.38 211 ALA F CA 1
ATOM 12282 C C . ALA F 1 219 ? -25.286 0.037 13.428 1.00 13.10 211 ALA F C 1
ATOM 12283 O O . ALA F 1 219 ? -25.395 -0.659 14.449 1.00 12.69 211 ALA F O 1
ATOM 12285 N N . GLN F 1 220 ? -25.997 -0.201 12.318 1.00 12.12 212 GLN F N 1
ATOM 12286 C CA . GLN F 1 220 ? -26.964 -1.295 12.311 1.00 11.40 212 GLN F CA 1
ATOM 12287 C C . GLN F 1 220 ? -26.289 -2.651 12.441 1.00 12.79 212 GLN F C 1
ATOM 12288 O O . GLN F 1 220 ? -26.889 -3.573 13.007 1.00 15.24 212 GLN F O 1
ATOM 12294 N N . GLU F 1 221 ? -25.066 -2.812 11.906 1.00 13.69 213 GLU F N 1
ATOM 12295 C CA . GLU F 1 221 ? -24.336 -4.059 12.126 1.00 10.97 213 GLU F CA 1
ATOM 12296 C C . GLU F 1 221 ? -24.077 -4.282 13.610 1.00 10.83 213 GLU F C 1
ATOM 12297 O O . GLU F 1 221 ? -24.244 -5.397 14.119 1.00 13.95 213 GLU F O 1
ATOM 12303 N N . ILE F 1 222 ? -23.681 -3.224 14.322 1.00 10.40 214 ILE F N 1
ATOM 12304 C CA . ILE F 1 222 ? -23.436 -3.345 15.760 1.00 11.16 214 ILE F CA 1
ATOM 12305 C C . ILE F 1 222 ? -24.726 -3.656 16.505 1.00 14.67 214 ILE F C 1
ATOM 12306 O O . ILE F 1 222 ? -24.739 -4.460 17.451 1.00 12.96 214 ILE F O 1
ATOM 12311 N N . LEU F 1 223 ? -25.825 -3.009 16.105 1.00 12.97 215 LEU F N 1
ATOM 12312 C CA . LEU F 1 223 ? -27.090 -3.165 16.813 1.00 11.89 215 LEU F CA 1
ATOM 12313 C C . LEU F 1 223 ? -27.676 -4.560 16.679 1.00 11.94 215 LEU F C 1
ATOM 12314 O O . LEU F 1 223 ? -28.577 -4.906 17.451 1.00 14.00 215 LEU F O 1
ATOM 12319 N N . ALA F 1 224 ? -27.196 -5.363 15.718 1.00 11.66 216 ALA F N 1
ATOM 12320 C CA . ALA F 1 224 ? -27.600 -6.752 15.585 1.00 13.87 216 ALA F CA 1
ATOM 12321 C C . ALA F 1 224 ? -26.821 -7.691 16.491 1.00 13.05 216 ALA F C 1
ATOM 12322 O O . ALA F 1 224 ? -27.150 -8.883 16.520 1.00 14.25 216 ALA F O 1
ATOM 12324 N N . LYS F 1 225 ? -25.819 -7.190 17.219 1.00 11.59 217 LYS F N 1
ATOM 12325 C CA . LYS F 1 225 ? -25.010 -8.002 18.118 1.00 11.61 217 LYS F CA 1
ATOM 12326 C C . LYS F 1 225 ? -25.651 -8.096 19.499 1.00 11.79 217 LYS F C 1
ATOM 12327 O O . LYS F 1 225 ? -26.621 -7.411 19.823 1.00 14.10 217 LYS F O 1
ATOM 12333 N N . SER F 1 226 ? -25.103 -8.988 20.303 1.00 12.24 218 SER F N 1
ATOM 12334 C CA . SER F 1 226 ? -25.493 -9.106 21.704 1.00 12.26 218 SER F CA 1
ATOM 12335 C C . SER F 1 226 ? -25.156 -7.825 22.449 1.00 13.19 218 SER F C 1
ATOM 12336 O O . SER F 1 226 ? -23.980 -7.446 22.483 1.00 12.03 218 SER F O 1
ATOM 12339 N N . PRO F 1 227 ? -26.125 -7.145 23.075 1.00 14.23 219 PRO F N 1
ATOM 12340 C CA . PRO F 1 227 ? -25.762 -5.926 23.815 1.00 13.46 219 PRO F CA 1
ATOM 12341 C C . PRO F 1 227 ? -24.831 -6.203 24.976 1.00 12.65 219 PRO F C 1
ATOM 12342 O O . PRO F 1 227 ? -23.968 -5.369 25.262 1.00 12.93 219 PRO F O 1
ATOM 12346 N N . THR F 1 228 ? -24.980 -7.349 25.648 1.00 13.09 220 THR F N 1
ATOM 12347 C CA . THR F 1 228 ? -24.052 -7.698 26.718 1.00 12.41 220 THR F CA 1
ATOM 12348 C C . THR F 1 228 ? -22.645 -7.843 26.169 1.00 11.65 220 THR F C 1
ATOM 12349 O O . THR F 1 228 ? -21.691 -7.302 26.733 1.00 11.98 220 THR F O 1
ATOM 12353 N N . SER F 1 229 ? -22.499 -8.540 25.037 1.00 11.82 221 SER F N 1
ATOM 12354 C CA . SER F 1 229 ? -21.163 -8.671 24.450 1.00 10.84 221 SER F CA 1
ATOM 12355 C C . SER F 1 229 ? -20.578 -7.308 24.116 1.00 11.44 221 SER F C 1
ATOM 12356 O O . SER F 1 229 ? -19.413 -7.029 24.405 1.00 10.86 221 SER F O 1
ATOM 12359 N N . ILE F 1 230 ? -21.366 -6.451 23.472 1.00 10.39 222 ILE F N 1
ATOM 12360 C CA . ILE F 1 230 ? -20.823 -5.168 23.040 1.00 9.80 222 ILE F CA 1
ATOM 12361 C C . ILE F 1 230 ? -20.375 -4.341 24.243 1.00 12.13 222 ILE F C 1
ATOM 12362 O O . ILE F 1 230 ? -19.271 -3.786 24.249 1.00 10.79 222 ILE F O 1
ATOM 12367 N N . ARG F 1 231 ? -21.203 -4.273 25.296 1.00 12.60 223 ARG F N 1
ATOM 12368 C CA . ARG F 1 231 ? -20.809 -3.528 26.497 1.00 10.25 223 ARG F CA 1
ATOM 12369 C C . ARG F 1 231 ? -19.531 -4.098 27.115 1.00 9.45 223 ARG F C 1
ATOM 12370 O O . ARG F 1 231 ? -18.604 -3.359 27.475 1.00 12.18 223 ARG F O 1
ATOM 12378 N N . MET F 1 232 ? -19.492 -5.415 27.309 1.00 10.97 224 MET F N 1
ATOM 12379 C CA . MET F 1 232 ? -18.343 -6.007 27.994 1.00 9.14 224 MET F CA 1
ATOM 12380 C C . MET F 1 232 ? -17.088 -5.887 27.155 1.00 10.29 224 MET F C 1
ATOM 12381 O O . MET F 1 232 ? -15.991 -5.714 27.710 1.00 10.89 224 MET F O 1
ATOM 12386 N N . LEU F 1 233 ? -17.224 -5.980 25.827 1.00 10.02 225 LEU F N 1
ATOM 12387 C CA . LEU F 1 233 ? -16.056 -5.835 24.958 1.00 9.53 225 LEU F CA 1
ATOM 12388 C C . LEU F 1 233 ? -15.552 -4.394 24.928 1.00 10.33 225 LEU F C 1
ATOM 12389 O O . LEU F 1 233 ? -14.338 -4.168 25.004 1.00 9.31 225 LEU F O 1
ATOM 12394 N N . LYS F 1 234 ? -16.454 -3.406 24.804 1.00 8.86 226 LYS F N 1
ATOM 12395 C CA . LYS F 1 234 ? -16.008 -2.018 24.918 1.00 8.79 226 LYS F CA 1
ATOM 12396 C C . LYS F 1 234 ? -15.268 -1.803 26.230 1.00 9.68 226 LYS F C 1
ATOM 12397 O O . LYS F 1 234 ? -14.188 -1.205 26.264 1.00 10.31 226 LYS F O 1
ATOM 12403 N N . PHE F 1 235 ? -15.841 -2.293 27.328 1.00 7.74 227 PHE F N 1
ATOM 12404 C CA . PHE F 1 235 ? -15.232 -2.007 28.621 1.00 7.23 227 PHE F CA 1
ATOM 12405 C C . PHE F 1 235 ? -13.964 -2.819 28.841 1.00 9.78 227 PHE F C 1
ATOM 12406 O O . PHE F 1 235 ? -13.072 -2.363 29.552 1.00 9.79 227 PHE F O 1
ATOM 12414 N N . ALA F 1 236 ? -13.849 -4.008 28.236 1.00 8.91 228 ALA F N 1
ATOM 12415 C CA . ALA F 1 236 ? -12.584 -4.735 28.300 1.00 9.33 228 ALA F CA 1
ATOM 12416 C C . ALA F 1 236 ? -11.495 -3.995 27.549 1.00 9.72 228 ALA F C 1
ATOM 12417 O O . ALA F 1 236 ? -10.345 -3.928 28.018 1.00 9.83 228 ALA F O 1
ATOM 12419 N N . MET F 1 237 ? -11.832 -3.434 26.384 1.00 8.33 229 MET F N 1
ATOM 12420 C CA . MET F 1 237 ? -10.788 -2.746 25.643 1.00 7.23 229 MET F CA 1
ATOM 12421 C C . MET F 1 237 ? -10.454 -1.414 26.281 1.00 9.78 229 MET F C 1
ATOM 12422 O O . MET F 1 237 ? -9.301 -0.991 26.186 1.00 9.25 229 MET F O 1
ATOM 12427 N N . ASN F 1 238 ? -11.416 -0.775 26.981 1.00 9.47 230 ASN F N 1
ATOM 12428 C CA . ASN F 1 238 ? -11.095 0.396 27.810 1.00 7.24 230 ASN F CA 1
ATOM 12429 C C . ASN F 1 238 ? -10.189 0.006 28.973 1.00 9.27 230 ASN F C 1
ATOM 12430 O O . ASN F 1 238 ? -9.289 0.768 29.368 1.00 8.88 230 ASN F O 1
ATOM 12435 N N . LEU F 1 239 ? -10.464 -1.152 29.575 1.00 7.88 231 LEU F N 1
ATOM 12436 C CA . LEU F 1 239 ? -9.854 -1.512 30.851 1.00 8.22 231 LEU F CA 1
ATOM 12437 C C . LEU F 1 239 ? -8.338 -1.524 30.771 1.00 9.92 231 LEU F C 1
ATOM 12438 O O . LEU F 1 239 ? -7.654 -1.091 31.712 1.00 9.35 231 LEU F O 1
ATOM 12443 N N . THR F 1 240 ? -7.782 -1.998 29.646 1.00 8.06 232 THR F N 1
ATOM 12444 C CA . THR F 1 240 ? -6.332 -2.139 29.591 1.00 8.98 232 THR F CA 1
ATOM 12445 C C . THR F 1 240 ? -5.620 -0.790 29.719 1.00 8.54 232 THR F C 1
ATOM 12446 O O . THR F 1 240 ? -4.480 -0.745 30.226 1.00 12.62 232 THR F O 1
ATOM 12450 N N . ASP F 1 241 ? -6.280 0.315 29.338 1.00 9.00 233 ASP F N 1
ATOM 12451 C CA . ASP F 1 241 ? -5.665 1.637 29.440 1.00 7.61 233 ASP F CA 1
ATOM 12452 C C . ASP F 1 241 ? -6.216 2.491 30.581 1.00 10.41 233 ASP F C 1
ATOM 12453 O O . ASP F 1 241 ? -5.511 3.401 31.041 1.00 10.52 233 ASP F O 1
ATOM 12458 N N . ASP F 1 242 ? -7.433 2.212 31.068 1.00 8.05 234 ASP F N 1
ATOM 12459 C CA . ASP F 1 242 ? -8.129 3.134 31.966 1.00 8.31 234 ASP F CA 1
ATOM 12460 C C . ASP F 1 242 ? -7.888 2.831 33.452 1.00 9.69 234 ASP F C 1
ATOM 12461 O O . ASP F 1 242 ? -8.582 3.403 34.302 1.00 9.40 234 ASP F O 1
ATOM 12466 N N . GLY F 1 243 ? -6.951 1.942 33.783 1.00 8.91 235 GLY F N 1
ATOM 12467 C CA . GLY F 1 243 ? -6.597 1.741 35.186 1.00 8.38 235 GLY F CA 1
ATOM 12468 C C . GLY F 1 243 ? -7.782 1.401 36.065 1.00 9.89 235 GLY F C 1
ATOM 12469 O O . GLY F 1 243 ? -8.686 0.660 35.672 1.00 10.36 235 GLY F O 1
ATOM 12470 N N . MET F 1 244 ? -7.786 1.976 37.277 1.00 7.61 236 MET F N 1
ATOM 12471 C CA A MET F 1 244 ? -8.815 1.633 38.251 0.16 10.12 236 MET F CA 1
ATOM 12472 C CA B MET F 1 244 ? -8.815 1.644 38.261 0.84 8.96 236 MET F CA 1
ATOM 12473 C C . MET F 1 244 ? -10.200 2.102 37.816 1.00 11.48 236 MET F C 1
ATOM 12474 O O . MET F 1 244 ? -11.208 1.496 38.210 1.00 10.74 236 MET F O 1
ATOM 12483 N N . VAL F 1 245 ? -10.280 3.185 37.031 1.00 10.31 237 VAL F N 1
ATOM 12484 C CA . VAL F 1 245 ? -11.585 3.600 36.504 1.00 9.53 237 VAL F CA 1
ATOM 12485 C C . VAL F 1 245 ? -12.105 2.549 35.537 1.00 10.16 237 VAL F C 1
ATOM 12486 O O . VAL F 1 245 ? -13.273 2.147 35.598 1.00 10.55 237 VAL F O 1
ATOM 12490 N N . GLY F 1 246 ? -11.244 2.097 34.620 1.00 8.31 238 GLY F N 1
ATOM 12491 C CA . GLY F 1 246 ? -11.644 1.041 33.717 1.00 8.78 238 GLY F CA 1
ATOM 12492 C C . GLY F 1 246 ? -12.038 -0.214 34.468 1.00 9.69 238 GLY F C 1
ATOM 12493 O O . GLY F 1 246 ? -13.007 -0.886 34.101 1.00 10.68 238 GLY F O 1
ATOM 12494 N N . GLN F 1 247 ? -11.314 -0.528 35.543 1.00 9.96 239 GLN F N 1
ATOM 12495 C CA . GLN F 1 247 ? -11.699 -1.665 36.373 1.00 8.69 239 GLN F CA 1
ATOM 12496 C C . GLN F 1 247 ? -13.063 -1.433 37.014 1.00 11.10 239 GLN F C 1
ATOM 12497 O O . GLN F 1 247 ? -13.900 -2.339 37.060 1.00 10.83 239 GLN F O 1
ATOM 12503 N N . GLN F 1 248 ? -13.298 -0.235 37.549 1.00 10.20 240 GLN F N 1
ATOM 12504 C CA . GLN F 1 248 ? -14.602 0.045 38.133 1.00 10.84 240 GLN F CA 1
ATOM 12505 C C . GLN F 1 248 ? -15.722 -0.182 37.119 1.00 8.72 240 GLN F C 1
ATOM 12506 O O . GLN F 1 248 ? -16.767 -0.758 37.447 1.00 10.61 240 GLN F O 1
ATOM 12512 N N . VAL F 1 249 ? -15.538 0.306 35.900 1.00 8.34 241 VAL F N 1
ATOM 12513 C CA . VAL F 1 249 ? -16.610 0.224 34.909 1.00 9.08 241 VAL F CA 1
ATOM 12514 C C . VAL F 1 249 ? -16.823 -1.218 34.465 1.00 10.06 241 VAL F C 1
ATOM 12515 O O . VAL F 1 249 ? -17.964 -1.698 34.389 1.00 11.49 241 VAL F O 1
ATOM 12519 N N . PHE F 1 250 ? -15.726 -1.942 34.187 1.00 11.10 242 PHE F N 1
ATOM 12520 C CA . PHE F 1 250 ? -15.866 -3.325 33.726 1.00 10.00 242 PHE F CA 1
ATOM 12521 C C . PHE F 1 250 ? -16.425 -4.209 34.828 1.00 10.90 242 PHE F C 1
ATOM 12522 O O . PHE F 1 250 ? -17.339 -5.008 34.602 1.00 12.37 242 PHE F O 1
ATOM 12530 N N . ALA F 1 251 ? -15.868 -4.098 36.028 1.00 10.54 243 ALA F N 1
ATOM 12531 C CA . ALA F 1 251 ? -16.398 -4.902 37.112 1.00 10.78 243 ALA F CA 1
ATOM 12532 C C . ALA F 1 251 ? -17.851 -4.560 37.414 1.00 12.97 243 ALA F C 1
ATOM 12533 O O . ALA F 1 251 ? -18.623 -5.445 37.801 1.00 14.22 243 ALA F O 1
ATOM 12535 N N . GLY F 1 252 ? -18.246 -3.289 37.256 1.00 12.44 244 GLY F N 1
ATOM 12536 C CA . GLY F 1 252 ? -19.634 -2.940 37.518 1.00 13.04 244 GLY F CA 1
ATOM 12537 C C . GLY F 1 252 ? -20.597 -3.659 36.596 1.00 12.76 244 GLY F C 1
ATOM 12538 O O . GLY F 1 252 ? -21.680 -4.075 37.019 1.00 16.21 244 GLY F O 1
ATOM 12539 N N . GLU F 1 253 ? -20.226 -3.804 35.320 1.00 13.36 245 GLU F N 1
ATOM 12540 C CA . GLU F 1 253 ? -21.064 -4.597 34.422 1.00 15.68 245 GLU F CA 1
ATOM 12541 C C . GLU F 1 253 ? -21.035 -6.083 34.779 1.00 16.49 245 GLU F C 1
ATOM 12542 O O . GLU F 1 253 ? -22.057 -6.765 34.647 1.00 17.91 245 GLU F O 1
ATOM 12548 N N . ALA F 1 254 ? -19.910 -6.605 35.267 1.00 14.21 246 ALA F N 1
ATOM 12549 C CA . ALA F 1 254 ? -19.909 -7.986 35.758 1.00 18.31 246 ALA F CA 1
ATOM 12550 C C . ALA F 1 254 ? -20.810 -8.154 36.980 1.00 21.70 246 ALA F C 1
ATOM 12551 O O . ALA F 1 254 ? -21.475 -9.194 37.127 1.00 19.95 246 ALA F O 1
ATOM 12553 N N . THR F 1 255 ? -20.840 -7.164 37.885 1.00 15.57 247 THR F N 1
ATOM 12554 C CA . THR F 1 255 ? -21.750 -7.262 39.029 1.00 18.20 247 THR F CA 1
ATOM 12555 C C . THR F 1 255 ? -23.188 -7.367 38.559 1.00 23.07 247 THR F C 1
ATOM 12556 O O . THR F 1 255 ? -23.993 -8.105 39.144 1.00 23.34 247 THR F O 1
ATOM 12560 N N . ARG F 1 256 ? -23.522 -6.631 37.498 1.00 22.28 248 ARG F N 1
ATOM 12561 C CA . ARG F 1 256 ? -24.866 -6.683 36.927 1.00 23.68 248 ARG F CA 1
ATOM 12562 C C . ARG F 1 256 ? -25.202 -8.085 36.439 1.00 22.60 248 ARG F C 1
ATOM 12563 O O . ARG F 1 256 ? -26.326 -8.562 36.634 1.00 28.79 248 ARG F O 1
ATOM 12571 N N . LEU F 1 257 ? -24.226 -8.779 35.843 1.00 22.04 249 LEU F N 1
ATOM 12572 C CA . LEU F 1 257 ? -24.447 -10.151 35.399 1.00 19.24 249 LEU F CA 1
ATOM 12573 C C . LEU F 1 257 ? -24.627 -11.106 36.581 1.00 21.72 249 LEU F C 1
ATOM 12574 O O . LEU F 1 257 ? -25.473 -12.007 36.532 1.00 29.17 249 LEU F O 1
ATOM 12579 N N . ALA F 1 258 ? -23.832 -10.935 37.645 1.00 19.72 250 ALA F N 1
ATOM 12580 C CA . ALA F 1 258 ? -23.983 -11.789 38.823 1.00 20.99 250 ALA F CA 1
ATOM 12581 C C . ALA F 1 258 ? -25.368 -11.637 39.442 1.00 20.20 250 ALA F C 1
ATOM 12582 O O . ALA F 1 258 ? -25.965 -12.621 39.900 1.00 22.30 250 ALA F O 1
ATOM 12584 N N . TYR F 1 259 ? -25.899 -10.408 39.448 1.00 19.96 251 TYR F N 1
ATOM 12585 C CA . TYR F 1 259 ? -27.197 -10.143 40.061 1.00 21.40 251 TYR F CA 1
ATOM 12586 C C . TYR F 1 259 ? -28.306 -10.981 39.432 1.00 23.45 251 TYR F C 1
ATOM 12587 O O . TYR F 1 259 ? -29.282 -11.327 40.107 1.00 25.22 251 TYR F O 1
ATOM 12596 N N . MET F 1 260 ? -28.158 -11.336 38.152 1.00 25.16 252 MET F N 1
ATOM 12597 C CA . MET F 1 260 ? -29.174 -12.092 37.425 1.00 25.69 252 MET F CA 1
ATOM 12598 C C . MET F 1 260 ? -29.217 -13.573 37.784 1.00 26.36 252 MET F C 1
ATOM 12599 O O . MET F 1 260 ? -30.130 -14.276 37.333 1.00 30.54 252 MET F O 1
ATOM 12604 N N . THR F 1 261 ? -28.273 -14.074 38.568 1.00 32.08 253 THR F N 1
ATOM 12605 C CA . THR F 1 261 ? -28.172 -15.511 38.759 1.00 30.39 253 THR F CA 1
ATOM 12606 C C . THR F 1 261 ? -29.114 -15.996 39.856 1.00 31.22 253 THR F C 1
ATOM 12607 O O . THR F 1 261 ? -29.525 -15.247 40.743 1.00 31.55 253 THR F O 1
ATOM 12611 N N . ASP F 1 262 ? -29.448 -17.285 39.784 1.00 37.10 254 ASP F N 1
ATOM 12612 C CA . ASP F 1 262 ? -30.175 -17.911 40.881 1.00 34.71 254 ASP F CA 1
ATOM 12613 C C . ASP F 1 262 ? -29.378 -17.850 42.175 1.00 33.31 254 ASP F C 1
ATOM 12614 O O . ASP F 1 262 ? -29.963 -17.791 43.263 1.00 31.47 254 ASP F O 1
ATOM 12619 N N . GLU F 1 263 ? -28.047 -17.879 42.077 1.00 28.60 255 GLU F N 1
ATOM 12620 C CA . GLU F 1 263 ? -27.206 -17.739 43.262 1.00 27.08 255 GLU F CA 1
ATOM 12621 C C . GLU F 1 263 ? -27.460 -16.404 43.950 1.00 27.32 255 GLU F C 1
ATOM 12622 O O . GLU F 1 263 ? -27.561 -16.335 45.180 1.00 28.21 255 GLU F O 1
ATOM 12628 N N . ALA F 1 264 ? -27.577 -15.329 43.164 1.00 27.64 256 ALA F N 1
ATOM 12629 C CA . ALA F 1 264 ? -27.834 -14.016 43.739 1.00 28.33 256 ALA F CA 1
ATOM 12630 C C . ALA F 1 264 ? -29.238 -13.918 44.306 1.00 30.56 256 ALA F C 1
ATOM 12631 O O . ALA F 1 264 ? -29.458 -13.219 45.302 1.00 31.28 256 ALA F O 1
ATOM 12633 N N . LYS F 1 265 ? -30.204 -14.578 43.667 1.00 32.00 257 LYS F N 1
ATOM 12634 C CA . LYS F 1 265 ? -31.562 -14.567 44.198 1.00 34.39 257 LYS F CA 1
ATOM 12635 C C . LYS F 1 265 ? -31.602 -15.197 45.587 1.00 35.33 257 LYS F C 1
ATOM 12636 O O . LYS F 1 265 ? -32.285 -14.695 46.485 1.00 35.84 257 LYS F O 1
ATOM 12642 N N . GLU F 1 266 ? -30.829 -16.269 45.793 1.00 33.35 258 GLU F N 1
ATOM 12643 C CA . GLU F 1 266 ? -30.763 -16.900 47.109 1.00 33.04 258 GLU F CA 1
ATOM 12644 C C . GLU F 1 266 ? -30.013 -16.021 48.101 1.00 32.22 258 GLU F C 1
ATOM 12645 O O . GLU F 1 266 ? -30.382 -15.947 49.275 1.00 33.96 258 GLU F O 1
ATOM 12651 N N . GLY F 1 267 ? -28.963 -15.335 47.645 1.00 30.47 259 GLY F N 1
ATOM 12652 C CA . GLY F 1 267 ? -28.250 -14.426 48.529 1.00 31.77 259 GLY F CA 1
ATOM 12653 C C . GLY F 1 267 ? -29.136 -13.314 49.058 1.00 34.57 259 GLY F C 1
ATOM 12654 O O . GLY F 1 267 ? -29.128 -13.013 50.256 1.00 33.17 259 GLY F O 1
ATOM 12655 N N . ARG F 1 268 ? -29.924 -12.699 48.170 1.00 37.48 260 ARG F N 1
ATOM 12656 C CA . ARG F 1 268 ? -30.807 -11.610 48.577 1.00 35.53 260 ARG F CA 1
ATOM 12657 C C . ARG F 1 268 ? -31.976 -12.121 49.409 1.00 38.77 260 ARG F C 1
ATOM 12658 O O . ARG F 1 268 ? -32.348 -11.495 50.405 1.00 46.57 260 ARG F O 1
ATOM 12666 N N . ASN F 1 269 ? -32.573 -13.243 49.003 1.00 37.86 261 ASN F N 1
ATOM 12667 C CA . ASN F 1 269 ? -33.684 -13.810 49.762 1.00 40.11 261 ASN F CA 1
ATOM 12668 C C . ASN F 1 269 ? -33.249 -14.202 51.165 1.00 45.27 261 ASN F C 1
ATOM 12669 O O . ASN F 1 269 ? -33.988 -13.990 52.133 1.00 42.42 261 ASN F O 1
ATOM 12674 N N . ALA F 1 270 ? -32.057 -14.790 51.296 1.00 39.85 262 ALA F N 1
ATOM 12675 C CA . ALA F 1 270 ? -31.575 -15.171 52.619 1.00 38.30 262 ALA F CA 1
ATOM 12676 C C . ALA F 1 270 ? -31.313 -13.950 53.486 1.00 43.08 262 ALA F C 1
ATOM 12677 O O . ALA F 1 270 ? -31.504 -14.003 54.705 1.00 44.79 262 ALA F O 1
ATOM 12679 N N . PHE F 1 271 ? -30.866 -12.850 52.879 1.00 42.28 263 PHE F N 1
ATOM 12680 C CA . PHE F 1 271 ? -30.708 -11.603 53.619 1.00 40.13 263 PHE F CA 1
ATOM 12681 C C . PHE F 1 271 ? -32.058 -11.096 54.108 1.00 46.22 263 PHE F C 1
ATOM 12682 O O . PHE F 1 271 ? -32.219 -10.743 55.283 1.00 52.43 263 PHE F O 1
ATOM 12690 N N . LEU F 1 272 ? -33.047 -11.059 53.210 1.00 44.55 264 LEU F N 1
ATOM 12691 C CA . LEU F 1 272 ? -34.362 -10.551 53.579 1.00 49.53 264 LEU F CA 1
ATOM 12692 C C . LEU F 1 272 ? -35.039 -11.457 54.600 1.00 54.14 264 LEU F C 1
ATOM 12693 O O . LEU F 1 272 ? -35.670 -10.968 55.545 1.00 59.78 264 LEU F O 1
ATOM 12698 N N . GLU F 1 273 ? -34.914 -12.776 54.438 1.00 47.19 265 GLU F N 1
ATOM 12699 C CA . GLU F 1 273 ? -35.487 -13.713 55.399 1.00 49.02 265 GLU F CA 1
ATOM 12700 C C . GLU F 1 273 ? -34.638 -13.878 56.655 1.00 52.79 265 GLU F C 1
ATOM 12701 O O . GLU F 1 273 ? -35.013 -14.670 57.531 1.00 50.88 265 GLU F O 1
ATOM 12707 N N . LYS F 1 274 ? -33.520 -13.161 56.764 1.00 52.11 266 LYS F N 1
ATOM 12708 C CA . LYS F 1 274 ? -32.653 -13.190 57.942 1.00 53.70 266 LYS F CA 1
ATOM 12709 C C . LYS F 1 274 ? -32.233 -14.622 58.283 1.00 51.92 266 LYS F C 1
ATOM 12710 O O . LYS F 1 274 ? -32.426 -15.112 59.397 1.00 51.73 266 LYS F O 1
ATOM 12712 N N . ARG F 1 275 ? -31.646 -15.288 57.292 1.00 44.71 267 ARG F N 1
ATOM 12713 C CA . ARG F 1 275 ? -31.231 -16.676 57.433 1.00 44.15 267 ARG F CA 1
ATOM 12714 C C . ARG F 1 275 ? -29.942 -16.896 56.652 1.00 48.95 267 ARG F C 1
ATOM 12715 O O . ARG F 1 275 ? -29.570 -16.095 55.793 1.00 46.26 267 ARG F O 1
ATOM 12723 N N . LYS F 1 276 ? -29.272 -17.998 56.964 1.00 46.48 268 LYS F N 1
ATOM 12724 C CA . LYS F 1 276 ? -28.019 -18.342 56.301 1.00 42.92 268 LYS F CA 1
ATOM 12725 C C . LYS F 1 276 ? -28.282 -18.754 54.854 1.00 36.41 268 LYS F C 1
ATOM 12726 O O . LYS F 1 276 ? -29.086 -19.654 54.607 1.00 37.41 268 LYS F O 1
ATOM 12732 N N . PRO F 1 277 ? -27.625 -18.142 53.874 1.00 34.13 269 PRO F N 1
ATOM 12733 C CA . PRO F 1 277 ? -27.855 -18.564 52.491 1.00 32.83 269 PRO F CA 1
ATOM 12734 C C . PRO F 1 277 ? -27.333 -19.970 52.254 1.00 33.24 269 PRO F C 1
ATOM 12735 O O . PRO F 1 277 ? -26.358 -20.408 52.867 1.00 32.20 269 PRO F O 1
ATOM 12739 N N . ASP F 1 278 ? -28.002 -20.679 51.357 1.00 32.71 270 ASP F N 1
ATOM 12740 C CA . ASP F 1 278 ? -27.579 -22.006 50.923 1.00 32.63 270 ASP F CA 1
ATOM 12741 C C . ASP F 1 278 ? -27.239 -21.875 49.451 1.00 30.90 270 ASP F C 1
ATOM 12742 O O . ASP F 1 278 ? -28.133 -21.797 48.605 1.00 31.50 270 ASP F O 1
ATOM 12747 N N . PHE F 1 279 ? -25.949 -21.837 49.144 1.00 29.07 271 PHE F N 1
ATOM 12748 C CA . PHE F 1 279 ? -25.518 -21.662 47.769 1.00 28.56 271 PHE F CA 1
ATOM 12749 C C . PHE F 1 279 ? -25.290 -22.984 47.045 1.00 31.34 271 PHE F C 1
ATOM 12750 O O . PHE F 1 279 ? -24.837 -22.977 45.896 1.00 31.33 271 PHE F O 1
ATOM 12758 N N . GLY F 1 280 ? -25.614 -24.113 47.674 1.00 32.30 272 GLY F N 1
ATOM 12759 C CA . GLY F 1 280 ? -25.481 -25.404 47.030 1.00 38.70 272 GLY F CA 1
ATOM 12760 C C . GLY F 1 280 ? -24.174 -26.092 47.375 1.00 30.42 272 GLY F C 1
ATOM 12761 O O . GLY F 1 280 ? -23.359 -25.617 48.171 1.00 32.45 272 GLY F O 1
ATOM 12762 N N . GLU F 1 281 ? -23.982 -27.243 46.748 1.00 33.67 273 GLU F N 1
ATOM 12763 C CA . GLU F 1 281 ? -22.827 -28.084 47.004 1.00 34.35 273 GLU F CA 1
ATOM 12764 C C . GLU F 1 281 ? -21.926 -28.109 45.781 1.00 30.57 273 GLU F C 1
ATOM 12765 O O . GLU F 1 281 ? -22.383 -27.908 44.652 1.00 30.36 273 GLU F O 1
ATOM 12771 N N . ASP F 1 282 ? -20.639 -28.355 46.026 1.00 30.03 274 ASP F N 1
ATOM 12772 C CA . ASP F 1 282 ? -19.640 -28.473 44.965 1.00 29.14 274 ASP F CA 1
ATOM 12773 C C . ASP F 1 282 ? -19.682 -27.269 44.025 1.00 29.59 274 ASP F C 1
ATOM 12774 O O . ASP F 1 282 ? -19.628 -27.395 42.801 1.00 27.05 274 ASP F O 1
ATOM 12779 N N . GLN F 1 283 ? -19.751 -26.078 44.618 1.00 25.49 275 GLN F N 1
ATOM 12780 C CA . GLN F 1 283 ? -19.882 -24.843 43.854 1.00 23.87 275 GLN F CA 1
ATOM 12781 C C . GLN F 1 283 ? -18.553 -24.210 43.484 1.00 22.20 275 GLN F C 1
ATOM 12782 O O . GLN F 1 283 ? -18.546 -23.214 42.755 1.00 21.42 275 GLN F O 1
ATOM 12788 N N . TRP F 1 284 ? -17.437 -24.747 43.960 1.00 22.28 276 TRP F N 1
ATOM 12789 C CA . TRP F 1 284 ? -16.140 -24.097 43.790 1.00 20.96 276 TRP F CA 1
ATOM 12790 C C . TRP F 1 284 ? -15.480 -24.576 42.498 1.00 21.03 276 TRP F C 1
ATOM 12791 O O . TRP F 1 284 ? -14.425 -25.217 42.481 1.00 21.48 276 TRP F O 1
ATOM 12802 N N . ILE F 1 285 ? -16.154 -24.244 41.397 1.00 23.22 277 ILE F N 1
ATOM 12803 C CA . ILE F 1 285 ? -15.791 -24.785 40.095 1.00 24.60 277 ILE F CA 1
ATOM 12804 C C . ILE F 1 285 ? -14.572 -24.056 39.547 1.00 21.71 277 ILE F C 1
ATOM 12805 O O . ILE F 1 285 ? -14.187 -22.984 40.013 1.00 20.24 277 ILE F O 1
ATOM 12810 N N . SER F 1 286 ? -13.979 -24.654 38.523 1.00 24.24 278 SER F N 1
ATOM 12811 C CA . SER F 1 286 ? -12.810 -24.111 37.859 1.00 23.28 278 SER F CA 1
ATOM 12812 C C . SER F 1 286 ? -12.857 -24.518 36.397 1.00 31.38 278 SER F C 1
ATOM 12813 O O . SER F 1 286 ? -12.067 -24.047 35.581 1.00 37.35 278 SER F O 1
#

Sequence (1616 aa):
MIEWKTAKKEYEEDITYKKCNGVARIAFNRPEIRNAFRPKTTSELYDAFYDAYEDPSSIGVVLLSGEGPSPKDGGWAFCSSGGDQKAHRLNILEEVQRLIRFMPKVVIAVVPGWAVGGGHSLHVVCDLTLASKKEHAIFKQTDADVTSSFDGGYGSAYLAKMVGQKKAREIFFLGRNYSAQEAFEMMGMVNKKVVPHAELEDTAYEEWAQEILAKSPTSIRMLKFAMNLTDDGMVGQQVFAGEATRLAYYMTDEAKEGRNAFLEKRKPDFGEDQWISMIEWKTAKKEYEDITYKKCNGVARIAFNRRPEIRNAFRPKTTSELYDAFYDAYEDPSIGVVLLSGEGPSPKDGGWAFCSSGGDQKARGHQGYVGEDGRHHRRLLNNILEEVQRLIRFMPKVVIAVVPGWAVGGGHSLHVVCDLTLASKEHAIFKQTDADVTSFDGGYGSAYLAKMVGQKKAREIFFLGRNYSAQEAFEMGMVNKVVPHAELEDTAYEEWAQEILAKSPTSIRMLKFAMNLTDDGMMVGQQVFAGEATRLAYMTDEAKEGRNAFLEKRKPDFGEDQWISMIEWKTAKKEYEEDITYKKCNGVARIAFNRPEIRNAFRPKTTSELYDAFYDAYEDPSSIGVVLLSGEGPSPKDGGWAFCSSGGDQKAHRLNNILEVQRLIRFMPKVVIAVVPGWAVGGGHSLHVVCDLTLASKKEHAIFKQTDADVTSFDGGYGSAYLAKMVGQKKAREIFFLGRNYSAQEAFEEMMGMVNKVVPHAELEDTAYEWAQEILAKSPTSIRMLKFAMNLTDDGMVGQQVFAGEATRLAYYMTDEAKEGRNAFLEKRKPDFGEDQWISMIEWKTAKEYEDITYKKCNGVARIAFNRPEIRNAFRPKTTSELYDAFYDAYEDPSIGVVLLSGEGPSPKDGGWAFCSSGGDQKANNILEEVQRLIRFMPKVVIAVVPGWAVGGGHSLHVVCDLTLASKEHAIFKQTDADVTSFDGGYGSAYLAKMVGQKKAREIFFLGRNYSAQEAFEMGMVNKKVVPHAELEDTAYEEWAQEILAKSPTSIRMLKFAMNLTDDGMVGQQVFAGEATRLAYMTDEAKKEGRNAFLEKRKPDFGEDQWISMIEWKTAKEYEDITYKKCNNGVARIAFNRPEIRNAFRPKKTTTSELYDAFYDAYEDPSIGVVLLSGEGPSPKDGGWAFCSSGGDQKHRLNILEVQRLIRFMPKVVIAVVPGWAVGGGHSLHVVCDLTLASKEHAIFKQTDADVTSFDGGYGSAYLAKMVGQKKAREIFFLGRNYSAQEAFEMGMVNKKVVPHAELEDTAYEWAQEILAKSPTSIRMLKFAMNLTDDGMVGQQVFAGEATRLAYYMTDEAKEGRNAFLEKRKPDFGEDQWISMIEWKTAKEYEDITYKKCNGVARIAFNRPEIRNAFRPKTTSELYDAFYDAYEDPSIGVVLLSGEGPSPKDGGWAFCSSGGDQKARGHQGYVGEDGRHHRRLLNNILEEVQRLIRFMPKVVIAVVPGWAVGGGHSLHVVCDLTLASKEHAIFKQTDADVTSFDGGYGSAYLAKMVGQKKAREIFFLGRNYSAQEAFEMGMVNKKVVPHAELEDTAYEWAQEILAKSPTSIRMLKFAMNLTDDGMMVGQQVFAGEATRLAYMTDEAKEGRNAFLEKRKPDFGEDQWIS

Organism: NCBI:txid1338011

Nearest PDB structures (foldseek):
  6ojm-assembly1_B  TM=1.003E+00  e=4.697E-59  Elizabethkingia anophelis NUHP1
  6ojm-assembly2_D  TM=9.998E-01  e=4.257E-55  Elizabethkingia anophelis NUHP1
  6ojm-assembly3_E  TM=1.003E+00  e=4.030E-54  Elizabethkingia anophelis NUHP1
  6ojm-assembly1_A  TM=1.000E+00  e=2.974E-54  Elizabethkingia anophelis NUHP1
  4qii-assembly1_B  TM=9.638E-01  e=1.961E-42  Mycobacterium tuberculosis H37Rv

B-factor: mean 21.91, std 10.5, range [3.72, 73.18]

Solvent-accessible surface area: 71769 Å² total; per-residue (Å²): 146,42,94,57,28,80,45,104,143,37,120,4,3,35,2,47,41,2,68,13,0,0,10,0,0,0,59,25,21,96,73,100,0,11,22,85,72,89,0,5,37,9,0,31,57,0,0,51,58,0,47,79,30,128,74,5,22,0,0,0,0,0,2,37,30,63,7,110,86,51,44,27,64,4,0,0,32,0,29,33,46,82,78,94,65,34,63,30,37,16,0,1,31,18,0,3,22,1,36,15,14,0,0,0,0,0,4,0,54,0,16,4,20,0,0,1,0,1,1,2,5,46,44,4,0,0,0,88,94,83,4,47,1,52,2,27,15,62,67,12,24,38,77,22,19,1,0,0,27,24,34,0,10,119,51,18,34,89,186,64,6,130,51,1,22,144,104,10,146,67,18,45,0,82,57,0,88,127,29,40,6,6,65,104,24,4,50,39,98,90,2,57,76,23,0,32,102,71,0,60,122,27,56,89,119,56,88,54,48,38,64,33,95,17,5,40,132,8,56,110,33,1,27,12,0,3,64,2,15,59,14,8,22,27,8,55,72,19,19,77,57,110,91,0,78,37,0,15,66,1,114,94,109,97,98,85,49,101,69,42,142,139,99,249,153,173,155,46,84,60,64,82,46,105,142,37,116,7,3,35,3,48,45,19,111,14,0,0,12,0,0,0,60,27,21,98,69,96,0,10,21,74,28,83,0,4,58,9,0,57,57,0,0,36,57,0,36,63,30,130,74,5,22,0,0,0,0,0,1,40,30,59,5,114,84,103,45,21,63,2,0,0,30,1,33,32,22,84,22,25,16,81,20,0,29,55,15,123,98,44,119,68,32,38,39,25,29,37,0,2,34,19,0,4,21,1,35,16,13,0,0,0,0,0,5,0,49,0,16,3,22,0,0,1,0,1,1,1,6,48,42,4,0,0,0,115,97,83,3,46,0,50,1,24,14,62,68,10,21,15,80,21,18,1,0,0,28,22,34,0,11,117,53,18,33,90,186,68,6,131,52,1,22,144,103,9,146,75,15,48,0,83,80,0,87,123,29,41,7,5,64,104,28,5,51,38,97,90,2,58,80,32,0,27,103,71,0,43,118,28,56,88,123,58,88,51,52,40,65,33,96,14,4,41,130,8,55,112,31,0,27,10,0,2,66,2,13,57,13,15,22,28,31,124,71,20,108,128,59,112,90,0,91,38,0,34,68,0,107,86,106,184,98,182,34,111,67,49,153,136,94,250,153,173,147,46,128,59,111,86,46,102,141,36,120,4,3,35,2,48,40,3,104,15,0,0,11,0,0,0,59,27,23,97,71,99,0,12,22,87,68,88,0,6,35,9,0,36,58,0,0,52,58,0,48,116,30,134,74,5,21,0,0,0,0,0,2,36,30,63,7,108,83,53,46,26,63,4,0,0,30,1,30,34,50,85,79,91,69,35,62,28,30,16,0,1,34,20,0,5,22,1,34,16,14,0,0,0,0,0,4,0,53,0,15,4,21,0,1,0,0,1,1,2,6,47,41,4,0,0,0,88,96,80,4,45,0,51,2,24,17,60,65,11,23,39,77,22,18,1,0,0,27,22,33,0,9,118,54,18,34,90,186,65,6,131,52,0,22,148,103,9,149,68,19,44,0,83,56,0,86,127,30,42,7,5,67,103,26,4,48,39,98,91,2,56,79,24,0,33,107,71,0,58,121,28,55,88,120,58,90,51,50,39,64,32,96,16,3,39,130,7,57,112,32,1,27,11,0,2,66,3,13,56,14,15,22,28,22,137,72,19,94,147,58,129,88,0,36,36,0,70,68,0,116,98,104,100,98,87,48,103,68,44,142,138,96,247,153,173,158,48,81,59,63,81,45,103,142,36,119,5,2,37,3,50,47,18,112,14,0,0,11,0,0,1,58,37,20,96,70,96,0,9,21,82,87,92,0,6,58,11,0,58,58,0,0,38,58,0,38,59,28,133,74,5,23,0,0,0,0,0,2,39,29,60,5,111,89,102,42,20,64,2,0,0,32,1,31,27,45,88,92,101,31,46,32,0,2,32,18,0,4,21,1,34,16,14,0,0,0,0,0,4,0,49,0,18,3,22,0,0,0,0,1,2,1,6,48,42,4,0,0,0,114,95,83,3,46,0,49,2,26,13,62,69,15,22,16,78,24,19,1,0,0,28,22,33,0,10,116,51,18,33,90,185,66,6,130,50,0,23,148,99,8,146,76,13,49,0,82,80,0,87,126,30,41,7,6,64,97,27,6,50,38,97,91,2,57,82,29,0,26,104,66,0,45,117,28,53,88,120,57,86,52,49,38,65,34,98,15,3,39,131,8,59,113,31,1,27,11,0,2,66,2,13,57,14,16,21,28,29,139,68,20,112,129,58,112,90,0,100,36,0,32,66,0,110,98,109,96,96,86,48,108,67,50,86,138,95,248,157,173,150,47,150,56,55,69,46,103,155,30,105,2,2,35,2,49,45,19,116,14,0,0,12,0,0,1,57,28,23,98,68,105,0,10,23,78,91,90,0,6,37,13,0,33,57,0,0,45,59,0,43,68,29,127,74,6,22,0,0,0,0,0,2,37,30,63,7,112,87,93,46,29,63,4,0,0,30,2,31,42,56,116,97,66,33,64,27,32,17,0,2,31,19,0,4,22,2,34,14,14,0,0,0,0,0,4,0,55,0,14,3,21,0,0,0,0,1,1,1,5,47,42,4,0,0,0,125,101,83,4,46,0,52,2,26,15,62,67,14,25,39,76,22,20,1,0,0,28,22,34,0,9,116,51,18,34,91,186,62,6,129,52,1,23,150,104,9,146,70,18,45,0,85,86,0,88,126,29,40,7,6,67,98,26,3,55,38,100,90,2,57,77,21,0,30,98,69,0,50,120,28,55,89,124,56,89,51,50,41,64,31,98,15,4,40,131,8,58,111,30,1,27,11,0,2,63,2,14,58,14,8,23,28,10,55,70,19,20,77,57,113,90,0,80,37,1,14,66,1,114,96,108,97,98,180,34,105,69,43,144,138,94,248,154,173,149,44,149,62,158,85,46,81,58,22,64,3,2,36,2,49,45,20,112,13,0,0,12,0,0,0,58,24,22,99,66,98,0,9,21,77,28,97,0,5,56,12,0,54,59,0,0,35,57,0,37,63,29,135,74,5,22,0,0,0,0,0,2,38,29,60,6,117,88,105,45,22,64,3,0,0,33,1,31,25,27,86,22,25,16,83,17,0,29,53,15,124,98,44,76,68,53,37,26,24,30,23,0,2,32,19,1,4,21,2,35,16,14,0,0,0,0,0,4,0,51,0,16,3,22,0,1,0,0,1,1,1,5,47,44,3,0,0,0,116,93,85,2,47,0,50,2,27,14,62,69,10,20,15,78,23,19,2,0,0,27,22,34,0,10,117,52,18,33,88,185,64,6,130,53,0,23,148,103,10,146,76,14,48,0,83,80,0,86,123,31,42,7,5,65,104,25,5,50,38,98,90,2,58,90,30,0,34,49,70,0,51,119,27,55,89,120,56,89,52,49,40,65,32,94,16,3,40,132,9,58,112,30,1,26,13,0,2,64,3,12,58,14,14,22,29,30,137,69,20,131,126,56,112,88,0,92,39,1,39,78,0,107,100,117,94,96,182,35,103,67,43,147,134,93,245,154,176